Protein 3UMG (pdb70)

Nearest PDB structures (foldseek):
  3umg-assembly3_F  TM=9.998E-01  e=4.329E-47  Rhodococcus jostii RHA1
  3umc-assembly1_C  TM=9.661E-01  e=1.529E-27  Pseudomonas aeruginosa
  8wbr-assembly1_B  TM=9.138E-01  e=2.921E-23  Klebsiella sp. BK-58
  8wbt-assembly1_B  TM=9.353E-01  e=1.079E-22  Klebsiella sp. BK-58
  8wbn-assembly1_B  TM=9.139E-01  e=2.789E-22  Rhodococcus opacus

InterPro domains:
  IPR006328 L-2-Haloacid dehalogenase [TIGR01428] (16-217)
  IPR006328 L-2-Haloacid dehalogenase [cd02588] (16-244)
  IPR006439 HAD hydrolase, subfamily IA [PR00413] (15-26)
  IPR006439 HAD hydrolase, subfamily IA [PR00413] (156-172)
  IPR006439 HAD hydrolase, subfamily IA [PR00413] (174-194)
  IPR006439 HAD hydrolase, subfamily IA [PR00413] (201-214)
  IPR006439 HAD hydrolase, subfamily IA [TIGR01493] (104-203)
  IPR023214 HAD superfamily [G3DSA:3.40.50.1000] (1-92)
  IPR023214 HAD superfamily [G3DSA:3.40.50.1000] (93-254)
  IPR036412 HAD-like superfamily [SSF56784] (14-246)
  IPR051540 S-2-haloalkanoic acid dehalogenase [PTHR43316] (12-247)

Organism: Rhodococcus jostii (strain RHA1) (NCBI:txid101510)

Radius of gyration: 41.51 Å; Cα contacts (8 Å, |Δi|>4): 4002; chains: 8; bounding box: 133×98×87 Å

Foldseek 3Di:
DWFAFPLQRGGAAEEEEAPQLFWFLQQVLQLVLQVVVCVVVVHDDPSSVLSVQLVVQQVVLVVCVQVPVDAFDAPLVSSLVSNCVSCVVVPHHVVVDDSVVSSVSSLSLLQTETDPCRQVLQVLVVVRHQYYHLYQHAQVSRVSNCVNHVRPHPDYDHCVNQSDHPPPLSSQVVVCVVVPHDLQNYEYEYLAQRRQVSSVVNSYQYEHAHRCQSSHVPDDPSNFHPDDGSYYYPGSNRVSVVRVVHD/DQFDQFPLLRHGAFEEAEAPQQQWFLVQVLQLVLQVVVCVVVVHDDNSSVLSVQLVVQQVVLQVCVVVVVDQFDASLVSSLVSNCVSCVVVVHHCVPDDSVVSSVSSLSLLATETDPQRQVLQVLCVVRHQYYHLYAHAQVSPVSNCVNHVRPHPDYDHCVNQSHHPPPLSSQVVVCVVVVHHQCNYEYEYLAQVRQVSSSVSSHAYEHEHRQQSSHVPDDPSNAHPDPHSYYYPGSNRVSVVRVVD/DFFQFPLQRDGAAEEAEAPQLQWFLLQVLLLVLQVVVCVVPPDDDRSNVLVLQLVVQQVVLCVCPQVVVDAFDASLVSSLVSNCVSCVVVPHHCVPPDSVVSSVSSLSLLATETDPQQQVLQVLVVVRHAYEHLYQHAQVSRVSNCVNHVRPHPDYPHCVNQSDHPPPLSSQCVVQVVVVHDQCNYEYEYLAQVRQVSSSVSSHAYEHEQSCQSSHVPDDPSNDHPDDHSYYYPGSNRVSVVRVD/DQAFQFPLQRHGAAEEAEAPQLQWFLQQVQLLVLQVVVCVVVVHDDNSSVLSVQLVVQQVVLCVCPQVPVDAFDASLVSSLVSNCVSCVVVVHHPVPDPSVVSSVSSLSLLQTETDPCRQVLVVLVVVRHQYYHLYQHAQVSRVSNCVNHVRDHPDYDHCVVQSHHPPPLSSQVVVCVVVPHDQCNYEYEYLAQVSQVSSSVSSHAYEHAHRQQSVHPPRDHSRDHPDPHSYYYPHSNRVSVDRVVHD/DWFQFPLQRHRAAEAAEAPQLQWFQQQVLLLVLQVVVCVVVVHDDPSNVLSVQLVVQQVVLQVCVQVPVDAFDAVLVSLLVSNCVSCVVVPHHCVVDDPVSSSVSSLSLLATETDPQRQVLQVLLVVRHQYEHLYQHAQVSPVSNCVNHVRPHPDYDHCVNQSHHPPPLSSLVVVCVVVVHDQCNYEYEYLAQRSQVSSSVSNHAYEHEPRCQSSHDVDDHSNAHPDPGQEYAPGSNRVSVCRVPNHD/DFDAFPLQRHGAAEEAEAPQLQWFLQQVLLLVLVVVVCVVVVHDDNSNVLSVQLVVQQPVLCVCPQVPHDADDAVLVSLLVSLCVSCVVVPHHCVVDDSVSSSVSSLSLLATETDPCRQVLQVLCVVRHAYEHLYQHAQVSSVSHCVNHVRPHPDYDHCVNQSHHPPPLSSQVVVCVVVVHDQQNYEYEYLAQVSQVSSSVNSHAYEHEPRQQSVHDVDDDSNDHDDDGSYYAPGSNRVSVVRVD/DFFQFPQLRHGAAEEAEAPQLQWFLLLVLQLVLQVVVCVVVVNDDPSSVLSVQLVVQQCVLVVCVVVVNDAFDASLVSSLVSNCVSCVVVVHHCVVDDSVVSSVSSLSLLATETDPCRQVLQVLVVVVHQYEHLYQHADVSVVSNCVNHVRPHPDYDYCVNQSHHPLPLSSQVVVCVVVPHDQDNYEYEYLAQVSQVSSSVSSHAYEHEHRCQSSHVVDDPSNDHDDDHSYYAPGSNRVSVVGVVD/DDQFPLLRHAAFEEAEACQLFWFLQQVLLLVLVVVVCVVVVHDDRSRVLSVQLVVQQPVLVVCLVVVVDAQDAVLVSSLVSLQVSCVVRVHHCVVDDPVVSSVSSLSLQATETDVQRQVLQVLQVVRHQYEHLYQHAQVSRVSNCVNHVNPHPDYDHCVVQSDHPPPLSSQVVVQVVVVHDQLNYEYEYLALRSQVSSSVSSHAYEHAPSCQSVHVPDDPSNDNPDDHSYYYPHSNRVSVVSVVD

Sequence (1971 aa):
VPFRSPSTGRNVRAVLFDTFGTVVDWRTGIATAVADYAARHQLEVDAVAFADRWRARYQPSMDAILSGAREFVTLDILHRENLDFVLRESGIDPTNHDSGELDELARAWHVLTPWPDSVPGLTAIKAEYIIGPLSNGNTSLLLDMAKNAGIPWDVIIGSDINRKYKPDPQAYLRTAQVLGLHPGEVMLAAAHNGDLEAAHATGLATAFILRPVEHGPHQTDDLAPTGSWDISATDITDLAAQLRAGSGVPFRSPSTGRNVRAVLFDTFGTVVDWRTGIATAVADYAARHQLEVDAVAFADRWRARYQPSMDAILSGAREFVTLDILHRENLDFVLRESGIDPTNHDSGELDELARAWHVLTPWPDSVPGLTAIKAEYIIGPLSNGNTSLLLDMAKNNAGIPWDVIIGSDINRKYKPDPQAYLRTAQVLGLHPGEVMLAAAHNGDLEAAHATGLATAFILRPVEHGPHQTDDLAPTGSWDISATDITDLAAQLRAGVPFRSPSTGRNVRAVLFDTFGTVVDWRTGIATAVADYAARHQLEVDAVAFADRWRARYQPSMDAILSGAREFVTLDILHRENLDFVLRESGIDPTNHDSGELDELARAWHVLTPWPDSVPGLTAIKAEYIIGPLSNGNTSLLLDMAKNAGIPWDVIIGSDINRKYKPDPQAYLRTAQVLGLHPGEVMLAAAHNGDLEAAHATGLATAFILRPVEHGPHQTDDLAPTGSWDISATDITDLAAQLRAGVPFRSPSTGRNVRAVLFDTFGTVVDWRTGIATAVADYAARHQLEVDAVAFADRWRARYQPSMDAILSGAREFVTLDILHRENLDFVLRESGIDPTNHDSGELDELARAWHVLTPWPDSVPGLTAIKAEYIIGPLSNGNTSLLLDMAKNNAGIPWDVIIGSDINRKYKPDPQAYLRTAQVLGLHPGEVMLAAAHNGDLEAAHATGLATAFILRPVEHGPHQTDDLAPTGSWDISATDITDLAAQLRAGSVPFRSPSTGRNVRAVLFDTFGTVVDWRTGIATAVADYAARHQLEVDAVAFADRWRARYQPSMDAILSGAREFVTLDILHRENLDFVLRESGIDPTNHDSGELDELARAWHVLTPWPDSVPGLTAIKAEYIIGPLSNGNTSLLLDMAKNAGIPWDVIIGSDINRKYKPDPQAYLRTAQVLGLHPGEVMLAAAHNGDLEAAHATGLATAFILRPVEHGPHQTDDLAPTGSWDISATDITDLAAQLRAGSTVPFRSPSTGRNVRAVLFDTFGTVVDWRTGIATAVADYAARHQLEVDAVAFADRWRARYQPSMDAILSGAREFVTLDILHRENLDFVLRESGIDPTNHDSGELDELARAWHVLTPWPDSVPGLTAIKAEYIIGPLSNGNTSLLLDMAKNAGIPWDVIIGSDINRKYKPDPQAYLRTAQVLGLHPGEVMLAAAHNGDLEAAHATGLATAFILRPVEHGPHQTDDLAPTGSWDISATDITDLAAQLRAVPFRSPSTGRNVRAVLFDTFGTVVDWRTGIATAVADYAARHQLEVDAVAFADRWRARYQPSMDAILSGAREFVTLDILHRENLDFVLRESGIDPTNHDSGELDELARAWHVLTPWPDSVPGLTAIKAEYIIGPLSNGNTSLLLDMAKNAGIPWDVIIGSDINRKYKPDPQAYLRTAQVLGLHPGEVMLAAAHNGDLEAAHATGLATAFILRPVEHGPHQTDDLAPTGSWDISATDITDLAAQLRAGPFRSPSTGRNVRAVLFDTFGTVVDWRTGIATAVADYAARHQLEVDAVAFADRWRARYQPSMDAILSGAREFVTLDILHRENLDFVLRESGIDPTNHDSGELDELARAWHVLTPWPDSVPGLTAIKAEYIIGPLSNGNTSLLLDMAKNAGIPWDVIIGSDINRKYKPDPQAYLRTAQVLGLHPGEVMLAAAHNGDLEAAHATGLATAFILRPVEHGPHQTDDLAPTGSWDISATDITDLAAQLRAG

Secondary structure (DSSP, 8-state):
-PPBPTTT-SB--EEEE--BTTTB-HHHHHHHHHHHHHHHTT----HHHHHHHHHTTHHHHHHHHHTTSS----HHHHHHHHHHHHHHHTT--GGGS-HHHHHHHHGGGGSPPBPTTHHHHHHHHHHHSEEEE-SSS-HHHHHHHHHHHT---S----HHHHT--TTSHHHHHHHHHHTT--GGGEEEEES-HHHHHHH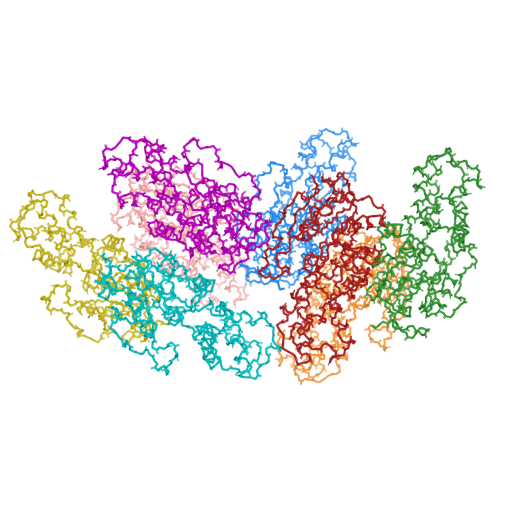HHTT-EEEEE--TTTT-TT--S-SS-SS--SEEESSHHHHHHHHHH--/----B-TTT-SBP-EEEE--BTTTEEHHHHHHHHHHHHHHHTT----HHHHHHHHHHTHHHHHHHHHTSSS----HHHHHHHHHHHHHHHTT--GGGS-HHHHHHHHGGGGS-EEPTTHHHHHHHHHTTSEEEEBSSS-HHHHHHHHHHHT---S--B-HHHHT--TTSHHHHHHHHHHTT--GGGEEEEES-HHHHHHHHHTT-EEEEE--TTTT-TT--TTSS--S--SEEESSHHHHHHHHHH-/---B-TTT-SB--EEEE--BTTTB-HHHHHHHHHHHHHHHHT----HHHHHHHHHHTHHHHHHHHHTSSS----HHHHHHHHHHHHHHTTT--STTS-HHHHHHHHTGGGS-PBPTTHHHHHHHHHTTSEEEE-SSS-HHHHHHHHHHHT---S----HHHHT--TTSHHHHHHHHHHTT--GGGEEEEES-HHHHHHHHHTT-EEEEE--TTTT-TT--S-SS--S--SEEESSHHHHHHHHH-/-PPPBPTTT-SB--EEEE--BTTTB-HHHHHHHHHHHHHHHTT----HHHHHHHHHHTHHHHHHHHHTSSS----HHHHHHHHHHHHHHHTT--GGGS-HHHHHHHHGGGGS-PBPTTHHHHHHHHHTTSEEEE-SSS-HHHHHHHHHHHT---S----HHHHT--TTSHHHHHHHHHHHT--GGGEEEEES-HHHHHHHHHTT-EEEEE--TTTT-TT--TTSS--S--SEEESSHHHHHHHHHH--/---B-TTT-SB--EEEE--BTTTEEHHHHHHHHHHHHHHHTT----HHHHHHHHHTTHHHHHHHHHTTSS----HHHHHHHHHHHHHHHHT--GGGS-HHHHHHHHGGGGS-EEPTTHHHHHHHHHHHSEEEE-SSS-HHHHHHHHHHHT---S----HHHHT--TTSHHHHHHHHHHTT--GGGEEEEES-HHHHHHHHHHT-EEEEE--TTTT-TT--SSSS--S--SEEESSHHHHHHHHHH---/-PPBPTTT-SB--EEEE--BTTTEEHHHHHHHHHHHHHHHTT----HHHHHHHHHHHHHHHHHHHHHTSS----HHHHHHHHHHHHHHTTT--GGGS-HHHHHHHHGGGGSPEEPTTHHHHHHHHHTTSEEEE-SSS-HHHHHHHHHHHT---S----HHHHT--TTSHHHHHHHHHHTT--GGGEEEEES-HHHHHHHHHTT-EEEEE--TTTT-TT--S-SS--S--SEEESSHHHHHHHHH-/-PPBPTTT-SB--EEEE--BTTTEEHHHHHHHHHHHHHHHTT----HHHHHHHHHHTHHHHHHHHHHSSS----HHHHHHHHHHHHHHHTT--GGGS-HHHHHHHHGGGGS-EEPTTHHHHHHHHHHHSEEEE-SSS-HHHHHHHHHHHT---S----HHHHT--TTSHHHHHHHHHHHT--GGGEEEEES-HHHHHHHHHTT-EEEEE--TTTT-TT--S-SS--S--SEEESSHHHHHHHHHH-/--B-TTT-SB--EEEE--BTTTB-HHHHHHHHHHHHHHHT-----HHHHHHHHHHHHHHHHHHHHHTSS----HHHHHHHHHHHHHHHTT--GGGS-HHHHHHHHGGGGSPPBPTTHHHHHHHHHTTSEEEE-SSS-HHHHHHHHHHHT---S----HHHHT--TTSHHH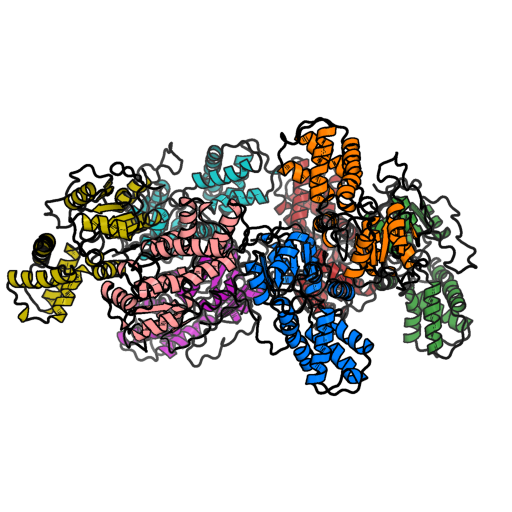HHHHHHHTT--GGGEEEEES-HHHHHHHHHHT-EEEEE--TTBTBTT--SSSS-SS--SEEESSHHHHHHHHHH-

CATH classification: 3.40.50.1000 (+1 more: 1.10.150.240)

B-factor: mean 31.54, std 11.96, range [5.66, 70.31]

Solvent-accessible surface area: 74233 Å² total; per-residue (Å²): 181,55,1,121,1,77,54,36,46,106,53,1,99,0,0,0,0,11,0,3,0,0,0,0,20,0,38,85,20,0,14,77,27,5,46,93,21,11,82,185,50,166,38,180,40,88,18,63,30,6,0,48,85,1,34,68,62,26,67,55,13,0,64,39,20,58,92,62,94,84,144,22,35,39,1,34,78,0,2,45,68,6,0,32,83,0,4,141,126,42,66,33,82,7,122,133,28,84,65,46,78,2,53,107,16,5,104,11,1,10,88,2,95,21,33,46,10,0,16,0,0,0,25,2,3,55,77,82,6,6,0,0,2,4,6,7,0,5,0,14,0,0,1,41,0,7,64,96,25,42,6,25,3,10,2,0,4,0,3,29,34,12,140,66,2,13,56,36,64,60,4,0,57,98,2,0,123,22,2,42,2,90,17,1,32,0,0,0,0,0,2,37,5,20,18,0,13,15,0,40,29,18,31,0,0,0,0,1,0,45,15,64,77,4,75,6,115,167,23,107,98,38,86,37,31,58,26,94,25,14,5,34,3,77,34,0,11,17,0,4,10,27,1,60,69,19,86,98,125,66,13,141,0,104,53,34,37,104,54,3,103,0,0,1,0,6,0,2,0,0,0,0,23,0,47,84,18,0,14,87,24,4,47,71,8,10,73,127,52,162,28,164,49,96,16,62,38,6,0,56,102,1,30,61,66,28,66,53,10,0,66,36,21,58,85,63,89,82,154,23,36,40,0,32,86,0,1,49,74,7,0,34,91,0,2,126,89,26,73,30,66,9,110,140,37,81,69,43,66,0,54,109,12,3,115,11,1,8,97,7,94,22,34,85,6,0,45,14,0,0,60,4,2,52,82,69,10,13,0,0,1,4,6,7,0,3,0,11,0,1,0,28,0,7,63,92,28,46,7,26,4,11,2,0,5,0,4,30,34,11,137,61,3,11,64,35,75,69,5,0,58,96,1,0,138,22,3,51,10,89,29,2,31,0,0,0,0,0,2,41,14,56,16,0,104,21,0,91,92,21,34,0,0,0,0,2,0,54,16,57,77,4,56,8,112,171,15,120,92,40,87,52,60,116,25,120,31,22,4,55,6,90,8,0,3,25,0,1,8,56,0,60,68,61,148,58,38,137,0,108,55,36,38,103,54,1,96,0,0,0,0,12,0,2,0,0,0,0,22,0,37,81,13,0,9,79,22,7,44,72,9,13,99,148,43,168,39,173,60,94,27,58,35,8,0,46,83,2,32,66,70,28,72,50,14,0,64,39,23,60,85,69,85,82,157,30,34,42,0,32,84,0,2,42,71,8,0,28,96,2,6,144,122,47,62,42,64,10,115,127,28,87,63,46,59,0,55,110,13,4,96,10,1,9,90,5,94,19,34,45,10,0,17,0,0,0,27,5,3,57,75,95,10,5,0,0,1,4,6,6,0,5,0,14,0,1,0,40,2,7,64,98,27,46,8,26,6,13,2,0,4,0,3,32,35,12,138,72,2,14,66,34,74,69,3,0,55,93,2,0,139,21,4,50,12,89,28,1,38,0,0,0,0,0,2,42,12,46,18,0,119,18,0,87,86,23,30,0,0,0,0,2,0,52,14,67,74,4,76,6,126,173,20,120,97,35,85,55,57,105,33,110,34,26,6,51,7,87,35,0,7,40,0,5,38,61,6,67,128,92,135,59,4,128,1,91,52,34,40,101,59,2,109,0,0,1,0,12,0,3,0,0,0,0,21,1,42,85,18,0,10,73,26,5,40,73,13,8,51,152,50,157,47,159,39,102,18,64,42,8,0,53,108,2,33,65,69,28,72,55,14,0,65,36,21,60,89,61,92,67,127,22,24,39,0,31,84,0,4,44,73,8,0,33,86,0,4,134,86,38,72,26,73,8,110,125,36,85,66,44,78,0,64,117,12,4,95,10,2,5,100,6,97,20,35,78,6,0,45,12,0,0,62,3,3,60,78,66,8,7,0,0,1,4,6,9,0,4,0,12,0,0,0,14,1,8,60,93,32,47,7,28,6,12,1,0,4,0,3,30,30,11,141,64,2,13,65,35,77,64,4,0,57,85,1,1,143,21,2,54,11,87,29,1,35,0,0,0,0,0,2,42,8,46,18,0,110,22,0,93,91,21,31,0,0,0,0,1,0,9,15,24,51,4,70,6,89,165,9,82,100,38,10,4,39,96,33,113,30,23,6,50,5,33,8,0,3,27,0,2,9,55,1,67,68,35,99,96,62,18,45,0,76,35,8,19,56,41,1,88,0,0,0,0,11,0,3,0,0,0,0,22,1,42,84,17,0,9,74,27,6,43,72,7,9,80,148,52,167,58,179,40,96,18,61,32,4,0,52,85,2,34,67,73,29,71,53,15,0,64,38,20,58,86,62,91,81,155,22,36,33,0,34,79,0,4,58,69,10,0,40,101,0,6,147,103,43,68,27,55,18,110,126,32,84,67,37,68,2,46,112,13,4,106,12,2,9,96,5,94,23,34,49,13,0,15,0,0,0,26,5,2,56,85,93,6,9,0,0,2,5,6,9,0,4,0,16,0,1,1,35,1,8,63,86,25,44,7,26,5,11,2,0,4,0,4,30,36,10,139,62,3,13,69,34,77,65,4,0,22,88,2,0,131,19,1,42,11,7,7,1,25,0,0,0,0,0,1,39,10,45,19,0,107,22,0,58,62,12,3,0,0,1,0,1,0,50,14,60,79,4,74,8,113,166,19,112,95,37,85,57,56,112,30,120,33,7,0,54,4,89,35,0,9,35,0,2,31,5,4,71,47,19,64,132,186,68,39,146,0,106,50,38,37,98,53,2,106,0,0,1,0,15,0,6,0,0,0,0,20,2,46,85,24,0,12,76,22,3,44,87,15,8,83,143,48,153,42,179,36,94,16,60,42,9,0,51,119,2,42,69,62,30,69,54,15,1,61,42,22,58,92,70,88,80,138,21,35,39,1,30,80,0,5,37,69,7,0,36,92,0,4,129,93,50,76,27,67,16,84,127,26,83,68,46,67,1,66,116,14,4,92,12,2,4,86,1,92,24,30,69,4,0,40,12,0,0,60,5,3,61,79,98,7,12,0,0,2,5,6,9,0,3,0,15,0,0,0,22,1,8,65,91,29,47,6,27,6,11,2,0,4,0,4,29,37,12,146,68,6,12,65,41,68,65,4,0,57,96,2,0,140,23,5,46,11,89,30,1,31,0,0,0,0,0,2,38,9,52,17,0,82,24,0,85,89,26,33,1,0,0,0,0,0,54,14,65,78,5,76,7,114,166,22,111,91,34,87,54,59,98,32,104,24,26,4,56,4,84,7,0,0,20,0,1,7,56,5,67,100,173,73,11,137,2,105,51,36,44,96,50,1,110,0,0,1,0,9,0,3,0,0,0,0,22,1,44,86,16,0,12,71,21,5,46,70,7,9,79,159,57,158,51,171,33,94,17,68,29,2,0,49,78,2,30,67,71,30,76,53,16,0,66,35,23,61,85,64,84,73,129,24,27,37,1,36,71,0,3,46,68,8,0,37,90,0,5,130,102,31,77,20,68,9,104,126,35,88,70,41,83,1,51,111,13,5,116,11,1,11,96,7,96,20,35,50,10,0,18,0,0,0,30,1,3,49,76,83,11,8,0,0,1,4,6,8,0,5,0,13,0,0,1,25,1,7,63,90,26,45,7,22,5,10,1,0,4,0,4,30,34,11,142,66,3,11,72,38,75,66,4,0,50,96,1,0,119,23,4,50,7,84,19,1,32,0,0,0,0,0,1,39,9,46,17,0,87,18,0,86,92,22,32,1,0,0,0,3,0,51,13,60,74,3,59,7,121,175,19,110,80,35,90,50,61,100,36,105,26,24,4,50,4,94,32,0,4,32,0,3,33,66,2,56,87,75,134,16,158,0,102,53,31,25,103,78,2,107,0,0,1,0,5,0,1,0,0,0,0,20,2,28,68,19,0,7,72,16,6,48,61,16,19,59,142,60,155,58,155,57,52,14,11,36,3,0,49,84,1,33,64,60,19,66,58,18,0,67,33,23,57,88,64,84,89,130,20,28,40,0,30,74,0,2,47,75,10,0,36,101,0,15,151,85,23,68,30,64,20,114,128,36,78,77,36,76,3,54,107,15,5,103,16,1,15,89,3,91,20,36,74,5,0,45,13,0,0,64,4,3,54,71,104,6,4,0,0,2,5,7,4,0,5,0,17,0,0,0,39,0,8,66,93,25,48,6,26,4,12,2,0,4,0,3,26,37,11,138,64,0,9,69,39,80,64,5,1,56,89,2,1,143,20,2,53,11,97,23,1,38,0,0,0,0,0,1,33,8,48,17,0,92,20,0,93,91,23,32,0,0,1,0,2,0,45,16,52,35,3,66,6,36,124,14,122,104,22,82,53,74,86,25,115,26,20,7,49,8,86,10,0,1,29,0,1,8,56,2,78,66,57

Structure (mmCIF, N/CA/C/O backbone):
data_3UMG
#
_entry.id   3UMG
#
_cell.length_a   102.180
_cell.length_b   148.650
_cell.length_c   152.550
_cell.angle_alpha   90.000
_cell.angle_beta   90.000
_cell.angle_gamma   90.000
#
_symmetry.space_group_name_H-M   'P 21 21 21'
#
loop_
_entity.id
_entity.type
_entity.pdbx_description
1 polymer 'Haloacid dehalogenase'
2 non-polymer 'CHLORIDE ION'
3 water water
#
loop_
_atom_site.group_PDB
_atom_site.id
_atom_site.type_symbol
_atom_site.label_atom_id
_atom_site.label_alt_id
_atom_site.label_comp_id
_atom_site.label_asym_id
_atom_site.label_entity_id
_atom_site.label_seq_id
_atom_site.pdbx_PDB_ins_code
_atom_site.Cartn_x
_atom_site.Cartn_y
_atom_site.Cartn_z
_atom_site.occupancy
_atom_site.B_iso_or_equiv
_atom_site.auth_seq_id
_atom_site.auth_comp_id
_atom_site.auth_asym_id
_atom_site.auth_atom_id
_atom_site.pdbx_PDB_model_num
ATOM 1 N N . VAL A 1 4 ? 86.321 113.049 35.875 1.00 47.80 4 VAL A N 1
ATOM 2 C CA . VAL A 1 4 ? 85.378 112.453 34.870 1.00 47.92 4 VAL A CA 1
ATOM 3 C C . VAL A 1 4 ? 84.470 113.535 34.297 1.00 47.12 4 VAL A C 1
ATOM 4 O O . VAL A 1 4 ? 83.807 114.250 35.053 1.00 47.27 4 VAL A O 1
ATOM 8 N N . PRO A 1 5 ? 84.436 113.687 32.960 1.00 46.08 5 PRO A N 1
ATOM 9 C CA . PRO A 1 5 ? 83.764 114.908 32.507 1.00 44.81 5 PRO A CA 1
ATOM 10 C C . PRO A 1 5 ? 82.254 114.823 32.617 1.00 43.53 5 PRO A C 1
ATOM 11 O O . PRO A 1 5 ? 81.699 113.781 32.906 1.00 43.32 5 PRO A O 1
ATOM 15 N N . PHE A 1 6 ? 81.597 115.937 32.385 1.00 42.09 6 PHE A N 1
ATOM 16 C CA . PHE A 1 6 ? 80.164 115.973 32.406 1.00 41.18 6 PHE A CA 1
ATOM 17 C C . PHE A 1 6 ? 79.627 115.479 31.061 1.00 41.11 6 PHE A C 1
ATOM 18 O O . PHE A 1 6 ? 80.017 115.992 30.006 1.00 41.09 6 PHE A O 1
ATOM 26 N N . ARG A 1 7 ? 78.766 114.463 31.093 1.00 40.95 7 ARG A N 1
ATOM 27 C CA . ARG A 1 7 ? 78.121 113.974 29.862 1.00 41.04 7 ARG A CA 1
ATOM 28 C C . ARG A 1 7 ? 76.797 114.723 29.709 1.00 40.52 7 ARG A C 1
ATOM 29 O O . ARG A 1 7 ? 76.043 114.853 30.663 1.00 39.10 7 ARG A O 1
ATOM 37 N N . SER A 1 8 ? 76.543 115.255 28.521 1.00 41.25 8 SER A N 1
ATOM 38 C CA . SER A 1 8 ? 75.336 116.042 28.273 1.00 42.18 8 SER A CA 1
ATOM 39 C C . SER A 1 8 ? 74.070 115.166 28.160 1.00 42.19 8 SER A C 1
ATOM 40 O O . SER A 1 8 ? 74.049 114.238 27.374 1.00 42.58 8 SER A O 1
ATOM 43 N N . PRO A 1 9 ? 73.018 115.454 28.939 1.00 42.95 9 PRO A N 1
ATOM 44 C CA . PRO A 1 9 ? 71.771 114.697 28.703 1.00 43.71 9 PRO A CA 1
ATOM 45 C C . PRO A 1 9 ? 71.167 114.993 27.327 1.00 44.15 9 PRO A C 1
ATOM 46 O O . PRO A 1 9 ? 70.882 114.057 26.577 1.00 44.89 9 PRO A O 1
ATOM 50 N N . SER A 1 10 ? 70.990 116.278 26.998 1.00 44.14 10 SER A N 1
ATOM 51 C CA . SER A 1 10 ? 70.489 116.674 25.668 1.00 43.58 10 SER A CA 1
ATOM 52 C C . SER A 1 10 ? 71.269 116.056 24.508 1.00 43.39 10 SER A C 1
ATOM 53 O O . SER A 1 10 ? 70.646 115.603 23.550 1.00 45.05 10 SER A O 1
ATOM 56 N N . THR A 1 11 ? 72.602 116.041 24.571 1.00 42.47 11 THR A N 1
ATOM 57 C CA . THR A 1 11 ? 73.421 115.623 23.415 1.00 41.88 11 THR A CA 1
ATOM 58 C C . THR A 1 11 ? 74.137 114.269 23.578 1.00 41.59 11 THR A C 1
ATOM 59 O O . THR A 1 11 ? 74.846 113.845 22.670 1.00 41.27 11 THR A O 1
ATOM 63 N N . GLY A 1 12 ? 73.971 113.584 24.717 1.00 41.25 12 GLY A N 1
ATOM 64 C CA . GLY A 1 12 ? 74.643 112.268 24.925 1.00 41.34 12 GLY A CA 1
ATOM 65 C C . GLY A 1 12 ? 76.184 112.129 24.849 1.00 41.21 12 GLY A C 1
ATOM 66 O O . GLY A 1 12 ? 76.723 111.029 24.985 1.00 41.84 12 GLY A O 1
ATOM 67 N N . ARG A 1 13 ? 76.925 113.213 24.664 1.00 40.99 13 ARG A N 1
ATOM 68 C CA . ARG A 1 13 ? 78.385 113.113 24.660 1.00 40.40 13 ARG A CA 1
ATOM 69 C C . ARG A 1 13 ? 79.040 113.686 25.937 1.00 39.38 13 ARG A C 1
ATOM 70 O O . ARG A 1 13 ? 78.433 114.476 26.694 1.00 38.50 13 ARG A O 1
ATOM 78 N N . ASN A 1 14 ? 80.287 113.276 26.153 1.00 38.17 14 ASN A N 1
ATOM 79 C CA . ASN A 1 14 ? 81.115 113.864 27.191 1.00 37.10 14 ASN A CA 1
ATOM 80 C C . ASN A 1 14 ? 81.621 115.242 26.779 1.00 36.31 14 ASN A C 1
ATOM 81 O O . ASN A 1 14 ? 82.364 115.369 25.794 1.00 36.71 14 ASN A O 1
ATOM 86 N N . VAL A 1 15 ? 81.261 116.259 27.551 1.00 35.46 15 VAL A N 1
ATOM 87 C CA . VAL A 1 15 ? 81.796 117.592 27.295 1.00 34.67 15 VAL A CA 1
ATOM 88 C C . VAL A 1 15 ? 83.329 117.658 27.448 1.00 34.68 15 VAL A C 1
ATOM 89 O O . VAL A 1 15 ? 83.936 117.141 28.395 1.00 35.27 15 VAL A O 1
ATOM 93 N N . ARG A 1 16 ? 83.939 118.254 26.438 1.00 34.02 16 ARG A N 1
ATOM 94 C CA . ARG A 1 16 ? 85.355 118.480 26.404 1.00 33.61 16 ARG A CA 1
ATOM 95 C C . ARG A 1 16 ? 85.752 119.952 26.296 1.00 31.77 16 ARG A C 1
ATOM 96 O O . ARG A 1 16 ? 86.898 120.283 26.554 1.00 32.06 16 ARG A O 1
ATOM 104 N N . ALA A 1 17 ? 84.802 120.821 25.960 1.00 30.75 17 ALA A N 1
ATOM 105 C CA . ALA A 1 17 ? 85.011 122.276 25.892 1.00 29.19 17 ALA A CA 1
ATOM 106 C C . ALA A 1 17 ? 83.788 122.995 26.397 1.00 27.75 17 ALA A C 1
ATOM 107 O O . ALA A 1 17 ? 82.671 122.663 26.035 1.00 27.40 17 ALA A O 1
ATOM 109 N N . VAL A 1 18 ? 83.994 123.961 27.281 1.00 26.68 18 VAL A N 1
ATOM 110 C CA . VAL A 1 18 ? 82.910 124.836 27.744 1.00 25.34 18 VAL A CA 1
ATOM 111 C C . VAL A 1 18 ? 83.319 126.195 27.247 1.00 25.19 18 VAL A C 1
ATOM 112 O O . VAL A 1 18 ? 84.276 126.793 27.718 1.00 25.01 18 VAL A O 1
ATOM 116 N N . LEU A 1 19 ? 82.615 126.675 26.243 1.00 25.00 19 LEU A N 1
ATOM 117 C CA . LEU A 1 19 ? 82.980 127.917 25.652 1.00 24.40 19 LEU A CA 1
ATOM 118 C C . LEU A 1 19 ? 81.905 128.866 26.116 1.00 23.83 19 LEU A C 1
ATOM 119 O O . LEU A 1 19 ? 80.788 128.410 26.398 1.00 23.86 19 LEU A O 1
ATOM 124 N N . PHE A 1 20 ? 82.221 130.158 26.189 1.00 22.63 20 PHE A N 1
ATOM 125 C CA . PHE A 1 20 ? 81.323 131.146 26.804 1.00 22.26 20 PHE A CA 1
ATOM 126 C C . PHE A 1 20 ? 80.930 132.281 25.865 1.00 23.43 20 PHE A C 1
ATOM 127 O O . PHE A 1 20 ? 81.792 132.937 25.268 1.00 23.43 20 PHE A O 1
ATOM 135 N N . ASP A 1 21 ? 79.627 132.556 25.775 1.00 23.42 21 ASP A N 1
ATOM 136 C CA . ASP A 1 21 ? 79.210 133.868 25.386 1.00 23.51 21 ASP A CA 1
ATOM 137 C C . ASP A 1 21 ? 79.974 134.783 26.336 1.00 23.81 21 ASP A C 1
ATOM 138 O O . ASP A 1 21 ? 80.138 134.422 27.505 1.00 22.42 21 ASP A O 1
ATOM 143 N N . THR A 1 22 ? 80.438 135.945 25.852 1.00 22.87 22 THR A N 1
ATOM 144 C CA . THR A 1 22 ? 81.325 136.786 26.642 1.00 22.35 22 THR A CA 1
ATOM 145 C C . THR A 1 22 ? 80.670 138.076 27.189 1.00 22.87 22 THR A C 1
ATOM 146 O O . THR A 1 22 ? 80.655 138.318 28.412 1.00 22.78 22 THR A O 1
ATOM 150 N N . PHE A 1 23 ? 80.059 138.878 26.325 1.00 22.86 23 PHE A N 1
ATOM 151 C CA . PHE A 1 23 ? 79.376 140.070 26.787 1.00 22.87 23 PHE A CA 1
ATOM 152 C C . PHE A 1 23 ? 78.117 139.658 27.504 1.00 24.41 23 PHE A C 1
ATOM 153 O O . PHE A 1 23 ? 77.332 138.864 26.975 1.00 25.58 23 PHE A O 1
ATOM 161 N N . GLY A 1 24 ? 77.945 140.179 28.725 1.00 24.77 24 GLY A N 1
ATOM 162 C CA . GLY A 1 24 ? 76.836 139.833 29.583 1.00 23.83 24 GLY A CA 1
ATOM 163 C C . GLY A 1 24 ? 77.080 138.585 30.409 1.00 23.97 24 GLY A C 1
ATOM 164 O O . GLY A 1 24 ? 76.890 138.575 31.630 1.00 24.05 24 GLY A O 1
ATOM 165 N N . THR A 1 25 ? 77.487 137.516 29.751 1.00 23.10 25 THR A N 1
ATOM 166 C CA . THR A 1 25 ? 77.622 136.234 30.414 1.00 22.25 25 THR A CA 1
ATOM 167 C C . THR A 1 25 ? 78.851 136.189 31.346 1.00 22.24 25 THR A C 1
ATOM 168 O O . THR A 1 25 ? 78.809 135.591 32.449 1.00 22.16 25 THR A O 1
ATOM 172 N N . VAL A 1 26 ? 79.959 136.737 30.856 1.00 21.23 26 VAL A N 1
ATOM 173 C CA . VAL A 1 26 ? 81.222 136.684 31.574 1.00 20.33 26 VAL A CA 1
ATOM 174 C C . VAL A 1 26 ? 81.578 138.038 32.108 1.00 20.32 26 VAL A C 1
ATOM 175 O O . VAL A 1 26 ? 82.060 138.140 33.239 1.00 20.42 26 VAL A O 1
ATOM 179 N N . VAL A 1 27 ? 81.431 139.070 31.279 1.00 20.06 27 VAL A N 1
ATOM 180 C CA . VAL A 1 27 ? 81.734 140.435 31.725 1.00 20.77 27 VAL A CA 1
ATOM 181 C C . VAL A 1 27 ? 80.498 141.349 31.804 1.00 21.65 27 VAL A C 1
ATOM 182 O O . VAL A 1 27 ? 79.557 141.247 30.988 1.00 22.26 27 VAL A O 1
ATOM 186 N N . ASP A 1 28 ? 80.536 142.272 32.769 1.00 21.16 28 ASP A N 1
ATOM 187 C CA . ASP A 1 28 ? 79.494 143.251 32.913 1.00 21.50 28 ASP A CA 1
ATOM 188 C C . ASP A 1 28 ? 79.669 144.414 31.939 1.00 21.54 28 ASP A C 1
ATOM 189 O O . ASP A 1 28 ? 80.293 145.402 32.287 1.00 20.85 28 ASP A O 1
ATOM 194 N N . TRP A 1 29 ? 79.113 144.299 30.719 1.00 21.41 29 TRP A N 1
ATOM 195 C CA . TRP A 1 29 ? 79.410 145.279 29.661 1.00 21.64 29 TRP A CA 1
ATOM 196 C C . TRP A 1 29 ? 78.892 146.645 30.055 1.00 22.86 29 TRP A C 1
ATOM 197 O O . TRP A 1 29 ? 79.579 147.640 29.865 1.00 22.97 29 TRP A O 1
ATOM 208 N N . ARG A 1 30 ? 77.720 146.679 30.689 1.00 23.75 30 ARG A N 1
ATOM 209 C CA . ARG A 1 30 ? 77.014 147.936 30.911 1.00 25.05 30 ARG A CA 1
ATOM 210 C C . ARG A 1 30 ? 77.730 148.910 31.893 1.00 24.49 30 ARG A C 1
ATOM 211 O O . ARG A 1 30 ? 77.930 150.108 31.613 1.00 22.99 30 ARG A O 1
ATOM 219 N N . THR A 1 31 ? 78.139 148.371 33.042 1.00 23.93 31 THR A N 1
ATOM 220 C CA . THR A 1 31 ? 78.868 149.174 34.011 1.00 23.08 31 THR A CA 1
ATOM 221 C C . THR A 1 31 ? 80.078 149.812 33.327 1.00 23.04 31 THR A C 1
ATOM 222 O O . THR A 1 31 ? 80.326 151.036 33.446 1.00 21.89 31 THR A O 1
ATOM 226 N N . GLY A 1 32 ? 80.787 148.983 32.559 1.00 23.00 32 GLY A N 1
ATOM 227 C CA . GLY A 1 32 ? 82.024 149.393 31.894 1.00 23.57 32 GLY A CA 1
ATOM 228 C C . GLY A 1 32 ? 81.810 150.394 30.791 1.00 23.96 32 GLY A C 1
ATOM 229 O O . GLY A 1 32 ? 82.571 151.402 30.641 1.00 24.92 32 GLY A O 1
ATOM 230 N N . ILE A 1 33 ? 80.791 150.137 29.987 1.00 24.13 33 ILE A N 1
ATOM 231 C CA . ILE A 1 33 ? 80.441 151.110 28.975 1.00 24.52 33 ILE A CA 1
ATOM 232 C C . ILE A 1 33 ? 79.945 152.436 29.585 1.00 24.54 33 ILE A C 1
ATOM 233 O O . ILE A 1 33 ? 80.429 153.508 29.193 1.00 25.77 33 ILE A O 1
ATOM 238 N N . ALA A 1 34 ? 79.083 152.378 30.588 1.00 24.43 34 ALA A N 1
ATOM 239 C CA . ALA A 1 34 ? 78.619 153.633 31.228 1.00 24.74 34 ALA A CA 1
ATOM 240 C C . ALA A 1 34 ? 79.769 154.381 31.846 1.00 25.21 34 ALA A C 1
ATOM 241 O O . ALA A 1 34 ? 79.828 155.605 31.777 1.00 25.14 34 ALA A O 1
ATOM 243 N N . THR A 1 35 ? 80.709 153.642 32.443 1.00 26.15 35 THR A N 1
ATOM 244 C CA . THR A 1 35 ? 81.844 154.278 33.123 1.00 25.82 35 THR A CA 1
ATOM 245 C C . THR A 1 35 ? 82.593 155.100 32.122 1.00 25.61 35 THR A C 1
ATOM 246 O O . THR A 1 35 ? 82.810 156.307 32.341 1.00 25.23 35 THR A O 1
ATOM 250 N N . ALA A 1 36 ? 82.950 154.486 31.000 1.00 26.33 36 ALA A N 1
ATOM 251 C CA . ALA A 1 36 ? 83.869 155.148 30.062 1.00 26.39 36 ALA A CA 1
ATOM 252 C C . ALA A 1 36 ? 83.127 156.303 29.420 1.00 27.83 36 ALA A C 1
ATOM 253 O O . ALA A 1 36 ? 83.708 157.360 29.126 1.00 26.78 36 ALA A O 1
ATOM 255 N N . VAL A 1 37 ? 81.822 156.098 29.227 1.00 28.56 37 VAL A N 1
ATOM 256 C CA . VAL A 1 37 ? 80.990 157.152 28.687 1.00 29.63 37 VAL A CA 1
ATOM 257 C C . VAL A 1 37 ? 80.916 158.345 29.666 1.00 30.91 37 VAL A C 1
ATOM 258 O O . VAL A 1 37 ? 81.024 159.497 29.247 1.00 29.95 37 VAL A O 1
ATOM 262 N N . ALA A 1 38 ? 80.803 158.078 30.963 1.00 32.05 38 ALA A N 1
ATOM 263 C CA . ALA A 1 38 ? 80.745 159.163 31.906 1.00 33.10 38 ALA A CA 1
ATOM 264 C C . ALA A 1 38 ? 82.045 159.967 31.896 1.00 34.51 38 ALA A C 1
ATOM 265 O O . ALA A 1 38 ? 82.027 161.201 32.068 1.00 33.94 38 ALA A O 1
ATOM 267 N N . ASP A 1 39 ? 83.167 159.271 31.683 1.00 35.98 39 ASP A N 1
ATOM 268 C CA . ASP A 1 39 ? 84.474 159.898 31.717 1.00 37.07 39 ASP A CA 1
ATOM 269 C C . ASP A 1 39 ? 84.617 160.768 30.490 1.00 38.40 39 ASP A C 1
ATOM 270 O O . ASP A 1 39 ? 85.055 161.920 30.588 1.00 38.69 39 ASP A O 1
ATOM 275 N N . TYR A 1 40 ? 84.236 160.219 29.341 1.00 40.16 40 TYR A N 1
ATOM 276 C CA . TYR A 1 40 ? 84.233 160.981 28.088 1.00 41.30 40 TYR A CA 1
ATOM 277 C C . TYR A 1 40 ? 83.349 162.230 28.245 1.00 42.19 40 TYR A C 1
ATOM 278 O O . TYR A 1 40 ? 83.775 163.345 27.993 1.00 41.15 40 TYR A O 1
ATOM 287 N N . ALA A 1 41 ? 82.135 162.006 28.740 1.00 44.12 41 ALA A N 1
ATOM 288 C CA . ALA A 1 41 ? 81.110 163.051 28.902 1.00 45.85 41 ALA A CA 1
ATOM 289 C C . ALA A 1 41 ? 81.580 164.224 29.755 1.00 47.30 41 ALA A C 1
ATOM 290 O O . ALA A 1 41 ? 81.268 165.374 29.448 1.00 48.30 41 ALA A O 1
ATOM 292 N N . ALA A 1 42 ? 82.314 163.933 30.826 1.00 48.66 42 ALA A N 1
ATOM 293 C CA . ALA A 1 42 ? 82.814 164.972 31.732 1.00 49.56 42 ALA A CA 1
ATOM 294 C C . ALA A 1 42 ? 83.958 165.753 31.095 1.00 50.25 42 ALA A C 1
ATOM 295 O O . ALA A 1 42 ? 83.972 166.995 31.113 1.00 50.35 42 ALA A O 1
ATOM 297 N N . ARG A 1 43 ? 84.899 165.000 30.545 1.00 51.10 43 ARG A N 1
ATOM 298 C CA . ARG A 1 43 ? 86.086 165.529 29.880 1.00 52.14 43 ARG A CA 1
ATOM 299 C C . ARG A 1 43 ? 85.768 166.401 28.667 1.00 52.71 43 ARG A C 1
ATOM 300 O O . ARG A 1 43 ? 86.550 167.296 28.321 1.00 52.38 43 ARG A O 1
ATOM 308 N N . HIS A 1 44 ? 84.643 166.118 28.007 1.00 53.15 44 HIS A N 1
ATOM 309 C CA . HIS A 1 44 ? 84.299 166.807 26.751 1.00 53.85 44 HIS A CA 1
ATOM 310 C C . HIS A 1 44 ? 82.977 167.541 26.855 1.00 54.33 44 HIS A C 1
ATOM 311 O O . HIS A 1 44 ? 82.363 167.876 25.853 1.00 54.35 44 HIS A O 1
ATOM 318 N N . GLN A 1 45 ? 82.542 167.759 28.091 1.00 55.10 45 GLN A N 1
ATOM 319 C CA . GLN A 1 45 ? 81.554 168.772 28.405 1.00 55.74 45 GLN A CA 1
ATOM 320 C C . GLN A 1 45 ? 80.236 168.513 27.660 1.00 55.62 45 GLN A C 1
ATOM 321 O O . GLN A 1 45 ? 79.552 169.455 27.228 1.00 55.71 45 GLN A O 1
ATOM 327 N N . LEU A 1 46 ? 79.909 167.220 27.515 1.00 55.03 46 LEU A N 1
ATOM 328 C CA . LEU A 1 46 ? 78.630 166.771 26.973 1.00 54.91 46 LEU A CA 1
ATOM 329 C C . LEU A 1 46 ? 77.646 166.615 28.116 1.00 54.72 46 LEU A C 1
ATOM 330 O O . LEU A 1 46 ? 78.038 166.607 29.277 1.00 54.05 46 LEU A O 1
ATOM 335 N N . GLU A 1 47 ? 76.364 166.484 27.795 1.00 54.78 47 GLU A N 1
ATOM 336 C CA . GLU A 1 47 ? 75.332 166.357 28.840 1.00 54.76 47 GLU A CA 1
ATOM 337 C C . GLU A 1 47 ? 74.469 165.120 28.560 1.00 53.59 47 GLU A C 1
ATOM 338 O O . GLU A 1 47 ? 73.511 165.181 27.790 1.00 53.15 47 GLU A O 1
ATOM 344 N N . VAL A 1 48 ? 74.824 164.005 29.207 1.00 52.44 48 VAL A N 1
ATOM 345 C CA . VAL A 1 48 ? 74.299 162.686 28.847 1.00 51.55 48 VAL A CA 1
ATOM 346 C C . VAL A 1 48 ? 73.893 161.871 30.057 1.00 50.52 48 VAL A C 1
ATOM 347 O O . VAL A 1 48 ? 74.455 162.041 31.151 1.00 51.17 48 VAL A O 1
ATOM 351 N N . ASP A 1 49 ? 72.900 161.006 29.859 1.00 48.91 49 ASP A N 1
ATOM 352 C CA . ASP A 1 49 ? 72.682 159.866 30.740 1.00 47.96 49 ASP A CA 1
ATOM 353 C C . ASP A 1 49 ? 73.593 158.739 30.214 1.00 46.68 49 ASP A C 1
ATOM 354 O O . ASP A 1 49 ? 73.236 158.000 29.266 1.00 46.33 49 ASP A O 1
ATOM 359 N N . ALA A 1 50 ? 74.793 158.670 30.812 1.00 44.72 50 ALA A N 1
ATOM 360 C CA . ALA A 1 50 ? 75.820 157.650 30.506 1.00 42.55 50 ALA A CA 1
ATOM 361 C C . ALA A 1 50 ? 75.235 156.253 30.445 1.00 40.32 50 ALA A C 1
ATOM 362 O O . ALA A 1 50 ? 75.492 155.519 29.514 1.00 40.32 50 ALA A O 1
ATOM 364 N N . VAL A 1 51 ? 74.434 155.896 31.432 1.00 38.46 51 VAL A N 1
ATOM 365 C CA . VAL A 1 51 ? 73.828 154.567 31.482 1.00 37.87 51 VAL A CA 1
ATOM 366 C C . VAL A 1 51 ? 72.975 154.312 30.255 1.00 37.60 51 VAL A C 1
ATOM 367 O O . VAL A 1 51 ? 73.127 153.299 29.581 1.00 38.20 51 VAL A O 1
ATOM 371 N N . ALA A 1 52 ? 72.076 155.258 29.983 1.00 37.58 52 ALA A N 1
ATOM 372 C CA . ALA A 1 52 ? 71.139 155.211 28.862 1.00 37.21 52 ALA A CA 1
ATOM 373 C C . ALA A 1 52 ? 71.869 155.221 27.532 1.00 36.79 52 ALA A C 1
ATOM 374 O O . ALA A 1 52 ? 71.507 154.486 26.602 1.00 37.03 52 ALA A O 1
ATOM 376 N N . PHE A 1 53 ? 72.902 156.047 27.457 1.00 36.20 53 PHE A N 1
ATOM 377 C CA . PHE A 1 53 ? 73.794 156.075 26.303 1.00 36.04 53 PHE A CA 1
ATOM 378 C C . PHE A 1 53 ? 74.423 154.714 25.972 1.00 36.01 53 PHE A C 1
ATOM 379 O O . PHE A 1 53 ? 74.455 154.300 24.805 1.00 35.39 53 PHE A O 1
ATOM 387 N N . ALA A 1 54 ? 74.929 154.029 27.002 1.00 36.15 54 ALA A N 1
ATOM 388 C CA . ALA A 1 54 ? 75.420 152.658 26.855 1.00 35.59 54 ALA A CA 1
ATOM 389 C C . ALA A 1 54 ? 74.322 151.746 26.325 1.00 35.52 54 ALA A C 1
ATOM 390 O O . ALA A 1 54 ? 74.544 150.969 25.392 1.00 35.50 54 ALA A O 1
ATOM 392 N N . ASP A 1 55 ? 73.147 151.820 26.937 1.00 35.82 55 ASP A N 1
ATOM 393 C CA . ASP A 1 55 ? 71.961 151.085 26.435 1.00 35.85 55 ASP A CA 1
ATOM 394 C C . ASP A 1 55 ? 71.590 151.383 24.981 1.00 35.05 55 ASP A C 1
ATOM 395 O O . ASP A 1 55 ? 71.183 150.472 24.273 1.00 33.53 55 ASP A O 1
ATOM 400 N N . ARG A 1 56 ? 71.739 152.641 24.554 1.00 35.91 56 ARG A N 1
ATOM 401 C CA . ARG A 1 56 ? 71.496 153.056 23.132 1.00 37.04 56 ARG A CA 1
ATOM 402 C C . ARG A 1 56 ? 72.591 152.495 22.211 1.00 36.44 56 ARG A C 1
ATOM 403 O O . ARG A 1 56 ? 72.351 152.165 21.040 1.00 36.33 56 ARG A O 1
ATOM 411 N N . TRP A 1 57 ? 73.811 152.423 22.741 1.00 35.71 57 TRP A N 1
ATOM 412 C CA . TRP A 1 57 ? 74.950 151.876 21.996 1.00 34.78 57 TRP A CA 1
ATOM 413 C C . TRP A 1 57 ? 74.838 150.340 21.856 1.00 34.61 57 TRP A C 1
ATOM 414 O O . TRP A 1 57 ? 75.019 149.802 20.765 1.00 34.11 57 TRP A O 1
ATOM 425 N N . ARG A 1 58 ? 74.436 149.654 22.921 1.00 34.61 58 ARG A N 1
ATOM 426 C CA . ARG A 1 58 ? 74.170 148.206 22.854 1.00 35.19 58 ARG A CA 1
ATOM 427 C C . ARG A 1 58 ? 73.009 147.870 21.926 1.00 35.92 58 ARG A C 1
ATOM 428 O O . ARG A 1 58 ? 73.023 146.822 21.292 1.00 34.16 58 ARG A O 1
ATOM 436 N N . ALA A 1 59 ? 72.004 148.746 21.861 1.00 37.20 59 ALA A N 1
ATOM 437 C CA . ALA A 1 59 ? 70.802 148.466 21.053 1.00 38.22 59 ALA A CA 1
ATOM 438 C C . ALA A 1 59 ? 71.058 148.586 19.554 1.00 38.70 59 ALA A C 1
ATOM 439 O O . ALA A 1 59 ? 70.196 148.275 18.744 1.00 39.91 59 ALA A O 1
ATOM 441 N N . ARG A 1 60 ? 72.240 149.061 19.182 1.00 39.54 60 ARG A N 1
ATOM 442 C CA . ARG A 1 60 ? 72.646 149.144 17.786 1.00 39.63 60 ARG A CA 1
ATOM 443 C C . ARG A 1 60 ? 73.425 147.918 17.375 1.00 40.01 60 ARG A C 1
ATOM 444 O O . ARG A 1 60 ? 73.644 147.707 16.179 1.00 40.08 60 ARG A O 1
ATOM 452 N N . TYR A 1 61 ? 73.837 147.118 18.365 1.00 40.40 61 TYR A N 1
ATOM 453 C CA . TYR A 1 61 ? 74.672 145.907 18.180 1.00 41.12 61 TYR A CA 1
ATOM 454 C C . TYR A 1 61 ? 73.991 144.959 17.212 1.00 41.58 61 TYR A C 1
ATOM 455 O O . TYR A 1 61 ? 74.512 144.765 16.134 1.00 41.71 61 TYR A O 1
ATOM 464 N N . GLN A 1 62 ? 72.820 144.412 17.544 1.00 42.49 62 GLN A N 1
ATOM 465 C CA . GLN A 1 62 ? 72.231 143.374 16.670 1.00 43.18 62 GLN A CA 1
ATOM 466 C C . GLN A 1 62 ? 71.919 143.960 15.296 1.00 42.82 62 GLN A C 1
ATOM 467 O O . GLN A 1 62 ? 72.457 143.487 14.310 1.00 42.75 62 GLN A O 1
ATOM 473 N N . PRO A 1 63 ? 71.121 145.032 15.230 1.00 42.49 63 PRO A N 1
ATOM 474 C CA . PRO A 1 63 ? 70.860 145.607 13.905 1.00 42.39 63 PRO A CA 1
ATOM 475 C C . PRO A 1 63 ? 72.121 145.790 13.050 1.00 42.34 63 PRO A C 1
ATOM 476 O O . PRO A 1 63 ? 72.110 145.394 11.868 1.00 42.75 63 PRO A O 1
ATOM 480 N N . SER A 1 64 ? 73.198 146.339 13.629 1.00 41.70 64 SER A N 1
ATOM 481 C CA . SER A 1 64 ? 74.475 146.486 12.886 1.00 41.47 64 SER A CA 1
ATOM 482 C C . SER A 1 64 ? 75.053 145.134 12.447 1.00 41.49 64 SER A C 1
ATOM 483 O O . SER A 1 64 ? 75.824 145.051 11.481 1.00 41.52 64 SER A O 1
ATOM 486 N N . MET A 1 65 ? 74.662 144.074 13.147 1.00 41.36 65 MET A N 1
ATOM 487 C CA . MET A 1 65 ? 75.072 142.707 12.790 1.00 41.24 65 MET A CA 1
ATOM 488 C C . MET A 1 65 ? 74.073 142.062 11.857 1.00 41.58 65 MET A C 1
ATOM 489 O O . MET A 1 65 ? 74.458 141.299 11.012 1.00 42.02 65 MET A O 1
ATOM 494 N N . ASP A 1 66 ? 72.788 142.330 12.068 1.00 42.75 66 ASP A N 1
ATOM 495 C CA . ASP A 1 66 ? 71.695 141.878 11.196 1.00 43.46 66 ASP A CA 1
ATOM 496 C C . ASP A 1 66 ? 71.953 142.157 9.706 1.00 43.36 66 ASP A C 1
ATOM 497 O O . ASP A 1 66 ? 71.644 141.324 8.856 1.00 43.92 66 ASP A O 1
ATOM 502 N N . ALA A 1 67 ? 72.500 143.336 9.418 1.00 43.29 67 ALA A N 1
ATOM 503 C CA . ALA A 1 67 ? 72.910 143.736 8.069 1.00 43.25 67 ALA A CA 1
ATOM 504 C C . ALA A 1 67 ? 73.837 142.695 7.450 1.00 43.25 67 ALA A C 1
ATOM 505 O O . ALA A 1 67 ? 73.589 142.244 6.325 1.00 44.36 67 ALA A O 1
ATOM 507 N N . ILE A 1 68 ? 74.882 142.291 8.180 1.00 42.87 68 ILE A N 1
ATOM 508 C CA . ILE A 1 68 ? 75.810 141.232 7.708 1.00 42.22 68 ILE A CA 1
ATOM 509 C C . ILE A 1 68 ? 75.263 139.801 7.785 1.00 42.54 68 ILE A C 1
ATOM 510 O O . ILE A 1 68 ? 75.668 138.942 6.974 1.00 42.93 68 ILE A O 1
ATOM 515 N N . LEU A 1 69 ? 74.377 139.508 8.744 1.00 42.60 69 LEU A N 1
ATOM 516 C CA . LEU A 1 69 ? 73.870 138.121 8.882 1.00 42.77 69 LEU A CA 1
ATOM 517 C C . LEU A 1 69 ? 73.112 137.727 7.604 1.00 43.53 69 LEU A C 1
ATOM 518 O O . LEU A 1 69 ? 73.322 136.635 7.038 1.00 42.90 69 LEU A O 1
ATOM 523 N N . SER A 1 70 ? 72.252 138.656 7.170 1.00 44.10 70 SER A N 1
ATOM 524 C CA . SER A 1 70 ? 71.389 138.498 5.995 1.00 44.75 70 SER A CA 1
ATOM 525 C C . SER A 1 70 ? 72.145 138.518 4.648 1.00 45.00 70 SER A C 1
ATOM 526 O O . SER A 1 70 ? 71.563 138.216 3.609 1.00 45.40 70 SER A O 1
ATOM 529 N N . GLY A 1 71 ? 73.418 138.905 4.650 1.00 45.29 71 GLY A N 1
ATOM 530 C CA . GLY A 1 71 ? 74.186 138.989 3.406 1.00 44.91 71 GLY A CA 1
ATOM 531 C C . GLY A 1 71 ? 74.200 140.363 2.740 1.00 44.38 71 GLY A C 1
ATOM 532 O O . GLY A 1 71 ? 74.994 140.569 1.821 1.00 44.81 71 GLY A O 1
ATOM 533 N N . ALA A 1 72 ? 73.368 141.297 3.215 1.00 43.75 72 ALA A N 1
ATOM 534 C CA . ALA A 1 72 ? 73.298 142.703 2.702 1.00 43.49 72 ALA A CA 1
ATOM 535 C C . ALA A 1 72 ? 74.563 143.531 2.854 1.00 43.38 72 ALA A C 1
ATOM 536 O O . ALA A 1 72 ? 74.644 144.656 2.312 1.00 43.96 72 ALA A O 1
ATOM 538 N N . ARG A 1 73 ? 75.524 143.020 3.637 1.00 42.83 73 ARG A N 1
ATOM 539 C CA . ARG A 1 73 ? 76.783 143.722 3.938 1.00 41.93 73 ARG A CA 1
ATOM 540 C C . ARG A 1 73 ? 77.865 142.680 4.123 1.00 42.25 73 ARG A C 1
ATOM 541 O O . ARG A 1 73 ? 77.624 141.592 4.675 1.00 43.34 73 ARG A O 1
ATOM 549 N N . GLU A 1 74 ? 79.063 142.992 3.663 1.00 41.83 74 GLU A N 1
ATOM 550 C CA . GLU A 1 74 ? 80.116 142.005 3.721 1.00 41.57 74 GLU A CA 1
ATOM 551 C C . GLU A 1 74 ? 80.834 142.089 5.097 1.00 40.22 74 GLU A C 1
ATOM 552 O O . GLU A 1 74 ? 81.067 143.176 5.614 1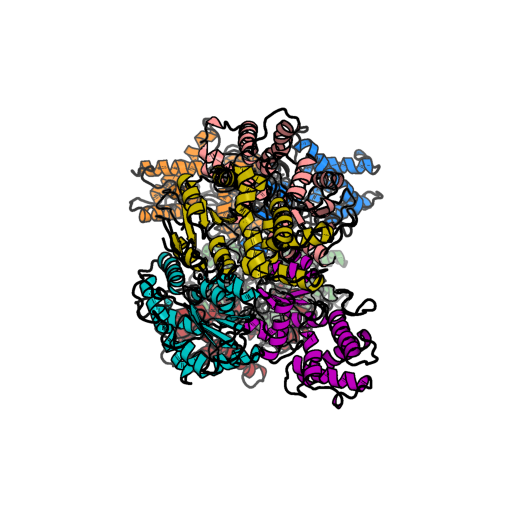.00 39.56 74 GLU A O 1
ATOM 558 N N . PHE A 1 75 ? 81.151 140.927 5.675 1.00 39.00 75 PHE A N 1
ATOM 559 C CA . PHE A 1 75 ? 81.729 140.819 7.033 1.00 37.44 75 PHE A CA 1
ATOM 560 C C . PHE A 1 75 ? 82.814 141.824 7.375 1.00 35.93 75 PHE A C 1
ATOM 561 O O . PHE A 1 75 ? 83.836 141.914 6.692 1.00 35.16 75 PHE A O 1
ATOM 569 N N . VAL A 1 76 ? 82.577 142.550 8.472 1.00 34.69 76 VAL A N 1
ATOM 570 C CA . VAL A 1 76 ? 83.620 143.304 9.154 1.00 33.27 76 VAL A CA 1
ATOM 571 C C . VAL A 1 76 ? 83.629 142.955 10.638 1.00 31.83 76 VAL A C 1
ATOM 572 O O . VAL A 1 76 ? 82.672 142.382 11.156 1.00 30.09 76 VAL A O 1
ATOM 576 N N . THR A 1 77 ? 84.722 143.331 11.306 1.00 31.47 77 THR A N 1
ATOM 577 C CA . THR A 1 77 ? 84.956 143.017 12.705 1.00 31.07 77 THR A CA 1
ATOM 578 C C . THR A 1 77 ? 84.073 143.795 13.662 1.00 30.98 77 THR A C 1
ATOM 579 O O . THR A 1 77 ? 83.819 144.998 13.482 1.00 32.52 77 THR A O 1
ATOM 583 N N . LEU A 1 78 ? 83.665 143.132 14.734 1.00 30.14 78 LEU A N 1
ATOM 584 C CA . LEU A 1 78 ? 82.912 143.797 15.789 1.00 29.69 78 LEU A CA 1
ATOM 585 C C . LEU A 1 78 ? 83.481 145.151 16.203 1.00 29.29 78 LEU A C 1
ATOM 586 O O . LEU A 1 78 ? 82.700 146.054 16.465 1.00 28.95 78 LEU A O 1
ATOM 591 N N . ASP A 1 79 ? 84.805 145.302 16.275 1.00 29.92 79 ASP A N 1
ATOM 592 C CA . ASP A 1 79 ? 85.430 146.638 16.556 1.00 30.85 79 ASP A CA 1
ATOM 593 C C . ASP A 1 79 ? 84.986 147.728 15.563 1.00 31.18 79 ASP A C 1
ATOM 594 O O . ASP A 1 79 ? 84.900 148.910 15.923 1.00 32.79 79 ASP A O 1
ATOM 599 N N . ILE A 1 80 ? 84.770 147.355 14.300 1.00 31.23 80 ILE A N 1
ATOM 600 C CA . ILE A 1 80 ? 84.322 148.336 13.307 1.00 31.10 80 ILE A CA 1
ATOM 601 C C . ILE A 1 80 ? 82.836 148.625 13.563 1.00 29.67 80 ILE A C 1
ATOM 602 O O . ILE A 1 80 ? 82.436 149.782 13.636 1.00 29.28 80 ILE A O 1
ATOM 607 N N . LEU A 1 81 ? 82.040 147.586 13.777 1.00 27.94 81 LEU A N 1
ATOM 608 C CA . LEU A 1 81 ? 80.651 147.805 14.106 1.00 27.35 81 LEU A CA 1
ATOM 609 C C . LEU A 1 81 ? 80.530 148.722 15.332 1.00 28.72 81 LEU A C 1
ATOM 610 O O . LEU A 1 81 ? 79.728 149.655 15.357 1.00 28.50 81 LEU A O 1
ATOM 615 N N . HIS A 1 82 ? 81.336 148.459 16.350 1.00 29.01 82 HIS A N 1
ATOM 616 C CA . HIS A 1 82 ? 81.164 149.164 17.612 1.00 30.06 82 HIS A CA 1
ATOM 617 C C . HIS A 1 82 ? 81.418 150.641 17.420 1.00 30.29 82 HIS A C 1
ATOM 618 O O . HIS A 1 82 ? 80.742 151.467 18.012 1.00 29.86 82 HIS A O 1
ATOM 625 N N . ARG A 1 83 ? 82.405 150.933 16.592 1.00 31.31 83 ARG A N 1
ATOM 626 C CA . ARG A 1 83 ? 82.788 152.294 16.233 1.00 33.47 83 ARG A CA 1
ATOM 627 C C . ARG A 1 83 ? 81.736 153.005 15.373 1.00 33.35 83 ARG A C 1
ATOM 628 O O . ARG A 1 83 ? 81.341 154.127 15.661 1.00 35.35 83 ARG A O 1
ATOM 636 N N . GLU A 1 84 ? 81.261 152.340 14.344 1.00 33.59 84 GLU A N 1
ATOM 637 C CA . GLU A 1 84 ? 80.180 152.874 13.564 1.00 33.63 84 GLU A CA 1
ATOM 638 C C . GLU A 1 84 ? 78.958 153.113 14.478 1.00 33.79 84 GLU A C 1
ATOM 639 O O . GLU A 1 84 ? 78.369 154.191 14.410 1.00 33.46 84 GLU A O 1
ATOM 645 N N . ASN A 1 85 ? 78.580 152.161 15.345 1.00 33.29 85 ASN A N 1
ATOM 646 C CA . ASN A 1 85 ? 77.394 152.388 16.217 1.00 33.12 85 ASN A CA 1
ATOM 647 C C . ASN A 1 85 ? 77.492 153.560 17.220 1.00 33.29 85 ASN A C 1
ATOM 648 O O . ASN A 1 85 ? 76.483 154.183 17.600 1.00 32.48 85 ASN A O 1
ATOM 653 N N . LEU A 1 86 ? 78.704 153.861 17.639 1.00 34.60 86 LEU A N 1
ATOM 654 C CA . LEU A 1 86 ? 78.954 154.983 18.528 1.00 35.40 86 LEU A CA 1
ATOM 655 C C . LEU A 1 86 ? 78.630 156.286 17.799 1.00 37.24 86 LEU A C 1
ATOM 656 O O . LEU A 1 86 ? 77.863 157.117 18.328 1.00 37.89 86 LEU A O 1
ATOM 661 N N . ASP A 1 87 ? 79.213 156.479 16.605 1.00 38.76 87 ASP A N 1
ATOM 662 C CA . ASP A 1 87 ? 78.820 157.624 15.745 1.00 39.91 87 ASP A CA 1
ATOM 663 C C . ASP A 1 87 ? 77.306 157.662 15.755 1.00 40.74 87 ASP A C 1
ATOM 664 O O . ASP A 1 87 ? 76.682 158.612 16.240 1.00 41.22 87 ASP A O 1
ATOM 669 N N . PHE A 1 88 ? 76.723 156.583 15.259 1.00 41.75 88 PHE A N 1
ATOM 670 C CA . PHE A 1 88 ? 75.281 156.461 15.175 1.00 43.17 88 PHE A CA 1
ATOM 671 C C . PHE A 1 88 ? 74.559 156.974 16.417 1.00 43.49 88 PHE A C 1
ATOM 672 O O . PHE A 1 88 ? 73.592 157.714 16.290 1.00 44.53 88 PHE A O 1
ATOM 680 N N . VAL A 1 89 ? 75.005 156.568 17.599 1.00 44.38 89 VAL A N 1
ATOM 681 C CA . VAL A 1 89 ? 74.315 156.930 18.837 1.00 45.00 89 VAL A CA 1
ATOM 682 C C . VAL A 1 89 ? 74.560 158.379 19.219 1.00 46.22 89 VAL A C 1
ATOM 683 O O . VAL A 1 89 ? 73.700 159.003 19.867 1.00 46.63 89 VAL A O 1
ATOM 687 N N . LEU A 1 90 ? 75.720 158.922 18.843 1.00 47.34 90 LEU A N 1
ATOM 688 C CA . LEU A 1 90 ? 75.972 160.337 19.073 1.00 48.58 90 LEU A CA 1
ATOM 689 C C . LEU A 1 90 ? 74.953 161.221 18.334 1.00 49.96 90 LEU A C 1
ATOM 690 O O . LEU A 1 90 ? 74.271 162.048 18.938 1.00 49.80 90 LEU A O 1
ATOM 695 N N . ARG A 1 91 ? 74.845 161.016 17.025 1.00 51.46 91 ARG A N 1
ATOM 696 C CA . ARG A 1 91 ? 73.953 161.811 16.175 1.00 52.29 91 ARG A CA 1
ATOM 697 C C . ARG A 1 91 ? 72.480 161.785 16.658 1.00 53.50 91 ARG A C 1
ATOM 698 O O . ARG A 1 91 ? 71.843 162.849 16.738 1.00 53.65 91 ARG A O 1
ATOM 706 N N . GLU A 1 92 ? 71.968 160.593 17.015 1.00 54.61 92 GLU A N 1
ATOM 707 C CA . GLU A 1 92 ? 70.642 160.435 17.639 1.00 55.16 92 GLU A CA 1
ATOM 708 C C . GLU A 1 92 ? 70.531 161.219 18.951 1.00 56.09 92 GLU A C 1
ATOM 709 O O . GLU A 1 92 ? 69.433 161.657 19.312 1.00 56.15 92 GLU A O 1
ATOM 715 N N . SER A 1 93 ? 71.652 161.377 19.668 1.00 56.95 93 SER A N 1
ATOM 716 C CA . SER A 1 93 ? 71.696 162.202 20.892 1.00 57.63 93 SER A CA 1
ATOM 717 C C . SER A 1 93 ? 71.884 163.692 20.570 1.00 58.15 93 SER A C 1
ATOM 718 O O . SER A 1 93 ? 71.904 164.529 21.482 1.00 58.52 93 SER A O 1
ATOM 721 N N . GLY A 1 94 ? 72.024 164.021 19.284 1.00 58.49 94 GLY A N 1
ATOM 722 C CA . GLY A 1 94 ? 72.220 165.402 18.849 1.00 58.72 94 GLY A CA 1
ATOM 723 C C . GLY A 1 94 ? 73.608 165.896 19.203 1.00 58.97 94 GLY A C 1
ATOM 724 O O . GLY A 1 94 ? 73.761 166.893 19.924 1.00 59.04 94 GLY A O 1
ATOM 725 N N . ILE A 1 95 ? 74.608 165.147 18.731 1.00 59.20 95 ILE A N 1
ATOM 726 C CA . ILE A 1 95 ? 76.035 165.494 18.827 1.00 59.03 95 ILE A CA 1
ATOM 727 C C . ILE A 1 95 ? 76.647 165.076 17.502 1.00 59.32 95 ILE A C 1
ATOM 728 O O . ILE A 1 95 ? 76.478 163.920 17.103 1.00 59.63 95 ILE A O 1
ATOM 733 N N . ASP A 1 96 ? 77.300 166.014 16.808 1.00 59.54 96 ASP A N 1
ATOM 734 C CA . ASP A 1 96 ? 78.072 165.722 15.579 1.00 59.66 96 ASP A CA 1
ATOM 735 C C . ASP A 1 96 ? 79.412 165.098 15.972 1.00 59.06 96 ASP A C 1
ATOM 736 O O . ASP A 1 96 ? 80.172 165.715 16.707 1.00 58.65 96 ASP A O 1
ATOM 741 N N . PRO A 1 97 ? 79.692 163.867 15.503 1.00 58.69 97 PRO A N 1
ATOM 742 C CA . PRO A 1 97 ? 81.028 163.273 15.588 1.00 58.54 97 PRO A CA 1
ATOM 743 C C . PRO A 1 97 ? 82.201 164.161 15.186 1.00 58.53 97 PRO A C 1
ATOM 744 O O . PRO A 1 97 ? 83.001 164.460 16.063 1.00 58.36 97 PRO A O 1
ATOM 748 N N . THR A 1 98 ? 82.339 164.604 13.926 1.00 58.66 98 THR A N 1
ATOM 749 C CA . THR A 1 98 ? 83.598 165.340 13.553 1.00 58.37 98 THR A CA 1
ATOM 750 C C . THR A 1 98 ? 83.788 166.684 14.283 1.00 58.05 98 THR A C 1
ATOM 751 O O . THR A 1 98 ? 84.836 167.316 14.159 1.00 58.10 98 THR A O 1
ATOM 755 N N . ASN A 1 99 ? 82.808 167.088 15.087 1.00 57.92 99 ASN A N 1
ATOM 756 C CA . ASN A 1 99 ? 83.057 168.121 16.106 1.00 58.07 99 ASN A CA 1
ATOM 757 C C . ASN A 1 99 ? 84.092 167.586 17.153 1.00 57.56 99 ASN A C 1
ATOM 758 O O . ASN A 1 99 ? 84.694 168.385 17.890 1.00 57.70 99 ASN A O 1
ATOM 763 N N . HIS A 1 100 ? 84.303 166.252 17.184 1.00 56.47 100 HIS A N 1
ATOM 764 C CA . HIS A 1 100 ? 85.221 165.555 18.133 1.00 55.45 100 HIS A CA 1
ATOM 765 C C . HIS A 1 100 ? 86.359 164.837 17.420 1.00 54.13 100 HIS A C 1
ATOM 766 O O . HIS A 1 100 ? 86.209 164.409 16.267 1.00 54.11 100 HIS A O 1
ATOM 773 N N . ASP A 1 101 ? 87.462 164.648 18.151 1.00 52.62 101 ASP A N 1
ATOM 774 C CA . ASP A 1 101 ? 88.664 163.996 17.624 1.00 51.91 101 ASP A CA 1
ATOM 775 C C . ASP A 1 101 ? 88.465 162.483 17.452 1.00 51.15 101 ASP A C 1
ATOM 776 O O . ASP A 1 101 ? 88.154 161.767 18.407 1.00 50.54 101 ASP A O 1
ATOM 781 N N . SER A 1 102 ? 88.736 162.032 16.229 1.00 49.69 102 SER A N 1
ATOM 782 C CA . SER A 1 102 ? 88.413 160.705 15.752 1.00 48.63 102 SER A CA 1
ATOM 783 C C . SER A 1 102 ? 89.116 159.598 16.521 1.00 47.79 102 SER A C 1
ATOM 784 O O . SER A 1 102 ? 88.478 158.622 16.908 1.00 47.72 102 SER A O 1
ATOM 787 N N . GLY A 1 103 ? 90.420 159.748 16.710 1.00 46.96 103 GLY A N 1
ATOM 788 C CA . GLY A 1 103 ? 91.205 158.858 17.566 1.00 46.64 103 GLY A CA 1
ATOM 789 C C . GLY A 1 103 ? 90.783 158.798 19.034 1.00 46.15 103 GLY A C 1
ATOM 790 O O . GLY A 1 103 ? 90.963 157.759 19.683 1.00 46.23 103 GLY A O 1
ATOM 791 N N . GLU A 1 104 ? 90.244 159.893 19.571 1.00 45.29 104 GLU A N 1
ATOM 792 C CA . GLU A 1 104 ? 89.692 159.887 20.939 1.00 45.36 104 GLU A CA 1
ATOM 793 C C . GLU A 1 104 ? 88.381 159.086 20.986 1.00 44.33 104 GLU A C 1
ATOM 794 O O . GLU A 1 104 ? 88.036 158.524 22.025 1.00 44.30 104 GLU A O 1
ATOM 800 N N . LEU A 1 105 ? 87.661 159.056 19.863 1.00 43.10 105 LEU A N 1
ATOM 801 C CA . LEU A 1 105 ? 86.410 158.288 19.736 1.00 42.25 105 LEU A CA 1
ATOM 802 C C . LEU A 1 105 ? 86.667 156.798 19.440 1.00 41.39 105 LEU A C 1
ATOM 803 O O . LEU A 1 105 ? 85.861 155.941 19.816 1.00 41.78 105 LEU A O 1
ATOM 808 N N . ASP A 1 106 ? 87.762 156.490 18.765 1.00 39.82 106 ASP A N 1
ATOM 809 C CA . ASP A 1 106 ? 88.191 155.100 18.633 1.00 39.90 106 ASP A CA 1
ATOM 810 C C . ASP A 1 106 ? 88.503 154.503 20.004 1.00 39.70 106 ASP A C 1
ATOM 811 O O . ASP A 1 106 ? 88.156 153.346 20.292 1.00 40.36 106 ASP A O 1
ATOM 816 N N . GLU A 1 107 ? 89.175 155.311 20.831 1.00 39.19 107 GLU A N 1
ATOM 817 C CA . GLU A 1 107 ? 89.571 154.946 22.170 1.00 38.73 107 GLU A CA 1
ATOM 818 C C . GLU A 1 107 ? 88.330 154.602 22.952 1.00 37.22 107 GLU A C 1
ATOM 819 O O . GLU A 1 107 ? 88.263 153.518 23.532 1.00 37.12 107 GLU A O 1
ATOM 825 N N . LEU A 1 108 ? 87.353 155.509 22.956 1.00 34.77 108 LEU A N 1
ATOM 826 C CA . LEU A 1 108 ? 86.068 155.228 23.570 1.00 33.74 108 LEU A CA 1
ATOM 827 C C . LEU A 1 108 ? 85.439 153.930 23.059 1.00 32.80 108 LEU A C 1
ATOM 828 O O . LEU A 1 108 ? 84.919 153.145 23.844 1.00 32.05 108 LEU A O 1
ATOM 833 N N . ALA A 1 109 ? 85.520 153.711 21.753 1.00 31.65 109 ALA A N 1
ATOM 834 C CA . ALA A 1 109 ? 84.952 152.552 21.102 1.00 31.70 109 ALA A CA 1
ATOM 835 C C . ALA A 1 109 ? 85.608 151.236 21.563 1.00 31.73 109 ALA A C 1
ATOM 836 O O . ALA A 1 109 ? 84.996 150.174 21.513 1.00 30.68 109 ALA A O 1
ATOM 838 N N . ARG A 1 110 ? 86.872 151.321 21.961 1.00 31.83 110 ARG A N 1
ATOM 839 C CA . ARG A 1 110 ? 87.610 150.168 22.466 1.00 32.06 110 ARG A CA 1
ATOM 840 C C . ARG A 1 110 ? 87.342 149.982 23.960 1.00 30.42 110 ARG A C 1
ATOM 841 O O . ARG A 1 110 ? 87.951 149.129 24.565 1.00 28.91 110 ARG A O 1
ATOM 849 N N . ALA A 1 111 ? 86.410 150.752 24.534 1.00 28.88 111 ALA A N 1
ATOM 850 C CA . ALA A 1 111 ? 85.986 150.506 25.923 1.00 28.14 111 ALA A CA 1
ATOM 851 C C . ALA A 1 111 ? 85.511 149.059 26.082 1.00 27.66 111 ALA A C 1
ATOM 852 O O . ALA A 1 111 ? 85.641 148.480 27.162 1.00 26.82 111 ALA A O 1
ATOM 854 N N . TRP A 1 112 ? 84.971 148.493 24.999 1.00 26.97 112 TRP A N 1
ATOM 855 C CA . TRP A 1 112 ? 84.481 147.093 24.968 1.00 26.94 112 TRP A CA 1
ATOM 856 C C . TRP A 1 112 ? 85.598 146.052 25.077 1.00 25.93 112 TRP A C 1
ATOM 857 O O . TRP A 1 112 ? 85.317 144.877 25.212 1.00 24.13 112 TRP A O 1
ATOM 868 N N . HIS A 1 113 ? 86.844 146.488 24.942 1.00 26.48 113 HIS A N 1
ATOM 869 C CA . HIS A 1 113 ? 88.000 145.604 25.084 1.00 27.27 113 HIS A CA 1
ATOM 870 C C . HIS A 1 113 ? 88.388 145.488 26.554 1.00 27.62 113 HIS A C 1
ATOM 871 O O . HIS A 1 113 ? 89.195 144.645 26.893 1.00 28.74 113 HIS A O 1
ATOM 878 N N . VAL A 1 114 ? 87.841 146.345 27.408 1.00 28.02 114 VAL A N 1
ATOM 879 C CA . VAL A 1 114 ? 88.433 146.675 28.708 1.00 28.33 114 VAL A CA 1
ATOM 880 C C . VAL A 1 114 ? 87.482 146.293 29.848 1.00 28.26 114 VAL A C 1
ATOM 881 O O . VAL A 1 114 ? 87.456 146.957 30.882 1.00 30.94 114 VAL A O 1
ATOM 885 N N . LEU A 1 115 ? 86.676 145.255 29.686 1.00 26.34 115 LEU A N 1
ATOM 886 C CA . LEU A 1 115 ? 85.482 145.117 30.514 1.00 24.73 115 LEU A CA 1
ATOM 887 C C . LEU A 1 115 ? 85.781 144.277 31.755 1.00 23.93 115 LEU A C 1
ATOM 888 O O . LEU A 1 115 ? 86.636 143.390 31.712 1.00 23.94 115 LEU A O 1
ATOM 893 N N . THR A 1 116 ? 85.077 144.561 32.850 1.00 23.63 116 THR A N 1
ATOM 894 C CA . THR A 1 116 ? 85.273 143.829 34.114 1.00 23.49 116 THR A CA 1
ATOM 895 C C . THR A 1 116 ? 84.417 142.573 34.198 1.00 22.41 116 THR A C 1
ATOM 896 O O . THR A 1 116 ? 83.205 142.639 33.995 1.00 21.65 116 THR A O 1
ATOM 900 N N . PRO A 1 117 ? 85.032 141.426 34.548 1.00 21.36 117 PRO A N 1
ATOM 901 C CA . PRO A 1 117 ? 84.233 140.230 34.810 1.00 21.22 117 PRO A CA 1
ATOM 902 C C . PRO A 1 117 ? 83.233 140.365 35.951 1.00 21.49 117 PRO A C 1
ATOM 903 O O . PRO A 1 117 ? 83.391 141.186 36.829 1.00 21.48 117 PRO A O 1
ATOM 907 N N . TRP A 1 118 ? 82.193 139.545 35.929 1.00 21.51 118 TRP A N 1
ATOM 908 C CA . TRP A 1 118 ? 81.389 139.367 37.118 1.00 20.74 118 TRP A CA 1
ATOM 909 C C . TRP A 1 118 ? 82.270 138.736 38.230 1.00 20.33 118 TRP A C 1
ATOM 910 O O . TRP A 1 118 ? 83.228 138.042 37.934 1.00 20.36 118 TRP A O 1
ATOM 921 N N . PRO A 1 119 ? 81.939 138.966 39.515 1.00 19.62 119 PRO A N 1
ATOM 922 C CA . PRO A 1 119 ? 82.878 138.506 40.543 1.00 19.08 119 PRO A CA 1
ATOM 923 C C . PRO A 1 119 ? 83.129 137.001 40.534 1.00 18.92 119 PRO A C 1
ATOM 924 O O . PRO A 1 119 ? 84.217 136.549 40.916 1.00 19.91 119 PRO A O 1
ATOM 928 N N . ASP A 1 120 ? 82.161 136.227 40.096 1.00 17.69 120 ASP A N 1
ATOM 929 C CA . ASP A 1 120 ? 82.344 134.777 39.948 1.00 18.05 120 ASP A CA 1
ATOM 930 C C . ASP A 1 120 ? 83.089 134.339 38.710 1.00 18.28 120 ASP A C 1
ATOM 931 O O . ASP A 1 120 ? 83.402 133.173 38.605 1.00 20.19 120 ASP A O 1
ATOM 936 N N . SER A 1 121 ? 83.370 135.226 37.754 1.00 18.50 121 SER A N 1
ATOM 937 C CA . SER A 1 121 ? 83.847 134.750 36.490 1.00 18.05 121 SER A CA 1
ATOM 938 C C . SER A 1 121 ? 85.231 134.161 36.526 1.00 17.46 121 SER A C 1
ATOM 939 O O . SER A 1 121 ? 85.414 133.040 36.137 1.00 18.46 121 SER A O 1
ATOM 942 N N . VAL A 1 122 ? 86.218 134.912 36.977 1.00 17.77 122 VAL A N 1
ATOM 943 C CA . VAL A 1 122 ? 87.582 134.419 36.977 1.00 16.72 122 VAL A CA 1
ATOM 944 C C . VAL A 1 122 ? 87.750 133.215 37.857 1.00 16.89 122 VAL A C 1
ATOM 945 O O . VAL A 1 122 ? 88.354 132.249 37.384 1.00 19.11 122 VAL A O 1
ATOM 949 N N . PRO A 1 123 ? 87.239 133.240 39.124 1.00 16.87 123 PRO A N 1
ATOM 950 C CA . PRO A 1 123 ? 87.275 132.020 39.930 1.00 16.72 123 PRO A CA 1
ATOM 951 C C . PRO A 1 123 ? 86.538 130.851 39.296 1.00 16.85 123 PRO A C 1
ATOM 952 O O . PRO A 1 123 ? 87.079 129.766 39.249 1.00 15.79 123 PRO A O 1
ATOM 956 N N . GLY A 1 124 ? 85.351 131.053 38.727 1.00 17.46 124 GLY A N 1
ATOM 957 C CA . GLY A 1 124 ? 84.674 129.915 38.069 1.00 16.98 124 GLY A CA 1
ATOM 958 C C . GLY A 1 124 ? 85.427 129.385 36.848 1.00 16.83 124 GLY A C 1
ATOM 959 O O . GLY A 1 124 ? 85.653 128.157 36.670 1.00 17.55 124 GLY A O 1
ATOM 960 N N . LEU A 1 125 ? 85.903 130.291 36.030 1.00 16.63 125 LEU A N 1
ATOM 961 C CA . LEU A 1 125 ? 86.609 129.878 34.820 1.00 16.14 125 LEU A CA 1
ATOM 962 C C . LEU A 1 125 ? 87.915 129.217 35.180 1.00 16.62 125 LEU A C 1
ATOM 963 O O . LEU A 1 125 ? 88.311 128.197 34.548 1.00 17.58 125 LEU A O 1
ATOM 968 N N . THR A 1 126 ? 88.584 129.732 36.226 1.00 16.13 126 THR A N 1
ATOM 969 C CA . THR A 1 126 ? 89.812 129.093 36.697 1.00 15.20 126 THR A CA 1
ATOM 970 C C . THR A 1 126 ? 89.578 127.635 37.037 1.00 16.18 126 THR A C 1
ATOM 971 O O . THR A 1 126 ? 90.407 126.793 36.733 1.00 16.43 126 THR A O 1
ATOM 975 N N . ALA A 1 127 ? 88.460 127.337 37.697 1.00 17.37 127 ALA A N 1
ATOM 976 C CA . ALA A 1 127 ? 88.124 125.981 38.124 1.00 18.41 127 ALA A CA 1
ATOM 977 C C . ALA A 1 127 ? 87.709 125.100 36.924 1.00 19.43 127 ALA A C 1
ATOM 978 O O . ALA A 1 127 ? 88.118 123.947 36.814 1.00 19.72 127 ALA A O 1
ATOM 980 N N . ILE A 1 128 ? 86.929 125.667 35.997 1.00 20.42 128 ILE A N 1
ATOM 981 C CA . ILE A 1 128 ? 86.552 124.931 34.773 1.00 19.70 128 ILE A CA 1
ATOM 982 C C . ILE A 1 128 ? 87.732 124.579 33.875 1.00 20.18 128 ILE A C 1
ATOM 983 O O . ILE A 1 128 ? 87.837 123.442 33.403 1.00 21.83 128 ILE A O 1
ATOM 988 N N . LYS A 1 129 ? 88.667 125.510 33.714 1.00 20.81 129 LYS A N 1
ATOM 989 C CA . LYS A 1 129 ? 89.911 125.267 32.994 1.00 20.44 129 LYS A CA 1
ATOM 990 C C . LYS A 1 129 ? 90.699 124.041 33.474 1.00 22.63 129 LYS A C 1
ATOM 991 O O . LYS A 1 129 ? 91.491 123.456 32.690 1.00 23.30 129 LYS A O 1
ATOM 997 N N . ALA A 1 130 ? 90.563 123.674 34.757 1.00 24.00 130 ALA A N 1
ATOM 998 C CA . ALA A 1 130 ? 91.293 122.492 35.306 1.00 24.86 130 ALA A CA 1
ATOM 999 C C . ALA A 1 130 ? 90.791 121.199 34.718 1.00 25.13 130 ALA A C 1
ATOM 1000 O O . ALA A 1 130 ? 91.523 120.233 34.658 1.00 24.30 130 ALA A O 1
ATOM 1002 N N . GLU A 1 131 ? 89.516 121.189 34.332 1.00 26.80 131 GLU A N 1
ATOM 1003 C CA . GLU A 1 131 ? 88.835 119.965 33.862 1.00 28.29 131 GLU A CA 1
ATOM 1004 C C . GLU A 1 131 ? 88.399 119.960 32.372 1.00 28.18 131 GLU A C 1
ATOM 1005 O O . GLU A 1 131 ? 88.146 118.886 31.837 1.00 28.65 131 GLU A O 1
ATOM 1011 N N . TYR A 1 132 ? 88.328 121.144 31.728 1.00 28.06 132 TYR A N 1
ATOM 1012 C CA . TYR A 1 132 ? 87.785 121.340 30.373 1.00 26.18 132 TYR A CA 1
ATOM 1013 C C . TYR A 1 132 ? 88.624 122.342 29.613 1.00 25.63 132 TYR A C 1
ATOM 1014 O O . TYR A 1 132 ? 89.409 123.050 30.202 1.00 26.12 132 TYR A O 1
ATOM 1023 N N . ILE A 1 133 ? 88.482 122.356 28.285 1.00 24.40 133 ILE A N 1
ATOM 1024 C CA . ILE A 1 133 ? 88.990 123.434 27.462 1.00 23.07 133 ILE A CA 1
ATOM 1025 C C . ILE A 1 133 ? 88.027 124.576 27.710 1.00 21.33 133 ILE A C 1
ATOM 1026 O O . ILE A 1 133 ? 86.845 124.371 27.699 1.00 21.01 133 ILE A O 1
ATOM 1031 N N . ILE A 1 134 ? 88.514 125.777 27.944 1.00 20.04 134 ILE A N 1
ATOM 1032 C CA . ILE A 1 134 ? 87.602 126.905 27.999 1.00 19.21 134 ILE A CA 1
ATOM 1033 C C . ILE A 1 134 ? 88.005 127.955 27.016 1.00 20.50 134 ILE A C 1
ATOM 1034 O O . ILE A 1 134 ? 89.133 127.971 26.541 1.00 21.26 134 ILE A O 1
ATOM 1039 N N . GLY A 1 135 ? 87.066 128.849 26.719 1.00 20.79 135 GLY A N 1
ATOM 1040 C CA . GLY A 1 135 ? 87.300 129.904 25.728 1.00 20.54 135 GLY A CA 1
ATOM 1041 C C . GLY A 1 135 ? 86.007 130.639 25.375 1.00 19.26 135 GLY A C 1
ATOM 1042 O O . GLY A 1 135 ? 84.929 130.257 25.769 1.00 18.86 135 GLY A O 1
ATOM 1043 N N . PRO A 1 136 ? 86.125 131.725 24.644 1.00 19.02 136 PRO A N 1
ATOM 1044 C CA . PRO A 1 136 ? 84.923 132.388 24.305 1.00 19.77 136 PRO A CA 1
ATOM 1045 C C . PRO A 1 136 ? 84.253 131.751 23.116 1.00 20.21 136 PRO A C 1
ATOM 1046 O O . PRO A 1 136 ? 84.937 131.199 22.231 1.00 20.72 136 PRO A O 1
ATOM 1050 N N . LEU A 1 137 ? 82.930 131.876 23.091 1.00 21.37 137 LEU A N 1
ATOM 1051 C CA . LEU A 1 137 ? 82.116 131.639 21.871 1.00 21.90 137 LEU A CA 1
ATOM 1052 C C . LEU A 1 137 ? 81.275 132.881 21.676 1.00 21.49 137 LEU A C 1
ATOM 1053 O O . LEU A 1 137 ? 80.184 132.985 22.208 1.00 21.35 137 LEU A O 1
ATOM 1058 N N . SER A 1 138 ? 81.796 133.837 20.926 1.00 21.64 138 SER A N 1
ATOM 1059 C CA . SER A 1 138 ? 81.360 135.244 21.111 1.00 21.78 138 SER A CA 1
ATOM 1060 C C . SER A 1 138 ? 81.355 135.976 19.790 1.00 21.16 138 SER A C 1
ATOM 1061 O O . SER A 1 138 ? 82.132 135.667 18.920 1.00 20.58 138 SER A O 1
ATOM 1064 N N . ASN A 1 139 ? 80.506 136.971 19.646 1.00 22.61 139 ASN A N 1
ATOM 1065 C CA . ASN A 1 139 ? 80.591 137.860 18.444 1.00 24.15 139 ASN A CA 1
ATOM 1066 C C . ASN A 1 139 ? 81.825 138.742 18.390 1.00 25.42 139 ASN A C 1
ATOM 1067 O O . ASN A 1 139 ? 82.139 139.315 17.348 1.00 26.49 139 ASN A O 1
ATOM 1072 N N . GLY A 1 140 ? 82.548 138.855 19.501 1.00 25.87 140 GLY A N 1
ATOM 1073 C CA . GLY A 1 140 ? 83.738 139.652 19.505 1.00 24.90 140 GLY A CA 1
ATOM 1074 C C . GLY A 1 140 ? 84.738 139.070 18.559 1.00 25.56 140 GLY A C 1
ATOM 1075 O O . GLY A 1 140 ? 84.831 137.831 18.381 1.00 26.02 140 GLY A O 1
ATOM 1076 N N . ASN A 1 141 ? 85.507 139.954 17.934 1.00 25.36 141 ASN A N 1
ATOM 1077 C CA . ASN A 1 141 ? 86.649 139.501 17.158 1.00 24.61 141 ASN A CA 1
ATOM 1078 C C . ASN A 1 141 ? 87.789 139.114 18.094 1.00 24.15 141 ASN A C 1
ATOM 1079 O O . ASN A 1 141 ? 87.830 139.518 19.250 1.00 24.17 141 ASN A O 1
ATOM 1084 N N . THR A 1 142 ? 88.728 138.361 17.548 1.00 23.29 142 THR A N 1
ATOM 1085 C CA . THR A 1 142 ? 89.798 137.767 18.305 1.00 23.45 142 THR A CA 1
ATOM 1086 C C . THR A 1 142 ? 90.614 138.759 19.137 1.00 23.01 142 THR A C 1
ATOM 1087 O O . THR A 1 142 ? 90.948 138.490 20.293 1.00 22.40 142 THR A O 1
ATOM 1091 N N . SER A 1 143 ? 90.947 139.905 18.556 1.00 22.86 143 SER A N 1
ATOM 1092 C CA . SER A 1 143 ? 91.833 140.862 19.214 1.00 22.45 143 SER A CA 1
ATOM 1093 C C . SER A 1 143 ? 91.179 141.648 20.324 1.00 22.30 143 SER A C 1
ATOM 1094 O O . SER A 1 143 ? 91.879 142.191 21.193 1.00 22.60 143 SER A O 1
ATOM 1097 N N . LEU A 1 144 ? 89.858 141.796 20.252 1.00 21.49 144 LEU A N 1
ATOM 1098 C CA . LEU A 1 144 ? 89.090 142.465 21.269 1.00 21.04 144 LEU A CA 1
ATOM 1099 C C . LEU A 1 144 ? 88.986 141.515 22.483 1.00 20.79 144 LEU A C 1
ATOM 1100 O O . LEU A 1 144 ? 89.252 141.882 23.633 1.00 20.60 144 LEU A O 1
ATOM 1105 N N . LEU A 1 145 ? 88.559 140.302 22.202 1.00 19.72 145 LEU A N 1
ATOM 1106 C CA . LEU A 1 145 ? 88.472 139.250 23.190 1.00 19.77 145 LEU A CA 1
ATOM 1107 C C . LEU A 1 145 ? 89.818 139.025 23.926 1.00 20.09 145 LEU A C 1
ATOM 1108 O O . LEU A 1 145 ? 89.831 138.842 25.132 1.00 19.99 145 LEU A O 1
ATOM 1113 N N . LEU A 1 146 ? 90.927 139.055 23.203 1.00 19.55 146 LEU A N 1
ATOM 1114 C CA . LEU A 1 146 ? 92.226 138.809 23.783 1.00 19.90 146 LEU A CA 1
ATOM 1115 C C . LEU A 1 146 ? 92.650 139.984 24.640 1.00 21.65 146 LEU A C 1
ATOM 1116 O O . LEU A 1 146 ? 93.172 139.777 25.758 1.00 22.16 146 LEU A O 1
ATOM 1121 N N . ASP A 1 147 ? 92.442 141.208 24.148 1.00 20.84 147 ASP A N 1
ATOM 1122 C CA . ASP A 1 147 ? 92.749 142.378 24.943 1.00 21.28 147 ASP A CA 1
ATOM 1123 C C . ASP A 1 147 ? 91.987 142.289 26.264 1.00 19.92 147 ASP A C 1
ATOM 1124 O O . ASP A 1 147 ? 92.559 142.488 27.320 1.00 19.18 147 ASP A O 1
ATOM 1129 N N . MET A 1 148 ? 90.695 142.029 26.185 1.00 19.24 148 MET A N 1
ATOM 1130 C CA . MET A 1 148 ? 89.842 141.860 27.373 1.00 18.93 148 MET A CA 1
ATOM 1131 C C . MET A 1 148 ? 90.383 140.764 28.341 1.00 17.98 148 MET A C 1
ATOM 1132 O O . MET A 1 148 ? 90.503 141.002 29.522 1.00 17.50 148 MET A O 1
ATOM 1137 N N . ALA A 1 149 ? 90.745 139.606 27.805 1.00 17.67 149 ALA A N 1
ATOM 1138 C CA . ALA A 1 149 ? 91.262 138.469 28.601 1.00 17.36 149 ALA A CA 1
ATOM 1139 C C . ALA A 1 149 ? 92.552 138.844 29.330 1.00 17.27 149 ALA A C 1
ATOM 1140 O O . ALA A 1 149 ? 92.694 138.603 30.547 1.00 16.83 149 ALA A O 1
ATOM 1142 N N . LYS A 1 150 ? 93.472 139.483 28.608 1.00 17.64 150 LYS A N 1
ATOM 1143 C CA . LYS A 1 150 ? 94.664 140.042 29.222 1.00 18.72 150 LYS A CA 1
ATOM 1144 C C . LYS A 1 150 ? 94.421 141.174 30.254 1.00 19.19 150 LYS A C 1
ATOM 1145 O O . LYS A 1 150 ? 94.975 141.156 31.368 1.00 19.91 150 LYS A O 1
ATOM 1151 N N . ASN A 1 151 ? 93.606 142.149 29.926 1.00 20.42 151 ASN A N 1
ATOM 1152 C CA . ASN A 1 151 ? 93.274 143.217 30.902 1.00 21.61 151 ASN A CA 1
ATOM 1153 C C . ASN A 1 151 ? 92.665 142.739 32.242 1.00 21.15 151 ASN A C 1
ATOM 1154 O O . ASN A 1 151 ? 92.919 143.309 33.309 1.00 20.99 151 ASN A O 1
ATOM 1159 N N . ALA A 1 152 ? 91.835 141.711 32.147 1.00 20.62 152 ALA A N 1
ATOM 1160 C CA . ALA A 1 152 ? 90.955 141.271 33.237 1.00 19.83 152 ALA A CA 1
ATOM 1161 C C . ALA A 1 152 ? 91.457 139.960 33.829 1.00 19.99 152 ALA A C 1
ATOM 1162 O O . ALA A 1 152 ? 90.921 139.499 34.833 1.00 20.13 152 ALA A O 1
ATOM 1164 N N . GLY A 1 153 ? 92.426 139.337 33.168 1.00 19.94 153 GLY A N 1
ATOM 1165 C CA . GLY A 1 153 ? 92.906 138.036 33.571 1.00 20.66 153 GLY A CA 1
ATOM 1166 C C . GLY A 1 153 ? 91.885 136.929 33.392 1.00 20.28 153 GLY A C 1
ATOM 1167 O O . GLY A 1 153 ? 91.806 136.051 34.218 1.00 22.09 153 GLY A O 1
ATOM 1168 N N . ILE A 1 154 ? 91.141 136.943 32.294 1.00 20.58 154 ILE A N 1
ATOM 1169 C CA . ILE A 1 154 ? 90.201 135.879 31.963 1.00 20.87 154 ILE A CA 1
ATOM 1170 C C . ILE A 1 154 ? 91.047 134.740 31.359 1.00 21.26 154 ILE A C 1
ATOM 1171 O O . ILE A 1 154 ? 91.624 134.917 30.297 1.00 22.47 154 ILE A O 1
ATOM 1176 N N . PRO A 1 155 ? 91.116 133.568 32.018 1.00 21.24 155 PRO A N 1
ATOM 1177 C CA . PRO A 1 155 ? 92.142 132.580 31.684 1.00 20.35 155 PRO A CA 1
ATOM 1178 C C . PRO A 1 155 ? 91.744 131.583 30.569 1.00 20.55 155 PRO A C 1
ATOM 1179 O O . PRO A 1 155 ? 91.826 130.351 30.753 1.00 20.94 155 PRO A O 1
ATOM 1183 N N . TRP A 1 156 ? 91.410 132.102 29.388 1.00 19.66 156 TRP A N 1
ATOM 1184 C CA . TRP A 1 156 ? 90.904 131.263 28.329 1.00 18.73 156 TRP A CA 1
ATOM 1185 C C . TRP A 1 156 ? 92.054 130.390 27.856 1.00 18.62 156 TRP A C 1
ATOM 1186 O O . TRP A 1 156 ? 93.209 130.785 27.986 1.00 17.66 156 TRP A O 1
ATOM 1197 N N . ASP A 1 157 ? 91.739 129.203 27.331 1.00 19.11 157 ASP A N 1
ATOM 1198 C CA . ASP A 1 157 ? 92.743 128.361 26.660 1.00 20.81 157 ASP A CA 1
ATOM 1199 C C . ASP A 1 157 ? 92.793 128.646 25.167 1.00 21.13 157 ASP A C 1
ATOM 1200 O O . ASP A 1 157 ? 93.740 128.316 24.502 1.00 21.61 157 ASP A O 1
ATOM 1205 N N . VAL A 1 158 ? 91.709 129.157 24.627 1.00 22.10 158 VAL A N 1
ATOM 1206 C CA . VAL A 1 158 ? 91.642 129.355 23.201 1.00 22.28 158 VAL A CA 1
ATOM 1207 C C . VAL A 1 158 ? 90.640 130.452 22.912 1.00 22.31 158 VAL A C 1
ATOM 1208 O O . VAL A 1 158 ? 89.662 130.599 23.652 1.00 22.00 158 VAL A O 1
ATOM 1212 N N . ILE A 1 159 ? 90.946 131.228 21.861 1.00 22.06 159 ILE A N 1
ATOM 1213 C CA . ILE A 1 159 ? 90.130 132.379 21.422 1.00 22.55 159 ILE A CA 1
ATOM 1214 C C . ILE A 1 159 ? 89.743 132.278 19.914 1.00 22.16 159 ILE A C 1
ATOM 1215 O O . ILE A 1 159 ? 90.439 132.823 19.062 1.00 22.81 159 ILE A O 1
ATOM 1220 N N . ILE A 1 160 ? 88.652 131.570 19.605 1.00 22.36 160 ILE A N 1
ATOM 1221 C CA . ILE A 1 160 ? 88.107 131.564 18.250 1.00 22.14 160 ILE A CA 1
ATOM 1222 C C . ILE A 1 160 ? 87.075 132.709 18.093 1.00 22.74 160 ILE A C 1
ATOM 1223 O O . ILE A 1 160 ? 85.886 132.568 18.340 1.00 23.01 160 ILE A O 1
ATOM 1228 N N . GLY A 1 161 ? 87.589 133.876 17.740 1.00 23.55 161 GLY A N 1
ATOM 1229 C CA . GLY A 1 161 ? 86.791 135.063 17.484 1.00 24.03 161 GLY A CA 1
ATOM 1230 C C . GLY A 1 161 ? 85.948 134.929 16.227 1.00 24.94 161 GLY A C 1
ATOM 1231 O O . GLY A 1 161 ? 86.205 134.077 15.362 1.00 24.53 161 GLY A O 1
ATOM 1232 N N . SER A 1 162 ? 84.912 135.754 16.173 1.00 25.53 162 SER A N 1
ATOM 1233 C CA . SER A 1 162 ? 83.947 135.721 15.110 1.00 26.86 162 SER A CA 1
ATOM 1234 C C . SER A 1 162 ? 84.632 135.964 13.763 1.00 28.33 162 SER A C 1
ATOM 1235 O O . SER A 1 162 ? 84.183 135.402 12.762 1.00 30.14 162 SER A O 1
ATOM 1238 N N . ASP A 1 163 ? 85.694 136.788 13.760 1.00 28.44 163 ASP A N 1
ATOM 1239 C CA . ASP A 1 163 ? 86.475 137.122 12.576 1.00 29.36 163 ASP A CA 1
ATOM 1240 C C . ASP A 1 163 ? 87.356 135.973 12.046 1.00 30.94 163 ASP A C 1
ATOM 1241 O O . ASP A 1 163 ? 88.033 136.086 10.978 1.00 30.42 163 ASP A O 1
ATOM 1246 N N . ILE A 1 164 ? 87.363 134.878 12.798 1.00 31.58 164 ILE A N 1
ATOM 1247 C CA . ILE A 1 164 ? 88.053 133.671 12.387 1.00 31.57 164 ILE A CA 1
ATOM 1248 C C . ILE A 1 164 ? 87.049 132.801 11.650 1.00 31.91 164 ILE A C 1
ATOM 1249 O O . ILE A 1 164 ? 87.396 132.189 10.660 1.00 33.19 164 ILE A O 1
ATOM 1254 N N . ASN A 1 165 ? 85.803 132.770 12.095 1.00 31.75 165 ASN A N 1
ATOM 1255 C CA . ASN A 1 165 ? 84.785 132.034 11.375 1.00 32.43 165 ASN A CA 1
ATOM 1256 C C . ASN A 1 165 ? 84.162 132.864 10.273 1.00 33.78 165 ASN A C 1
ATOM 1257 O O . ASN A 1 165 ? 83.449 132.325 9.446 1.00 33.82 165 ASN A O 1
ATOM 1262 N N . ARG A 1 166 ? 84.396 134.179 10.319 1.00 35.16 166 ARG A N 1
ATOM 1263 C CA . ARG A 1 166 ? 83.740 135.191 9.459 1.00 35.49 166 ARG A CA 1
ATOM 1264 C C . ARG A 1 166 ? 82.219 135.118 9.534 1.00 35.42 166 ARG A C 1
ATOM 1265 O O . ARG A 1 166 ? 81.499 135.317 8.527 1.00 36.17 166 ARG A O 1
ATOM 1273 N N . LYS A 1 167 ? 81.744 134.864 10.757 1.00 34.33 167 LYS A N 1
ATOM 1274 C CA . LYS A 1 167 ? 80.348 134.625 11.011 1.00 33.60 167 LYS A CA 1
ATOM 1275 C C . LYS A 1 167 ? 79.970 135.140 12.397 1.00 33.16 167 LYS A C 1
ATOM 1276 O O . LYS A 1 167 ? 80.754 135.096 13.348 1.00 32.25 167 LYS A O 1
ATOM 1282 N N . TYR A 1 168 ? 78.740 135.606 12.496 1.00 32.58 168 TYR A N 1
ATOM 1283 C CA . TYR A 1 168 ? 78.184 136.054 13.738 1.00 32.75 168 TYR A CA 1
ATOM 1284 C C . TYR A 1 168 ? 77.159 135.057 14.234 1.00 33.73 168 TYR A C 1
ATOM 1285 O O . TYR A 1 168 ? 76.577 134.299 13.448 1.00 33.38 168 TYR A O 1
ATOM 1294 N N . LYS A 1 169 ? 76.993 135.026 15.555 1.00 34.17 169 LYS A N 1
ATOM 1295 C CA . LYS A 1 169 ? 75.894 134.316 16.186 1.00 34.68 169 LYS A CA 1
ATOM 1296 C C . LYS A 1 169 ? 74.662 135.135 15.849 1.00 35.73 169 LYS A C 1
ATOM 1297 O O . LYS A 1 169 ? 74.758 136.379 15.729 1.00 35.75 169 LYS A O 1
ATOM 1303 N N . PRO A 1 170 ? 73.490 134.475 15.719 1.00 36.76 170 PRO A N 1
ATOM 1304 C CA . PRO A 1 170 ? 73.235 133.052 15.864 1.00 37.32 170 PRO A CA 1
ATOM 1305 C C . PRO A 1 170 ? 73.314 132.293 14.548 1.00 38.83 170 PRO A C 1
ATOM 1306 O O . PRO A 1 170 ? 72.547 131.376 14.328 1.00 40.14 170 PRO A O 1
ATOM 1310 N N . ASP A 1 171 ? 74.257 132.636 13.680 1.00 39.81 171 ASP A N 1
ATOM 1311 C CA . ASP A 1 171 ? 74.440 131.859 12.471 1.00 40.19 171 ASP A CA 1
ATOM 1312 C C . ASP A 1 171 ? 75.018 130.486 12.834 1.00 40.39 171 ASP A C 1
ATOM 1313 O O . ASP A 1 171 ? 76.172 130.404 13.288 1.00 41.88 171 ASP A O 1
ATOM 1318 N N . PRO A 1 172 ? 74.246 129.411 12.606 1.00 39.53 172 PRO A N 1
ATOM 1319 C CA . PRO A 1 172 ? 74.723 128.051 12.764 1.00 38.59 172 PRO A CA 1
ATOM 1320 C C . PRO A 1 172 ? 76.208 127.833 12.581 1.00 37.15 172 PRO A C 1
ATOM 1321 O O . PRO A 1 172 ? 76.805 127.113 13.365 1.00 37.20 172 PRO A O 1
ATOM 1325 N N . GLN A 1 173 ? 76.795 128.414 11.543 1.00 36.05 173 GLN A N 1
ATOM 1326 C CA . GLN A 1 173 ? 78.213 128.228 11.295 1.00 34.77 173 GLN A CA 1
ATOM 1327 C C . GLN A 1 173 ? 79.100 128.911 12.350 1.00 34.07 173 GLN A C 1
ATOM 1328 O O . GLN A 1 173 ? 80.322 128.642 12.392 1.00 33.81 173 GLN A O 1
ATOM 1334 N N . ALA A 1 174 ? 78.536 129.831 13.143 1.00 32.88 174 ALA A N 1
ATOM 1335 C CA . ALA A 1 174 ? 79.309 130.391 14.272 1.00 32.92 174 ALA A CA 1
ATOM 1336 C C . ALA A 1 174 ? 79.655 129.225 15.166 1.00 32.48 174 ALA A C 1
ATOM 1337 O O . ALA A 1 174 ? 80.797 128.966 15.404 1.00 32.24 174 ALA A O 1
ATOM 1339 N N . TYR A 1 175 ? 78.649 128.448 15.541 1.00 33.44 175 TYR A N 1
ATOM 1340 C CA . TYR A 1 175 ? 78.823 127.301 16.439 1.00 33.13 175 TYR A CA 1
ATOM 1341 C C . TYR A 1 175 ? 79.609 126.182 15.789 1.00 33.61 175 TYR A C 1
ATOM 1342 O O . TYR A 1 175 ? 80.596 125.696 16.364 1.00 34.37 175 TYR A O 1
ATOM 1351 N N . LEU A 1 176 ? 79.213 125.795 14.579 1.00 33.91 176 LEU A N 1
ATOM 1352 C CA . LEU A 1 176 ? 79.792 124.628 13.899 1.00 33.06 176 LEU A CA 1
ATOM 1353 C C . LEU A 1 176 ? 81.225 124.803 13.579 1.00 32.43 176 LEU A C 1
ATOM 1354 O O . LEU A 1 176 ? 82.014 123.897 13.760 1.00 33.78 176 LEU A O 1
ATOM 1359 N N . ARG A 1 177 ? 81.593 125.982 13.119 1.00 32.54 177 ARG A N 1
ATOM 1360 C CA . ARG A 1 177 ? 82.981 126.230 12.772 1.00 32.58 177 ARG A CA 1
ATOM 1361 C C . ARG A 1 177 ? 83.883 126.278 13.983 1.00 32.43 177 ARG A C 1
ATOM 1362 O O . ARG A 1 177 ? 85.076 126.018 13.885 1.00 32.39 177 ARG A O 1
ATOM 1370 N N . THR A 1 178 ? 83.320 126.611 15.139 1.00 32.53 178 THR A N 1
ATOM 1371 C CA . THR A 1 178 ? 84.147 126.748 16.334 1.00 32.36 178 THR A CA 1
ATOM 1372 C C . THR A 1 178 ? 84.459 125.346 16.755 1.00 32.42 178 THR A C 1
ATOM 1373 O O . THR A 1 178 ? 85.610 124.986 16.952 1.00 31.27 178 THR A O 1
ATOM 1377 N N . ALA A 1 179 ? 83.404 124.542 16.804 1.00 33.60 179 ALA A N 1
ATOM 1378 C CA . ALA A 1 179 ? 83.545 123.154 17.131 1.00 33.74 179 ALA A CA 1
ATOM 1379 C C . ALA A 1 179 ? 84.562 122.519 16.211 1.00 34.30 179 ALA A C 1
ATOM 1380 O O . ALA A 1 179 ? 85.451 121.800 16.691 1.00 35.27 179 ALA A O 1
ATOM 1382 N N . GLN A 1 180 ? 84.526 122.814 14.909 1.00 34.26 180 GLN A N 1
ATOM 1383 C CA . GLN A 1 180 ? 85.461 122.095 14.027 1.00 34.17 180 GLN A CA 1
ATOM 1384 C C . GLN A 1 180 ? 86.930 122.545 14.048 1.00 32.37 180 GLN A C 1
ATOM 1385 O O . GLN A 1 180 ? 87.845 121.728 13.868 1.00 31.75 180 GLN A O 1
ATOM 1391 N N . VAL A 1 181 ? 87.183 123.823 14.264 1.00 30.99 181 VAL A N 1
ATOM 1392 C CA . VAL A 1 181 ? 88.560 124.267 14.395 1.00 30.34 181 VAL A CA 1
ATOM 1393 C C . VAL A 1 181 ? 89.199 123.747 15.726 1.00 31.72 181 VAL A C 1
ATOM 1394 O O . VAL A 1 181 ? 90.438 123.696 15.852 1.00 31.74 181 VAL A O 1
ATOM 1398 N N . LEU A 1 182 ? 88.350 123.352 16.680 1.00 32.45 182 LEU A N 1
ATOM 1399 C CA . LEU A 1 182 ? 88.792 122.830 17.981 1.00 34.02 182 LEU A CA 1
ATOM 1400 C C . LEU A 1 182 ? 88.901 121.320 17.981 1.00 35.01 182 LEU A C 1
ATOM 1401 O O . LEU A 1 182 ? 89.386 120.734 18.950 1.00 34.70 182 LEU A O 1
ATOM 1406 N N . GLY A 1 183 ? 88.423 120.694 16.903 1.00 35.03 183 GLY A N 1
ATOM 1407 C CA . GLY A 1 183 ? 88.598 119.266 16.739 1.00 35.30 183 GLY A CA 1
ATOM 1408 C C . GLY A 1 183 ? 87.537 118.475 17.462 1.00 35.28 183 GLY A C 1
ATOM 1409 O O . GLY A 1 183 ? 87.753 117.321 17.783 1.00 35.82 183 GLY A O 1
ATOM 1410 N N . LEU A 1 184 ? 86.383 119.083 17.663 1.00 35.25 184 LEU A N 1
ATOM 1411 C CA . LEU A 1 184 ? 85.361 118.502 18.482 1.00 36.14 184 LEU A CA 1
ATOM 1412 C C . LEU A 1 184 ? 83.993 118.433 17.742 1.00 36.74 184 LEU A C 1
ATOM 1413 O O . LEU A 1 184 ? 83.479 119.436 17.194 1.00 36.46 184 LEU A O 1
ATOM 1418 N N . HIS A 1 185 ? 83.406 117.244 17.755 1.00 36.88 185 HIS A N 1
ATOM 1419 C CA . HIS A 1 185 ? 82.010 117.119 17.404 1.00 36.79 185 HIS A CA 1
ATOM 1420 C C . HIS A 1 185 ? 81.196 118.181 18.147 1.00 36.75 185 HIS A C 1
ATOM 1421 O O . HIS A 1 185 ? 81.328 118.362 19.348 1.00 36.91 185 HIS A O 1
ATOM 1428 N N . PRO A 1 186 ? 80.307 118.875 17.433 1.00 36.79 186 PRO A N 1
ATOM 1429 C CA . PRO A 1 186 ? 79.385 119.797 18.056 1.00 36.31 186 PRO A CA 1
ATOM 1430 C C . PRO A 1 186 ? 78.882 119.441 19.458 1.00 36.36 186 PRO A C 1
ATOM 1431 O O . PRO A 1 186 ? 78.561 120.339 20.249 1.00 37.02 186 PRO A O 1
ATOM 1435 N N . GLY A 1 187 ? 78.739 118.156 19.743 1.00 35.79 187 GLY A N 1
ATOM 1436 C CA . GLY A 1 187 ? 78.112 117.734 20.992 1.00 35.44 187 GLY A CA 1
ATOM 1437 C C . GLY A 1 187 ? 79.148 117.506 22.070 1.00 34.28 187 GLY A C 1
ATOM 1438 O O . GLY A 1 187 ? 78.786 117.268 23.196 1.00 33.88 187 GLY A O 1
ATOM 1439 N N . GLU A 1 188 ? 80.426 117.519 21.691 1.00 33.60 188 GLU A N 1
ATOM 1440 C CA . GLU A 1 188 ? 81.528 117.601 22.648 1.00 33.81 188 GLU A CA 1
ATOM 1441 C C . GLU A 1 188 ? 81.796 119.038 23.149 1.00 33.80 188 GLU A C 1
ATOM 1442 O O . GLU A 1 188 ? 82.743 119.247 23.934 1.00 33.85 188 GLU A O 1
ATOM 1448 N N . VAL A 1 189 ? 81.009 120.013 22.660 1.00 32.94 189 VAL A N 1
ATOM 1449 C CA . VAL A 1 189 ? 81.221 121.421 22.908 1.00 31.62 189 VAL A CA 1
ATOM 1450 C C . VAL A 1 189 ? 79.980 121.923 23.605 1.00 31.38 189 VAL A C 1
ATOM 1451 O O . VAL A 1 189 ? 78.894 121.822 23.057 1.00 30.76 189 VAL A O 1
ATOM 1455 N N . MET A 1 190 ? 80.131 122.419 24.843 1.00 31.16 190 MET A N 1
ATOM 1456 C CA . MET A 1 190 ? 79.023 123.088 25.568 1.00 30.32 190 MET A CA 1
ATOM 1457 C C . MET A 1 190 ? 79.168 124.597 25.405 1.00 29.55 190 MET A C 1
ATOM 1458 O O . MET A 1 190 ? 80.295 125.101 25.390 1.00 30.40 190 MET A O 1
ATOM 1463 N N . LEU A 1 191 ? 78.044 125.290 25.229 1.00 28.74 191 LEU A N 1
ATOM 1464 C CA . LEU A 1 191 ? 78.000 126.768 25.169 1.00 27.88 191 LEU A CA 1
ATOM 1465 C C . LEU A 1 191 ? 77.406 127.188 26.447 1.00 27.87 191 LEU A C 1
ATOM 1466 O O . LEU A 1 191 ? 76.313 126.740 26.762 1.00 28.02 191 LEU A O 1
ATOM 1471 N N . ALA A 1 192 ? 78.107 128.054 27.185 1.00 27.88 192 ALA A N 1
ATOM 1472 C CA . ALA A 1 192 ? 77.583 128.617 28.419 1.00 27.24 192 ALA A CA 1
ATOM 1473 C C . ALA A 1 192 ? 77.146 130.027 28.069 1.00 26.59 192 ALA A C 1
ATOM 1474 O O . ALA A 1 192 ? 77.906 130.728 27.462 1.00 26.59 192 ALA A O 1
ATOM 1476 N N . ALA A 1 193 ? 75.935 130.451 28.431 1.00 26.65 193 ALA A N 1
ATOM 1477 C CA . ALA A 1 193 ? 75.412 131.733 27.967 1.00 26.41 193 ALA A CA 1
ATOM 1478 C C . ALA A 1 193 ? 74.353 132.222 28.909 1.00 26.46 193 ALA A C 1
ATOM 1479 O O . ALA A 1 193 ? 73.658 131.414 29.456 1.00 26.24 193 ALA A O 1
ATOM 1481 N N . ALA A 1 194 ? 74.228 133.540 29.059 1.00 25.99 194 ALA A N 1
ATOM 1482 C CA . ALA A 1 194 ? 73.178 134.169 29.857 1.00 25.79 194 ALA A CA 1
ATOM 1483 C C . ALA A 1 194 ? 71.867 134.484 29.080 1.00 26.57 194 ALA A C 1
ATOM 1484 O O . ALA A 1 194 ? 70.963 135.133 29.637 1.00 25.71 194 ALA A O 1
ATOM 1486 N N . HIS A 1 195 ? 71.787 133.990 27.833 1.00 27.48 195 HIS A N 1
ATOM 1487 C CA . HIS A 1 195 ? 70.816 134.424 26.816 1.00 28.20 195 HIS A CA 1
ATOM 1488 C C . HIS A 1 195 ? 70.189 133.194 26.200 1.00 29.37 195 HIS A C 1
ATOM 1489 O O . HIS A 1 195 ? 70.833 132.449 25.471 1.00 30.19 195 HIS A O 1
ATOM 1496 N N . ASN A 1 196 ? 68.923 132.972 26.501 1.00 30.40 196 ASN A N 1
ATOM 1497 C CA . ASN A 1 196 ? 68.248 131.772 25.999 1.00 31.43 196 ASN A CA 1
ATOM 1498 C C . ASN A 1 196 ? 68.320 131.675 24.466 1.00 31.69 196 ASN A C 1
ATOM 1499 O O . ASN A 1 196 ? 68.732 130.641 23.902 1.00 31.78 196 ASN A O 1
ATOM 1504 N N . GLY A 1 197 ? 68.018 132.780 23.790 1.00 32.27 197 GLY A N 1
ATOM 1505 C CA . GLY A 1 197 ? 68.183 132.835 22.327 1.00 32.24 197 GLY A CA 1
ATOM 1506 C C . GLY A 1 197 ? 69.475 132.237 21.780 1.00 32.24 197 GLY A C 1
ATOM 1507 O O . GLY A 1 197 ? 69.464 131.405 20.862 1.00 32.08 197 GLY A O 1
ATOM 1508 N N . ASP A 1 198 ? 70.601 132.663 22.345 1.00 32.09 198 ASP A N 1
ATOM 1509 C CA . ASP A 1 198 ? 71.905 132.138 21.957 1.00 32.45 198 ASP A CA 1
ATOM 1510 C C . ASP A 1 198 ? 71.987 130.632 22.249 1.00 32.25 198 ASP A C 1
ATOM 1511 O O . ASP A 1 198 ? 72.623 129.885 21.507 1.00 32.22 198 ASP A O 1
ATOM 1516 N N . LEU A 1 199 ? 71.372 130.214 23.357 1.00 32.55 199 LEU A N 1
ATOM 1517 C CA . LEU A 1 199 ? 71.375 128.813 23.773 1.00 33.82 199 LEU A CA 1
ATOM 1518 C C . LEU A 1 199 ? 70.532 128.008 22.780 1.00 35.17 199 LEU A C 1
ATOM 1519 O O . LEU A 1 199 ? 70.978 126.954 22.301 1.00 35.70 199 LEU A O 1
ATOM 1524 N N . GLU A 1 200 ? 69.365 128.550 22.409 1.00 36.29 200 GLU A N 1
ATOM 1525 C CA . GLU A 1 200 ? 68.516 127.919 21.390 1.00 38.04 200 GLU A CA 1
ATOM 1526 C C . GLU A 1 200 ? 69.228 127.574 20.120 1.00 38.20 200 GLU A C 1
ATOM 1527 O O . GLU A 1 200 ? 69.170 126.423 19.650 1.00 39.25 200 GLU A O 1
ATOM 1533 N N . ALA A 1 201 ? 69.902 128.573 19.581 1.00 38.53 201 ALA A N 1
ATOM 1534 C CA . ALA A 1 201 ? 70.648 128.416 18.373 1.00 39.09 201 ALA A CA 1
ATOM 1535 C C . ALA A 1 201 ? 71.805 127.481 18.595 1.00 39.97 201 ALA A C 1
ATOM 1536 O O . ALA A 1 201 ? 72.206 126.773 17.662 1.00 40.90 201 ALA A O 1
ATOM 1538 N N . ALA A 1 202 ? 72.373 127.463 19.805 1.00 40.26 202 ALA A N 1
ATOM 1539 C CA . ALA A 1 202 ? 73.503 126.537 20.081 1.00 40.40 202 ALA A CA 1
ATOM 1540 C C . ALA A 1 202 ? 73.026 125.077 20.025 1.00 40.22 202 ALA A C 1
ATOM 1541 O O . ALA A 1 202 ? 73.610 124.210 19.381 1.00 38.96 202 ALA A O 1
ATOM 1543 N N . HIS A 1 203 ? 71.966 124.836 20.772 1.00 41.12 203 HIS A N 1
ATOM 1544 C CA . HIS A 1 203 ? 71.246 123.578 20.773 1.00 42.36 203 HIS A CA 1
ATOM 1545 C C . HIS A 1 203 ? 70.874 123.140 19.355 1.00 42.55 203 HIS A C 1
ATOM 1546 O O . HIS A 1 203 ? 71.129 121.998 18.974 1.00 42.58 203 HIS A O 1
ATOM 1553 N N . ALA A 1 204 ? 70.317 124.061 18.558 1.00 42.47 204 ALA A N 1
ATOM 1554 C CA . ALA A 1 204 ? 69.907 123.726 17.164 1.00 42.26 204 ALA A CA 1
ATOM 1555 C C . ALA A 1 204 ? 71.065 123.224 16.285 1.00 41.36 204 ALA A C 1
ATOM 1556 O O . ALA A 1 204 ? 70.859 122.633 15.222 1.00 42.33 204 ALA A O 1
ATOM 1558 N N . THR A 1 205 ? 72.279 123.480 16.732 1.00 40.13 205 THR A N 1
ATOM 1559 C CA . THR A 1 205 ? 73.464 123.051 16.031 1.00 39.41 205 THR A CA 1
ATOM 1560 C C . THR A 1 205 ? 73.974 121.734 16.617 1.00 38.64 205 THR A C 1
ATOM 1561 O O . THR A 1 205 ? 74.910 121.132 16.089 1.00 38.53 205 THR A O 1
ATOM 1565 N N . GLY A 1 206 ? 73.351 121.312 17.721 1.00 38.11 206 GLY A N 1
ATOM 1566 C CA . GLY A 1 206 ? 73.784 120.143 18.503 1.00 38.48 206 GLY A CA 1
ATOM 1567 C C . GLY A 1 206 ? 74.905 120.349 19.523 1.00 37.72 206 GLY A C 1
ATOM 1568 O O . GLY A 1 206 ? 75.777 119.484 19.671 1.00 38.79 206 GLY A O 1
ATOM 1569 N N . LEU A 1 207 ? 74.893 121.486 20.214 1.00 36.59 207 LEU A N 1
ATOM 1570 C CA . LEU A 1 207 ? 75.906 121.776 21.253 1.00 35.71 207 LEU A CA 1
ATOM 1571 C C . LEU A 1 207 ? 75.271 121.509 22.565 1.00 34.96 207 LEU A C 1
ATOM 1572 O O . LEU A 1 207 ? 74.036 121.667 22.683 1.00 35.72 207 LEU A O 1
ATOM 1577 N N . ALA A 1 208 ? 76.079 121.133 23.567 1.00 34.05 208 ALA A N 1
ATOM 1578 C CA . ALA A 1 208 ? 75.584 121.115 24.959 1.00 33.09 208 ALA A CA 1
ATOM 1579 C C . ALA A 1 208 ? 75.264 122.536 25.338 1.00 32.02 208 ALA A C 1
ATOM 1580 O O . ALA A 1 208 ? 75.762 123.453 24.731 1.00 32.33 208 ALA A O 1
ATOM 1582 N N . THR A 1 209 ? 74.374 122.728 26.294 1.00 31.52 209 THR A N 1
ATOM 1583 C CA . THR A 1 209 ? 74.007 124.054 26.700 1.00 31.11 209 THR A CA 1
ATOM 1584 C C . THR A 1 209 ? 74.149 124.198 28.214 1.00 30.39 209 THR A C 1
ATOM 1585 O O . THR A 1 209 ? 73.980 123.218 28.940 1.00 29.48 209 THR A O 1
ATOM 1589 N N . ALA A 1 210 ? 74.455 125.424 28.671 1.00 29.51 210 ALA A N 1
ATOM 1590 C CA . ALA A 1 210 ? 74.337 125.781 30.088 1.00 29.18 210 ALA A CA 1
ATOM 1591 C C . ALA A 1 210 ? 73.862 127.208 30.212 1.00 28.76 210 ALA A C 1
ATOM 1592 O O . ALA A 1 210 ? 74.370 128.071 29.576 1.00 29.01 210 ALA A O 1
ATOM 1594 N N . PHE A 1 211 ? 72.859 127.433 31.031 1.00 29.57 211 PHE A N 1
ATOM 1595 C CA . PHE A 1 211 ? 72.335 128.744 31.255 1.00 29.56 211 PHE A CA 1
ATOM 1596 C C . PHE A 1 211 ? 72.941 129.334 32.545 1.00 29.62 211 PHE A C 1
ATOM 1597 O O . PHE A 1 211 ? 72.948 128.665 33.589 1.00 28.96 211 PHE A O 1
ATOM 1605 N N . ILE A 1 212 ? 73.429 130.576 32.450 1.00 29.15 212 ILE A N 1
ATOM 1606 C CA . ILE A 1 212 ? 74.000 131.298 33.571 1.00 28.80 212 ILE A CA 1
ATOM 1607 C C . ILE A 1 212 ? 73.111 132.469 33.777 1.00 28.89 212 ILE A C 1
ATOM 1608 O O . ILE A 1 212 ? 73.102 133.366 32.951 1.00 28.89 212 ILE A O 1
ATOM 1613 N N . LEU A 1 213 ? 72.383 132.488 34.887 1.00 29.65 213 LEU A N 1
ATOM 1614 C CA . LEU A 1 213 ? 71.486 133.574 35.163 1.00 30.59 213 LEU A CA 1
ATOM 1615 C C . LEU A 1 213 ? 72.302 134.853 35.354 1.00 31.20 213 LEU A C 1
ATOM 1616 O O . LEU A 1 213 ? 73.254 134.838 36.105 1.00 32.85 213 LEU A O 1
ATOM 1621 N N . ARG A 1 214 ? 71.909 135.946 34.711 1.00 31.44 214 ARG A N 1
ATOM 1622 C CA . ARG A 1 214 ? 72.575 137.228 34.838 1.00 31.37 214 ARG A CA 1
ATOM 1623 C C . ARG A 1 214 ? 71.532 138.353 34.941 1.00 32.54 214 ARG A C 1
ATOM 1624 O O . ARG A 1 214 ? 71.330 139.133 33.974 1.00 31.98 214 ARG A O 1
ATOM 1632 N N . PRO A 1 215 ? 70.916 138.485 36.144 1.00 32.97 215 PRO A N 1
ATOM 1633 C CA . PRO A 1 215 ? 69.731 139.289 36.383 1.00 32.70 215 PRO A CA 1
ATOM 1634 C C . PRO A 1 215 ? 69.936 140.774 36.269 1.00 32.75 215 PRO A C 1
ATOM 1635 O O . PRO A 1 215 ? 68.947 141.508 36.249 1.00 34.61 215 PRO A O 1
ATOM 1639 N N . VAL A 1 216 ? 71.173 141.253 36.221 1.00 31.86 216 VAL A N 1
ATOM 1640 C CA . VAL A 1 216 ? 71.393 142.698 36.161 1.00 30.45 216 VAL A CA 1
ATOM 1641 C C . VAL A 1 216 ? 72.383 143.058 35.092 1.00 29.39 216 VAL A C 1
ATOM 1642 O O . VAL A 1 216 ? 73.028 144.105 35.145 1.00 29.77 216 VAL A O 1
ATOM 1646 N N . GLU A 1 217 ? 72.503 142.210 34.099 1.00 28.77 217 GLU A N 1
ATOM 1647 C CA . GLU A 1 217 ? 73.332 142.537 32.971 1.00 29.42 217 GLU A CA 1
ATOM 1648 C C . GLU A 1 217 ? 72.883 143.876 32.437 1.00 29.78 217 GLU A C 1
ATOM 1649 O O . GLU A 1 217 ? 73.710 144.777 32.213 1.00 29.30 217 GLU A O 1
ATOM 1655 N N . HIS A 1 218 ? 71.560 144.003 32.309 1.00 30.72 218 HIS A N 1
ATOM 1656 C CA . HIS A 1 218 ? 70.912 145.185 31.747 1.00 31.61 218 HIS A CA 1
ATOM 1657 C C . HIS A 1 218 ? 70.390 146.158 32.817 1.00 32.79 218 HIS A C 1
ATOM 1658 O O . HIS A 1 218 ? 69.511 146.987 32.553 1.00 33.27 218 HIS A O 1
ATOM 1665 N N . GLY A 1 219 ? 70.926 146.092 34.022 1.00 33.48 219 GLY A N 1
ATOM 1666 C CA . GLY A 1 219 ? 70.474 146.994 35.081 1.00 34.01 219 GLY A CA 1
ATOM 1667 C C . GLY A 1 219 ? 69.356 146.432 35.937 1.00 34.29 219 GLY A C 1
ATOM 1668 O O . GLY A 1 219 ? 68.843 145.357 35.656 1.00 32.30 219 GLY A O 1
ATOM 1669 N N . PRO A 1 220 ? 68.969 147.170 37.003 1.00 36.18 220 PRO A N 1
ATOM 1670 C CA . PRO A 1 220 ? 67.965 146.657 37.984 1.00 38.07 220 PRO A CA 1
ATOM 1671 C C . PRO A 1 220 ? 66.545 146.408 37.424 1.00 39.42 220 PRO A C 1
ATOM 1672 O O . PRO A 1 220 ? 65.749 145.698 38.081 1.00 40.10 220 PRO A O 1
ATOM 1676 N N . HIS A 1 221 ? 66.268 146.953 36.232 1.00 40.84 221 HIS A N 1
ATOM 1677 C CA . HIS A 1 221 ? 64.979 146.803 35.527 1.00 42.12 221 HIS A CA 1
ATOM 1678 C C . HIS A 1 221 ? 65.088 145.943 34.267 1.00 42.95 221 HIS A C 1
ATOM 1679 O O . HIS A 1 221 ? 64.271 146.089 33.336 1.00 44.21 221 HIS A O 1
ATOM 1686 N N . GLN A 1 222 ? 66.078 145.046 34.227 1.00 42.68 222 GLN A N 1
ATOM 1687 C CA . GLN A 1 222 ? 66.176 144.052 33.157 1.00 42.17 222 GLN A CA 1
ATOM 1688 C C . GLN A 1 222 ? 64.824 143.392 32.960 1.00 43.09 222 GLN A C 1
ATOM 1689 O O . GLN A 1 222 ? 64.077 143.260 33.926 1.00 43.63 222 GLN A O 1
ATOM 1695 N N . THR A 1 223 ? 64.517 142.950 31.741 1.00 43.68 223 THR A N 1
ATOM 1696 C CA . THR A 1 223 ? 63.263 142.222 31.513 1.00 44.70 223 THR A CA 1
ATOM 1697 C C . THR A 1 223 ? 63.460 140.752 31.142 1.00 44.75 223 THR A C 1
ATOM 1698 O O . THR A 1 223 ? 62.768 139.875 31.657 1.00 45.57 223 THR A O 1
ATOM 1702 N N . ASP A 1 224 ? 64.409 140.480 30.264 1.00 44.65 224 ASP A N 1
ATOM 1703 C CA . ASP A 1 224 ? 64.479 139.163 29.649 1.00 44.72 224 ASP A CA 1
ATOM 1704 C C . ASP A 1 224 ? 65.521 138.261 30.336 1.00 43.76 224 ASP A C 1
ATOM 1705 O O . ASP A 1 224 ? 66.183 138.651 31.293 1.00 42.59 224 ASP A O 1
ATOM 1710 N N . ASP A 1 225 ? 65.565 137.019 29.873 1.00 43.37 225 ASP A N 1
ATOM 1711 C CA . ASP A 1 225 ? 66.505 136.014 30.316 1.00 42.98 225 ASP A CA 1
ATOM 1712 C C . ASP A 1 225 ? 66.639 135.895 31.839 1.00 42.36 225 ASP A C 1
ATOM 1713 O O . ASP A 1 225 ? 67.719 135.593 32.354 1.00 41.93 225 ASP A O 1
ATOM 1718 N N . LEU A 1 226 ? 65.535 136.117 32.546 1.00 41.78 226 LEU A N 1
ATOM 1719 C CA . LEU A 1 226 ? 65.509 136.031 33.999 1.00 41.01 226 LEU A CA 1
ATOM 1720 C C . LEU A 1 226 ? 65.277 134.605 34.464 1.00 40.79 226 LEU A C 1
ATOM 1721 O O . LEU A 1 226 ? 65.284 134.328 35.657 1.00 41.02 226 LEU A O 1
ATOM 1726 N N . ALA A 1 227 ? 65.044 133.689 33.537 1.00 40.21 227 ALA A N 1
ATOM 1727 C CA . ALA A 1 227 ? 65.116 132.265 33.876 1.00 40.37 227 ALA A CA 1
ATOM 1728 C C . ALA A 1 227 ? 65.327 131.551 32.579 1.00 39.55 227 ALA A C 1
ATOM 1729 O O . ALA A 1 227 ? 65.261 132.192 31.535 1.00 39.90 227 ALA A O 1
ATOM 1731 N N . PRO A 1 228 ? 65.582 130.241 32.635 1.00 39.55 228 PRO A N 1
ATOM 1732 C CA . PRO A 1 228 ? 65.651 129.400 31.429 1.00 39.89 228 PRO A CA 1
ATOM 1733 C C . PRO A 1 228 ? 64.282 128.974 30.813 1.00 40.53 228 PRO A C 1
ATOM 1734 O O . PRO A 1 228 ? 63.424 128.398 31.492 1.00 39.63 228 PRO A O 1
ATOM 1738 N N . THR A 1 229 ? 64.169 129.246 29.513 1.00 41.29 229 THR A N 1
ATOM 1739 C CA . THR A 1 229 ? 63.044 128.958 28.633 1.00 41.39 229 THR A CA 1
ATOM 1740 C C . THR A 1 229 ? 63.456 127.848 27.651 1.00 41.98 229 THR A C 1
ATOM 1741 O O . THR A 1 229 ? 63.403 127.986 26.416 1.00 43.29 229 THR A O 1
ATOM 1745 N N . GLY A 1 230 ? 63.900 126.744 28.212 1.00 41.68 230 GLY A N 1
ATOM 1746 C CA . GLY A 1 230 ? 64.470 125.659 27.440 1.00 41.33 230 GLY A CA 1
ATOM 1747 C C . GLY A 1 230 ? 64.974 124.617 28.435 1.00 40.77 230 GLY A C 1
ATOM 1748 O O . GLY A 1 230 ? 65.016 124.847 29.651 1.00 40.28 230 GLY A O 1
ATOM 1749 N N . SER A 1 231 ? 65.343 123.460 27.914 1.00 40.98 231 SER A N 1
ATOM 1750 C CA . SER A 1 231 ? 65.772 122.346 28.765 1.00 40.58 231 SER A CA 1
ATOM 1751 C C . SER A 1 231 ? 67.230 122.193 28.473 1.00 39.30 231 SER A C 1
ATOM 1752 O O . SER A 1 231 ? 67.670 121.243 27.840 1.00 40.06 231 SER A O 1
ATOM 1755 N N . TRP A 1 232 ? 67.983 123.177 28.925 1.00 38.12 232 TRP A N 1
ATOM 1756 C CA . TRP A 1 232 ? 69.418 123.173 28.707 1.00 36.97 232 TRP A CA 1
ATOM 1757 C C . TRP A 1 232 ? 70.005 122.075 29.614 1.00 36.51 232 TRP A C 1
ATOM 1758 O O . TRP A 1 232 ? 69.428 121.740 30.660 1.00 37.13 232 TRP A O 1
ATOM 1769 N N . ASP A 1 233 ? 71.131 121.504 29.234 1.00 34.87 233 ASP A N 1
ATOM 1770 C CA . ASP A 1 233 ? 71.811 120.613 30.146 1.00 34.66 233 ASP A CA 1
ATOM 1771 C C . ASP A 1 233 ? 71.916 121.141 31.594 1.00 34.44 233 ASP A C 1
ATOM 1772 O O . ASP A 1 233 ? 71.594 120.432 32.563 1.00 35.45 233 ASP A O 1
ATOM 1777 N N . ILE A 1 234 ? 72.325 122.395 31.756 1.00 33.82 234 ILE A N 1
ATOM 1778 C CA . ILE A 1 234 ? 72.573 122.950 33.083 1.00 32.50 234 ILE A CA 1
ATOM 1779 C C . ILE A 1 234 ? 71.954 124.319 33.177 1.00 32.54 234 ILE A C 1
ATOM 1780 O O . ILE A 1 234 ? 72.034 125.115 32.243 1.00 33.34 234 ILE A O 1
ATOM 1785 N N . SER A 1 235 ? 71.340 124.579 34.320 1.00 32.11 235 SER A N 1
ATOM 1786 C CA . SER A 1 235 ? 70.911 125.890 34.676 1.00 32.88 235 SER A CA 1
ATOM 1787 C C . SER A 1 235 ? 71.692 126.283 35.939 1.00 32.47 235 SER A C 1
ATOM 1788 O O . SER A 1 235 ? 71.809 125.450 36.845 1.00 32.30 235 SER A O 1
ATOM 1791 N N . ALA A 1 236 ? 72.232 127.521 35.982 1.00 31.00 236 ALA A N 1
ATOM 1792 C CA . ALA A 1 236 ? 73.213 127.925 37.002 1.00 29.37 236 ALA A CA 1
ATOM 1793 C C . ALA A 1 236 ? 73.089 129.398 37.396 1.00 28.93 236 ALA A C 1
ATOM 1794 O O . ALA A 1 236 ? 72.620 130.259 36.622 1.00 27.74 236 ALA A O 1
ATOM 1796 N N . THR A 1 237 ? 73.473 129.687 38.629 1.00 28.08 237 THR A N 1
ATOM 1797 C CA . THR A 1 237 ? 73.289 131.012 39.148 1.00 28.46 237 THR A CA 1
ATOM 1798 C C . THR A 1 237 ? 74.540 131.858 38.842 1.00 26.71 237 THR A C 1
ATOM 1799 O O . THR A 1 237 ? 74.511 133.077 38.927 1.00 25.58 237 THR A O 1
ATOM 1803 N N . ASP A 1 238 ? 75.633 131.198 38.460 1.00 25.93 238 ASP A N 1
ATOM 1804 C CA . ASP A 1 238 ? 76.888 131.891 38.117 1.00 24.82 238 ASP A CA 1
ATOM 1805 C C . ASP A 1 238 ? 77.865 130.820 37.669 1.00 23.69 238 ASP A C 1
ATOM 1806 O O . ASP A 1 238 ? 77.488 129.640 37.606 1.00 23.65 238 ASP A O 1
ATOM 1811 N N . ILE A 1 239 ? 79.112 131.204 37.367 1.00 22.07 239 ILE A N 1
ATOM 1812 C CA . ILE A 1 239 ? 80.068 130.268 36.798 1.00 21.41 239 ILE A CA 1
ATOM 1813 C C . ILE A 1 239 ? 80.688 129.413 37.876 1.00 21.99 239 ILE A C 1
ATOM 1814 O O . ILE A 1 239 ? 81.221 128.341 37.615 1.00 21.91 239 ILE A O 1
ATOM 1819 N N . THR A 1 240 ? 80.613 129.879 39.115 1.00 22.35 240 THR A N 1
ATOM 1820 C CA . THR A 1 240 ? 81.013 129.037 40.237 1.00 22.91 240 THR A CA 1
ATOM 1821 C C . THR A 1 240 ? 80.071 127.818 40.374 1.00 23.21 240 THR A C 1
ATOM 1822 O O . THR A 1 240 ? 80.523 126.658 40.507 1.00 23.73 240 THR A O 1
ATOM 1826 N N . ASP A 1 241 ? 78.769 128.094 40.294 1.00 23.30 241 ASP A N 1
ATOM 1827 C CA . ASP A 1 241 ? 77.731 127.059 40.243 1.00 23.43 241 ASP A CA 1
ATOM 1828 C C . ASP A 1 241 ? 77.929 126.190 39.014 1.00 23.49 241 ASP A C 1
ATOM 1829 O O . ASP A 1 241 ? 77.836 124.965 39.114 1.00 23.20 241 ASP A O 1
ATOM 1834 N N . LEU A 1 242 ? 78.290 126.791 37.865 1.00 22.52 242 LEU A N 1
ATOM 1835 C CA . LEU A 1 242 ? 78.525 125.977 36.671 1.00 22.34 242 LEU A CA 1
ATOM 1836 C C . LEU A 1 242 ? 79.602 124.945 36.898 1.00 22.89 242 LEU A C 1
ATOM 1837 O O . LEU A 1 242 ? 79.478 123.787 36.487 1.00 24.02 242 LEU A O 1
ATOM 1842 N N . ALA A 1 243 ? 80.700 125.368 37.514 1.00 23.76 243 ALA A N 1
ATOM 1843 C CA . ALA A 1 243 ? 81.830 124.483 37.770 1.00 24.21 243 ALA A CA 1
ATOM 1844 C C . ALA A 1 243 ? 81.430 123.310 38.687 1.00 24.25 243 ALA A C 1
ATOM 1845 O O . ALA A 1 243 ? 81.711 122.177 38.397 1.00 23.86 243 ALA A O 1
ATOM 1847 N N . ALA A 1 244 ? 80.770 123.606 39.787 1.00 25.54 244 ALA A N 1
ATOM 1848 C CA . ALA A 1 244 ? 80.318 122.568 40.714 1.00 26.73 244 ALA A CA 1
ATOM 1849 C C . ALA A 1 244 ? 79.364 121.575 40.021 1.00 28.11 244 ALA A C 1
ATOM 1850 O O . ALA A 1 244 ? 79.589 120.360 40.037 1.00 29.32 244 ALA A O 1
ATOM 1852 N N . GLN A 1 245 ? 78.360 122.089 39.325 1.00 29.42 245 GLN A N 1
ATOM 1853 C CA . GLN A 1 245 ? 77.434 121.210 38.574 1.00 30.64 245 GLN A CA 1
ATOM 1854 C C . GLN A 1 245 ? 78.121 120.386 37.476 1.00 30.93 245 GLN A C 1
ATOM 1855 O O . GLN A 1 245 ? 77.773 119.247 37.249 1.00 32.70 245 GLN A O 1
ATOM 1861 N N . LEU A 1 246 ? 79.076 120.961 36.776 1.00 31.62 246 LEU A N 1
ATOM 1862 C CA . LEU A 1 246 ? 79.886 120.190 35.829 1.00 31.97 246 LEU A CA 1
ATOM 1863 C C . LEU A 1 246 ? 80.623 119.051 36.513 1.00 33.27 246 LEU A C 1
ATOM 1864 O O . LEU A 1 246 ? 80.912 118.017 35.897 1.00 33.37 246 LEU A O 1
ATOM 1869 N N . ARG A 1 247 ? 80.935 119.227 37.787 1.00 34.53 247 ARG A N 1
ATOM 1870 C CA . ARG A 1 247 ? 81.739 118.236 38.491 1.00 35.94 247 ARG A CA 1
ATOM 1871 C C . ARG A 1 247 ? 80.952 117.073 39.038 1.00 36.86 247 ARG A C 1
ATOM 1872 O O . ARG A 1 247 ? 81.501 115.998 39.177 1.00 36.68 247 ARG A O 1
ATOM 1880 N N . ALA A 1 248 ? 79.707 117.306 39.419 1.00 38.86 248 ALA A N 1
ATOM 1881 C CA . ALA A 1 248 ? 78.838 116.220 39.864 1.00 41.34 248 ALA A CA 1
ATOM 1882 C C . ALA A 1 248 ? 78.695 115.142 38.757 1.00 43.17 248 ALA A C 1
ATOM 1883 O O . ALA A 1 248 ? 78.843 113.943 39.047 1.00 44.60 248 ALA A O 1
ATOM 1885 N N . GLY A 1 249 ? 78.482 115.576 37.504 1.00 44.61 249 GLY A N 1
ATOM 1886 C CA . GLY A 1 249 ? 78.341 114.694 36.332 1.00 45.20 249 GLY A CA 1
ATOM 1887 C C . GLY A 1 249 ? 76.878 114.602 35.925 1.00 46.39 249 GLY A C 1
ATOM 1888 O O . GLY A 1 249 ? 76.058 115.391 36.439 1.00 46.75 249 GLY A O 1
ATOM 1889 N N . SER A 1 250 ? 76.523 113.668 35.018 1.00 47.53 250 SER A N 1
ATOM 1890 C CA . SER A 1 250 ? 75.074 113.394 34.702 1.00 48.41 250 SER A CA 1
ATOM 1891 C C . SER A 1 250 ? 74.535 111.963 34.994 1.00 48.56 250 SER A C 1
ATOM 1892 O O . SER A 1 250 ? 75.127 111.167 35.745 1.00 48.85 250 SER A O 1
ATOM 1895 N N . GLY B 1 3 ? 105.650 146.091 33.888 1.00 48.91 3 GLY B N 1
ATOM 1896 C CA . GLY B 1 3 ? 107.080 146.555 33.732 1.00 49.15 3 GLY B CA 1
ATOM 1897 C C . GLY B 1 3 ? 107.302 147.115 32.334 1.00 48.90 3 GLY B C 1
ATOM 1898 O O . GLY B 1 3 ? 106.470 146.878 31.452 1.00 49.26 3 GLY B O 1
ATOM 1899 N N . VAL B 1 4 ? 108.407 147.841 32.104 1.00 48.17 4 VAL B N 1
ATOM 1900 C CA . VAL B 1 4 ? 108.600 148.508 30.801 1.00 47.62 4 VAL B CA 1
ATOM 1901 C C . VAL B 1 4 ? 108.876 147.483 29.685 1.00 46.23 4 VAL B C 1
ATOM 1902 O O . VAL B 1 4 ? 109.699 146.571 29.872 1.00 45.61 4 VAL B O 1
ATOM 1906 N N . PRO B 1 5 ? 108.186 147.625 28.524 1.00 44.79 5 PRO B N 1
ATOM 1907 C CA . PRO B 1 5 ? 108.265 146.555 27.507 1.00 43.73 5 PRO B CA 1
ATOM 1908 C C . PRO B 1 5 ? 109.608 146.504 26.770 1.00 42.64 5 PRO B C 1
ATOM 1909 O O . PRO B 1 5 ? 110.321 147.496 26.735 1.00 42.50 5 PRO B O 1
ATOM 1913 N N . PHE B 1 6 ? 109.923 145.337 26.213 1.00 41.55 6 PHE B N 1
ATOM 1914 C CA . PHE B 1 6 ? 111.119 145.111 25.391 1.00 40.97 6 PHE B CA 1
ATOM 1915 C C . PHE B 1 6 ? 110.880 145.656 23.993 1.00 40.87 6 PHE B C 1
ATOM 1916 O O . PHE B 1 6 ? 110.034 145.133 23.269 1.00 40.23 6 PHE B O 1
ATOM 1924 N N . ARG B 1 7 ? 111.629 146.703 23.623 1.00 41.55 7 ARG B N 1
ATOM 1925 C CA . ARG B 1 7 ? 111.573 147.280 22.257 1.00 41.80 7 ARG B CA 1
ATOM 1926 C C . ARG B 1 7 ? 112.496 146.542 21.326 1.00 41.38 7 ARG B C 1
ATOM 1927 O O . ARG B 1 7 ? 113.693 146.473 21.603 1.00 41.44 7 ARG B O 1
ATOM 1935 N N . SER B 1 8 ? 111.958 145.987 20.237 1.00 41.29 8 SER B N 1
ATOM 1936 C CA . SER B 1 8 ? 112.791 145.249 19.294 1.00 41.58 8 SER B CA 1
ATOM 1937 C C . SER B 1 8 ? 113.711 146.211 18.596 1.00 41.70 8 SER B C 1
ATOM 1938 O O . SER B 1 8 ? 113.257 147.230 18.086 1.00 42.23 8 SER B O 1
ATOM 1941 N N . PRO B 1 9 ? 115.019 145.906 18.573 1.00 41.81 9 PRO B N 1
ATOM 1942 C CA . PRO B 1 9 ? 115.908 146.794 17.805 1.00 41.27 9 PRO B CA 1
ATOM 1943 C C . PRO B 1 9 ? 115.710 146.655 16.288 1.00 40.68 9 PRO B C 1
ATOM 1944 O O . PRO B 1 9 ? 115.930 147.624 15.552 1.00 40.60 9 PRO B O 1
ATOM 1948 N N . SER B 1 10 ? 115.306 145.466 15.829 1.00 39.83 10 SER B N 1
ATOM 1949 C CA . SER B 1 10 ? 115.147 145.222 14.404 1.00 39.61 10 SER B CA 1
ATOM 1950 C C . SER B 1 10 ? 113.864 145.840 13.807 1.00 39.51 10 SER B C 1
ATOM 1951 O O . SER B 1 10 ? 113.849 146.206 12.617 1.00 39.96 10 SER B O 1
ATOM 1954 N N . THR B 1 11 ? 112.798 145.905 14.613 1.00 38.46 11 THR B N 1
ATOM 1955 C CA . THR B 1 11 ? 111.521 146.445 14.201 1.00 37.72 11 THR B CA 1
ATOM 1956 C C . THR B 1 11 ? 111.316 147.826 14.827 1.00 37.96 11 THR B C 1
ATOM 1957 O O . THR B 1 11 ? 110.408 148.578 14.424 1.00 38.35 11 THR B O 1
ATOM 1961 N N . GLY B 1 12 ? 112.127 148.184 15.818 1.00 37.24 12 GLY B N 1
ATOM 1962 C CA . GLY B 1 12 ? 111.924 149.464 16.489 1.00 37.43 12 GLY B CA 1
ATOM 1963 C C . GLY B 1 12 ? 110.719 149.519 17.445 1.00 37.71 12 GLY B C 1
ATOM 1964 O O . GLY B 1 12 ? 110.664 150.429 18.285 1.00 38.14 12 GLY B O 1
ATOM 1965 N N . ARG B 1 13 ? 109.767 148.572 17.344 1.00 37.12 13 ARG B N 1
ATOM 1966 C CA . ARG B 1 13 ? 108.475 148.652 18.094 1.00 37.11 13 ARG B CA 1
ATOM 1967 C C . ARG B 1 13 ? 108.505 147.907 19.421 1.00 35.74 13 ARG B C 1
ATOM 1968 O O . ARG B 1 13 ? 109.133 146.869 19.526 1.00 36.42 13 ARG B O 1
ATOM 1976 N N . ASN B 1 14 ? 107.844 148.458 20.431 1.00 34.54 14 ASN B N 1
ATOM 1977 C CA . ASN B 1 14 ? 107.516 147.716 21.665 1.00 33.50 14 ASN B CA 1
ATOM 1978 C C . ASN B 1 14 ? 106.877 146.334 21.350 1.00 32.59 14 ASN B C 1
ATOM 1979 O O . ASN B 1 14 ? 105.947 146.246 20.543 1.00 32.63 14 ASN B O 1
ATOM 1984 N N . VAL B 1 15 ? 107.392 145.252 21.933 1.00 31.62 15 VAL B N 1
ATOM 1985 C CA . VAL B 1 15 ? 106.752 143.947 21.711 1.00 31.40 15 VAL B CA 1
ATOM 1986 C C . VAL B 1 15 ? 105.565 143.830 22.642 1.00 30.96 15 VAL B C 1
ATOM 1987 O O . VAL B 1 15 ? 105.605 144.337 23.779 1.00 31.04 15 VAL B O 1
ATOM 1991 N N . ARG B 1 16 ? 104.508 143.226 22.107 1.00 30.16 16 ARG B N 1
ATOM 1992 C CA . ARG B 1 16 ? 103.231 143.041 22.777 1.00 30.30 16 ARG B CA 1
ATOM 1993 C C . ARG B 1 16 ? 102.852 141.555 22.819 1.00 28.92 16 ARG B C 1
ATOM 1994 O O . ARG B 1 16 ? 102.174 141.174 23.750 1.00 28.70 16 ARG B O 1
ATOM 2002 N N . ALA B 1 17 ? 103.216 140.790 21.772 1.00 27.22 17 ALA B N 1
ATOM 2003 C CA . ALA B 1 17 ? 103.029 139.345 21.675 1.00 27.00 17 ALA B CA 1
ATOM 2004 C C . ALA B 1 17 ? 104.361 138.635 21.405 1.00 26.79 17 ALA B C 1
ATOM 2005 O O . ALA B 1 17 ? 105.115 139.026 20.511 1.00 27.80 17 ALA B O 1
ATOM 2007 N N . VAL B 1 18 ? 104.648 137.592 22.176 1.00 26.29 18 VAL B N 1
ATOM 2008 C CA . VAL B 1 18 ? 105.821 136.739 21.977 1.00 25.32 18 VAL B CA 1
ATOM 2009 C C . VAL B 1 18 ? 105.224 135.399 21.649 1.00 25.82 18 VAL B C 1
ATOM 2010 O O . VAL B 1 18 ? 104.523 134.787 22.486 1.00 26.96 18 VAL B O 1
ATOM 2014 N N . LEU B 1 19 ? 105.401 134.973 20.409 1.00 25.90 19 LEU B N 1
ATOM 2015 C CA . LEU B 1 19 ? 104.717 133.812 19.909 1.00 25.95 19 LEU B CA 1
ATOM 2016 C C . LEU B 1 19 ? 105.785 132.809 19.514 1.00 26.82 19 LEU B C 1
ATOM 2017 O O . LEU B 1 19 ? 106.894 133.209 19.143 1.00 28.63 19 LEU B O 1
ATOM 2022 N N . PHE B 1 20 ? 105.466 131.521 19.606 1.00 26.63 20 PHE B N 1
ATOM 2023 C CA . PHE B 1 20 ? 106.493 130.477 19.660 1.00 26.56 20 PHE B CA 1
ATOM 2024 C C . PHE B 1 20 ? 106.330 129.478 18.580 1.00 27.52 20 PHE B C 1
ATOM 2025 O O . PHE B 1 20 ? 105.231 128.937 18.403 1.00 27.93 20 PHE B O 1
ATOM 2033 N N . ASP B 1 21 ? 107.423 129.167 17.884 1.00 28.09 21 ASP B N 1
ATOM 2034 C CA . ASP B 1 21 ? 107.473 127.847 17.245 1.00 29.01 21 ASP B CA 1
ATOM 2035 C C . ASP B 1 21 ? 107.308 126.846 18.428 1.00 28.29 21 ASP B C 1
ATOM 2036 O O . ASP B 1 21 ? 107.867 127.038 19.489 1.00 27.78 21 ASP B O 1
ATOM 2041 N N . THR B 1 22 ? 106.488 125.833 18.247 1.00 29.32 22 THR B N 1
ATOM 2042 C CA . THR B 1 22 ? 106.151 124.874 19.313 1.00 29.47 22 THR B CA 1
ATOM 2043 C C . THR B 1 22 ? 106.988 123.560 19.210 1.00 29.53 22 THR B C 1
ATOM 2044 O O . THR B 1 22 ? 107.811 123.287 20.098 1.00 29.52 22 THR B O 1
ATOM 2048 N N . PHE B 1 23 ? 106.835 122.784 18.127 1.00 29.07 23 PHE B N 1
ATOM 2049 C CA . PHE B 1 23 ? 107.569 121.510 18.013 1.00 28.69 23 PHE B CA 1
ATOM 2050 C C . PHE B 1 23 ? 109.016 121.838 18.080 1.00 28.82 23 PHE B C 1
ATOM 2051 O O . PHE B 1 23 ? 109.489 122.567 17.260 1.00 29.84 23 PHE B O 1
ATOM 2059 N N . GLY B 1 24 ? 109.716 121.333 19.080 1.00 29.05 24 GLY B N 1
ATOM 2060 C CA . GLY B 1 24 ? 111.142 121.561 19.216 1.00 28.66 24 GLY B CA 1
ATOM 2061 C C . GLY B 1 24 ? 111.578 122.710 20.080 1.00 28.69 24 GLY B C 1
ATOM 2062 O O . GLY B 1 24 ? 112.424 122.548 20.956 1.00 29.25 24 GLY B O 1
ATOM 2063 N N . THR B 1 25 ? 111.060 123.899 19.794 1.00 29.08 25 THR B N 1
ATOM 2064 C CA . THR B 1 25 ? 111.345 125.095 20.602 1.00 28.57 25 THR B CA 1
ATOM 2065 C C . THR B 1 25 ? 110.733 124.993 22.016 1.00 28.94 25 THR B C 1
ATOM 2066 O O . THR B 1 25 ? 111.307 125.477 22.979 1.00 28.87 25 THR B O 1
ATOM 2070 N N . VAL B 1 26 ? 109.528 124.431 22.118 1.00 29.42 26 VAL B N 1
ATOM 2071 C CA . VAL B 1 26 ? 108.826 124.366 23.384 1.00 28.53 26 VAL B CA 1
ATOM 2072 C C . VAL B 1 26 ? 108.753 122.942 23.900 1.00 29.30 26 VAL B C 1
ATOM 2073 O O . VAL B 1 26 ? 109.053 122.743 25.072 1.00 28.60 26 VAL B O 1
ATOM 2077 N N . VAL B 1 27 ? 108.353 121.982 23.045 1.00 29.87 27 VAL B N 1
ATOM 2078 C CA . VAL B 1 27 ? 108.237 120.566 23.433 1.00 30.69 27 VAL B CA 1
ATOM 2079 C C . VAL B 1 27 ? 109.222 119.626 22.717 1.00 31.74 27 VAL B C 1
ATOM 2080 O O . VAL B 1 27 ? 109.675 119.879 21.590 1.00 31.09 27 VAL B O 1
ATOM 2084 N N . ASP B 1 28 ? 109.546 118.529 23.402 1.00 31.99 28 ASP B N 1
ATOM 2085 C CA . ASP B 1 28 ? 110.558 117.574 22.941 1.00 32.32 28 ASP B CA 1
ATOM 2086 C C . ASP B 1 28 ? 109.769 116.539 22.189 1.00 32.05 28 ASP B C 1
ATOM 2087 O O . ASP B 1 28 ? 109.337 115.531 22.771 1.00 32.79 28 ASP B O 1
ATOM 2092 N N . TRP B 1 29 ? 109.517 116.806 20.905 1.00 31.31 29 TRP B N 1
ATOM 2093 C CA . TRP B 1 29 ? 108.690 115.886 20.095 1.00 30.24 29 TRP B CA 1
ATOM 2094 C C . TRP B 1 29 ? 109.350 114.502 20.014 1.00 29.68 29 TRP B C 1
ATOM 2095 O O . TRP B 1 29 ? 108.674 113.501 20.017 1.00 29.61 29 TRP B O 1
ATOM 2106 N N . ARG B 1 30 ? 110.670 114.438 19.985 1.00 29.99 30 ARG B N 1
ATOM 2107 C CA . ARG B 1 30 ? 111.338 113.201 19.552 1.00 30.96 30 ARG B CA 1
ATOM 2108 C C . ARG B 1 30 ? 111.145 112.071 20.542 1.00 31.76 30 ARG B C 1
ATOM 2109 O O . ARG B 1 30 ? 110.749 110.969 20.163 1.00 31.40 30 ARG B O 1
ATOM 2117 N N . THR B 1 31 ? 111.449 112.349 21.813 1.00 32.90 31 THR B N 1
ATOM 2118 C CA . THR B 1 31 ? 111.249 111.379 22.895 1.00 32.18 31 THR B CA 1
ATOM 2119 C C . THR B 1 31 ? 109.770 111.023 22.945 1.00 32.06 31 THR B C 1
ATOM 2120 O O . THR B 1 31 ? 109.382 109.875 23.192 1.00 31.50 31 THR B O 1
ATOM 2124 N N . GLY B 1 32 ? 108.930 112.017 22.697 1.00 31.97 32 GLY B N 1
ATOM 2125 C CA . GLY B 1 32 ? 107.482 111.811 22.796 1.00 32.75 32 GLY B CA 1
ATOM 2126 C C . GLY B 1 32 ? 106.923 110.831 21.780 1.00 32.73 32 GLY B C 1
ATOM 2127 O O . GLY B 1 32 ? 106.118 109.955 22.100 1.00 32.70 32 GLY B O 1
ATOM 2128 N N . ILE B 1 33 ? 107.358 111.008 20.539 1.00 33.12 33 ILE B N 1
ATOM 2129 C CA . ILE B 1 33 ? 106.985 110.133 19.430 1.00 32.92 33 ILE B CA 1
ATOM 2130 C C . ILE B 1 33 ? 107.758 108.783 19.557 1.00 33.36 33 ILE B C 1
ATOM 2131 O O . ILE B 1 33 ? 107.164 107.689 19.443 1.00 33.63 33 ILE B O 1
ATOM 2136 N N . ALA B 1 34 ? 109.065 108.834 19.819 1.00 32.91 34 ALA B N 1
ATOM 2137 C CA . ALA B 1 34 ? 109.804 107.570 20.045 1.00 34.17 34 ALA B CA 1
ATOM 2138 C C . ALA B 1 34 ? 108.968 106.655 20.980 1.00 34.93 34 ALA B C 1
ATOM 2139 O O . ALA B 1 34 ? 108.645 105.509 20.622 1.00 36.28 34 ALA B O 1
ATOM 2141 N N . THR B 1 35 ? 108.556 107.203 22.121 1.00 34.43 35 THR B N 1
ATOM 2142 C CA . THR B 1 35 ? 107.891 106.444 23.165 1.00 34.43 35 THR B CA 1
ATOM 2143 C C . THR B 1 35 ? 106.570 105.864 22.689 1.00 34.55 35 THR B C 1
ATOM 2144 O O . THR B 1 35 ? 106.245 104.706 22.984 1.00 34.52 35 THR B O 1
ATOM 2148 N N . ALA B 1 36 ? 105.796 106.691 21.994 1.00 34.02 36 ALA B N 1
ATOM 2149 C CA . ALA B 1 36 ? 104.457 106.293 21.558 1.00 33.58 36 ALA B CA 1
ATOM 2150 C C . ALA B 1 36 ? 104.522 105.176 20.510 1.00 33.45 36 ALA B C 1
ATOM 2151 O O . ALA B 1 36 ? 103.668 104.249 20.494 1.00 32.47 36 ALA B O 1
ATOM 2153 N N . VAL B 1 37 ? 105.516 105.284 19.635 1.00 32.79 37 VAL B N 1
ATOM 2154 C CA . VAL B 1 37 ? 105.730 104.294 18.605 1.00 33.96 37 VAL B CA 1
ATOM 2155 C C . VAL B 1 37 ? 106.089 102.918 19.215 1.00 34.95 37 VAL B C 1
ATOM 2156 O O . VAL B 1 37 ? 105.506 101.859 18.867 1.00 34.33 37 VAL B O 1
ATOM 2160 N N . ALA B 1 38 ? 107.054 102.973 20.133 1.00 35.87 38 ALA B N 1
ATOM 2161 C CA . ALA B 1 38 ? 107.584 101.812 20.829 1.00 36.12 38 ALA B CA 1
ATOM 2162 C C . ALA B 1 38 ? 106.446 101.091 21.496 1.00 37.02 38 ALA B C 1
ATOM 2163 O O . ALA B 1 38 ? 106.438 99.863 21.544 1.00 36.77 38 ALA B O 1
ATOM 2165 N N . ASP B 1 39 ? 105.473 101.873 21.959 1.00 38.17 39 ASP B N 1
ATOM 2166 C CA . ASP B 1 39 ? 104.283 101.382 22.667 1.00 40.05 39 ASP B CA 1
ATOM 2167 C C . ASP B 1 39 ? 103.243 100.744 21.736 1.00 40.84 39 ASP B C 1
ATOM 2168 O O . ASP B 1 39 ? 102.668 99.697 22.053 1.00 40.02 39 ASP B O 1
ATOM 2173 N N . TYR B 1 40 ? 102.980 101.404 20.607 1.00 42.10 40 TYR B N 1
ATOM 2174 C CA . TYR B 1 40 ? 102.181 100.815 19.531 1.00 42.88 40 TYR B CA 1
ATOM 2175 C C . TYR B 1 40 ? 102.829 99.540 18.976 1.00 43.31 40 TYR B C 1
ATOM 2176 O O . TYR B 1 40 ? 102.140 98.516 18.818 1.00 42.80 40 TYR B O 1
ATOM 2185 N N . ALA B 1 41 ? 104.125 99.645 18.650 1.00 43.98 41 ALA B N 1
ATOM 2186 C CA . ALA B 1 41 ? 104.972 98.510 18.243 1.00 45.43 41 ALA B CA 1
ATOM 2187 C C . ALA B 1 41 ? 104.761 97.292 19.148 1.00 46.79 41 ALA B C 1
ATOM 2188 O O . ALA B 1 41 ? 104.358 96.225 18.692 1.00 46.52 41 ALA B O 1
ATOM 2190 N N . ALA B 1 42 ? 105.011 97.481 20.442 1.00 48.22 42 ALA B N 1
ATOM 2191 C CA . ALA B 1 42 ? 104.887 96.409 21.407 1.00 49.65 42 ALA B CA 1
ATOM 2192 C C . ALA B 1 42 ? 103.461 95.872 21.511 1.00 50.97 42 ALA B C 1
ATOM 2193 O O . ALA B 1 42 ? 103.281 94.654 21.572 1.00 51.57 42 ALA B O 1
ATOM 2195 N N . ARG B 1 43 ? 102.445 96.742 21.505 1.00 52.62 43 ARG B N 1
ATOM 2196 C CA . ARG B 1 43 ? 101.041 96.268 21.585 1.00 53.95 43 ARG B CA 1
ATOM 2197 C C . ARG B 1 43 ? 100.532 95.514 20.336 1.00 54.65 43 ARG B C 1
ATOM 2198 O O . ARG B 1 43 ? 99.503 94.855 20.408 1.00 54.86 43 ARG B O 1
ATOM 2206 N N . HIS B 1 44 ? 101.210 95.637 19.196 1.00 55.35 44 HIS B N 1
ATOM 2207 C CA . HIS B 1 44 ? 100.761 94.994 17.944 1.00 56.12 44 HIS B CA 1
ATOM 2208 C C . HIS B 1 44 ? 101.838 94.073 17.363 1.00 56.83 44 HIS B C 1
ATOM 2209 O O . HIS B 1 44 ? 101.788 93.693 16.197 1.00 56.98 44 HIS B O 1
ATOM 2216 N N . GLN B 1 45 ? 102.807 93.728 18.213 1.00 57.63 45 GLN B N 1
ATOM 2217 C CA . GLN B 1 45 ? 103.743 92.633 17.995 1.00 58.08 45 GLN B CA 1
ATOM 2218 C C . GLN B 1 45 ? 104.599 92.823 16.716 1.00 58.37 45 GLN B C 1
ATOM 2219 O O . GLN B 1 45 ? 104.806 91.883 15.943 1.00 58.58 45 GLN B O 1
ATOM 2225 N N . LEU B 1 46 ? 105.115 94.038 16.529 1.00 58.27 46 LEU B N 1
ATOM 2226 C CA . LEU B 1 46 ? 106.072 94.338 15.454 1.00 58.11 46 LEU B CA 1
ATOM 2227 C C . LEU B 1 46 ? 107.368 94.878 16.056 1.00 57.69 46 LEU B C 1
ATOM 2228 O O . LEU B 1 46 ? 107.414 95.155 17.254 1.00 57.50 46 LEU B O 1
ATOM 2233 N N . GLU B 1 47 ? 108.403 95.016 15.219 1.00 57.38 47 GLU B N 1
ATOM 2234 C CA . GLU B 1 47 ? 109.766 95.356 15.651 1.00 57.26 47 GLU B CA 1
ATOM 2235 C C . GLU B 1 47 ? 110.416 96.464 14.793 1.00 56.29 47 GLU B C 1
ATOM 2236 O O . GLU B 1 47 ? 110.458 96.399 13.561 1.00 56.17 47 GLU B O 1
ATOM 2242 N N . VAL B 1 48 ? 110.952 97.479 15.459 1.00 55.36 48 VAL B N 1
ATOM 2243 C CA . VAL B 1 48 ? 111.481 98.656 14.760 1.00 54.44 48 VAL B CA 1
ATOM 2244 C C . VAL B 1 48 ? 112.366 99.507 15.664 1.00 52.40 48 VAL B C 1
ATOM 2245 O O . VAL B 1 48 ? 112.147 99.531 16.880 1.00 52.58 48 VAL B O 1
ATOM 2249 N N . ASP B 1 49 ? 113.354 100.193 15.081 1.00 50.16 49 ASP B N 1
ATOM 2250 C CA . ASP B 1 49 ? 114.094 101.257 15.809 1.00 48.99 49 ASP B CA 1
ATOM 2251 C C . ASP B 1 49 ? 113.146 102.483 15.965 1.00 48.10 49 ASP B C 1
ATOM 2252 O O . ASP B 1 49 ? 113.110 103.366 15.086 1.00 47.85 49 ASP B O 1
ATOM 2257 N N . ALA B 1 50 ? 112.388 102.491 17.081 1.00 46.61 50 ALA B N 1
ATOM 2258 C CA . ALA B 1 50 ? 111.308 103.479 17.378 1.00 45.36 50 ALA B CA 1
ATOM 2259 C C . ALA B 1 50 ? 111.742 104.943 17.310 1.00 44.18 50 ALA B C 1
ATOM 2260 O O . ALA B 1 50 ? 110.916 105.826 17.023 1.00 43.62 50 ALA B O 1
ATOM 2262 N N . VAL B 1 51 ? 113.030 105.173 17.596 1.00 43.10 51 VAL B N 1
ATOM 2263 C CA . VAL B 1 51 ? 113.691 106.469 17.470 1.00 42.42 51 VAL B CA 1
ATOM 2264 C C . VAL B 1 51 ? 113.845 106.823 15.994 1.00 42.73 51 VAL B C 1
ATOM 2265 O O . VAL B 1 51 ? 113.454 107.893 15.559 1.00 42.03 51 VAL B O 1
ATOM 2269 N N . ALA B 1 52 ? 114.432 105.892 15.243 1.00 43.28 52 ALA B N 1
ATOM 2270 C CA . ALA B 1 52 ? 114.583 105.989 13.788 1.00 43.48 52 ALA B CA 1
ATOM 2271 C C . ALA B 1 52 ? 113.234 106.252 13.086 1.00 43.02 52 ALA B C 1
ATOM 2272 O O . ALA B 1 52 ? 113.110 107.173 12.272 1.00 42.97 52 ALA B O 1
ATOM 2274 N N . PHE B 1 53 ? 112.242 105.442 13.434 1.00 41.86 53 PHE B N 1
ATOM 2275 C CA . PHE B 1 53 ? 110.884 105.567 12.907 1.00 41.51 53 PHE B CA 1
ATOM 2276 C C . PHE B 1 53 ? 110.356 106.959 13.245 1.00 41.85 53 PHE B C 1
ATOM 2277 O O . PHE B 1 53 ? 109.756 107.608 12.402 1.00 41.32 53 PHE B O 1
ATOM 2285 N N . ALA B 1 54 ? 110.586 107.408 14.483 1.00 42.59 54 ALA B N 1
ATOM 2286 C CA . ALA B 1 54 ? 110.282 108.799 14.889 1.00 42.95 54 ALA B CA 1
ATOM 2287 C C . ALA B 1 54 ? 110.943 109.849 14.014 1.00 42.80 54 ALA B C 1
ATOM 2288 O O . ALA B 1 54 ? 110.279 110.832 13.618 1.00 42.90 54 ALA B O 1
ATOM 2290 N N . ASP B 1 55 ? 112.224 109.632 13.710 1.00 42.50 55 ASP B N 1
ATOM 2291 C CA . ASP B 1 55 ? 113.044 110.595 12.968 1.00 42.63 55 ASP B CA 1
ATOM 2292 C C . ASP B 1 55 ? 112.685 110.597 11.442 1.00 42.49 55 ASP B C 1
ATOM 2293 O O . ASP B 1 55 ? 112.852 111.612 10.731 1.00 41.86 55 ASP B O 1
ATOM 2298 N N . ARG B 1 56 ? 112.166 109.462 10.965 1.00 42.47 56 ARG B N 1
ATOM 2299 C CA . ARG B 1 56 ? 111.594 109.324 9.603 1.00 42.65 56 ARG B CA 1
ATOM 2300 C C . ARG B 1 56 ? 110.186 109.946 9.508 1.00 41.26 56 ARG B C 1
ATOM 2301 O O . ARG B 1 56 ? 109.853 110.596 8.508 1.00 41.44 56 ARG B O 1
ATOM 2309 N N . TRP B 1 57 ? 109.364 109.719 10.529 1.00 39.52 57 TRP B N 1
ATOM 2310 C CA . TRP B 1 57 ? 108.080 110.380 10.650 1.00 38.29 57 TRP B CA 1
ATOM 2311 C C . TRP B 1 57 ? 108.288 111.884 10.640 1.00 38.16 57 TRP B C 1
ATOM 2312 O O . TRP B 1 57 ? 107.492 112.586 10.061 1.00 39.03 57 TRP B O 1
ATOM 2323 N N . ARG B 1 58 ? 109.355 112.375 11.259 1.00 37.74 58 ARG B N 1
ATOM 2324 C CA . ARG B 1 58 ? 109.665 113.825 11.272 1.00 37.32 58 ARG B CA 1
ATOM 2325 C C . ARG B 1 58 ? 110.217 114.302 9.947 1.00 37.70 58 ARG B C 1
ATOM 2326 O O . ARG B 1 58 ? 110.087 115.476 9.541 1.00 36.86 58 ARG B O 1
ATOM 2334 N N . ALA B 1 59 ? 110.895 113.379 9.293 1.00 39.03 59 ALA B N 1
ATOM 2335 C CA . ALA B 1 59 ? 111.424 113.607 7.950 1.00 39.37 59 ALA B CA 1
ATOM 2336 C C . ALA B 1 59 ? 110.278 113.971 6.938 1.00 39.25 59 ALA B C 1
ATOM 2337 O O . ALA B 1 59 ? 110.463 114.789 6.058 1.00 39.57 59 ALA B O 1
ATOM 2339 N N . ARG B 1 60 ? 109.093 113.422 7.160 1.00 39.46 60 ARG B N 1
ATOM 2340 C CA . ARG B 1 60 ? 107.913 113.599 6.299 1.00 40.13 60 ARG B CA 1
ATOM 2341 C C . ARG B 1 60 ? 107.033 114.821 6.612 1.00 40.35 60 ARG B C 1
ATOM 2342 O O . ARG B 1 60 ? 105.912 114.940 6.115 1.00 40.67 60 ARG B O 1
ATOM 2350 N N . TYR B 1 61 ? 107.555 115.717 7.435 1.00 40.40 61 TYR B N 1
ATOM 2351 C CA . TYR B 1 61 ? 106.832 116.860 7.940 1.00 39.32 61 TYR B CA 1
ATOM 2352 C C . TYR B 1 61 ? 106.866 117.962 6.869 1.00 39.43 61 TYR B C 1
ATOM 2353 O O . TYR B 1 61 ? 105.810 118.296 6.286 1.00 38.48 61 TYR B O 1
ATOM 2362 N N . GLN B 1 62 ? 108.056 118.505 6.605 1.00 38.78 62 GLN B N 1
ATOM 2363 C CA . GLN B 1 62 ? 108.183 119.573 5.633 1.00 39.37 62 GLN B CA 1
ATOM 2364 C C . GLN B 1 62 ? 107.741 119.129 4.203 1.00 39.50 62 GLN B C 1
ATOM 2365 O O . GLN B 1 62 ? 107.046 119.888 3.547 1.00 38.82 62 GLN B O 1
ATOM 2371 N N . PRO B 1 63 ? 108.075 117.884 3.754 1.00 39.92 63 PRO B N 1
ATOM 2372 C CA . PRO B 1 63 ? 107.644 117.384 2.443 1.00 39.98 63 PRO B CA 1
ATOM 2373 C C . PRO B 1 63 ? 106.149 117.278 2.268 1.00 40.39 63 PRO B C 1
ATOM 2374 O O . PRO B 1 63 ? 105.656 117.520 1.179 1.00 41.50 63 PRO B O 1
ATOM 2378 N N . SER B 1 64 ? 105.443 116.871 3.316 1.00 40.94 64 SER B N 1
ATOM 2379 C CA . SER B 1 64 ? 103.992 116.817 3.317 1.00 41.20 64 SER B CA 1
ATOM 2380 C C . SER B 1 64 ? 103.390 118.233 3.230 1.00 41.65 64 SER B C 1
ATOM 2381 O O . SER B 1 64 ? 102.298 118.418 2.645 1.00 42.05 64 SER B O 1
ATOM 2384 N N . MET B 1 65 ? 104.104 119.221 3.777 1.00 41.41 65 MET B N 1
ATOM 2385 C CA . MET B 1 65 ? 103.669 120.622 3.718 1.00 41.67 65 MET B CA 1
ATOM 2386 C C . MET B 1 65 ? 104.002 121.300 2.374 1.00 42.45 65 MET B C 1
ATOM 2387 O O . MET B 1 65 ? 103.221 122.141 1.902 1.00 43.35 65 MET B O 1
ATOM 2392 N N . ASP B 1 66 ? 105.143 120.954 1.780 1.00 42.65 66 ASP B N 1
ATOM 2393 C CA . ASP B 1 66 ? 105.633 121.625 0.560 1.00 43.26 66 ASP B CA 1
ATOM 2394 C C . ASP B 1 66 ? 104.681 121.443 -0.610 1.00 43.08 66 ASP B C 1
ATOM 2395 O O . ASP B 1 66 ? 104.619 122.294 -1.488 1.00 42.60 66 ASP B O 1
ATOM 2400 N N . ALA B 1 67 ? 103.959 120.319 -0.584 1.00 43.03 67 ALA B N 1
ATOM 2401 C CA . ALA B 1 67 ? 102.850 120.012 -1.496 1.00 42.98 67 ALA B CA 1
ATOM 2402 C C . ALA B 1 67 ? 101.688 121.007 -1.443 1.00 43.03 67 ALA B C 1
ATOM 2403 O O . ALA B 1 67 ? 100.961 121.192 -2.442 1.00 43.46 67 ALA B O 1
ATOM 2405 N N . ILE B 1 68 ? 101.495 121.610 -0.271 1.00 42.72 68 ILE B N 1
ATOM 2406 C CA . ILE B 1 68 ? 100.450 122.611 -0.058 1.00 42.13 68 ILE B CA 1
ATOM 2407 C C . ILE B 1 68 ? 100.999 124.016 -0.299 1.00 41.91 68 ILE B C 1
ATOM 2408 O O . ILE B 1 68 ? 100.275 124.863 -0.861 1.00 41.15 68 ILE B O 1
ATOM 2413 N N . LEU B 1 69 ? 102.264 124.236 0.095 1.00 41.72 69 LEU B N 1
ATOM 2414 C CA . LEU B 1 69 ? 102.962 125.517 -0.086 1.00 42.09 69 LEU B CA 1
ATOM 2415 C C . LEU B 1 69 ? 103.152 125.886 -1.566 1.00 43.19 69 LEU B C 1
ATOM 2416 O O . LEU B 1 69 ? 103.161 127.057 -1.902 1.00 43.42 69 LEU B O 1
ATOM 2421 N N . SER B 1 70 ? 103.347 124.887 -2.432 1.00 44.03 70 SER B N 1
ATOM 2422 C CA . SER B 1 70 ? 103.606 125.114 -3.863 1.00 44.55 70 SER B CA 1
ATOM 2423 C C . SER B 1 70 ? 102.335 125.353 -4.659 1.00 44.77 70 SER B C 1
ATOM 2424 O O . SER B 1 70 ? 102.397 125.737 -5.810 1.00 45.24 70 SER B O 1
ATOM 2427 N N . GLY B 1 71 ? 101.189 125.092 -4.054 1.00 44.98 71 GLY B N 1
ATOM 2428 C CA . GLY B 1 71 ? 99.916 125.250 -4.728 1.00 45.03 71 GLY B CA 1
ATOM 2429 C C . GLY B 1 71 ? 99.459 123.909 -5.254 1.00 45.17 71 GLY B C 1
ATOM 2430 O O . GLY B 1 71 ? 98.266 123.740 -5.576 1.00 44.81 71 GLY B O 1
ATOM 2431 N N . ALA B 1 72 ? 100.396 122.949 -5.318 1.00 44.68 72 ALA B N 1
ATOM 2432 C CA . ALA B 1 72 ? 100.115 121.606 -5.863 1.00 44.37 72 ALA B CA 1
ATOM 2433 C C . ALA B 1 72 ? 99.016 120.836 -5.136 1.00 44.44 72 ALA B C 1
ATOM 2434 O O . ALA B 1 72 ? 98.480 119.833 -5.675 1.00 44.30 72 ALA B O 1
ATOM 2436 N N . ARG B 1 73 ? 98.665 121.294 -3.924 1.00 44.37 73 ARG B N 1
ATOM 2437 C CA . ARG B 1 73 ? 97.602 120.642 -3.138 1.00 43.64 73 ARG B CA 1
ATOM 2438 C C . ARG B 1 73 ? 96.756 121.632 -2.307 1.00 43.18 73 ARG B C 1
ATOM 2439 O O . ARG B 1 73 ? 97.274 122.646 -1.833 1.00 42.76 73 ARG B O 1
ATOM 2447 N N . GLU B 1 74 ? 95.463 121.303 -2.155 1.00 43.25 74 GLU B N 1
ATOM 2448 C CA . GLU B 1 74 ? 94.526 122.046 -1.304 1.00 43.89 74 GLU B CA 1
ATOM 2449 C C . GLU B 1 74 ? 94.893 121.840 0.162 1.00 42.89 74 GLU B C 1
ATOM 2450 O O . GLU B 1 74 ? 95.121 120.704 0.597 1.00 42.77 74 GLU B O 1
ATOM 2456 N N . PHE B 1 75 ? 94.958 122.950 0.899 1.00 41.49 75 PHE B N 1
ATOM 2457 C CA . PHE B 1 75 ? 95.365 122.946 2.294 1.00 39.87 75 PHE B CA 1
ATOM 2458 C C . PHE B 1 75 ? 94.620 121.876 3.061 1.00 38.43 75 PHE B C 1
ATOM 2459 O O . PHE B 1 75 ? 93.430 121.661 2.822 1.00 39.09 75 PHE B O 1
ATOM 2467 N N . VAL B 1 76 ? 95.339 121.193 3.950 1.00 36.59 76 VAL B N 1
ATOM 2468 C CA . VAL B 1 76 ? 94.726 120.373 5.014 1.00 35.05 76 VAL B CA 1
ATOM 2469 C C . VAL B 1 76 ? 95.450 120.545 6.354 1.00 32.86 76 VAL B C 1
ATOM 2470 O O . VAL B 1 76 ? 96.561 121.108 6.415 1.00 31.33 76 VAL B O 1
ATOM 2474 N N . THR B 1 77 ? 94.788 120.053 7.406 1.00 31.94 77 THR B N 1
ATOM 2475 C CA . THR B 1 77 ? 95.283 120.089 8.807 1.00 31.27 77 THR B CA 1
ATOM 2476 C C . THR B 1 77 ? 96.516 119.206 8.977 1.00 31.51 77 THR B C 1
ATOM 2477 O O . THR B 1 77 ? 96.525 118.049 8.532 1.00 32.94 77 THR B O 1
ATOM 2481 N N . LEU B 1 78 ? 97.550 119.741 9.608 1.00 31.40 78 LEU B N 1
ATOM 2482 C CA . LEU B 1 78 ? 98.716 118.930 10.042 1.00 31.73 78 LEU B CA 1
ATOM 2483 C C . LEU B 1 78 ? 98.307 117.550 10.612 1.00 30.98 78 LEU B C 1
ATOM 2484 O O . LEU B 1 78 ? 98.920 116.546 10.289 1.00 30.83 78 LEU B O 1
ATOM 2489 N N . ASP B 1 79 ? 97.224 117.470 11.359 1.00 30.78 79 ASP B N 1
ATOM 2490 C CA . ASP B 1 79 ? 96.722 116.146 11.770 1.00 31.69 79 ASP B CA 1
ATOM 2491 C C . ASP B 1 79 ? 96.612 115.182 10.586 1.00 32.01 79 ASP B C 1
ATOM 2492 O O . ASP B 1 79 ? 97.156 114.072 10.634 1.00 31.39 79 ASP B O 1
ATOM 2497 N N . ILE B 1 80 ? 95.886 115.609 9.538 1.00 32.49 80 ILE B N 1
ATOM 2498 C CA . ILE B 1 80 ? 95.681 114.793 8.327 1.00 31.87 80 ILE B CA 1
ATOM 2499 C C . ILE B 1 80 ? 97.049 114.475 7.720 1.00 31.04 80 ILE B C 1
ATOM 2500 O O . ILE B 1 80 ? 97.349 113.301 7.508 1.00 31.83 80 ILE B O 1
ATOM 2505 N N . LEU B 1 81 ? 97.901 115.481 7.541 1.00 29.23 81 LEU B N 1
ATOM 2506 C CA . LEU B 1 81 ? 99.252 115.251 7.085 1.00 28.56 81 LEU B CA 1
ATOM 2507 C C . LEU B 1 81 ? 100.043 114.222 7.890 1.00 28.85 81 LEU B C 1
ATOM 2508 O O . LEU B 1 81 ? 100.792 113.429 7.319 1.00 29.09 81 LEU B O 1
ATOM 2513 N N . HIS B 1 82 ? 99.919 114.267 9.218 1.00 29.48 82 HIS B N 1
ATOM 2514 C CA . HIS B 1 82 ? 100.683 113.402 10.114 1.00 28.57 82 HIS B CA 1
ATOM 2515 C C . HIS B 1 82 ? 100.176 111.977 9.999 1.00 29.20 82 HIS B C 1
ATOM 2516 O O . HIS B 1 82 ? 100.966 111.053 9.963 1.00 28.41 82 HIS B O 1
ATOM 2523 N N . ARG B 1 83 ? 98.863 111.789 9.914 1.00 30.67 83 ARG B N 1
ATOM 2524 C CA . ARG B 1 83 ? 98.300 110.433 9.748 1.00 32.86 83 ARG B CA 1
ATOM 2525 C C . ARG B 1 83 ? 98.698 109.787 8.391 1.00 34.45 83 ARG B C 1
ATOM 2526 O O . ARG B 1 83 ? 99.003 108.582 8.306 1.00 35.20 83 ARG B O 1
ATOM 2534 N N . GLU B 1 84 ? 98.728 110.605 7.346 1.00 35.39 84 GLU B N 1
ATOM 2535 C CA . GLU B 1 84 ? 99.264 110.203 6.039 1.00 35.45 84 GLU B CA 1
ATOM 2536 C C . GLU B 1 84 ? 100.738 109.826 6.119 1.00 35.56 84 GLU B C 1
ATOM 2537 O O . GLU B 1 84 ? 101.135 108.764 5.614 1.00 34.44 84 GLU B O 1
ATOM 2543 N N . ASN B 1 85 ? 101.557 110.669 6.755 1.00 35.21 85 ASN B N 1
ATOM 2544 C CA . ASN B 1 85 ? 102.978 110.308 6.879 1.00 35.20 85 ASN B CA 1
ATOM 2545 C C . ASN B 1 85 ? 103.187 109.068 7.726 1.00 35.24 85 ASN B C 1
ATOM 2546 O O . ASN B 1 85 ? 104.160 108.361 7.525 1.00 35.27 85 ASN B O 1
ATOM 2551 N N . LEU B 1 86 ? 102.287 108.795 8.676 1.00 35.72 86 LEU B N 1
ATOM 2552 C CA . LEU B 1 86 ? 102.432 107.593 9.498 1.00 36.06 86 LEU B CA 1
ATOM 2553 C C . LEU B 1 86 ? 102.396 106.411 8.556 1.00 36.97 86 LEU B C 1
ATOM 2554 O O . LEU B 1 86 ? 103.339 105.621 8.524 1.00 37.25 86 LEU B O 1
ATOM 2559 N N . ASP B 1 87 ? 101.329 106.331 7.759 1.00 37.86 87 ASP B N 1
ATOM 2560 C CA . ASP B 1 87 ? 101.217 105.341 6.699 1.00 38.78 87 ASP B CA 1
ATOM 2561 C C . ASP B 1 87 ? 102.521 105.263 5.901 1.00 39.11 87 ASP B C 1
ATOM 2562 O O . ASP B 1 87 ? 103.090 104.171 5.727 1.00 39.44 87 ASP B O 1
ATOM 2567 N N . PHE B 1 88 ? 103.018 106.413 5.467 1.00 38.99 88 PHE B N 1
ATOM 2568 C CA . PHE B 1 88 ? 104.261 106.446 4.731 1.00 40.01 88 PHE B CA 1
ATOM 2569 C C . PHE B 1 88 ? 105.383 105.706 5.450 1.00 40.50 88 PHE B C 1
ATOM 2570 O O . PHE B 1 88 ? 105.976 104.790 4.881 1.00 40.21 88 PHE B O 1
ATOM 2578 N N . VAL B 1 89 ? 105.655 106.094 6.698 1.00 41.35 89 VAL B N 1
ATOM 2579 C CA . VAL B 1 89 ? 106.808 105.560 7.430 1.00 42.15 89 VAL B CA 1
ATOM 2580 C C . VAL B 1 89 ? 106.651 104.094 7.763 1.00 42.40 89 VAL B C 1
ATOM 2581 O O . VAL B 1 89 ? 107.604 103.368 7.685 1.00 42.92 89 VAL B O 1
ATOM 2585 N N . LEU B 1 90 ? 105.445 103.673 8.116 1.00 43.41 90 LEU B N 1
ATOM 2586 C CA . LEU B 1 90 ? 105.137 102.258 8.260 1.00 44.45 90 LEU B CA 1
ATOM 2587 C C . LEU B 1 90 ? 105.578 101.444 7.031 1.00 45.76 90 LEU B C 1
ATOM 2588 O O . LEU B 1 90 ? 106.370 100.482 7.151 1.00 46.15 90 LEU B O 1
ATOM 2593 N N . ARG B 1 91 ? 105.064 101.832 5.861 1.00 46.46 91 ARG B N 1
ATOM 2594 C CA . ARG B 1 91 ? 105.498 101.244 4.582 1.00 47.33 91 ARG B CA 1
ATOM 2595 C C . ARG B 1 91 ? 107.032 101.178 4.448 1.00 47.93 91 ARG B C 1
ATOM 2596 O O . ARG B 1 91 ? 107.553 100.095 4.217 1.00 48.93 91 ARG B O 1
ATOM 2604 N N . GLU B 1 92 ? 107.741 102.307 4.606 1.00 48.51 92 GLU B N 1
ATOM 2605 C CA . GLU B 1 92 ? 109.229 102.323 4.665 1.00 48.52 92 GLU B CA 1
ATOM 2606 C C . GLU B 1 92 ? 109.831 101.273 5.622 1.00 48.76 92 GLU B C 1
ATOM 2607 O O . GLU B 1 92 ? 110.903 100.731 5.349 1.00 47.64 92 GLU B O 1
ATOM 2613 N N . SER B 1 93 ? 109.140 101.043 6.748 1.00 49.63 93 SER B N 1
ATOM 2614 C CA . SER B 1 93 ? 109.525 100.049 7.784 1.00 50.35 93 SER B CA 1
ATOM 2615 C C . SER B 1 93 ? 108.923 98.648 7.525 1.00 50.79 93 SER B C 1
ATOM 2616 O O . SER B 1 93 ? 108.940 97.784 8.411 1.00 50.65 93 SER B O 1
ATOM 2619 N N . GLY B 1 94 ? 108.380 98.443 6.323 1.00 51.26 94 GLY B N 1
ATOM 2620 C CA . GLY B 1 94 ? 107.930 97.125 5.869 1.00 51.73 94 GLY B CA 1
ATOM 2621 C C . GLY B 1 94 ? 106.552 96.694 6.340 1.00 52.04 94 GLY B C 1
ATOM 2622 O O . GLY B 1 94 ? 106.121 95.573 6.053 1.00 52.49 94 GLY B O 1
ATOM 2623 N N . ILE B 1 95 ? 105.854 97.579 7.053 1.00 52.30 95 ILE B N 1
ATOM 2624 C CA . ILE B 1 95 ? 104.524 97.276 7.586 1.00 52.11 95 ILE B CA 1
ATOM 2625 C C . ILE B 1 95 ? 103.492 97.766 6.582 1.00 52.12 95 ILE B C 1
ATOM 2626 O O . ILE B 1 95 ? 103.700 98.782 5.915 1.00 51.85 95 ILE B O 1
ATOM 2631 N N . ASP B 1 96 ? 102.398 97.019 6.456 1.00 52.58 96 ASP B N 1
ATOM 2632 C CA . ASP B 1 96 ? 101.279 97.467 5.649 1.00 52.99 96 ASP B CA 1
ATOM 2633 C C . ASP B 1 96 ? 100.113 97.969 6.483 1.00 52.71 96 ASP B C 1
ATOM 2634 O O . ASP B 1 96 ? 99.413 97.168 7.122 1.00 51.94 96 ASP B O 1
ATOM 2639 N N . PRO B 1 97 ? 99.870 99.294 6.426 1.00 52.99 97 PRO B N 1
ATOM 2640 C CA . PRO B 1 97 ? 98.794 99.945 7.178 1.00 53.40 97 PRO B CA 1
ATOM 2641 C C . PRO B 1 97 ? 97.389 99.334 7.021 1.00 53.75 97 PRO B C 1
ATOM 2642 O O . PRO B 1 97 ? 96.580 99.482 7.956 1.00 53.79 97 PRO B O 1
ATOM 2646 N N . THR B 1 98 ? 97.095 98.649 5.901 1.00 53.88 98 THR B N 1
ATOM 2647 C CA . THR B 1 98 ? 95.727 98.104 5.695 1.00 54.55 98 THR B CA 1
ATOM 2648 C C . THR B 1 98 ? 95.389 96.976 6.673 1.00 54.89 98 THR B C 1
ATOM 2649 O O . THR B 1 98 ? 94.223 96.795 7.020 1.00 54.72 98 THR B O 1
ATOM 2653 N N . ASN B 1 99 ? 96.418 96.250 7.132 1.00 55.58 99 ASN B N 1
ATOM 2654 C CA . ASN B 1 99 ? 96.253 95.163 8.122 1.00 55.79 99 ASN B CA 1
ATOM 2655 C C . ASN B 1 99 ? 96.408 95.622 9.580 1.00 55.38 99 ASN B C 1
ATOM 2656 O O . ASN B 1 99 ? 96.610 94.808 10.499 1.00 55.16 99 ASN B O 1
ATOM 2661 N N . HIS B 1 100 ? 96.279 96.938 9.771 1.00 55.03 100 HIS B N 1
ATOM 2662 C CA . HIS B 1 100 ? 96.065 97.547 11.091 1.00 54.38 100 HIS B CA 1
ATOM 2663 C C . HIS B 1 100 ? 94.706 98.273 11.164 1.00 53.29 100 HIS B C 1
ATOM 2664 O O . HIS B 1 100 ? 94.168 98.717 10.148 1.00 53.31 100 HIS B O 1
ATOM 2671 N N . ASP B 1 101 ? 94.168 98.367 12.377 1.00 52.55 101 ASP B N 1
ATOM 2672 C CA . ASP B 1 101 ? 92.937 99.110 12.668 1.00 52.06 101 ASP B CA 1
ATOM 2673 C C . ASP B 1 101 ? 93.200 100.576 12.391 1.00 51.30 101 ASP B C 1
ATOM 2674 O O . ASP B 1 101 ? 94.109 101.187 12.968 1.00 50.66 101 ASP B O 1
ATOM 2679 N N . SER B 1 102 ? 92.421 101.101 11.450 1.00 50.58 102 SER B N 1
ATOM 2680 C CA . SER B 1 102 ? 92.441 102.507 11.078 1.00 50.10 102 SER B CA 1
ATOM 2681 C C . SER B 1 102 ? 92.400 103.426 12.299 1.00 49.82 102 SER B C 1
ATOM 2682 O O . SER B 1 102 ? 93.282 104.261 12.463 1.00 49.28 102 SER B O 1
ATOM 2685 N N . GLY B 1 103 ? 91.380 103.237 13.146 1.00 49.89 103 GLY B N 1
ATOM 2686 C CA . GLY B 1 103 ? 91.173 104.002 14.395 1.00 49.87 103 GLY B CA 1
ATOM 2687 C C . GLY B 1 103 ? 92.349 104.007 15.373 1.00 49.75 103 GLY B C 1
ATOM 2688 O O . GLY B 1 103 ? 92.650 105.038 15.985 1.00 49.11 103 GLY B O 1
ATOM 2689 N N . GLU B 1 104 ? 93.008 102.853 15.507 1.00 49.75 104 GLU B N 1
ATOM 2690 C CA . GLU B 1 104 ? 94.248 102.731 16.295 1.00 49.83 104 GLU B CA 1
ATOM 2691 C C . GLU B 1 104 ? 95.421 103.517 15.686 1.00 48.84 104 GLU B C 1
ATOM 2692 O O . GLU B 1 104 ? 96.270 104.020 16.408 1.00 48.99 104 GLU B O 1
ATOM 2698 N N . LEU B 1 105 ? 95.458 103.636 14.364 1.00 47.95 105 LEU B N 1
ATOM 2699 C CA . LEU B 1 105 ? 96.511 104.408 13.691 1.00 47.23 105 LEU B CA 1
ATOM 2700 C C . LEU B 1 105 ? 96.204 105.906 13.755 1.00 46.32 105 LEU B C 1
ATOM 2701 O O . LEU B 1 105 ? 97.114 106.758 13.760 1.00 45.24 105 LEU B O 1
ATOM 2706 N N . ASP B 1 106 ? 94.906 106.210 13.781 1.00 46.14 106 ASP B N 1
ATOM 2707 C CA . ASP B 1 106 ? 94.419 107.589 13.960 1.00 45.95 106 ASP B CA 1
ATOM 2708 C C . ASP B 1 106 ? 94.826 108.048 15.363 1.00 45.66 106 ASP B C 1
ATOM 2709 O O . ASP B 1 106 ? 95.197 109.198 15.549 1.00 46.02 106 ASP B O 1
ATOM 2714 N N . GLU B 1 107 ? 94.760 107.137 16.339 1.00 44.74 107 GLU B N 1
ATOM 2715 C CA . GLU B 1 107 ? 95.277 107.387 17.690 1.00 44.29 107 GLU B CA 1
ATOM 2716 C C . GLU B 1 107 ? 96.810 107.545 17.671 1.00 42.04 107 GLU B C 1
ATOM 2717 O O . GLU B 1 107 ? 97.376 108.393 18.341 1.00 41.77 107 GLU B O 1
ATOM 2723 N N . LEU B 1 108 ? 97.504 106.748 16.888 1.00 40.34 108 LEU B N 1
ATOM 2724 C CA . LEU B 1 108 ? 98.952 106.835 16.939 1.00 38.73 108 LEU B CA 1
ATOM 2725 C C . LEU B 1 108 ? 99.386 108.157 16.332 1.00 38.04 108 LEU B C 1
ATOM 2726 O O . LEU B 1 108 ? 100.399 108.720 16.744 1.00 37.28 108 LEU B O 1
ATOM 2731 N N . ALA B 1 109 ? 98.607 108.652 15.349 1.00 37.62 109 ALA B N 1
ATOM 2732 C CA . ALA B 1 109 ? 98.953 109.876 14.603 1.00 36.55 109 ALA B CA 1
ATOM 2733 C C . ALA B 1 109 ? 98.750 111.119 15.460 1.00 35.84 109 ALA B C 1
ATOM 2734 O O . ALA B 1 109 ? 99.466 112.121 15.309 1.00 35.10 109 ALA B O 1
ATOM 2736 N N . ARG B 1 110 ? 97.788 111.039 16.376 1.00 35.50 110 ARG B N 1
ATOM 2737 C CA . ARG B 1 110 ? 97.553 112.107 17.350 1.00 35.23 110 ARG B CA 1
ATOM 2738 C C . ARG B 1 110 ? 98.521 112.105 18.559 1.00 34.35 110 ARG B C 1
ATOM 2739 O O . ARG B 1 110 ? 98.283 112.841 19.520 1.00 34.01 110 ARG B O 1
ATOM 2747 N N . ALA B 1 111 ? 99.623 111.330 18.484 1.00 33.41 111 ALA B N 1
ATOM 2748 C CA . ALA B 1 111 ? 100.692 111.359 19.517 1.00 32.06 111 ALA B CA 1
ATOM 2749 C C . ALA B 1 111 ? 101.388 112.708 19.547 1.00 30.53 111 ALA B C 1
ATOM 2750 O O . ALA B 1 111 ? 102.027 113.022 20.521 1.00 29.47 111 ALA B O 1
ATOM 2752 N N . TRP B 1 112 ? 101.249 113.505 18.489 1.00 29.99 112 TRP B N 1
ATOM 2753 C CA . TRP B 1 112 ? 101.891 114.832 18.429 1.00 28.99 112 TRP B CA 1
ATOM 2754 C C . TRP B 1 112 ? 101.145 115.829 19.299 1.00 28.68 112 TRP B C 1
ATOM 2755 O O . TRP B 1 112 ? 101.638 116.928 19.546 1.00 27.66 112 TRP B O 1
ATOM 2766 N N . HIS B 1 113 ? 99.973 115.410 19.784 1.00 28.99 113 HIS B N 1
ATOM 2767 C CA . HIS B 1 113 ? 99.133 116.208 20.672 1.00 29.33 113 HIS B CA 1
ATOM 2768 C C . HIS B 1 113 ? 99.520 115.991 22.157 1.00 30.44 113 HIS B C 1
ATOM 2769 O O . HIS B 1 113 ? 99.044 116.727 23.027 1.00 29.90 113 HIS B O 1
ATOM 2776 N N . VAL B 1 114 ? 100.346 114.963 22.436 1.00 30.78 114 VAL B N 1
ATOM 2777 C CA . VAL B 1 114 ? 100.733 114.549 23.796 1.00 30.18 114 VAL B CA 1
ATOM 2778 C C . VAL B 1 114 ? 102.274 114.595 23.939 1.00 30.31 114 VAL B C 1
ATOM 2779 O O . VAL B 1 114 ? 102.927 113.578 24.041 1.00 31.77 114 VAL B O 1
ATOM 2783 N N . LEU B 1 115 ? 102.877 115.777 23.897 1.00 30.28 115 LEU B N 1
ATOM 2784 C CA . LEU B 1 115 ? 104.332 115.881 24.011 1.00 29.30 115 LEU B CA 1
ATOM 2785 C C . LEU B 1 115 ? 104.698 116.681 25.256 1.00 29.30 115 LEU B C 1
ATOM 2786 O O . LEU B 1 115 ? 103.892 117.476 25.744 1.00 29.49 115 LEU B O 1
ATOM 2791 N N . THR B 1 116 ? 105.930 116.503 25.725 1.00 28.79 116 THR B N 1
ATOM 2792 C CA . THR B 1 116 ? 106.388 117.033 27.004 1.00 28.58 116 THR B CA 1
ATOM 2793 C C . THR B 1 116 ? 107.142 118.294 26.728 1.00 27.93 116 THR B C 1
ATOM 2794 O O . THR B 1 116 ? 108.044 118.265 25.908 1.00 28.01 116 THR B O 1
ATOM 2798 N N . PRO B 1 117 ? 106.828 119.393 27.442 1.00 27.07 117 PRO B N 1
ATOM 2799 C CA . PRO B 1 117 ? 107.671 120.585 27.313 1.00 27.63 117 PRO B CA 1
ATOM 2800 C C . PRO B 1 117 ? 109.039 120.343 27.840 1.00 28.11 117 PRO B C 1
ATOM 2801 O O . PRO B 1 117 ? 109.197 119.521 28.733 1.00 28.88 117 PRO B O 1
ATOM 2805 N N . TRP B 1 118 ? 110.030 121.034 27.298 1.00 28.26 118 TRP B N 1
ATOM 2806 C CA . TRP B 1 118 ? 111.316 121.063 27.928 1.00 28.54 118 TRP B CA 1
ATOM 2807 C C . TRP B 1 118 ? 111.107 121.642 29.337 1.00 28.88 118 TRP B C 1
ATOM 2808 O O . TRP B 1 118 ? 110.205 122.482 29.545 1.00 29.60 118 TRP B O 1
ATOM 2819 N N . PRO B 1 119 ? 111.970 121.278 30.292 1.00 28.95 119 PRO B N 1
ATOM 2820 C CA . PRO B 1 119 ? 111.668 121.692 31.681 1.00 29.16 119 PRO B CA 1
ATOM 2821 C C . PRO B 1 119 ? 111.635 123.197 31.873 1.00 28.83 119 PRO B C 1
ATOM 2822 O O . PRO B 1 119 ? 111.033 123.707 32.826 1.00 29.64 119 PRO B O 1
ATOM 2826 N N . ASP B 1 120 ? 112.236 123.927 30.957 1.00 27.10 120 ASP B N 1
ATOM 2827 C CA . ASP B 1 120 ? 112.362 125.363 31.163 1.00 26.20 120 ASP B CA 1
ATOM 2828 C C . ASP B 1 120 ? 111.164 126.108 30.594 1.00 25.61 120 ASP B C 1
ATOM 2829 O O . ASP B 1 120 ? 111.064 127.295 30.744 1.00 25.22 120 ASP B O 1
ATOM 2834 N N . SER B 1 121 ? 110.249 125.399 29.953 1.00 25.79 121 SER B N 1
ATOM 2835 C CA . SER B 1 121 ? 109.283 126.052 29.065 1.00 25.45 121 SER B CA 1
ATOM 2836 C C . SER B 1 121 ? 108.117 126.631 29.838 1.00 24.96 121 SER B C 1
ATOM 2837 O O . SER B 1 121 ? 107.842 127.849 29.729 1.00 26.28 121 SER B O 1
ATOM 2840 N N . VAL B 1 122 ? 107.410 125.776 30.591 1.00 23.46 122 VAL B N 1
ATOM 2841 C CA . VAL B 1 122 ? 106.217 126.233 31.255 1.00 22.00 122 VAL B CA 1
ATOM 2842 C C . VAL B 1 122 ? 106.568 127.412 32.205 1.00 22.46 122 VAL B C 1
ATOM 2843 O O . VAL B 1 122 ? 105.940 128.445 32.118 1.00 22.45 122 VAL B O 1
ATOM 2847 N N . PRO B 1 123 ? 107.602 127.288 33.067 1.00 22.66 123 PRO B N 1
ATOM 2848 C CA . PRO B 1 123 ? 107.873 128.465 33.946 1.00 22.45 123 PRO B CA 1
ATOM 2849 C C . PRO B 1 123 ? 108.305 129.725 33.184 1.00 22.57 123 PRO B C 1
ATOM 2850 O O . PRO B 1 123 ? 108.108 130.833 33.656 1.00 21.96 123 PRO B O 1
ATOM 2854 N N . GLY B 1 124 ? 108.981 129.537 32.053 1.00 23.36 124 GLY B N 1
ATOM 2855 C CA . GLY B 1 124 ? 109.493 130.681 31.321 1.00 23.17 124 GLY B CA 1
ATOM 2856 C C . GLY B 1 124 ? 108.304 131.361 30.684 1.00 22.11 124 GLY B C 1
ATOM 2857 O O . GLY B 1 124 ? 108.120 132.543 30.818 1.00 22.09 124 GLY B O 1
ATOM 2858 N N . LEU B 1 125 ? 107.454 130.582 30.048 1.00 22.24 125 LEU B N 1
ATOM 2859 C CA . LEU B 1 125 ? 106.246 131.120 29.485 1.00 22.25 125 LEU B CA 1
ATOM 2860 C C . LEU B 1 125 ? 105.373 131.780 30.552 1.00 23.19 125 LEU B C 1
ATOM 2861 O O . LEU B 1 125 ? 104.718 132.789 30.273 1.00 23.52 125 LEU B O 1
ATOM 2866 N N . THR B 1 126 ? 105.349 131.232 31.784 1.00 23.64 126 THR B N 1
ATOM 2867 C CA . THR B 1 126 ? 104.435 131.765 32.819 1.00 22.84 126 THR B CA 1
ATOM 2868 C C . THR B 1 126 ? 104.825 133.184 33.118 1.00 22.81 126 THR B C 1
ATOM 2869 O O . THR B 1 126 ? 103.966 134.063 33.321 1.00 23.64 126 THR B O 1
ATOM 2873 N N . ALA B 1 127 ? 106.120 133.425 33.108 1.00 22.56 127 ALA B N 1
ATOM 2874 C CA . ALA B 1 127 ? 106.670 134.718 33.474 1.00 22.52 127 ALA B CA 1
ATOM 2875 C C . ALA B 1 127 ? 106.433 135.714 32.359 1.00 22.35 127 ALA B C 1
ATOM 2876 O O . ALA B 1 127 ? 106.208 136.885 32.613 1.00 21.97 127 ALA B O 1
ATOM 2878 N N . ILE B 1 128 ? 106.520 135.248 31.118 1.00 22.70 128 ILE B N 1
ATOM 2879 C CA . ILE B 1 128 ? 106.295 136.109 29.968 1.00 23.33 128 ILE B CA 1
ATOM 2880 C C . ILE B 1 128 ? 104.800 136.436 29.891 1.00 23.36 128 ILE B C 1
ATOM 2881 O O . ILE B 1 128 ? 104.425 137.556 29.594 1.00 22.80 128 ILE B O 1
ATOM 2886 N N . LYS B 1 129 ? 103.950 135.439 30.120 1.00 23.17 129 LYS B N 1
ATOM 2887 C CA . LYS B 1 129 ? 102.503 135.664 30.172 1.00 23.56 129 LYS B CA 1
ATOM 2888 C C . LYS B 1 129 ? 102.120 136.832 31.100 1.00 23.42 129 LYS B C 1
ATOM 2889 O O . LYS B 1 129 ? 101.255 137.617 30.763 1.00 24.75 129 LYS B O 1
ATOM 2895 N N . ALA B 1 130 ? 102.795 136.996 32.227 1.00 22.55 130 ALA B N 1
ATOM 2896 C CA . ALA B 1 130 ? 102.453 138.058 33.170 1.00 22.86 130 ALA B CA 1
ATOM 2897 C C . ALA B 1 130 ? 102.568 139.500 32.589 1.00 24.04 130 ALA B C 1
ATOM 2898 O O . ALA B 1 130 ? 101.921 140.417 33.111 1.00 23.48 130 ALA B O 1
ATOM 2900 N N . GLU B 1 131 ? 103.366 139.682 31.526 1.00 24.30 131 GLU B N 1
ATOM 2901 C CA . GLU B 1 131 ? 103.544 140.995 30.870 1.00 25.19 131 GLU B CA 1
ATOM 2902 C C . GLU B 1 131 ? 103.241 141.073 29.348 1.00 25.13 131 GLU B C 1
ATOM 2903 O O . GLU B 1 131 ? 103.142 142.183 28.825 1.00 25.65 131 GLU B O 1
ATOM 2909 N N . TYR B 1 132 ? 103.126 139.930 28.659 1.00 24.57 132 TYR B N 1
ATOM 2910 C CA . TYR B 1 132 ? 102.935 139.852 27.213 1.00 24.63 132 TYR B CA 1
ATOM 2911 C C . TYR B 1 132 ? 101.859 138.880 26.831 1.00 24.03 132 TYR B C 1
ATOM 2912 O O . TYR B 1 132 ? 101.527 138.017 27.622 1.00 24.47 132 TYR B O 1
ATOM 2921 N N . ILE B 1 133 ? 101.324 139.007 25.612 1.00 23.70 133 ILE B N 1
ATOM 2922 C CA . ILE B 1 133 ? 100.487 137.965 25.012 1.00 23.58 133 ILE B CA 1
ATOM 2923 C C . ILE B 1 133 ? 101.409 136.819 24.635 1.00 23.34 133 ILE B C 1
ATOM 2924 O O . ILE B 1 133 ? 102.500 137.058 24.142 1.00 24.45 133 ILE B O 1
ATOM 2929 N N . ILE B 1 134 ? 101.015 135.573 24.884 1.00 22.28 134 ILE B N 1
ATOM 2930 C CA . ILE B 1 134 ? 101.825 134.468 24.430 1.00 21.12 134 ILE B CA 1
ATOM 2931 C C . ILE B 1 134 ? 100.964 133.463 23.710 1.00 20.99 134 ILE B C 1
ATOM 2932 O O . ILE B 1 134 ? 99.758 133.305 23.985 1.00 21.46 134 ILE B O 1
ATOM 2937 N N . GLY B 1 135 ? 101.559 132.799 22.727 1.00 21.27 135 GLY B N 1
ATOM 2938 C CA . GLY B 1 135 ? 100.846 131.745 22.031 1.00 21.31 135 GLY B CA 1
ATOM 2939 C C . GLY B 1 135 ? 101.832 131.188 21.071 1.00 22.24 135 GLY B C 1
ATOM 2940 O O . GLY B 1 135 ? 102.889 131.762 20.923 1.00 23.99 135 GLY B O 1
ATOM 2941 N N . PRO B 1 136 ? 101.484 130.080 20.392 1.00 22.60 136 PRO B N 1
ATOM 2942 C CA . PRO B 1 136 ? 102.275 129.556 19.312 1.00 23.08 136 PRO B CA 1
ATOM 2943 C C . PRO B 1 136 ? 102.149 130.285 17.980 1.00 23.89 136 PRO B C 1
ATOM 2944 O O . PRO B 1 136 ? 101.113 130.904 17.659 1.00 23.42 136 PRO B O 1
ATOM 2948 N N . LEU B 1 137 ? 103.215 130.149 17.200 1.00 25.16 137 LEU B N 1
ATOM 2949 C CA . LEU B 1 137 ? 103.254 130.538 15.794 1.00 25.54 137 LEU B CA 1
ATOM 2950 C C . LEU B 1 137 ? 103.878 129.332 15.105 1.00 25.68 137 LEU B C 1
ATOM 2951 O O . LEU B 1 137 ? 105.072 129.159 15.027 1.00 26.18 137 LEU B O 1
ATOM 2956 N N . SER B 1 138 ? 103.039 128.438 14.669 1.00 26.09 138 SER B N 1
ATOM 2957 C CA . SER B 1 138 ? 103.476 127.108 14.496 1.00 27.60 138 SER B CA 1
ATOM 2958 C C . SER B 1 138 ? 102.733 126.497 13.373 1.00 27.36 138 SER B C 1
ATOM 2959 O O . SER B 1 138 ? 101.652 126.947 13.056 1.00 27.03 138 SER B O 1
ATOM 2962 N N . ASN B 1 139 ? 103.245 125.381 12.857 1.00 27.80 139 ASN B N 1
ATOM 2963 C CA . ASN B 1 139 ? 102.546 124.689 11.790 1.00 27.27 139 ASN B CA 1
ATOM 2964 C C . ASN B 1 139 ? 101.484 123.776 12.267 1.00 27.75 139 ASN B C 1
ATOM 2965 O O . ASN B 1 139 ? 100.755 123.197 11.452 1.00 28.88 139 ASN B O 1
ATOM 2970 N N . GLY B 1 140 ? 101.371 123.591 13.583 1.00 27.65 140 GLY B N 1
ATOM 2971 C CA . GLY B 1 140 ? 100.295 122.779 14.105 1.00 26.29 140 GLY B CA 1
ATOM 2972 C C . GLY B 1 140 ? 98.953 123.435 13.856 1.00 26.80 140 GLY B C 1
ATOM 2973 O O . GLY B 1 140 ? 98.862 124.665 13.863 1.00 24.73 140 GLY B O 1
ATOM 2974 N N . ASN B 1 141 ? 97.912 122.611 13.648 1.00 27.49 141 ASN B N 1
ATOM 2975 C CA . ASN B 1 141 ? 96.562 123.120 13.606 1.00 28.72 141 ASN B CA 1
ATOM 2976 C C . ASN B 1 141 ? 96.076 123.372 15.034 1.00 29.81 141 ASN B C 1
ATOM 2977 O O . ASN B 1 141 ? 96.586 122.795 16.005 1.00 30.13 141 ASN B O 1
ATOM 2982 N N . THR B 1 142 ? 95.067 124.223 15.138 1.00 29.56 142 THR B N 1
ATOM 2983 C CA . THR B 1 142 ? 94.612 124.724 16.413 1.00 29.91 142 THR B CA 1
ATOM 2984 C C . THR B 1 142 ? 94.357 123.600 17.432 1.00 30.17 142 THR B C 1
ATOM 2985 O O . THR B 1 142 ? 94.978 123.585 18.501 1.00 31.02 142 THR B O 1
ATOM 2989 N N . SER B 1 143 ? 93.522 122.642 17.034 1.00 29.75 143 SER B N 1
ATOM 2990 C CA . SER B 1 143 ? 93.040 121.560 17.862 1.00 30.02 143 SER B CA 1
ATOM 2991 C C . SER B 1 143 ? 94.168 120.714 18.349 1.00 30.20 143 SER B C 1
ATOM 2992 O O . SER B 1 143 ? 94.133 120.210 19.484 1.00 29.91 143 SER B O 1
ATOM 2995 N N . LEU B 1 144 ? 95.157 120.518 17.479 1.00 29.62 144 LEU B N 1
ATOM 2996 C CA . LEU B 1 144 ? 96.345 119.796 17.890 1.00 28.88 144 LEU B CA 1
ATOM 2997 C C . LEU B 1 144 ? 97.041 120.575 18.968 1.00 28.17 144 LEU B C 1
ATOM 2998 O O . LEU B 1 144 ? 97.444 120.004 19.980 1.00 30.03 144 LEU B O 1
ATOM 3003 N N . LEU B 1 145 ? 97.263 121.864 18.736 1.00 26.92 145 LEU B N 1
ATOM 3004 C CA . LEU B 1 145 ? 98.117 122.627 19.644 1.00 26.21 145 LEU B CA 1
ATOM 3005 C C . LEU B 1 145 ? 97.426 122.876 20.999 1.00 26.58 145 LEU B C 1
ATOM 3006 O O . LEU B 1 145 ? 98.085 123.057 22.022 1.00 25.58 145 LEU B O 1
ATOM 3011 N N . LEU B 1 146 ? 96.101 122.905 20.957 1.00 26.64 146 LEU B N 1
ATOM 3012 C CA . LEU B 1 146 ? 95.300 123.082 22.118 1.00 27.63 146 LEU B CA 1
ATOM 3013 C C . LEU B 1 146 ? 95.328 121.800 22.963 1.00 29.12 146 LEU B C 1
ATOM 3014 O O . LEU B 1 146 ? 95.581 121.854 24.194 1.00 29.46 146 LEU B O 1
ATOM 3019 N N . ASP B 1 147 ? 95.014 120.668 22.320 1.00 29.26 147 ASP B N 1
ATOM 3020 C CA . ASP B 1 147 ? 95.238 119.376 22.917 1.00 29.53 147 ASP B CA 1
ATOM 3021 C C . ASP B 1 147 ? 96.609 119.365 23.648 1.00 29.28 147 ASP B C 1
ATOM 3022 O O . ASP B 1 147 ? 96.697 118.942 24.798 1.00 29.21 147 ASP B O 1
ATOM 3027 N N . MET B 1 148 ? 97.647 119.884 23.009 1.00 28.17 148 MET B N 1
ATOM 3028 C CA . MET B 1 148 ? 98.977 119.837 23.590 1.00 27.64 148 MET B CA 1
ATOM 3029 C C . MET B 1 148 ? 99.063 120.717 24.833 1.00 27.91 148 MET B C 1
ATOM 3030 O O . MET B 1 148 ? 99.726 120.359 25.807 1.00 28.74 148 MET B O 1
ATOM 3035 N N . ALA B 1 149 ? 98.465 121.899 24.757 1.00 27.24 149 ALA B N 1
ATOM 3036 C CA . ALA B 1 149 ? 98.549 122.849 25.811 1.00 26.74 149 ALA B CA 1
ATOM 3037 C C . ALA B 1 149 ? 97.879 122.243 27.040 1.00 26.28 149 ALA B C 1
ATOM 3038 O O . ALA B 1 149 ? 98.440 122.278 28.136 1.00 25.77 149 ALA B O 1
ATOM 3040 N N . LYS B 1 150 ? 96.690 121.687 26.831 1.00 25.44 150 LYS B N 1
ATOM 3041 C CA . LYS B 1 150 ? 95.944 121.046 27.890 1.00 25.79 150 LYS B CA 1
ATOM 3042 C C . LYS B 1 150 ? 96.582 119.831 28.591 1.00 25.87 150 LYS B C 1
ATOM 3043 O O . LYS B 1 150 ? 96.380 119.692 29.802 1.00 25.94 150 LYS B O 1
ATOM 3049 N N . ASN B 1 151 ? 97.288 118.945 27.859 1.00 25.43 151 ASN B N 1
ATOM 3050 C CA A ASN B 1 151 ? 97.902 117.743 28.463 0.50 24.44 151 ASN B CA 1
ATOM 3051 C CA B ASN B 1 151 ? 97.927 117.741 28.468 0.50 24.98 151 ASN B CA 1
ATOM 3052 C C . ASN B 1 151 ? 99.181 118.075 29.267 1.00 24.56 151 ASN B C 1
ATOM 3053 O O . ASN B 1 151 ? 99.561 117.319 30.179 1.00 25.11 151 ASN B O 1
ATOM 3062 N N . ALA B 1 152 ? 99.834 119.192 28.912 1.00 23.31 152 ALA B N 1
ATOM 3063 C CA . ALA B 1 152 ? 101.108 119.643 29.460 1.00 21.57 152 ALA B CA 1
ATOM 3064 C C . ALA B 1 152 ? 101.083 120.988 30.233 1.00 22.06 152 ALA B C 1
ATOM 3065 O O . ALA B 1 152 ? 102.135 121.460 30.684 1.00 21.64 152 ALA B O 1
ATOM 3067 N N . GLY B 1 153 ? 99.914 121.628 30.344 1.00 21.18 153 GLY B N 1
ATOM 3068 C CA . GLY B 1 153 ? 99.783 122.914 31.027 1.00 21.95 153 GLY B CA 1
ATOM 3069 C C . GLY B 1 153 ? 100.591 124.063 30.446 1.00 21.72 153 GLY B C 1
ATOM 3070 O O . GLY B 1 153 ? 101.199 124.833 31.186 1.00 20.91 153 GLY B O 1
ATOM 3071 N N . ILE B 1 154 ? 100.608 124.174 29.115 1.00 22.50 154 ILE B N 1
ATOM 3072 C CA . ILE B 1 154 ? 101.365 125.243 28.456 1.00 22.39 154 ILE B CA 1
ATOM 3073 C C . ILE B 1 154 ? 100.379 126.378 28.451 1.00 21.68 154 ILE B C 1
ATOM 3074 O O . ILE B 1 154 ? 99.280 126.222 27.909 1.00 22.90 154 ILE B O 1
ATOM 3079 N N . PRO B 1 155 ? 100.719 127.502 29.089 1.00 20.92 155 PRO B N 1
ATOM 3080 C CA . PRO B 1 155 ? 99.688 128.477 29.408 1.00 20.63 155 PRO B CA 1
ATOM 3081 C C . PRO B 1 155 ? 99.465 129.529 28.311 1.00 21.92 155 PRO B C 1
ATOM 3082 O O . PRO B 1 155 ? 99.591 130.721 28.558 1.00 22.37 155 PRO B O 1
ATOM 3086 N N . TRP B 1 156 ? 99.136 129.103 27.079 1.00 22.79 156 TRP B N 1
ATOM 3087 C CA . TRP B 1 156 ? 98.913 130.083 26.018 1.00 22.10 156 TRP B CA 1
ATOM 3088 C C . TRP B 1 156 ? 97.701 130.938 26.336 1.00 21.45 156 TRP B C 1
ATOM 3089 O O . TRP B 1 156 ? 96.786 130.458 26.955 1.00 20.83 156 TRP B O 1
ATOM 3100 N N . ASP B 1 157 ? 97.753 132.214 25.926 1.00 21.66 157 ASP B N 1
ATOM 3101 C CA . ASP B 1 157 ? 96.626 133.116 25.880 1.00 20.94 157 ASP B CA 1
ATOM 3102 C C . ASP B 1 157 ? 95.778 132.927 24.639 1.00 21.75 157 ASP B C 1
ATOM 3103 O O . ASP B 1 157 ? 94.532 133.102 24.680 1.00 21.24 157 ASP B O 1
ATOM 3108 N N . VAL B 1 158 ? 96.427 132.578 23.526 1.00 22.38 158 VAL B N 1
ATOM 3109 C CA . VAL B 1 158 ? 95.732 132.498 22.217 1.00 22.81 158 VAL B CA 1
ATOM 3110 C C . VAL B 1 158 ? 96.415 131.498 21.276 1.00 23.05 158 VAL B C 1
ATOM 3111 O O . VAL B 1 158 ? 97.642 131.401 21.266 1.00 23.08 158 VAL B O 1
ATOM 3115 N N . ILE B 1 159 ? 95.617 130.742 20.515 1.00 22.60 159 ILE B N 1
ATOM 3116 C CA . ILE B 1 159 ? 96.175 129.716 19.640 1.00 22.52 159 ILE B CA 1
ATOM 3117 C C . ILE B 1 159 ? 95.700 129.955 18.225 1.00 22.05 159 ILE B C 1
ATOM 3118 O O . ILE B 1 159 ? 94.599 129.563 17.866 1.00 21.23 159 ILE B O 1
ATOM 3123 N N . ILE B 1 160 ? 96.517 130.643 17.441 1.00 23.12 160 ILE B N 1
ATOM 3124 C CA . ILE B 1 160 ? 96.255 130.787 15.969 1.00 22.49 160 ILE B CA 1
ATOM 3125 C C . ILE B 1 160 ? 96.991 129.677 15.284 1.00 24.38 160 ILE B C 1
ATOM 3126 O O . ILE B 1 160 ? 98.216 129.768 14.999 1.00 23.10 160 ILE B O 1
ATOM 3131 N N . GLY B 1 161 ? 96.235 128.613 15.045 1.00 26.97 161 GLY B N 1
ATOM 3132 C CA . GLY B 1 161 ? 96.754 127.494 14.293 1.00 28.71 161 GLY B CA 1
ATOM 3133 C C . GLY B 1 161 ? 96.909 127.760 12.805 1.00 30.13 161 GLY B C 1
ATOM 3134 O O . GLY B 1 161 ? 96.327 128.708 12.212 1.00 30.57 161 GLY B O 1
ATOM 3135 N N . SER B 1 162 ? 97.703 126.886 12.202 1.00 30.81 162 SER B N 1
ATOM 3136 C CA . SER B 1 162 ? 98.021 126.965 10.806 1.00 31.22 162 SER B CA 1
ATOM 3137 C C . SER B 1 162 ? 96.723 126.895 10.006 1.00 31.45 162 SER B C 1
ATOM 3138 O O . SER B 1 162 ? 96.587 127.611 9.042 1.00 31.28 162 SER B O 1
ATOM 3141 N N . ASP B 1 163 ? 95.766 126.064 10.434 1.00 32.11 163 ASP B N 1
ATOM 3142 C CA . ASP B 1 163 ? 94.468 125.960 9.761 1.00 32.50 163 ASP B CA 1
ATOM 3143 C C . ASP B 1 163 ? 93.524 127.183 9.857 1.00 33.92 163 ASP B C 1
ATOM 3144 O O . ASP B 1 163 ? 92.424 127.163 9.267 1.00 34.61 163 ASP B O 1
ATOM 3149 N N . ILE B 1 164 ? 93.927 128.216 10.610 1.00 34.77 164 ILE B N 1
ATOM 3150 C CA . ILE B 1 164 ? 93.158 129.470 10.737 1.00 34.82 164 ILE B CA 1
ATOM 3151 C C . ILE B 1 164 ? 93.630 130.430 9.667 1.00 35.07 164 ILE B C 1
ATOM 3152 O O . ILE B 1 164 ? 92.844 131.088 8.991 1.00 35.02 164 ILE B O 1
ATOM 3157 N N . ASN B 1 165 ? 94.936 130.512 9.542 1.00 35.37 165 ASN B N 1
ATOM 3158 C CA . ASN B 1 165 ? 95.547 131.270 8.467 1.00 35.80 165 ASN B CA 1
ATOM 3159 C C . ASN B 1 165 ? 95.451 130.584 7.080 1.00 36.25 165 ASN B C 1
ATOM 3160 O O . ASN B 1 165 ? 95.712 131.227 6.071 1.00 37.59 165 ASN B O 1
ATOM 3165 N N . ARG B 1 166 ? 95.037 129.312 7.036 1.00 36.22 166 ARG B N 1
ATOM 3166 C CA . ARG B 1 166 ? 95.249 128.425 5.882 1.00 36.35 166 ARG B CA 1
ATOM 3167 C C . ARG B 1 166 ? 96.598 128.685 5.204 1.00 35.77 166 ARG B C 1
ATOM 3168 O O . ARG B 1 166 ? 96.657 128.822 3.995 1.00 36.52 166 ARG B O 1
ATOM 3176 N N . LYS B 1 167 ? 97.666 128.766 6.006 1.00 35.07 167 LYS B N 1
ATOM 3177 C CA . LYS B 1 167 ? 99.043 128.910 5.526 1.00 34.96 167 LYS B CA 1
ATOM 3178 C C . LYS B 1 167 ? 100.021 128.115 6.411 1.00 35.10 167 LYS B C 1
ATOM 3179 O O . LYS B 1 167 ? 99.785 127.947 7.619 1.00 35.24 167 LYS B O 1
ATOM 3185 N N . TYR B 1 168 ? 101.110 127.624 5.818 1.00 34.70 168 TYR B N 1
ATOM 3186 C CA . TYR B 1 168 ? 102.164 126.907 6.558 1.00 34.07 168 TYR B CA 1
ATOM 3187 C C . TYR B 1 168 ? 103.434 127.754 6.523 1.00 34.76 168 TYR B C 1
ATOM 3188 O O . TYR B 1 168 ? 103.626 128.513 5.587 1.00 35.13 168 TYR B O 1
ATOM 3197 N N . LYS B 1 169 ? 104.267 127.689 7.559 1.00 35.46 169 LYS B N 1
ATOM 3198 C CA . LYS B 1 169 ? 105.499 128.486 7.589 1.00 36.13 169 LYS B CA 1
ATOM 3199 C C . LYS B 1 169 ? 106.486 127.816 6.620 1.00 36.55 169 LYS B C 1
ATOM 3200 O O . LYS B 1 169 ? 106.317 126.635 6.297 1.00 37.20 169 LYS B O 1
ATOM 3206 N N . PRO B 1 170 ? 107.484 128.559 6.116 1.00 36.29 170 PRO B N 1
ATOM 3207 C CA . PRO B 1 170 ? 107.718 129.998 6.218 1.00 36.61 170 PRO B CA 1
ATOM 3208 C C . PRO B 1 170 ? 106.947 130.854 5.175 1.00 36.83 170 PRO B C 1
ATOM 3209 O O . PRO B 1 170 ? 107.429 131.921 4.770 1.00 36.82 170 PRO B O 1
ATOM 3213 N N . ASP B 1 171 ? 105.756 130.430 4.767 1.00 37.50 171 ASP B N 1
ATOM 3214 C CA . ASP B 1 171 ? 104.960 131.271 3.862 1.00 38.06 171 ASP B CA 1
ATOM 3215 C C . ASP B 1 171 ? 104.719 132.601 4.564 1.00 38.53 171 ASP B C 1
ATOM 3216 O O . ASP B 1 171 ? 104.015 132.627 5.571 1.00 39.44 171 ASP B O 1
ATOM 3221 N N . PRO B 1 172 ? 105.231 133.715 4.023 1.00 38.09 172 PRO B N 1
ATOM 3222 C CA . PRO B 1 172 ? 105.225 134.978 4.792 1.00 38.19 172 PRO B CA 1
ATOM 3223 C C . PRO B 1 172 ? 103.831 135.411 5.314 1.00 37.87 172 PRO B C 1
ATOM 3224 O O . PRO B 1 172 ? 103.717 136.209 6.262 1.00 36.98 172 PRO B O 1
ATOM 3228 N N . GLN B 1 173 ? 102.797 134.917 4.640 1.00 37.14 173 GLN B N 1
ATOM 3229 C CA . GLN B 1 173 ? 101.445 135.130 5.060 1.00 37.14 173 GLN B CA 1
ATOM 3230 C C . GLN B 1 173 ? 101.161 134.477 6.432 1.00 36.97 173 GLN B C 1
ATOM 3231 O O . GLN B 1 173 ? 100.408 135.029 7.235 1.00 37.88 173 GLN B O 1
ATOM 3237 N N . ALA B 1 174 ? 101.726 133.296 6.684 1.00 36.12 174 ALA B N 1
ATOM 3238 C CA . ALA B 1 174 ? 101.565 132.634 7.988 1.00 35.45 174 ALA B CA 1
ATOM 3239 C C . ALA B 1 174 ? 101.831 133.627 9.151 1.00 34.86 174 ALA B C 1
ATOM 3240 O O . ALA B 1 174 ? 101.024 133.752 10.076 1.00 34.59 174 ALA B O 1
ATOM 3242 N N . TYR B 1 175 ? 102.931 134.369 9.059 1.00 34.11 175 TYR B N 1
ATOM 3243 C CA . TYR B 1 175 ? 103.305 135.338 10.089 1.00 33.38 175 TYR B CA 1
ATOM 3244 C C . TYR B 1 175 ? 102.334 136.517 10.105 1.00 33.57 175 TYR B C 1
ATOM 3245 O O . TYR B 1 175 ? 101.864 136.963 11.168 1.00 32.75 175 TYR B O 1
ATOM 3254 N N . LEU B 1 176 ? 101.982 136.975 8.897 1.00 33.49 176 LEU B N 1
ATOM 3255 C CA . LEU B 1 176 ? 101.302 138.258 8.709 1.00 32.37 176 LEU B CA 1
ATOM 3256 C C . LEU B 1 176 ? 99.871 138.133 9.092 1.00 31.06 176 LEU B C 1
ATOM 3257 O O . LEU B 1 176 ? 99.331 139.038 9.640 1.00 31.17 176 LEU B O 1
ATOM 3262 N N . ARG B 1 177 ? 99.269 136.992 8.821 1.00 30.78 177 ARG B N 1
ATOM 3263 C CA . ARG B 1 177 ? 97.904 136.746 9.236 1.00 30.80 177 ARG B CA 1
ATOM 3264 C C . ARG B 1 177 ? 97.781 136.536 10.757 1.00 30.95 177 ARG B C 1
ATOM 3265 O O . ARG B 1 177 ? 96.727 136.855 11.339 1.00 31.46 177 ARG B O 1
ATOM 3273 N N . THR B 1 178 ? 98.858 136.066 11.407 1.00 30.27 178 THR B N 1
ATOM 3274 C CA . THR B 1 178 ? 98.859 135.856 12.843 1.00 29.40 178 THR B CA 1
ATOM 3275 C C . THR B 1 178 ? 98.794 137.215 13.519 1.00 29.30 178 THR B C 1
ATOM 3276 O O . THR B 1 178 ? 97.825 137.494 14.231 1.00 29.36 178 THR B O 1
ATOM 3280 N N . ALA B 1 179 ? 99.778 138.069 13.244 1.00 28.92 179 ALA B N 1
ATOM 3281 C CA . ALA B 1 179 ? 99.785 139.450 13.717 1.00 28.91 179 ALA B CA 1
ATOM 3282 C C . ALA B 1 179 ? 98.480 140.181 13.443 1.00 29.24 179 ALA B C 1
ATOM 3283 O O . ALA B 1 179 ? 97.959 140.875 14.322 1.00 30.09 179 ALA B O 1
ATOM 3285 N N . GLN B 1 180 ? 97.943 140.033 12.234 1.00 28.72 180 GLN B N 1
ATOM 3286 C CA . GLN B 1 180 ? 96.732 140.741 11.895 1.00 29.08 180 GLN B CA 1
ATOM 3287 C C . GLN B 1 180 ? 95.585 140.321 12.787 1.00 27.81 180 GLN B C 1
ATOM 3288 O O . GLN B 1 180 ? 94.887 141.181 13.349 1.00 27.38 180 GLN B O 1
ATOM 3294 N N . VAL B 1 181 ? 95.364 139.012 12.883 1.00 26.69 181 VAL B N 1
ATOM 3295 C CA . VAL B 1 181 ? 94.211 138.491 13.594 1.00 26.19 181 VAL B CA 1
ATOM 3296 C C . VAL B 1 181 ? 94.265 138.892 15.090 1.00 25.59 181 VAL B C 1
ATOM 3297 O O . VAL B 1 181 ? 93.252 138.985 15.734 1.00 25.28 181 VAL B O 1
ATOM 3301 N N . LEU B 1 182 ? 95.461 139.161 15.592 1.00 25.32 182 LEU B N 1
ATOM 3302 C CA . LEU B 1 182 ? 95.719 139.647 16.953 1.00 25.29 182 LEU B CA 1
ATOM 3303 C C . LEU B 1 182 ? 95.678 141.178 17.110 1.00 25.82 182 LEU B C 1
ATOM 3304 O O . LEU B 1 182 ? 95.829 141.685 18.241 1.00 26.08 182 LEU B O 1
ATOM 3309 N N . GLY B 1 183 ? 95.521 141.925 16.014 1.00 26.15 183 GLY B N 1
ATOM 3310 C CA . GLY B 1 183 ? 95.334 143.373 16.113 1.00 26.30 183 GLY B CA 1
ATOM 3311 C C . GLY B 1 183 ? 96.632 144.103 16.361 1.00 26.95 183 GLY B C 1
ATOM 3312 O O . GLY B 1 183 ? 96.638 145.193 16.880 1.00 26.90 183 GLY B O 1
ATOM 3313 N N . LEU B 1 184 ? 97.731 143.499 15.930 1.00 28.29 184 LEU B N 1
ATOM 3314 C CA . LEU B 1 184 ? 99.065 143.974 16.228 1.00 29.44 184 LEU B CA 1
ATOM 3315 C C . LEU B 1 184 ? 99.808 144.265 14.933 1.00 31.09 184 LEU B C 1
ATOM 3316 O O . LEU B 1 184 ? 99.541 143.662 13.916 1.00 30.15 184 LEU B O 1
ATOM 3321 N N . HIS B 1 185 ? 100.747 145.200 14.967 1.00 33.84 185 HIS B N 1
ATOM 3322 C CA . HIS B 1 185 ? 101.565 145.463 13.772 1.00 35.10 185 HIS B CA 1
ATOM 3323 C C . HIS B 1 185 ? 102.553 144.356 13.766 1.00 35.37 185 HIS B C 1
ATOM 3324 O O . HIS B 1 185 ? 102.980 143.956 14.836 1.00 36.72 185 HIS B O 1
ATOM 3331 N N . PRO B 1 186 ? 102.962 143.871 12.576 1.00 35.72 186 PRO B N 1
ATOM 3332 C CA . PRO B 1 186 ? 103.998 142.829 12.549 1.00 35.09 186 PRO B CA 1
ATOM 3333 C C . PRO B 1 186 ? 105.208 143.096 13.448 1.00 34.34 186 PRO B C 1
ATOM 3334 O O . PRO B 1 186 ? 105.711 142.179 14.052 1.00 34.83 186 PRO B O 1
ATOM 3338 N N . GLY B 1 187 ? 105.635 144.341 13.575 1.00 34.08 187 GLY B N 1
ATOM 3339 C CA . GLY B 1 187 ? 106.794 144.674 14.379 1.00 33.29 187 GLY B CA 1
ATOM 3340 C C . GLY B 1 187 ? 106.576 144.523 15.858 1.00 33.39 187 GLY B C 1
ATOM 3341 O O . GLY B 1 187 ? 107.532 144.663 16.637 1.00 33.84 187 GLY B O 1
ATOM 3342 N N . GLU B 1 188 ? 105.323 144.284 16.256 1.00 32.59 188 GLU B N 1
ATOM 3343 C CA . GLU B 1 188 ? 104.960 144.130 17.670 1.00 31.93 188 GLU B CA 1
ATOM 3344 C C . GLU B 1 188 ? 104.925 142.649 18.074 1.00 30.75 188 GLU B C 1
ATOM 3345 O O . GLU B 1 188 ? 104.749 142.321 19.233 1.00 30.64 188 GLU B O 1
ATOM 3351 N N . VAL B 1 189 ? 105.044 141.763 17.106 1.00 30.16 189 VAL B N 1
ATOM 3352 C CA . VAL B 1 189 ? 105.068 140.341 17.365 1.00 30.13 189 VAL B CA 1
ATOM 3353 C C . VAL B 1 189 ? 106.512 139.841 17.321 1.00 30.34 189 VAL B C 1
ATOM 3354 O O . VAL B 1 189 ? 107.251 140.198 16.411 1.00 30.62 189 VAL B O 1
ATOM 3358 N N . MET B 1 190 ? 106.923 139.073 18.332 1.00 30.44 190 MET B N 1
ATOM 3359 C CA . MET B 1 190 ? 108.238 138.429 18.342 1.00 30.17 190 MET B CA 1
ATOM 3360 C C . MET B 1 190 ? 108.075 136.943 18.033 1.00 30.60 190 MET B C 1
ATOM 3361 O O . MET B 1 190 ? 107.127 136.306 18.507 1.00 31.31 190 MET B O 1
ATOM 3366 N N . LEU B 1 191 ? 108.955 136.373 17.214 1.00 30.33 191 LEU B N 1
ATOM 3367 C CA . LEU B 1 191 ? 108.887 134.924 16.930 1.00 30.68 191 LEU B CA 1
ATOM 3368 C C . LEU B 1 191 ? 109.989 134.369 17.750 1.00 30.72 191 LEU B C 1
ATOM 3369 O O . LEU B 1 191 ? 111.149 134.810 17.577 1.00 31.59 191 LEU B O 1
ATOM 3374 N N . ALA B 1 192 ? 109.652 133.463 18.676 1.00 29.44 192 ALA B N 1
ATOM 3375 C CA . ALA B 1 192 ? 110.689 132.744 19.392 1.00 28.57 192 ALA B CA 1
ATOM 3376 C C . ALA B 1 192 ? 110.753 131.338 18.772 1.00 28.30 192 ALA B C 1
ATOM 3377 O O . ALA B 1 192 ? 109.771 130.590 18.715 1.00 27.27 192 ALA B O 1
ATOM 3379 N N . ALA B 1 193 ? 111.929 130.994 18.270 1.00 29.07 193 ALA B N 1
ATOM 3380 C CA . ALA B 1 193 ? 112.123 129.709 17.593 1.00 28.96 193 ALA B CA 1
ATOM 3381 C C . ALA B 1 193 ? 113.537 129.198 17.843 1.00 28.66 193 ALA B C 1
ATOM 3382 O O . ALA B 1 193 ? 114.440 129.972 18.067 1.00 28.24 193 ALA B O 1
ATOM 3384 N N . ALA B 1 194 ? 113.677 127.874 17.862 1.00 30.26 194 ALA B N 1
ATOM 3385 C CA . ALA B 1 194 ? 114.989 127.190 17.914 1.00 30.90 194 ALA B CA 1
ATOM 3386 C C . ALA B 1 194 ? 115.537 126.860 16.511 1.00 31.63 194 ALA B C 1
ATOM 3387 O O . ALA B 1 194 ? 116.501 126.084 16.380 1.00 30.96 194 ALA B O 1
ATOM 3389 N N . HIS B 1 195 ? 114.887 127.407 15.483 1.00 31.47 195 HIS B N 1
ATOM 3390 C CA . HIS B 1 195 ? 115.249 127.150 14.096 1.00 32.80 195 HIS B CA 1
ATOM 3391 C C . HIS B 1 195 ? 115.476 128.500 13.384 1.00 33.11 195 HIS B C 1
ATOM 3392 O O . HIS B 1 195 ? 114.561 129.297 13.183 1.00 33.53 195 HIS B O 1
ATOM 3399 N N . ASN B 1 196 ? 116.736 128.739 13.068 1.00 33.78 196 ASN B N 1
ATOM 3400 C CA . ASN B 1 196 ? 117.196 129.912 12.311 1.00 34.99 196 ASN B CA 1
ATOM 3401 C C . ASN B 1 196 ? 116.447 130.251 10.997 1.00 35.08 196 ASN B C 1
ATOM 3402 O O . ASN B 1 196 ? 116.255 131.435 10.690 1.00 36.32 196 ASN B O 1
ATOM 3407 N N . GLY B 1 197 ? 116.022 129.226 10.254 1.00 35.97 197 GLY B N 1
ATOM 3408 C CA . GLY B 1 197 ? 115.282 129.398 8.968 1.00 36.65 197 GLY B CA 1
ATOM 3409 C C . GLY B 1 197 ? 113.821 129.848 9.127 1.00 37.13 197 GLY B C 1
ATOM 3410 O O . GLY B 1 197 ? 113.197 130.342 8.174 1.00 37.76 197 GLY B O 1
ATOM 3411 N N . ASP B 1 198 ? 113.284 129.665 10.331 1.00 37.06 198 ASP B N 1
ATOM 3412 C CA . ASP B 1 198 ? 111.974 130.167 10.705 1.00 37.18 198 ASP B CA 1
ATOM 3413 C C . ASP B 1 198 ? 112.108 131.636 11.137 1.00 36.82 198 ASP B C 1
ATOM 3414 O O . ASP B 1 198 ? 111.314 132.483 10.714 1.00 35.76 198 ASP B O 1
ATOM 3419 N N . LEU B 1 199 ? 113.128 131.921 11.956 1.00 36.28 199 LEU B N 1
ATOM 3420 C CA . LEU B 1 199 ? 113.442 133.283 12.364 1.00 36.66 199 LEU B CA 1
ATOM 3421 C C . LEU B 1 199 ? 113.786 134.160 11.189 1.00 37.97 199 LEU B C 1
ATOM 3422 O O . LEU B 1 199 ? 113.466 135.341 11.193 1.00 37.86 199 LEU B O 1
ATOM 3427 N N . GLU B 1 200 ? 114.525 133.625 10.215 1.00 39.64 200 GLU B N 1
ATOM 3428 C CA . GLU B 1 200 ? 114.852 134.423 9.013 1.00 40.50 200 GLU B CA 1
ATOM 3429 C C . GLU B 1 200 ? 113.555 134.726 8.215 1.00 39.32 200 GLU B C 1
ATOM 3430 O O . GLU B 1 200 ? 113.317 135.858 7.810 1.00 38.85 200 GLU B O 1
ATOM 3436 N N . ALA B 1 201 ? 112.696 133.726 8.040 1.00 38.91 201 ALA B N 1
ATOM 3437 C CA . ALA B 1 201 ? 111.428 133.945 7.325 1.00 38.76 201 ALA B CA 1
ATOM 3438 C C . ALA B 1 201 ? 110.589 135.041 7.998 1.00 38.97 201 ALA B C 1
ATOM 3439 O O . ALA B 1 201 ? 109.937 135.850 7.310 1.00 40.10 201 ALA B O 1
ATOM 3441 N N . ALA B 1 202 ? 110.605 135.068 9.334 1.00 39.05 202 ALA B N 1
ATOM 3442 C CA . ALA B 1 202 ? 109.839 136.038 10.136 1.00 38.86 202 ALA B CA 1
ATOM 3443 C C . ALA B 1 202 ? 110.508 137.429 10.215 1.00 38.75 202 ALA B C 1
ATOM 3444 O O . ALA B 1 202 ? 109.793 138.433 10.197 1.00 39.40 202 ALA B O 1
ATOM 3446 N N . HIS B 1 203 ? 111.839 137.507 10.313 1.00 38.34 203 HIS B N 1
ATOM 3447 C CA . HIS B 1 203 ? 112.534 138.800 10.186 1.00 39.02 203 HIS B CA 1
ATOM 3448 C C . HIS B 1 203 ? 112.204 139.469 8.832 1.00 39.14 203 HIS B C 1
ATOM 3449 O O . HIS B 1 203 ? 111.948 140.673 8.772 1.00 38.33 203 HIS B O 1
ATOM 3456 N N . ALA B 1 204 ? 112.200 138.676 7.762 1.00 39.26 204 ALA B N 1
ATOM 3457 C CA . ALA B 1 204 ? 112.043 139.234 6.412 1.00 39.80 204 ALA B CA 1
ATOM 3458 C C . ALA B 1 204 ? 110.598 139.714 6.215 1.00 40.08 204 ALA B C 1
ATOM 3459 O O . ALA B 1 204 ? 110.349 140.592 5.384 1.00 39.79 204 ALA B O 1
ATOM 3461 N N . THR B 1 205 ? 109.667 139.159 7.009 1.00 39.85 205 THR B N 1
ATOM 3462 C CA . THR B 1 205 ? 108.283 139.630 7.052 1.00 39.13 205 THR B CA 1
ATOM 3463 C C . THR B 1 205 ? 108.064 140.778 8.043 1.00 38.71 205 THR B C 1
ATOM 3464 O O . THR B 1 205 ? 106.951 141.272 8.158 1.00 39.23 205 THR B O 1
ATOM 3468 N N . GLY B 1 206 ? 109.094 141.222 8.759 1.00 38.39 206 GLY B N 1
ATOM 3469 C CA . GLY B 1 206 ? 108.950 142.395 9.666 1.00 37.85 206 GLY B CA 1
ATOM 3470 C C . GLY B 1 206 ? 108.670 142.106 11.153 1.00 37.40 206 GLY B C 1
ATOM 3471 O O . GLY B 1 206 ? 108.607 143.037 11.956 1.00 38.05 206 GLY B O 1
ATOM 3472 N N . LEU B 1 207 ? 108.496 140.834 11.530 1.00 36.42 207 LEU B N 1
ATOM 3473 C CA . LEU B 1 207 ? 108.329 140.437 12.979 1.00 35.22 207 LEU B CA 1
ATOM 3474 C C . LEU B 1 207 ? 109.615 140.532 13.754 1.00 33.86 207 LEU B C 1
ATOM 3475 O O . LEU B 1 207 ? 110.654 140.290 13.185 1.00 35.17 207 LEU B O 1
ATOM 3480 N N . ALA B 1 208 ? 109.544 140.861 15.050 1.00 33.30 208 ALA B N 1
ATOM 3481 C CA . ALA B 1 208 ? 110.703 140.769 15.996 1.00 31.60 208 ALA B CA 1
ATOM 3482 C C . ALA B 1 208 ? 111.110 139.290 16.191 1.00 30.38 208 ALA B C 1
ATOM 3483 O O . ALA B 1 208 ? 110.350 138.393 15.805 1.00 30.03 208 ALA B O 1
ATOM 3485 N N . THR B 1 209 ? 112.307 139.044 16.726 1.00 28.88 209 THR B N 1
ATOM 3486 C CA . THR B 1 209 ? 112.925 137.701 16.732 1.00 28.52 209 THR B CA 1
ATOM 3487 C C . THR B 1 209 ? 113.645 137.271 18.046 1.00 28.00 209 THR B C 1
ATOM 3488 O O . THR B 1 209 ? 114.347 138.073 18.684 1.00 26.10 209 THR B O 1
ATOM 3492 N N . ALA B 1 210 ? 113.455 135.990 18.408 1.00 27.94 210 ALA B N 1
ATOM 3493 C CA . ALA B 1 210 ? 114.170 135.362 19.506 1.00 28.45 210 ALA B CA 1
ATOM 3494 C C . ALA B 1 210 ? 114.599 133.937 19.176 1.00 28.85 210 ALA B C 1
ATOM 3495 O O . ALA B 1 210 ? 113.774 133.080 18.811 1.00 29.54 210 ALA B O 1
ATOM 3497 N N . PHE B 1 211 ? 115.907 133.692 19.295 1.00 29.68 211 PHE B N 1
ATOM 3498 C CA . PHE B 1 211 ? 116.481 132.351 19.172 1.00 30.14 211 PHE B CA 1
ATOM 3499 C C . PHE B 1 211 ? 116.554 131.686 20.562 1.00 30.38 211 PHE B C 1
ATOM 3500 O O . PHE B 1 211 ? 117.044 132.278 21.543 1.00 28.92 211 PHE B O 1
ATOM 3508 N N . ILE B 1 212 ? 116.082 130.444 20.596 1.00 31.45 212 ILE B N 1
ATOM 3509 C CA . ILE B 1 212 ? 116.163 129.546 21.765 1.00 31.56 212 ILE B CA 1
ATOM 3510 C C . ILE B 1 212 ? 116.931 128.298 21.353 1.00 31.65 212 ILE B C 1
ATOM 3511 O O . ILE B 1 212 ? 116.519 127.601 20.418 1.00 32.14 212 ILE B O 1
ATOM 3516 N N . LEU B 1 213 ? 118.046 128.032 22.034 1.00 32.60 213 LEU B N 1
ATOM 3517 C CA . LEU B 1 213 ? 118.937 126.904 21.705 1.00 32.61 213 LEU B CA 1
ATOM 3518 C C . LEU B 1 213 ? 118.432 125.595 22.237 1.00 33.16 213 LEU B C 1
ATOM 3519 O O . LEU B 1 213 ? 118.363 125.402 23.439 1.00 34.42 213 LEU B O 1
ATOM 3524 N N . ARG B 1 214 ? 118.125 124.674 21.338 1.00 33.54 214 ARG B N 1
ATOM 3525 C CA . ARG B 1 214 ? 117.709 123.351 21.700 1.00 34.24 214 ARG B CA 1
ATOM 3526 C C . ARG B 1 214 ? 118.601 122.316 21.019 1.00 34.53 214 ARG B C 1
ATOM 3527 O O . ARG B 1 214 ? 118.225 121.750 19.989 1.00 34.79 214 ARG B O 1
ATOM 3535 N N . PRO B 1 215 ? 119.765 122.029 21.628 1.00 34.84 215 PRO B N 1
ATOM 3536 C CA . PRO B 1 215 ? 120.837 121.265 20.992 1.00 34.65 215 PRO B CA 1
ATOM 3537 C C . PRO B 1 215 ? 120.581 119.779 20.948 1.00 34.77 215 PRO B C 1
ATOM 3538 O O . PRO B 1 215 ? 121.366 119.019 20.335 1.00 34.58 215 PRO B O 1
ATOM 3542 N N . VAL B 1 216 ? 119.501 119.339 21.588 1.00 34.08 216 VAL B N 1
ATOM 3543 C CA . VAL B 1 216 ? 119.236 117.918 21.609 1.00 33.72 216 VAL B CA 1
ATOM 3544 C C . VAL B 1 216 ? 117.837 117.603 21.100 1.00 34.46 216 VAL B C 1
ATOM 3545 O O . VAL B 1 216 ? 117.314 116.505 21.357 1.00 34.05 216 VAL B O 1
ATOM 3549 N N . GLU B 1 217 ? 117.248 118.539 20.335 1.00 34.07 217 GLU B N 1
ATOM 3550 C CA . GLU B 1 217 ? 115.936 118.306 19.773 1.00 35.03 217 GLU B CA 1
ATOM 3551 C C . GLU B 1 217 ? 115.921 117.028 18.901 1.00 36.11 217 GLU B C 1
ATOM 3552 O O . GLU B 1 217 ? 114.999 116.200 18.995 1.00 36.08 217 GLU B O 1
ATOM 3558 N N . HIS B 1 218 ? 116.943 116.869 18.065 1.00 37.49 218 HIS B N 1
ATOM 3559 C CA . HIS B 1 218 ? 117.124 115.628 17.281 1.00 39.16 218 HIS B CA 1
ATOM 3560 C C . HIS B 1 218 ? 118.111 114.653 17.956 1.00 40.43 218 HIS B C 1
ATOM 3561 O O . HIS B 1 218 ? 118.705 113.815 17.294 1.00 41.29 218 HIS B O 1
ATOM 3568 N N . GLY B 1 219 ? 118.246 114.753 19.284 1.00 42.22 219 GLY B N 1
ATOM 3569 C CA . GLY B 1 219 ? 119.171 113.914 20.074 1.00 43.23 219 GLY B CA 1
ATOM 3570 C C . GLY B 1 219 ? 120.613 114.422 20.155 1.00 44.51 219 GLY B C 1
ATOM 3571 O O . GLY B 1 219 ? 120.921 115.543 19.720 1.00 44.48 219 GLY B O 1
ATOM 3572 N N . PRO B 1 220 ? 121.526 113.580 20.680 1.00 46.18 220 PRO B N 1
ATOM 3573 C CA . PRO B 1 220 ? 122.925 113.975 20.868 1.00 47.44 220 PRO B CA 1
ATOM 3574 C C . PRO B 1 220 ? 123.645 114.210 19.537 1.00 48.46 220 PRO B C 1
ATOM 3575 O O . PRO B 1 220 ? 124.562 115.039 19.466 1.00 48.62 220 PRO B O 1
ATOM 3579 N N . HIS B 1 221 ? 123.212 113.487 18.503 1.00 49.46 221 HIS B N 1
ATOM 3580 C CA . HIS B 1 221 ? 123.790 113.600 17.167 1.00 50.71 221 HIS B CA 1
ATOM 3581 C C . HIS B 1 221 ? 123.082 114.662 16.327 1.00 50.32 221 HIS B C 1
ATOM 3582 O O . HIS B 1 221 ? 122.932 114.510 15.126 1.00 50.81 221 HIS B O 1
ATOM 3589 N N . GLN B 1 222 ? 122.675 115.746 16.973 1.00 49.68 222 GLN B N 1
ATOM 3590 C CA . GLN B 1 222 ? 122.095 116.868 16.278 1.00 49.07 222 GLN B CA 1
ATOM 3591 C C . GLN B 1 222 ? 123.209 117.709 15.663 1.00 49.36 222 GLN B C 1
ATOM 3592 O O . GLN B 1 222 ? 124.175 118.089 16.357 1.00 48.59 222 GLN B O 1
ATOM 3598 N N . THR B 1 223 ? 123.046 117.998 14.367 1.00 49.82 223 THR B N 1
ATOM 3599 C CA . THR B 1 223 ? 123.954 118.900 13.631 1.00 50.65 223 THR B CA 1
ATOM 3600 C C . THR B 1 223 ? 123.425 120.328 13.549 1.00 50.23 223 THR B C 1
ATOM 3601 O O . THR B 1 223 ? 124.195 121.281 13.711 1.00 51.12 223 THR B O 1
ATOM 3605 N N . ASP B 1 224 ? 122.115 120.458 13.297 1.00 49.51 224 ASP B N 1
ATOM 3606 C CA . ASP B 1 224 ? 121.496 121.745 12.919 1.00 48.79 224 ASP B CA 1
ATOM 3607 C C . ASP B 1 224 ? 121.262 122.695 14.085 1.00 47.41 224 ASP B C 1
ATOM 3608 O O . ASP B 1 224 ? 121.072 122.277 15.228 1.00 46.97 224 ASP B O 1
ATOM 3613 N N . ASP B 1 225 ? 121.281 123.982 13.768 1.00 45.82 225 ASP B N 1
ATOM 3614 C CA . ASP B 1 225 ? 120.802 125.002 14.680 1.00 45.19 225 ASP B CA 1
ATOM 3615 C C . ASP B 1 225 ? 121.473 124.948 16.052 1.00 44.83 225 ASP B C 1
ATOM 3616 O O . ASP B 1 225 ? 120.818 125.231 17.062 1.00 44.56 225 ASP B O 1
ATOM 3621 N N . LEU B 1 226 ? 122.769 124.602 16.077 1.00 43.80 226 LEU B N 1
ATOM 3622 C CA . LEU B 1 226 ? 123.524 124.505 17.325 1.00 43.26 226 LEU B CA 1
ATOM 3623 C C . LEU B 1 226 ? 124.120 125.881 17.720 1.00 42.87 226 LEU B C 1
ATOM 3624 O O . LEU B 1 226 ? 125.005 125.942 18.577 1.00 42.71 226 LEU B O 1
ATOM 3629 N N . ALA B 1 227 ? 123.623 126.965 17.103 1.00 42.21 227 ALA B N 1
ATOM 3630 C CA . ALA B 1 227 ? 123.877 128.357 17.550 1.00 41.95 227 ALA B CA 1
ATOM 3631 C C . ALA B 1 227 ? 123.097 129.379 16.655 1.00 42.01 227 ALA B C 1
ATOM 3632 O O . ALA B 1 227 ? 122.546 128.981 15.616 1.00 41.99 227 ALA B O 1
ATOM 3634 N N . PRO B 1 228 ? 123.037 130.684 17.048 1.00 41.89 228 PRO B N 1
ATOM 3635 C CA . PRO B 1 228 ? 122.212 131.649 16.276 1.00 42.41 228 PRO B CA 1
ATOM 3636 C C . PRO B 1 228 ? 122.925 132.133 15.003 1.00 43.55 228 PRO B C 1
ATOM 3637 O O . PRO B 1 228 ? 124.039 132.685 15.093 1.00 44.28 228 PRO B O 1
ATOM 3641 N N . THR B 1 229 ? 122.321 131.960 13.826 1.00 44.27 229 THR B N 1
ATOM 3642 C CA . THR B 1 229 ? 123.013 132.407 12.602 1.00 44.45 229 THR B CA 1
ATOM 3643 C C . THR B 1 229 ? 122.613 133.816 12.129 1.00 44.64 229 THR B C 1
ATOM 3644 O O . THR B 1 229 ? 123.306 134.383 11.289 1.00 44.56 229 THR B O 1
ATOM 3648 N N . GLY B 1 230 ? 121.546 134.395 12.691 1.00 44.87 230 GLY B N 1
ATOM 3649 C CA . GLY B 1 230 ? 121.123 135.795 12.346 1.00 44.79 230 GLY B CA 1
ATOM 3650 C C . GLY B 1 230 ? 121.451 136.826 13.421 1.00 44.82 230 GLY B C 1
ATOM 3651 O O . GLY B 1 230 ? 121.984 136.481 14.482 1.00 45.73 230 GLY B O 1
ATOM 3652 N N . SER B 1 231 ? 121.140 138.099 13.169 1.00 44.76 231 SER B N 1
ATOM 3653 C CA . SER B 1 231 ? 121.343 139.153 14.185 1.00 44.53 231 SER B CA 1
ATOM 3654 C C . SER B 1 231 ? 120.007 139.444 14.946 1.00 43.92 231 SER B C 1
ATOM 3655 O O . SER B 1 231 ? 119.536 140.609 15.093 1.00 44.01 231 SER B O 1
ATOM 3658 N N . TRP B 1 232 ? 119.436 138.340 15.445 1.00 41.80 232 TRP B N 1
ATOM 3659 C CA . TRP B 1 232 ? 118.196 138.310 16.184 1.00 40.06 232 TRP B CA 1
ATOM 3660 C C . TRP B 1 232 ? 118.135 139.288 17.367 1.00 38.85 232 TRP B C 1
ATOM 3661 O O . TRP B 1 232 ? 119.152 139.690 17.890 1.00 38.13 232 TRP B O 1
ATOM 3672 N N . ASP B 1 233 ? 116.929 139.678 17.778 1.00 37.91 233 ASP B N 1
ATOM 3673 C CA . ASP B 1 233 ? 116.759 140.605 18.925 1.00 37.12 233 ASP B CA 1
ATOM 3674 C C . ASP B 1 233 ? 117.272 139.995 20.211 1.00 35.40 233 ASP B C 1
ATOM 3675 O O . ASP B 1 233 ? 117.796 140.695 21.109 1.00 34.73 233 ASP B O 1
ATOM 3680 N N . ILE B 1 234 ? 117.073 138.687 20.301 1.00 33.91 234 ILE B N 1
ATOM 3681 C CA . ILE B 1 234 ? 117.405 137.909 21.503 1.00 32.80 234 ILE B CA 1
ATOM 3682 C C . ILE B 1 234 ? 117.889 136.550 21.122 1.00 32.82 234 ILE B C 1
ATOM 3683 O O . ILE B 1 234 ? 117.267 135.854 20.306 1.00 32.35 234 ILE B O 1
ATOM 3688 N N . SER B 1 235 ? 119.008 136.171 21.722 1.00 33.97 235 SER B N 1
ATOM 3689 C CA . SER B 1 235 ? 119.509 134.796 21.625 1.00 34.28 235 SER B CA 1
ATOM 3690 C C . SER B 1 235 ? 119.446 134.259 23.074 1.00 33.49 235 SER B C 1
ATOM 3691 O O . SER B 1 235 ? 119.929 134.940 23.995 1.00 33.43 235 SER B O 1
ATOM 3694 N N . ALA B 1 236 ? 118.794 133.100 23.276 1.00 32.44 236 ALA B N 1
ATOM 3695 C CA . ALA B 1 236 ? 118.604 132.529 24.621 1.00 31.07 236 ALA B CA 1
ATOM 3696 C C . ALA B 1 236 ? 118.956 131.055 24.737 1.00 30.57 236 ALA B C 1
ATOM 3697 O O . ALA B 1 236 ? 118.881 130.305 23.746 1.00 30.59 236 ALA B O 1
ATOM 3699 N N . THR B 1 237 ? 119.332 130.657 25.966 1.00 29.44 237 THR B N 1
ATOM 3700 C CA . THR B 1 237 ? 119.651 129.262 26.310 1.00 28.93 237 THR B CA 1
ATOM 3701 C C . THR B 1 237 ? 118.402 128.412 26.566 1.00 28.10 237 THR B C 1
ATOM 3702 O O . THR B 1 237 ? 118.446 127.174 26.512 1.00 27.61 237 THR B O 1
ATOM 3706 N N . ASP B 1 238 ? 117.283 129.084 26.835 1.00 27.04 238 ASP B N 1
ATOM 3707 C CA . ASP B 1 238 ? 116.045 128.428 27.236 1.00 25.85 238 ASP B CA 1
ATOM 3708 C C . ASP B 1 238 ? 114.959 129.499 27.359 1.00 24.88 238 ASP B C 1
ATOM 3709 O O . ASP B 1 238 ? 115.275 130.665 27.308 1.00 24.64 238 ASP B O 1
ATOM 3714 N N . ILE B 1 239 ? 113.699 129.093 27.562 1.00 24.80 239 ILE B N 1
ATOM 3715 C CA . ILE B 1 239 ? 112.550 130.014 27.525 1.00 24.88 239 ILE B CA 1
ATOM 3716 C C . ILE B 1 239 ? 112.540 130.868 28.775 1.00 25.30 239 ILE B C 1
ATOM 3717 O O . ILE B 1 239 ? 112.035 131.989 28.766 1.00 25.61 239 ILE B O 1
ATOM 3722 N N . THR B 1 240 ? 113.166 130.366 29.833 1.00 25.47 240 THR B N 1
ATOM 3723 C CA . THR B 1 240 ? 113.270 131.105 31.096 1.00 25.86 240 THR B CA 1
ATOM 3724 C C . THR B 1 240 ? 114.273 132.223 30.965 1.00 26.28 240 THR B C 1
ATOM 3725 O O . THR B 1 240 ? 114.031 133.324 31.493 1.00 25.91 240 THR B O 1
ATOM 3729 N N . ASP B 1 241 ? 115.372 131.951 30.233 1.00 25.85 241 ASP B N 1
ATOM 3730 C CA . ASP B 1 241 ? 116.355 132.971 29.830 1.00 25.91 241 ASP B CA 1
ATOM 3731 C C . ASP B 1 241 ? 115.736 134.053 28.943 1.00 25.03 241 ASP B C 1
ATOM 3732 O O . ASP B 1 241 ? 115.903 135.218 29.180 1.00 24.20 241 ASP B O 1
ATOM 3737 N N . LEU B 1 242 ? 114.983 133.640 27.939 1.00 25.07 242 LEU B N 1
ATOM 3738 C CA . LEU B 1 242 ? 114.193 134.573 27.136 1.00 25.03 242 LEU B CA 1
ATOM 3739 C C . LEU B 1 242 ? 113.338 135.501 28.001 1.00 25.19 242 LEU B C 1
ATOM 3740 O O . LEU B 1 242 ? 113.299 136.719 27.765 1.00 25.44 242 LEU B O 1
ATOM 3745 N N . ALA B 1 243 ? 112.652 134.927 28.999 1.00 25.14 243 ALA B N 1
ATOM 3746 C CA . ALA B 1 243 ? 111.789 135.698 29.874 1.00 24.68 243 ALA B CA 1
ATOM 3747 C C . ALA B 1 243 ? 112.561 136.737 30.608 1.00 24.76 243 ALA B C 1
ATOM 3748 O O . ALA B 1 243 ? 112.075 137.842 30.786 1.00 24.43 243 ALA B O 1
ATOM 3750 N N . ALA B 1 244 ? 113.780 136.394 31.024 1.00 25.27 244 ALA B N 1
ATOM 3751 C CA . ALA B 1 244 ? 114.599 137.302 31.812 1.00 25.25 244 ALA B CA 1
ATOM 3752 C C . ALA B 1 244 ? 115.098 138.462 30.925 1.00 25.94 244 ALA B C 1
ATOM 3753 O O . ALA B 1 244 ? 115.117 139.633 31.321 1.00 23.55 244 ALA B O 1
ATOM 3755 N N . GLN B 1 245 ? 115.531 138.108 29.727 1.00 26.87 245 GLN B N 1
ATOM 3756 C CA . GLN B 1 245 ? 116.056 139.118 28.775 1.00 28.35 245 GLN B CA 1
ATOM 3757 C C . GLN B 1 245 ? 114.956 140.106 28.353 1.00 29.19 245 GLN B C 1
ATOM 3758 O O . GLN B 1 245 ? 115.192 141.308 28.259 1.00 29.97 245 GLN B O 1
ATOM 3764 N N . LEU B 1 246 ? 113.757 139.581 28.112 1.00 29.49 246 LEU B N 1
ATOM 3765 C CA . LEU B 1 246 ? 112.569 140.428 27.875 1.00 30.37 246 LEU B CA 1
ATOM 3766 C C . LEU B 1 246 ? 112.357 141.448 28.979 1.00 31.60 246 LEU B C 1
ATOM 3767 O O . LEU B 1 246 ? 112.149 142.617 28.686 1.00 32.20 246 LEU B O 1
ATOM 3772 N N . ARG B 1 247 ? 112.429 141.026 30.241 1.00 32.76 247 ARG B N 1
ATOM 3773 C CA . ARG B 1 247 ? 112.275 141.975 31.358 1.00 33.80 247 ARG B CA 1
ATOM 3774 C C . ARG B 1 247 ? 113.453 142.954 31.463 1.00 34.95 247 ARG B C 1
ATOM 3775 O O . ARG B 1 247 ? 113.277 144.096 31.870 1.00 34.85 247 ARG B O 1
ATOM 3783 N N . ALA B 1 248 ? 114.646 142.507 31.070 1.00 36.41 248 ALA B N 1
ATOM 3784 C CA . ALA B 1 248 ? 115.849 143.337 31.122 1.00 37.89 248 ALA B CA 1
ATOM 3785 C C . ALA B 1 248 ? 115.691 144.613 30.260 1.00 39.59 248 ALA B C 1
ATOM 3786 O O . ALA B 1 248 ? 115.940 145.745 30.743 1.00 40.63 248 ALA B O 1
ATOM 3788 N N . GLY B 1 249 ? 115.233 144.439 29.019 1.00 40.61 249 GLY B N 1
ATOM 3789 C CA . GLY B 1 249 ? 114.974 145.572 28.116 1.00 41.22 249 GLY B CA 1
ATOM 3790 C C . GLY B 1 249 ? 116.082 145.756 27.091 1.00 41.92 249 GLY B C 1
ATOM 3791 O O . GLY B 1 249 ? 116.715 144.778 26.677 1.00 42.78 249 GLY B O 1
ATOM 3792 N N . VAL C 1 4 ? 115.164 114.647 38.754 1.00 39.28 4 VAL C N 1
ATOM 3793 C CA . VAL C 1 4 ? 116.245 114.226 39.718 1.00 38.78 4 VAL C CA 1
ATOM 3794 C C . VAL C 1 4 ? 116.820 115.446 40.407 1.00 38.04 4 VAL C C 1
ATOM 3795 O O . VAL C 1 4 ? 117.316 116.366 39.729 1.00 38.82 4 VAL C O 1
ATOM 3799 N N . PRO C 1 5 ? 116.790 115.465 41.754 1.00 36.30 5 PRO C N 1
ATOM 3800 C CA . PRO C 1 5 ? 117.331 116.648 42.388 1.00 35.46 5 PRO C CA 1
ATOM 3801 C C . PRO C 1 5 ? 118.855 116.684 42.336 1.00 34.56 5 PRO C C 1
ATOM 3802 O O . PRO C 1 5 ? 119.487 115.662 42.170 1.00 34.25 5 PRO C O 1
ATOM 3806 N N . PHE C 1 6 ? 119.408 117.882 42.476 1.00 33.63 6 PHE C N 1
ATOM 3807 C CA . PHE C 1 6 ? 120.835 118.117 42.511 1.00 33.15 6 PHE C CA 1
ATOM 3808 C C . PHE C 1 6 ? 121.407 117.571 43.805 1.00 32.83 6 PHE C C 1
ATOM 3809 O O . PHE C 1 6 ? 120.888 117.855 44.875 1.00 32.29 6 PHE C O 1
ATOM 3817 N N . ARG C 1 7 ? 122.455 116.766 43.714 1.00 32.89 7 ARG C N 1
ATOM 3818 C CA . ARG C 1 7 ? 123.210 116.344 44.914 1.00 33.11 7 ARG C CA 1
ATOM 3819 C C . ARG C 1 7 ? 124.369 117.272 45.177 1.00 32.02 7 ARG C C 1
ATOM 3820 O O . ARG C 1 7 ? 125.281 117.326 44.374 1.00 33.43 7 ARG C O 1
ATOM 3828 N N . SER C 1 8 ? 124.339 117.997 46.281 1.00 31.46 8 SER C N 1
ATOM 3829 C CA . SER C 1 8 ? 125.489 118.737 46.748 1.00 31.18 8 SER C CA 1
ATOM 3830 C C . SER C 1 8 ? 126.774 117.844 46.937 1.00 32.70 8 SER C C 1
ATOM 3831 O O . SER C 1 8 ? 126.792 116.885 47.724 1.00 31.16 8 SER C O 1
ATOM 3834 N N . PRO C 1 9 ? 127.838 118.152 46.171 1.00 33.23 9 PRO C N 1
ATOM 3835 C CA . PRO C 1 9 ? 129.152 117.562 46.399 1.00 33.43 9 PRO C CA 1
ATOM 3836 C C . PRO C 1 9 ? 129.716 117.889 47.771 1.00 32.77 9 PRO C C 1
ATOM 3837 O O . PRO C 1 9 ? 130.422 117.073 48.338 1.00 33.45 9 PRO C O 1
ATOM 3841 N N . SER C 1 10 ? 129.435 119.077 48.297 1.00 31.63 10 SER C N 1
ATOM 3842 C CA . SER C 1 10 ? 129.937 119.417 49.608 1.00 30.21 10 SER C CA 1
ATOM 3843 C C . SER C 1 10 ? 129.168 118.708 50.737 1.00 29.43 10 SER C C 1
ATOM 3844 O O . SER C 1 10 ? 129.786 118.257 51.697 1.00 30.03 10 SER C O 1
ATOM 3847 N N . THR C 1 11 ? 127.837 118.618 50.661 1.00 27.11 11 THR C N 1
ATOM 3848 C CA . THR C 1 11 ? 127.117 118.022 51.771 1.00 26.33 11 THR C CA 1
ATOM 3849 C C . THR C 1 11 ? 126.829 116.569 51.516 1.00 25.35 11 THR C C 1
ATOM 3850 O O . THR C 1 11 ? 126.538 115.847 52.427 1.00 25.10 11 THR C O 1
ATOM 3854 N N . GLY C 1 12 ? 126.846 116.162 50.266 1.00 25.60 12 GLY C N 1
ATOM 3855 C CA . GLY C 1 12 ? 126.641 114.771 49.923 1.00 25.64 12 GLY C CA 1
ATOM 3856 C C . GLY C 1 12 ? 125.186 114.372 49.829 1.00 26.02 12 GLY C C 1
ATOM 3857 O O . GLY C 1 12 ? 124.875 113.235 49.476 1.00 26.57 12 GLY C O 1
ATOM 3858 N N . ARG C 1 13 ? 124.293 115.305 50.134 1.00 25.81 13 ARG C N 1
ATOM 3859 C CA . ARG C 1 13 ? 122.879 115.062 50.057 1.00 25.94 13 ARG C CA 1
ATOM 3860 C C . ARG C 1 13 ? 122.179 115.753 48.883 1.00 25.33 13 ARG C C 1
ATOM 3861 O O . ARG C 1 13 ? 122.614 116.794 48.347 1.00 24.24 13 ARG C O 1
ATOM 3869 N N . ASN C 1 14 ? 121.065 115.149 48.517 1.00 24.55 14 ASN C N 1
ATOM 3870 C CA . ASN C 1 14 ? 120.104 115.738 47.632 1.00 24.40 14 ASN C CA 1
ATOM 3871 C C . ASN C 1 14 ? 119.488 116.971 48.204 1.00 24.16 14 ASN C C 1
ATOM 3872 O O . ASN C 1 14 ? 118.953 116.976 49.328 1.00 24.48 14 ASN C O 1
ATOM 3877 N N . VAL C 1 15 ? 119.575 118.022 47.407 1.00 23.66 15 VAL C N 1
ATOM 3878 C CA . VAL C 1 15 ? 119.038 119.323 47.753 1.00 23.99 15 VAL C CA 1
ATOM 3879 C C . VAL C 1 15 ? 117.539 119.289 47.639 1.00 23.68 15 VAL C C 1
ATOM 3880 O O . VAL C 1 15 ? 117.002 118.891 46.611 1.00 24.23 15 VAL C O 1
ATOM 3884 N N . ARG C 1 16 ? 116.868 119.729 48.694 1.00 23.84 16 ARG C N 1
ATOM 3885 C CA . ARG C 1 16 ? 115.413 119.744 48.739 1.00 23.85 16 ARG C CA 1
ATOM 3886 C C . ARG C 1 16 ? 114.834 121.150 48.781 1.00 22.48 16 ARG C C 1
ATOM 3887 O O . ARG C 1 16 ? 113.715 121.359 48.316 1.00 22.64 16 ARG C O 1
ATOM 3895 N N . ALA C 1 17 ? 115.550 122.090 49.375 1.00 20.67 17 ALA C N 1
ATOM 3896 C CA . ALA C 1 17 ? 115.145 123.496 49.374 1.00 20.27 17 ALA C CA 1
ATOM 3897 C C . ALA C 1 17 ? 116.286 124.350 48.835 1.00 20.03 17 ALA C C 1
ATOM 3898 O O . ALA C 1 17 ? 117.455 124.104 49.172 1.00 20.30 17 ALA C O 1
ATOM 3900 N N . VAL C 1 18 ? 115.941 125.365 48.033 1.00 18.64 18 VAL C N 1
ATOM 3901 C CA . VAL C 1 18 ? 116.914 126.364 47.646 1.00 18.38 18 VAL C CA 1
ATOM 3902 C C . VAL C 1 18 ? 116.429 127.680 48.141 1.00 18.00 18 VAL C C 1
ATOM 3903 O O . VAL C 1 18 ? 115.479 128.201 47.622 1.00 17.78 18 VAL C O 1
ATOM 3907 N N . LEU C 1 19 ? 117.127 128.206 49.130 1.00 17.70 19 LEU C N 1
ATOM 3908 C CA . LEU C 1 19 ? 116.710 129.338 49.859 1.00 18.94 19 LEU C CA 1
ATOM 3909 C C . LEU C 1 19 ? 117.677 130.481 49.552 1.00 20.87 19 LEU C C 1
ATOM 3910 O O . LEU C 1 19 ? 118.883 130.282 49.329 1.00 22.88 19 LEU C O 1
ATOM 3915 N N . PHE C 1 20 ? 117.145 131.695 49.571 1.00 21.57 20 PHE C N 1
ATOM 3916 C CA . PHE C 1 20 ? 117.802 132.802 48.949 1.00 20.95 20 PHE C CA 1
ATOM 3917 C C . PHE C 1 20 ? 118.050 133.928 49.901 1.00 21.16 20 PHE C C 1
ATOM 3918 O O . PHE C 1 20 ? 117.140 134.401 50.550 1.00 20.13 20 PHE C O 1
ATOM 3926 N N . ASP C 1 21 ? 119.292 134.391 49.959 1.00 22.56 21 ASP C N 1
ATOM 3927 C CA . ASP C 1 21 ? 119.547 135.780 50.385 1.00 23.27 21 ASP C CA 1
ATOM 3928 C C . ASP C 1 21 ? 118.687 136.660 49.454 1.00 23.48 21 ASP C C 1
ATOM 3929 O O . ASP C 1 21 ? 118.477 136.339 48.264 1.00 24.70 21 ASP C O 1
ATOM 3934 N N . THR C 1 22 ? 118.149 137.733 49.992 1.00 23.31 22 THR C N 1
ATOM 3935 C CA . THR C 1 22 ? 117.083 138.415 49.311 1.00 23.63 22 THR C CA 1
ATOM 3936 C C . THR C 1 22 ? 117.546 139.804 48.866 1.00 23.48 22 THR C C 1
ATOM 3937 O O . THR C 1 22 ? 117.592 140.112 47.684 1.00 22.94 22 THR C O 1
ATOM 3941 N N . PHE C 1 23 ? 117.930 140.617 49.818 1.00 24.02 23 PHE C N 1
ATOM 3942 C CA . PHE C 1 23 ? 118.534 141.895 49.485 1.00 25.16 23 PHE C CA 1
ATOM 3943 C C . PHE C 1 23 ? 119.790 141.736 48.651 1.00 24.82 23 PHE C C 1
ATOM 3944 O O . PHE C 1 23 ? 120.765 141.075 49.066 1.00 24.58 23 PHE C O 1
ATOM 3952 N N . GLY C 1 24 ? 119.733 142.299 47.453 1.00 24.25 24 GLY C N 1
ATOM 3953 C CA . GLY C 1 24 ? 120.887 142.279 46.571 1.00 24.27 24 GLY C CA 1
ATOM 3954 C C . GLY C 1 24 ? 120.915 141.037 45.728 1.00 23.71 24 GLY C C 1
ATOM 3955 O O . GLY C 1 24 ? 121.109 141.136 44.515 1.00 23.26 24 GLY C O 1
ATOM 3956 N N . THR C 1 25 ? 120.696 139.860 46.337 1.00 22.76 25 THR C N 1
ATOM 3957 C CA . THR C 1 25 ? 120.717 138.590 45.560 1.00 21.43 25 THR C CA 1
ATOM 3958 C C . THR C 1 25 ? 119.503 138.453 44.618 1.00 21.58 25 THR C C 1
ATOM 3959 O O . THR C 1 25 ? 119.648 138.101 43.439 1.00 22.13 25 THR C O 1
ATOM 3963 N N . VAL C 1 26 ? 118.304 138.700 45.164 1.00 21.59 26 VAL C N 1
ATOM 3964 C CA . VAL C 1 26 ? 117.042 138.617 44.437 1.00 21.33 26 VAL C CA 1
ATOM 3965 C C . VAL C 1 26 ? 116.551 140.011 43.987 1.00 21.60 26 VAL C C 1
ATOM 3966 O O . VAL C 1 26 ? 116.103 140.171 42.844 1.00 21.89 26 VAL C O 1
ATOM 3970 N N . VAL C 1 27 ? 116.657 141.012 44.856 1.00 21.38 27 VAL C N 1
ATOM 3971 C CA . VAL C 1 27 ? 116.165 142.341 44.510 1.00 23.05 27 VAL C CA 1
ATOM 3972 C C . VAL C 1 27 ? 117.277 143.426 44.494 1.00 23.85 27 VAL C C 1
ATOM 3973 O O . VAL C 1 27 ? 118.287 143.329 45.197 1.00 23.85 27 VAL C O 1
ATOM 3977 N N . ASP C 1 28 ? 117.072 144.431 43.651 1.00 24.94 28 ASP C N 1
ATOM 3978 C CA . ASP C 1 28 ? 117.993 145.540 43.474 1.00 26.29 28 ASP C CA 1
ATOM 3979 C C . ASP C 1 28 ? 117.552 146.629 44.431 1.00 26.79 28 ASP C C 1
ATOM 3980 O O . ASP C 1 28 ? 116.821 147.525 44.082 1.00 27.78 28 ASP C O 1
ATOM 3985 N N . TRP C 1 29 ? 118.025 146.551 45.659 1.00 27.92 29 TRP C N 1
ATOM 3986 C CA . TRP C 1 29 ? 117.605 147.476 46.688 1.00 28.74 29 TRP C CA 1
ATOM 3987 C C . TRP C 1 29 ? 118.032 148.925 46.352 1.00 30.35 29 TRP C C 1
ATOM 3988 O O . TRP C 1 29 ? 117.355 149.911 46.748 1.00 29.36 29 TRP C O 1
ATOM 3999 N N . ARG C 1 30 ? 119.177 149.036 45.662 1.00 31.54 30 ARG C N 1
ATOM 4000 C CA . ARG C 1 30 ? 119.824 150.324 45.380 1.00 31.52 30 ARG C CA 1
ATOM 4001 C C . ARG C 1 30 ? 118.976 151.159 44.476 1.00 31.06 30 ARG C C 1
ATOM 4002 O O . ARG C 1 30 ? 118.668 152.279 44.781 1.00 31.49 30 ARG C O 1
ATOM 4010 N N . THR C 1 31 ? 118.604 150.613 43.343 1.00 31.88 31 THR C N 1
ATOM 4011 C CA . THR C 1 31 ? 117.710 151.323 42.418 1.00 32.55 31 THR C CA 1
ATOM 4012 C C . THR C 1 31 ? 116.369 151.643 43.095 1.00 33.14 31 THR C C 1
ATOM 4013 O O . THR C 1 31 ? 115.842 152.746 42.949 1.00 34.69 31 THR C O 1
ATOM 4017 N N . GLY C 1 32 ? 115.847 150.710 43.882 1.00 33.22 32 GLY C N 1
ATOM 4018 C CA . GLY C 1 32 ? 114.572 150.920 44.619 1.00 33.14 32 GLY C CA 1
ATOM 4019 C C . GLY C 1 32 ? 114.609 151.918 45.757 1.00 32.61 32 GLY C C 1
ATOM 4020 O O . GLY C 1 32 ? 113.704 152.735 45.901 1.00 32.71 32 GLY C O 1
ATOM 4021 N N . ILE C 1 33 ? 115.657 151.870 46.572 1.00 32.91 33 ILE C N 1
ATOM 4022 C CA . ILE C 1 33 ? 115.810 152.834 47.693 1.00 32.77 33 ILE C CA 1
ATOM 4023 C C . ILE C 1 33 ? 116.155 154.231 47.152 1.00 33.57 33 ILE C C 1
ATOM 4024 O O . ILE C 1 33 ? 115.832 155.264 47.768 1.00 33.76 33 ILE C O 1
ATOM 4029 N N . ALA C 1 34 ? 116.811 154.261 45.992 1.00 33.83 34 ALA C N 1
ATOM 4030 C CA . ALA C 1 34 ? 117.152 155.511 45.368 1.00 33.88 34 ALA C CA 1
ATOM 4031 C C . ALA C 1 34 ? 115.869 156.177 44.914 1.00 34.35 34 ALA C C 1
ATOM 4032 O O . ALA C 1 34 ? 115.636 157.316 45.249 1.00 34.58 34 ALA C O 1
ATOM 4034 N N . THR C 1 35 ? 115.074 155.454 44.122 1.00 35.65 35 THR C N 1
ATOM 4035 C CA . THR C 1 35 ? 113.747 155.884 43.669 1.00 36.07 35 THR C CA 1
ATOM 4036 C C . THR C 1 35 ? 112.917 156.413 44.849 1.00 37.00 35 THR C C 1
ATOM 4037 O O . THR C 1 35 ? 112.444 157.558 44.802 1.00 38.02 35 THR C O 1
ATOM 4041 N N . ALA C 1 36 ? 112.768 155.605 45.911 1.00 37.05 36 ALA C N 1
ATOM 4042 C CA . ALA C 1 36 ? 112.023 156.037 47.110 1.00 36.82 36 ALA C CA 1
ATOM 4043 C C . ALA C 1 36 ? 112.623 157.271 47.762 1.00 36.92 36 ALA C C 1
ATOM 4044 O O . ALA C 1 36 ? 111.897 158.145 48.209 1.00 36.55 36 ALA C O 1
ATOM 4046 N N . VAL C 1 37 ? 113.942 157.350 47.852 1.00 37.88 37 VAL C N 1
ATOM 4047 C CA . VAL C 1 37 ? 114.575 158.545 48.429 1.00 38.11 37 VAL C CA 1
ATOM 4048 C C . VAL C 1 37 ? 114.362 159.775 47.552 1.00 38.37 37 VAL C C 1
ATOM 4049 O O . VAL C 1 37 ? 114.062 160.855 48.055 1.00 37.73 37 VAL C O 1
ATOM 4053 N N . ALA C 1 38 ? 114.495 159.610 46.240 1.00 39.77 38 ALA C N 1
ATOM 4054 C CA . ALA C 1 38 ? 114.209 160.700 45.296 1.00 41.06 38 ALA C CA 1
ATOM 4055 C C . ALA C 1 38 ? 112.825 161.302 45.658 1.00 41.97 38 ALA C C 1
ATOM 4056 O O . ALA C 1 38 ? 112.737 162.425 46.162 1.00 42.38 38 ALA C O 1
ATOM 4058 N N . ASP C 1 39 ? 111.768 160.517 45.446 1.00 43.12 39 ASP C N 1
ATOM 4059 C CA . ASP C 1 39 ? 110.375 160.884 45.804 1.00 44.27 39 ASP C CA 1
ATOM 4060 C C . ASP C 1 39 ? 110.200 161.592 47.142 1.00 44.31 39 ASP C C 1
ATOM 4061 O O . ASP C 1 39 ? 109.540 162.613 47.223 1.00 45.32 39 ASP C O 1
ATOM 4066 N N . TYR C 1 40 ? 110.793 161.084 48.202 1.00 44.53 40 TYR C N 1
ATOM 4067 C CA . TYR C 1 40 ? 110.634 161.759 49.467 1.00 44.89 40 TYR C CA 1
ATOM 4068 C C . TYR C 1 40 ? 111.289 163.120 49.388 1.00 46.37 40 TYR C C 1
ATOM 4069 O O . TYR C 1 40 ? 111.006 163.963 50.210 1.00 46.61 40 TYR C O 1
ATOM 4078 N N . ALA C 1 41 ? 112.179 163.327 48.410 1.00 48.00 41 ALA C N 1
ATOM 4079 C CA . ALA C 1 41 ? 112.878 164.618 48.248 1.00 49.10 41 ALA C CA 1
ATOM 4080 C C . ALA C 1 41 ? 112.055 165.629 47.465 1.00 50.09 41 ALA C C 1
ATOM 4081 O O . ALA C 1 41 ? 111.829 166.741 47.931 1.00 50.23 41 ALA C O 1
ATOM 4083 N N . ALA C 1 42 ? 111.612 165.218 46.277 1.00 51.67 42 ALA C N 1
ATOM 4084 C CA . ALA C 1 42 ? 110.733 166.017 45.425 1.00 52.76 42 ALA C CA 1
ATOM 4085 C C . ALA C 1 42 ? 109.501 166.504 46.184 1.00 54.31 42 ALA C C 1
ATOM 4086 O O . ALA C 1 42 ? 108.864 167.482 45.780 1.00 54.70 42 ALA C O 1
ATOM 4088 N N . ARG C 1 43 ? 109.167 165.811 47.273 1.00 55.65 43 ARG C N 1
ATOM 4089 C CA . ARG C 1 43 ? 107.939 166.059 48.015 1.00 56.57 43 ARG C CA 1
ATOM 4090 C C . ARG C 1 43 ? 108.188 166.865 49.275 1.00 56.59 43 ARG C C 1
ATOM 4091 O O . ARG C 1 43 ? 107.267 167.473 49.771 1.00 56.33 43 ARG C O 1
ATOM 4099 N N . HIS C 1 44 ? 109.411 166.894 49.794 1.00 57.08 44 HIS C N 1
ATOM 4100 C CA . HIS C 1 44 ? 109.640 167.541 51.093 1.00 57.80 44 HIS C CA 1
ATOM 4101 C C . HIS C 1 44 ? 110.658 168.693 51.098 1.00 58.41 44 HIS C C 1
ATOM 4102 O O . HIS C 1 44 ? 111.197 169.027 52.161 1.00 58.90 44 HIS C O 1
ATOM 4109 N N . GLN C 1 45 ? 110.897 169.321 49.942 1.00 58.63 45 GLN C N 1
ATOM 4110 C CA . GLN C 1 45 ? 111.751 170.546 49.863 1.00 59.14 45 GLN C CA 1
ATOM 4111 C C . GLN C 1 45 ? 113.280 170.326 49.894 1.00 58.38 45 GLN C C 1
ATOM 4112 O O . GLN C 1 45 ? 114.022 171.316 49.971 1.00 58.21 45 GLN C O 1
ATOM 4118 N N . LEU C 1 46 ? 113.763 169.077 49.841 1.00 57.56 46 LEU C N 1
ATOM 4119 C CA . LEU C 1 46 ? 115.210 168.841 50.065 1.00 56.91 46 LEU C CA 1
ATOM 4120 C C . LEU C 1 46 ? 116.018 168.415 48.830 1.00 55.92 46 LEU C C 1
ATOM 4121 O O . LEU C 1 46 ? 115.463 168.047 47.788 1.00 55.34 46 LEU C O 1
ATOM 4126 N N . GLU C 1 47 ? 117.341 168.535 48.956 1.00 55.06 47 GLU C N 1
ATOM 4127 C CA . GLU C 1 47 ? 118.246 168.364 47.813 1.00 54.44 47 GLU C CA 1
ATOM 4128 C C . GLU C 1 47 ? 119.326 167.353 48.178 1.00 53.67 47 GLU C C 1
ATOM 4129 O O . GLU C 1 47 ? 120.280 167.688 48.918 1.00 53.86 47 GLU C O 1
ATOM 4135 N N . VAL C 1 48 ? 119.180 166.115 47.680 1.00 52.06 48 VAL C N 1
ATOM 4136 C CA . VAL C 1 48 ? 120.136 165.060 48.013 1.00 50.73 48 VAL C CA 1
ATOM 4137 C C . VAL C 1 48 ? 120.430 164.106 46.857 1.00 49.93 48 VAL C C 1
ATOM 4138 O O . VAL C 1 48 ? 119.637 163.969 45.917 1.00 48.50 48 VAL C O 1
ATOM 4142 N N . ASP C 1 49 ? 121.604 163.462 46.940 1.00 49.39 49 ASP C N 1
ATOM 4143 C CA . ASP C 1 49 ? 122.026 162.465 45.941 1.00 48.85 49 ASP C CA 1
ATOM 4144 C C . ASP C 1 49 ? 121.270 161.184 46.282 1.00 48.35 49 ASP C C 1
ATOM 4145 O O . ASP C 1 49 ? 121.554 160.539 47.316 1.00 47.92 49 ASP C O 1
ATOM 4150 N N . ALA C 1 50 ? 120.303 160.845 45.417 1.00 47.86 50 ALA C N 1
ATOM 4151 C CA . ALA C 1 50 ? 119.386 159.728 45.661 1.00 47.60 50 ALA C CA 1
ATOM 4152 C C . ALA C 1 50 ? 120.202 158.488 46.049 1.00 47.27 50 ALA C C 1
ATOM 4153 O O . ALA C 1 50 ? 120.123 157.982 47.187 1.00 47.83 50 ALA C O 1
ATOM 4155 N N . VAL C 1 51 ? 121.037 158.075 45.100 1.00 46.35 51 VAL C N 1
ATOM 4156 C CA . VAL C 1 51 ? 121.889 156.915 45.208 1.00 45.23 51 VAL C CA 1
ATOM 4157 C C . VAL C 1 51 ? 122.903 156.970 46.381 1.00 44.48 51 VAL C C 1
ATOM 4158 O O . VAL C 1 51 ? 123.217 155.934 46.971 1.00 44.53 51 VAL C O 1
ATOM 4162 N N . ALA C 1 52 ? 123.390 158.147 46.749 1.00 43.80 52 ALA C N 1
ATOM 4163 C CA . ALA C 1 52 ? 124.414 158.239 47.817 1.00 43.23 52 ALA C CA 1
ATOM 4164 C C . ALA C 1 52 ? 123.805 158.151 49.192 1.00 42.36 52 ALA C C 1
ATOM 4165 O O . ALA C 1 52 ? 124.425 157.619 50.107 1.00 42.79 52 ALA C O 1
ATOM 4167 N N . PHE C 1 53 ? 122.602 158.699 49.345 1.00 41.76 53 PHE C N 1
ATOM 4168 C CA . PHE C 1 53 ? 121.841 158.569 50.589 1.00 40.68 53 PHE C CA 1
ATOM 4169 C C . PHE C 1 53 ? 121.508 157.094 50.836 1.00 40.17 53 PHE C C 1
ATOM 4170 O O . PHE C 1 53 ? 121.523 156.633 51.974 1.00 40.28 53 PHE C O 1
ATOM 4178 N N . ALA C 1 54 ? 121.191 156.375 49.762 1.00 39.61 54 ALA C N 1
ATOM 4179 C CA . ALA C 1 54 ? 120.882 154.949 49.839 1.00 39.64 54 ALA C CA 1
ATOM 4180 C C . ALA C 1 54 ? 122.123 154.147 50.267 1.00 39.61 54 ALA C C 1
ATOM 4181 O O . ALA C 1 54 ? 122.022 153.253 51.126 1.00 40.23 54 ALA C O 1
ATOM 4183 N N . ASP C 1 55 ? 123.283 154.470 49.679 1.00 39.13 55 ASP C N 1
ATOM 4184 C CA . ASP C 1 55 ? 124.525 153.721 49.944 1.00 38.47 55 ASP C CA 1
ATOM 4185 C C . ASP C 1 55 ? 124.904 153.887 51.383 1.00 37.91 55 ASP C C 1
ATOM 4186 O O . ASP C 1 55 ? 125.398 152.963 52.021 1.00 38.20 55 ASP C O 1
ATOM 4191 N N . ARG C 1 56 ? 124.596 155.046 51.913 1.00 38.10 56 ARG C N 1
ATOM 4192 C CA . ARG C 1 56 ? 124.853 155.303 53.305 1.00 38.98 56 ARG C CA 1
ATOM 4193 C C . ARG C 1 56 ? 123.855 154.585 54.188 1.00 38.19 56 ARG C C 1
ATOM 4194 O O . ARG C 1 56 ? 124.265 153.926 55.163 1.00 38.35 56 ARG C O 1
ATOM 4202 N N . TRP C 1 57 ? 122.570 154.655 53.821 1.00 37.70 57 TRP C N 1
ATOM 4203 C CA . TRP C 1 57 ? 121.492 153.880 54.502 1.00 37.12 57 TRP C CA 1
ATOM 4204 C C . TRP C 1 57 ? 121.862 152.415 54.685 1.00 36.61 57 TRP C C 1
ATOM 4205 O O . TRP C 1 57 ? 121.709 151.864 55.758 1.00 35.62 57 TRP C O 1
ATOM 4216 N N . ARG C 1 58 ? 122.322 151.820 53.591 1.00 36.76 58 ARG C N 1
ATOM 4217 C CA . ARG C 1 58 ? 122.815 150.455 53.564 1.00 38.30 58 ARG C CA 1
ATOM 4218 C C . ARG C 1 58 ? 124.045 150.222 54.449 1.00 38.50 58 ARG C C 1
ATOM 4219 O O . ARG C 1 58 ? 124.108 149.214 55.132 1.00 39.02 58 ARG C O 1
ATOM 4227 N N . ALA C 1 59 ? 125.017 151.135 54.420 1.00 39.62 59 ALA C N 1
ATOM 4228 C CA . ALA C 1 59 ? 126.167 151.129 55.380 1.00 40.53 59 ALA C CA 1
ATOM 4229 C C . ALA C 1 59 ? 125.777 150.949 56.881 1.00 41.14 59 ALA C C 1
ATOM 4230 O O . ALA C 1 59 ? 126.554 150.435 57.680 1.00 40.78 59 ALA C O 1
ATOM 4232 N N . ARG C 1 60 ? 124.575 151.358 57.269 1.00 42.03 60 ARG C N 1
ATOM 4233 C CA . ARG C 1 60 ? 124.160 151.201 58.669 1.00 43.10 60 ARG C CA 1
ATOM 4234 C C . ARG C 1 60 ? 123.538 149.824 58.992 1.00 43.10 60 ARG C C 1
ATOM 4235 O O . ARG C 1 60 ? 123.284 149.505 60.163 1.00 42.76 60 ARG C O 1
ATOM 4243 N N . TYR C 1 61 ? 123.294 149.030 57.957 1.00 43.23 61 TYR C N 1
ATOM 4244 C CA . TYR C 1 61 ? 122.623 147.724 58.084 1.00 44.24 61 TYR C CA 1
ATOM 4245 C C . TYR C 1 61 ? 123.356 146.795 59.049 1.00 44.54 61 TYR C C 1
ATOM 4246 O O . TYR C 1 61 ? 122.752 146.285 59.991 1.00 44.25 61 TYR C O 1
ATOM 4255 N N . GLN C 1 62 ? 124.657 146.598 58.794 1.00 45.07 62 GLN C N 1
ATOM 4256 C CA . GLN C 1 62 ? 125.494 145.627 59.520 1.00 44.65 62 GLN C CA 1
ATOM 4257 C C . GLN C 1 62 ? 125.846 146.101 60.909 1.00 44.32 62 GLN C C 1
ATOM 4258 O O . GLN C 1 62 ? 125.646 145.390 61.878 1.00 45.09 62 GLN C O 1
ATOM 4264 N N . PRO C 1 63 ? 126.356 147.317 61.037 1.00 44.35 63 PRO C N 1
ATOM 4265 C CA . PRO C 1 63 ? 126.555 147.768 62.406 1.00 44.11 63 PRO C CA 1
ATOM 4266 C C . PRO C 1 63 ? 125.292 147.716 63.287 1.00 43.74 63 PRO C C 1
ATOM 4267 O O . PRO C 1 63 ? 125.399 147.505 64.504 1.00 44.51 63 PRO C O 1
ATOM 4271 N N . SER C 1 64 ? 124.108 147.919 62.701 1.00 43.01 64 SER C N 1
ATOM 4272 C CA . SER C 1 64 ? 122.844 147.858 63.488 1.00 42.02 64 SER C CA 1
ATOM 4273 C C . SER C 1 64 ? 122.517 146.429 63.978 1.00 40.80 64 SER C C 1
ATOM 4274 O O . SER C 1 64 ? 122.073 146.252 65.121 1.00 39.65 64 SER C O 1
ATOM 4277 N N . MET C 1 65 ? 122.745 145.433 63.100 1.00 40.15 65 MET C N 1
ATOM 4278 C CA . MET C 1 65 ? 122.674 143.984 63.466 1.00 39.46 65 MET C CA 1
ATOM 4279 C C . MET C 1 65 ? 123.873 143.506 64.290 1.00 39.09 65 MET C C 1
ATOM 4280 O O . MET C 1 65 ? 123.712 142.597 65.081 1.00 38.53 65 MET C O 1
ATOM 4285 N N . ASP C 1 66 ? 125.068 144.084 64.115 1.00 40.14 66 ASP C N 1
ATOM 4286 C CA . ASP C 1 66 ? 126.255 143.658 64.919 1.00 40.30 66 ASP C CA 1
ATOM 4287 C C . ASP C 1 66 ? 125.934 143.761 66.395 1.00 40.10 66 ASP C C 1
ATOM 4288 O O . ASP C 1 66 ? 126.263 142.878 67.187 1.00 40.17 66 ASP C O 1
ATOM 4293 N N . ALA C 1 67 ? 125.252 144.823 66.767 1.00 39.90 67 ALA C N 1
ATOM 4294 C CA . ALA C 1 67 ? 124.998 145.058 68.167 1.00 40.22 67 ALA C CA 1
ATOM 4295 C C . ALA C 1 67 ? 123.952 144.130 68.729 1.00 41.07 67 ALA C C 1
ATOM 4296 O O . ALA C 1 67 ? 123.691 144.198 69.931 1.00 41.89 67 ALA C O 1
ATOM 4298 N N . ILE C 1 68 ? 123.334 143.300 67.870 1.00 41.43 68 ILE C N 1
ATOM 4299 C CA . ILE C 1 68 ? 122.386 142.236 68.271 1.00 41.53 68 ILE C CA 1
ATOM 4300 C C . ILE C 1 68 ? 123.099 140.881 68.289 1.00 42.05 68 ILE C C 1
ATOM 4301 O O . ILE C 1 68 ? 122.932 140.078 69.202 1.00 42.06 68 ILE C O 1
ATOM 4306 N N . LEU C 1 69 ? 123.867 140.640 67.232 1.00 42.77 69 LEU C N 1
ATOM 4307 C CA . LEU C 1 69 ? 124.692 139.440 67.065 1.00 43.66 69 LEU C CA 1
ATOM 4308 C C . LEU C 1 69 ? 125.668 139.206 68.224 1.00 44.72 69 LEU C C 1
ATOM 4309 O O . LEU C 1 69 ? 125.984 138.061 68.547 1.00 45.01 69 LEU C O 1
ATOM 4314 N N . SER C 1 70 ? 126.178 140.296 68.791 1.00 45.33 70 SER C N 1
ATOM 4315 C CA . SER C 1 70 ? 127.136 140.244 69.881 1.00 46.00 70 SER C CA 1
ATOM 4316 C C . SER C 1 70 ? 126.483 140.682 71.210 1.00 46.41 70 SER C C 1
ATOM 4317 O O . SER C 1 70 ? 127.075 141.456 71.968 1.00 47.01 70 SER C O 1
ATOM 4320 N N . GLY C 1 71 ? 125.254 140.202 71.459 1.00 45.84 71 GLY C N 1
ATOM 4321 C CA . GLY C 1 71 ? 124.579 140.284 72.756 1.00 45.50 71 GLY C CA 1
ATOM 4322 C C . GLY C 1 71 ? 124.317 141.670 73.285 1.00 45.70 71 GLY C C 1
ATOM 4323 O O . GLY C 1 71 ? 123.555 141.836 74.239 1.00 45.98 71 GLY C O 1
ATOM 4324 N N . ALA C 1 72 ? 124.953 142.673 72.684 1.00 45.49 72 ALA C N 1
ATOM 4325 C CA . ALA C 1 72 ? 124.875 144.025 73.203 1.00 45.71 72 ALA C CA 1
ATOM 4326 C C . ALA C 1 72 ? 123.396 144.421 73.318 1.00 45.37 72 ALA C C 1
ATOM 4327 O O . ALA C 1 72 ? 122.983 145.050 74.312 1.00 45.25 72 ALA C O 1
ATOM 4329 N N . ARG C 1 73 ? 122.604 143.984 72.323 1.00 44.24 73 ARG C N 1
ATOM 4330 C CA . ARG C 1 73 ? 121.220 144.430 72.166 1.00 43.46 73 ARG C CA 1
ATOM 4331 C C . ARG C 1 73 ? 120.245 143.288 71.915 1.00 42.61 73 ARG C C 1
ATOM 4332 O O . ARG C 1 73 ? 120.448 142.495 71.007 1.00 41.92 73 ARG C O 1
ATOM 4340 N N . GLU C 1 74 ? 119.153 143.267 72.677 1.00 42.14 74 GLU C N 1
ATOM 4341 C CA . GLU C 1 74 ? 118.056 142.336 72.418 1.00 41.90 74 GLU C CA 1
ATOM 4342 C C . GLU C 1 74 ? 117.454 142.426 70.996 1.00 40.36 74 GLU C C 1
ATOM 4343 O O . GLU C 1 74 ? 117.422 143.487 70.370 1.00 40.03 74 GLU C O 1
ATOM 4349 N N . PHE C 1 75 ? 117.044 141.266 70.484 1.00 37.89 75 PHE C N 1
ATOM 4350 C CA . PHE C 1 75 ? 116.506 141.160 69.145 1.00 35.53 75 PHE C CA 1
ATOM 4351 C C . PHE C 1 75 ? 115.394 142.181 68.913 1.00 34.26 75 PHE C C 1
ATOM 4352 O O . PHE C 1 75 ? 114.506 142.330 69.741 1.00 34.00 75 PHE C O 1
ATOM 4360 N N . VAL C 1 76 ? 115.503 142.893 67.786 1.00 33.06 76 VAL C N 1
ATOM 4361 C CA . VAL C 1 76 ? 114.407 143.641 67.207 1.00 32.12 76 VAL C CA 1
ATOM 4362 C C . VAL C 1 76 ? 114.382 143.405 65.690 1.00 31.90 76 VAL C C 1
ATOM 4363 O O . VAL C 1 76 ? 115.384 142.959 65.069 1.00 30.16 76 VAL C O 1
ATOM 4367 N N . THR C 1 77 ? 113.213 143.689 65.103 1.00 31.57 77 THR C N 1
ATOM 4368 C CA . THR C 1 77 ? 112.941 143.347 63.716 1.00 31.31 77 THR C CA 1
ATOM 4369 C C . THR C 1 77 ? 113.753 144.218 62.775 1.00 30.05 77 THR C C 1
ATOM 4370 O O . THR C 1 77 ? 114.117 145.309 63.142 1.00 30.26 77 THR C O 1
ATOM 4374 N N . LEU C 1 78 ? 114.033 143.728 61.564 1.00 29.43 78 LEU C N 1
ATOM 4375 C CA . LEU C 1 78 ? 114.718 144.547 60.549 1.00 29.07 78 LEU C CA 1
ATOM 4376 C C . LEU C 1 78 ? 114.005 145.847 60.236 1.00 30.23 78 LEU C C 1
ATOM 4377 O O . LEU C 1 78 ? 114.659 146.886 60.065 1.00 30.88 78 LEU C O 1
ATOM 4382 N N . ASP C 1 79 ? 112.670 145.818 60.197 1.00 30.81 79 ASP C N 1
ATOM 4383 C CA . ASP C 1 79 ? 111.901 147.053 60.048 1.00 31.08 79 ASP C CA 1
ATOM 4384 C C . ASP C 1 79 ? 112.300 148.114 61.052 1.00 32.30 79 ASP C C 1
ATOM 4385 O O . ASP C 1 79 ? 112.491 149.265 60.661 1.00 32.90 79 ASP C O 1
ATOM 4390 N N . ILE C 1 80 ? 112.425 147.728 62.324 1.00 32.83 80 ILE C N 1
ATOM 4391 C CA . ILE C 1 80 ? 112.775 148.653 63.383 1.00 34.00 80 ILE C CA 1
ATOM 4392 C C . ILE C 1 80 ? 114.205 149.135 63.159 1.00 34.47 80 ILE C C 1
ATOM 4393 O O . ILE C 1 80 ? 114.494 150.317 63.193 1.00 35.39 80 ILE C O 1
ATOM 4398 N N . LEU C 1 81 ? 115.108 148.223 62.881 1.00 35.21 81 LEU C N 1
ATOM 4399 C CA . LEU C 1 81 ? 116.453 148.649 62.588 1.00 35.02 81 LEU C CA 1
ATOM 4400 C C . LEU C 1 81 ? 116.497 149.627 61.412 1.00 35.75 81 LEU C C 1
ATOM 4401 O O . LEU C 1 81 ? 117.169 150.632 61.509 1.00 37.09 81 LEU C O 1
ATOM 4406 N N . HIS C 1 82 ? 115.797 149.338 60.318 1.00 35.99 82 HIS C N 1
ATOM 4407 C CA . HIS C 1 82 ? 115.812 150.203 59.120 1.00 35.78 82 HIS C CA 1
ATOM 4408 C C . HIS C 1 82 ? 115.368 151.633 59.364 1.00 36.81 82 HIS C C 1
ATOM 4409 O O . HIS C 1 82 ? 115.907 152.576 58.787 1.00 36.97 82 HIS C O 1
ATOM 4416 N N . ARG C 1 83 ? 114.346 151.771 60.187 1.00 38.07 83 ARG C N 1
ATOM 4417 C CA . ARG C 1 83 ? 113.795 153.070 60.557 1.00 38.85 83 ARG C CA 1
ATOM 4418 C C . ARG C 1 83 ? 114.778 153.845 61.432 1.00 38.77 83 ARG C C 1
ATOM 4419 O O . ARG C 1 83 ? 114.946 155.040 61.272 1.00 39.29 83 ARG C O 1
ATOM 4427 N N . GLU C 1 84 ? 115.415 153.157 62.366 1.00 38.83 84 GLU C N 1
ATOM 4428 C CA . GLU C 1 84 ? 116.527 153.736 63.123 1.00 38.48 84 GLU C CA 1
ATOM 4429 C C . GLU C 1 84 ? 117.710 154.145 62.225 1.00 38.51 84 GLU C C 1
ATOM 4430 O O . GLU C 1 84 ? 118.348 155.168 62.439 1.00 38.87 84 GLU C O 1
ATOM 4436 N N . ASN C 1 85 ? 118.009 153.342 61.217 1.00 39.08 85 ASN C N 1
ATOM 4437 C CA . ASN C 1 85 ? 119.161 153.613 60.349 1.00 38.71 85 ASN C CA 1
ATOM 4438 C C . ASN C 1 85 ? 118.893 154.767 59.371 1.00 39.10 85 ASN C C 1
ATOM 4439 O O . ASN C 1 85 ? 119.827 155.441 58.904 1.00 38.93 85 ASN C O 1
ATOM 4444 N N . LEU C 1 86 ? 117.622 154.958 59.039 1.00 38.87 86 LEU C N 1
ATOM 4445 C CA . LEU C 1 86 ? 117.205 156.104 58.252 1.00 39.22 86 LEU C CA 1
ATOM 4446 C C . LEU C 1 86 ? 117.405 157.368 59.075 1.00 39.82 86 LEU C C 1
ATOM 4447 O O . LEU C 1 86 ? 117.847 158.376 58.567 1.00 40.06 86 LEU C O 1
ATOM 4452 N N . ASP C 1 87 ? 117.061 157.322 60.351 1.00 41.15 87 ASP C N 1
ATOM 4453 C CA . ASP C 1 87 ? 117.294 158.474 61.217 1.00 42.24 87 ASP C CA 1
ATOM 4454 C C . ASP C 1 87 ? 118.765 158.832 61.245 1.00 43.50 87 ASP C C 1
ATOM 4455 O O . ASP C 1 87 ? 119.121 160.005 61.104 1.00 43.89 87 ASP C O 1
ATOM 4460 N N . PHE C 1 88 ? 119.603 157.811 61.409 1.00 44.93 88 PHE C N 1
ATOM 4461 C CA . PHE C 1 88 ? 121.050 157.972 61.408 1.00 46.09 88 PHE C CA 1
ATOM 4462 C C . PHE C 1 88 ? 121.612 158.555 60.103 1.00 46.43 88 PHE C C 1
ATOM 4463 O O . PHE C 1 88 ? 122.607 159.263 60.152 1.00 46.72 88 PHE C O 1
ATOM 4471 N N . VAL C 1 89 ? 121.014 158.251 58.949 1.00 46.77 89 VAL C N 1
ATOM 4472 C CA . VAL C 1 89 ? 121.466 158.845 57.691 1.00 47.37 89 VAL C CA 1
ATOM 4473 C C . VAL C 1 89 ? 120.785 160.194 57.379 1.00 48.52 89 VAL C C 1
ATOM 4474 O O . VAL C 1 89 ? 121.201 160.886 56.462 1.00 48.41 89 VAL C O 1
ATOM 4478 N N . LEU C 1 90 ? 119.758 160.576 58.139 1.00 49.64 90 LEU C N 1
ATOM 4479 C CA . LEU C 1 90 ? 119.167 161.914 58.001 1.00 50.46 90 LEU C CA 1
ATOM 4480 C C . LEU C 1 90 ? 119.962 162.918 58.815 1.00 51.39 90 LEU C C 1
ATOM 4481 O O . LEU C 1 90 ? 120.116 164.047 58.371 1.00 52.17 90 LEU C O 1
ATOM 4486 N N . ARG C 1 91 ? 120.469 162.509 59.983 1.00 52.34 91 ARG C N 1
ATOM 4487 C CA . ARG C 1 91 ? 121.381 163.362 60.803 1.00 53.10 91 ARG C CA 1
ATOM 4488 C C . ARG C 1 91 ? 122.787 163.510 60.202 1.00 54.03 91 ARG C C 1
ATOM 4489 O O . ARG C 1 91 ? 123.351 164.598 60.175 1.00 53.91 91 ARG C O 1
ATOM 4497 N N . GLU C 1 92 ? 123.335 162.398 59.723 1.00 55.51 92 GLU C N 1
ATOM 4498 C CA . GLU C 1 92 ? 124.610 162.359 58.960 1.00 56.32 92 GLU C CA 1
ATOM 4499 C C . GLU C 1 92 ? 124.566 163.261 57.711 1.00 56.31 92 GLU C C 1
ATOM 4500 O O . GLU C 1 92 ? 125.611 163.791 57.279 1.00 56.72 92 GLU C O 1
ATOM 4506 N N . SER C 1 93 ? 123.359 163.404 57.137 1.00 56.04 93 SER C N 1
ATOM 4507 C CA . SER C 1 93 ? 123.106 164.266 55.974 1.00 55.41 93 SER C CA 1
ATOM 4508 C C . SER C 1 93 ? 122.722 165.670 56.402 1.00 55.84 93 SER C C 1
ATOM 4509 O O . SER C 1 93 ? 122.819 166.588 55.593 1.00 55.38 93 SER C O 1
ATOM 4512 N N . GLY C 1 94 ? 122.251 165.809 57.650 1.00 56.42 94 GLY C N 1
ATOM 4513 C CA . GLY C 1 94 ? 122.055 167.109 58.321 1.00 56.93 94 GLY C CA 1
ATOM 4514 C C . GLY C 1 94 ? 120.707 167.325 59.019 1.00 57.59 94 GLY C C 1
ATOM 4515 O O . GLY C 1 94 ? 120.619 168.094 60.001 1.00 57.28 94 GLY C O 1
ATOM 4516 N N . ILE C 1 95 ? 119.673 166.615 58.531 1.00 57.94 95 ILE C N 1
ATOM 4517 C CA . ILE C 1 95 ? 118.250 166.886 58.848 1.00 58.01 95 ILE C CA 1
ATOM 4518 C C . ILE C 1 95 ? 117.840 166.396 60.243 1.00 58.48 95 ILE C C 1
ATOM 4519 O O . ILE C 1 95 ? 118.287 165.334 60.678 1.00 58.71 95 ILE C O 1
ATOM 4524 N N . ASP C 1 96 ? 117.016 167.157 60.967 1.00 58.74 96 ASP C N 1
ATOM 4525 C CA . ASP C 1 96 ? 116.453 166.600 62.190 1.00 59.21 96 ASP C CA 1
ATOM 4526 C C . ASP C 1 96 ? 115.327 165.687 61.719 1.00 59.86 96 ASP C C 1
ATOM 4527 O O . ASP C 1 96 ? 114.638 166.019 60.739 1.00 59.76 96 ASP C O 1
ATOM 4532 N N . PRO C 1 97 ? 115.172 164.511 62.363 1.00 60.35 97 PRO C N 1
ATOM 4533 C CA . PRO C 1 97 ? 113.995 163.692 62.083 1.00 60.68 97 PRO C CA 1
ATOM 4534 C C . PRO C 1 97 ? 112.818 164.034 62.997 1.00 60.81 97 PRO C C 1
ATOM 4535 O O . PRO C 1 97 ? 111.695 163.694 62.665 1.00 60.88 97 PRO C O 1
ATOM 4539 N N . THR C 1 98 ? 113.065 164.696 64.131 1.00 60.80 98 THR C N 1
ATOM 4540 C CA . THR C 1 98 ? 111.967 165.150 64.988 1.00 61.10 98 THR C CA 1
ATOM 4541 C C . THR C 1 98 ? 111.005 166.065 64.187 1.00 61.03 98 THR C C 1
ATOM 4542 O O . THR C 1 98 ? 109.766 165.993 64.341 1.00 61.20 98 THR C O 1
ATOM 4546 N N . ASN C 1 99 ? 111.599 166.890 63.312 1.00 60.25 99 ASN C N 1
ATOM 4547 C CA . ASN C 1 99 ? 110.875 167.901 62.526 1.00 59.42 99 ASN C CA 1
ATOM 4548 C C . ASN C 1 99 ? 110.368 167.384 61.170 1.00 58.66 99 ASN C C 1
ATOM 4549 O O . ASN C 1 99 ? 109.972 168.171 60.300 1.00 58.56 99 ASN C O 1
ATOM 4554 N N . HIS C 1 100 ? 110.411 166.064 60.986 1.00 57.75 100 HIS C N 1
ATOM 4555 C CA . HIS C 1 100 ? 109.631 165.383 59.948 1.00 57.04 100 HIS C CA 1
ATOM 4556 C C . HIS C 1 100 ? 108.501 164.590 60.624 1.00 56.21 100 HIS C C 1
ATOM 4557 O O . HIS C 1 100 ? 108.445 164.469 61.864 1.00 56.26 100 HIS C O 1
ATOM 4564 N N . ASP C 1 101 ? 107.582 164.075 59.816 1.00 54.95 101 ASP C N 1
ATOM 4565 C CA . ASP C 1 101 ? 106.451 163.344 60.356 1.00 54.22 101 ASP C CA 1
ATOM 4566 C C . ASP C 1 101 ? 106.828 161.870 60.448 1.00 53.39 101 ASP C C 1
ATOM 4567 O O . ASP C 1 101 ? 107.254 161.286 59.452 1.00 53.41 101 ASP C O 1
ATOM 4572 N N . SER C 1 102 ? 106.653 161.282 61.633 1.00 52.36 102 SER C N 1
ATOM 4573 C CA . SER C 1 102 ? 107.179 159.932 61.935 1.00 51.87 102 SER C CA 1
ATOM 4574 C C . SER C 1 102 ? 106.433 158.796 61.246 1.00 50.64 102 SER C C 1
ATOM 4575 O O . SER C 1 102 ? 106.990 157.702 61.080 1.00 50.05 102 SER C O 1
ATOM 4578 N N . GLY C 1 103 ? 105.168 159.056 60.897 1.00 49.36 103 GLY C N 1
ATOM 4579 C CA . GLY C 1 103 ? 104.381 158.189 60.012 1.00 47.82 103 GLY C CA 1
ATOM 4580 C C . GLY C 1 103 ? 104.917 158.180 58.587 1.00 46.25 103 GLY C C 1
ATOM 4581 O O . GLY C 1 103 ? 104.892 157.139 57.902 1.00 45.95 103 GLY C O 1
ATOM 4582 N N . GLU C 1 104 ? 105.410 159.331 58.138 1.00 44.26 104 GLU C N 1
ATOM 4583 C CA . GLU C 1 104 ? 106.065 159.411 56.831 1.00 43.22 104 GLU C CA 1
ATOM 4584 C C . GLU C 1 104 ? 107.493 158.834 56.766 1.00 41.16 104 GLU C C 1
ATOM 4585 O O . GLU C 1 104 ? 107.921 158.412 55.706 1.00 40.54 104 GLU C O 1
ATOM 4591 N N . LEU C 1 105 ? 108.240 158.828 57.867 1.00 39.93 105 LEU C N 1
ATOM 4592 C CA . LEU C 1 105 ? 109.567 158.179 57.849 1.00 39.44 105 LEU C CA 1
ATOM 4593 C C . LEU C 1 105 ? 109.409 156.674 58.063 1.00 38.63 105 LEU C C 1
ATOM 4594 O O . LEU C 1 105 ? 110.135 155.880 57.471 1.00 38.57 105 LEU C O 1
ATOM 4599 N N . ASP C 1 106 ? 108.409 156.280 58.834 1.00 38.01 106 ASP C N 1
ATOM 4600 C CA . ASP C 1 106 ? 107.993 154.878 58.839 1.00 38.11 106 ASP C CA 1
ATOM 4601 C C . ASP C 1 106 ? 107.763 154.402 57.410 1.00 37.28 106 ASP C C 1
ATOM 4602 O O . ASP C 1 106 ? 108.273 153.359 57.022 1.00 37.63 106 ASP C O 1
ATOM 4607 N N . GLU C 1 107 ? 107.023 155.166 56.617 1.00 36.90 107 GLU C N 1
ATOM 4608 C CA . GLU C 1 107 ? 106.670 154.723 55.249 1.00 36.14 107 GLU C CA 1
ATOM 4609 C C . GLU C 1 107 ? 107.890 154.710 54.294 1.00 34.45 107 GLU C C 1
ATOM 4610 O O . GLU C 1 107 ? 108.004 153.857 53.416 1.00 33.39 107 GLU C O 1
ATOM 4616 N N . LEU C 1 108 ? 108.805 155.652 54.476 1.00 33.30 108 LEU C N 1
ATOM 4617 C CA . LEU C 1 108 ? 110.065 155.648 53.709 1.00 32.17 108 LEU C CA 1
ATOM 4618 C C . LEU C 1 108 ? 110.941 154.457 54.141 1.00 30.93 108 LEU C C 1
ATOM 4619 O O . LEU C 1 108 ? 111.548 153.804 53.315 1.00 29.25 108 LEU C O 1
ATOM 4624 N N . ALA C 1 109 ? 110.973 154.198 55.448 1.00 31.06 109 ALA C N 1
ATOM 4625 C CA . ALA C 1 109 ? 111.650 153.023 56.025 1.00 31.29 109 ALA C CA 1
ATOM 4626 C C . ALA C 1 109 ? 111.107 151.675 55.505 1.00 31.55 109 ALA C C 1
ATOM 4627 O O . ALA C 1 109 ? 111.795 150.645 55.634 1.00 31.08 109 ALA C O 1
ATOM 4629 N N . ARG C 1 110 ? 109.886 151.687 54.950 1.00 30.64 110 ARG C N 1
ATOM 4630 C CA . ARG C 1 110 ? 109.259 150.492 54.395 1.00 30.50 110 ARG C CA 1
ATOM 4631 C C . ARG C 1 110 ? 109.405 150.422 52.882 1.00 29.37 110 ARG C C 1
ATOM 4632 O O . ARG C 1 110 ? 108.796 149.548 52.244 1.00 27.34 110 ARG C O 1
ATOM 4640 N N . ALA C 1 111 ? 110.217 151.341 52.327 1.00 27.54 111 ALA C N 1
ATOM 4641 C CA . ALA C 1 111 ? 110.659 151.275 50.935 1.00 26.91 111 ALA C CA 1
ATOM 4642 C C . ALA C 1 111 ? 111.429 149.982 50.674 1.00 26.72 111 ALA C C 1
ATOM 4643 O O . ALA C 1 111 ? 111.428 149.424 49.573 1.00 27.49 111 ALA C O 1
ATOM 4645 N N . TRP C 1 112 ? 112.082 149.485 51.698 1.00 26.42 112 TRP C N 1
ATOM 4646 C CA . TRP C 1 112 ? 112.733 148.192 51.604 1.00 26.82 112 TRP C CA 1
ATOM 4647 C C . TRP C 1 112 ? 111.764 147.017 51.370 1.00 26.76 112 TRP C C 1
ATOM 4648 O O . TRP C 1 112 ? 112.198 145.956 50.992 1.00 25.54 112 TRP C O 1
ATOM 4659 N N . HIS C 1 113 ? 110.461 147.223 51.610 1.00 27.80 113 HIS C N 1
ATOM 4660 C CA . HIS C 1 113 ? 109.404 146.220 51.342 1.00 27.84 113 HIS C CA 1
ATOM 4661 C C . HIS C 1 113 ? 108.987 146.191 49.858 1.00 28.96 113 HIS C C 1
ATOM 4662 O O . HIS C 1 113 ? 108.370 145.255 49.412 1.00 29.83 113 HIS C O 1
ATOM 4669 N N . VAL C 1 114 ? 109.270 147.247 49.111 1.00 29.82 114 VAL C N 1
ATOM 4670 C CA . VAL C 1 114 ? 108.814 147.403 47.713 1.00 30.21 114 VAL C CA 1
ATOM 4671 C C . VAL C 1 114 ? 110.058 147.565 46.841 1.00 29.85 114 VAL C C 1
ATOM 4672 O O . VAL C 1 114 ? 110.558 148.669 46.665 1.00 31.36 114 VAL C O 1
ATOM 4676 N N . LEU C 1 115 ? 110.599 146.475 46.344 1.00 29.24 115 LEU C N 1
ATOM 4677 C CA . LEU C 1 115 ? 111.844 146.515 45.604 1.00 28.09 115 LEU C CA 1
ATOM 4678 C C . LEU C 1 115 ? 111.738 145.667 44.396 1.00 27.65 115 LEU C C 1
ATOM 4679 O O . LEU C 1 115 ? 111.127 144.624 44.442 1.00 29.34 115 LEU C O 1
ATOM 4684 N N . THR C 1 116 ? 112.384 146.055 43.320 1.00 27.29 116 THR C N 1
ATOM 4685 C CA . THR C 1 116 ? 112.254 145.311 42.108 1.00 27.32 116 THR C CA 1
ATOM 4686 C C . THR C 1 116 ? 113.259 144.141 42.121 1.00 28.04 116 THR C C 1
ATOM 4687 O O . THR C 1 116 ? 114.401 144.299 42.513 1.00 28.71 116 THR C O 1
ATOM 4691 N N . PRO C 1 117 ? 112.819 142.961 41.690 1.00 27.43 117 PRO C N 1
ATOM 4692 C CA . PRO C 1 117 ? 113.713 141.869 41.443 1.00 27.75 117 PRO C CA 1
ATOM 4693 C C . PRO C 1 117 ? 114.584 142.061 40.167 1.00 27.79 117 PRO C C 1
ATOM 4694 O O . PRO C 1 117 ? 114.120 142.603 39.164 1.00 28.34 117 PRO C O 1
ATOM 4698 N N . TRP C 1 118 ? 115.821 141.588 40.204 1.00 26.74 118 TRP C N 1
ATOM 4699 C CA . TRP C 1 118 ? 116.567 141.459 38.991 1.00 26.53 118 TRP C CA 1
ATOM 4700 C C . TRP C 1 118 ? 115.675 140.772 37.983 1.00 25.89 118 TRP C C 1
ATOM 4701 O O . TRP C 1 118 ? 114.832 139.928 38.368 1.00 27.72 118 TRP C O 1
ATOM 4712 N N . PRO C 1 119 ? 115.847 141.096 36.694 1.00 24.98 119 PRO C N 1
ATOM 4713 C CA . PRO C 1 119 ? 114.967 140.599 35.654 1.00 23.56 119 PRO C CA 1
ATOM 4714 C C . PRO C 1 119 ? 114.958 139.124 35.551 1.00 23.43 119 PRO C C 1
ATOM 4715 O O . PRO C 1 119 ? 113.975 138.559 35.068 1.00 23.54 119 PRO C O 1
ATOM 4719 N N . ASP C 1 120 ? 116.047 138.477 35.969 1.00 22.86 120 ASP C N 1
ATOM 4720 C CA . ASP C 1 120 ? 116.121 137.003 36.004 1.00 21.95 120 ASP C CA 1
ATOM 4721 C C . ASP C 1 120 ? 115.500 136.367 37.273 1.00 21.86 120 ASP C C 1
ATOM 4722 O O . ASP C 1 120 ? 115.209 135.192 37.297 1.00 22.97 120 ASP C O 1
ATOM 4727 N N . SER C 1 121 ? 115.313 137.115 38.333 1.00 22.07 121 SER C N 1
ATOM 4728 C CA . SER C 1 121 ? 114.795 136.513 39.552 1.00 22.31 121 SER C CA 1
ATOM 4729 C C . SER C 1 121 ? 113.454 135.792 39.377 1.00 21.71 121 SER C C 1
ATOM 4730 O O . SER C 1 121 ? 113.354 134.566 39.598 1.00 22.18 121 SER C O 1
ATOM 4733 N N . VAL C 1 122 ? 112.424 136.505 38.943 1.00 21.26 122 VAL C N 1
ATOM 4734 C CA . VAL C 1 122 ? 111.108 135.855 38.880 1.00 20.11 122 VAL C CA 1
ATOM 4735 C C . VAL C 1 122 ? 111.084 134.665 37.945 1.00 21.27 122 VAL C C 1
ATOM 4736 O O . VAL C 1 122 ? 110.658 133.565 38.354 1.00 21.16 122 VAL C O 1
ATOM 4740 N N . PRO C 1 123 ? 111.557 134.844 36.695 1.00 22.22 123 PRO C N 1
ATOM 4741 C CA . PRO C 1 123 ? 111.641 133.687 35.805 1.00 22.47 123 PRO C CA 1
ATOM 4742 C C . PRO C 1 123 ? 112.486 132.600 36.428 1.00 22.38 123 PRO C C 1
ATOM 4743 O O . PRO C 1 123 ? 112.205 131.431 36.262 1.00 22.67 123 PRO C O 1
ATOM 4747 N N . GLY C 1 124 ? 113.546 132.994 37.114 1.00 22.03 124 GLY C N 1
ATOM 4748 C CA . GLY C 1 124 ? 114.464 132.004 37.664 1.00 22.46 124 GLY C CA 1
ATOM 4749 C C . GLY C 1 124 ? 113.802 131.271 38.825 1.00 20.99 124 GLY C C 1
ATOM 4750 O O . GLY C 1 124 ? 113.787 130.074 38.870 1.00 20.69 124 GLY C O 1
ATOM 4751 N N . LEU C 1 125 ? 113.268 132.028 39.771 1.00 20.85 125 LEU C N 1
ATOM 4752 C CA . LEU C 1 125 ? 112.620 131.430 40.931 1.00 19.77 125 LEU C CA 1
ATOM 4753 C C . LEU C 1 125 ? 111.476 130.535 40.524 1.00 19.66 125 LEU C C 1
ATOM 4754 O O . LEU C 1 125 ? 111.279 129.472 41.072 1.00 20.51 125 LEU C O 1
ATOM 4759 N N . THR C 1 126 ? 110.762 130.910 39.483 1.00 20.08 126 THR C N 1
ATOM 4760 C CA . THR C 1 126 ? 109.590 130.172 39.072 1.00 19.88 126 THR C CA 1
ATOM 4761 C C . THR C 1 126 ? 109.956 128.799 38.588 1.00 20.37 126 THR C C 1
ATOM 4762 O O . THR C 1 126 ? 109.220 127.831 38.850 1.00 21.70 126 THR C O 1
ATOM 4766 N N . ALA C 1 127 ? 111.061 128.680 37.856 1.00 20.43 127 ALA C N 1
ATOM 4767 C CA . ALA C 1 127 ? 111.492 127.339 37.396 1.00 20.40 127 ALA C CA 1
ATOM 4768 C C . ALA C 1 127 ? 112.092 126.490 38.542 1.00 19.79 127 ALA C C 1
ATOM 4769 O O . ALA C 1 127 ? 111.953 125.281 38.537 1.00 19.47 127 ALA C O 1
ATOM 4771 N N . ILE C 1 128 ? 112.746 127.117 39.520 1.00 19.21 128 ILE C N 1
ATOM 4772 C CA . ILE C 1 128 ? 113.374 126.348 40.590 1.00 18.88 128 ILE C CA 1
ATOM 4773 C C . ILE C 1 128 ? 112.282 125.751 41.463 1.00 19.31 128 ILE C C 1
ATOM 4774 O O . ILE C 1 128 ? 112.337 124.555 41.803 1.00 19.89 128 ILE C O 1
ATOM 4779 N N . LYS C 1 129 ? 111.245 126.559 41.721 1.00 19.25 129 LYS C N 1
ATOM 4780 C CA . LYS C 1 129 ? 110.035 126.167 42.476 1.00 18.54 129 LYS C CA 1
ATOM 4781 C C . LYS C 1 129 ? 109.419 124.876 41.988 1.00 19.07 129 LYS C C 1
ATOM 4782 O O . LYS C 1 129 ? 108.879 124.072 42.764 1.00 19.00 129 LYS C O 1
ATOM 4788 N N . ALA C 1 130 ? 109.472 124.677 40.672 1.00 20.30 130 ALA C N 1
ATOM 4789 C CA . ALA C 1 130 ? 108.918 123.494 40.039 1.00 20.67 130 ALA C CA 1
ATOM 4790 C C . ALA C 1 130 ? 109.547 122.189 40.551 1.00 20.94 130 ALA C C 1
ATOM 4791 O O . ALA C 1 130 ? 108.983 121.136 40.399 1.00 22.13 130 ALA C O 1
ATOM 4793 N N . GLU C 1 131 ? 110.723 122.273 41.128 1.00 21.53 131 GLU C N 1
ATOM 4794 C CA . GLU C 1 131 ? 111.510 121.112 41.493 1.00 22.66 131 GLU C CA 1
ATOM 4795 C C . GLU C 1 131 ? 111.991 121.163 42.955 1.00 21.41 131 GLU C C 1
ATOM 4796 O O . GLU C 1 131 ? 112.406 120.154 43.471 1.00 22.37 131 GLU C O 1
ATOM 4802 N N . TYR C 1 132 ? 111.994 122.322 43.587 1.00 19.75 132 TYR C N 1
ATOM 4803 C CA . TYR C 1 132 ? 112.508 122.491 44.922 1.00 18.15 132 TYR C CA 1
ATOM 4804 C C . TYR C 1 132 ? 111.538 123.399 45.693 1.00 17.85 132 TYR C C 1
ATOM 4805 O O . TYR C 1 132 ? 110.684 124.072 45.094 1.00 17.52 132 TYR C O 1
ATOM 4814 N N . ILE C 1 133 ? 111.675 123.371 47.023 1.00 16.26 133 ILE C N 1
ATOM 4815 C CA . ILE C 1 133 ? 111.190 124.362 47.931 1.00 15.80 133 ILE C CA 1
ATOM 4816 C C . ILE C 1 133 ? 111.971 125.642 47.757 1.00 15.58 133 ILE C C 1
ATOM 4817 O O . ILE C 1 133 ? 113.146 125.592 47.795 1.00 16.67 133 ILE C O 1
ATOM 4822 N N . ILE C 1 134 ? 111.332 126.801 47.650 1.00 15.85 134 ILE C N 1
ATOM 4823 C CA . ILE C 1 134 ? 112.096 128.063 47.599 1.00 15.85 134 ILE C CA 1
ATOM 4824 C C . ILE C 1 134 ? 111.557 129.042 48.607 1.00 15.45 134 ILE C C 1
ATOM 4825 O O . ILE C 1 134 ? 110.372 129.027 48.946 1.00 14.91 134 ILE C O 1
ATOM 4830 N N . GLY C 1 135 ? 112.433 129.882 49.131 1.00 15.72 135 GLY C N 1
ATOM 4831 C CA . GLY C 1 135 ? 111.980 130.921 50.064 1.00 15.74 135 GLY C CA 1
ATOM 4832 C C . GLY C 1 135 ? 113.175 131.718 50.425 1.00 16.73 135 GLY C C 1
ATOM 4833 O O . GLY C 1 135 ? 114.312 131.323 50.076 1.00 18.20 135 GLY C O 1
ATOM 4834 N N . PRO C 1 136 ? 112.974 132.793 51.168 1.00 16.55 136 PRO C N 1
ATOM 4835 C CA . PRO C 1 136 ? 114.145 133.524 51.495 1.00 17.90 136 PRO C CA 1
ATOM 4836 C C . PRO C 1 136 ? 114.934 132.925 52.672 1.00 18.95 136 PRO C C 1
ATOM 4837 O O . PRO C 1 136 ? 114.365 132.329 53.575 1.00 21.06 136 PRO C O 1
ATOM 4841 N N . LEU C 1 137 ? 116.235 133.116 52.695 1.00 19.32 137 LEU C N 1
ATOM 4842 C CA . LEU C 1 137 ? 116.999 132.904 53.917 1.00 19.92 137 LEU C CA 1
ATOM 4843 C C . LEU C 1 137 ? 117.692 134.188 54.116 1.00 19.71 137 LEU C C 1
ATOM 4844 O O . LEU C 1 137 ? 118.854 134.319 53.738 1.00 21.13 137 LEU C O 1
ATOM 4849 N N . SER C 1 138 ? 116.956 135.137 54.679 1.00 19.15 138 SER C N 1
ATOM 4850 C CA . SER C 1 138 ? 117.311 136.549 54.683 1.00 18.59 138 SER C CA 1
ATOM 4851 C C . SER C 1 138 ? 117.187 137.046 56.069 1.00 18.53 138 SER C C 1
ATOM 4852 O O . SER C 1 138 ? 116.545 136.409 56.927 1.00 20.93 138 SER C O 1
ATOM 4855 N N . ASN C 1 139 ? 117.762 138.202 56.306 1.00 18.40 139 ASN C N 1
ATOM 4856 C CA . ASN C 1 139 ? 117.648 138.883 57.584 1.00 17.49 139 ASN C CA 1
ATOM 4857 C C . ASN C 1 139 ? 116.442 139.728 57.707 1.00 16.54 139 ASN C C 1
ATOM 4858 O O . ASN C 1 139 ? 116.123 140.154 58.781 1.00 16.33 139 ASN C O 1
ATOM 4863 N N . GLY C 1 140 ? 115.734 139.968 56.617 1.00 16.68 140 GLY C N 1
ATOM 4864 C CA . GLY C 1 140 ? 114.420 140.601 56.741 1.00 15.72 140 GLY C CA 1
ATOM 4865 C C . GLY C 1 140 ? 113.452 139.788 57.645 1.00 15.40 140 GLY C C 1
ATOM 4866 O O . GLY C 1 140 ? 113.565 138.577 57.795 1.00 13.05 140 GLY C O 1
ATOM 4867 N N . ASN C 1 141 ? 112.546 140.500 58.267 1.00 15.92 141 ASN C N 1
ATOM 4868 C CA . ASN C 1 141 ? 111.520 139.907 59.049 1.00 17.95 141 ASN C CA 1
ATOM 4869 C C . ASN C 1 141 ? 110.485 139.371 58.045 1.00 18.19 141 ASN C C 1
ATOM 4870 O O . ASN C 1 141 ? 110.463 139.771 56.864 1.00 18.16 141 ASN C O 1
ATOM 4875 N N . THR C 1 142 ? 109.695 138.427 58.521 1.00 16.86 142 THR C N 1
ATOM 4876 C CA . THR C 1 142 ? 108.668 137.797 57.718 1.00 16.47 142 THR C CA 1
ATOM 4877 C C . THR C 1 142 ? 107.702 138.787 57.035 1.00 16.39 142 THR C C 1
ATOM 4878 O O . THR C 1 142 ? 107.422 138.623 55.871 1.00 16.61 142 THR C O 1
ATOM 4882 N N . SER C 1 143 ? 107.206 139.793 57.741 1.00 17.95 143 SER C N 1
ATOM 4883 C CA . SER C 1 143 ? 106.197 140.715 57.128 1.00 18.44 143 SER C CA 1
ATOM 4884 C C . SER C 1 143 ? 106.815 141.545 56.008 1.00 20.02 143 SER C C 1
ATOM 4885 O O . SER C 1 143 ? 106.214 141.691 54.945 1.00 20.37 143 SER C O 1
ATOM 4888 N N . LEU C 1 144 ? 108.025 142.066 56.253 1.00 20.35 144 LEU C N 1
ATOM 4889 C CA . LEU C 1 144 ? 108.834 142.684 55.212 1.00 19.88 144 LEU C CA 1
ATOM 4890 C C . LEU C 1 144 ? 108.978 141.772 54.017 1.00 19.72 144 LEU C C 1
ATOM 4891 O O . LEU C 1 144 ? 108.699 142.115 52.866 1.00 18.65 144 LEU C O 1
ATOM 4896 N N . LEU C 1 145 ? 109.436 140.576 54.265 1.00 20.30 145 LEU C N 1
ATOM 4897 C CA . LEU C 1 145 ? 109.691 139.681 53.151 1.00 20.11 145 LEU C CA 1
ATOM 4898 C C . LEU C 1 145 ? 108.423 139.358 52.364 1.00 20.10 145 LEU C C 1
ATOM 4899 O O . LEU C 1 145 ? 108.464 139.198 51.146 1.00 19.25 145 LEU C O 1
ATOM 4904 N N . LEU C 1 146 ? 107.300 139.238 53.069 1.00 19.26 146 LEU C N 1
ATOM 4905 C CA . LEU C 1 146 ? 106.041 138.870 52.442 1.00 18.64 146 LEU C CA 1
ATOM 4906 C C . LEU C 1 146 ? 105.444 140.007 51.613 1.00 18.24 146 LEU C C 1
ATOM 4907 O O . LEU C 1 146 ? 105.008 139.769 50.485 1.00 16.98 146 LEU C O 1
ATOM 4912 N N . ASP C 1 147 ? 105.419 141.224 52.155 1.00 19.49 147 ASP C N 1
ATOM 4913 C CA . ASP C 1 147 ? 104.910 142.385 51.395 1.00 21.28 147 ASP C CA 1
ATOM 4914 C C . ASP C 1 147 ? 105.719 142.501 50.123 1.00 20.01 147 ASP C C 1
ATOM 4915 O O . ASP C 1 147 ? 105.187 142.765 49.038 1.00 18.71 147 ASP C O 1
ATOM 4920 N N . MET C 1 148 ? 107.010 142.279 50.264 1.00 19.37 148 MET C N 1
ATOM 4921 C CA . MET C 1 148 ? 107.918 142.331 49.105 1.00 19.67 148 MET C CA 1
ATOM 4922 C C . MET C 1 148 ? 107.603 141.301 48.041 1.00 18.95 148 MET C C 1
ATOM 4923 O O . MET C 1 148 ? 107.622 141.598 46.850 1.00 18.41 148 MET C O 1
ATOM 4928 N N . ALA C 1 149 ? 107.330 140.074 48.466 1.00 18.56 149 ALA C N 1
ATOM 4929 C CA . ALA C 1 149 ? 107.036 139.037 47.497 1.00 18.70 149 ALA C CA 1
ATOM 4930 C C . ALA C 1 149 ? 105.679 139.276 46.797 1.00 18.71 149 ALA C C 1
ATOM 4931 O O . ALA C 1 149 ? 105.560 139.060 45.602 1.00 19.82 149 ALA C O 1
ATOM 4933 N N . LYS C 1 150 ? 104.666 139.640 47.560 1.00 19.57 150 LYS C N 1
ATOM 4934 C CA . LYS C 1 150 ? 103.349 139.979 47.020 1.00 20.16 150 LYS C CA 1
ATOM 4935 C C . LYS C 1 150 ? 103.463 141.206 46.079 1.00 21.33 150 LYS C C 1
ATOM 4936 O O . LYS C 1 150 ? 102.939 141.226 44.987 1.00 21.17 150 LYS C O 1
ATOM 4942 N N . ASN C 1 151 ? 104.159 142.251 46.503 1.00 22.95 151 ASN C N 1
ATOM 4943 C CA . ASN C 1 151 ? 104.313 143.391 45.635 1.00 24.79 151 ASN C CA 1
ATOM 4944 C C . ASN C 1 151 ? 105.039 143.120 44.311 1.00 24.84 151 ASN C C 1
ATOM 4945 O O . ASN C 1 151 ? 104.704 143.686 43.275 1.00 25.12 151 ASN C O 1
ATOM 4950 N N . ALA C 1 152 ? 106.019 142.230 44.328 1.00 24.16 152 ALA C N 1
ATOM 4951 C CA . ALA C 1 152 ? 106.853 142.046 43.176 1.00 22.44 152 ALA C CA 1
ATOM 4952 C C . ALA C 1 152 ? 106.589 140.717 42.524 1.00 21.06 152 ALA C C 1
ATOM 4953 O O . ALA C 1 152 ? 107.223 140.412 41.528 1.00 22.02 152 ALA C O 1
ATOM 4955 N N . GLY C 1 153 ? 105.657 139.910 43.057 1.00 19.18 153 GLY C N 1
ATOM 4956 C CA . GLY C 1 153 ? 105.341 138.601 42.457 1.00 17.33 153 GLY C CA 1
ATOM 4957 C C . GLY C 1 153 ? 106.487 137.625 42.644 1.00 16.73 153 GLY C C 1
ATOM 4958 O O . GLY C 1 153 ? 106.822 136.853 41.752 1.00 16.37 153 GLY C O 1
ATOM 4959 N N . ILE C 1 154 ? 107.123 137.653 43.811 1.00 16.37 154 ILE C N 1
ATOM 4960 C CA . ILE C 1 154 ? 108.258 136.722 44.042 1.00 17.03 154 ILE C CA 1
ATOM 4961 C C . ILE C 1 154 ? 107.624 135.417 44.544 1.00 16.24 154 ILE C C 1
ATOM 4962 O O . ILE C 1 154 ? 106.952 135.400 45.588 1.00 16.39 154 ILE C O 1
ATOM 4967 N N . PRO C 1 155 ? 107.790 134.326 43.808 1.00 16.34 155 PRO C N 1
ATOM 4968 C CA . PRO C 1 155 ? 106.931 133.184 44.060 1.00 15.42 155 PRO C CA 1
ATOM 4969 C C . PRO C 1 155 ? 107.372 132.235 45.190 1.00 15.23 155 PRO C C 1
ATOM 4970 O O . PRO C 1 155 ? 107.466 131.040 44.992 1.00 15.54 155 PRO C O 1
ATOM 4974 N N . TRP C 1 156 ? 107.553 132.735 46.400 1.00 15.71 156 TRP C N 1
ATOM 4975 C CA . TRP C 1 156 ? 108.053 131.867 47.467 1.00 15.70 156 TRP C CA 1
ATOM 4976 C C . TRP C 1 156 ? 107.004 130.825 47.892 1.00 16.46 156 TRP C C 1
ATOM 4977 O O . TRP C 1 156 ? 105.796 131.066 47.807 1.00 16.71 156 TRP C O 1
ATOM 4988 N N . ASP C 1 157 ? 107.518 129.646 48.261 1.00 16.02 157 ASP C N 1
ATOM 4989 C CA . ASP C 1 157 ? 106.806 128.600 48.935 1.00 15.07 157 ASP C CA 1
ATOM 4990 C C . ASP C 1 157 ? 106.718 128.847 50.439 1.00 14.19 157 ASP C C 1
ATOM 4991 O O . ASP C 1 157 ? 105.738 128.432 51.070 1.00 12.77 157 ASP C O 1
ATOM 4996 N N . VAL C 1 158 ? 107.713 129.515 51.024 1.00 14.02 158 VAL C N 1
ATOM 4997 C CA . VAL C 1 158 ? 107.816 129.570 52.496 1.00 13.72 158 VAL C CA 1
ATOM 4998 C C . VAL C 1 158 ? 108.629 130.769 52.860 1.00 14.05 158 VAL C C 1
ATOM 4999 O O . VAL C 1 158 ? 109.585 131.072 52.170 1.00 13.91 158 VAL C O 1
ATOM 5003 N N . ILE C 1 159 ? 108.200 131.500 53.902 1.00 14.98 159 ILE C N 1
ATOM 5004 C CA . ILE C 1 159 ? 108.928 132.675 54.415 1.00 15.46 159 ILE C CA 1
ATOM 5005 C C . ILE C 1 159 ? 109.240 132.485 55.924 1.00 15.59 159 ILE C C 1
ATOM 5006 O O . ILE C 1 159 ? 108.363 132.628 56.773 1.00 15.35 159 ILE C O 1
ATOM 5011 N N . ILE C 1 160 ? 110.487 132.078 56.219 1.00 16.99 160 ILE C N 1
ATOM 5012 C CA . ILE C 1 160 ? 111.015 132.002 57.599 1.00 17.04 160 ILE C CA 1
ATOM 5013 C C . ILE C 1 160 ? 111.923 133.252 57.705 1.00 18.68 160 ILE C C 1
ATOM 5014 O O . ILE C 1 160 ? 113.139 133.260 57.325 1.00 18.94 160 ILE C O 1
ATOM 5019 N N . GLY C 1 161 ? 111.297 134.342 58.129 1.00 19.14 161 GLY C N 1
ATOM 5020 C CA . GLY C 1 161 ? 112.028 135.569 58.350 1.00 19.79 161 GLY C CA 1
ATOM 5021 C C . GLY C 1 161 ? 112.863 135.512 59.599 1.00 19.79 161 GLY C C 1
ATOM 5022 O O . GLY C 1 161 ? 112.604 134.739 60.502 1.00 18.27 161 GLY C O 1
ATOM 5023 N N . SER C 1 162 ? 113.857 136.375 59.666 1.00 20.17 162 SER C N 1
ATOM 5024 C CA . SER C 1 162 ? 114.712 136.459 60.846 1.00 20.47 162 SER C CA 1
ATOM 5025 C C . SER C 1 162 ? 113.953 136.452 62.131 1.00 20.03 162 SER C C 1
ATOM 5026 O O . SER C 1 162 ? 114.409 135.818 63.067 1.00 19.53 162 SER C O 1
ATOM 5029 N N . ASP C 1 163 ? 112.814 137.156 62.185 1.00 19.97 163 ASP C N 1
ATOM 5030 C CA . ASP C 1 163 ? 112.049 137.291 63.413 1.00 19.59 163 ASP C CA 1
ATOM 5031 C C . ASP C 1 163 ? 111.399 136.021 63.914 1.00 19.80 163 ASP C C 1
ATOM 5032 O O . ASP C 1 163 ? 110.980 135.947 65.086 1.00 20.55 163 ASP C O 1
ATOM 5037 N N . ILE C 1 164 ? 111.316 135.015 63.065 1.00 20.32 164 ILE C N 1
ATOM 5038 C CA . ILE C 1 164 ? 110.838 133.702 63.494 1.00 20.50 164 ILE C CA 1
ATOM 5039 C C . ILE C 1 164 ? 111.926 132.971 64.272 1.00 21.56 164 ILE C C 1
ATOM 5040 O O . ILE C 1 164 ? 111.635 132.290 65.272 1.00 21.02 164 ILE C O 1
ATOM 5045 N N . ASN C 1 165 ? 113.162 133.115 63.805 1.00 21.94 165 ASN C N 1
ATOM 5046 C CA . ASN C 1 165 ? 114.331 132.503 64.423 1.00 22.46 165 ASN C CA 1
ATOM 5047 C C . ASN C 1 165 ? 114.888 133.340 65.552 1.00 23.72 165 ASN C C 1
ATOM 5048 O O . ASN C 1 165 ? 115.495 132.795 66.481 1.00 23.49 165 ASN C O 1
ATOM 5053 N N . ARG C 1 166 ? 114.658 134.656 65.504 1.00 24.42 166 ARG C N 1
ATOM 5054 C CA . ARG C 1 166 ? 115.269 135.555 66.451 1.00 25.32 166 ARG C CA 1
ATOM 5055 C C . ARG C 1 166 ? 116.796 135.371 66.387 1.00 25.08 166 ARG C C 1
ATOM 5056 O O . ARG C 1 166 ? 117.458 135.332 67.392 1.00 23.80 166 ARG C O 1
ATOM 5064 N N . LYS C 1 167 ? 117.323 135.261 65.167 1.00 25.65 167 LYS C N 1
ATOM 5065 C CA . LYS C 1 167 ? 118.752 135.272 64.914 1.00 26.22 167 LYS C CA 1
ATOM 5066 C C . LYS C 1 167 ? 118.978 135.906 63.557 1.00 27.12 167 LYS C C 1
ATOM 5067 O O . LYS C 1 167 ? 118.235 135.610 62.592 1.00 29.12 167 LYS C O 1
ATOM 5073 N N . TYR C 1 168 ? 120.003 136.756 63.469 1.00 27.23 168 TYR C N 1
ATOM 5074 C CA . TYR C 1 168 ? 120.502 137.292 62.195 1.00 26.52 168 TYR C CA 1
ATOM 5075 C C . TYR C 1 168 ? 121.677 136.538 61.566 1.00 26.72 168 TYR C C 1
ATOM 5076 O O . TYR C 1 168 ? 122.531 136.012 62.268 1.00 27.24 168 TYR C O 1
ATOM 5085 N N . LYS C 1 169 ? 121.688 136.465 60.242 1.00 26.57 169 LYS C N 1
ATOM 5086 C CA . LYS C 1 169 ? 122.866 136.059 59.486 1.00 27.69 169 LYS C CA 1
ATOM 5087 C C . LYS C 1 169 ? 124.055 137.038 59.706 1.00 28.32 169 LYS C C 1
ATOM 5088 O O . LYS C 1 169 ? 123.854 138.277 59.691 1.00 29.24 169 LYS C O 1
ATOM 5094 N N . PRO C 1 170 ? 125.296 136.498 59.883 1.00 28.06 170 PRO C N 1
ATOM 5095 C CA . PRO C 1 170 ? 125.767 135.113 59.763 1.00 27.59 170 PRO C CA 1
ATOM 5096 C C . PRO C 1 170 ? 125.747 134.184 60.998 1.00 27.28 170 PRO C C 1
ATOM 5097 O O . PRO C 1 170 ? 126.396 133.152 60.930 1.00 26.96 170 PRO C O 1
ATOM 5101 N N . ASP C 1 171 ? 125.026 134.500 62.077 1.00 26.41 171 ASP C N 1
ATOM 5102 C CA . ASP C 1 171 ? 124.946 133.582 63.185 1.00 26.37 171 ASP C CA 1
ATOM 5103 C C . ASP C 1 171 ? 124.510 132.194 62.672 1.00 26.71 171 ASP C C 1
ATOM 5104 O O . ASP C 1 171 ? 123.512 132.086 61.963 1.00 27.19 171 ASP C O 1
ATOM 5109 N N . PRO C 1 172 ? 125.286 131.137 62.986 1.00 26.85 172 PRO C N 1
ATOM 5110 C CA . PRO C 1 172 ? 124.974 129.796 62.439 1.00 26.62 172 PRO C CA 1
ATOM 5111 C C . PRO C 1 172 ? 123.538 129.335 62.766 1.00 26.17 172 PRO C C 1
ATOM 5112 O O . PRO C 1 172 ? 122.989 128.542 62.027 1.00 25.87 172 PRO C O 1
ATOM 5116 N N . GLN C 1 173 ? 122.975 129.824 63.873 1.00 25.53 173 GLN C N 1
ATOM 5117 C CA . GLN C 1 173 ? 121.595 129.523 64.239 1.00 25.97 173 GLN C CA 1
ATOM 5118 C C . GLN C 1 173 ? 120.545 130.061 63.228 1.00 24.59 173 GLN C C 1
ATOM 5119 O O . GLN C 1 173 ? 119.480 129.463 63.086 1.00 23.71 173 GLN C O 1
ATOM 5125 N N . ALA C 1 174 ? 120.862 131.136 62.509 1.00 23.43 174 ALA C N 1
ATOM 5126 C CA . ALA C 1 174 ? 119.981 131.645 61.434 1.00 22.40 174 ALA C CA 1
ATOM 5127 C C . ALA C 1 174 ? 119.685 130.514 60.481 1.00 22.43 174 ALA C C 1
ATOM 5128 O O . ALA C 1 174 ? 118.546 130.242 60.143 1.00 22.57 174 ALA C O 1
ATOM 5130 N N . TYR C 1 175 ? 120.742 129.872 60.025 1.00 21.84 175 TYR C N 1
ATOM 5131 C CA . TYR C 1 175 ? 120.632 128.929 58.954 1.00 22.47 175 TYR C CA 1
ATOM 5132 C C . TYR C 1 175 ? 120.021 127.652 59.490 1.00 22.80 175 TYR C C 1
ATOM 5133 O O . TYR C 1 175 ? 119.256 127.017 58.772 1.00 23.16 175 TYR C O 1
ATOM 5142 N N . LEU C 1 176 ? 120.383 127.266 60.732 1.00 22.73 176 LEU C N 1
ATOM 5143 C CA . LEU C 1 176 ? 120.072 125.927 61.281 1.00 22.08 176 LEU C CA 1
ATOM 5144 C C . LEU C 1 176 ? 118.621 125.831 61.739 1.00 21.91 176 LEU C C 1
ATOM 5145 O O . LEU C 1 176 ? 118.003 124.774 61.645 1.00 22.49 176 LEU C O 1
ATOM 5150 N N . ARG C 1 177 ? 118.114 126.913 62.312 1.00 21.59 177 ARG C N 1
ATOM 5151 C CA . ARG C 1 177 ? 116.727 126.979 62.676 1.00 21.41 177 ARG C CA 1
ATOM 5152 C C . ARG C 1 177 ? 115.829 126.990 61.410 1.00 20.99 177 ARG C C 1
ATOM 5153 O O . ARG C 1 177 ? 114.739 126.432 61.420 1.00 20.15 177 ARG C O 1
ATOM 5161 N N . THR C 1 178 ? 116.284 127.591 60.320 1.00 20.14 178 THR C N 1
ATOM 5162 C CA . THR C 1 178 ? 115.470 127.607 59.128 1.00 19.02 178 THR C CA 1
ATOM 5163 C C . THR C 1 178 ? 115.376 126.170 58.649 1.00 19.66 178 THR C C 1
ATOM 5164 O O . THR C 1 178 ? 114.277 125.667 58.408 1.00 19.38 178 THR C O 1
ATOM 5168 N N . ALA C 1 179 ? 116.511 125.482 58.577 1.00 19.64 179 ALA C N 1
ATOM 5169 C CA . ALA C 1 179 ? 116.491 124.095 58.151 1.00 20.51 179 ALA C CA 1
ATOM 5170 C C . ALA C 1 179 ? 115.543 123.249 59.022 1.00 21.50 179 ALA C C 1
ATOM 5171 O O . ALA C 1 179 ? 114.782 122.400 58.544 1.00 22.55 179 ALA C O 1
ATOM 5173 N N . GLN C 1 180 ? 115.581 123.498 60.314 1.00 21.74 180 GLN C N 1
ATOM 5174 C CA . GLN C 1 180 ? 114.871 122.663 61.250 1.00 22.33 180 GLN C CA 1
ATOM 5175 C C . GLN C 1 180 ? 113.344 122.815 61.122 1.00 20.84 180 GLN C C 1
ATOM 5176 O O . GLN C 1 180 ? 112.591 121.819 61.098 1.00 20.94 180 GLN C O 1
ATOM 5182 N N . VAL C 1 181 ? 112.906 124.066 61.098 1.00 19.38 181 VAL C N 1
ATOM 5183 C CA . VAL C 1 181 ? 111.518 124.404 60.977 1.00 19.04 181 VAL C CA 1
ATOM 5184 C C . VAL C 1 181 ? 111.003 123.992 59.592 1.00 18.42 181 VAL C C 1
ATOM 5185 O O . VAL C 1 181 ? 109.807 123.790 59.439 1.00 20.10 181 VAL C O 1
ATOM 5189 N N . LEU C 1 182 ? 111.878 123.787 58.614 1.00 17.47 182 LEU C N 1
ATOM 5190 C CA . LEU C 1 182 ? 111.451 123.252 57.339 1.00 17.14 182 LEU C CA 1
ATOM 5191 C C . LEU C 1 182 ? 111.443 121.718 57.331 1.00 17.07 182 LEU C C 1
ATOM 5192 O O . LEU C 1 182 ? 111.083 121.109 56.361 1.00 17.74 182 LEU C O 1
ATOM 5197 N N . GLY C 1 183 ? 111.792 121.085 58.424 1.00 16.45 183 GLY C N 1
ATOM 5198 C CA . GLY C 1 183 ? 111.827 119.662 58.443 1.00 17.28 183 GLY C CA 1
ATOM 5199 C C . GLY C 1 183 ? 112.997 119.068 57.674 1.00 17.82 183 GLY C C 1
ATOM 5200 O O . GLY C 1 183 ? 112.908 117.893 57.252 1.00 17.26 183 GLY C O 1
ATOM 5201 N N . LEU C 1 184 ? 114.080 119.840 57.515 1.00 17.46 184 LEU C N 1
ATOM 5202 C CA . LEU C 1 184 ? 115.194 119.406 56.673 1.00 18.91 184 LEU C CA 1
ATOM 5203 C C . LEU C 1 184 ? 116.531 119.282 57.426 1.00 19.87 184 LEU C C 1
ATOM 5204 O O . LEU C 1 184 ? 116.794 120.003 58.359 1.00 21.05 184 LEU C O 1
ATOM 5209 N N . HIS C 1 185 ? 117.372 118.336 57.031 1.00 20.79 185 HIS C N 1
ATOM 5210 C CA . HIS C 1 185 ? 118.780 118.372 57.452 1.00 21.79 185 HIS C CA 1
ATOM 5211 C C . HIS C 1 185 ? 119.491 119.600 56.798 1.00 20.78 185 HIS C C 1
ATOM 5212 O O . HIS C 1 185 ? 119.208 119.928 55.674 1.00 20.53 185 HIS C O 1
ATOM 5219 N N . PRO C 1 186 ? 120.407 120.271 57.508 1.00 20.69 186 PRO C N 1
ATOM 5220 C CA . PRO C 1 186 ? 121.230 121.313 56.877 1.00 21.07 186 PRO C CA 1
ATOM 5221 C C . PRO C 1 186 ? 121.836 121.004 55.486 1.00 21.18 186 PRO C C 1
ATOM 5222 O O . PRO C 1 186 ? 121.893 121.877 54.654 1.00 22.43 186 PRO C O 1
ATOM 5226 N N . GLY C 1 187 ? 122.242 119.775 55.213 1.00 21.92 187 GLY C N 1
ATOM 5227 C CA . GLY C 1 187 ? 122.853 119.388 53.908 1.00 20.94 187 GLY C CA 1
ATOM 5228 C C . GLY C 1 187 ? 121.862 119.299 52.759 1.00 21.16 187 GLY C C 1
ATOM 5229 O O . GLY C 1 187 ? 122.259 119.299 51.577 1.00 20.28 187 GLY C O 1
ATOM 5230 N N . GLU C 1 188 ? 120.570 119.273 53.104 1.00 20.83 188 GLU C N 1
ATOM 5231 C CA . GLU C 1 188 ? 119.467 119.372 52.134 1.00 20.69 188 GLU C CA 1
ATOM 5232 C C . GLU C 1 188 ? 119.058 120.806 51.760 1.00 21.20 188 GLU C C 1
ATOM 5233 O O . GLU C 1 188 ? 118.246 121.007 50.864 1.00 21.28 188 GLU C O 1
ATOM 5239 N N . VAL C 1 189 ? 119.600 121.794 52.446 1.00 21.96 189 VAL C N 1
ATOM 5240 C CA . VAL C 1 189 ? 119.272 123.181 52.185 1.00 22.39 189 VAL C CA 1
ATOM 5241 C C . VAL C 1 189 ? 120.451 123.826 51.476 1.00 23.29 189 VAL C C 1
ATOM 5242 O O . VAL C 1 189 ? 121.575 123.851 51.995 1.00 23.34 189 VAL C O 1
ATOM 5246 N N . MET C 1 190 ? 120.224 124.312 50.257 1.00 23.99 190 MET C N 1
ATOM 5247 C CA . MET C 1 190 ? 121.247 125.119 49.555 1.00 23.29 190 MET C CA 1
ATOM 5248 C C . MET C 1 190 ? 120.915 126.567 49.793 1.00 23.42 190 MET C C 1
ATOM 5249 O O . MET C 1 190 ? 119.830 126.987 49.476 1.00 24.08 190 MET C O 1
ATOM 5254 N N . LEU C 1 191 ? 121.835 127.333 50.366 1.00 23.40 191 LEU C N 1
ATOM 5255 C CA . LEU C 1 191 ? 121.744 128.772 50.322 1.00 23.66 191 LEU C CA 1
ATOM 5256 C C . LEU C 1 191 ? 122.250 129.307 48.990 1.00 24.14 191 LEU C C 1
ATOM 5257 O O . LEU C 1 191 ? 123.405 129.118 48.672 1.00 25.05 191 LEU C O 1
ATOM 5262 N N . ALA C 1 192 ? 121.398 130.012 48.234 1.00 24.77 192 ALA C N 1
ATOM 5263 C CA . ALA C 1 192 ? 121.845 130.791 47.054 1.00 23.94 192 ALA C CA 1
ATOM 5264 C C . ALA C 1 192 ? 122.043 132.225 47.444 1.00 24.19 192 ALA C C 1
ATOM 5265 O O . ALA C 1 192 ? 121.146 132.844 48.009 1.00 24.71 192 ALA C O 1
ATOM 5267 N N . ALA C 1 193 ? 123.219 132.772 47.115 1.00 23.97 193 ALA C N 1
ATOM 5268 C CA . ALA C 1 193 ? 123.593 134.120 47.532 1.00 23.87 193 ALA C CA 1
ATOM 5269 C C . ALA C 1 193 ? 124.628 134.754 46.585 1.00 23.62 193 ALA C C 1
ATOM 5270 O O . ALA C 1 193 ? 125.332 134.042 45.860 1.00 23.71 193 ALA C O 1
ATOM 5272 N N . ALA C 1 194 ? 124.686 136.080 46.584 1.00 23.71 194 ALA C N 1
ATOM 5273 C CA . ALA C 1 194 ? 125.672 136.813 45.761 1.00 24.72 194 ALA C CA 1
ATOM 5274 C C . ALA C 1 194 ? 126.880 137.210 46.572 1.00 24.73 194 ALA C C 1
ATOM 5275 O O . ALA C 1 194 ? 127.823 137.737 46.020 1.00 24.45 194 ALA C O 1
ATOM 5277 N N . HIS C 1 195 ? 126.826 136.945 47.879 1.00 25.15 195 HIS C N 1
ATOM 5278 C CA . HIS C 1 195 ? 127.854 137.331 48.822 1.00 26.37 195 HIS C CA 1
ATOM 5279 C C . HIS C 1 195 ? 128.630 136.156 49.385 1.00 26.61 195 HIS C C 1
ATOM 5280 O O . HIS C 1 195 ? 128.055 135.298 50.095 1.00 25.93 195 HIS C O 1
ATOM 5287 N N . ASN C 1 196 ? 129.939 136.119 49.077 1.00 26.32 196 ASN C N 1
ATOM 5288 C CA . ASN C 1 196 ? 130.816 135.015 49.561 1.00 26.20 196 ASN C CA 1
ATOM 5289 C C . ASN C 1 196 ? 130.826 134.788 51.064 1.00 25.71 196 ASN C C 1
ATOM 5290 O O . ASN C 1 196 ? 130.949 133.674 51.511 1.00 26.85 196 ASN C O 1
ATOM 5295 N N . GLY C 1 197 ? 130.694 135.827 51.863 1.00 26.86 197 GLY C N 1
ATOM 5296 C CA . GLY C 1 197 ? 130.767 135.653 53.323 1.00 26.50 197 GLY C CA 1
ATOM 5297 C C . GLY C 1 197 ? 129.582 134.809 53.784 1.00 27.52 197 GLY C C 1
ATOM 5298 O O . GLY C 1 197 ? 129.729 133.854 54.570 1.00 28.61 197 GLY C O 1
ATOM 5299 N N . ASP C 1 198 ? 128.393 135.173 53.279 1.00 27.71 198 ASP C N 1
ATOM 5300 C CA . ASP C 1 198 ? 127.142 134.487 53.565 1.00 27.16 198 ASP C CA 1
ATOM 5301 C C . ASP C 1 198 ? 127.322 133.037 53.228 1.00 25.91 198 ASP C C 1
ATOM 5302 O O . ASP C 1 198 ? 127.055 132.240 54.042 1.00 26.36 198 ASP C O 1
ATOM 5307 N N . LEU C 1 199 ? 127.824 132.708 52.048 1.00 25.81 199 LEU C N 1
ATOM 5308 C CA . LEU C 1 199 ? 128.041 131.308 51.654 1.00 26.17 199 LEU C CA 1
ATOM 5309 C C . LEU C 1 199 ? 129.091 130.557 52.475 1.00 28.07 199 LEU C C 1
ATOM 5310 O O . LEU C 1 199 ? 129.111 129.317 52.474 1.00 27.67 199 LEU C O 1
ATOM 5315 N N . GLU C 1 200 ? 129.954 131.297 53.177 1.00 29.84 200 GLU C N 1
ATOM 5316 C CA . GLU C 1 200 ? 131.043 130.693 53.961 1.00 31.21 200 GLU C CA 1
ATOM 5317 C C . GLU C 1 200 ? 130.492 130.313 55.321 1.00 30.64 200 GLU C C 1
ATOM 5318 O O . GLU C 1 200 ? 130.864 129.287 55.857 1.00 29.51 200 GLU C O 1
ATOM 5324 N N . ALA C 1 201 ? 129.617 131.168 55.865 1.00 30.37 201 ALA C N 1
ATOM 5325 C CA . ALA C 1 201 ? 128.898 130.878 57.103 1.00 29.92 201 ALA C CA 1
ATOM 5326 C C . ALA C 1 201 ? 127.919 129.728 56.889 1.00 30.44 201 ALA C C 1
ATOM 5327 O O . ALA C 1 201 ? 127.907 128.779 57.665 1.00 30.68 201 ALA C O 1
ATOM 5329 N N . ALA C 1 202 ? 127.125 129.786 55.817 1.00 30.66 202 ALA C N 1
ATOM 5330 C CA . ALA C 1 202 ? 126.253 128.662 55.458 1.00 29.85 202 ALA C CA 1
ATOM 5331 C C . ALA C 1 202 ? 127.046 127.376 55.382 1.00 29.42 202 ALA C C 1
ATOM 5332 O O . ALA C 1 202 ? 126.644 126.324 55.936 1.00 29.17 202 ALA C O 1
ATOM 5334 N N . HIS C 1 203 ? 128.121 127.436 54.614 1.00 29.04 203 HIS C N 1
ATOM 5335 C CA . HIS C 1 203 ? 128.938 126.249 54.355 1.00 29.51 203 HIS C CA 1
ATOM 5336 C C . HIS C 1 203 ? 129.509 125.660 55.642 1.00 28.28 203 HIS C C 1
ATOM 5337 O O . HIS C 1 203 ? 129.452 124.461 55.824 1.00 27.74 203 HIS C O 1
ATOM 5344 N N . ALA C 1 204 ? 130.058 126.520 56.488 1.00 27.35 204 ALA C N 1
ATOM 5345 C CA . ALA C 1 204 ? 130.599 126.110 57.782 1.00 28.52 204 ALA C CA 1
ATOM 5346 C C . ALA C 1 204 ? 129.547 125.400 58.614 1.00 28.58 204 ALA C C 1
ATOM 5347 O O . ALA C 1 204 ? 129.861 124.526 59.394 1.00 28.58 204 ALA C O 1
ATOM 5349 N N . THR C 1 205 ? 128.285 125.808 58.448 1.00 28.37 205 THR C N 1
ATOM 5350 C CA . THR C 1 205 ? 127.176 125.318 59.262 1.00 27.77 205 THR C CA 1
ATOM 5351 C C . THR C 1 205 ? 126.528 124.060 58.673 1.00 26.86 205 THR C C 1
ATOM 5352 O O . THR C 1 205 ? 125.516 123.566 59.199 1.00 27.66 205 THR C O 1
ATOM 5356 N N . GLY C 1 206 ? 127.079 123.561 57.563 1.00 25.70 206 GLY C N 1
ATOM 5357 C CA . GLY C 1 206 ? 126.556 122.359 56.884 1.00 25.17 206 GLY C CA 1
ATOM 5358 C C . GLY C 1 206 ? 125.593 122.516 55.693 1.00 23.59 206 GLY C C 1
ATOM 5359 O O . GLY C 1 206 ? 125.022 121.534 55.236 1.00 21.76 206 GLY C O 1
ATOM 5360 N N . LEU C 1 207 ? 125.409 123.721 55.177 1.00 24.09 207 LEU C N 1
ATOM 5361 C CA . LEU C 1 207 ? 124.439 123.927 54.049 1.00 23.94 207 LEU C CA 1
ATOM 5362 C C . LEU C 1 207 ? 125.127 123.788 52.712 1.00 24.18 207 LEU C C 1
ATOM 5363 O O . LEU C 1 207 ? 126.322 124.026 52.629 1.00 25.88 207 LEU C O 1
ATOM 5368 N N . ALA C 1 208 ? 124.400 123.354 51.683 1.00 23.59 208 ALA C N 1
ATOM 5369 C CA . ALA C 1 208 ? 124.869 123.408 50.285 1.00 23.37 208 ALA C CA 1
ATOM 5370 C C . ALA C 1 208 ? 124.895 124.890 49.866 1.00 24.55 208 ALA C C 1
ATOM 5371 O O . ALA C 1 208 ? 124.414 125.747 50.635 1.00 24.94 208 ALA C O 1
ATOM 5373 N N . THR C 1 209 ? 125.496 125.227 48.712 1.00 24.56 209 THR C N 1
ATOM 5374 C CA . THR C 1 209 ? 125.834 126.630 48.438 1.00 24.73 209 THR C CA 1
ATOM 5375 C C . THR C 1 209 ? 125.834 126.968 46.951 1.00 24.90 209 THR C C 1
ATOM 5376 O O . THR C 1 209 ? 126.263 126.157 46.127 1.00 24.41 209 THR C O 1
ATOM 5380 N N . ALA C 1 210 ? 125.328 128.169 46.627 1.00 25.32 210 ALA C N 1
ATOM 5381 C CA . ALA C 1 210 ? 125.326 128.716 45.251 1.00 24.57 210 ALA C CA 1
ATOM 5382 C C . ALA C 1 210 ? 125.651 130.169 45.290 1.00 24.98 210 ALA C C 1
ATOM 5383 O O . ALA C 1 210 ? 124.998 130.959 45.985 1.00 25.76 210 ALA C O 1
ATOM 5385 N N . PHE C 1 211 ? 126.704 130.537 44.578 1.00 25.86 211 PHE C N 1
ATOM 5386 C CA . PHE C 1 211 ? 127.033 131.951 44.348 1.00 25.08 211 PHE C CA 1
ATOM 5387 C C . PHE C 1 211 ? 126.226 132.442 43.156 1.00 25.06 211 PHE C C 1
ATOM 5388 O O . PHE C 1 211 ? 126.189 131.777 42.106 1.00 23.48 211 PHE C O 1
ATOM 5396 N N . ILE C 1 212 ? 125.598 133.610 43.314 1.00 25.05 212 ILE C N 1
ATOM 5397 C CA . ILE C 1 212 ? 124.957 134.266 42.202 1.00 25.48 212 ILE C CA 1
ATOM 5398 C C . ILE C 1 212 ? 125.651 135.623 41.986 1.00 26.17 212 ILE C C 1
ATOM 5399 O O . ILE C 1 212 ? 125.655 136.466 42.872 1.00 26.77 212 ILE C O 1
ATOM 5404 N N . LEU C 1 213 ? 126.240 135.793 40.809 1.00 26.59 213 LEU C N 1
ATOM 5405 C CA . LEU C 1 213 ? 127.005 136.984 40.435 1.00 27.03 213 LEU C CA 1
ATOM 5406 C C . LEU C 1 213 ? 126.074 138.179 40.227 1.00 27.46 213 LEU C C 1
ATOM 5407 O O . LEU C 1 213 ? 125.282 138.201 39.253 1.00 28.51 213 LEU C O 1
ATOM 5412 N N . ARG C 1 214 ? 126.134 139.129 41.172 1.00 27.61 214 ARG C N 1
ATOM 5413 C CA . ARG C 1 214 ? 125.392 140.369 41.111 1.00 27.87 214 ARG C CA 1
ATOM 5414 C C . ARG C 1 214 ? 126.417 141.493 41.075 1.00 28.15 214 ARG C C 1
ATOM 5415 O O . ARG C 1 214 ? 126.625 142.174 42.079 1.00 28.27 214 ARG C O 1
ATOM 5423 N N . PRO C 1 215 ? 127.039 141.713 39.898 1.00 28.53 215 PRO C N 1
ATOM 5424 C CA . PRO C 1 215 ? 128.173 142.637 39.792 1.00 29.60 215 PRO C CA 1
ATOM 5425 C C . PRO C 1 215 ? 127.852 144.124 39.960 1.00 30.58 215 PRO C C 1
ATOM 5426 O O . PRO C 1 215 ? 128.780 144.887 40.301 1.00 31.70 215 PRO C O 1
ATOM 5430 N N . VAL C 1 216 ? 126.583 144.540 39.782 1.00 31.41 216 VAL C N 1
ATOM 5431 C CA . VAL C 1 216 ? 126.181 145.953 40.029 1.00 32.43 216 VAL C CA 1
ATOM 5432 C C . VAL C 1 216 ? 125.147 146.176 41.140 1.00 32.78 216 VAL C C 1
ATOM 5433 O O . VAL C 1 216 ? 124.510 147.242 41.206 1.00 33.10 216 VAL C O 1
ATOM 5437 N N . GLU C 1 217 ? 125.006 145.214 42.044 1.00 31.97 217 GLU C N 1
ATOM 5438 C CA . GLU C 1 217 ? 124.200 145.456 43.233 1.00 31.66 217 GLU C CA 1
ATOM 5439 C C . GLU C 1 217 ? 124.493 146.797 43.875 1.00 31.39 217 GLU C C 1
ATOM 5440 O O . GLU C 1 217 ? 123.584 147.430 44.415 1.00 29.44 217 GLU C O 1
ATOM 5446 N N . HIS C 1 218 ? 125.775 147.178 43.873 1.00 32.86 218 HIS C N 1
ATOM 5447 C CA . HIS C 1 218 ? 126.241 148.426 44.496 1.00 33.38 218 HIS C CA 1
ATOM 5448 C C . HIS C 1 218 ? 126.623 149.499 43.460 1.00 34.31 218 HIS C C 1
ATOM 5449 O O . HIS C 1 218 ? 127.143 150.571 43.804 1.00 34.11 218 HIS C O 1
ATOM 5456 N N . GLY C 1 219 ? 126.301 149.218 42.204 1.00 35.33 219 GLY C N 1
ATOM 5457 C CA . GLY C 1 219 ? 126.609 150.093 41.090 1.00 36.28 219 GLY C CA 1
ATOM 5458 C C . GLY C 1 219 ? 127.889 149.662 40.393 1.00 36.81 219 GLY C C 1
ATOM 5459 O O . GLY C 1 219 ? 128.428 148.607 40.710 1.00 37.43 219 GLY C O 1
ATOM 5460 N N . PRO C 1 220 ? 128.372 150.458 39.415 1.00 37.14 220 PRO C N 1
ATOM 5461 C CA . PRO C 1 220 ? 129.626 150.068 38.718 1.00 37.52 220 PRO C CA 1
ATOM 5462 C C . PRO C 1 220 ? 130.914 150.168 39.563 1.00 37.12 220 PRO C C 1
ATOM 5463 O O . PRO C 1 220 ? 131.952 149.607 39.164 1.00 36.77 220 PRO C O 1
ATOM 5467 N N . HIS C 1 221 ? 130.817 150.834 40.715 1.00 36.94 221 HIS C N 1
ATOM 5468 C CA . HIS C 1 221 ? 131.920 150.912 41.666 1.00 38.30 221 HIS C CA 1
ATOM 5469 C C . HIS C 1 221 ? 131.985 149.808 42.705 1.00 38.70 221 HIS C C 1
ATOM 5470 O O . HIS C 1 221 ? 132.859 149.846 43.574 1.00 38.68 221 HIS C O 1
ATOM 5477 N N . GLN C 1 222 ? 131.067 148.842 42.623 1.00 39.41 222 GLN C N 1
ATOM 5478 C CA . GLN C 1 222 ? 131.163 147.597 43.407 1.00 39.70 222 GLN C CA 1
ATOM 5479 C C . GLN C 1 222 ? 132.537 146.965 43.254 1.00 40.06 222 GLN C C 1
ATOM 5480 O O . GLN C 1 222 ? 132.984 146.688 42.144 1.00 40.25 222 GLN C O 1
ATOM 5486 N N . THR C 1 223 ? 133.172 146.718 44.387 1.00 41.26 223 THR C N 1
ATOM 5487 C CA . THR C 1 223 ? 134.459 146.029 44.451 1.00 41.98 223 THR C CA 1
ATOM 5488 C C . THR C 1 223 ? 134.333 144.552 44.936 1.00 42.29 223 THR C C 1
ATOM 5489 O O . THR C 1 223 ? 135.069 143.677 44.478 1.00 42.74 223 THR C O 1
ATOM 5493 N N . ASP C 1 224 ? 133.389 144.253 45.826 1.00 42.28 224 ASP C N 1
ATOM 5494 C CA . ASP C 1 224 ? 133.326 142.915 46.420 1.00 41.79 224 ASP C CA 1
ATOM 5495 C C . ASP C 1 224 ? 132.440 141.958 45.643 1.00 41.14 224 ASP C C 1
ATOM 5496 O O . ASP C 1 224 ? 131.635 142.363 44.799 1.00 41.81 224 ASP C O 1
ATOM 5501 N N . ASP C 1 225 ? 132.614 140.670 45.882 1.00 39.48 225 ASP C N 1
ATOM 5502 C CA . ASP C 1 225 ? 131.724 139.693 45.263 1.00 38.88 225 ASP C CA 1
ATOM 5503 C C . ASP C 1 225 ? 131.547 139.776 43.719 1.00 37.86 225 ASP C C 1
ATOM 5504 O O . ASP C 1 225 ? 130.457 139.515 43.181 1.00 37.60 225 ASP C O 1
ATOM 5509 N N . LEU C 1 226 ? 132.633 140.081 43.006 1.00 36.71 226 LEU C N 1
ATOM 5510 C CA . LEU C 1 226 ? 132.643 139.980 41.529 1.00 35.69 226 LEU C CA 1
ATOM 5511 C C . LEU C 1 226 ? 133.055 138.603 41.046 1.00 35.07 226 LEU C C 1
ATOM 5512 O O . LEU C 1 226 ? 132.974 138.297 39.854 1.00 34.27 226 LEU C O 1
ATOM 5517 N N . ALA C 1 227 ? 133.500 137.760 41.964 1.00 34.50 227 ALA C N 1
ATOM 5518 C CA . ALA C 1 227 ? 133.634 136.346 41.631 1.00 34.11 227 ALA C CA 1
ATOM 5519 C C . ALA C 1 227 ? 133.438 135.503 42.876 1.00 33.52 227 ALA C C 1
ATOM 5520 O O . ALA C 1 227 ? 133.500 136.012 43.966 1.00 32.94 227 ALA C O 1
ATOM 5522 N N . PRO C 1 228 ? 133.185 134.208 42.697 1.00 34.21 228 PRO C N 1
ATOM 5523 C CA . PRO C 1 228 ? 133.204 133.290 43.827 1.00 34.61 228 PRO C CA 1
ATOM 5524 C C . PRO C 1 228 ? 134.581 133.200 44.432 1.00 35.20 228 PRO C C 1
ATOM 5525 O O . PRO C 1 228 ? 135.523 132.921 43.701 1.00 35.11 228 PRO C O 1
ATOM 5529 N N . THR C 1 229 ? 134.689 133.392 45.748 1.00 35.59 229 THR C N 1
ATOM 5530 C CA . THR C 1 229 ? 135.951 133.307 46.430 1.00 36.72 229 THR C CA 1
ATOM 5531 C C . THR C 1 229 ? 136.005 132.101 47.358 1.00 37.25 229 THR C C 1
ATOM 5532 O O . THR C 1 229 ? 136.597 132.157 48.457 1.00 36.73 229 THR C O 1
ATOM 5536 N N . GLY C 1 230 ? 135.408 131.008 46.886 1.00 37.23 230 GLY C N 1
ATOM 5537 C CA . GLY C 1 230 ? 135.132 129.827 47.707 1.00 36.65 230 GLY C CA 1
ATOM 5538 C C . GLY C 1 230 ? 134.649 128.720 46.805 1.00 36.11 230 GLY C C 1
ATOM 5539 O O . GLY C 1 230 ? 134.229 128.967 45.661 1.00 36.69 230 GLY C O 1
ATOM 5540 N N . SER C 1 231 ? 134.718 127.493 47.291 1.00 35.97 231 SER C N 1
ATOM 5541 C CA . SER C 1 231 ? 134.436 126.346 46.441 1.00 36.08 231 SER C CA 1
ATOM 5542 C C . SER C 1 231 ? 132.954 125.917 46.552 1.00 35.34 231 SER C C 1
ATOM 5543 O O . SER C 1 231 ? 132.603 124.942 47.241 1.00 35.11 231 SER C O 1
ATOM 5546 N N . TRP C 1 232 ? 132.087 126.643 45.850 1.00 33.52 232 TRP C N 1
ATOM 5547 C CA . TRP C 1 232 ? 130.653 126.536 46.107 1.00 31.54 232 TRP C CA 1
ATOM 5548 C C . TRP C 1 232 ? 130.148 125.450 45.234 1.00 30.65 232 TRP C C 1
ATOM 5549 O O . TRP C 1 232 ? 130.799 125.126 44.254 1.00 30.21 232 TRP C O 1
ATOM 5560 N N . ASP C 1 233 ? 129.021 124.851 45.607 1.00 29.71 233 ASP C N 1
ATOM 5561 C CA . ASP C 1 233 ? 128.482 123.738 44.838 1.00 29.43 233 ASP C CA 1
ATOM 5562 C C . ASP C 1 233 ? 128.140 124.202 43.426 1.00 29.01 233 ASP C C 1
ATOM 5563 O O . ASP C 1 233 ? 128.313 123.482 42.444 1.00 28.12 233 ASP C O 1
ATOM 5568 N N . ILE C 1 234 ? 127.595 125.408 43.336 1.00 29.17 234 ILE C N 1
ATOM 5569 C CA . ILE C 1 234 ? 127.242 125.989 42.037 1.00 28.70 234 ILE C CA 1
ATOM 5570 C C . ILE C 1 234 ? 127.718 127.396 42.109 1.00 28.94 234 ILE C C 1
ATOM 5571 O O . ILE C 1 234 ? 127.653 127.990 43.171 1.00 28.13 234 ILE C O 1
ATOM 5576 N N . SER C 1 235 ? 128.299 127.892 41.014 1.00 30.00 235 SER C N 1
ATOM 5577 C CA . SER C 1 235 ? 128.436 129.338 40.829 1.00 30.47 235 SER C CA 1
ATOM 5578 C C . SER C 1 235 ? 127.790 129.705 39.508 1.00 29.99 235 SER C C 1
ATOM 5579 O O . SER C 1 235 ? 127.824 128.932 38.505 1.00 28.63 235 SER C O 1
ATOM 5582 N N . ALA C 1 236 ? 127.153 130.880 39.532 1.00 29.39 236 ALA C N 1
ATOM 5583 C CA . ALA C 1 236 ? 126.161 131.197 38.506 1.00 29.42 236 ALA C CA 1
ATOM 5584 C C . ALA C 1 236 ? 126.073 132.682 38.204 1.00 28.52 236 ALA C C 1
ATOM 5585 O O . ALA C 1 236 ? 126.357 133.536 39.061 1.00 28.02 236 ALA C O 1
ATOM 5587 N N . THR C 1 237 ? 125.701 132.981 36.958 1.00 28.21 237 THR C N 1
ATOM 5588 C CA . THR C 1 237 ? 125.672 134.364 36.464 1.00 28.05 237 THR C CA 1
ATOM 5589 C C . THR C 1 237 ? 124.371 135.098 36.895 1.00 27.75 237 THR C C 1
ATOM 5590 O O . THR C 1 237 ? 124.353 136.334 37.108 1.00 28.01 237 THR C O 1
ATOM 5594 N N . ASP C 1 238 ? 123.344 134.284 37.113 1.00 27.47 238 ASP C N 1
ATOM 5595 C CA . ASP C 1 238 ? 122.012 134.713 37.491 1.00 27.10 238 ASP C CA 1
ATOM 5596 C C . ASP C 1 238 ? 121.126 133.484 37.874 1.00 26.40 238 ASP C C 1
ATOM 5597 O O . ASP C 1 238 ? 121.567 132.307 37.782 1.00 24.17 238 ASP C O 1
ATOM 5602 N N . ILE C 1 239 ? 119.864 133.757 38.256 1.00 25.88 239 ILE C N 1
ATOM 5603 C CA . ILE C 1 239 ? 119.028 132.722 38.843 1.00 24.22 239 ILE C CA 1
ATOM 5604 C C . ILE C 1 239 ? 118.512 131.813 37.792 1.00 24.60 239 ILE C C 1
ATOM 5605 O O . ILE C 1 239 ? 118.262 130.624 38.074 1.00 25.40 239 ILE C O 1
ATOM 5610 N N . THR C 1 240 ? 118.443 132.300 36.554 1.00 24.70 240 THR C N 1
ATOM 5611 C CA . THR C 1 240 ? 118.103 131.440 35.432 1.00 24.46 240 THR C CA 1
ATOM 5612 C C . THR C 1 240 ? 119.157 130.374 35.177 1.00 24.77 240 THR C C 1
ATOM 5613 O O . THR C 1 240 ? 118.823 129.200 34.887 1.00 23.98 240 THR C O 1
ATOM 5617 N N . ASP C 1 241 ? 120.421 130.805 35.262 1.00 25.01 241 ASP C N 1
ATOM 5618 C CA . ASP C 1 241 ? 121.606 129.937 35.101 1.00 25.10 241 ASP C CA 1
ATOM 5619 C C . ASP C 1 241 ? 121.703 128.923 36.251 1.00 24.47 241 ASP C C 1
ATOM 5620 O O . ASP C 1 241 ? 122.025 127.738 36.015 1.00 23.63 241 ASP C O 1
ATOM 5625 N N . LEU C 1 242 ? 121.422 129.404 37.472 1.00 24.21 242 LEU C N 1
ATOM 5626 C CA . LEU C 1 242 ? 121.299 128.558 38.677 1.00 23.98 242 LEU C CA 1
ATOM 5627 C C . LEU C 1 242 ? 120.297 127.444 38.409 1.00 24.12 242 LEU C C 1
ATOM 5628 O O . LEU C 1 242 ? 120.627 126.260 38.505 1.00 24.84 242 LEU C O 1
ATOM 5633 N N . ALA C 1 243 ? 119.090 127.812 37.986 1.00 24.05 243 ALA C N 1
ATOM 5634 C CA . ALA C 1 243 ? 118.091 126.825 37.563 1.00 23.19 243 ALA C CA 1
ATOM 5635 C C . ALA C 1 243 ? 118.624 125.902 36.540 1.00 23.75 243 ALA C C 1
ATOM 5636 O O . ALA C 1 243 ? 118.320 124.690 36.573 1.00 24.84 243 ALA C O 1
ATOM 5638 N N . ALA C 1 244 ? 119.357 126.434 35.566 1.00 22.81 244 ALA C N 1
ATOM 5639 C CA . ALA C 1 244 ? 119.856 125.543 34.519 1.00 23.00 244 ALA C CA 1
ATOM 5640 C C . ALA C 1 244 ? 120.843 124.548 35.090 1.00 22.70 244 ALA C C 1
ATOM 5641 O O . ALA C 1 244 ? 120.791 123.399 34.703 1.00 24.66 244 ALA C O 1
ATOM 5643 N N . GLN C 1 245 ? 121.727 124.971 35.990 1.00 23.24 245 GLN C N 1
ATOM 5644 C CA . GLN C 1 245 ? 122.735 124.063 36.562 1.00 24.88 245 GLN C CA 1
ATOM 5645 C C . GLN C 1 245 ? 122.155 123.034 37.576 1.00 26.70 245 GLN C C 1
ATOM 5646 O O . GLN C 1 245 ? 122.694 121.903 37.712 1.00 26.84 245 GLN C O 1
ATOM 5652 N N . LEU C 1 246 ? 121.081 123.406 38.289 1.00 28.19 246 LEU C N 1
ATOM 5653 C CA . LEU C 1 246 ? 120.449 122.476 39.252 1.00 29.40 246 LEU C CA 1
ATOM 5654 C C . LEU C 1 246 ? 119.899 121.247 38.528 1.00 31.36 246 LEU C C 1
ATOM 5655 O O . LEU C 1 246 ? 119.961 120.116 39.027 1.00 31.48 246 LEU C O 1
ATOM 5660 N N . ARG C 1 247 ? 119.414 121.469 37.319 1.00 34.03 247 ARG C N 1
ATOM 5661 C CA . ARG C 1 247 ? 118.800 120.419 36.478 1.00 36.35 247 ARG C CA 1
ATOM 5662 C C . ARG C 1 247 ? 119.789 119.513 35.716 1.00 37.74 247 ARG C C 1
ATOM 5663 O O . ARG C 1 247 ? 119.423 118.385 35.352 1.00 38.83 247 ARG C O 1
ATOM 5671 N N . ALA C 1 248 ? 121.004 120.013 35.448 1.00 39.19 248 ALA C N 1
ATOM 5672 C CA . ALA C 1 248 ? 122.048 119.281 34.664 1.00 40.82 248 ALA C CA 1
ATOM 5673 C C . ALA C 1 248 ? 122.335 117.842 35.152 1.00 41.60 248 ALA C C 1
ATOM 5674 O O . ALA C 1 248 ? 122.225 116.879 34.368 1.00 42.68 248 ALA C O 1
ATOM 5676 N N . GLY D 1 3 ? 91.838 144.493 42.512 1.00 39.80 3 GLY D N 1
ATOM 5677 C CA . GLY D 1 3 ? 90.495 145.197 42.651 1.00 39.58 3 GLY D CA 1
ATOM 5678 C C . GLY D 1 3 ? 90.098 145.422 44.101 1.00 38.65 3 GLY D C 1
ATOM 5679 O O . GLY D 1 3 ? 90.874 145.115 45.008 1.00 39.32 3 GLY D O 1
ATOM 5680 N N . VAL D 1 4 ? 88.883 145.923 44.325 1.00 37.33 4 VAL D N 1
ATOM 5681 C CA . VAL D 1 4 ? 88.450 146.382 45.669 1.00 36.34 4 VAL D CA 1
ATOM 5682 C C . VAL D 1 4 ? 88.360 145.267 46.781 1.00 34.27 4 VAL D C 1
ATOM 5683 O O . VAL D 1 4 ? 87.578 144.330 46.641 1.00 33.21 4 VAL D O 1
ATOM 5687 N N . PRO D 1 5 ? 89.130 145.409 47.899 1.00 32.46 5 PRO D N 1
ATOM 5688 C CA . PRO D 1 5 ? 89.168 144.400 48.985 1.00 30.81 5 PRO D CA 1
ATOM 5689 C C . PRO D 1 5 ? 87.831 144.253 49.686 1.00 28.30 5 PRO D C 1
ATOM 5690 O O . PRO D 1 5 ? 87.155 145.221 49.882 1.00 27.95 5 PRO D O 1
ATOM 5694 N N . PHE D 1 6 ? 87.490 143.047 50.071 1.00 26.39 6 PHE D N 1
ATOM 5695 C CA . PHE D 1 6 ? 86.309 142.775 50.849 1.00 26.30 6 PHE D CA 1
ATOM 5696 C C . PHE D 1 6 ? 86.454 143.445 52.223 1.00 26.77 6 PHE D C 1
ATOM 5697 O O . PHE D 1 6 ? 87.465 143.266 52.920 1.00 26.82 6 PHE D O 1
ATOM 5705 N N . ARG D 1 7 ? 85.499 144.290 52.573 1.00 26.25 7 ARG D N 1
ATOM 5706 C CA . ARG D 1 7 ? 85.482 144.859 53.904 1.00 27.49 7 ARG D CA 1
ATOM 5707 C C . ARG D 1 7 ? 84.769 143.930 54.854 1.00 26.37 7 ARG D C 1
ATOM 5708 O O . ARG D 1 7 ? 83.617 143.618 54.612 1.00 27.08 7 ARG D O 1
ATOM 5716 N N . SER D 1 8 ? 85.440 143.476 55.917 1.00 24.34 8 SER D N 1
ATOM 5717 C CA . SER D 1 8 ? 84.759 142.649 56.897 1.00 24.66 8 SER D CA 1
ATOM 5718 C C . SER D 1 8 ? 83.614 143.406 57.605 1.00 24.75 8 SER D C 1
ATOM 5719 O O . SER D 1 8 ? 83.826 144.484 58.120 1.00 23.13 8 SER D O 1
ATOM 5722 N N . PRO D 1 9 ? 82.385 142.866 57.571 1.00 25.84 9 PRO D N 1
ATOM 5723 C CA . PRO D 1 9 ? 81.338 143.534 58.365 1.00 26.75 9 PRO D CA 1
ATOM 5724 C C . PRO D 1 9 ? 81.513 143.361 59.857 1.00 26.74 9 PRO D C 1
ATOM 5725 O O . PRO D 1 9 ? 81.170 144.251 60.569 1.00 27.71 9 PRO D O 1
ATOM 5729 N N . SER D 1 10 ? 82.068 142.237 60.320 1.00 26.39 10 SER D N 1
ATOM 5730 C CA . SER D 1 10 ? 82.275 142.018 61.748 1.00 25.69 10 SER D CA 1
ATOM 5731 C C . SER D 1 10 ? 83.468 142.787 62.297 1.00 25.25 10 SER D C 1
ATOM 5732 O O . SER D 1 10 ? 83.410 143.256 63.428 1.00 25.40 10 SER D O 1
ATOM 5735 N N . THR D 1 11 ? 84.555 142.892 61.540 1.00 23.84 11 THR D N 1
ATOM 5736 C CA . THR D 1 11 ? 85.738 143.584 62.060 1.00 23.19 11 THR D CA 1
ATOM 5737 C C . THR D 1 11 ? 85.829 145.019 61.607 1.00 23.11 11 THR D C 1
ATOM 5738 O O . THR D 1 11 ? 86.515 145.811 62.226 1.00 23.44 11 THR D O 1
ATOM 5742 N N . GLY D 1 12 ? 85.191 145.346 60.503 1.00 23.64 12 GLY D N 1
ATOM 5743 C CA . GLY D 1 12 ? 85.208 146.710 59.971 1.00 24.58 12 GLY D CA 1
ATOM 5744 C C . GLY D 1 12 ? 86.396 147.068 59.078 1.00 25.48 12 GLY D C 1
ATOM 5745 O O . GLY D 1 12 ? 86.484 148.188 58.558 1.00 24.04 12 GLY D O 1
ATOM 5746 N N . ARG D 1 13 ? 87.296 146.119 58.871 1.00 25.17 13 ARG D N 1
ATOM 5747 C CA . ARG D 1 13 ? 88.548 146.407 58.169 1.00 25.47 13 ARG D CA 1
ATOM 5748 C C . ARG D 1 13 ? 88.626 145.747 56.794 1.00 24.23 13 ARG D C 1
ATOM 5749 O O . ARG D 1 13 ? 87.966 144.748 56.516 1.00 22.61 13 ARG D O 1
ATOM 5757 N N . ASN D 1 14 ? 89.449 146.315 55.927 1.00 23.02 14 ASN D N 1
ATOM 5758 C CA . ASN D 1 14 ? 89.712 145.667 54.668 1.00 22.05 14 ASN D CA 1
ATOM 5759 C C . ASN D 1 14 ? 90.510 144.417 54.946 1.00 21.28 14 ASN D C 1
ATOM 5760 O O . ASN D 1 14 ? 91.536 144.476 55.608 1.00 20.72 14 ASN D O 1
ATOM 5765 N N . VAL D 1 15 ? 90.017 143.288 54.434 1.00 20.64 15 VAL D N 1
ATOM 5766 C CA . VAL D 1 15 ? 90.666 142.022 54.608 1.00 20.20 15 VAL D CA 1
ATOM 5767 C C . VAL D 1 15 ? 91.953 141.978 53.802 1.00 19.74 15 VAL D C 1
ATOM 5768 O O . VAL D 1 15 ? 91.980 142.322 52.629 1.00 19.58 15 VAL D O 1
ATOM 5772 N N . ARG D 1 16 ? 93.032 141.590 54.463 1.00 19.18 16 ARG D N 1
ATOM 5773 C CA . ARG D 1 16 ? 94.321 141.580 53.807 1.00 19.43 16 ARG D CA 1
ATOM 5774 C C . ARG D 1 16 ? 94.895 140.218 53.613 1.00 16.32 16 ARG D C 1
ATOM 5775 O O . ARG D 1 16 ? 95.682 140.025 52.705 1.00 16.22 16 ARG D O 1
ATOM 5783 N N . ALA D 1 17 ? 94.505 139.281 54.459 1.00 13.74 17 ALA D N 1
ATOM 5784 C CA . ALA D 1 17 ? 94.891 137.922 54.286 1.00 12.73 17 ALA D CA 1
ATOM 5785 C C . ALA D 1 17 ? 93.718 137.018 54.574 1.00 11.96 17 ALA D C 1
ATOM 5786 O O . ALA D 1 17 ? 92.932 137.241 55.487 1.00 12.10 17 ALA D O 1
ATOM 5788 N N . VAL D 1 18 ? 93.644 135.957 53.802 1.00 11.06 18 VAL D N 1
ATOM 5789 C CA . VAL D 1 18 ? 92.655 134.973 53.990 1.00 11.34 18 VAL D CA 1
ATOM 5790 C C . VAL D 1 18 ? 93.436 133.720 54.266 1.00 11.73 18 VAL D C 1
ATOM 5791 O O . VAL D 1 18 ? 94.154 133.214 53.389 1.00 12.78 18 VAL D O 1
ATOM 5795 N N . LEU D 1 19 ? 93.342 133.231 55.490 1.00 12.69 19 LEU D N 1
ATOM 5796 C CA . LEU D 1 19 ? 94.188 132.122 55.952 1.00 12.33 19 LEU D CA 1
ATOM 5797 C C . LEU D 1 19 ? 93.226 131.003 56.223 1.00 13.31 19 LEU D C 1
ATOM 5798 O O . LEU D 1 19 ? 92.084 131.245 56.537 1.00 15.02 19 LEU D O 1
ATOM 5803 N N . PHE D 1 20 ? 93.709 129.784 56.150 1.00 13.87 20 PHE D N 1
ATOM 5804 C CA . PHE D 1 20 ? 92.862 128.669 56.007 1.00 15.00 20 PHE D CA 1
ATOM 5805 C C . PHE D 1 20 ? 93.191 127.632 57.007 1.00 15.54 20 PHE D C 1
ATOM 5806 O O . PHE D 1 20 ? 94.349 127.147 57.069 1.00 16.47 20 PHE D O 1
ATOM 5814 N N . ASP D 1 21 ? 92.181 127.242 57.765 1.00 15.36 21 ASP D N 1
ATOM 5815 C CA . ASP D 1 21 ? 92.192 125.882 58.315 1.00 16.98 21 ASP D CA 1
ATOM 5816 C C . ASP D 1 21 ? 92.476 124.960 57.118 1.00 16.93 21 ASP D C 1
ATOM 5817 O O . ASP D 1 21 ? 91.977 125.205 56.020 1.00 18.04 21 ASP D O 1
ATOM 5822 N N . THR D 1 22 ? 93.288 123.931 57.313 1.00 17.18 22 THR D N 1
ATOM 5823 C CA . THR D 1 22 ? 93.769 123.077 56.222 1.00 15.80 22 THR D CA 1
ATOM 5824 C C . THR D 1 22 ? 93.226 121.639 56.182 1.00 15.71 22 THR D C 1
ATOM 5825 O O . THR D 1 22 ? 92.648 121.225 55.175 1.00 14.57 22 THR D O 1
ATOM 5829 N N . PHE D 1 23 ? 93.394 120.876 57.256 1.00 15.25 23 PHE D N 1
ATOM 5830 C CA . PHE D 1 23 ? 92.836 119.568 57.312 1.00 15.46 23 PHE D CA 1
ATOM 5831 C C . PHE D 1 23 ? 91.336 119.747 57.178 1.00 16.55 23 PHE D C 1
ATOM 5832 O O . PHE D 1 23 ? 90.733 120.511 57.955 1.00 18.02 23 PHE D O 1
ATOM 5840 N N . GLY D 1 24 ? 90.730 119.142 56.153 1.00 15.43 24 GLY D N 1
ATOM 5841 C CA . GLY D 1 24 ? 89.274 119.193 56.043 1.00 14.59 24 GLY D CA 1
ATOM 5842 C C . GLY D 1 24 ? 88.737 120.304 55.199 1.00 14.52 24 GLY D C 1
ATOM 5843 O O . GLY D 1 24 ? 88.022 120.067 54.245 1.00 14.50 24 GLY D O 1
ATOM 5844 N N . THR D 1 25 ? 89.114 121.535 55.551 1.00 14.16 25 THR D N 1
ATOM 5845 C CA . THR D 1 25 ? 88.687 122.737 54.863 1.00 12.88 25 THR D CA 1
ATOM 5846 C C . THR D 1 25 ? 89.286 122.812 53.451 1.00 14.28 25 THR D C 1
ATOM 5847 O O . THR D 1 25 ? 88.612 123.111 52.476 1.00 14.88 25 THR D O 1
ATOM 5851 N N . VAL D 1 26 ? 90.573 122.553 53.364 1.00 13.97 26 VAL D N 1
ATOM 5852 C CA . VAL D 1 26 ? 91.255 122.567 52.112 1.00 12.67 26 VAL D CA 1
ATOM 5853 C C . VAL D 1 26 ? 91.528 121.199 51.506 1.00 12.94 26 VAL D C 1
ATOM 5854 O O . VAL D 1 26 ? 91.460 121.083 50.277 1.00 13.09 26 VAL D O 1
ATOM 5858 N N . VAL D 1 27 ? 91.941 120.219 52.312 1.00 12.00 27 VAL D N 1
ATOM 5859 C CA . VAL D 1 27 ? 92.285 118.871 51.780 1.00 12.64 27 VAL D CA 1
ATOM 5860 C C . VAL D 1 27 ? 91.353 117.842 52.404 1.00 13.33 27 VAL D C 1
ATOM 5861 O O . VAL D 1 27 ? 90.854 118.041 53.504 1.00 14.06 27 VAL D O 1
ATOM 5865 N N . ASP D 1 28 ? 91.102 116.790 51.653 1.00 14.44 28 ASP D N 1
ATOM 5866 C CA . ASP D 1 28 ? 90.323 115.648 52.072 1.00 14.49 28 ASP D CA 1
ATOM 5867 C C . ASP D 1 28 ? 91.215 114.680 52.778 1.00 13.61 28 ASP D C 1
ATOM 5868 O O . ASP D 1 28 ? 91.788 113.821 52.122 1.00 13.67 28 ASP D O 1
ATOM 5873 N N . TRP D 1 29 ? 91.347 114.803 54.101 1.00 12.96 29 TRP D N 1
ATOM 5874 C CA . TRP D 1 29 ? 92.365 114.027 54.810 1.00 13.22 29 TRP D CA 1
ATOM 5875 C C . TRP D 1 29 ? 91.978 112.571 54.901 1.00 13.82 29 TRP D C 1
ATOM 5876 O O . TRP D 1 29 ? 92.834 111.670 54.912 1.00 13.13 29 TRP D O 1
ATOM 5887 N N . ARG D 1 30 ? 90.674 112.328 54.980 1.00 15.26 30 ARG D N 1
ATOM 5888 C CA . ARG D 1 30 ? 90.141 110.977 55.260 1.00 16.39 30 ARG D CA 1
ATOM 5889 C C . ARG D 1 30 ? 90.390 109.990 54.169 1.00 17.12 30 ARG D C 1
ATOM 5890 O O . ARG D 1 30 ? 90.751 108.828 54.429 1.00 17.31 30 ARG D O 1
ATOM 5898 N N . THR D 1 31 ? 90.164 110.422 52.935 1.00 18.21 31 THR D N 1
ATOM 5899 C CA . THR D 1 31 ? 90.446 109.554 51.779 1.00 18.15 31 THR D CA 1
ATOM 5900 C C . THR D 1 31 ? 91.933 109.245 51.723 1.00 18.15 31 THR D C 1
ATOM 5901 O O . THR D 1 31 ? 92.325 108.105 51.548 1.00 20.21 31 THR D O 1
ATOM 5905 N N . GLY D 1 32 ? 92.779 110.238 51.902 1.00 18.34 32 GLY D N 1
ATOM 5906 C CA . GLY D 1 32 ? 94.241 109.997 51.829 1.00 18.65 32 GLY D CA 1
ATOM 5907 C C . GLY D 1 32 ? 94.850 109.169 52.941 1.00 17.52 32 GLY D C 1
ATOM 5908 O O . GLY D 1 32 ? 95.716 108.315 52.702 1.00 18.50 32 GLY D O 1
ATOM 5909 N N . ILE D 1 33 ? 94.383 109.389 54.167 1.00 17.06 33 ILE D N 1
ATOM 5910 C CA . ILE D 1 33 ? 94.882 108.625 55.323 1.00 15.59 33 ILE D CA 1
ATOM 5911 C C . ILE D 1 33 ? 94.436 107.190 55.145 1.00 16.31 33 ILE D C 1
ATOM 5912 O O . ILE D 1 33 ? 95.227 106.270 55.247 1.00 15.53 33 ILE D O 1
ATOM 5917 N N . ALA D 1 34 ? 93.170 107.015 54.817 1.00 17.46 34 ALA D N 1
ATOM 5918 C CA . ALA D 1 34 ? 92.595 105.679 54.544 1.00 19.46 34 ALA D CA 1
ATOM 5919 C C . ALA D 1 34 ? 93.391 104.924 53.500 1.00 20.52 34 ALA D C 1
ATOM 5920 O O . ALA D 1 34 ? 93.739 103.804 53.709 1.00 21.83 34 ALA D O 1
ATOM 5922 N N . THR D 1 35 ? 93.667 105.547 52.352 1.00 23.06 35 THR D N 1
ATOM 5923 C CA . THR D 1 35 ? 94.530 104.970 51.315 1.00 23.60 35 THR D CA 1
ATOM 5924 C C . THR D 1 35 ? 95.897 104.595 51.881 1.00 23.95 35 THR D C 1
ATOM 5925 O O . THR D 1 35 ? 96.379 103.487 51.663 1.00 24.84 35 THR D O 1
ATOM 5929 N N . ALA D 1 36 ? 96.527 105.516 52.610 1.00 24.22 36 ALA D N 1
ATOM 5930 C CA . ALA D 1 36 ? 97.902 105.314 53.108 1.00 23.67 36 ALA D CA 1
ATOM 5931 C C . ALA D 1 36 ? 97.950 104.138 54.042 1.00 24.39 36 ALA D C 1
ATOM 5932 O O . ALA D 1 36 ? 98.902 103.345 54.028 1.00 23.89 36 ALA D O 1
ATOM 5934 N N . VAL D 1 37 ? 96.898 104.023 54.852 1.00 25.08 37 VAL D N 1
ATOM 5935 C CA . VAL D 1 37 ? 96.786 102.967 55.820 1.00 25.95 37 VAL D CA 1
ATOM 5936 C C . VAL D 1 37 ? 96.544 101.636 55.090 1.00 27.77 37 VAL D C 1
ATOM 5937 O O . VAL D 1 37 ? 97.228 100.639 55.365 1.00 27.21 37 VAL D O 1
ATOM 5941 N N . ALA D 1 38 ? 95.553 101.626 54.202 1.00 29.28 38 ALA D N 1
ATOM 5942 C CA . ALA D 1 38 ? 95.298 100.471 53.302 1.00 30.65 38 ALA D CA 1
ATOM 5943 C C . ALA D 1 38 ? 96.553 99.938 52.640 1.00 31.48 38 ALA D C 1
ATOM 5944 O O . ALA D 1 38 ? 96.766 98.763 52.648 1.00 31.86 38 ALA D O 1
ATOM 5946 N N . ASP D 1 39 ? 97.406 100.812 52.108 1.00 33.79 39 ASP D N 1
ATOM 5947 C CA . ASP D 1 39 ? 98.656 100.390 51.447 1.00 34.61 39 ASP D CA 1
ATOM 5948 C C . ASP D 1 39 ? 99.695 99.830 52.420 1.00 35.49 39 ASP D C 1
ATOM 5949 O O . ASP D 1 39 ? 100.450 98.937 52.061 1.00 35.49 39 ASP D O 1
ATOM 5954 N N . TYR D 1 40 ? 99.810 100.417 53.607 1.00 36.24 40 TYR D N 1
ATOM 5955 C CA . TYR D 1 40 ? 100.602 99.813 54.689 1.00 36.55 40 TYR D CA 1
ATOM 5956 C C . TYR D 1 40 ? 100.034 98.436 55.069 1.00 37.63 40 TYR D C 1
ATOM 5957 O O . TYR D 1 40 ? 100.748 97.443 55.034 1.00 38.16 40 TYR D O 1
ATOM 5966 N N . ALA D 1 41 ? 98.751 98.356 55.375 1.00 38.70 41 ALA D N 1
ATOM 5967 C CA . ALA D 1 41 ? 98.121 97.067 55.654 1.00 40.32 41 ALA D CA 1
ATOM 5968 C C . ALA D 1 41 ? 98.345 96.033 54.533 1.00 42.16 41 ALA D C 1
ATOM 5969 O O . ALA D 1 41 ? 98.868 94.949 54.783 1.00 42.43 41 ALA D O 1
ATOM 5971 N N . ALA D 1 42 ? 97.946 96.351 53.305 1.00 43.90 42 ALA D N 1
ATOM 5972 C CA . ALA D 1 42 ? 98.224 95.445 52.170 1.00 45.49 42 ALA D CA 1
ATOM 5973 C C . ALA D 1 42 ? 99.705 94.998 52.102 1.00 46.46 42 ALA D C 1
ATOM 5974 O O . ALA D 1 42 ? 99.980 93.813 51.981 1.00 46.62 42 ALA D O 1
ATOM 5976 N N . ARG D 1 43 ? 100.649 95.925 52.241 1.00 48.13 43 ARG D N 1
ATOM 5977 C CA . ARG D 1 43 ? 102.072 95.569 52.189 1.00 49.30 43 ARG D CA 1
ATOM 5978 C C . ARG D 1 43 ? 102.549 94.691 53.328 1.00 49.92 43 ARG D C 1
ATOM 5979 O O . ARG D 1 43 ? 103.465 93.919 53.127 1.00 50.00 43 ARG D O 1
ATOM 5987 N N . HIS D 1 44 ? 101.953 94.794 54.516 1.00 50.64 44 HIS D N 1
ATOM 5988 C CA . HIS D 1 44 ? 102.512 94.135 55.710 1.00 51.13 44 HIS D CA 1
ATOM 5989 C C . HIS D 1 44 ? 101.621 93.010 56.207 1.00 52.30 44 HIS D C 1
ATOM 5990 O O . HIS D 1 44 ? 101.715 92.575 57.354 1.00 52.35 44 HIS D O 1
ATOM 5997 N N . GLN D 1 45 ? 100.784 92.516 55.308 1.00 53.66 45 GLN D N 1
ATOM 5998 C CA . GLN D 1 45 ? 99.826 91.461 55.614 1.00 54.69 45 GLN D CA 1
ATOM 5999 C C . GLN D 1 45 ? 99.189 91.640 57.011 1.00 54.31 45 GLN D C 1
ATOM 6000 O O . GLN D 1 45 ? 99.512 90.911 57.969 1.00 54.63 45 GLN D O 1
ATOM 6006 N N . LEU D 1 46 ? 98.307 92.646 57.092 1.00 53.34 46 LEU D N 1
ATOM 6007 C CA . LEU D 1 46 ? 97.539 92.984 58.289 1.00 52.43 46 LEU D CA 1
ATOM 6008 C C . LEU D 1 46 ? 96.055 93.105 57.921 1.00 52.20 46 LEU D C 1
ATOM 6009 O O . LEU D 1 46 ? 95.723 93.321 56.759 1.00 51.78 46 LEU D O 1
ATOM 6014 N N . GLU D 1 47 ? 95.167 92.975 58.906 1.00 51.68 47 GLU D N 1
ATOM 6015 C CA . GLU D 1 47 ? 93.724 93.084 58.655 1.00 51.48 47 GLU D CA 1
ATOM 6016 C C . GLU D 1 47 ? 93.152 94.251 59.469 1.00 49.63 47 GLU D C 1
ATOM 6017 O O . GLU D 1 47 ? 93.114 94.212 60.703 1.00 49.45 47 GLU D O 1
ATOM 6023 N N . VAL D 1 48 ? 92.758 95.305 58.746 1.00 47.13 48 VAL D N 1
ATOM 6024 C CA . VAL D 1 48 ? 92.279 96.544 59.329 1.00 45.01 48 VAL D CA 1
ATOM 6025 C C . VAL D 1 48 ? 91.242 97.114 58.385 1.00 42.55 48 VAL D C 1
ATOM 6026 O O . VAL D 1 48 ? 91.413 97.058 57.191 1.00 42.77 48 VAL D O 1
ATOM 6030 N N . ASP D 1 49 ? 90.139 97.611 58.918 1.00 39.87 49 ASP D N 1
ATOM 6031 C CA . ASP D 1 49 ? 89.225 98.447 58.162 1.00 37.28 49 ASP D CA 1
ATOM 6032 C C . ASP D 1 49 ? 89.961 99.799 58.059 1.00 35.20 49 ASP D C 1
ATOM 6033 O O . ASP D 1 49 ? 90.134 100.474 59.046 1.00 33.90 49 ASP D O 1
ATOM 6038 N N . ALA D 1 50 ? 90.448 100.138 56.874 1.00 32.87 50 ALA D N 1
ATOM 6039 C CA . ALA D 1 50 ? 91.348 101.265 56.707 1.00 32.26 50 ALA D CA 1
ATOM 6040 C C . ALA D 1 50 ? 90.657 102.591 57.001 1.00 31.60 50 ALA D C 1
ATOM 6041 O O . ALA D 1 50 ? 91.243 103.479 57.597 1.00 30.89 50 ALA D O 1
ATOM 6043 N N . VAL D 1 51 ? 89.413 102.724 56.569 1.00 30.81 51 VAL D N 1
ATOM 6044 C CA . VAL D 1 51 ? 88.648 103.927 56.859 1.00 30.22 51 VAL D CA 1
ATOM 6045 C C . VAL D 1 51 ? 88.424 104.125 58.385 1.00 29.26 51 VAL D C 1
ATOM 6046 O O . VAL D 1 51 ? 88.658 105.197 58.895 1.00 28.80 51 VAL D O 1
ATOM 6050 N N . ALA D 1 52 ? 87.994 103.082 59.091 1.00 27.86 52 ALA D N 1
ATOM 6051 C CA . ALA D 1 52 ? 87.753 103.182 60.514 1.00 27.03 52 ALA D CA 1
ATOM 6052 C C . ALA D 1 52 ? 89.036 103.380 61.265 1.00 25.77 52 ALA D C 1
ATOM 6053 O O . ALA D 1 52 ? 89.026 104.053 62.282 1.00 26.51 52 ALA D O 1
ATOM 6055 N N . PHE D 1 53 ? 90.125 102.771 60.787 1.00 24.06 53 PHE D N 1
ATOM 6056 C CA . PHE D 1 53 ? 91.448 103.095 61.253 1.00 22.47 53 PHE D CA 1
ATOM 6057 C C . PHE D 1 53 ? 91.750 104.582 61.067 1.00 22.37 53 PHE D C 1
ATOM 6058 O O . PHE D 1 53 ? 92.230 105.224 61.989 1.00 21.32 53 PHE D O 1
ATOM 6066 N N . ALA D 1 54 ? 91.457 105.157 59.898 1.00 22.73 54 ALA D N 1
ATOM 6067 C CA . ALA D 1 54 ? 91.633 106.619 59.721 1.00 23.03 54 ALA D CA 1
ATOM 6068 C C . ALA D 1 54 ? 90.828 107.428 60.747 1.00 22.75 54 ALA D C 1
ATOM 6069 O O . ALA D 1 54 ? 91.331 108.402 61.291 1.00 22.43 54 ALA D O 1
ATOM 6071 N N . ASP D 1 55 ? 89.585 107.043 60.975 1.00 22.14 55 ASP D N 1
ATOM 6072 C CA . ASP D 1 55 ? 88.687 107.793 61.868 1.00 22.67 55 ASP D CA 1
ATOM 6073 C C . ASP D 1 55 ? 89.181 107.775 63.336 1.00 22.05 55 ASP D C 1
ATOM 6074 O O . ASP D 1 55 ? 89.162 108.793 64.042 1.00 19.99 55 ASP D O 1
ATOM 6079 N N . ARG D 1 56 ? 89.575 106.583 63.760 1.00 21.44 56 ARG D N 1
ATOM 6080 C CA . ARG D 1 56 ? 90.163 106.361 65.028 1.00 22.78 56 ARG D CA 1
ATOM 6081 C C . ARG D 1 56 ? 91.460 107.163 65.120 1.00 21.74 56 ARG D C 1
ATOM 6082 O O . ARG D 1 56 ? 91.657 107.871 66.073 1.00 21.80 56 ARG D O 1
ATOM 6090 N N . TRP D 1 57 ? 92.338 107.063 64.123 1.00 19.98 57 TRP D N 1
ATOM 6091 C CA . TRP D 1 57 ? 93.545 107.891 64.107 1.00 18.83 57 TRP D CA 1
ATOM 6092 C C . TRP D 1 57 ? 93.214 109.369 64.322 1.00 18.24 57 TRP D C 1
ATOM 6093 O O . TRP D 1 57 ? 93.819 110.024 65.178 1.00 16.77 57 TRP D O 1
ATOM 6104 N N . ARG D 1 58 ? 92.260 109.883 63.560 1.00 17.47 58 ARG D N 1
ATOM 6105 C CA . ARG D 1 58 ? 91.815 111.274 63.715 1.00 18.71 58 ARG D CA 1
ATOM 6106 C C . ARG D 1 58 ? 91.162 111.572 65.085 1.00 18.67 58 ARG D C 1
ATOM 6107 O O . ARG D 1 58 ? 91.234 112.693 65.557 1.00 17.03 58 ARG D O 1
ATOM 6115 N N . ALA D 1 59 ? 90.523 110.567 65.691 1.00 19.85 59 ALA D N 1
ATOM 6116 C CA . ALA D 1 59 ? 89.832 110.729 66.960 1.00 20.74 59 ALA D CA 1
ATOM 6117 C C . ALA D 1 59 ? 90.873 111.055 68.050 1.00 21.42 59 ALA D C 1
ATOM 6118 O O . ALA D 1 59 ? 90.554 111.700 69.030 1.00 22.04 59 ALA D O 1
ATOM 6120 N N . ARG D 1 60 ? 92.124 110.664 67.836 1.00 21.39 60 ARG D N 1
ATOM 6121 C CA . ARG D 1 60 ? 93.209 110.980 68.773 1.00 21.45 60 ARG D CA 1
ATOM 6122 C C . ARG D 1 60 ? 93.789 112.382 68.596 1.00 22.21 60 ARG D C 1
ATOM 6123 O O . ARG D 1 60 ? 94.579 112.839 69.426 1.00 22.65 60 ARG D O 1
ATOM 6131 N N . TYR D 1 61 ? 93.409 113.072 67.530 1.00 22.90 61 TYR D N 1
ATOM 6132 C CA . TYR D 1 61 ? 93.975 114.400 67.220 1.00 22.66 61 TYR D CA 1
ATOM 6133 C C . TYR D 1 61 ? 93.769 115.376 68.365 1.00 22.40 61 TYR D C 1
ATOM 6134 O O . TYR D 1 61 ? 94.734 115.753 69.035 1.00 21.90 61 TYR D O 1
ATOM 6143 N N . GLN D 1 62 ? 92.522 115.773 68.600 1.00 22.60 62 GLN D N 1
ATOM 6144 C CA . GLN D 1 62 ? 92.196 116.791 69.626 1.00 22.43 62 GLN D CA 1
ATOM 6145 C C . GLN D 1 62 ? 92.641 116.322 71.006 1.00 22.24 62 GLN D C 1
ATOM 6146 O O . GLN D 1 62 ? 93.249 117.080 71.731 1.00 22.63 62 GLN D O 1
ATOM 6152 N N . PRO D 1 63 ? 92.416 115.048 71.351 1.00 21.95 63 PRO D N 1
ATOM 6153 C CA . PRO D 1 63 ? 92.876 114.731 72.713 1.00 21.85 63 PRO D CA 1
ATOM 6154 C C . PRO D 1 63 ? 94.378 114.868 72.813 1.00 21.30 63 PRO D C 1
ATOM 6155 O O . PRO D 1 63 ? 94.878 115.197 73.882 1.00 21.00 63 PRO D O 1
ATOM 6159 N N . SER D 1 64 ? 95.089 114.698 71.702 1.00 19.24 64 SER D N 1
ATOM 6160 C CA . SER D 1 64 ? 96.514 114.674 71.798 1.00 18.35 64 SER D CA 1
ATOM 6161 C C . SER D 1 64 ? 96.971 116.104 72.017 1.00 18.62 64 SER D C 1
ATOM 6162 O O . SER D 1 64 ? 97.896 116.337 72.766 1.00 17.65 64 SER D O 1
ATOM 6165 N N . MET D 1 65 ? 96.260 117.065 71.436 1.00 19.17 65 MET D N 1
ATOM 6166 C CA . MET D 1 65 ? 96.592 118.495 71.581 1.00 19.23 65 MET D CA 1
ATOM 6167 C C . MET D 1 65 ? 96.112 119.086 72.893 1.00 20.01 65 MET D C 1
ATOM 6168 O O . MET D 1 65 ? 96.751 119.997 73.419 1.00 19.95 65 MET D O 1
ATOM 6173 N N . ASP D 1 66 ? 94.980 118.600 73.381 1.00 21.14 66 ASP D N 1
ATOM 6174 C CA . ASP D 1 66 ? 94.377 119.049 74.660 1.00 22.23 66 ASP D CA 1
ATOM 6175 C C . ASP D 1 66 ? 95.364 119.084 75.805 1.00 21.80 66 ASP D C 1
ATOM 6176 O O . ASP D 1 66 ? 95.366 120.010 76.606 1.00 21.85 66 ASP D O 1
ATOM 6181 N N . ALA D 1 67 ? 96.190 118.062 75.872 1.00 21.93 67 ALA D N 1
ATOM 6182 C CA . ALA D 1 67 ? 97.281 118.013 76.813 1.00 22.32 67 ALA D CA 1
ATOM 6183 C C . ALA D 1 67 ? 98.219 119.249 76.739 1.00 22.52 67 ALA D C 1
ATOM 6184 O O . ALA D 1 67 ? 98.786 119.686 77.771 1.00 22.05 67 ALA D O 1
ATOM 6186 N N . ILE D 1 68 ? 98.407 119.787 75.531 1.00 21.27 68 ILE D N 1
ATOM 6187 C CA . ILE D 1 68 ? 99.244 120.973 75.332 1.00 21.12 68 ILE D CA 1
ATOM 6188 C C . ILE D 1 68 ? 98.448 122.267 75.538 1.00 21.65 68 ILE D C 1
ATOM 6189 O O . ILE D 1 68 ? 99.000 123.295 76.018 1.00 23.14 68 ILE D O 1
ATOM 6194 N N . LEU D 1 69 ? 97.182 122.264 75.147 1.00 22.56 69 LEU D N 1
ATOM 6195 C CA . LEU D 1 69 ? 96.340 123.450 75.303 1.00 23.66 69 LEU D CA 1
ATOM 6196 C C . LEU D 1 69 ? 96.236 123.793 76.790 1.00 25.07 69 LEU D C 1
ATOM 6197 O O . LEU D 1 69 ? 96.271 124.975 77.137 1.00 25.03 69 LEU D O 1
ATOM 6202 N N . SER D 1 70 ? 96.127 122.754 77.641 1.00 25.36 70 SER D N 1
ATOM 6203 C CA . SER D 1 70 ? 95.958 122.900 79.094 1.00 25.92 70 SER D CA 1
ATOM 6204 C C . SER D 1 70 ? 97.230 123.207 79.853 1.00 26.92 70 SER D C 1
ATOM 6205 O O . SER D 1 70 ? 97.168 123.552 81.043 1.00 27.14 70 SER D O 1
ATOM 6208 N N . GLY D 1 71 ? 98.379 123.094 79.191 1.00 27.35 71 GLY D N 1
ATOM 6209 C CA . GLY D 1 71 ? 99.663 123.263 79.881 1.00 27.47 71 GLY D CA 1
ATOM 6210 C C . GLY D 1 71 ? 100.249 122.011 80.550 1.00 27.31 71 GLY D C 1
ATOM 6211 O O . GLY D 1 71 ? 101.390 122.040 81.003 1.00 28.50 71 GLY D O 1
ATOM 6212 N N . ALA D 1 72 ? 99.506 120.902 80.591 1.00 26.49 72 ALA D N 1
ATOM 6213 C CA . ALA D 1 72 ? 100.020 119.626 81.141 1.00 25.39 72 ALA D CA 1
ATOM 6214 C C . ALA D 1 72 ? 101.226 119.083 80.380 1.00 24.90 72 ALA D C 1
ATOM 6215 O O . ALA D 1 72 ? 101.949 118.221 80.876 1.00 24.64 72 ALA D O 1
ATOM 6217 N N . ARG D 1 73 ? 101.422 119.548 79.156 1.00 24.42 73 ARG D N 1
ATOM 6218 C CA . ARG D 1 73 ? 102.500 119.043 78.348 1.00 23.70 73 ARG D CA 1
ATOM 6219 C C . ARG D 1 73 ? 103.089 120.179 77.574 1.00 23.41 73 ARG D C 1
ATOM 6220 O O . ARG D 1 73 ? 102.384 121.071 77.083 1.00 22.49 73 ARG D O 1
ATOM 6228 N N . GLU D 1 74 ? 104.395 120.132 77.440 1.00 23.34 74 GLU D N 1
ATOM 6229 C CA . GLU D 1 74 ? 105.064 121.119 76.667 1.00 24.40 74 GLU D CA 1
ATOM 6230 C C . GLU D 1 74 ? 104.702 120.946 75.157 1.00 22.85 74 GLU D C 1
ATOM 6231 O O . GLU D 1 74 ? 104.376 119.869 74.724 1.00 23.29 74 GLU D O 1
ATOM 6237 N N . PHE D 1 75 ? 104.742 122.014 74.389 1.00 22.03 75 PHE D N 1
ATOM 6238 C CA . PHE D 1 75 ? 104.491 121.965 72.955 1.00 21.40 75 PHE D CA 1
ATOM 6239 C C . PHE D 1 75 ? 105.423 120.980 72.243 1.00 20.73 75 PHE D C 1
ATOM 6240 O O . PHE D 1 75 ? 106.621 120.958 72.486 1.00 20.88 75 PHE D O 1
ATOM 6248 N N . VAL D 1 76 ? 104.837 120.113 71.418 1.00 19.78 76 VAL D N 1
ATOM 6249 C CA . VAL D 1 76 ? 105.533 119.389 70.405 1.00 18.75 76 VAL D CA 1
ATOM 6250 C C . VAL D 1 76 ? 104.763 119.488 69.084 1.00 18.48 76 VAL D C 1
ATOM 6251 O O . VAL D 1 76 ? 103.565 119.833 69.058 1.00 19.16 76 VAL D O 1
ATOM 6255 N N . THR D 1 77 ? 105.459 119.182 67.994 1.00 16.62 77 THR D N 1
ATOM 6256 C CA . THR D 1 77 ? 104.942 119.319 66.654 1.00 16.29 77 THR D CA 1
ATOM 6257 C C . THR D 1 77 ? 103.833 118.307 66.362 1.00 16.40 77 THR D C 1
ATOM 6258 O O . THR D 1 77 ? 103.824 117.188 66.901 1.00 17.27 77 THR D O 1
ATOM 6262 N N . LEU D 1 78 ? 102.956 118.652 65.430 1.00 15.48 78 LEU D N 1
ATOM 6263 C CA . LEU D 1 78 ? 101.831 117.771 65.133 1.00 15.26 78 LEU D CA 1
ATOM 6264 C C . LEU D 1 78 ? 102.392 116.463 64.603 1.00 15.06 78 LEU D C 1
ATOM 6265 O O . LEU D 1 78 ? 101.932 115.365 64.941 1.00 16.12 78 LEU D O 1
ATOM 6270 N N . ASP D 1 79 ? 103.441 116.566 63.823 1.00 14.90 79 ASP D N 1
ATOM 6271 C CA . ASP D 1 79 ? 104.173 115.353 63.402 1.00 15.91 79 ASP D CA 1
ATOM 6272 C C . ASP D 1 79 ? 104.461 114.431 64.574 1.00 14.82 79 ASP D C 1
ATOM 6273 O O . ASP D 1 79 ? 104.247 113.244 64.475 1.00 16.66 79 ASP D O 1
ATOM 6278 N N . ILE D 1 80 ? 104.910 114.941 65.702 1.00 15.10 80 ILE D N 1
ATOM 6279 C CA . ILE D 1 80 ? 105.217 114.034 66.799 1.00 15.01 80 ILE D CA 1
ATOM 6280 C C . ILE D 1 80 ? 103.939 113.445 67.321 1.00 15.11 80 ILE D C 1
ATOM 6281 O O . ILE D 1 80 ? 103.854 112.235 67.517 1.00 14.98 80 ILE D O 1
ATOM 6286 N N . LEU D 1 81 ? 102.916 114.284 67.487 1.00 15.45 81 LEU D N 1
ATOM 6287 C CA . LEU D 1 81 ? 101.650 113.804 68.002 1.00 14.79 81 LEU D CA 1
ATOM 6288 C C . LEU D 1 81 ? 101.004 112.775 67.069 1.00 15.73 81 LEU D C 1
ATOM 6289 O O . LEU D 1 81 ? 100.363 111.826 67.555 1.00 14.64 81 LEU D O 1
ATOM 6294 N N . HIS D 1 82 ? 101.129 112.977 65.737 1.00 14.53 82 HIS D N 1
ATOM 6295 C CA . HIS D 1 82 ? 100.526 112.038 64.782 1.00 14.46 82 HIS D CA 1
ATOM 6296 C C . HIS D 1 82 ? 101.169 110.684 64.858 1.00 14.42 82 HIS D C 1
ATOM 6297 O O . HIS D 1 82 ? 100.533 109.650 64.666 1.00 14.30 82 HIS D O 1
ATOM 6304 N N . ARG D 1 83 ? 102.460 110.675 65.100 1.00 15.58 83 ARG D N 1
ATOM 6305 C CA . ARG D 1 83 ? 103.196 109.415 65.223 1.00 16.94 83 ARG D CA 1
ATOM 6306 C C . ARG D 1 83 ? 102.789 108.706 66.546 1.00 16.87 83 ARG D C 1
ATOM 6307 O O . ARG D 1 83 ? 102.471 107.531 66.573 1.00 16.57 83 ARG D O 1
ATOM 6315 N N . GLU D 1 84 ? 102.679 109.459 67.626 1.00 17.62 84 GLU D N 1
ATOM 6316 C CA . GLU D 1 84 ? 102.231 108.853 68.903 1.00 17.44 84 GLU D CA 1
ATOM 6317 C C . GLU D 1 84 ? 100.830 108.313 68.711 1.00 17.05 84 GLU D C 1
ATOM 6318 O O . GLU D 1 84 ? 100.543 107.180 69.116 1.00 15.66 84 GLU D O 1
ATOM 6324 N N . ASN D 1 85 ? 99.968 109.137 68.096 1.00 16.22 85 ASN D N 1
ATOM 6325 C CA . ASN D 1 85 ? 98.600 108.741 67.836 1.00 16.73 85 ASN D CA 1
ATOM 6326 C C . ASN D 1 85 ? 98.463 107.459 66.993 1.00 17.24 85 ASN D C 1
ATOM 6327 O O . ASN D 1 85 ? 97.549 106.696 67.190 1.00 18.82 85 ASN D O 1
ATOM 6332 N N . LEU D 1 86 ? 99.346 107.271 66.034 1.00 17.90 86 LEU D N 1
ATOM 6333 C CA . LEU D 1 86 ? 99.391 106.074 65.222 1.00 18.25 86 LEU D CA 1
ATOM 6334 C C . LEU D 1 86 ? 99.667 104.849 66.091 1.00 18.16 86 LEU D C 1
ATOM 6335 O O . LEU D 1 86 ? 99.032 103.816 65.896 1.00 17.87 86 LEU D O 1
ATOM 6340 N N . ASP D 1 87 ? 100.592 104.948 67.034 1.00 19.38 87 ASP D N 1
ATOM 6341 C CA . ASP D 1 87 ? 100.890 103.798 67.915 1.00 21.51 87 ASP D CA 1
ATOM 6342 C C . ASP D 1 87 ? 99.708 103.458 68.790 1.00 21.48 87 ASP D C 1
ATOM 6343 O O . ASP D 1 87 ? 99.414 102.292 69.002 1.00 22.65 87 ASP D O 1
ATOM 6348 N N . PHE D 1 88 ? 99.000 104.463 69.257 1.00 20.68 88 PHE D N 1
ATOM 6349 C CA . PHE D 1 88 ? 97.811 104.232 70.052 1.00 21.78 88 PHE D CA 1
ATOM 6350 C C . PHE D 1 88 ? 96.803 103.449 69.196 1.00 22.08 88 PHE D C 1
ATOM 6351 O O . PHE D 1 88 ? 96.361 102.349 69.564 1.00 20.62 88 PHE D O 1
ATOM 6359 N N . VAL D 1 89 ? 96.483 103.992 68.015 1.00 22.26 89 VAL D N 1
ATOM 6360 C CA . VAL D 1 89 ? 95.478 103.374 67.159 1.00 21.69 89 VAL D CA 1
ATOM 6361 C C . VAL D 1 89 ? 95.916 101.967 66.728 1.00 21.60 89 VAL D C 1
ATOM 6362 O O . VAL D 1 89 ? 95.080 101.085 66.727 1.00 21.42 89 VAL D O 1
ATOM 6366 N N . LEU D 1 90 ? 97.197 101.734 66.406 1.00 21.22 90 LEU D N 1
ATOM 6367 C CA . LEU D 1 90 ? 97.659 100.377 66.156 1.00 22.44 90 LEU D CA 1
ATOM 6368 C C . LEU D 1 90 ? 97.359 99.437 67.373 1.00 24.01 90 LEU D C 1
ATOM 6369 O O . LEU D 1 90 ? 96.841 98.337 67.210 1.00 23.62 90 LEU D O 1
ATOM 6374 N N . ARG D 1 91 ? 97.650 99.890 68.584 1.00 26.19 91 ARG D N 1
ATOM 6375 C CA . ARG D 1 91 ? 97.381 99.092 69.762 1.00 28.26 91 ARG D CA 1
ATOM 6376 C C . ARG D 1 91 ? 95.913 98.848 69.952 1.00 29.98 91 ARG D C 1
ATOM 6377 O O . ARG D 1 91 ? 95.526 97.708 70.167 1.00 30.07 91 ARG D O 1
ATOM 6385 N N . GLU D 1 92 ? 95.073 99.864 69.773 1.00 32.36 92 GLU D N 1
ATOM 6386 C CA . GLU D 1 92 ? 93.616 99.623 69.735 1.00 33.74 92 GLU D CA 1
ATOM 6387 C C . GLU D 1 92 ? 93.180 98.490 68.798 1.00 34.86 92 GLU D C 1
ATOM 6388 O O . GLU D 1 92 ? 92.211 97.792 69.095 1.00 34.68 92 GLU D O 1
ATOM 6394 N N . SER D 1 93 ? 93.863 98.336 67.668 1.00 36.32 93 SER D N 1
ATOM 6395 C CA . SER D 1 93 ? 93.481 97.380 66.614 1.00 37.67 93 SER D CA 1
ATOM 6396 C C . SER D 1 93 ? 94.120 96.004 66.834 1.00 38.77 93 SER D C 1
ATOM 6397 O O . SER D 1 93 ? 94.022 95.120 65.976 1.00 39.26 93 SER D O 1
ATOM 6400 N N . GLY D 1 94 ? 94.789 95.829 67.969 1.00 39.24 94 GLY D N 1
ATOM 6401 C CA . GLY D 1 94 ? 95.383 94.552 68.313 1.00 39.78 94 GLY D CA 1
ATOM 6402 C C . GLY D 1 94 ? 96.736 94.314 67.683 1.00 40.06 94 GLY D C 1
ATOM 6403 O O . GLY D 1 94 ? 97.145 93.162 67.566 1.00 40.27 94 GLY D O 1
ATOM 6404 N N . ILE D 1 95 ? 97.421 95.398 67.283 1.00 40.25 95 ILE D N 1
ATOM 6405 C CA . ILE D 1 95 ? 98.766 95.357 66.678 1.00 39.46 95 ILE D CA 1
ATOM 6406 C C . ILE D 1 95 ? 99.817 95.982 67.610 1.00 39.68 95 ILE D C 1
ATOM 6407 O O . ILE D 1 95 ? 99.599 97.070 68.146 1.00 39.21 95 ILE D O 1
ATOM 6412 N N . ASP D 1 96 ? 100.959 95.316 67.778 1.00 39.86 96 ASP D N 1
ATOM 6413 C CA . ASP D 1 96 ? 102.027 95.814 68.643 1.00 40.15 96 ASP D CA 1
ATOM 6414 C C . ASP D 1 96 ? 103.031 96.579 67.785 1.00 40.14 96 ASP D C 1
ATOM 6415 O O . ASP D 1 96 ? 103.776 95.985 67.007 1.00 39.17 96 ASP D O 1
ATOM 6420 N N . PRO D 1 97 ? 103.081 97.906 67.954 1.00 40.77 97 PRO D N 1
ATOM 6421 C CA . PRO D 1 97 ? 103.911 98.749 67.114 1.00 40.91 97 PRO D CA 1
ATOM 6422 C C . PRO D 1 97 ? 105.410 98.472 67.195 1.00 41.14 97 PRO D C 1
ATOM 6423 O O . PRO D 1 97 ? 106.136 98.835 66.276 1.00 39.83 97 PRO D O 1
ATOM 6427 N N . THR D 1 98 ? 105.873 97.872 68.295 1.00 41.92 98 THR D N 1
ATOM 6428 C CA . THR D 1 98 ? 107.304 97.554 68.445 1.00 42.55 98 THR D CA 1
ATOM 6429 C C . THR D 1 98 ? 107.767 96.446 67.495 1.00 43.04 98 THR D C 1
ATOM 6430 O O . THR D 1 98 ? 108.958 96.378 67.228 1.00 43.86 98 THR D O 1
ATOM 6434 N N . ASN D 1 99 ? 106.843 95.616 66.986 1.00 43.79 99 ASN D N 1
ATOM 6435 C CA . ASN D 1 99 ? 107.137 94.586 65.917 1.00 44.45 99 ASN D CA 1
ATOM 6436 C C . ASN D 1 99 ? 107.222 95.073 64.449 1.00 44.14 99 ASN D C 1
ATOM 6437 O O . ASN D 1 99 ? 107.195 94.248 63.520 1.00 44.48 99 ASN D O 1
ATOM 6442 N N . HIS D 1 100 ? 107.233 96.382 64.226 1.00 43.49 100 HIS D N 1
ATOM 6443 C CA . HIS D 1 100 ? 107.283 96.942 62.876 1.00 42.56 100 HIS D CA 1
ATOM 6444 C C . HIS D 1 100 ? 108.520 97.823 62.835 1.00 41.78 100 HIS D C 1
ATOM 6445 O O . HIS D 1 100 ? 109.065 98.161 63.891 1.00 41.37 100 HIS D O 1
ATOM 6452 N N . ASP D 1 101 ? 108.991 98.174 61.640 1.00 40.81 101 ASP D N 1
ATOM 6453 C CA . ASP D 1 101 ? 110.101 99.102 61.545 1.00 40.36 101 ASP D CA 1
ATOM 6454 C C . ASP D 1 101 ? 109.588 100.489 61.928 1.00 39.24 101 ASP D C 1
ATOM 6455 O O . ASP D 1 101 ? 108.671 101.024 61.314 1.00 38.50 101 ASP D O 1
ATOM 6460 N N . SER D 1 102 ? 110.178 101.046 62.971 1.00 37.85 102 SER D N 1
ATOM 6461 C CA . SER D 1 102 ? 109.881 102.402 63.400 1.00 36.91 102 SER D CA 1
ATOM 6462 C C . SER D 1 102 ? 110.053 103.455 62.273 1.00 35.71 102 SER D C 1
ATOM 6463 O O . SER D 1 102 ? 109.323 104.437 62.231 1.00 33.96 102 SER D O 1
ATOM 6466 N N . GLY D 1 103 ? 111.037 103.260 61.399 1.00 34.63 103 GLY D N 1
ATOM 6467 C CA . GLY D 1 103 ? 111.233 104.158 60.244 1.00 33.64 103 GLY D CA 1
ATOM 6468 C C . GLY D 1 103 ? 110.038 104.155 59.310 1.00 32.83 103 GLY D C 1
ATOM 6469 O O . GLY D 1 103 ? 109.611 105.187 58.814 1.00 32.73 103 GLY D O 1
ATOM 6470 N N . GLU D 1 104 ? 109.476 102.991 59.078 1.00 32.58 104 GLU D N 1
ATOM 6471 C CA . GLU D 1 104 ? 108.304 102.878 58.215 1.00 32.66 104 GLU D CA 1
ATOM 6472 C C . GLU D 1 104 ? 107.043 103.406 58.909 1.00 31.30 104 GLU D C 1
ATOM 6473 O O . GLU D 1 104 ? 106.119 103.876 58.243 1.00 30.48 104 GLU D O 1
ATOM 6479 N N . LEU D 1 105 ? 106.993 103.280 60.245 1.00 29.22 105 LEU D N 1
ATOM 6480 C CA . LEU D 1 105 ? 105.865 103.801 60.997 1.00 28.33 105 LEU D CA 1
ATOM 6481 C C . LEU D 1 105 ? 105.886 105.319 60.958 1.00 26.23 105 LEU D C 1
ATOM 6482 O O . LEU D 1 105 ? 104.865 105.911 60.699 1.00 25.65 105 LEU D O 1
ATOM 6487 N N . ASP D 1 106 ? 107.071 105.904 61.139 1.00 24.92 106 ASP D N 1
ATOM 6488 C CA . ASP D 1 106 ? 107.387 107.299 60.839 1.00 24.71 106 ASP D CA 1
ATOM 6489 C C . ASP D 1 106 ? 106.912 107.817 59.459 1.00 24.42 106 ASP D C 1
ATOM 6490 O O . ASP D 1 106 ? 106.398 108.926 59.349 1.00 23.77 106 ASP D O 1
ATOM 6495 N N . GLU D 1 107 ? 107.119 107.019 58.422 1.00 23.54 107 GLU D N 1
ATOM 6496 C CA . GLU D 1 107 ? 106.687 107.347 57.083 1.00 24.58 107 GLU D CA 1
ATOM 6497 C C . GLU D 1 107 ? 105.187 107.330 57.012 1.00 22.45 107 GLU D C 1
ATOM 6498 O O . GLU D 1 107 ? 104.616 108.268 56.496 1.00 21.96 107 GLU D O 1
ATOM 6504 N N . LEU D 1 108 ? 104.545 106.274 57.510 1.00 22.05 108 LEU D N 1
ATOM 6505 C CA . LEU D 1 108 ? 103.078 106.247 57.618 1.00 21.30 108 LEU D CA 1
ATOM 6506 C C . LEU D 1 108 ? 102.537 107.465 58.377 1.00 20.61 108 LEU D C 1
ATOM 6507 O O . LEU D 1 108 ? 101.589 108.072 57.909 1.00 20.36 108 LEU D O 1
ATOM 6512 N N . ALA D 1 109 ? 103.134 107.835 59.521 1.00 19.35 109 ALA D N 1
ATOM 6513 C CA . ALA D 1 109 ? 102.711 109.055 60.250 1.00 18.51 109 ALA D CA 1
ATOM 6514 C C . ALA D 1 109 ? 102.820 110.324 59.410 1.00 17.69 109 ALA D C 1
ATOM 6515 O O . ALA D 1 109 ? 102.083 111.248 59.603 1.00 16.79 109 ALA D O 1
ATOM 6517 N N . ARG D 1 110 ? 103.709 110.364 58.435 1.00 18.40 110 ARG D N 1
ATOM 6518 C CA . ARG D 1 110 ? 103.785 111.528 57.548 1.00 18.85 110 ARG D CA 1
ATOM 6519 C C . ARG D 1 110 ? 102.791 111.452 56.371 1.00 17.54 110 ARG D C 1
ATOM 6520 O O . ARG D 1 110 ? 102.775 112.312 55.500 1.00 17.18 110 ARG D O 1
ATOM 6528 N N . ALA D 1 111 ? 101.892 110.480 56.410 1.00 15.34 111 ALA D N 1
ATOM 6529 C CA . ALA D 1 111 ? 100.847 110.410 55.408 1.00 15.38 111 ALA D CA 1
ATOM 6530 C C . ALA D 1 111 ? 100.044 111.745 55.438 1.00 15.32 111 ALA D C 1
ATOM 6531 O O . ALA D 1 111 ? 99.479 112.138 54.451 1.00 13.92 111 ALA D O 1
ATOM 6533 N N . TRP D 1 112 ? 100.034 112.445 56.574 1.00 15.70 112 TRP D N 1
ATOM 6534 C CA . TRP D 1 112 ? 99.266 113.712 56.693 1.00 15.89 112 TRP D CA 1
ATOM 6535 C C . TRP D 1 112 ? 99.891 114.817 55.898 1.00 15.64 112 TRP D C 1
ATOM 6536 O O . TRP D 1 112 ? 99.237 115.817 55.727 1.00 15.93 112 TRP D O 1
ATOM 6547 N N . HIS D 1 113 ? 101.109 114.594 55.373 1.00 16.91 113 HIS D N 1
ATOM 6548 C CA . HIS D 1 113 ? 101.838 115.534 54.461 1.00 16.93 113 HIS D CA 1
ATOM 6549 C C . HIS D 1 113 ? 101.514 115.302 52.964 1.00 17.39 113 HIS D C 1
ATOM 6550 O O . HIS D 1 113 ? 101.991 116.064 52.121 1.00 18.00 113 HIS D O 1
ATOM 6557 N N . VAL D 1 114 ? 100.789 114.231 52.640 1.00 16.91 114 VAL D N 1
ATOM 6558 C CA . VAL D 1 114 ? 100.540 113.805 51.252 1.00 16.70 114 VAL D CA 1
ATOM 6559 C C . VAL D 1 114 ? 99.029 113.714 51.051 1.00 15.84 114 VAL D C 1
ATOM 6560 O O . VAL D 1 114 ? 98.446 112.638 51.027 1.00 14.91 114 VAL D O 1
ATOM 6564 N N . LEU D 1 115 ? 98.359 114.861 50.999 1.00 16.40 115 LEU D N 1
ATOM 6565 C CA . LEU D 1 115 ? 96.885 114.826 50.952 1.00 15.58 115 LEU D CA 1
ATOM 6566 C C . LEU D 1 115 ? 96.362 115.641 49.800 1.00 15.57 115 LEU D C 1
ATOM 6567 O O . LEU D 1 115 ? 96.924 116.676 49.436 1.00 15.54 115 LEU D O 1
ATOM 6572 N N . THR D 1 116 ? 95.221 115.177 49.303 1.00 16.71 116 THR D N 1
ATOM 6573 C CA . THR D 1 116 ? 94.603 115.673 48.098 1.00 16.42 116 THR D CA 1
ATOM 6574 C C . THR D 1 116 ? 93.596 116.762 48.417 1.00 16.78 116 THR D C 1
ATOM 6575 O O . THR D 1 116 ? 92.572 116.520 49.066 1.00 16.65 116 THR D O 1
ATOM 6579 N N . PRO D 1 117 ? 93.829 117.950 47.887 1.00 17.05 117 PRO D N 1
ATOM 6580 C CA . PRO D 1 117 ? 92.789 118.930 47.962 1.00 16.50 117 PRO D CA 1
ATOM 6581 C C . PRO D 1 117 ? 91.477 118.516 47.356 1.00 16.73 117 PRO D C 1
ATOM 6582 O O . PRO D 1 117 ? 91.435 117.801 46.331 1.00 17.37 117 PRO D O 1
ATOM 6586 N N . TRP D 1 118 ? 90.411 119.040 47.949 1.00 15.28 118 TRP D N 1
ATOM 6587 C CA . TRP D 1 118 ? 89.131 119.057 47.327 1.00 15.34 118 TRP D CA 1
ATOM 6588 C C . TRP D 1 118 ? 89.260 119.732 45.969 1.00 16.06 118 TRP D C 1
ATOM 6589 O O . TRP D 1 118 ? 90.085 120.633 45.786 1.00 18.18 118 TRP D O 1
ATOM 6600 N N . PRO D 1 119 ? 88.430 119.325 44.999 1.00 16.34 119 PRO D N 1
ATOM 6601 C CA . PRO D 1 119 ? 88.751 119.762 43.614 1.00 16.84 119 PRO D CA 1
ATOM 6602 C C . PRO D 1 119 ? 88.721 121.276 43.365 1.00 16.55 119 PRO D C 1
ATOM 6603 O O . PRO D 1 119 ? 89.437 121.754 42.473 1.00 18.73 119 PRO D O 1
ATOM 6607 N N . ASP D 1 120 ? 87.891 121.994 44.121 1.00 15.52 120 ASP D N 1
ATOM 6608 C CA . ASP D 1 120 ? 87.769 123.467 44.105 1.00 14.19 120 ASP D CA 1
ATOM 6609 C C . ASP D 1 120 ? 88.864 124.263 44.797 1.00 14.56 120 ASP D C 1
ATOM 6610 O O . ASP D 1 120 ? 88.937 125.465 44.600 1.00 14.36 120 ASP D O 1
ATOM 6615 N N . SER D 1 121 ? 89.740 123.612 45.588 1.00 14.94 121 SER D N 1
ATOM 6616 C CA . SER D 1 121 ? 90.626 124.343 46.476 1.00 14.32 121 SER D CA 1
ATOM 6617 C C . SER D 1 121 ? 91.694 125.057 45.693 1.00 14.31 121 SER D C 1
ATOM 6618 O O . SER D 1 121 ? 91.826 126.291 45.822 1.00 15.46 121 SER D O 1
ATOM 6621 N N . VAL D 1 122 ? 92.461 124.325 44.879 1.00 13.81 122 VAL D N 1
ATOM 6622 C CA . VAL D 1 122 ? 93.598 124.940 44.166 1.00 13.91 122 VAL D CA 1
ATOM 6623 C C . VAL D 1 122 ? 93.127 126.080 43.241 1.00 14.72 122 VAL D C 1
ATOM 6624 O O . VAL D 1 122 ? 93.699 127.165 43.259 1.00 16.23 122 VAL D O 1
ATOM 6628 N N . PRO D 1 123 ? 92.063 125.868 42.452 1.00 14.96 123 PRO D N 1
ATOM 6629 C CA . PRO D 1 123 ? 91.489 126.957 41.701 1.00 15.14 123 PRO D CA 1
ATOM 6630 C C . PRO D 1 123 ? 90.993 128.106 42.512 1.00 14.08 123 PRO D C 1
ATOM 6631 O O . PRO D 1 123 ? 91.234 129.244 42.139 1.00 15.00 123 PRO D O 1
ATOM 6635 N N . GLY D 1 124 ? 90.303 127.823 43.629 1.00 13.71 124 GLY D N 1
ATOM 6636 C CA . GLY D 1 124 ? 89.841 128.878 44.513 1.00 12.37 124 GLY D CA 1
ATOM 6637 C C . GLY D 1 124 ? 90.957 129.731 45.081 1.00 12.61 124 GLY D C 1
ATOM 6638 O O . GLY D 1 124 ? 90.900 130.963 45.151 1.00 12.67 124 GLY D O 1
ATOM 6639 N N . LEU D 1 125 ? 91.988 129.074 45.530 1.00 13.93 125 LEU D N 1
ATOM 6640 C CA . LEU D 1 125 ? 93.085 129.771 46.237 1.00 13.66 125 LEU D CA 1
ATOM 6641 C C . LEU D 1 125 ? 93.889 130.601 45.242 1.00 14.12 125 LEU D C 1
ATOM 6642 O O . LEU D 1 125 ? 94.310 131.705 45.559 1.00 14.89 125 LEU D O 1
ATOM 6647 N N . THR D 1 126 ? 94.103 130.081 44.036 1.00 15.05 126 THR D N 1
ATOM 6648 C CA . THR D 1 126 ? 94.751 130.842 42.946 1.00 14.33 126 THR D CA 1
ATOM 6649 C C . THR D 1 126 ? 94.023 132.182 42.717 1.00 14.74 126 THR D C 1
ATOM 6650 O O . THR D 1 126 ? 94.642 133.250 42.676 1.00 13.98 126 THR D O 1
ATOM 6654 N N . ALA D 1 127 ? 92.693 132.120 42.626 1.00 14.51 127 ALA D N 1
ATOM 6655 C CA . ALA D 1 127 ? 91.876 133.290 42.452 1.00 14.23 127 ALA D CA 1
ATOM 6656 C C . ALA D 1 127 ? 92.038 134.234 43.622 1.00 14.96 127 ALA D C 1
ATOM 6657 O O . ALA D 1 127 ? 92.255 135.429 43.431 1.00 14.45 127 ALA D O 1
ATOM 6659 N N . ILE D 1 128 ? 92.032 133.709 44.851 1.00 14.40 128 ILE D N 1
ATOM 6660 C CA . ILE D 1 128 ? 92.216 134.593 46.027 1.00 14.51 128 ILE D CA 1
ATOM 6661 C C . ILE D 1 128 ? 93.638 135.142 46.160 1.00 14.22 128 ILE D C 1
ATOM 6662 O O . ILE D 1 128 ? 93.831 136.322 46.535 1.00 14.06 128 ILE D O 1
ATOM 6667 N N . LYS D 1 129 ? 94.623 134.314 45.850 1.00 14.89 129 LYS D N 1
ATOM 6668 C CA . LYS D 1 129 ? 96.075 134.725 45.903 1.00 15.01 129 LYS D CA 1
ATOM 6669 C C . LYS D 1 129 ? 96.350 135.957 45.052 1.00 16.17 129 LYS D C 1
ATOM 6670 O O . LYS D 1 129 ? 97.105 136.804 45.440 1.00 17.60 129 LYS D O 1
ATOM 6676 N N . ALA D 1 130 ? 95.679 136.094 43.911 1.00 17.85 130 ALA D N 1
ATOM 6677 C CA . ALA D 1 130 ? 95.731 137.329 43.091 1.00 18.11 130 ALA D CA 1
ATOM 6678 C C . ALA D 1 130 ? 95.457 138.645 43.804 1.00 18.82 130 ALA D C 1
ATOM 6679 O O . ALA D 1 130 ? 95.950 139.702 43.385 1.00 19.50 130 ALA D O 1
ATOM 6681 N N . GLU D 1 131 ? 94.704 138.631 44.903 1.00 18.97 131 GLU D N 1
ATOM 6682 C CA . GLU D 1 131 ? 94.339 139.885 45.528 1.00 18.43 131 GLU D CA 1
ATOM 6683 C C . GLU D 1 131 ? 94.679 139.940 47.032 1.00 18.27 131 GLU D C 1
ATOM 6684 O O . GLU D 1 131 ? 94.738 141.015 47.622 1.00 18.17 131 GLU D O 1
ATOM 6690 N N . TYR D 1 132 ? 94.881 138.775 47.642 1.00 17.16 132 TYR D N 1
ATOM 6691 C CA . TYR D 1 132 ? 95.118 138.668 49.070 1.00 15.51 132 TYR D CA 1
ATOM 6692 C C . TYR D 1 132 ? 96.332 137.772 49.345 1.00 14.36 132 TYR D C 1
ATOM 6693 O O . TYR D 1 132 ? 96.773 137.003 48.484 1.00 12.97 132 TYR D O 1
ATOM 6702 N N . ILE D 1 133 ? 96.845 137.907 50.565 1.00 12.92 133 ILE D N 1
ATOM 6703 C CA . ILE D 1 133 ? 97.805 137.040 51.108 1.00 13.56 133 ILE D CA 1
ATOM 6704 C C . ILE D 1 133 ? 97.033 135.806 51.481 1.00 14.57 133 ILE D C 1
ATOM 6705 O O . ILE D 1 133 ? 96.027 135.881 52.236 1.00 16.66 133 ILE D O 1
ATOM 6710 N N . ILE D 1 134 ? 97.493 134.670 51.021 1.00 14.02 134 ILE D N 1
ATOM 6711 C CA . ILE D 1 134 ? 96.898 133.418 51.461 1.00 13.90 134 ILE D CA 1
ATOM 6712 C C . ILE D 1 134 ? 97.943 132.545 52.130 1.00 13.92 134 ILE D C 1
ATOM 6713 O O . ILE D 1 134 ? 99.137 132.644 51.844 1.00 13.57 134 ILE D O 1
ATOM 6718 N N . GLY D 1 135 ? 97.452 131.669 52.996 1.00 14.30 135 GLY D N 1
ATOM 6719 C CA . GLY D 1 135 ? 98.268 130.730 53.743 1.00 14.03 135 GLY D CA 1
ATOM 6720 C C . GLY D 1 135 ? 97.438 129.961 54.775 1.00 14.83 135 GLY D C 1
ATOM 6721 O O . GLY D 1 135 ? 96.228 130.239 54.999 1.00 14.03 135 GLY D O 1
ATOM 6722 N N . PRO D 1 136 ? 98.055 128.956 55.399 1.00 14.53 136 PRO D N 1
ATOM 6723 C CA . PRO D 1 136 ? 97.281 128.204 56.342 1.00 14.81 136 PRO D CA 1
ATOM 6724 C C . PRO D 1 136 ? 97.257 128.868 57.682 1.00 14.99 136 PRO D C 1
ATOM 6725 O O . PRO D 1 136 ? 98.145 129.647 58.029 1.00 14.50 136 PRO D O 1
ATOM 6729 N N . LEU D 1 137 ? 96.201 128.601 58.412 1.00 15.87 137 LEU D N 1
ATOM 6730 C CA . LEU D 1 137 ? 96.114 128.920 59.859 1.00 15.87 137 LEU D CA 1
ATOM 6731 C C . LEU D 1 137 ? 95.591 127.627 60.465 1.00 14.87 137 LEU D C 1
ATOM 6732 O O . LEU D 1 137 ? 94.370 127.372 60.595 1.00 14.84 137 LEU D O 1
ATOM 6737 N N . SER D 1 138 ? 96.555 126.782 60.727 1.00 14.33 138 SER D N 1
ATOM 6738 C CA . SER D 1 138 ? 96.332 125.368 60.902 1.00 13.77 138 SER D CA 1
ATOM 6739 C C . SER D 1 138 ? 97.103 124.895 62.142 1.00 14.33 138 SER D C 1
ATOM 6740 O O . SER D 1 138 ? 98.061 125.543 62.598 1.00 13.66 138 SER D O 1
ATOM 6743 N N . ASN D 1 139 ? 96.662 123.784 62.691 1.00 13.97 139 ASN D N 1
ATOM 6744 C CA . ASN D 1 139 ? 97.417 123.084 63.733 1.00 15.30 139 ASN D CA 1
ATOM 6745 C C . ASN D 1 139 ? 98.647 122.305 63.185 1.00 14.73 139 ASN D C 1
ATOM 6746 O O . ASN D 1 139 ? 99.483 121.895 63.942 1.00 14.46 139 ASN D O 1
ATOM 6751 N N . GLY D 1 140 ? 98.747 122.110 61.878 1.00 15.09 140 GLY D N 1
ATOM 6752 C CA . GLY D 1 140 ? 99.926 121.491 61.293 1.00 14.18 140 GLY D CA 1
ATOM 6753 C C . GLY D 1 140 ? 101.178 122.287 61.551 1.00 14.81 140 GLY D C 1
ATOM 6754 O O . GLY D 1 140 ? 101.151 123.524 61.554 1.00 17.08 140 GLY D O 1
ATOM 6755 N N . ASN D 1 141 ? 102.276 121.617 61.840 1.00 14.31 141 ASN D N 1
ATOM 6756 C CA . ASN D 1 141 ? 103.580 122.288 61.788 1.00 14.93 141 ASN D CA 1
ATOM 6757 C C . ASN D 1 141 ? 103.982 122.739 60.368 1.00 14.70 141 ASN D C 1
ATOM 6758 O O . ASN D 1 141 ? 103.416 122.313 59.389 1.00 14.90 141 ASN D O 1
ATOM 6763 N N . THR D 1 142 ? 104.981 123.584 60.277 1.00 14.44 142 THR D N 1
ATOM 6764 C CA . THR D 1 142 ? 105.367 124.240 59.004 1.00 14.63 142 THR D CA 1
ATOM 6765 C C . THR D 1 142 ? 105.761 123.216 57.967 1.00 15.00 142 THR D C 1
ATOM 6766 O O . THR D 1 142 ? 105.247 123.234 56.844 1.00 15.50 142 THR D O 1
ATOM 6770 N N . SER D 1 143 ? 106.606 122.268 58.356 1.00 14.36 143 SER D N 1
ATOM 6771 C CA . SER D 1 143 ? 107.153 121.312 57.405 1.00 14.37 143 SER D CA 1
ATOM 6772 C C . SER D 1 143 ? 106.081 120.398 56.875 1.00 14.52 143 SER D C 1
ATOM 6773 O O . SER D 1 143 ? 106.160 119.920 55.713 1.00 13.29 143 SER D O 1
ATOM 6776 N N . LEU D 1 144 ? 105.099 120.104 57.729 1.00 13.55 144 LEU D N 1
ATOM 6777 C CA . LEU D 1 144 ? 104.002 119.287 57.290 1.00 13.81 144 LEU D CA 1
ATOM 6778 C C . LEU D 1 144 ? 103.218 120.041 56.197 1.00 13.49 144 LEU D C 1
ATOM 6779 O O . LEU D 1 144 ? 102.924 119.508 55.124 1.00 13.10 144 LEU D O 1
ATOM 6784 N N . LEU D 1 145 ? 102.925 121.291 56.487 1.00 13.10 145 LEU D N 1
ATOM 6785 C CA . LEU D 1 145 ? 102.096 122.117 55.648 1.00 13.19 145 LEU D CA 1
ATOM 6786 C C . LEU D 1 145 ? 102.749 122.419 54.335 1.00 13.59 145 LEU D C 1
ATOM 6787 O O . LEU D 1 145 ? 102.101 122.386 53.282 1.00 14.54 145 LEU D O 1
ATOM 6792 N N . LEU D 1 146 ? 104.042 122.685 54.404 1.00 14.35 146 LEU D N 1
ATOM 6793 C CA . LEU D 1 146 ? 104.895 122.826 53.234 1.00 14.65 146 LEU D CA 1
ATOM 6794 C C . LEU D 1 146 ? 104.940 121.605 52.332 1.00 15.17 146 LEU D C 1
ATOM 6795 O O . LEU D 1 146 ? 104.773 121.712 51.091 1.00 15.20 146 LEU D O 1
ATOM 6800 N N . ASP D 1 147 ? 105.186 120.428 52.905 1.00 15.72 147 ASP D N 1
ATOM 6801 C CA . ASP D 1 147 ? 105.299 119.239 52.065 1.00 16.58 147 ASP D CA 1
ATOM 6802 C C . ASP D 1 147 ? 103.980 119.060 51.378 1.00 16.72 147 ASP D C 1
ATOM 6803 O O . ASP D 1 147 ? 103.934 118.751 50.190 1.00 17.66 147 ASP D O 1
ATOM 6808 N N . MET D 1 148 ? 102.901 119.219 52.134 1.00 15.73 148 MET D N 1
ATOM 6809 C CA . MET D 1 148 ? 101.565 119.041 51.594 1.00 15.29 148 MET D CA 1
ATOM 6810 C C . MET D 1 148 ? 101.304 119.959 50.392 1.00 14.30 148 MET D C 1
ATOM 6811 O O . MET D 1 148 ? 100.760 119.491 49.409 1.00 15.03 148 MET D O 1
ATOM 6816 N N . ALA D 1 149 ? 101.677 121.227 50.508 1.00 12.75 149 ALA D N 1
ATOM 6817 C CA . ALA D 1 149 ? 101.563 122.229 49.468 1.00 12.90 149 ALA D CA 1
ATOM 6818 C C . ALA D 1 149 ? 102.412 121.967 48.241 1.00 13.43 149 ALA D C 1
ATOM 6819 O O . ALA D 1 149 ? 101.905 122.037 47.097 1.00 12.94 149 ALA D O 1
ATOM 6821 N N . LYS D 1 150 ? 103.661 121.582 48.441 1.00 14.63 150 LYS D N 1
ATOM 6822 C CA . LYS D 1 150 ? 104.480 121.170 47.290 1.00 15.92 150 LYS D CA 1
ATOM 6823 C C . LYS D 1 150 ? 103.915 119.955 46.602 1.00 15.91 150 LYS D C 1
ATOM 6824 O O . LYS D 1 150 ? 103.973 119.869 45.393 1.00 16.43 150 LYS D O 1
ATOM 6830 N N . ASN D 1 151 ? 103.523 118.961 47.371 1.00 17.60 151 ASN D N 1
ATOM 6831 C CA A ASN D 1 151 ? 103.035 117.688 46.811 0.50 17.83 151 ASN D CA 1
ATOM 6832 C CA B ASN D 1 151 ? 103.017 117.687 46.808 0.50 17.85 151 ASN D CA 1
ATOM 6833 C C . ASN D 1 151 ? 101.764 117.904 45.985 1.00 17.85 151 ASN D C 1
ATOM 6834 O O . ASN D 1 151 ? 101.582 117.285 44.968 1.00 18.45 151 ASN D O 1
ATOM 6843 N N . ALA D 1 152 ? 100.907 118.808 46.449 1.00 17.63 152 ALA D N 1
ATOM 6844 C CA . ALA D 1 152 ? 99.602 119.046 45.842 1.00 16.73 152 ALA D CA 1
ATOM 6845 C C . ALA D 1 152 ? 99.488 120.311 44.994 1.00 16.22 152 ALA D C 1
ATOM 6846 O O . ALA D 1 152 ? 98.455 120.525 44.417 1.00 16.13 152 ALA D O 1
ATOM 6848 N N . GLY D 1 153 ? 100.498 121.159 44.938 1.00 15.84 153 GLY D N 1
ATOM 6849 C CA . GLY D 1 153 ? 100.363 122.450 44.265 1.00 15.54 153 GLY D CA 1
ATOM 6850 C C . GLY D 1 153 ? 99.486 123.486 44.986 1.00 16.52 153 GLY D C 1
ATOM 6851 O O . GLY D 1 153 ? 98.835 124.294 44.302 1.00 17.08 153 GLY D O 1
ATOM 6852 N N . ILE D 1 154 ? 99.442 123.491 46.331 1.00 16.96 154 ILE D N 1
ATOM 6853 C CA . ILE D 1 154 ? 98.690 124.486 47.083 1.00 17.31 154 ILE D CA 1
ATOM 6854 C C . ILE D 1 154 ? 99.474 125.819 47.115 1.00 19.05 154 ILE D C 1
ATOM 6855 O O . ILE D 1 154 ? 100.509 125.933 47.780 1.00 20.90 154 ILE D O 1
ATOM 6860 N N . PRO D 1 155 ? 98.982 126.853 46.425 1.00 18.95 155 PRO D N 1
ATOM 6861 C CA . PRO D 1 155 ? 99.770 128.085 46.211 1.00 18.36 155 PRO D CA 1
ATOM 6862 C C . PRO D 1 155 ? 99.960 129.061 47.355 1.00 18.18 155 PRO D C 1
ATOM 6863 O O . PRO D 1 155 ? 99.800 130.293 47.150 1.00 18.45 155 PRO D O 1
ATOM 6867 N N . TRP D 1 156 ? 100.358 128.585 48.541 1.00 17.14 156 TRP D N 1
ATOM 6868 C CA . TRP D 1 156 ? 100.320 129.493 49.723 1.00 16.04 156 TRP D CA 1
ATOM 6869 C C . TRP D 1 156 ? 101.361 130.556 49.502 1.00 16.01 156 TRP D C 1
ATOM 6870 O O . TRP D 1 156 ? 102.240 130.311 48.723 1.00 17.65 156 TRP D O 1
ATOM 6881 N N . ASP D 1 157 ? 101.212 131.746 50.099 1.00 16.31 157 ASP D N 1
ATOM 6882 C CA . ASP D 1 157 ? 102.195 132.812 50.032 1.00 15.93 157 ASP D CA 1
ATOM 6883 C C . ASP D 1 157 ? 103.141 132.669 51.246 1.00 16.40 157 ASP D C 1
ATOM 6884 O O . ASP D 1 157 ? 104.328 133.075 51.222 1.00 14.26 157 ASP D O 1
ATOM 6889 N N . VAL D 1 158 ? 102.604 132.104 52.313 1.00 16.26 158 VAL D N 1
ATOM 6890 C CA . VAL D 1 158 ? 103.320 132.100 53.578 1.00 16.28 158 VAL D CA 1
ATOM 6891 C C . VAL D 1 158 ? 102.710 131.040 54.454 1.00 16.82 158 VAL D C 1
ATOM 6892 O O . VAL D 1 158 ? 101.475 130.847 54.393 1.00 16.63 158 VAL D O 1
ATOM 6896 N N . ILE D 1 159 ? 103.576 130.364 55.236 1.00 15.93 159 ILE D N 1
ATOM 6897 C CA . ILE D 1 159 ? 103.211 129.211 56.035 1.00 15.29 159 ILE D CA 1
ATOM 6898 C C . ILE D 1 159 ? 103.664 129.430 57.476 1.00 15.74 159 ILE D C 1
ATOM 6899 O O . ILE D 1 159 ? 104.791 129.135 57.845 1.00 17.07 159 ILE D O 1
ATOM 6904 N N . ILE D 1 160 ? 102.790 129.998 58.278 1.00 15.52 160 ILE D N 1
ATOM 6905 C CA . ILE D 1 160 ? 102.971 130.044 59.712 1.00 15.16 160 ILE D CA 1
ATOM 6906 C C . ILE D 1 160 ? 102.362 128.793 60.396 1.00 14.61 160 ILE D C 1
ATOM 6907 O O . ILE D 1 160 ? 101.169 128.766 60.805 1.00 16.68 160 ILE D O 1
ATOM 6912 N N . GLY D 1 161 ? 103.182 127.774 60.511 1.00 13.18 161 GLY D N 1
ATOM 6913 C CA . GLY D 1 161 ? 102.835 126.550 61.194 1.00 14.09 161 GLY D CA 1
ATOM 6914 C C . GLY D 1 161 ? 102.668 126.753 62.684 1.00 14.60 161 GLY D C 1
ATOM 6915 O O . GLY D 1 161 ? 103.254 127.650 63.250 1.00 13.96 161 GLY D O 1
ATOM 6916 N N . SER D 1 162 ? 101.824 125.931 63.309 1.00 14.34 162 SER D N 1
ATOM 6917 C CA . SER D 1 162 ? 101.590 125.981 64.737 1.00 13.77 162 SER D CA 1
ATOM 6918 C C . SER D 1 162 ? 102.882 125.978 65.569 1.00 14.64 162 SER D C 1
ATOM 6919 O O . SER D 1 162 ? 102.886 126.508 66.658 1.00 15.50 162 SER D O 1
ATOM 6922 N N . ASP D 1 163 ? 103.954 125.371 65.058 1.00 15.83 163 ASP D N 1
ATOM 6923 C CA . ASP D 1 163 ? 105.219 125.297 65.715 1.00 16.41 163 ASP D CA 1
ATOM 6924 C C . ASP D 1 163 ? 106.006 126.618 65.617 1.00 17.58 163 ASP D C 1
ATOM 6925 O O . ASP D 1 163 ? 107.006 126.790 66.268 1.00 18.48 163 ASP D O 1
ATOM 6930 N N . ILE D 1 164 ? 105.585 127.556 64.810 1.00 19.00 164 ILE D N 1
ATOM 6931 C CA . ILE D 1 164 ? 106.252 128.863 64.819 1.00 19.31 164 ILE D CA 1
ATOM 6932 C C . ILE D 1 164 ? 105.692 129.612 66.010 1.00 19.34 164 ILE D C 1
ATOM 6933 O O . ILE D 1 164 ? 106.432 130.271 66.728 1.00 19.70 164 ILE D O 1
ATOM 6938 N N . ASN D 1 165 ? 104.391 129.458 66.278 1.00 19.46 165 ASN D N 1
ATOM 6939 C CA . ASN D 1 165 ? 103.748 130.191 67.378 1.00 18.57 165 ASN D CA 1
ATOM 6940 C C . ASN D 1 165 ? 103.808 129.413 68.667 1.00 18.55 165 ASN D C 1
ATOM 6941 O O . ASN D 1 165 ? 103.494 129.941 69.718 1.00 16.99 165 ASN D O 1
ATOM 6946 N N . ARG D 1 166 ? 104.114 128.126 68.565 1.00 19.56 166 ARG D N 1
ATOM 6947 C CA . ARG D 1 166 ? 104.081 127.239 69.710 1.00 20.76 166 ARG D CA 1
ATOM 6948 C C . ARG D 1 166 ? 102.756 127.308 70.443 1.00 19.45 166 ARG D C 1
ATOM 6949 O O . ARG D 1 166 ? 102.727 127.400 71.640 1.00 19.37 166 ARG D O 1
ATOM 6957 N N . LYS D 1 167 ? 101.665 127.284 69.682 1.00 19.51 167 LYS D N 1
ATOM 6958 C CA . LYS D 1 167 ? 100.293 127.413 70.189 1.00 19.20 167 LYS D CA 1
ATOM 6959 C C . LYS D 1 167 ? 99.388 126.662 69.222 1.00 19.13 167 LYS D C 1
ATOM 6960 O O . LYS D 1 167 ? 99.612 126.727 68.003 1.00 19.66 167 LYS D O 1
ATOM 6966 N N . TYR D 1 168 ? 98.424 125.909 69.758 1.00 17.88 168 TYR D N 1
ATOM 6967 C CA . TYR D 1 168 ? 97.469 125.135 68.941 1.00 17.55 168 TYR D CA 1
ATOM 6968 C C . TYR D 1 168 ? 96.122 125.821 68.999 1.00 17.76 168 TYR D C 1
ATOM 6969 O O . TYR D 1 168 ? 95.760 126.346 70.037 1.00 18.21 168 TYR D O 1
ATOM 6978 N N . LYS D 1 169 ? 95.381 125.816 67.897 1.00 18.17 169 LYS D N 1
ATOM 6979 C CA . LYS D 1 169 ? 94.046 126.371 67.916 1.00 18.28 169 LYS D CA 1
ATOM 6980 C C . LYS D 1 169 ? 93.242 125.448 68.827 1.00 18.97 169 LYS D C 1
ATOM 6981 O O . LYS D 1 169 ? 93.503 124.229 68.850 1.00 20.11 169 LYS D O 1
ATOM 6987 N N . PRO D 1 170 ? 92.236 125.988 69.546 1.00 18.56 170 PRO D N 1
ATOM 6988 C CA . PRO D 1 170 ? 91.666 127.319 69.503 1.00 19.07 170 PRO D CA 1
ATOM 6989 C C . PRO D 1 170 ? 92.260 128.387 70.473 1.00 19.40 170 PRO D C 1
ATOM 6990 O O . PRO D 1 170 ? 91.639 129.416 70.742 1.00 18.86 170 PRO D O 1
ATOM 6994 N N . ASP D 1 171 ? 93.450 128.174 70.991 1.00 19.60 171 ASP D N 1
ATOM 6995 C CA . ASP D 1 171 ? 94.034 129.205 71.890 1.00 19.66 171 ASP D CA 1
ATOM 6996 C C . ASP D 1 171 ? 94.020 130.547 71.199 1.00 19.70 171 ASP D C 1
ATOM 6997 O O . ASP D 1 171 ? 94.401 130.655 70.039 1.00 18.94 171 ASP D O 1
ATOM 7002 N N . PRO D 1 172 ? 93.548 131.595 71.884 1.00 20.84 172 PRO D N 1
ATOM 7003 C CA . PRO D 1 172 ? 93.529 132.842 71.136 1.00 21.52 172 PRO D CA 1
ATOM 7004 C C . PRO D 1 172 ? 94.846 133.243 70.471 1.00 21.23 172 PRO D C 1
ATOM 7005 O O . PRO D 1 172 ? 94.838 133.897 69.443 1.00 20.05 172 PRO D O 1
ATOM 7009 N N . GLN D 1 173 ? 95.947 132.862 71.098 1.00 21.30 173 GLN D N 1
ATOM 7010 C CA . GLN D 1 173 ? 97.268 133.238 70.660 1.00 21.25 173 GLN D CA 1
ATOM 7011 C C . GLN D 1 173 ? 97.716 132.605 69.349 1.00 20.48 173 GLN D C 1
ATOM 7012 O O . GLN D 1 173 ? 98.694 133.075 68.755 1.00 20.88 173 GLN D O 1
ATOM 7018 N N . ALA D 1 174 ? 97.081 131.506 68.948 1.00 19.82 174 ALA D N 1
ATOM 7019 C CA . ALA D 1 174 ? 97.322 130.908 67.616 1.00 19.21 174 ALA D CA 1
ATOM 7020 C C . ALA D 1 174 ? 96.951 131.924 66.519 1.00 18.97 174 ALA D C 1
ATOM 7021 O O . ALA D 1 174 ? 97.691 132.144 65.597 1.00 17.89 174 ALA D O 1
ATOM 7023 N N . TYR D 1 175 ? 95.807 132.562 66.675 1.00 19.58 175 TYR D N 1
ATOM 7024 C CA . TYR D 1 175 ? 95.292 133.521 65.696 1.00 19.51 175 TYR D CA 1
ATOM 7025 C C . TYR D 1 175 ? 96.038 134.857 65.759 1.00 19.57 175 TYR D C 1
ATOM 7026 O O . TYR D 1 175 ? 96.406 135.451 64.729 1.00 18.63 175 TYR D O 1
ATOM 7035 N N . LEU D 1 176 ? 96.259 135.339 66.985 1.00 19.41 176 LEU D N 1
ATOM 7036 C CA . LEU D 1 176 ? 96.932 136.636 67.199 1.00 18.93 176 LEU D CA 1
ATOM 7037 C C . LEU D 1 176 ? 98.412 136.642 66.815 1.00 18.35 176 LEU D C 1
ATOM 7038 O O . LEU D 1 176 ? 98.917 137.624 66.298 1.00 18.14 176 LEU D O 1
ATOM 7043 N N . ARG D 1 177 ? 99.115 135.558 67.108 1.00 18.10 177 ARG D N 1
ATOM 7044 C CA . ARG D 1 177 ? 100.488 135.481 66.768 1.00 18.17 177 ARG D CA 1
ATOM 7045 C C . ARG D 1 177 ? 100.693 135.355 65.270 1.00 18.28 177 ARG D C 1
ATOM 7046 O O . ARG D 1 177 ? 101.687 135.845 64.731 1.00 19.30 177 ARG D O 1
ATOM 7054 N N . THR D 1 178 ? 99.761 134.705 64.580 1.00 17.69 178 THR D N 1
ATOM 7055 C CA . THR D 1 178 ? 99.841 134.571 63.157 1.00 15.75 178 THR D CA 1
ATOM 7056 C C . THR D 1 178 ? 99.712 135.986 62.570 1.00 15.87 178 THR D C 1
ATOM 7057 O O . THR D 1 178 ? 100.536 136.413 61.677 1.00 15.15 178 THR D O 1
ATOM 7061 N N . ALA D 1 179 ? 98.705 136.721 63.058 1.00 15.40 179 ALA D N 1
ATOM 7062 C CA . ALA D 1 179 ? 98.479 138.098 62.602 1.00 17.34 179 ALA D CA 1
ATOM 7063 C C . ALA D 1 179 ? 99.693 138.959 62.856 1.00 18.17 179 ALA D C 1
ATOM 7064 O O . ALA D 1 179 ? 100.128 139.608 61.964 1.00 18.79 179 ALA D O 1
ATOM 7066 N N . GLN D 1 180 ? 100.237 138.925 64.076 1.00 20.05 180 GLN D N 1
ATOM 7067 C CA . GLN D 1 180 ? 101.436 139.712 64.442 1.00 21.02 180 GLN D CA 1
ATOM 7068 C C . GLN D 1 180 ? 102.582 139.457 63.498 1.00 20.09 180 GLN D C 1
ATOM 7069 O O . GLN D 1 180 ? 103.141 140.394 62.957 1.00 20.71 180 GLN D O 1
ATOM 7075 N N . VAL D 1 181 ? 102.920 138.193 63.267 1.00 19.19 181 VAL D N 1
ATOM 7076 C CA . VAL D 1 181 ? 104.110 137.863 62.479 1.00 18.53 181 VAL D CA 1
ATOM 7077 C C . VAL D 1 181 ? 103.973 138.271 60.982 1.00 18.61 181 VAL D C 1
ATOM 7078 O O . VAL D 1 181 ? 104.979 138.504 60.253 1.00 18.35 181 VAL D O 1
ATOM 7082 N N . LEU D 1 182 ? 102.735 138.373 60.525 1.00 18.23 182 LEU D N 1
ATOM 7083 C CA . LEU D 1 182 ? 102.444 138.833 59.145 1.00 18.44 182 LEU D CA 1
ATOM 7084 C C . LEU D 1 182 ? 102.274 140.353 59.033 1.00 18.61 182 LEU D C 1
ATOM 7085 O O . LEU D 1 182 ? 102.137 140.901 57.940 1.00 17.66 182 LEU D O 1
ATOM 7090 N N . GLY D 1 183 ? 102.279 141.021 60.180 1.00 20.30 183 GLY D N 1
ATOM 7091 C CA . GLY D 1 183 ? 102.333 142.504 60.235 1.00 20.64 183 GLY D CA 1
ATOM 7092 C C . GLY D 1 183 ? 100.976 143.172 60.048 1.00 20.11 183 GLY D C 1
ATOM 7093 O O . GLY D 1 183 ? 100.898 144.357 59.705 1.00 19.61 183 GLY D O 1
ATOM 7094 N N . LEU D 1 184 ? 99.936 142.394 60.330 1.00 19.95 184 LEU D N 1
ATOM 7095 C CA . LEU D 1 184 ? 98.551 142.737 60.078 1.00 20.00 184 LEU D CA 1
ATOM 7096 C C . LEU D 1 184 ? 97.899 142.843 61.406 1.00 20.21 184 LEU D C 1
ATOM 7097 O O . LEU D 1 184 ? 98.283 142.118 62.316 1.00 20.05 184 LEU D O 1
ATOM 7102 N N . HIS D 1 185 ? 96.967 143.787 61.522 1.00 20.98 185 HIS D N 1
ATOM 7103 C CA . HIS D 1 185 ? 95.971 143.795 62.607 1.00 22.73 185 HIS D CA 1
ATOM 7104 C C . HIS D 1 185 ? 95.100 142.521 62.507 1.00 22.40 185 HIS D C 1
ATOM 7105 O O . HIS D 1 185 ? 94.889 142.034 61.397 1.00 24.21 185 HIS D O 1
ATOM 7112 N N . PRO D 1 186 ? 94.616 141.981 63.638 1.00 21.77 186 PRO D N 1
ATOM 7113 C CA . PRO D 1 186 ? 93.787 140.753 63.532 1.00 21.58 186 PRO D CA 1
ATOM 7114 C C . PRO D 1 186 ? 92.516 140.964 62.703 1.00 21.40 186 PRO D C 1
ATOM 7115 O O . PRO D 1 186 ? 92.117 140.078 61.998 1.00 21.21 186 PRO D O 1
ATOM 7119 N N . GLY D 1 187 ? 91.929 142.153 62.771 1.00 21.06 187 GLY D N 1
ATOM 7120 C CA . GLY D 1 187 ? 90.762 142.524 61.961 1.00 20.43 187 GLY D CA 1
ATOM 7121 C C . GLY D 1 187 ? 90.964 142.519 60.449 1.00 20.57 187 GLY D C 1
ATOM 7122 O O . GLY D 1 187 ? 89.973 142.520 59.716 1.00 20.41 187 GLY D O 1
ATOM 7123 N N . GLU D 1 188 ? 92.225 142.487 59.998 1.00 19.19 188 GLU D N 1
ATOM 7124 C CA . GLU D 1 188 ? 92.594 142.362 58.607 1.00 18.92 188 GLU D CA 1
ATOM 7125 C C . GLU D 1 188 ? 92.848 140.953 58.171 1.00 18.44 188 GLU D C 1
ATOM 7126 O O . GLU D 1 188 ? 93.232 140.729 57.026 1.00 19.36 188 GLU D O 1
ATOM 7132 N N . VAL D 1 189 ? 92.643 139.981 59.059 1.00 17.59 189 VAL D N 1
ATOM 7133 C CA . VAL D 1 189 ? 92.880 138.603 58.732 1.00 16.10 189 VAL D CA 1
ATOM 7134 C C . VAL D 1 189 ? 91.569 137.853 58.793 1.00 16.47 189 VAL D C 1
ATOM 7135 O O . VAL D 1 189 ? 90.844 137.894 59.799 1.00 16.36 189 VAL D O 1
ATOM 7139 N N . MET D 1 190 ? 91.283 137.149 57.715 1.00 15.85 190 MET D N 1
ATOM 7140 C CA . MET D 1 190 ? 90.074 136.351 57.628 1.00 16.19 190 MET D CA 1
ATOM 7141 C C . MET D 1 190 ? 90.451 134.887 57.736 1.00 15.42 190 MET D C 1
ATOM 7142 O O . MET D 1 190 ? 91.358 134.419 57.029 1.00 13.97 190 MET D O 1
ATOM 7147 N N . LEU D 1 191 ? 89.812 134.185 58.678 1.00 15.72 191 LEU D N 1
ATOM 7148 C CA . LEU D 1 191 ? 89.975 132.737 58.784 1.00 15.29 191 LEU D CA 1
ATOM 7149 C C . LEU D 1 191 ? 88.861 132.102 57.976 1.00 16.07 191 LEU D C 1
ATOM 7150 O O . LEU D 1 191 ? 87.685 132.421 58.203 1.00 15.66 191 LEU D O 1
ATOM 7155 N N . ALA D 1 192 ? 89.240 131.212 57.059 1.00 15.33 192 ALA D N 1
ATOM 7156 C CA . ALA D 1 192 ? 88.298 130.385 56.333 1.00 15.09 192 ALA D CA 1
ATOM 7157 C C . ALA D 1 192 ? 88.434 128.994 56.915 1.00 14.72 192 ALA D C 1
ATOM 7158 O O . ALA D 1 192 ? 89.523 128.479 56.962 1.00 14.72 192 ALA D O 1
ATOM 7160 N N . ALA D 1 193 ? 87.314 128.393 57.326 1.00 13.00 193 ALA D N 1
ATOM 7161 C CA . ALA D 1 193 ? 87.326 127.102 57.960 1.00 13.07 193 ALA D CA 1
ATOM 7162 C C . ALA D 1 193 ? 85.998 126.437 57.720 1.00 11.85 193 ALA D C 1
ATOM 7163 O O . ALA D 1 193 ? 84.957 127.092 57.539 1.00 10.94 193 ALA D O 1
ATOM 7165 N N . ALA D 1 194 ? 86.063 125.124 57.662 1.00 11.94 194 ALA D N 1
ATOM 7166 C CA . ALA D 1 194 ? 84.865 124.290 57.516 1.00 12.54 194 ALA D CA 1
ATOM 7167 C C . ALA D 1 194 ? 84.212 124.059 58.873 1.00 13.91 194 ALA D C 1
ATOM 7168 O O . ALA D 1 194 ? 83.196 123.397 58.937 1.00 17.49 194 ALA D O 1
ATOM 7170 N N . HIS D 1 195 ? 84.753 124.624 59.959 1.00 14.39 195 HIS D N 1
ATOM 7171 C CA . HIS D 1 195 ? 84.393 124.269 61.324 1.00 14.87 195 HIS D CA 1
ATOM 7172 C C . HIS D 1 195 ? 83.956 125.463 62.132 1.00 14.56 195 HIS D C 1
ATOM 7173 O O . HIS D 1 195 ? 84.716 126.422 62.291 1.00 12.86 195 HIS D O 1
ATOM 7180 N N . ASN D 1 196 ? 82.665 125.459 62.524 1.00 13.37 196 ASN D N 1
ATOM 7181 C CA . ASN D 1 196 ? 82.144 126.547 63.305 1.00 13.91 196 ASN D CA 1
ATOM 7182 C C . ASN D 1 196 ? 82.926 126.853 64.602 1.00 13.71 196 ASN D C 1
ATOM 7183 O O . ASN D 1 196 ? 83.005 127.991 64.970 1.00 12.79 196 ASN D O 1
ATOM 7188 N N . GLY D 1 197 ? 83.513 125.852 65.263 1.00 14.78 197 GLY D N 1
ATOM 7189 C CA . GLY D 1 197 ? 84.163 126.094 66.577 1.00 15.29 197 GLY D CA 1
ATOM 7190 C C . GLY D 1 197 ? 85.348 126.995 66.309 1.00 16.66 197 GLY D C 1
ATOM 7191 O O . GLY D 1 197 ? 85.575 127.963 66.999 1.00 16.90 197 GLY D O 1
ATOM 7192 N N . ASP D 1 198 ? 86.055 126.691 65.227 1.00 17.47 198 ASP D N 1
ATOM 7193 C CA . ASP D 1 198 ? 87.286 127.340 64.880 1.00 17.96 198 ASP D CA 1
ATOM 7194 C C . ASP D 1 198 ? 86.963 128.796 64.558 1.00 18.27 198 ASP D C 1
ATOM 7195 O O . ASP D 1 198 ? 87.587 129.703 65.080 1.00 16.75 198 ASP D O 1
ATOM 7200 N N . LEU D 1 199 ? 85.938 129.012 63.737 1.00 18.53 199 LEU D N 1
ATOM 7201 C CA . LEU D 1 199 ? 85.477 130.362 63.419 1.00 19.39 199 LEU D CA 1
ATOM 7202 C C . LEU D 1 199 ? 85.030 131.167 64.633 1.00 20.92 199 LEU D C 1
ATOM 7203 O O . LEU D 1 199 ? 85.172 132.406 64.644 1.00 21.14 199 LEU D O 1
ATOM 7208 N N . GLU D 1 200 ? 84.446 130.483 65.623 1.00 22.50 200 GLU D N 1
ATOM 7209 C CA . GLU D 1 200 ? 83.989 131.110 66.876 1.00 23.33 200 GLU D CA 1
ATOM 7210 C C . GLU D 1 200 ? 85.150 131.692 67.633 1.00 22.05 200 GLU D C 1
ATOM 7211 O O . GLU D 1 200 ? 85.096 132.802 68.171 1.00 21.60 200 GLU D O 1
ATOM 7217 N N . ALA D 1 201 ? 86.185 130.889 67.736 1.00 21.26 201 ALA D N 1
ATOM 7218 C CA . ALA D 1 201 ? 87.391 131.304 68.428 1.00 20.62 201 ALA D CA 1
ATOM 7219 C C . ALA D 1 201 ? 88.053 132.461 67.664 1.00 20.28 201 ALA D C 1
ATOM 7220 O O . ALA D 1 201 ? 88.493 133.403 68.280 1.00 21.43 201 ALA D O 1
ATOM 7222 N N . ALA D 1 202 ? 88.119 132.395 66.329 1.00 19.61 202 ALA D N 1
ATOM 7223 C CA . ALA D 1 202 ? 88.721 133.468 65.561 1.00 18.91 202 ALA D CA 1
ATOM 7224 C C . ALA D 1 202 ? 87.947 134.754 65.728 1.00 18.89 202 ALA D C 1
ATOM 7225 O O . ALA D 1 202 ? 88.537 135.807 65.867 1.00 18.19 202 ALA D O 1
ATOM 7227 N N . HIS D 1 203 ? 86.621 134.664 65.624 1.00 19.13 203 HIS D N 1
ATOM 7228 C CA . HIS D 1 203 ? 85.719 135.813 65.829 1.00 20.27 203 HIS D CA 1
ATOM 7229 C C . HIS D 1 203 ? 85.958 136.493 67.160 1.00 20.37 203 HIS D C 1
ATOM 7230 O O . HIS D 1 203 ? 86.158 137.707 67.196 1.00 18.32 203 HIS D O 1
ATOM 7237 N N . ALA D 1 204 ? 86.003 135.677 68.220 1.00 20.56 204 ALA D N 1
ATOM 7238 C CA . ALA D 1 204 ? 86.255 136.156 69.594 1.00 21.57 204 ALA D CA 1
ATOM 7239 C C . ALA D 1 204 ? 87.588 136.876 69.662 1.00 22.39 204 ALA D C 1
ATOM 7240 O O . ALA D 1 204 ? 87.740 137.817 70.433 1.00 22.33 204 ALA D O 1
ATOM 7242 N N . THR D 1 205 ? 88.558 136.429 68.839 1.00 22.61 205 THR D N 1
ATOM 7243 C CA . THR D 1 205 ? 89.904 136.969 68.850 1.00 22.24 205 THR D CA 1
ATOM 7244 C C . THR D 1 205 ? 90.022 138.214 67.991 1.00 21.50 205 THR D C 1
ATOM 7245 O O . THR D 1 205 ? 91.069 138.846 67.971 1.00 21.54 205 THR D O 1
ATOM 7249 N N . GLY D 1 206 ? 88.960 138.574 67.283 1.00 20.85 206 GLY D N 1
ATOM 7250 C CA . GLY D 1 206 ? 88.977 139.734 66.424 1.00 20.24 206 GLY D CA 1
ATOM 7251 C C . GLY D 1 206 ? 89.240 139.543 64.929 1.00 19.44 206 GLY D C 1
ATOM 7252 O O . GLY D 1 206 ? 89.504 140.505 64.212 1.00 18.94 206 GLY D O 1
ATOM 7253 N N . LEU D 1 207 ? 89.142 138.328 64.435 1.00 18.80 207 LEU D N 1
ATOM 7254 C CA . LEU D 1 207 ? 89.465 138.063 63.027 1.00 18.12 207 LEU D CA 1
ATOM 7255 C C . LEU D 1 207 ? 88.182 138.079 62.221 1.00 16.97 207 LEU D C 1
ATOM 7256 O O . LEU D 1 207 ? 87.110 137.935 62.786 1.00 17.43 207 LEU D O 1
ATOM 7261 N N . ALA D 1 208 ? 88.277 138.269 60.901 1.00 16.86 208 ALA D N 1
ATOM 7262 C CA . ALA D 1 208 ? 87.119 138.103 60.015 1.00 15.35 208 ALA D CA 1
ATOM 7263 C C . ALA D 1 208 ? 86.958 136.610 59.839 1.00 15.20 208 ALA D C 1
ATOM 7264 O O . ALA D 1 208 ? 87.826 135.856 60.250 1.00 14.33 208 ALA D O 1
ATOM 7266 N N . THR D 1 209 ? 85.856 136.192 59.207 1.00 15.22 209 THR D N 1
ATOM 7267 C CA . THR D 1 209 ? 85.452 134.795 59.190 1.00 14.36 209 THR D CA 1
ATOM 7268 C C . THR D 1 209 ? 84.850 134.355 57.877 1.00 13.18 209 THR D C 1
ATOM 7269 O O . THR D 1 209 ? 84.064 135.049 57.270 1.00 13.32 209 THR D O 1
ATOM 7273 N N . ALA D 1 210 ? 85.216 133.181 57.416 1.00 13.85 210 ALA D N 1
ATOM 7274 C CA . ALA D 1 210 ? 84.494 132.574 56.321 1.00 13.79 210 ALA D CA 1
ATOM 7275 C C . ALA D 1 210 ? 84.281 131.119 56.597 1.00 13.84 210 ALA D C 1
ATOM 7276 O O . ALA D 1 210 ? 85.213 130.429 56.959 1.00 15.05 210 ALA D O 1
ATOM 7278 N N . PHE D 1 211 ? 83.041 130.650 56.428 1.00 13.30 211 PHE D N 1
ATOM 7279 C CA . PHE D 1 211 ? 82.743 129.245 56.570 1.00 13.07 211 PHE D CA 1
ATOM 7280 C C . PHE D 1 211 ? 82.679 128.575 55.198 1.00 13.27 211 PHE D C 1
ATOM 7281 O O . PHE D 1 211 ? 82.019 129.074 54.300 1.00 12.28 211 PHE D O 1
ATOM 7289 N N . ILE D 1 212 ? 83.342 127.432 55.063 1.00 13.46 212 ILE D N 1
ATOM 7290 C CA . ILE D 1 212 ? 83.345 126.681 53.825 1.00 14.28 212 ILE D CA 1
ATOM 7291 C C . ILE D 1 212 ? 82.794 125.340 54.194 1.00 15.03 212 ILE D C 1
ATOM 7292 O O . ILE D 1 212 ? 83.408 124.625 54.975 1.00 15.08 212 ILE D O 1
ATOM 7297 N N . LEU D 1 213 ? 81.660 124.983 53.608 1.00 15.69 213 LEU D N 1
ATOM 7298 C CA . LEU D 1 213 ? 80.994 123.792 54.012 1.00 15.83 213 LEU D CA 1
ATOM 7299 C C . LEU D 1 213 ? 81.733 122.623 53.411 1.00 15.89 213 LEU D C 1
ATOM 7300 O O . LEU D 1 213 ? 81.915 122.565 52.202 1.00 15.04 213 LEU D O 1
ATOM 7305 N N . ARG D 1 214 ? 82.155 121.683 54.255 1.00 17.26 214 ARG D N 1
ATOM 7306 C CA . ARG D 1 214 ? 82.777 120.438 53.795 1.00 17.74 214 ARG D CA 1
ATOM 7307 C C . ARG D 1 214 ? 81.972 119.251 54.361 1.00 18.36 214 ARG D C 1
ATOM 7308 O O . ARG D 1 214 ? 82.319 118.675 55.430 1.00 17.44 214 ARG D O 1
ATOM 7316 N N . PRO D 1 215 ? 80.872 118.882 53.642 1.00 17.98 215 PRO D N 1
ATOM 7317 C CA . PRO D 1 215 ? 79.886 118.094 54.347 1.00 17.86 215 PRO D CA 1
ATOM 7318 C C . PRO D 1 215 ? 80.244 116.648 54.394 1.00 17.42 215 PRO D C 1
ATOM 7319 O O . PRO D 1 215 ? 79.605 115.922 55.123 1.00 17.96 215 PRO D O 1
ATOM 7323 N N . VAL D 1 216 ? 81.237 116.209 53.608 1.00 17.12 216 VAL D N 1
ATOM 7324 C CA . VAL D 1 216 ? 81.650 114.812 53.650 1.00 16.72 216 VAL D CA 1
ATOM 7325 C C . VAL D 1 216 ? 83.153 114.624 53.973 1.00 17.27 216 VAL D C 1
ATOM 7326 O O . VAL D 1 216 ? 83.747 113.588 53.649 1.00 17.49 216 VAL D O 1
ATOM 7330 N N . GLU D 1 217 ? 83.748 115.612 54.639 1.00 18.01 217 GLU D N 1
ATOM 7331 C CA . GLU D 1 217 ? 85.054 115.470 55.302 1.00 18.13 217 GLU D CA 1
ATOM 7332 C C . GLU D 1 217 ? 85.166 114.159 56.037 1.00 17.67 217 GLU D C 1
ATOM 7333 O O . GLU D 1 217 ? 86.171 113.436 55.926 1.00 16.26 217 GLU D O 1
ATOM 7339 N N . HIS D 1 218 ? 84.102 113.899 56.799 1.00 18.10 218 HIS D N 1
ATOM 7340 C CA . HIS D 1 218 ? 83.993 112.736 57.633 1.00 19.72 218 HIS D CA 1
ATOM 7341 C C . HIS D 1 218 ? 83.264 111.575 56.995 1.00 19.62 218 HIS D C 1
ATOM 7342 O O . HIS D 1 218 ? 82.881 110.646 57.699 1.00 19.60 218 HIS D O 1
ATOM 7349 N N . GLY D 1 219 ? 83.117 111.618 55.663 1.00 20.36 219 GLY D N 1
ATOM 7350 C CA . GLY D 1 219 ? 82.363 110.607 54.921 1.00 21.51 219 GLY D CA 1
ATOM 7351 C C . GLY D 1 219 ? 80.853 110.879 54.905 1.00 22.58 219 GLY D C 1
ATOM 7352 O O . GLY D 1 219 ? 80.416 111.877 55.438 1.00 20.77 219 GLY D O 1
ATOM 7353 N N . PRO D 1 220 ? 80.057 109.976 54.286 1.00 24.18 220 PRO D N 1
ATOM 7354 C CA . PRO D 1 220 ? 78.596 110.144 54.187 1.00 24.62 220 PRO D CA 1
ATOM 7355 C C . PRO D 1 220 ? 77.852 110.312 55.542 1.00 25.02 220 PRO D C 1
ATOM 7356 O O . PRO D 1 220 ? 76.811 110.960 55.592 1.00 24.26 220 PRO D O 1
ATOM 7360 N N . HIS D 1 221 ? 78.386 109.742 56.614 1.00 25.32 221 HIS D N 1
ATOM 7361 C CA . HIS D 1 221 ? 77.731 109.806 57.902 1.00 26.71 221 HIS D CA 1
ATOM 7362 C C . HIS D 1 221 ? 78.058 111.048 58.735 1.00 26.26 221 HIS D C 1
ATOM 7363 O O . HIS D 1 221 ? 77.723 111.116 59.884 1.00 26.13 221 HIS D O 1
ATOM 7370 N N . GLN D 1 222 ? 78.681 112.055 58.140 1.00 26.57 222 GLN D N 1
ATOM 7371 C CA . GLN D 1 222 ? 78.985 113.295 58.846 1.00 26.31 222 GLN D CA 1
ATOM 7372 C C . GLN D 1 222 ? 77.715 114.032 59.324 1.00 26.94 222 GLN D C 1
ATOM 7373 O O . GLN D 1 222 ? 76.773 114.192 58.570 1.00 26.69 222 GLN D O 1
ATOM 7379 N N . THR D 1 223 ? 77.706 114.482 60.570 1.00 29.01 223 THR D N 1
ATOM 7380 C CA . THR D 1 223 ? 76.588 115.308 61.107 1.00 30.36 223 THR D CA 1
ATOM 7381 C C . THR D 1 223 ? 77.054 116.688 61.594 1.00 30.82 223 THR D C 1
ATOM 7382 O O . THR D 1 223 ? 76.279 117.662 61.543 1.00 30.80 223 THR D O 1
ATOM 7386 N N . ASP D 1 224 ? 78.318 116.783 62.006 1.00 30.84 224 ASP D N 1
ATOM 7387 C CA . ASP D 1 224 ? 78.918 118.076 62.393 1.00 30.52 224 ASP D CA 1
ATOM 7388 C C . ASP D 1 224 ? 79.113 119.058 61.214 1.00 28.79 224 ASP D C 1
ATOM 7389 O O . ASP D 1 224 ? 79.414 118.650 60.087 1.00 28.19 224 ASP D O 1
ATOM 7394 N N . ASP D 1 225 ? 78.946 120.353 61.510 1.00 27.09 225 ASP D N 1
ATOM 7395 C CA . ASP D 1 225 ? 79.335 121.445 60.640 1.00 24.96 225 ASP D CA 1
ATOM 7396 C C . ASP D 1 225 ? 78.709 121.337 59.259 1.00 24.03 225 ASP D C 1
ATOM 7397 O O . ASP D 1 225 ? 79.356 121.553 58.243 1.00 22.12 225 ASP D O 1
ATOM 7402 N N . LEU D 1 226 ? 77.411 121.073 59.243 1.00 22.74 226 LEU D N 1
ATOM 7403 C CA . LEU D 1 226 ? 76.695 120.927 58.000 1.00 22.20 226 LEU D CA 1
ATOM 7404 C C . LEU D 1 226 ? 76.027 122.205 57.623 1.00 22.32 226 LEU D C 1
ATOM 7405 O O . LEU D 1 226 ? 75.324 122.285 56.568 1.00 23.67 226 LEU D O 1
ATOM 7410 N N . ALA D 1 227 ? 76.262 123.226 58.443 1.00 21.11 227 ALA D N 1
ATOM 7411 C CA . ALA D 1 227 ? 75.706 124.524 58.195 1.00 21.92 227 ALA D CA 1
ATOM 7412 C C . ALA D 1 227 ? 76.420 125.567 59.019 1.00 22.15 227 ALA D C 1
ATOM 7413 O O . ALA D 1 227 ? 76.918 125.274 60.089 1.00 23.45 227 ALA D O 1
ATOM 7415 N N . PRO D 1 228 ? 76.470 126.807 58.542 1.00 23.08 228 PRO D N 1
ATOM 7416 C CA . PRO D 1 228 ? 76.983 127.857 59.421 1.00 23.65 228 PRO D CA 1
ATOM 7417 C C . PRO D 1 228 ? 76.074 128.086 60.643 1.00 24.30 228 PRO D C 1
ATOM 7418 O O . PRO D 1 228 ? 74.855 128.115 60.484 1.00 24.60 228 PRO D O 1
ATOM 7422 N N . THR D 1 229 ? 76.681 128.228 61.832 1.00 24.82 229 THR D N 1
ATOM 7423 C CA . THR D 1 229 ? 75.997 128.423 63.114 1.00 25.22 229 THR D CA 1
ATOM 7424 C C . THR D 1 229 ? 76.396 129.735 63.777 1.00 24.96 229 THR D C 1
ATOM 7425 O O . THR D 1 229 ? 76.273 129.862 64.972 1.00 25.67 229 THR D O 1
ATOM 7429 N N . GLY D 1 230 ? 76.959 130.665 63.027 1.00 24.66 230 GLY D N 1
ATOM 7430 C CA . GLY D 1 230 ? 77.381 131.948 63.555 1.00 24.29 230 GLY D CA 1
ATOM 7431 C C . GLY D 1 230 ? 77.134 132.986 62.492 1.00 24.72 230 GLY D C 1
ATOM 7432 O O . GLY D 1 230 ? 76.880 132.645 61.347 1.00 25.07 230 GLY D O 1
ATOM 7433 N N . SER D 1 231 ? 77.231 134.259 62.838 1.00 25.29 231 SER D N 1
ATOM 7434 C CA . SER D 1 231 ? 77.085 135.326 61.837 1.00 25.69 231 SER D CA 1
ATOM 7435 C C . SER D 1 231 ? 78.409 135.640 61.112 1.00 24.52 231 SER D C 1
ATOM 7436 O O . SER D 1 231 ? 78.918 136.788 61.128 1.00 23.59 231 SER D O 1
ATOM 7439 N N . TRP D 1 232 ? 78.909 134.631 60.418 1.00 23.26 232 TRP D N 1
ATOM 7440 C CA . TRP D 1 232 ? 80.184 134.738 59.694 1.00 22.36 232 TRP D CA 1
ATOM 7441 C C . TRP D 1 232 ? 80.106 135.795 58.579 1.00 21.75 232 TRP D C 1
ATOM 7442 O O . TRP D 1 232 ? 79.047 136.078 58.059 1.00 21.62 232 TRP D O 1
ATOM 7453 N N . ASP D 1 233 ? 81.244 136.419 58.277 1.00 20.90 233 ASP D N 1
ATOM 7454 C CA . ASP D 1 233 ? 81.309 137.411 57.230 1.00 19.42 233 ASP D CA 1
ATOM 7455 C C . ASP D 1 233 ? 80.870 136.799 55.899 1.00 18.90 233 ASP D C 1
ATOM 7456 O O . ASP D 1 233 ? 80.228 137.449 55.088 1.00 17.14 233 ASP D O 1
ATOM 7461 N N . ILE D 1 234 ? 81.251 135.546 55.684 1.00 18.32 234 ILE D N 1
ATOM 7462 C CA . ILE D 1 234 ? 80.931 134.844 54.468 1.00 17.66 234 ILE D CA 1
ATOM 7463 C C . ILE D 1 234 ? 80.617 133.433 54.854 1.00 17.12 234 ILE D C 1
ATOM 7464 O O . ILE D 1 234 ? 81.261 132.875 55.752 1.00 15.89 234 ILE D O 1
ATOM 7469 N N . SER D 1 235 ? 79.629 132.870 54.166 1.00 17.49 235 SER D N 1
ATOM 7470 C CA . SER D 1 235 ? 79.338 131.437 54.164 1.00 18.10 235 SER D CA 1
ATOM 7471 C C . SER D 1 235 ? 79.376 130.953 52.735 1.00 17.52 235 SER D C 1
ATOM 7472 O O . SER D 1 235 ? 78.727 131.528 51.868 1.00 16.52 235 SER D O 1
ATOM 7475 N N . ALA D 1 236 ? 80.093 129.868 52.495 1.00 17.09 236 ALA D N 1
ATOM 7476 C CA . ALA D 1 236 ? 80.322 129.419 51.151 1.00 17.00 236 ALA D CA 1
ATOM 7477 C C . ALA D 1 236 ? 80.226 127.912 51.105 1.00 16.99 236 ALA D C 1
ATOM 7478 O O . ALA D 1 236 ? 80.356 127.234 52.137 1.00 17.60 236 ALA D O 1
ATOM 7480 N N . THR D 1 237 ? 80.052 127.396 49.894 1.00 17.57 237 THR D N 1
ATOM 7481 C CA . THR D 1 237 ? 79.963 125.951 49.625 1.00 18.28 237 THR D CA 1
ATOM 7482 C C . THR D 1 237 ? 81.226 125.359 48.997 1.00 18.25 237 THR D C 1
ATOM 7483 O O . THR D 1 237 ? 81.349 124.113 48.843 1.00 18.95 237 THR D O 1
ATOM 7487 N N . ASP D 1 238 ? 82.142 126.220 48.578 1.00 17.40 238 ASP D N 1
ATOM 7488 C CA . ASP D 1 238 ? 83.506 125.776 48.277 1.00 17.01 238 ASP D CA 1
ATOM 7489 C C . ASP D 1 238 ? 84.411 126.990 48.203 1.00 16.16 238 ASP D C 1
ATOM 7490 O O . ASP D 1 238 ? 83.954 128.117 48.394 1.00 13.59 238 ASP D O 1
ATOM 7495 N N . ILE D 1 239 ? 85.701 126.750 47.984 1.00 15.57 239 ILE D N 1
ATOM 7496 C CA . ILE D 1 239 ? 86.683 127.846 48.030 1.00 16.11 239 ILE D CA 1
ATOM 7497 C C . ILE D 1 239 ? 86.597 128.734 46.764 1.00 15.20 239 ILE D C 1
ATOM 7498 O O . ILE D 1 239 ? 86.962 129.893 46.801 1.00 15.81 239 ILE D O 1
ATOM 7503 N N . THR D 1 240 ? 86.103 128.213 45.648 1.00 15.82 240 THR D N 1
ATOM 7504 C CA . THR D 1 240 ? 85.817 129.068 44.452 1.00 15.24 240 THR D CA 1
ATOM 7505 C C . THR D 1 240 ? 84.703 130.065 44.755 1.00 15.79 240 THR D C 1
ATOM 7506 O O . THR D 1 240 ? 84.775 131.236 44.362 1.00 14.48 240 THR D O 1
ATOM 7510 N N . ASP D 1 241 ? 83.686 129.582 45.481 1.00 15.98 241 ASP D N 1
ATOM 7511 C CA . ASP D 1 241 ? 82.580 130.398 45.942 1.00 15.75 241 ASP D CA 1
ATOM 7512 C C . ASP D 1 241 ? 83.062 131.442 46.883 1.00 15.87 241 ASP D C 1
ATOM 7513 O O . ASP D 1 241 ? 82.699 132.609 46.762 1.00 18.12 241 ASP D O 1
ATOM 7518 N N . LEU D 1 242 ? 83.886 131.073 47.851 1.00 16.63 242 LEU D N 1
ATOM 7519 C CA . LEU D 1 242 ? 84.591 132.091 48.656 1.00 16.13 242 LEU D CA 1
ATOM 7520 C C . LEU D 1 242 ? 85.283 133.151 47.744 1.00 16.08 242 LEU D C 1
ATOM 7521 O O . LEU D 1 242 ? 85.166 134.359 47.939 1.00 15.09 242 LEU D O 1
ATOM 7526 N N . ALA D 1 243 ? 86.053 132.673 46.763 1.00 15.57 243 ALA D N 1
ATOM 7527 C CA . ALA D 1 243 ? 86.816 133.620 45.932 1.00 16.18 243 ALA D CA 1
ATOM 7528 C C . ALA D 1 243 ? 85.873 134.611 45.258 1.00 16.58 243 ALA D C 1
ATOM 7529 O O . ALA D 1 243 ? 86.145 135.817 45.168 1.00 18.26 243 ALA D O 1
ATOM 7531 N N . ALA D 1 244 ? 84.743 134.112 44.802 1.00 17.50 244 ALA D N 1
ATOM 7532 C CA . ALA D 1 244 ? 83.759 134.966 44.140 1.00 18.14 244 ALA D CA 1
ATOM 7533 C C . ALA D 1 244 ? 83.178 135.938 45.139 1.00 18.17 244 ALA D C 1
ATOM 7534 O O . ALA D 1 244 ? 82.978 137.084 44.809 1.00 17.88 244 ALA D O 1
ATOM 7536 N N . GLN D 1 245 ? 82.908 135.491 46.374 1.00 19.43 245 GLN D N 1
ATOM 7537 C CA . GLN D 1 245 ? 82.276 136.385 47.331 1.00 20.21 245 GLN D CA 1
ATOM 7538 C C . GLN D 1 245 ? 83.284 137.446 47.773 1.00 20.56 245 GLN D C 1
ATOM 7539 O O . GLN D 1 245 ? 82.917 138.585 48.097 1.00 22.08 245 GLN D O 1
ATOM 7545 N N . LEU D 1 246 ? 84.563 137.123 47.795 1.00 20.26 246 LEU D N 1
ATOM 7546 C CA . LEU D 1 246 ? 85.524 138.167 48.191 1.00 20.03 246 LEU D CA 1
ATOM 7547 C C . LEU D 1 246 ? 85.570 139.249 47.107 1.00 20.59 246 LEU D C 1
ATOM 7548 O O . LEU D 1 246 ? 85.622 140.450 47.397 1.00 21.80 246 LEU D O 1
ATOM 7553 N N . ARG D 1 247 ? 85.537 138.816 45.857 1.00 21.41 247 ARG D N 1
ATOM 7554 C CA . ARG D 1 247 ? 85.482 139.720 44.715 1.00 22.43 247 ARG D CA 1
ATOM 7555 C C . ARG D 1 247 ? 84.159 140.517 44.689 1.00 23.29 247 ARG D C 1
ATOM 7556 O O . ARG D 1 247 ? 84.185 141.714 44.399 1.00 22.95 247 ARG D O 1
ATOM 7564 N N . ALA D 1 248 ? 83.025 139.891 45.018 1.00 23.52 248 ALA D N 1
ATOM 7565 C CA . ALA D 1 248 ? 81.730 140.627 44.986 1.00 24.47 248 ALA D CA 1
ATOM 7566 C C . ALA D 1 248 ? 81.713 141.759 46.013 1.00 25.83 248 ALA D C 1
ATOM 7567 O O . ALA D 1 248 ? 81.180 142.843 45.743 1.00 26.26 248 ALA D O 1
ATOM 7569 N N . GLY D 1 249 ? 82.299 141.521 47.190 1.00 27.27 249 GLY D N 1
ATOM 7570 C CA . GLY D 1 249 ? 82.293 142.516 48.265 1.00 27.90 249 GLY D CA 1
ATOM 7571 C C . GLY D 1 249 ? 81.198 142.259 49.293 1.00 29.25 249 GLY D C 1
ATOM 7572 O O . GLY D 1 249 ? 80.412 141.304 49.178 1.00 28.54 249 GLY D O 1
ATOM 7573 N N . SER D 1 250 ? 81.168 143.110 50.316 1.00 30.68 250 SER D N 1
ATOM 7574 C CA . SER D 1 250 ? 80.119 143.100 51.335 1.00 31.81 250 SER D CA 1
ATOM 7575 C C . SER D 1 250 ? 79.177 144.308 51.168 1.00 32.57 250 SER D C 1
ATOM 7576 O O . SER D 1 250 ? 78.146 144.384 51.860 1.00 34.34 250 SER D O 1
ATOM 7579 N N . VAL E 1 4 ? 68.624 115.625 35.548 1.00 32.83 4 VAL E N 1
ATOM 7580 C CA . VAL E 1 4 ? 69.687 115.870 36.587 1.00 33.22 4 VAL E CA 1
ATOM 7581 C C . VAL E 1 4 ? 69.129 116.614 37.824 1.00 31.38 4 VAL E C 1
ATOM 7582 O O . VAL E 1 4 ? 68.707 117.764 37.713 1.00 31.30 4 VAL E O 1
ATOM 7586 N N . PRO E 1 5 ? 69.164 115.977 38.997 1.00 30.29 5 PRO E N 1
ATOM 7587 C CA . PRO E 1 5 ? 68.573 116.525 40.240 1.00 29.85 5 PRO E CA 1
ATOM 7588 C C . PRO E 1 5 ? 69.020 117.937 40.601 1.00 29.05 5 PRO E C 1
ATOM 7589 O O . PRO E 1 5 ? 70.179 118.291 40.415 1.00 27.88 5 PRO E O 1
ATOM 7593 N N . PHE E 1 6 ? 68.072 118.698 41.145 1.00 28.27 6 PHE E N 1
ATOM 7594 C CA . PHE E 1 6 ? 68.296 120.051 41.700 1.00 26.96 6 PHE E CA 1
ATOM 7595 C C . PHE E 1 6 ? 69.501 120.074 42.633 1.00 25.75 6 PHE E C 1
ATOM 7596 O O . PHE E 1 6 ? 69.716 119.173 43.430 1.00 24.76 6 PHE E O 1
ATOM 7604 N N . ARG E 1 7 ? 70.288 121.121 42.519 1.00 24.92 7 ARG E N 1
ATOM 7605 C CA . ARG E 1 7 ? 71.459 121.250 43.354 1.00 24.11 7 ARG E CA 1
ATOM 7606 C C . ARG E 1 7 ? 71.118 122.357 44.301 1.00 22.37 7 ARG E C 1
ATOM 7607 O O . ARG E 1 7 ? 70.819 123.450 43.883 1.00 22.72 7 ARG E O 1
ATOM 7615 N N . SER E 1 8 ? 71.091 122.063 45.581 1.00 21.44 8 SER E N 1
ATOM 7616 C CA . SER E 1 8 ? 70.786 123.069 46.568 1.00 20.81 8 SER E CA 1
ATOM 7617 C C . SER E 1 8 ? 71.897 124.121 46.600 1.00 20.09 8 SER E C 1
ATOM 7618 O O . SER E 1 8 ? 73.022 123.757 46.810 1.00 20.73 8 SER E O 1
ATOM 7621 N N . PRO E 1 9 ? 71.582 125.414 46.427 1.00 19.91 9 PRO E N 1
ATOM 7622 C CA . PRO E 1 9 ? 72.563 126.447 46.687 1.00 21.50 9 PRO E CA 1
ATOM 7623 C C . PRO E 1 9 ? 73.091 126.573 48.132 1.00 22.14 9 PRO E C 1
ATOM 7624 O O . PRO E 1 9 ? 74.215 127.037 48.327 1.00 22.59 9 PRO E O 1
ATOM 7628 N N . SER E 1 10 ? 72.301 126.166 49.132 1.00 21.82 10 SER E N 1
ATOM 7629 C CA . SER E 1 10 ? 72.718 126.298 50.525 1.00 20.53 10 SER E CA 1
ATOM 7630 C C . SER E 1 10 ? 73.583 125.117 50.886 1.00 19.91 10 SER E C 1
ATOM 7631 O O . SER E 1 10 ? 74.621 125.314 51.446 1.00 18.30 10 SER E O 1
ATOM 7634 N N . THR E 1 11 ? 73.172 123.891 50.538 1.00 20.19 11 THR E N 1
ATOM 7635 C CA . THR E 1 11 ? 73.911 122.673 50.941 1.00 20.04 11 THR E CA 1
ATOM 7636 C C . THR E 1 11 ? 74.935 122.164 49.898 1.00 21.28 11 THR E C 1
ATOM 7637 O O . THR E 1 11 ? 75.817 121.346 50.219 1.00 20.54 11 THR E O 1
ATOM 7641 N N . GLY E 1 12 ? 74.791 122.623 48.655 1.00 22.30 12 GLY E N 1
ATOM 7642 C CA . GLY E 1 12 ? 75.704 122.254 47.559 1.00 22.69 12 GLY E CA 1
ATOM 7643 C C . GLY E 1 12 ? 75.509 120.860 47.017 1.00 23.40 12 GLY E C 1
ATOM 7644 O O . GLY E 1 12 ? 76.243 120.421 46.131 1.00 24.69 12 GLY E O 1
ATOM 7645 N N . ARG E 1 13 ? 74.517 120.148 47.534 1.00 23.37 13 ARG E N 1
ATOM 7646 C CA . ARG E 1 13 ? 74.280 118.776 47.149 1.00 22.58 13 ARG E CA 1
ATOM 7647 C C . ARG E 1 13 ? 73.128 118.675 46.180 1.00 22.67 13 ARG E C 1
ATOM 7648 O O . ARG E 1 13 ? 72.248 119.571 46.063 1.00 20.94 13 ARG E O 1
ATOM 7656 N N . ASN E 1 14 ? 73.186 117.588 45.420 1.00 23.56 14 ASN E N 1
ATOM 7657 C CA . ASN E 1 14 ? 72.115 117.220 44.532 1.00 22.91 14 ASN E CA 1
ATOM 7658 C C . ASN E 1 14 ? 71.040 116.563 45.442 1.00 22.91 14 ASN E C 1
ATOM 7659 O O . ASN E 1 14 ? 71.266 115.509 46.067 1.00 21.22 14 ASN E O 1
ATOM 7664 N N . VAL E 1 15 ? 69.889 117.218 45.502 1.00 22.02 15 VAL E N 1
ATOM 7665 C CA . VAL E 1 15 ? 68.792 116.759 46.344 1.00 22.90 15 VAL E CA 1
ATOM 7666 C C . VAL E 1 15 ? 68.285 115.342 45.931 1.00 22.08 15 VAL E C 1
ATOM 7667 O O . VAL E 1 15 ? 67.988 115.136 44.786 1.00 23.00 15 VAL E O 1
ATOM 7671 N N . ARG E 1 16 ? 68.281 114.377 46.844 1.00 21.63 16 ARG E N 1
ATOM 7672 C CA . ARG E 1 16 ? 67.745 113.043 46.594 1.00 22.55 16 ARG E CA 1
ATOM 7673 C C . ARG E 1 16 ? 66.296 112.847 47.142 1.00 21.85 16 ARG E C 1
ATOM 7674 O O . ARG E 1 16 ? 65.559 111.995 46.634 1.00 21.24 16 ARG E O 1
ATOM 7682 N N . ALA E 1 17 ? 65.924 113.607 48.186 1.00 21.40 17 ALA E N 1
ATOM 7683 C CA . ALA E 1 17 ? 64.614 113.470 48.861 1.00 19.77 17 ALA E CA 1
ATOM 7684 C C . ALA E 1 17 ? 64.015 114.826 49.092 1.00 18.82 17 ALA E C 1
ATOM 7685 O O . ALA E 1 17 ? 64.708 115.781 49.478 1.00 18.95 17 ALA E O 1
ATOM 7687 N N . VAL E 1 18 ? 62.738 114.953 48.753 1.00 17.89 18 VAL E N 1
ATOM 7688 C CA . VAL E 1 18 ? 61.993 116.173 49.043 1.00 15.84 18 VAL E CA 1
ATOM 7689 C C . VAL E 1 18 ? 60.932 115.691 50.020 1.00 16.05 18 VAL E C 1
ATOM 7690 O O . VAL E 1 18 ? 59.987 114.974 49.672 1.00 16.59 18 VAL E O 1
ATOM 7694 N N . LEU E 1 19 ? 61.143 116.027 51.283 1.00 15.00 19 LEU E N 1
ATOM 7695 C CA . LEU E 1 19 ? 60.263 115.591 52.336 1.00 14.43 19 LEU E CA 1
ATOM 7696 C C . LEU E 1 19 ? 59.469 116.781 52.788 1.00 14.07 19 LEU E C 1
ATOM 7697 O O . LEU E 1 19 ? 60.012 117.880 52.867 1.00 14.71 19 LEU E O 1
ATOM 7702 N N . PHE E 1 20 ? 58.216 116.552 53.146 1.00 13.63 20 PHE E N 1
ATOM 7703 C CA . PHE E 1 20 ? 57.234 117.619 53.341 1.00 13.19 20 PHE E CA 1
ATOM 7704 C C . PHE E 1 20 ? 56.671 117.739 54.753 1.00 14.50 20 PHE E C 1
ATOM 7705 O O . PHE E 1 20 ? 56.182 116.780 55.323 1.00 13.43 20 PHE E O 1
ATOM 7713 N N . ASP E 1 21 ? 56.675 118.956 55.288 1.00 14.99 21 ASP E N 1
ATOM 7714 C CA . ASP E 1 21 ? 55.765 119.244 56.338 1.00 17.60 21 ASP E CA 1
ATOM 7715 C C . ASP E 1 21 ? 54.358 118.897 55.785 1.00 17.97 21 ASP E C 1
ATOM 7716 O O . ASP E 1 21 ? 54.095 119.099 54.619 1.00 19.15 21 ASP E O 1
ATOM 7721 N N . THR E 1 22 ? 53.479 118.323 56.590 1.00 18.03 22 THR E N 1
ATOM 7722 C CA . THR E 1 22 ? 52.216 117.777 56.076 1.00 17.45 22 THR E CA 1
ATOM 7723 C C . THR E 1 22 ? 51.046 118.665 56.456 1.00 17.72 22 THR E C 1
ATOM 7724 O O . THR E 1 22 ? 50.384 119.215 55.556 1.00 20.12 22 THR E O 1
ATOM 7728 N N . PHE E 1 23 ? 50.801 118.864 57.748 1.00 16.77 23 PHE E N 1
ATOM 7729 C CA . PHE E 1 23 ? 49.757 119.790 58.188 1.00 16.55 23 PHE E CA 1
ATOM 7730 C C . PHE E 1 23 ? 50.004 121.208 57.715 1.00 17.99 23 PHE E C 1
ATOM 7731 O O . PHE E 1 23 ? 51.067 121.815 58.020 1.00 19.74 23 PHE E O 1
ATOM 7739 N N . GLY E 1 24 ? 49.037 121.732 56.949 1.00 17.53 24 GLY E N 1
ATOM 7740 C CA . GLY E 1 24 ? 49.117 123.059 56.350 1.00 17.41 24 GLY E CA 1
ATOM 7741 C C . GLY E 1 24 ? 49.799 123.150 54.986 1.00 17.27 24 GLY E C 1
ATOM 7742 O O . GLY E 1 24 ? 49.303 123.803 54.054 1.00 15.57 24 GLY E O 1
ATOM 7743 N N . THR E 1 25 ? 50.957 122.491 54.899 1.00 17.28 25 THR E N 1
ATOM 7744 C CA . THR E 1 25 ? 51.789 122.502 53.725 1.00 15.24 25 THR E CA 1
ATOM 7745 C C . THR E 1 25 ? 51.145 121.659 52.657 1.00 15.25 25 THR E C 1
ATOM 7746 O O . THR E 1 25 ? 51.024 122.098 51.499 1.00 16.11 25 THR E O 1
ATOM 7750 N N . VAL E 1 26 ? 50.774 120.421 53.009 1.00 14.26 26 VAL E N 1
ATOM 7751 C CA . VAL E 1 26 ? 50.187 119.521 52.049 1.00 12.42 26 VAL E CA 1
ATOM 7752 C C . VAL E 1 26 ? 48.651 119.503 52.141 1.00 13.30 26 VAL E C 1
ATOM 7753 O O . VAL E 1 26 ? 47.961 119.507 51.080 1.00 13.57 26 VAL E O 1
ATOM 7757 N N . VAL E 1 27 ? 48.095 119.501 53.363 1.00 12.60 27 VAL E N 1
ATOM 7758 C CA . VAL E 1 27 ? 46.630 119.391 53.527 1.00 12.40 27 VAL E CA 1
ATOM 7759 C C . VAL E 1 27 ? 46.021 120.583 54.266 1.00 13.86 27 VAL E C 1
ATOM 7760 O O . VAL E 1 27 ? 46.691 121.272 55.064 1.00 11.91 27 VAL E O 1
ATOM 7764 N N . ASP E 1 28 ? 44.727 120.800 53.992 1.00 14.52 28 ASP E N 1
ATOM 7765 C CA . ASP E 1 28 ? 43.991 121.866 54.589 1.00 16.32 28 ASP E CA 1
ATOM 7766 C C . ASP E 1 28 ? 43.301 121.283 55.835 1.00 17.37 28 ASP E C 1
ATOM 7767 O O . ASP E 1 28 ? 42.211 120.656 55.757 1.00 15.27 28 ASP E O 1
ATOM 7772 N N . TRP E 1 29 ? 43.972 121.486 56.977 1.00 17.12 29 TRP E N 1
ATOM 7773 C CA . TRP E 1 29 ? 43.552 120.858 58.241 1.00 17.02 29 TRP E CA 1
ATOM 7774 C C . TRP E 1 29 ? 42.381 121.613 58.782 1.00 16.55 29 TRP E C 1
ATOM 7775 O O . TRP E 1 29 ? 41.423 121.032 59.233 1.00 15.82 29 TRP E O 1
ATOM 7786 N N . ARG E 1 30 ? 42.466 122.932 58.702 1.00 18.39 30 ARG E N 1
ATOM 7787 C CA . ARG E 1 30 ? 41.436 123.830 59.240 1.00 19.57 30 ARG E CA 1
ATOM 7788 C C . ARG E 1 30 ? 40.029 123.560 58.720 1.00 19.94 30 ARG E C 1
ATOM 7789 O O . ARG E 1 30 ? 39.130 123.424 59.512 1.00 20.73 30 ARG E O 1
ATOM 7797 N N . THR E 1 31 ? 39.844 123.421 57.406 1.00 20.05 31 THR E N 1
ATOM 7798 C CA . THR E 1 31 ? 38.516 123.131 56.829 1.00 20.18 31 THR E CA 1
ATOM 7799 C C . THR E 1 31 ? 38.035 121.755 57.205 1.00 20.59 31 THR E C 1
ATOM 7800 O O . THR E 1 31 ? 36.887 121.586 57.610 1.00 21.52 31 THR E O 1
ATOM 7804 N N . GLY E 1 32 ? 38.877 120.749 57.025 1.00 20.34 32 GLY E N 1
ATOM 7805 C CA . GLY E 1 32 ? 38.490 119.367 57.415 1.00 20.06 32 GLY E CA 1
ATOM 7806 C C . GLY E 1 32 ? 38.253 119.110 58.907 1.00 19.67 32 GLY E C 1
ATOM 7807 O O . GLY E 1 32 ? 37.384 118.312 59.281 1.00 20.15 32 GLY E O 1
ATOM 7808 N N . ILE E 1 33 ? 39.041 119.714 59.779 1.00 19.84 33 ILE E N 1
ATOM 7809 C CA . ILE E 1 33 ? 38.743 119.619 61.230 1.00 19.63 33 ILE E CA 1
ATOM 7810 C C . ILE E 1 33 ? 37.425 120.408 61.576 1.00 21.24 33 ILE E C 1
ATOM 7811 O O . ILE E 1 33 ? 36.659 119.980 62.427 1.00 20.33 33 ILE E O 1
ATOM 7816 N N . ALA E 1 34 ? 37.177 121.552 60.950 1.00 22.39 34 ALA E N 1
ATOM 7817 C CA . ALA E 1 34 ? 35.925 122.276 61.209 1.00 23.77 34 ALA E CA 1
ATOM 7818 C C . ALA E 1 34 ? 34.731 121.424 60.797 1.00 24.69 34 ALA E C 1
ATOM 7819 O O . ALA E 1 34 ? 33.753 121.377 61.497 1.00 25.53 34 ALA E O 1
ATOM 7821 N N . THR E 1 35 ? 34.828 120.713 59.680 1.00 25.98 35 THR E N 1
ATOM 7822 C CA . THR E 1 35 ? 33.755 119.837 59.203 1.00 26.31 35 THR E CA 1
ATOM 7823 C C . THR E 1 35 ? 33.518 118.606 60.099 1.00 27.69 35 THR E C 1
ATOM 7824 O O . THR E 1 35 ? 32.363 118.259 60.408 1.00 28.51 35 THR E O 1
ATOM 7828 N N . ALA E 1 36 ? 34.586 117.954 60.527 1.00 28.02 36 ALA E N 1
ATOM 7829 C CA . ALA E 1 36 ? 34.481 116.851 61.495 1.00 28.23 36 ALA E CA 1
ATOM 7830 C C . ALA E 1 36 ? 33.854 117.297 62.813 1.00 28.49 36 ALA E C 1
ATOM 7831 O O . ALA E 1 36 ? 33.094 116.539 63.435 1.00 27.28 36 ALA E O 1
ATOM 7833 N N . VAL E 1 37 ? 34.182 118.514 63.236 1.00 29.28 37 VAL E N 1
ATOM 7834 C CA . VAL E 1 37 ? 33.620 119.060 64.462 1.00 30.53 37 VAL E CA 1
ATOM 7835 C C . VAL E 1 37 ? 32.143 119.516 64.337 1.00 32.37 37 VAL E C 1
ATOM 7836 O O . VAL E 1 37 ? 31.383 119.443 65.293 1.00 32.87 37 VAL E O 1
ATOM 7840 N N . ALA E 1 38 ? 31.770 120.040 63.178 1.00 33.79 38 ALA E N 1
ATOM 7841 C CA . ALA E 1 38 ? 30.421 120.535 62.951 1.00 34.69 38 ALA E CA 1
ATOM 7842 C C . ALA E 1 38 ? 29.537 119.316 62.781 1.00 35.95 38 ALA E C 1
ATOM 7843 O O . ALA E 1 38 ? 28.427 119.276 63.294 1.00 36.55 38 ALA E O 1
ATOM 7845 N N . ASP E 1 39 ? 30.066 118.318 62.081 1.00 37.10 39 ASP E N 1
ATOM 7846 C CA . ASP E 1 39 ? 29.425 117.034 61.952 1.00 38.48 39 ASP E CA 1
ATOM 7847 C C . ASP E 1 39 ? 29.161 116.451 63.319 1.00 39.40 39 ASP E C 1
ATOM 7848 O O . ASP E 1 39 ? 28.068 115.930 63.560 1.00 39.93 39 ASP E O 1
ATOM 7853 N N . TYR E 1 40 ? 30.145 116.534 64.213 1.00 40.53 40 TYR E N 1
ATOM 7854 C CA . TYR E 1 40 ? 29.990 115.940 65.525 1.00 40.99 40 TYR E CA 1
ATOM 7855 C C . TYR E 1 40 ? 28.955 116.694 66.366 1.00 42.35 40 TYR E C 1
ATOM 7856 O O . TYR E 1 40 ? 28.128 116.062 67.016 1.00 42.18 40 TYR E O 1
ATOM 7865 N N . ALA E 1 41 ? 29.038 118.029 66.359 1.00 43.49 41 ALA E N 1
ATOM 7866 C CA . ALA E 1 41 ? 28.067 118.915 67.009 1.00 44.61 41 ALA E CA 1
ATOM 7867 C C . ALA E 1 41 ? 26.618 118.737 66.521 1.00 45.91 41 ALA E C 1
ATOM 7868 O O . ALA E 1 41 ? 25.664 118.842 67.317 1.00 46.03 41 ALA E O 1
ATOM 7870 N N . ALA E 1 42 ? 26.454 118.521 65.217 1.00 47.44 42 ALA E N 1
ATOM 7871 C CA . ALA E 1 42 ? 25.135 118.295 64.626 1.00 48.98 42 ALA E CA 1
ATOM 7872 C C . ALA E 1 42 ? 24.566 116.932 65.066 1.00 50.35 42 ALA E C 1
ATOM 7873 O O . ALA E 1 42 ? 23.389 116.839 65.393 1.00 50.74 42 ALA E O 1
ATOM 7875 N N . ARG E 1 43 ? 25.404 115.897 65.121 1.00 52.15 43 ARG E N 1
ATOM 7876 C CA . ARG E 1 43 ? 24.950 114.554 65.548 1.00 53.88 43 ARG E CA 1
ATOM 7877 C C . ARG E 1 43 ? 24.690 114.424 67.054 1.00 54.51 43 ARG E C 1
ATOM 7878 O O . ARG E 1 43 ? 23.967 113.516 67.480 1.00 55.00 43 ARG E O 1
ATOM 7886 N N . HIS E 1 44 ? 25.286 115.305 67.851 1.00 55.05 44 HIS E N 1
ATOM 7887 C CA . HIS E 1 44 ? 25.110 115.279 69.307 1.00 55.66 44 HIS E CA 1
ATOM 7888 C C . HIS E 1 44 ? 24.404 116.538 69.790 1.00 56.15 44 HIS E C 1
ATOM 7889 O O . HIS E 1 44 ? 24.455 116.899 70.965 1.00 56.66 44 HIS E O 1
ATOM 7896 N N . GLN E 1 45 ? 23.711 117.176 68.849 1.00 56.93 45 GLN E N 1
ATOM 7897 C CA . GLN E 1 45 ? 22.815 118.294 69.105 1.00 57.33 45 GLN E CA 1
ATOM 7898 C C . GLN E 1 45 ? 23.459 119.362 70.016 1.00 56.91 45 GLN E C 1
ATOM 7899 O O . GLN E 1 45 ? 22.808 119.890 70.936 1.00 57.33 45 GLN E O 1
ATOM 7905 N N . LEU E 1 46 ? 24.731 119.684 69.724 1.00 56.16 46 LEU E N 1
ATOM 7906 C CA . LEU E 1 46 ? 25.549 120.607 70.547 1.00 55.26 46 LEU E CA 1
ATOM 7907 C C . LEU E 1 46 ? 25.710 121.945 69.868 1.00 54.39 46 LEU E C 1
ATOM 7908 O O . LEU E 1 46 ? 25.535 122.053 68.657 1.00 54.56 46 LEU E O 1
ATOM 7913 N N . GLU E 1 47 ? 26.069 122.963 70.643 1.00 53.35 47 GLU E N 1
ATOM 7914 C CA . GLU E 1 47 ? 26.113 124.331 70.117 1.00 52.81 47 GLU E CA 1
ATOM 7915 C C . GLU E 1 47 ? 27.543 124.861 70.150 1.00 50.83 47 GLU E C 1
ATOM 7916 O O . GLU E 1 47 ? 28.044 125.240 71.212 1.00 50.43 47 GLU E O 1
ATOM 7922 N N . VAL E 1 48 ? 28.212 124.862 68.989 1.00 49.02 48 VAL E N 1
ATOM 7923 C CA . VAL E 1 48 ? 29.640 125.278 68.916 1.00 47.22 48 VAL E CA 1
ATOM 7924 C C . VAL E 1 48 ? 30.036 125.943 67.603 1.00 45.03 48 VAL E C 1
ATOM 7925 O O . VAL E 1 48 ? 29.636 125.493 66.522 1.00 45.28 48 VAL E O 1
ATOM 7929 N N . ASP E 1 49 ? 30.817 127.018 67.695 1.00 42.04 49 ASP E N 1
ATOM 7930 C CA . ASP E 1 49 ? 31.453 127.614 66.516 1.00 39.57 49 ASP E CA 1
ATOM 7931 C C . ASP E 1 49 ? 32.561 126.631 66.024 1.00 38.23 49 ASP E C 1
ATOM 7932 O O . ASP E 1 49 ? 33.677 126.580 66.569 1.00 37.48 49 ASP E O 1
ATOM 7937 N N . ALA E 1 50 ? 32.228 125.861 64.994 1.00 36.22 50 ALA E N 1
ATOM 7938 C CA . ALA E 1 50 ? 33.036 124.733 64.568 1.00 35.55 50 ALA E CA 1
ATOM 7939 C C . ALA E 1 50 ? 34.437 125.149 64.187 1.00 34.40 50 ALA E C 1
ATOM 7940 O O . ALA E 1 50 ? 35.367 124.468 64.563 1.00 34.37 50 ALA E O 1
ATOM 7942 N N . VAL E 1 51 ? 34.570 126.269 63.483 1.00 32.83 51 VAL E N 1
ATOM 7943 C CA . VAL E 1 51 ? 35.852 126.789 63.037 1.00 32.02 51 VAL E CA 1
ATOM 7944 C C . VAL E 1 51 ? 36.667 127.399 64.170 1.00 31.69 51 VAL E C 1
ATOM 7945 O O . VAL E 1 51 ? 37.904 127.249 64.196 1.00 31.81 51 VAL E O 1
ATOM 7949 N N . ALA E 1 52 ? 36.008 128.071 65.106 1.00 30.94 52 ALA E N 1
ATOM 7950 C CA . ALA E 1 52 ? 36.734 128.682 66.235 1.00 30.87 52 ALA E CA 1
ATOM 7951 C C . ALA E 1 52 ? 37.240 127.605 67.204 1.00 29.76 52 ALA E C 1
ATOM 7952 O O . ALA E 1 52 ? 38.206 127.813 67.908 1.00 30.57 52 ALA E O 1
ATOM 7954 N N . PHE E 1 53 ? 36.555 126.475 67.216 1.00 28.53 53 PHE E N 1
ATOM 7955 C CA . PHE E 1 53 ? 36.900 125.314 67.991 1.00 28.04 53 PHE E CA 1
ATOM 7956 C C . PHE E 1 53 ? 38.118 124.615 67.358 1.00 27.54 53 PHE E C 1
ATOM 7957 O O . PHE E 1 53 ? 39.029 124.201 68.033 1.00 25.94 53 PHE E O 1
ATOM 7965 N N . ALA E 1 54 ? 38.075 124.450 66.038 1.00 27.33 54 ALA E N 1
ATOM 7966 C CA . ALA E 1 54 ? 39.195 123.943 65.268 1.00 26.32 54 ALA E CA 1
ATOM 7967 C C . ALA E 1 54 ? 40.419 124.786 65.549 1.00 25.96 54 ALA E C 1
ATOM 7968 O O . ALA E 1 54 ? 41.475 124.261 65.825 1.00 25.71 54 ALA E O 1
ATOM 7970 N N . ASP E 1 55 ? 40.273 126.100 65.555 1.00 26.92 55 ASP E N 1
ATOM 7971 C CA . ASP E 1 55 ? 41.392 126.972 65.862 1.00 27.17 55 ASP E CA 1
ATOM 7972 C C . ASP E 1 55 ? 41.904 126.728 67.279 1.00 26.98 55 ASP E C 1
ATOM 7973 O O . ASP E 1 55 ? 43.115 126.682 67.507 1.00 27.39 55 ASP E O 1
ATOM 7978 N N . ARG E 1 56 ? 40.990 126.576 68.233 1.00 26.32 56 ARG E N 1
ATOM 7979 C CA . ARG E 1 56 ? 41.365 126.362 69.625 1.00 26.68 56 ARG E CA 1
ATOM 7980 C C . ARG E 1 56 ? 42.072 125.018 69.814 1.00 24.97 56 ARG E C 1
ATOM 7981 O O . ARG E 1 56 ? 43.016 124.869 70.613 1.00 23.90 56 ARG E O 1
ATOM 7989 N N . TRP E 1 57 ? 41.573 124.034 69.102 1.00 22.91 57 TRP E N 1
ATOM 7990 C CA . TRP E 1 57 ? 42.136 122.707 69.144 1.00 22.59 57 TRP E CA 1
ATOM 7991 C C . TRP E 1 57 ? 43.576 122.738 68.616 1.00 22.55 57 TRP E C 1
ATOM 7992 O O . TRP E 1 57 ? 44.484 122.241 69.270 1.00 21.54 57 TRP E O 1
ATOM 8003 N N . ARG E 1 58 ? 43.773 123.358 67.449 1.00 22.86 58 ARG E N 1
ATOM 8004 C CA . ARG E 1 58 ? 45.096 123.553 66.893 1.00 23.72 58 ARG E CA 1
ATOM 8005 C C . ARG E 1 58 ? 45.986 124.410 67.800 1.00 23.33 58 ARG E C 1
ATOM 8006 O O . ARG E 1 58 ? 47.203 124.254 67.767 1.00 22.10 58 ARG E O 1
ATOM 8014 N N . ALA E 1 59 ? 45.406 125.325 68.572 1.00 23.59 59 ALA E N 1
ATOM 8015 C CA . ALA E 1 59 ? 46.217 126.201 69.452 1.00 24.30 59 ALA E CA 1
ATOM 8016 C C . ALA E 1 59 ? 46.878 125.436 70.603 1.00 24.94 59 ALA E C 1
ATOM 8017 O O . ALA E 1 59 ? 47.753 125.993 71.259 1.00 23.10 59 ALA E O 1
ATOM 8019 N N . ARG E 1 60 ? 46.381 124.221 70.872 1.00 25.08 60 ARG E N 1
ATOM 8020 C CA . ARG E 1 60 ? 46.970 123.284 71.829 1.00 26.23 60 ARG E CA 1
ATOM 8021 C C . ARG E 1 60 ? 48.066 122.377 71.215 1.00 27.17 60 ARG E C 1
ATOM 8022 O O . ARG E 1 60 ? 48.707 121.616 71.941 1.00 27.05 60 ARG E O 1
ATOM 8030 N N . TYR E 1 61 ? 48.278 122.443 69.895 1.00 27.85 61 TYR E N 1
ATOM 8031 C CA . TYR E 1 61 ? 49.262 121.584 69.211 1.00 28.93 61 TYR E CA 1
ATOM 8032 C C . TYR E 1 61 ? 50.674 121.781 69.741 1.00 28.32 61 TYR E C 1
ATOM 8033 O O . TYR E 1 61 ? 51.267 120.859 70.271 1.00 28.25 61 TYR E O 1
ATOM 8042 N N . GLN E 1 62 ? 51.192 122.985 69.595 1.00 28.73 62 GLN E N 1
ATOM 8043 C CA . GLN E 1 62 ? 52.554 123.288 70.013 1.00 28.70 62 GLN E CA 1
ATOM 8044 C C . GLN E 1 62 ? 52.742 123.154 71.522 1.00 27.99 62 GLN E C 1
ATOM 8045 O O . GLN E 1 62 ? 53.669 122.500 71.948 1.00 28.40 62 GLN E O 1
ATOM 8051 N N . PRO E 1 63 ? 51.873 123.764 72.330 1.00 27.79 63 PRO E N 1
ATOM 8052 C CA . PRO E 1 63 ? 51.934 123.624 73.777 1.00 27.51 63 PRO E CA 1
ATOM 8053 C C . PRO E 1 63 ? 52.047 122.169 74.255 1.00 26.94 63 PRO E C 1
ATOM 8054 O O . PRO E 1 63 ? 52.830 121.868 75.161 1.00 26.82 63 PRO E O 1
ATOM 8058 N N . SER E 1 64 ? 51.261 121.286 73.644 1.00 25.76 64 SER E N 1
ATOM 8059 C CA . SER E 1 64 ? 51.245 119.890 74.048 1.00 24.67 64 SER E CA 1
ATOM 8060 C C . SER E 1 64 ? 52.590 119.268 73.629 1.00 23.90 64 SER E C 1
ATOM 8061 O O . SER E 1 64 ? 53.172 118.559 74.389 1.00 23.33 64 SER E O 1
ATOM 8064 N N . MET E 1 65 ? 53.094 119.590 72.442 1.00 22.96 65 MET E N 1
ATOM 8065 C CA . MET E 1 65 ? 54.432 119.140 72.046 1.00 22.74 65 MET E CA 1
ATOM 8066 C C . MET E 1 65 ? 55.557 119.749 72.863 1.00 21.63 65 MET E C 1
ATOM 8067 O O . MET E 1 65 ? 56.592 119.094 73.020 1.00 20.07 65 MET E O 1
ATOM 8072 N N . ASP E 1 66 ? 55.378 120.987 73.345 1.00 21.52 66 ASP E N 1
ATOM 8073 C CA . ASP E 1 66 ? 56.472 121.723 74.034 1.00 22.54 66 ASP E CA 1
ATOM 8074 C C . ASP E 1 66 ? 56.871 121.017 75.318 1.00 21.85 66 ASP E C 1
ATOM 8075 O O . ASP E 1 66 ? 58.023 120.993 75.702 1.00 21.88 66 ASP E O 1
ATOM 8080 N N . ALA E 1 67 ? 55.892 120.434 75.977 1.00 21.83 67 ALA E N 1
ATOM 8081 C CA . ALA E 1 67 ? 56.137 119.645 77.182 1.00 21.60 67 ALA E CA 1
ATOM 8082 C C . ALA E 1 67 ? 57.070 118.511 76.815 1.00 20.74 67 ALA E C 1
ATOM 8083 O O . ALA E 1 67 ? 57.911 118.121 77.605 1.00 18.94 67 ALA E O 1
ATOM 8085 N N . ILE E 1 68 ? 56.966 117.994 75.601 1.00 20.62 68 ILE E N 1
ATOM 8086 C CA . ILE E 1 68 ? 57.826 116.862 75.251 1.00 21.09 68 ILE E CA 1
ATOM 8087 C C . ILE E 1 68 ? 59.200 117.386 74.836 1.00 23.23 68 ILE E C 1
ATOM 8088 O O . ILE E 1 68 ? 60.228 116.883 75.278 1.00 24.45 68 ILE E O 1
ATOM 8093 N N . LEU E 1 69 ? 59.225 118.404 73.995 1.00 24.98 69 LEU E N 1
ATOM 8094 C CA . LEU E 1 69 ? 60.494 118.971 73.530 1.00 26.12 69 LEU E CA 1
ATOM 8095 C C . LEU E 1 69 ? 61.362 119.418 74.687 1.00 27.07 69 LEU E C 1
ATOM 8096 O O . LEU E 1 69 ? 62.579 119.309 74.625 1.00 27.11 69 LEU E O 1
ATOM 8101 N N . SER E 1 70 ? 60.715 119.945 75.718 1.00 27.54 70 SER E N 1
ATOM 8102 C CA . SER E 1 70 ? 61.399 120.447 76.910 1.00 28.46 70 SER E CA 1
ATOM 8103 C C . SER E 1 70 ? 61.889 119.319 77.812 1.00 28.23 70 SER E C 1
ATOM 8104 O O . SER E 1 70 ? 62.631 119.571 78.741 1.00 29.26 70 SER E O 1
ATOM 8107 N N . GLY E 1 71 ? 61.425 118.099 77.589 1.00 28.80 71 GLY E N 1
ATOM 8108 C CA . GLY E 1 71 ? 61.820 116.932 78.416 1.00 28.51 71 GLY E CA 1
ATOM 8109 C C . GLY E 1 71 ? 60.970 116.673 79.672 1.00 28.18 71 GLY E C 1
ATOM 8110 O O . GLY E 1 71 ? 61.132 115.640 80.352 1.00 29.04 71 GLY E O 1
ATOM 8111 N N . ALA E 1 72 ? 60.049 117.571 79.952 1.00 27.17 72 ALA E N 1
ATOM 8112 C CA . ALA E 1 72 ? 59.194 117.472 81.115 1.00 26.94 72 ALA E CA 1
ATOM 8113 C C . ALA E 1 72 ? 58.240 116.299 81.003 1.00 26.50 72 ALA E C 1
ATOM 8114 O O . ALA E 1 72 ? 57.758 115.811 82.006 1.00 26.55 72 ALA E O 1
ATOM 8116 N N . ARG E 1 73 ? 57.964 115.844 79.784 1.00 25.49 73 ARG E N 1
ATOM 8117 C CA . ARG E 1 73 ? 57.068 114.720 79.589 1.00 24.45 73 ARG E CA 1
ATOM 8118 C C . ARG E 1 73 ? 57.638 113.694 78.597 1.00 23.16 73 ARG E C 1
ATOM 8119 O O . ARG E 1 73 ? 58.301 114.072 77.621 1.00 22.74 73 ARG E O 1
ATOM 8127 N N . GLU E 1 74 ? 57.389 112.411 78.845 1.00 22.47 74 GLU E N 1
ATOM 8128 C CA . GLU E 1 74 ? 57.867 111.336 77.975 1.00 23.48 74 GLU E CA 1
ATOM 8129 C C . GLU E 1 74 ? 57.137 111.442 76.605 1.00 22.38 74 GLU E C 1
ATOM 8130 O O . GLU E 1 74 ? 55.997 111.852 76.514 1.00 21.81 74 GLU E O 1
ATOM 8136 N N . PHE E 1 75 ? 57.809 111.057 75.551 1.00 20.79 75 PHE E N 1
ATOM 8137 C CA . PHE E 1 75 ? 57.234 111.083 74.237 1.00 19.64 75 PHE E CA 1
ATOM 8138 C C . PHE E 1 75 ? 55.994 110.216 74.151 1.00 18.38 75 PHE E C 1
ATOM 8139 O O . PHE E 1 75 ? 56.047 109.061 74.535 1.00 18.08 75 PHE E O 1
ATOM 8147 N N . VAL E 1 76 ? 54.921 110.796 73.607 1.00 17.21 76 VAL E N 1
ATOM 8148 C CA . VAL E 1 76 ? 53.690 110.082 73.209 1.00 17.19 76 VAL E CA 1
ATOM 8149 C C . VAL E 1 76 ? 53.294 110.535 71.811 1.00 16.32 76 VAL E C 1
ATOM 8150 O O . VAL E 1 76 ? 53.645 111.659 71.388 1.00 16.33 76 VAL E O 1
ATOM 8154 N N . THR E 1 77 ? 52.589 109.671 71.081 1.00 14.75 77 THR E N 1
ATOM 8155 C CA . THR E 1 77 ? 52.213 109.977 69.713 1.00 14.67 77 THR E CA 1
ATOM 8156 C C . THR E 1 77 ? 51.317 111.199 69.593 1.00 15.47 77 THR E C 1
ATOM 8157 O O . THR E 1 77 ? 50.686 111.630 70.553 1.00 14.88 77 THR E O 1
ATOM 8161 N N . LEU E 1 78 ? 51.297 111.789 68.396 1.00 16.27 78 LEU E N 1
ATOM 8162 C CA . LEU E 1 78 ? 50.459 112.955 68.135 1.00 15.53 78 LEU E CA 1
ATOM 8163 C C . LEU E 1 78 ? 48.993 112.553 68.212 1.00 15.44 78 LEU E C 1
ATOM 8164 O O . LEU E 1 78 ? 48.168 113.324 68.642 1.00 16.80 78 LEU E O 1
ATOM 8169 N N . ASP E 1 79 ? 48.644 111.364 67.780 1.00 14.85 79 ASP E N 1
ATOM 8170 C CA . ASP E 1 79 ? 47.291 110.859 68.036 1.00 15.39 79 ASP E CA 1
ATOM 8171 C C . ASP E 1 79 ? 46.909 111.031 69.508 1.00 15.87 79 ASP E C 1
ATOM 8172 O O . ASP E 1 79 ? 45.799 111.480 69.839 1.00 16.45 79 ASP E O 1
ATOM 8177 N N . ILE E 1 80 ? 47.830 110.695 70.399 1.00 16.35 80 ILE E N 1
ATOM 8178 C CA . ILE E 1 80 ? 47.544 110.802 71.875 1.00 16.76 80 ILE E CA 1
ATOM 8179 C C . ILE E 1 80 ? 47.393 112.263 72.257 1.00 16.34 80 ILE E C 1
ATOM 8180 O O . ILE E 1 80 ? 46.384 112.658 72.852 1.00 17.48 80 ILE E O 1
ATOM 8185 N N . LEU E 1 81 ? 48.325 113.095 71.858 1.00 15.71 81 LEU E N 1
ATOM 8186 C CA . LEU E 1 81 ? 48.189 114.534 72.135 1.00 15.29 81 LEU E CA 1
ATOM 8187 C C . LEU E 1 81 ? 46.883 115.172 71.539 1.00 16.51 81 LEU E C 1
ATOM 8188 O O . LEU E 1 81 ? 46.239 116.059 72.165 1.00 18.08 81 LEU E O 1
ATOM 8193 N N . HIS E 1 82 ? 46.481 114.732 70.346 1.00 16.94 82 HIS E N 1
ATOM 8194 C CA . HIS E 1 82 ? 45.291 115.253 69.729 1.00 18.50 82 HIS E CA 1
ATOM 8195 C C . HIS E 1 82 ? 44.057 114.925 70.556 1.00 18.79 82 HIS E C 1
ATOM 8196 O O . HIS E 1 82 ? 43.223 115.793 70.767 1.00 17.57 82 HIS E O 1
ATOM 8203 N N . ARG E 1 83 ? 43.967 113.688 71.012 1.00 19.79 83 ARG E N 1
ATOM 8204 C CA . ARG E 1 83 ? 42.843 113.261 71.841 1.00 21.53 83 ARG E CA 1
ATOM 8205 C C . ARG E 1 83 ? 42.824 113.962 73.176 1.00 21.32 83 ARG E C 1
ATOM 8206 O O . ARG E 1 83 ? 41.771 114.299 73.649 1.00 22.32 83 ARG E O 1
ATOM 8214 N N . GLU E 1 84 ? 43.978 114.191 73.779 1.00 21.58 84 GLU E N 1
ATOM 8215 C CA . GLU E 1 84 ? 44.030 114.929 75.052 1.00 21.38 84 GLU E CA 1
ATOM 8216 C C . GLU E 1 84 ? 43.638 116.360 74.850 1.00 21.95 84 GLU E C 1
ATOM 8217 O O . GLU E 1 84 ? 42.899 116.932 75.646 1.00 22.61 84 GLU E O 1
ATOM 8223 N N . ASN E 1 85 ? 44.162 116.972 73.796 1.00 22.22 85 ASN E N 1
ATOM 8224 C CA . ASN E 1 85 ? 43.802 118.352 73.473 1.00 21.74 85 ASN E CA 1
ATOM 8225 C C . ASN E 1 85 ? 42.345 118.540 73.100 1.00 20.58 85 ASN E C 1
ATOM 8226 O O . ASN E 1 85 ? 41.813 119.610 73.249 1.00 19.99 85 ASN E O 1
ATOM 8231 N N . LEU E 1 86 ? 41.737 117.527 72.539 1.00 20.86 86 LEU E N 1
ATOM 8232 C CA . LEU E 1 86 ? 40.308 117.540 72.280 1.00 21.48 86 LEU E CA 1
ATOM 8233 C C . LEU E 1 86 ? 39.581 117.705 73.626 1.00 22.28 86 LEU E C 1
ATOM 8234 O O . LEU E 1 86 ? 38.774 118.644 73.833 1.00 22.21 86 LEU E O 1
ATOM 8239 N N . ASP E 1 87 ? 39.885 116.799 74.548 1.00 23.00 87 ASP E N 1
ATOM 8240 C CA . ASP E 1 87 ? 39.247 116.814 75.882 1.00 23.53 87 ASP E CA 1
ATOM 8241 C C . ASP E 1 87 ? 39.419 118.166 76.536 1.00 24.22 87 ASP E C 1
ATOM 8242 O O . ASP E 1 87 ? 38.503 118.676 77.151 1.00 23.19 87 ASP E O 1
ATOM 8247 N N . PHE E 1 88 ? 40.600 118.744 76.363 1.00 25.98 88 PHE E N 1
ATOM 8248 C CA . PHE E 1 88 ? 40.926 120.054 76.945 1.00 27.60 88 PHE E CA 1
ATOM 8249 C C . PHE E 1 88 ? 40.037 121.066 76.307 1.00 27.80 88 PHE E C 1
ATOM 8250 O O . PHE E 1 88 ? 39.386 121.846 76.996 1.00 27.59 88 PHE E O 1
ATOM 8258 N N . VAL E 1 89 ? 39.926 121.012 74.983 1.00 27.96 89 VAL E N 1
ATOM 8259 C CA . VAL E 1 89 ? 39.127 122.017 74.301 1.00 27.51 89 VAL E CA 1
ATOM 8260 C C . VAL E 1 89 ? 37.604 121.788 74.519 1.00 28.64 89 VAL E C 1
ATOM 8261 O O . VAL E 1 89 ? 36.830 122.729 74.463 1.00 28.30 89 VAL E O 1
ATOM 8265 N N . LEU E 1 90 ? 37.168 120.554 74.724 1.00 30.33 90 LEU E N 1
ATOM 8266 C CA . LEU E 1 90 ? 35.761 120.328 75.035 1.00 32.26 90 LEU E CA 1
ATOM 8267 C C . LEU E 1 90 ? 35.391 121.090 76.300 1.00 34.56 90 LEU E C 1
ATOM 8268 O O . LEU E 1 90 ? 34.524 121.951 76.260 1.00 33.96 90 LEU E O 1
ATOM 8273 N N . ARG E 1 91 ? 36.082 120.793 77.398 1.00 37.89 91 ARG E N 1
ATOM 8274 C CA . ARG E 1 91 ? 35.902 121.519 78.657 1.00 40.53 91 ARG E CA 1
ATOM 8275 C C . ARG E 1 91 ? 36.023 123.017 78.511 1.00 41.91 91 ARG E C 1
ATOM 8276 O O . ARG E 1 91 ? 35.168 123.747 79.004 1.00 42.78 91 ARG E O 1
ATOM 8284 N N . GLU E 1 92 ? 37.094 123.474 77.874 1.00 43.03 92 GLU E N 1
ATOM 8285 C CA . GLU E 1 92 ? 37.341 124.907 77.694 1.00 44.63 92 GLU E CA 1
ATOM 8286 C C . GLU E 1 92 ? 36.103 125.559 77.045 1.00 45.32 92 GLU E C 1
ATOM 8287 O O . GLU E 1 92 ? 35.800 126.729 77.272 1.00 44.37 92 GLU E O 1
ATOM 8293 N N . SER E 1 93 ? 35.389 124.784 76.236 1.00 46.09 93 SER E N 1
ATOM 8294 C CA . SER E 1 93 ? 34.201 125.293 75.588 1.00 46.95 93 SER E CA 1
ATOM 8295 C C . SER E 1 93 ? 32.955 125.223 76.473 1.00 47.43 93 SER E C 1
ATOM 8296 O O . SER E 1 93 ? 32.022 125.989 76.259 1.00 47.82 93 SER E O 1
ATOM 8299 N N . GLY E 1 94 ? 32.953 124.332 77.466 1.00 47.85 94 GLY E N 1
ATOM 8300 C CA . GLY E 1 94 ? 31.779 124.101 78.322 1.00 48.33 94 GLY E CA 1
ATOM 8301 C C . GLY E 1 94 ? 31.169 122.710 78.186 1.00 48.86 94 GLY E C 1
ATOM 8302 O O . GLY E 1 94 ? 30.166 122.422 78.819 1.00 49.05 94 GLY E O 1
ATOM 8303 N N . ILE E 1 95 ? 31.770 121.846 77.366 1.00 48.92 95 ILE E N 1
ATOM 8304 C CA . ILE E 1 95 ? 31.313 120.477 77.211 1.00 48.92 95 ILE E CA 1
ATOM 8305 C C . ILE E 1 95 ? 32.093 119.581 78.177 1.00 49.66 95 ILE E C 1
ATOM 8306 O O . ILE E 1 95 ? 33.314 119.711 78.305 1.00 49.21 95 ILE E O 1
ATOM 8311 N N . ASP E 1 96 ? 31.406 118.671 78.866 1.00 50.34 96 ASP E N 1
ATOM 8312 C CA . ASP E 1 96 ? 32.105 117.794 79.799 1.00 51.18 96 ASP E CA 1
ATOM 8313 C C . ASP E 1 96 ? 32.374 116.446 79.135 1.00 51.43 96 ASP E C 1
ATOM 8314 O O . ASP E 1 96 ? 31.472 115.595 79.034 1.00 51.32 96 ASP E O 1
ATOM 8319 N N . PRO E 1 97 ? 33.637 116.225 78.738 1.00 51.65 97 PRO E N 1
ATOM 8320 C CA . PRO E 1 97 ? 33.987 115.061 77.942 1.00 52.18 97 PRO E CA 1
ATOM 8321 C C . PRO E 1 97 ? 33.515 113.734 78.547 1.00 52.95 97 PRO E C 1
ATOM 8322 O O . PRO E 1 97 ? 33.194 112.789 77.799 1.00 53.09 97 PRO E O 1
ATOM 8326 N N . THR E 1 98 ? 33.441 113.674 79.881 1.00 53.83 98 THR E N 1
ATOM 8327 C CA . THR E 1 98 ? 32.964 112.473 80.577 1.00 54.28 98 THR E CA 1
ATOM 8328 C C . THR E 1 98 ? 31.528 112.103 80.153 1.00 54.26 98 THR E C 1
ATOM 8329 O O . THR E 1 98 ? 31.194 110.916 80.101 1.00 54.30 98 THR E O 1
ATOM 8333 N N . ASN E 1 99 ? 30.702 113.095 79.808 1.00 54.45 99 ASN E N 1
ATOM 8334 C CA . ASN E 1 99 ? 29.340 112.813 79.309 1.00 54.96 99 ASN E CA 1
ATOM 8335 C C . ASN E 1 99 ? 29.319 111.967 78.019 1.00 55.25 99 ASN E C 1
ATOM 8336 O O . ASN E 1 99 ? 28.425 111.116 77.858 1.00 55.69 99 ASN E O 1
ATOM 8341 N N . HIS E 1 100 ? 30.284 112.194 77.111 1.00 55.24 100 HIS E N 1
ATOM 8342 C CA . HIS E 1 100 ? 30.285 111.551 75.747 1.00 55.02 100 HIS E CA 1
ATOM 8343 C C . HIS E 1 100 ? 30.982 110.190 75.710 1.00 53.88 100 HIS E C 1
ATOM 8344 O O . HIS E 1 100 ? 31.739 109.846 76.619 1.00 54.20 100 HIS E O 1
ATOM 8351 N N . ASP E 1 101 ? 30.760 109.440 74.633 1.00 52.99 101 ASP E N 1
ATOM 8352 C CA . ASP E 1 101 ? 31.383 108.115 74.480 1.00 52.45 101 ASP E CA 1
ATOM 8353 C C . ASP E 1 101 ? 32.901 108.297 74.287 1.00 51.66 101 ASP E C 1
ATOM 8354 O O . ASP E 1 101 ? 33.345 109.369 73.887 1.00 51.59 101 ASP E O 1
ATOM 8359 N N . SER E 1 102 ? 33.678 107.259 74.615 1.00 50.04 102 SER E N 1
ATOM 8360 C CA . SER E 1 102 ? 35.131 107.311 74.534 1.00 48.64 102 SER E CA 1
ATOM 8361 C C . SER E 1 102 ? 35.567 107.101 73.081 1.00 47.17 102 SER E C 1
ATOM 8362 O O . SER E 1 102 ? 36.346 107.889 72.547 1.00 46.69 102 SER E O 1
ATOM 8365 N N . GLY E 1 103 ? 35.040 106.051 72.451 1.00 45.27 103 GLY E N 1
ATOM 8366 C CA . GLY E 1 103 ? 35.360 105.735 71.058 1.00 44.07 103 GLY E CA 1
ATOM 8367 C C . GLY E 1 103 ? 34.899 106.778 70.055 1.00 42.38 103 GLY E C 1
ATOM 8368 O O . GLY E 1 103 ? 35.498 106.957 68.997 1.00 41.73 103 GLY E O 1
ATOM 8369 N N . GLU E 1 104 ? 33.821 107.460 70.401 1.00 40.87 104 GLU E N 1
ATOM 8370 C CA . GLU E 1 104 ? 33.254 108.464 69.554 1.00 39.76 104 GLU E CA 1
ATOM 8371 C C . GLU E 1 104 ? 34.184 109.660 69.562 1.00 38.17 104 GLU E C 1
ATOM 8372 O O . GLU E 1 104 ? 34.277 110.399 68.569 1.00 38.05 104 GLU E O 1
ATOM 8378 N N . LEU E 1 105 ? 34.847 109.857 70.700 1.00 35.29 105 LEU E N 1
ATOM 8379 C CA . LEU E 1 105 ? 35.742 110.950 70.860 1.00 33.33 105 LEU E CA 1
ATOM 8380 C C . LEU E 1 105 ? 37.076 110.569 70.283 1.00 31.59 105 LEU E C 1
ATOM 8381 O O . LEU E 1 105 ? 37.754 111.428 69.764 1.00 29.49 105 LEU E O 1
ATOM 8386 N N . ASP E 1 106 ? 37.445 109.291 70.371 1.00 30.96 106 ASP E N 1
ATOM 8387 C CA . ASP E 1 106 ? 38.632 108.785 69.701 1.00 31.53 106 ASP E CA 1
ATOM 8388 C C . ASP E 1 106 ? 38.483 108.911 68.178 1.00 30.98 106 ASP E C 1
ATOM 8389 O O . ASP E 1 106 ? 39.443 109.180 67.505 1.00 30.56 106 ASP E O 1
ATOM 8394 N N . GLU E 1 107 ? 37.282 108.705 67.653 1.00 30.63 107 GLU E N 1
ATOM 8395 C CA . GLU E 1 107 ? 37.025 108.860 66.216 1.00 30.60 107 GLU E CA 1
ATOM 8396 C C . GLU E 1 107 ? 37.099 110.341 65.832 1.00 29.03 107 GLU E C 1
ATOM 8397 O O . GLU E 1 107 ? 37.711 110.709 64.818 1.00 28.59 107 GLU E O 1
ATOM 8403 N N . LEU E 1 108 ? 36.534 111.209 66.667 1.00 26.71 108 LEU E N 1
ATOM 8404 C CA . LEU E 1 108 ? 36.655 112.622 66.410 1.00 25.76 108 LEU E CA 1
ATOM 8405 C C . LEU E 1 108 ? 38.143 113.073 66.402 1.00 24.79 108 LEU E C 1
ATOM 8406 O O . LEU E 1 108 ? 38.559 113.852 65.546 1.00 24.00 108 LEU E O 1
ATOM 8411 N N . ALA E 1 109 ? 38.924 112.579 67.373 1.00 23.32 109 ALA E N 1
ATOM 8412 C CA . ALA E 1 109 ? 40.344 112.938 67.511 1.00 22.73 109 ALA E CA 1
ATOM 8413 C C . ALA E 1 109 ? 41.178 112.363 66.328 1.00 22.08 109 ALA E C 1
ATOM 8414 O O . ALA E 1 109 ? 42.253 112.869 66.015 1.00 21.08 109 ALA E O 1
ATOM 8416 N N . ARG E 1 110 ? 40.656 111.329 65.673 1.00 21.41 110 ARG E N 1
ATOM 8417 C CA . ARG E 1 110 ? 41.241 110.799 64.456 1.00 21.36 110 ARG E CA 1
ATOM 8418 C C . ARG E 1 110 ? 40.812 111.532 63.180 1.00 19.57 110 ARG E C 1
ATOM 8419 O O . ARG E 1 110 ? 41.082 111.064 62.092 1.00 20.85 110 ARG E O 1
ATOM 8427 N N . ALA E 1 111 ? 40.148 112.658 63.292 1.00 17.96 111 ALA E N 1
ATOM 8428 C CA . ALA E 1 111 ? 39.748 113.427 62.144 1.00 17.15 111 ALA E CA 1
ATOM 8429 C C . ALA E 1 111 ? 41.009 113.987 61.460 1.00 17.03 111 ALA E C 1
ATOM 8430 O O . ALA E 1 111 ? 40.998 114.320 60.293 1.00 15.43 111 ALA E O 1
ATOM 8432 N N . TRP E 1 112 ? 42.110 114.056 62.198 1.00 17.72 112 TRP E N 1
ATOM 8433 C CA . TRP E 1 112 ? 43.364 114.543 61.643 1.00 17.19 112 TRP E CA 1
ATOM 8434 C C . TRP E 1 112 ? 43.921 113.504 60.631 1.00 16.48 112 TRP E C 1
ATOM 8435 O O . TRP E 1 112 ? 44.821 113.785 59.883 1.00 16.22 112 TRP E O 1
ATOM 8446 N N . HIS E 1 113 ? 43.368 112.312 60.619 1.00 17.40 113 HIS E N 1
ATOM 8447 C CA . HIS E 1 113 ? 43.760 111.268 59.663 1.00 18.68 113 HIS E CA 1
ATOM 8448 C C . HIS E 1 113 ? 43.050 111.423 58.283 1.00 19.01 113 HIS E C 1
ATOM 8449 O O . HIS E 1 113 ? 43.390 110.718 57.340 1.00 19.36 113 HIS E O 1
ATOM 8456 N N . VAL E 1 114 ? 42.061 112.311 58.182 1.00 18.21 114 VAL E N 1
ATOM 8457 C CA . VAL E 1 114 ? 41.172 112.348 57.028 1.00 19.35 114 VAL E CA 1
ATOM 8458 C C . VAL E 1 114 ? 41.053 113.782 56.587 1.00 18.99 114 VAL E C 1
ATOM 8459 O O . VAL E 1 114 ? 40.084 114.461 56.919 1.00 20.93 114 VAL E O 1
ATOM 8463 N N . LEU E 1 115 ? 42.077 114.283 55.916 1.00 18.60 115 LEU E N 1
ATOM 8464 C CA . LEU E 1 115 ? 42.188 115.715 55.642 1.00 18.71 115 LEU E CA 1
ATOM 8465 C C . LEU E 1 115 ? 42.348 115.862 54.145 1.00 19.01 115 LEU E C 1
ATOM 8466 O O . LEU E 1 115 ? 42.783 114.958 53.488 1.00 18.87 115 LEU E O 1
ATOM 8471 N N . THR E 1 116 ? 41.941 116.996 53.601 1.00 20.28 116 THR E N 1
ATOM 8472 C CA . THR E 1 116 ? 41.849 117.112 52.150 1.00 20.90 116 THR E CA 1
ATOM 8473 C C . THR E 1 116 ? 43.123 117.828 51.696 1.00 18.89 116 THR E C 1
ATOM 8474 O O . THR E 1 116 ? 43.383 118.916 52.158 1.00 18.67 116 THR E O 1
ATOM 8478 N N . PRO E 1 117 ? 43.868 117.256 50.747 1.00 17.88 117 PRO E N 1
ATOM 8479 C CA . PRO E 1 117 ? 44.950 118.023 50.174 1.00 18.06 117 PRO E CA 1
ATOM 8480 C C . PRO E 1 117 ? 44.495 119.309 49.462 1.00 17.74 117 PRO E C 1
ATOM 8481 O O . PRO E 1 117 ? 43.399 119.392 48.926 1.00 17.32 117 PRO E O 1
ATOM 8485 N N . TRP E 1 118 ? 45.351 120.316 49.482 1.00 19.15 118 TRP E N 1
ATOM 8486 C CA . TRP E 1 118 ? 45.208 121.449 48.597 1.00 18.53 118 TRP E CA 1
ATOM 8487 C C . TRP E 1 118 ? 45.243 120.930 47.155 1.00 19.23 118 TRP E C 1
ATOM 8488 O O . TRP E 1 118 ? 45.845 119.876 46.868 1.00 18.54 118 TRP E O 1
ATOM 8499 N N . PRO E 1 119 ? 44.543 121.614 46.240 1.00 20.35 119 PRO E N 1
ATOM 8500 C CA . PRO E 1 119 ? 44.318 121.088 44.857 1.00 20.66 119 PRO E CA 1
ATOM 8501 C C . PRO E 1 119 ? 45.606 120.756 44.087 1.00 20.38 119 PRO E C 1
ATOM 8502 O O . PRO E 1 119 ? 45.625 119.791 43.321 1.00 20.95 119 PRO E O 1
ATOM 8506 N N . ASP E 1 120 ? 46.649 121.555 44.307 1.00 19.03 120 ASP E N 1
ATOM 8507 C CA . ASP E 1 120 ? 47.970 121.343 43.749 1.00 19.01 120 ASP E CA 1
ATOM 8508 C C . ASP E 1 120 ? 48.772 120.210 44.366 1.00 18.00 120 ASP E C 1
ATOM 8509 O O . ASP E 1 120 ? 49.757 119.795 43.781 1.00 17.10 120 ASP E O 1
ATOM 8514 N N . SER E 1 121 ? 48.363 119.695 45.528 1.00 17.25 121 SER E N 1
ATOM 8515 C CA . SER E 1 121 ? 49.231 118.784 46.283 1.00 16.47 121 SER E CA 1
ATOM 8516 C C . SER E 1 121 ? 49.402 117.404 45.646 1.00 16.82 121 SER E C 1
ATOM 8517 O O . SER E 1 121 ? 50.529 116.920 45.497 1.00 16.46 121 SER E O 1
ATOM 8520 N N . VAL E 1 122 ? 48.318 116.730 45.305 1.00 17.38 122 VAL E N 1
ATOM 8521 C CA . VAL E 1 122 ? 48.504 115.386 44.688 1.00 18.56 122 VAL E CA 1
ATOM 8522 C C . VAL E 1 122 ? 49.171 115.436 43.278 1.00 18.70 122 VAL E C 1
ATOM 8523 O O . VAL E 1 122 ? 50.053 114.619 43.003 1.00 17.98 122 VAL E O 1
ATOM 8527 N N . PRO E 1 123 ? 48.766 116.403 42.389 1.00 18.74 123 PRO E N 1
ATOM 8528 C CA . PRO E 1 123 ? 49.495 116.585 41.116 1.00 18.98 123 PRO E CA 1
ATOM 8529 C C . PRO E 1 123 ? 50.970 116.889 41.331 1.00 18.38 123 PRO E C 1
ATOM 8530 O O . PRO E 1 123 ? 51.809 116.216 40.772 1.00 20.67 123 PRO E O 1
ATOM 8534 N N . GLY E 1 124 ? 51.279 117.856 42.180 1.00 18.06 124 GLY E N 1
ATOM 8535 C CA . GLY E 1 124 ? 52.642 118.323 42.393 1.00 16.89 124 GLY E CA 1
ATOM 8536 C C . GLY E 1 124 ? 53.514 117.206 42.858 1.00 16.76 124 GLY E C 1
ATOM 8537 O O . GLY E 1 124 ? 54.616 116.998 42.323 1.00 15.57 124 GLY E O 1
ATOM 8538 N N . LEU E 1 125 ? 52.984 116.432 43.801 1.00 17.01 125 LEU E N 1
ATOM 8539 C CA . LEU E 1 125 ? 53.740 115.383 44.463 1.00 17.02 125 LEU E CA 1
ATOM 8540 C C . LEU E 1 125 ? 54.002 114.187 43.565 1.00 17.20 125 LEU E C 1
ATOM 8541 O O . LEU E 1 125 ? 55.080 113.590 43.604 1.00 16.13 125 LEU E O 1
ATOM 8546 N N . THR E 1 126 ? 52.991 113.837 42.747 1.00 18.48 126 THR E N 1
ATOM 8547 C CA . THR E 1 126 ? 53.103 112.785 41.740 1.00 17.22 126 THR E CA 1
ATOM 8548 C C . THR E 1 126 ? 54.230 113.191 40.774 1.00 16.29 126 THR E C 1
ATOM 8549 O O . THR E 1 126 ? 55.091 112.408 40.490 1.00 14.10 126 THR E O 1
ATOM 8553 N N . ALA E 1 127 ? 54.264 114.453 40.380 1.00 16.94 127 ALA E N 1
ATOM 8554 C CA . ALA E 1 127 ? 55.385 114.983 39.578 1.00 17.75 127 ALA E CA 1
ATOM 8555 C C . ALA E 1 127 ? 56.735 114.864 40.307 1.00 18.68 127 ALA E C 1
ATOM 8556 O O . ALA E 1 127 ? 57.697 114.256 39.788 1.00 21.86 127 ALA E O 1
ATOM 8558 N N . ILE E 1 128 ? 56.827 115.348 41.535 1.00 19.05 128 ILE E N 1
ATOM 8559 C CA . ILE E 1 128 ? 58.149 115.352 42.214 1.00 18.93 128 ILE E CA 1
ATOM 8560 C C . ILE E 1 128 ? 58.634 113.948 42.439 1.00 18.19 128 ILE E C 1
ATOM 8561 O O . ILE E 1 128 ? 59.826 113.702 42.390 1.00 18.28 128 ILE E O 1
ATOM 8566 N N . LYS E 1 129 ? 57.695 113.046 42.680 1.00 18.32 129 LYS E N 1
ATOM 8567 C CA . LYS E 1 129 ? 57.977 111.614 42.997 1.00 19.38 129 LYS E CA 1
ATOM 8568 C C . LYS E 1 129 ? 58.730 110.830 41.868 1.00 19.63 129 LYS E C 1
ATOM 8569 O O . LYS E 1 129 ? 59.394 109.837 42.135 1.00 18.41 129 LYS E O 1
ATOM 8575 N N . ALA E 1 130 ? 58.567 111.240 40.618 1.00 20.73 130 ALA E N 1
ATOM 8576 C CA . ALA E 1 130 ? 59.241 110.541 39.515 1.00 22.21 130 ALA E CA 1
ATOM 8577 C C . ALA E 1 130 ? 60.710 110.946 39.387 1.00 22.62 130 ALA E C 1
ATOM 8578 O O . ALA E 1 130 ? 61.473 110.255 38.737 1.00 25.15 130 ALA E O 1
ATOM 8580 N N . GLU E 1 131 ? 61.100 112.049 39.995 1.00 22.65 131 GLU E N 1
ATOM 8581 C CA . GLU E 1 131 ? 62.525 112.453 40.069 1.00 23.42 131 GLU E CA 1
ATOM 8582 C C . GLU E 1 131 ? 63.173 112.315 41.491 1.00 21.88 131 GLU E C 1
ATOM 8583 O O . GLU E 1 131 ? 64.394 112.133 41.598 1.00 20.95 131 GLU E O 1
ATOM 8589 N N . TYR E 1 132 ? 62.357 112.352 42.567 1.00 20.09 132 TYR E N 1
ATOM 8590 C CA . TYR E 1 132 ? 62.908 112.360 43.932 1.00 18.29 132 TYR E CA 1
ATOM 8591 C C . TYR E 1 132 ? 62.228 111.368 44.839 1.00 17.87 132 TYR E C 1
ATOM 8592 O O . TYR E 1 132 ? 61.094 110.969 44.593 1.00 16.43 132 TYR E O 1
ATOM 8601 N N . ILE E 1 133 ? 62.901 110.988 45.920 1.00 16.68 133 ILE E N 1
ATOM 8602 C CA . ILE E 1 133 ? 62.213 110.321 47.036 1.00 16.48 133 ILE E CA 1
ATOM 8603 C C . ILE E 1 133 ? 61.229 111.356 47.616 1.00 16.22 133 ILE E C 1
ATOM 8604 O O . ILE E 1 133 ? 61.580 112.551 47.797 1.00 14.72 133 ILE E O 1
ATOM 8609 N N . ILE E 1 134 ? 59.977 110.950 47.846 1.00 15.55 134 ILE E N 1
ATOM 8610 C CA . ILE E 1 134 ? 59.076 111.829 48.605 1.00 13.36 134 ILE E CA 1
ATOM 8611 C C . ILE E 1 134 ? 58.441 111.215 49.795 1.00 13.12 134 ILE E C 1
ATOM 8612 O O . ILE E 1 134 ? 58.148 110.020 49.857 1.00 12.01 134 ILE E O 1
ATOM 8617 N N . GLY E 1 135 ? 58.184 112.079 50.767 1.00 14.55 135 GLY E N 1
ATOM 8618 C CA . GLY E 1 135 ? 57.616 111.640 52.033 1.00 14.06 135 GLY E CA 1
ATOM 8619 C C . GLY E 1 135 ? 57.304 112.763 52.960 1.00 13.83 135 GLY E C 1
ATOM 8620 O O . GLY E 1 135 ? 57.773 113.895 52.778 1.00 14.42 135 GLY E O 1
ATOM 8621 N N . PRO E 1 136 ? 56.522 112.470 53.993 1.00 13.70 136 PRO E N 1
ATOM 8622 C CA . PRO E 1 136 ? 56.389 113.445 55.051 1.00 13.53 136 PRO E CA 1
ATOM 8623 C C . PRO E 1 136 ? 57.621 113.593 55.946 1.00 13.02 136 PRO E C 1
ATOM 8624 O O . PRO E 1 136 ? 58.333 112.617 56.200 1.00 12.81 136 PRO E O 1
ATOM 8628 N N . LEU E 1 137 ? 57.882 114.824 56.387 1.00 13.51 137 LEU E N 1
ATOM 8629 C CA . LEU E 1 137 ? 58.819 115.122 57.492 1.00 13.27 137 LEU E CA 1
ATOM 8630 C C . LEU E 1 137 ? 57.947 115.965 58.409 1.00 12.97 137 LEU E C 1
ATOM 8631 O O . LEU E 1 137 ? 57.931 117.229 58.355 1.00 13.98 137 LEU E O 1
ATOM 8636 N N . SER E 1 138 ? 57.209 115.248 59.247 1.00 13.35 138 SER E N 1
ATOM 8637 C CA . SER E 1 138 ? 56.060 115.779 59.911 1.00 13.24 138 SER E CA 1
ATOM 8638 C C . SER E 1 138 ? 56.025 115.416 61.393 1.00 13.53 138 SER E C 1
ATOM 8639 O O . SER E 1 138 ? 56.565 114.412 61.760 1.00 13.23 138 SER E O 1
ATOM 8642 N N . ASN E 1 139 ? 55.283 116.176 62.212 1.00 12.83 139 ASN E N 1
ATOM 8643 C CA . ASN E 1 139 ? 55.102 115.764 63.584 1.00 12.83 139 ASN E CA 1
ATOM 8644 C C . ASN E 1 139 ? 54.106 114.652 63.747 1.00 12.19 139 ASN E C 1
ATOM 8645 O O . ASN E 1 139 ? 53.912 114.143 64.854 1.00 12.65 139 ASN E O 1
ATOM 8650 N N . GLY E 1 140 ? 53.420 114.309 62.684 1.00 11.57 140 GLY E N 1
ATOM 8651 C CA . GLY E 1 140 ? 52.433 113.288 62.777 1.00 11.17 140 GLY E CA 1
ATOM 8652 C C . GLY E 1 140 ? 53.100 111.943 62.940 1.00 11.42 140 GLY E C 1
ATOM 8653 O O . GLY E 1 140 ? 54.141 111.689 62.368 1.00 10.11 140 GLY E O 1
ATOM 8654 N N . ASN E 1 141 ? 52.486 111.079 63.739 1.00 12.53 141 ASN E N 1
ATOM 8655 C CA . ASN E 1 141 ? 52.939 109.718 63.911 1.00 11.83 141 ASN E CA 1
ATOM 8656 C C . ASN E 1 141 ? 52.610 108.896 62.662 1.00 12.79 141 ASN E C 1
ATOM 8657 O O . ASN E 1 141 ? 51.796 109.302 61.852 1.00 14.16 141 ASN E O 1
ATOM 8662 N N . THR E 1 142 ? 53.221 107.720 62.529 1.00 13.13 142 THR E N 1
ATOM 8663 C CA . THR E 1 142 ? 53.210 106.969 61.301 1.00 12.71 142 THR E CA 1
ATOM 8664 C C . THR E 1 142 ? 51.843 106.529 60.842 1.00 14.18 142 THR E C 1
ATOM 8665 O O . THR E 1 142 ? 51.510 106.685 59.639 1.00 13.68 142 THR E O 1
ATOM 8669 N N . SER E 1 143 ? 51.061 105.970 61.771 1.00 14.25 143 SER E N 1
ATOM 8670 C CA . SER E 1 143 ? 49.718 105.488 61.414 1.00 15.27 143 SER E CA 1
ATOM 8671 C C . SER E 1 143 ? 48.802 106.647 60.984 1.00 15.77 143 SER E C 1
ATOM 8672 O O . SER E 1 143 ? 48.053 106.520 60.007 1.00 15.68 143 SER E O 1
ATOM 8675 N N . LEU E 1 144 ? 48.934 107.812 61.635 1.00 15.80 144 LEU E N 1
ATOM 8676 C CA . LEU E 1 144 ? 48.171 108.973 61.246 1.00 15.03 144 LEU E CA 1
ATOM 8677 C C . LEU E 1 144 ? 48.476 109.369 59.802 1.00 16.06 144 LEU E C 1
ATOM 8678 O O . LEU E 1 144 ? 47.577 109.454 58.937 1.00 17.09 144 LEU E O 1
ATOM 8683 N N . LEU E 1 145 ? 49.747 109.563 59.516 1.00 15.12 145 LEU E N 1
ATOM 8684 C CA . LEU E 1 145 ? 50.175 109.979 58.184 1.00 13.44 145 LEU E CA 1
ATOM 8685 C C . LEU E 1 145 ? 49.829 108.998 57.065 1.00 13.13 145 LEU E C 1
ATOM 8686 O O . LEU E 1 145 ? 49.501 109.418 55.973 1.00 11.81 145 LEU E O 1
ATOM 8691 N N . LEU E 1 146 ? 49.936 107.714 57.359 1.00 12.80 146 LEU E N 1
ATOM 8692 C CA . LEU E 1 146 ? 49.552 106.648 56.464 1.00 13.62 146 LEU E CA 1
ATOM 8693 C C . LEU E 1 146 ? 48.067 106.583 56.203 1.00 14.60 146 LEU E C 1
ATOM 8694 O O . LEU E 1 146 ? 47.664 106.488 55.050 1.00 16.18 146 LEU E O 1
ATOM 8699 N N . ASP E 1 147 ? 47.230 106.594 57.245 1.00 15.84 147 ASP E N 1
ATOM 8700 C CA . ASP E 1 147 ? 45.796 106.743 56.979 1.00 16.29 147 ASP E CA 1
ATOM 8701 C C . ASP E 1 147 ? 45.518 107.950 56.116 1.00 15.32 147 ASP E C 1
ATOM 8702 O O . ASP E 1 147 ? 44.735 107.857 55.172 1.00 14.59 147 ASP E O 1
ATOM 8707 N N . MET E 1 148 ? 46.157 109.077 56.425 1.00 13.23 148 MET E N 1
ATOM 8708 C CA . MET E 1 148 ? 45.929 110.288 55.656 1.00 13.79 148 MET E CA 1
ATOM 8709 C C . MET E 1 148 ? 46.273 110.085 54.187 1.00 14.67 148 MET E C 1
ATOM 8710 O O . MET E 1 148 ? 45.556 110.538 53.329 1.00 15.83 148 MET E O 1
ATOM 8715 N N . ALA E 1 149 ? 47.387 109.416 53.924 1.00 13.98 149 ALA E N 1
ATOM 8716 C CA . ALA E 1 149 ? 47.884 109.226 52.572 1.00 14.81 149 ALA E CA 1
ATOM 8717 C C . ALA E 1 149 ? 46.954 108.304 51.790 1.00 15.33 149 ALA E C 1
ATOM 8718 O O . ALA E 1 149 ? 46.671 108.568 50.612 1.00 15.77 149 ALA E O 1
ATOM 8720 N N . LYS E 1 150 ? 46.482 107.231 52.458 1.00 16.02 150 LYS E N 1
ATOM 8721 C CA . LYS E 1 150 ? 45.563 106.281 51.856 1.00 15.25 150 LYS E CA 1
ATOM 8722 C C . LYS E 1 150 ? 44.180 106.886 51.572 1.00 16.38 150 LYS E C 1
ATOM 8723 O O . LYS E 1 150 ? 43.555 106.534 50.567 1.00 16.96 150 LYS E O 1
ATOM 8729 N N . ASN E 1 151 ? 43.662 107.702 52.473 1.00 16.99 151 ASN E N 1
ATOM 8730 C CA . ASN E 1 151 ? 42.351 108.352 52.265 1.00 17.46 151 ASN E CA 1
ATOM 8731 C C . ASN E 1 151 ? 42.347 109.392 51.141 1.00 16.72 151 ASN E C 1
ATOM 8732 O O . ASN E 1 151 ? 41.403 109.472 50.405 1.00 13.79 151 ASN E O 1
ATOM 8737 N N . ALA E 1 152 ? 43.377 110.260 51.118 1.00 16.29 152 ALA E N 1
ATOM 8738 C CA . ALA E 1 152 ? 43.523 111.314 50.089 1.00 15.34 152 ALA E CA 1
ATOM 8739 C C . ALA E 1 152 ? 44.382 110.966 48.822 1.00 14.85 152 ALA E C 1
ATOM 8740 O O . ALA E 1 152 ? 44.568 111.794 47.909 1.00 14.35 152 ALA E O 1
ATOM 8742 N N . GLY E 1 153 ? 44.905 109.762 48.759 1.00 14.71 153 GLY E N 1
ATOM 8743 C CA . GLY E 1 153 ? 45.820 109.408 47.670 1.00 14.72 153 GLY E CA 1
ATOM 8744 C C . GLY E 1 153 ? 47.097 110.243 47.619 1.00 13.89 153 GLY E C 1
ATOM 8745 O O . GLY E 1 153 ? 47.527 110.612 46.537 1.00 11.90 153 GLY E O 1
ATOM 8746 N N . ILE E 1 154 ? 47.652 110.604 48.788 1.00 13.25 154 ILE E N 1
ATOM 8747 C CA . ILE E 1 154 ? 48.944 111.287 48.856 1.00 12.74 154 ILE E CA 1
ATOM 8748 C C . ILE E 1 154 ? 49.991 110.224 48.508 1.00 14.40 154 ILE E C 1
ATOM 8749 O O . ILE E 1 154 ? 50.075 109.193 49.183 1.00 14.90 154 ILE E O 1
ATOM 8754 N N . PRO E 1 155 ? 50.753 110.415 47.403 1.00 14.65 155 PRO E N 1
ATOM 8755 C CA . PRO E 1 155 ? 51.570 109.284 46.868 1.00 14.16 155 PRO E CA 1
ATOM 8756 C C . PRO E 1 155 ? 52.989 109.201 47.447 1.00 15.08 155 PRO E C 1
ATOM 8757 O O . PRO E 1 155 ? 53.965 109.211 46.713 1.00 14.13 155 PRO E O 1
ATOM 8761 N N . TRP E 1 156 ? 53.114 109.139 48.765 1.00 15.59 156 TRP E N 1
ATOM 8762 C CA . TRP E 1 156 ? 54.429 109.075 49.372 1.00 15.59 156 TRP E CA 1
ATOM 8763 C C . TRP E 1 156 ? 55.209 107.777 49.044 1.00 15.70 156 TRP E C 1
ATOM 8764 O O . TRP E 1 156 ? 54.600 106.733 48.954 1.00 17.23 156 TRP E O 1
ATOM 8775 N N . ASP E 1 157 ? 56.545 107.842 48.971 1.00 15.38 157 ASP E N 1
ATOM 8776 C CA . ASP E 1 157 ? 57.405 106.624 48.858 1.00 16.21 157 ASP E CA 1
ATOM 8777 C C . ASP E 1 157 ? 57.753 105.990 50.173 1.00 16.06 157 ASP E C 1
ATOM 8778 O O . ASP E 1 157 ? 58.013 104.783 50.277 1.00 17.89 157 ASP E O 1
ATOM 8783 N N . VAL E 1 158 ? 57.807 106.818 51.195 1.00 15.53 158 VAL E N 1
ATOM 8784 C CA . VAL E 1 158 ? 58.211 106.366 52.518 1.00 13.92 158 VAL E CA 1
ATOM 8785 C C . VAL E 1 158 ? 57.559 107.277 53.572 1.00 12.97 158 VAL E C 1
ATOM 8786 O O . VAL E 1 158 ? 57.456 108.460 53.368 1.00 13.82 158 VAL E O 1
ATOM 8790 N N . ILE E 1 159 ? 57.202 106.721 54.710 1.00 12.42 159 ILE E N 1
ATOM 8791 C CA . ILE E 1 159 ? 56.616 107.488 55.810 1.00 12.52 159 ILE E CA 1
ATOM 8792 C C . ILE E 1 159 ? 57.392 107.216 57.117 1.00 12.47 159 ILE E C 1
ATOM 8793 O O . ILE E 1 159 ? 57.305 106.132 57.708 1.00 11.95 159 ILE E O 1
ATOM 8798 N N . ILE E 1 160 ? 58.184 108.196 57.531 1.00 12.77 160 ILE E N 1
ATOM 8799 C CA . ILE E 1 160 ? 58.897 108.128 58.800 1.00 12.51 160 ILE E CA 1
ATOM 8800 C C . ILE E 1 160 ? 58.176 109.067 59.781 1.00 13.02 160 ILE E C 1
ATOM 8801 O O . ILE E 1 160 ? 58.431 110.270 59.858 1.00 12.34 160 ILE E O 1
ATOM 8806 N N . GLY E 1 161 ? 57.250 108.503 60.526 1.00 13.51 161 GLY E N 1
ATOM 8807 C CA . GLY E 1 161 ? 56.544 109.261 61.524 1.00 14.71 161 GLY E CA 1
ATOM 8808 C C . GLY E 1 161 ? 57.441 109.744 62.644 1.00 15.03 161 GLY E C 1
ATOM 8809 O O . GLY E 1 161 ? 58.439 109.101 63.005 1.00 16.52 161 GLY E O 1
ATOM 8810 N N . SER E 1 162 ? 57.039 110.838 63.253 1.00 14.97 162 SER E N 1
ATOM 8811 C CA . SER E 1 162 ? 57.689 111.317 64.461 1.00 15.82 162 SER E CA 1
ATOM 8812 C C . SER E 1 162 ? 57.849 110.181 65.538 1.00 16.10 162 SER E C 1
ATOM 8813 O O . SER E 1 162 ? 58.810 110.206 66.287 1.00 16.98 162 SER E O 1
ATOM 8816 N N . ASP E 1 163 ? 56.945 109.202 65.580 1.00 16.25 163 ASP E N 1
ATOM 8817 C CA . ASP E 1 163 ? 57.017 108.107 66.556 1.00 16.73 163 ASP E CA 1
ATOM 8818 C C . ASP E 1 163 ? 58.154 107.083 66.343 1.00 17.33 163 ASP E C 1
ATOM 8819 O O . ASP E 1 163 ? 58.576 106.413 67.288 1.00 17.47 163 ASP E O 1
ATOM 8824 N N . ILE E 1 164 ? 58.646 106.992 65.101 1.00 17.31 164 ILE E N 1
ATOM 8825 C CA . ILE E 1 164 ? 59.803 106.187 64.742 1.00 16.93 164 ILE E CA 1
ATOM 8826 C C . ILE E 1 164 ? 61.088 106.838 65.326 1.00 17.65 164 ILE E C 1
ATOM 8827 O O . ILE E 1 164 ? 61.957 106.154 65.861 1.00 17.66 164 ILE E O 1
ATOM 8832 N N . ASN E 1 165 ? 61.192 108.159 65.228 1.00 18.32 165 ASN E N 1
ATOM 8833 C CA . ASN E 1 165 ? 62.371 108.900 65.720 1.00 18.31 165 ASN E CA 1
ATOM 8834 C C . ASN E 1 165 ? 62.233 109.213 67.213 1.00 18.02 165 ASN E C 1
ATOM 8835 O O . ASN E 1 165 ? 63.211 109.333 67.919 1.00 17.70 165 ASN E O 1
ATOM 8840 N N . ARG E 1 166 ? 60.996 109.296 67.687 1.00 18.96 166 ARG E N 1
ATOM 8841 C CA . ARG E 1 166 ? 60.679 109.661 69.067 1.00 19.54 166 ARG E CA 1
ATOM 8842 C C . ARG E 1 166 ? 61.207 111.092 69.326 1.00 19.09 166 ARG E C 1
ATOM 8843 O O . ARG E 1 166 ? 61.687 111.424 70.408 1.00 19.23 166 ARG E O 1
ATOM 8851 N N . LYS E 1 167 ? 61.067 111.933 68.310 1.00 18.54 167 LYS E N 1
ATOM 8852 C CA . LYS E 1 167 ? 61.398 113.349 68.389 1.00 18.65 167 LYS E CA 1
ATOM 8853 C C . LYS E 1 167 ? 60.355 114.123 67.651 1.00 18.15 167 LYS E C 1
ATOM 8854 O O . LYS E 1 167 ? 59.785 113.630 66.673 1.00 20.23 167 LYS E O 1
ATOM 8860 N N . TYR E 1 168 ? 60.105 115.345 68.086 1.00 17.30 168 TYR E N 1
ATOM 8861 C CA . TYR E 1 168 ? 59.237 116.243 67.352 1.00 16.68 168 TYR E CA 1
ATOM 8862 C C . TYR E 1 168 ? 60.123 117.351 66.806 1.00 17.61 168 TYR E C 1
ATOM 8863 O O . TYR E 1 168 ? 61.190 117.667 67.395 1.00 15.65 168 TYR E O 1
ATOM 8872 N N . LYS E 1 169 ? 59.634 117.972 65.718 1.00 17.47 169 LYS E N 1
ATOM 8873 C CA . LYS E 1 169 ? 60.175 119.204 65.177 1.00 17.44 169 LYS E CA 1
ATOM 8874 C C . LYS E 1 169 ? 59.815 120.317 66.143 1.00 18.91 169 LYS E C 1
ATOM 8875 O O . LYS E 1 169 ? 58.732 120.275 66.712 1.00 18.38 169 LYS E O 1
ATOM 8881 N N . PRO E 1 170 ? 60.683 121.359 66.292 1.00 19.34 170 PRO E N 1
ATOM 8882 C CA . PRO E 1 170 ? 61.903 121.608 65.531 1.00 19.84 170 PRO E CA 1
ATOM 8883 C C . PRO E 1 170 ? 63.200 120.969 66.059 1.00 19.87 170 PRO E C 1
ATOM 8884 O O . PRO E 1 170 ? 64.272 121.464 65.735 1.00 19.99 170 PRO E O 1
ATOM 8888 N N . ASP E 1 171 ? 63.120 119.892 66.822 1.00 20.09 171 ASP E N 1
ATOM 8889 C CA . ASP E 1 171 ? 64.327 119.321 67.422 1.00 21.01 171 ASP E CA 1
ATOM 8890 C C . ASP E 1 171 ? 65.246 118.831 66.287 1.00 21.22 171 ASP E C 1
ATOM 8891 O O . ASP E 1 171 ? 64.820 118.037 65.444 1.00 21.51 171 ASP E O 1
ATOM 8896 N N . PRO E 1 172 ? 66.510 119.287 66.287 1.00 21.07 172 PRO E N 1
ATOM 8897 C CA . PRO E 1 172 ? 67.427 118.938 65.219 1.00 20.31 172 PRO E CA 1
ATOM 8898 C C . PRO E 1 172 ? 67.353 117.456 64.942 1.00 19.21 172 PRO E C 1
ATOM 8899 O O . PRO E 1 172 ? 67.465 117.046 63.802 1.00 18.37 172 PRO E O 1
ATOM 8903 N N . GLN E 1 173 ? 67.136 116.645 65.964 1.00 17.83 173 GLN E N 1
ATOM 8904 C CA . GLN E 1 173 ? 67.117 115.207 65.716 1.00 17.40 173 GLN E CA 1
ATOM 8905 C C . GLN E 1 173 ? 65.947 114.691 64.920 1.00 16.18 173 GLN E C 1
ATOM 8906 O O . GLN E 1 173 ? 66.053 113.596 64.392 1.00 17.25 173 GLN E O 1
ATOM 8912 N N . ALA E 1 174 ? 64.815 115.393 64.853 1.00 15.06 174 ALA E N 1
ATOM 8913 C CA . ALA E 1 174 ? 63.721 114.914 63.978 1.00 14.69 174 ALA E CA 1
ATOM 8914 C C . ALA E 1 174 ? 64.180 114.869 62.504 1.00 14.63 174 ALA E C 1
ATOM 8915 O O . ALA E 1 174 ? 63.874 113.936 61.746 1.00 14.57 174 ALA E O 1
ATOM 8917 N N . TYR E 1 175 ? 64.828 115.944 62.079 1.00 14.48 175 TYR E N 1
ATOM 8918 C CA . TYR E 1 175 ? 65.313 116.076 60.705 1.00 14.16 175 TYR E CA 1
ATOM 8919 C C . TYR E 1 175 ? 66.437 115.052 60.496 1.00 15.13 175 TYR E C 1
ATOM 8920 O O . TYR E 1 175 ? 66.431 114.292 59.514 1.00 13.16 175 TYR E O 1
ATOM 8929 N N . LEU E 1 176 ? 67.353 114.965 61.470 1.00 15.74 176 LEU E N 1
ATOM 8930 C CA . LEU E 1 176 ? 68.532 114.085 61.338 1.00 17.50 176 LEU E CA 1
ATOM 8931 C C . LEU E 1 176 ? 68.269 112.625 61.419 1.00 17.66 176 LEU E C 1
ATOM 8932 O O . LEU E 1 176 ? 68.843 111.896 60.640 1.00 19.51 176 LEU E O 1
ATOM 8937 N N . ARG E 1 177 ? 67.423 112.160 62.331 1.00 17.47 177 ARG E N 1
ATOM 8938 C CA . ARG E 1 177 ? 67.065 110.746 62.302 1.00 17.16 177 ARG E CA 1
ATOM 8939 C C . ARG E 1 177 ? 66.303 110.338 61.068 1.00 16.54 177 ARG E C 1
ATOM 8940 O O . ARG E 1 177 ? 66.377 109.182 60.649 1.00 15.94 177 ARG E O 1
ATOM 8948 N N . THR E 1 178 ? 65.562 111.268 60.480 1.00 15.24 178 THR E N 1
ATOM 8949 C CA . THR E 1 178 ? 64.857 110.928 59.255 1.00 14.96 178 THR E CA 1
ATOM 8950 C C . THR E 1 178 ? 65.870 110.733 58.133 1.00 15.17 178 THR E C 1
ATOM 8951 O O . THR E 1 178 ? 65.822 109.715 57.489 1.00 14.59 178 THR E O 1
ATOM 8955 N N . ALA E 1 179 ? 66.771 111.713 57.901 1.00 16.06 179 ALA E N 1
ATOM 8956 C CA . ALA E 1 179 ? 67.809 111.585 56.810 1.00 16.09 179 ALA E CA 1
ATOM 8957 C C . ALA E 1 179 ? 68.583 110.265 56.977 1.00 17.26 179 ALA E C 1
ATOM 8958 O O . ALA E 1 179 ? 68.832 109.542 56.031 1.00 17.33 179 ALA E O 1
ATOM 8960 N N . GLN E 1 180 ? 68.948 109.959 58.211 1.00 18.20 180 GLN E N 1
ATOM 8961 C CA . GLN E 1 180 ? 69.725 108.762 58.486 1.00 19.77 180 GLN E CA 1
ATOM 8962 C C . GLN E 1 180 ? 68.988 107.440 58.185 1.00 18.62 180 GLN E C 1
ATOM 8963 O O . GLN E 1 180 ? 69.525 106.594 57.480 1.00 17.88 180 GLN E O 1
ATOM 8969 N N . VAL E 1 181 ? 67.773 107.240 58.693 1.00 17.36 181 VAL E N 1
ATOM 8970 C CA . VAL E 1 181 ? 67.077 106.004 58.394 1.00 17.27 181 VAL E CA 1
ATOM 8971 C C . VAL E 1 181 ? 66.781 105.844 56.859 1.00 16.75 181 VAL E C 1
ATOM 8972 O O . VAL E 1 181 ? 66.681 104.746 56.380 1.00 16.20 181 VAL E O 1
ATOM 8976 N N . LEU E 1 182 ? 66.684 106.945 56.123 1.00 15.87 182 LEU E N 1
ATOM 8977 C CA . LEU E 1 182 ? 66.543 106.935 54.661 1.00 16.03 182 LEU E CA 1
ATOM 8978 C C . LEU E 1 182 ? 67.863 106.691 53.906 1.00 16.06 182 LEU E C 1
ATOM 8979 O O . LEU E 1 182 ? 67.849 106.482 52.683 1.00 15.84 182 LEU E O 1
ATOM 8984 N N . GLY E 1 183 ? 68.982 106.736 54.637 1.00 15.82 183 GLY E N 1
ATOM 8985 C CA . GLY E 1 183 ? 70.308 106.458 54.096 1.00 15.96 183 GLY E CA 1
ATOM 8986 C C . GLY E 1 183 ? 70.844 107.616 53.308 1.00 16.14 183 GLY E C 1
ATOM 8987 O O . GLY E 1 183 ? 71.560 107.448 52.344 1.00 14.34 183 GLY E O 1
ATOM 8988 N N . LEU E 1 184 ? 70.476 108.805 53.758 1.00 18.03 184 LEU E N 1
ATOM 8989 C CA . LEU E 1 184 ? 70.754 110.026 53.088 1.00 18.48 184 LEU E CA 1
ATOM 8990 C C . LEU E 1 184 ? 71.499 110.974 54.034 1.00 19.20 184 LEU E C 1
ATOM 8991 O O . LEU E 1 184 ? 71.311 110.961 55.252 1.00 19.46 184 LEU E O 1
ATOM 8996 N N . HIS E 1 185 ? 72.334 111.798 53.431 1.00 18.96 185 HIS E N 1
ATOM 8997 C CA . HIS E 1 185 ? 73.070 112.843 54.110 1.00 19.56 185 HIS E CA 1
ATOM 8998 C C . HIS E 1 185 ? 72.065 113.966 54.154 1.00 19.59 185 HIS E C 1
ATOM 8999 O O . HIS E 1 185 ? 71.374 114.189 53.183 1.00 21.15 185 HIS E O 1
ATOM 9006 N N . PRO E 1 186 ? 72.000 114.704 55.253 1.00 19.32 186 PRO E N 1
ATOM 9007 C CA . PRO E 1 186 ? 71.049 115.771 55.392 1.00 19.03 186 PRO E CA 1
ATOM 9008 C C . PRO E 1 186 ? 71.104 116.822 54.274 1.00 19.52 186 PRO E C 1
ATOM 9009 O O . PRO E 1 186 ? 70.083 117.399 53.901 1.00 20.22 186 PRO E O 1
ATOM 9013 N N . GLY E 1 187 ? 72.273 117.071 53.694 1.00 19.40 187 GLY E N 1
ATOM 9014 C CA . GLY E 1 187 ? 72.352 118.036 52.621 1.00 18.37 187 GLY E CA 1
ATOM 9015 C C . GLY E 1 187 ? 71.632 117.555 51.383 1.00 18.58 187 GLY E C 1
ATOM 9016 O O . GLY E 1 187 ? 71.347 118.344 50.483 1.00 18.21 187 GLY E O 1
ATOM 9017 N N . GLU E 1 188 ? 71.389 116.252 51.285 1.00 18.44 188 GLU E N 1
ATOM 9018 C CA . GLU E 1 188 ? 70.686 115.710 50.115 1.00 18.60 188 GLU E CA 1
ATOM 9019 C C . GLU E 1 188 ? 69.139 115.666 50.344 1.00 18.09 188 GLU E C 1
ATOM 9020 O O . GLU E 1 188 ? 68.420 115.132 49.508 1.00 17.95 188 GLU E O 1
ATOM 9026 N N . VAL E 1 189 ? 68.673 116.149 51.510 1.00 17.82 189 VAL E N 1
ATOM 9027 C CA . VAL E 1 189 ? 67.247 116.154 51.909 1.00 16.57 189 VAL E CA 1
ATOM 9028 C C . VAL E 1 189 ? 66.763 117.576 51.925 1.00 16.48 189 VAL E C 1
ATOM 9029 O O . VAL E 1 189 ? 67.390 118.464 52.497 1.00 18.64 189 VAL E O 1
ATOM 9033 N N . MET E 1 190 ? 65.690 117.824 51.220 1.00 15.89 190 MET E N 1
ATOM 9034 C CA . MET E 1 190 ? 65.089 119.109 51.168 1.00 15.52 190 MET E CA 1
ATOM 9035 C C . MET E 1 190 ? 63.784 119.010 51.967 1.00 15.70 190 MET E C 1
ATOM 9036 O O . MET E 1 190 ? 62.955 118.145 51.694 1.00 15.38 190 MET E O 1
ATOM 9041 N N . LEU E 1 191 ? 63.606 119.896 52.943 1.00 15.24 191 LEU E N 1
ATOM 9042 C CA . LEU E 1 191 ? 62.371 120.001 53.663 1.00 15.40 191 LEU E CA 1
ATOM 9043 C C . LEU E 1 191 ? 61.574 121.019 52.900 1.00 15.12 191 LEU E C 1
ATOM 9044 O O . LEU E 1 191 ? 62.024 122.183 52.720 1.00 16.41 191 LEU E O 1
ATOM 9049 N N . ALA E 1 192 ? 60.416 120.592 52.405 1.00 14.29 192 ALA E N 1
ATOM 9050 C CA . ALA E 1 192 ? 59.433 121.521 51.825 1.00 14.30 192 ALA E CA 1
ATOM 9051 C C . ALA E 1 192 ? 58.402 121.853 52.885 1.00 13.54 192 ALA E C 1
ATOM 9052 O O . ALA E 1 192 ? 57.830 120.935 53.449 1.00 13.95 192 ALA E O 1
ATOM 9054 N N . ALA E 1 193 ? 58.143 123.132 53.146 1.00 12.88 193 ALA E N 1
ATOM 9055 C CA . ALA E 1 193 ? 57.234 123.494 54.249 1.00 13.78 193 ALA E CA 1
ATOM 9056 C C . ALA E 1 193 ? 56.607 124.868 54.031 1.00 13.99 193 ALA E C 1
ATOM 9057 O O . ALA E 1 193 ? 57.179 125.696 53.398 1.00 13.87 193 ALA E O 1
ATOM 9059 N N . ALA E 1 194 ? 55.419 125.099 54.573 1.00 15.02 194 ALA E N 1
ATOM 9060 C CA . ALA E 1 194 ? 54.742 126.428 54.457 1.00 14.52 194 ALA E CA 1
ATOM 9061 C C . ALA E 1 194 ? 55.086 127.424 55.545 1.00 14.63 194 ALA E C 1
ATOM 9062 O O . ALA E 1 194 ? 54.519 128.515 55.604 1.00 14.08 194 ALA E O 1
ATOM 9064 N N . HIS E 1 195 ? 55.977 127.021 56.439 1.00 15.63 195 HIS E N 1
ATOM 9065 C CA . HIS E 1 195 ? 56.246 127.701 57.698 1.00 15.68 195 HIS E CA 1
ATOM 9066 C C . HIS E 1 195 ? 57.734 127.967 57.738 1.00 16.27 195 HIS E C 1
ATOM 9067 O O . HIS E 1 195 ? 58.539 127.028 57.561 1.00 15.71 195 HIS E O 1
ATOM 9074 N N . ASN E 1 196 ? 58.083 129.238 57.912 1.00 15.63 196 ASN E N 1
ATOM 9075 C CA . ASN E 1 196 ? 59.460 129.705 57.970 1.00 16.57 196 ASN E CA 1
ATOM 9076 C C . ASN E 1 196 ? 60.327 129.111 59.137 1.00 17.33 196 ASN E C 1
ATOM 9077 O O . ASN E 1 196 ? 61.502 128.707 58.901 1.00 16.21 196 ASN E O 1
ATOM 9082 N N . GLY E 1 197 ? 59.733 129.059 60.334 1.00 17.24 197 GLY E N 1
ATOM 9083 C CA . GLY E 1 197 ? 60.304 128.421 61.545 1.00 17.82 197 GLY E CA 1
ATOM 9084 C C . GLY E 1 197 ? 60.850 126.998 61.344 1.00 17.82 197 GLY E C 1
ATOM 9085 O O . GLY E 1 197 ? 61.941 126.705 61.759 1.00 18.48 197 GLY E O 1
ATOM 9086 N N . ASP E 1 198 ? 60.046 126.110 60.765 1.00 17.18 198 ASP E N 1
ATOM 9087 C CA . ASP E 1 198 ? 60.449 124.731 60.430 1.00 16.92 198 ASP E CA 1
ATOM 9088 C C . ASP E 1 198 ? 61.654 124.736 59.445 1.00 15.97 198 ASP E C 1
ATOM 9089 O O . ASP E 1 198 ? 62.580 123.934 59.602 1.00 15.25 198 ASP E O 1
ATOM 9094 N N . LEU E 1 199 ? 61.662 125.678 58.501 1.00 15.33 199 LEU E N 1
ATOM 9095 C CA . LEU E 1 199 ? 62.751 125.789 57.476 1.00 16.05 199 LEU E CA 1
ATOM 9096 C C . LEU E 1 199 ? 64.025 126.363 58.069 1.00 17.68 199 LEU E C 1
ATOM 9097 O O . LEU E 1 199 ? 65.133 125.931 57.740 1.00 17.02 199 LEU E O 1
ATOM 9102 N N . GLU E 1 200 ? 63.874 127.299 59.000 1.00 19.63 200 GLU E N 1
ATOM 9103 C CA . GLU E 1 200 ? 64.989 127.735 59.771 1.00 21.45 200 GLU E CA 1
ATOM 9104 C C . GLU E 1 200 ? 65.670 126.568 60.437 1.00 21.17 200 GLU E C 1
ATOM 9105 O O . GLU E 1 200 ? 66.875 126.453 60.366 1.00 20.75 200 GLU E O 1
ATOM 9111 N N . ALA E 1 201 ? 64.884 125.724 61.136 1.00 20.77 201 ALA E N 1
ATOM 9112 C CA . ALA E 1 201 ? 65.457 124.661 61.933 1.00 19.62 201 ALA E CA 1
ATOM 9113 C C . ALA E 1 201 ? 66.081 123.594 61.039 1.00 19.25 201 ALA E C 1
ATOM 9114 O O . ALA E 1 201 ? 67.080 122.943 61.419 1.00 20.46 201 ALA E O 1
ATOM 9116 N N . ALA E 1 202 ? 65.501 123.391 59.854 1.00 18.75 202 ALA E N 1
ATOM 9117 C CA . ALA E 1 202 ? 65.974 122.348 58.947 1.00 18.15 202 ALA E CA 1
ATOM 9118 C C . ALA E 1 202 ? 67.303 122.853 58.402 1.00 17.94 202 ALA E C 1
ATOM 9119 O O . ALA E 1 202 ? 68.265 122.124 58.425 1.00 18.32 202 ALA E O 1
ATOM 9121 N N . HIS E 1 203 ? 67.341 124.121 57.977 1.00 18.06 203 HIS E N 1
ATOM 9122 C CA . HIS E 1 203 ? 68.560 124.741 57.503 1.00 19.01 203 HIS E CA 1
ATOM 9123 C C . HIS E 1 203 ? 69.729 124.606 58.493 1.00 19.21 203 HIS E C 1
ATOM 9124 O O . HIS E 1 203 ? 70.863 124.292 58.070 1.00 19.14 203 HIS E O 1
ATOM 9131 N N . ALA E 1 204 ? 69.488 124.877 59.785 1.00 19.04 204 ALA E N 1
ATOM 9132 C CA . ALA E 1 204 ? 70.606 124.898 60.775 1.00 18.25 204 ALA E CA 1
ATOM 9133 C C . ALA E 1 204 ? 71.130 123.493 60.919 1.00 18.03 204 ALA E C 1
ATOM 9134 O O . ALA E 1 204 ? 72.254 123.253 61.350 1.00 17.25 204 ALA E O 1
ATOM 9136 N N . THR E 1 205 ? 70.271 122.534 60.617 1.00 18.21 205 THR E N 1
ATOM 9137 C CA . THR E 1 205 ? 70.633 121.124 60.798 1.00 17.94 205 THR E CA 1
ATOM 9138 C C . THR E 1 205 ? 71.364 120.596 59.581 1.00 17.57 205 THR E C 1
ATOM 9139 O O . THR E 1 205 ? 71.965 119.542 59.643 1.00 18.21 205 THR E O 1
ATOM 9143 N N . GLY E 1 206 ? 71.354 121.337 58.479 1.00 17.73 206 GLY E N 1
ATOM 9144 C CA . GLY E 1 206 ? 72.077 120.899 57.269 1.00 18.90 206 GLY E CA 1
ATOM 9145 C C . GLY E 1 206 ? 71.292 120.493 56.037 1.00 19.36 206 GLY E C 1
ATOM 9146 O O . GLY E 1 206 ? 71.864 120.068 55.021 1.00 19.81 206 GLY E O 1
ATOM 9147 N N . LEU E 1 207 ? 69.983 120.674 56.091 1.00 19.51 207 LEU E N 1
ATOM 9148 C CA . LEU E 1 207 ? 69.078 120.287 54.997 1.00 18.21 207 LEU E CA 1
ATOM 9149 C C . LEU E 1 207 ? 68.856 121.415 54.001 1.00 17.57 207 LEU E C 1
ATOM 9150 O O . LEU E 1 207 ? 69.018 122.582 54.295 1.00 16.73 207 LEU E O 1
ATOM 9155 N N . ALA E 1 208 ? 68.410 121.026 52.815 1.00 17.27 208 ALA E N 1
ATOM 9156 C CA . ALA E 1 208 ? 67.966 121.951 51.823 1.00 16.39 208 ALA E CA 1
ATOM 9157 C C . ALA E 1 208 ? 66.564 122.363 52.216 1.00 16.92 208 ALA E C 1
ATOM 9158 O O . ALA E 1 208 ? 65.901 121.660 52.971 1.00 16.11 208 ALA E O 1
ATOM 9160 N N . THR E 1 209 ? 66.096 123.494 51.681 1.00 17.28 209 THR E N 1
ATOM 9161 C CA . THR E 1 209 ? 64.818 124.058 52.089 1.00 16.73 209 THR E CA 1
ATOM 9162 C C . THR E 1 209 ? 63.941 124.538 50.891 1.00 16.32 209 THR E C 1
ATOM 9163 O O . THR E 1 209 ? 64.423 125.164 49.925 1.00 15.68 209 THR E O 1
ATOM 9167 N N . ALA E 1 210 ? 62.630 124.340 51.000 1.00 16.56 210 ALA E N 1
ATOM 9168 C CA . ALA E 1 210 ? 61.673 125.027 50.090 1.00 15.61 210 ALA E CA 1
ATOM 9169 C C . ALA E 1 210 ? 60.526 125.548 50.889 1.00 15.98 210 ALA E C 1
ATOM 9170 O O . ALA E 1 210 ? 59.923 124.803 51.629 1.00 18.28 210 ALA E O 1
ATOM 9172 N N . PHE E 1 211 ? 60.181 126.809 50.713 1.00 17.13 211 PHE E N 1
ATOM 9173 C CA . PHE E 1 211 ? 58.956 127.380 51.243 1.00 17.76 211 PHE E CA 1
ATOM 9174 C C . PHE E 1 211 ? 57.822 127.194 50.230 1.00 17.94 211 PHE E C 1
ATOM 9175 O O . PHE E 1 211 ? 58.048 127.314 49.023 1.00 18.03 211 PHE E O 1
ATOM 9183 N N . ILE E 1 212 ? 56.613 126.911 50.735 1.00 17.12 212 ILE E N 1
ATOM 9184 C CA . ILE E 1 212 ? 55.411 126.840 49.936 1.00 16.11 212 ILE E CA 1
ATOM 9185 C C . ILE E 1 212 ? 54.398 127.768 50.576 1.00 16.20 212 ILE E C 1
ATOM 9186 O O . ILE E 1 212 ? 53.927 127.519 51.716 1.00 14.17 212 ILE E O 1
ATOM 9191 N N . LEU E 1 213 ? 54.085 128.857 49.869 1.00 15.43 213 LEU E N 1
ATOM 9192 C CA . LEU E 1 213 ? 53.115 129.797 50.333 1.00 17.72 213 LEU E CA 1
ATOM 9193 C C . LEU E 1 213 ? 51.781 129.133 50.443 1.00 18.95 213 LEU E C 1
ATOM 9194 O O . LEU E 1 213 ? 51.246 128.699 49.431 1.00 19.79 213 LEU E O 1
ATOM 9199 N N . ARG E 1 214 ? 51.264 129.072 51.672 1.00 19.94 214 ARG E N 1
ATOM 9200 C CA . ARG E 1 214 ? 49.916 128.611 51.987 1.00 20.82 214 ARG E CA 1
ATOM 9201 C C . ARG E 1 214 ? 49.173 129.715 52.740 1.00 21.80 214 ARG E C 1
ATOM 9202 O O . ARG E 1 214 ? 49.076 129.674 53.970 1.00 21.40 214 ARG E O 1
ATOM 9210 N N . PRO E 1 215 ? 48.656 130.718 52.005 1.00 23.15 215 PRO E N 1
ATOM 9211 C CA . PRO E 1 215 ? 48.125 131.923 52.634 1.00 23.01 215 PRO E CA 1
ATOM 9212 C C . PRO E 1 215 ? 46.755 131.815 53.365 1.00 23.81 215 PRO E C 1
ATOM 9213 O O . PRO E 1 215 ? 46.401 132.697 54.154 1.00 23.69 215 PRO E O 1
ATOM 9217 N N . VAL E 1 216 ? 45.987 130.761 53.113 1.00 24.76 216 VAL E N 1
ATOM 9218 C CA . VAL E 1 216 ? 44.674 130.602 53.752 1.00 24.38 216 VAL E CA 1
ATOM 9219 C C . VAL E 1 216 ? 44.642 129.314 54.598 1.00 24.62 216 VAL E C 1
ATOM 9220 O O . VAL E 1 216 ? 43.573 128.760 54.888 1.00 24.22 216 VAL E O 1
ATOM 9224 N N . GLU E 1 217 ? 45.815 128.857 55.050 1.00 24.50 217 GLU E N 1
ATOM 9225 C CA . GLU E 1 217 ? 45.873 127.761 56.015 1.00 24.51 217 GLU E CA 1
ATOM 9226 C C . GLU E 1 217 ? 45.010 128.046 57.242 1.00 24.75 217 GLU E C 1
ATOM 9227 O O . GLU E 1 217 ? 44.306 127.188 57.740 1.00 22.12 217 GLU E O 1
ATOM 9233 N N . HIS E 1 218 ? 45.082 129.279 57.701 1.00 25.54 218 HIS E N 1
ATOM 9234 C CA . HIS E 1 218 ? 44.355 129.682 58.882 1.00 27.35 218 HIS E CA 1
ATOM 9235 C C . HIS E 1 218 ? 43.141 130.509 58.493 1.00 27.74 218 HIS E C 1
ATOM 9236 O O . HIS E 1 218 ? 42.613 131.241 59.294 1.00 27.91 218 HIS E O 1
ATOM 9243 N N . GLY E 1 219 ? 42.690 130.353 57.251 1.00 28.51 219 GLY E N 1
ATOM 9244 C CA . GLY E 1 219 ? 41.635 131.168 56.731 1.00 28.62 219 GLY E CA 1
ATOM 9245 C C . GLY E 1 219 ? 42.082 132.565 56.369 1.00 29.94 219 GLY E C 1
ATOM 9246 O O . GLY E 1 219 ? 43.288 132.909 56.459 1.00 28.45 219 GLY E O 1
ATOM 9247 N N . PRO E 1 220 ? 41.103 133.402 55.979 1.00 31.42 220 PRO E N 1
ATOM 9248 C CA . PRO E 1 220 ? 41.416 134.690 55.371 1.00 32.06 220 PRO E CA 1
ATOM 9249 C C . PRO E 1 220 ? 42.085 135.726 56.283 1.00 32.69 220 PRO E C 1
ATOM 9250 O O . PRO E 1 220 ? 42.654 136.694 55.751 1.00 31.81 220 PRO E O 1
ATOM 9254 N N . HIS E 1 221 ? 42.047 135.553 57.614 1.00 33.02 221 HIS E N 1
ATOM 9255 C CA . HIS E 1 221 ? 42.701 136.536 58.482 1.00 34.01 221 HIS E CA 1
ATOM 9256 C C . HIS E 1 221 ? 44.032 135.999 59.026 1.00 33.97 221 HIS E C 1
ATOM 9257 O O . HIS E 1 221 ? 44.498 136.421 60.091 1.00 33.79 221 HIS E O 1
ATOM 9264 N N . GLN E 1 222 ? 44.658 135.101 58.265 1.00 33.28 222 GLN E N 1
ATOM 9265 C CA . GLN E 1 222 ? 46.003 134.606 58.586 1.00 33.12 222 GLN E CA 1
ATOM 9266 C C . GLN E 1 222 ? 47.069 135.690 58.548 1.00 33.75 222 GLN E C 1
ATOM 9267 O O . GLN E 1 222 ? 47.175 136.417 57.555 1.00 34.12 222 GLN E O 1
ATOM 9273 N N . THR E 1 223 ? 47.881 135.763 59.610 1.00 34.06 223 THR E N 1
ATOM 9274 C CA . THR E 1 223 ? 48.934 136.761 59.735 1.00 33.77 223 THR E CA 1
ATOM 9275 C C . THR E 1 223 ? 50.355 136.246 59.527 1.00 33.77 223 THR E C 1
ATOM 9276 O O . THR E 1 223 ? 51.228 137.025 59.152 1.00 33.78 223 THR E O 1
ATOM 9280 N N . ASP E 1 224 ? 50.589 134.953 59.753 1.00 33.34 224 ASP E N 1
ATOM 9281 C CA . ASP E 1 224 ? 51.952 134.397 59.701 1.00 32.58 224 ASP E CA 1
ATOM 9282 C C . ASP E 1 224 ? 52.250 133.673 58.375 1.00 29.60 224 ASP E C 1
ATOM 9283 O O . ASP E 1 224 ? 51.352 133.280 57.669 1.00 27.61 224 ASP E O 1
ATOM 9288 N N . ASP E 1 225 ? 53.526 133.553 58.029 1.00 27.85 225 ASP E N 1
ATOM 9289 C CA . ASP E 1 225 ? 53.965 132.777 56.873 1.00 26.41 225 ASP E CA 1
ATOM 9290 C C . ASP E 1 225 ? 53.285 133.116 55.534 1.00 26.52 225 ASP E C 1
ATOM 9291 O O . ASP E 1 225 ? 52.934 132.212 54.747 1.00 26.69 225 ASP E O 1
ATOM 9296 N N . LEU E 1 226 ? 53.074 134.410 55.322 1.00 26.22 226 LEU E N 1
ATOM 9297 C CA . LEU E 1 226 ? 52.555 134.977 54.089 1.00 26.30 226 LEU E CA 1
ATOM 9298 C C . LEU E 1 226 ? 53.680 135.344 53.107 1.00 26.15 226 LEU E C 1
ATOM 9299 O O . LEU E 1 226 ? 53.423 135.661 51.972 1.00 27.14 226 LEU E O 1
ATOM 9304 N N . ALA E 1 227 ? 54.925 135.367 53.559 1.00 25.98 227 ALA E N 1
ATOM 9305 C CA . ALA E 1 227 ? 56.070 135.414 52.657 1.00 26.18 227 ALA E CA 1
ATOM 9306 C C . ALA E 1 227 ? 57.239 134.648 53.312 1.00 26.05 227 ALA E C 1
ATOM 9307 O O . ALA E 1 227 ? 57.252 134.489 54.555 1.00 26.17 227 ALA E O 1
ATOM 9309 N N . PRO E 1 228 ? 58.187 134.155 52.489 1.00 25.41 228 PRO E N 1
ATOM 9310 C CA . PRO E 1 228 ? 59.441 133.587 52.996 1.00 25.32 228 PRO E CA 1
ATOM 9311 C C . PRO E 1 228 ? 60.270 134.688 53.687 1.00 26.38 228 PRO E C 1
ATOM 9312 O O . PRO E 1 228 ? 60.361 135.811 53.162 1.00 26.69 228 PRO E O 1
ATOM 9316 N N . THR E 1 229 ? 60.867 134.375 54.834 1.00 26.83 229 THR E N 1
ATOM 9317 C CA . THR E 1 229 ? 61.664 135.337 55.593 1.00 27.75 229 THR E CA 1
ATOM 9318 C C . THR E 1 229 ? 63.094 134.853 55.792 1.00 27.99 229 THR E C 1
ATOM 9319 O O . THR E 1 229 ? 63.840 135.421 56.591 1.00 29.51 229 THR E O 1
ATOM 9323 N N . GLY E 1 230 ? 63.446 133.762 55.130 1.00 28.07 230 GLY E N 1
ATOM 9324 C CA . GLY E 1 230 ? 64.817 133.272 55.074 1.00 28.05 230 GLY E CA 1
ATOM 9325 C C . GLY E 1 230 ? 65.201 133.049 53.617 1.00 28.69 230 GLY E C 1
ATOM 9326 O O . GLY E 1 230 ? 64.315 133.027 52.734 1.00 27.42 230 GLY E O 1
ATOM 9327 N N . SER E 1 231 ? 66.514 132.884 53.380 1.00 28.45 231 SER E N 1
ATOM 9328 C CA . SER E 1 231 ? 67.080 132.638 52.053 1.00 28.89 231 SER E CA 1
ATOM 9329 C C . SER E 1 231 ? 67.005 131.157 51.696 1.00 27.23 231 SER E C 1
ATOM 9330 O O . SER E 1 231 ? 68.028 130.503 51.533 1.00 28.26 231 SER E O 1
ATOM 9333 N N . TRP E 1 232 ? 65.801 130.641 51.532 1.00 26.01 232 TRP E N 1
ATOM 9334 C CA . TRP E 1 232 ? 65.596 129.211 51.281 1.00 24.54 232 TRP E CA 1
ATOM 9335 C C . TRP E 1 232 ? 65.954 128.862 49.839 1.00 23.41 232 TRP E C 1
ATOM 9336 O O . TRP E 1 232 ? 65.876 129.694 48.961 1.00 23.95 232 TRP E O 1
ATOM 9347 N N . ASP E 1 233 ? 66.260 127.609 49.576 1.00 21.76 233 ASP E N 1
ATOM 9348 C CA . ASP E 1 233 ? 66.659 127.227 48.232 1.00 20.63 233 ASP E CA 1
ATOM 9349 C C . ASP E 1 233 ? 65.566 127.500 47.179 1.00 19.31 233 ASP E C 1
ATOM 9350 O O . ASP E 1 233 ? 65.857 127.970 46.101 1.00 17.49 233 ASP E O 1
ATOM 9355 N N . ILE E 1 234 ? 64.319 127.151 47.494 1.00 20.73 234 ILE E N 1
ATOM 9356 C CA . ILE E 1 234 ? 63.164 127.470 46.640 1.00 20.24 234 ILE E CA 1
ATOM 9357 C C . ILE E 1 234 ? 62.103 128.230 47.392 1.00 21.57 234 ILE E C 1
ATOM 9358 O O . ILE E 1 234 ? 61.814 127.918 48.545 1.00 22.61 234 ILE E O 1
ATOM 9363 N N . SER E 1 235 ? 61.539 129.254 46.747 1.00 21.81 235 SER E N 1
ATOM 9364 C CA . SER E 1 235 ? 60.304 129.863 47.188 1.00 22.10 235 SER E CA 1
ATOM 9365 C C . SER E 1 235 ? 59.167 129.673 46.129 1.00 22.08 235 SER E C 1
ATOM 9366 O O . SER E 1 235 ? 59.275 130.154 44.983 1.00 22.13 235 SER E O 1
ATOM 9369 N N . ALA E 1 236 ? 58.101 128.951 46.517 1.00 21.10 236 ALA E N 1
ATOM 9370 C CA . ALA E 1 236 ? 57.106 128.427 45.574 1.00 20.47 236 ALA E CA 1
ATOM 9371 C C . ALA E 1 236 ? 55.747 128.895 45.960 1.00 20.53 236 ALA E C 1
ATOM 9372 O O . ALA E 1 236 ? 55.496 129.183 47.133 1.00 21.09 236 ALA E O 1
ATOM 9374 N N . THR E 1 237 ? 54.826 128.897 45.000 1.00 20.39 237 THR E N 1
ATOM 9375 C CA . THR E 1 237 ? 53.464 129.355 45.285 1.00 19.85 237 THR E CA 1
ATOM 9376 C C . THR E 1 237 ? 52.587 128.204 45.679 1.00 18.31 237 THR E C 1
ATOM 9377 O O . THR E 1 237 ? 51.498 128.399 46.191 1.00 18.02 237 THR E O 1
ATOM 9381 N N . ASP E 1 238 ? 53.056 127.005 45.383 1.00 17.90 238 ASP E N 1
ATOM 9382 C CA . ASP E 1 238 ? 52.284 125.780 45.564 1.00 17.60 238 ASP E CA 1
ATOM 9383 C C . ASP E 1 238 ? 53.211 124.662 45.132 1.00 17.39 238 ASP E C 1
ATOM 9384 O O . ASP E 1 238 ? 54.343 124.937 44.756 1.00 17.34 238 ASP E O 1
ATOM 9389 N N . ILE E 1 239 ? 52.757 123.422 45.170 1.00 16.46 239 ILE E N 1
ATOM 9390 C CA . ILE E 1 239 ? 53.669 122.322 45.053 1.00 17.13 239 ILE E CA 1
ATOM 9391 C C . ILE E 1 239 ? 53.968 121.984 43.581 1.00 19.11 239 ILE E C 1
ATOM 9392 O O . ILE E 1 239 ? 54.983 121.316 43.299 1.00 19.02 239 ILE E O 1
ATOM 9397 N N . THR E 1 240 ? 53.079 122.420 42.669 1.00 20.16 240 THR E N 1
ATOM 9398 C CA . THR E 1 240 ? 53.286 122.273 41.205 1.00 22.18 240 THR E CA 1
ATOM 9399 C C . THR E 1 240 ? 54.372 123.216 40.813 1.00 22.23 240 THR E C 1
ATOM 9400 O O . THR E 1 240 ? 55.267 122.823 40.101 1.00 22.18 240 THR E O 1
ATOM 9404 N N . ASP E 1 241 ? 54.308 124.456 41.320 1.00 23.03 241 ASP E N 1
ATOM 9405 C CA . ASP E 1 241 ? 55.407 125.424 41.175 1.00 23.53 241 ASP E CA 1
ATOM 9406 C C . ASP E 1 241 ? 56.748 124.834 41.718 1.00 23.10 241 ASP E C 1
ATOM 9407 O O . ASP E 1 241 ? 57.819 124.981 41.094 1.00 21.95 241 ASP E O 1
ATOM 9412 N N . LEU E 1 242 ? 56.683 124.106 42.831 1.00 22.44 242 LEU E N 1
ATOM 9413 C CA . LEU E 1 242 ? 57.894 123.526 43.421 1.00 21.39 242 LEU E CA 1
ATOM 9414 C C . LEU E 1 242 ? 58.487 122.492 42.478 1.00 20.14 242 LEU E C 1
ATOM 9415 O O . LEU E 1 242 ? 59.676 122.457 42.262 1.00 20.12 242 LEU E O 1
ATOM 9420 N N . ALA E 1 243 ? 57.645 121.621 41.935 1.00 20.22 243 ALA E N 1
ATOM 9421 C CA . ALA E 1 243 ? 58.096 120.579 41.007 1.00 20.03 243 ALA E CA 1
ATOM 9422 C C . ALA E 1 243 ? 58.813 121.157 39.769 1.00 20.87 243 ALA E C 1
ATOM 9423 O O . ALA E 1 243 ? 59.752 120.552 39.239 1.00 20.38 243 ALA E O 1
ATOM 9425 N N . ALA E 1 244 ? 58.333 122.307 39.310 1.00 21.24 244 ALA E N 1
ATOM 9426 C CA . ALA E 1 244 ? 58.851 122.981 38.125 1.00 22.17 244 ALA E CA 1
ATOM 9427 C C . ALA E 1 244 ? 60.151 123.669 38.407 1.00 23.36 244 ALA E C 1
ATOM 9428 O O . ALA E 1 244 ? 61.044 123.713 37.544 1.00 23.40 244 ALA E O 1
ATOM 9430 N N . GLN E 1 245 ? 60.299 124.216 39.621 1.00 24.28 245 GLN E N 1
ATOM 9431 C CA . GLN E 1 245 ? 61.541 124.921 39.955 1.00 23.18 245 GLN E CA 1
ATOM 9432 C C . GLN E 1 245 ? 62.587 123.902 40.285 1.00 22.60 245 GLN E C 1
ATOM 9433 O O . GLN E 1 245 ? 63.738 124.169 40.130 1.00 21.13 245 GLN E O 1
ATOM 9439 N N . LEU E 1 246 ? 62.187 122.724 40.749 1.00 23.81 246 LEU E N 1
ATOM 9440 C CA . LEU E 1 246 ? 63.140 121.646 41.019 1.00 24.70 246 LEU E CA 1
ATOM 9441 C C . LEU E 1 246 ? 63.778 121.134 39.725 1.00 27.79 246 LEU E C 1
ATOM 9442 O O . LEU E 1 246 ? 64.968 120.796 39.699 1.00 28.27 246 LEU E O 1
ATOM 9447 N N . ARG E 1 247 ? 62.973 121.089 38.666 1.00 30.24 247 ARG E N 1
ATOM 9448 C CA . ARG E 1 247 ? 63.408 120.707 37.322 1.00 32.83 247 ARG E CA 1
ATOM 9449 C C . ARG E 1 247 ? 64.302 121.720 36.628 1.00 34.87 247 ARG E C 1
ATOM 9450 O O . ARG E 1 247 ? 65.289 121.346 36.029 1.00 33.30 247 ARG E O 1
ATOM 9458 N N . ALA E 1 248 ? 63.889 122.988 36.692 1.00 38.58 248 ALA E N 1
ATOM 9459 C CA . ALA E 1 248 ? 64.443 124.082 35.900 1.00 41.36 248 ALA E CA 1
ATOM 9460 C C . ALA E 1 248 ? 65.506 124.823 36.669 1.00 43.72 248 ALA E C 1
ATOM 9461 O O . ALA E 1 248 ? 66.591 125.052 36.155 1.00 45.71 248 ALA E O 1
ATOM 9463 N N . GLY E 1 249 ? 65.180 125.191 37.907 1.00 46.34 249 GLY E N 1
ATOM 9464 C CA . GLY E 1 249 ? 65.971 126.122 38.738 1.00 47.44 249 GLY E CA 1
ATOM 9465 C C . GLY E 1 249 ? 65.039 127.039 39.543 1.00 49.24 249 GLY E C 1
ATOM 9466 O O . GLY E 1 249 ? 63.833 127.143 39.249 1.00 48.99 249 GLY E O 1
ATOM 9467 N N . SER E 1 250 ? 65.595 127.709 40.554 1.00 51.27 250 SER E N 1
ATOM 9468 C CA . SER E 1 250 ? 64.834 128.645 41.395 1.00 52.77 250 SER E CA 1
ATOM 9469 C C . SER E 1 250 ? 64.334 129.898 40.620 1.00 54.46 250 SER E C 1
ATOM 9470 O O . SER E 1 250 ? 65.119 130.663 40.016 1.00 54.60 250 SER E O 1
ATOM 9473 N N . THR E 1 251 ? 63.017 130.097 40.688 1.00 56.02 251 THR E N 1
ATOM 9474 C CA . THR E 1 251 ? 62.312 131.185 39.993 1.00 56.93 251 THR E CA 1
ATOM 9475 C C . THR E 1 251 ? 62.062 132.390 40.909 1.00 57.40 251 THR E C 1
ATOM 9476 O O . THR E 1 251 ? 62.402 133.529 40.570 1.00 57.94 251 THR E O 1
ATOM 9480 N N . VAL F 1 4 ? 34.762 95.266 49.777 1.00 42.45 4 VAL F N 1
ATOM 9481 C CA . VAL F 1 4 ? 34.540 94.288 50.877 1.00 42.10 4 VAL F CA 1
ATOM 9482 C C . VAL F 1 4 ? 35.896 93.674 51.200 1.00 40.79 4 VAL F C 1
ATOM 9483 O O . VAL F 1 4 ? 36.406 92.862 50.409 1.00 41.69 4 VAL F O 1
ATOM 9487 N N . PRO F 1 5 ? 36.488 94.018 52.349 1.00 38.64 5 PRO F N 1
ATOM 9488 C CA . PRO F 1 5 ? 37.891 93.573 52.541 1.00 37.06 5 PRO F CA 1
ATOM 9489 C C . PRO F 1 5 ? 37.972 92.114 52.892 1.00 34.92 5 PRO F C 1
ATOM 9490 O O . PRO F 1 5 ? 37.083 91.598 53.537 1.00 35.20 5 PRO F O 1
ATOM 9494 N N . PHE F 1 6 ? 39.026 91.457 52.455 1.00 32.81 6 PHE F N 1
ATOM 9495 C CA . PHE F 1 6 ? 39.229 90.045 52.728 1.00 31.14 6 PHE F CA 1
ATOM 9496 C C . PHE F 1 6 ? 39.283 89.805 54.217 1.00 30.80 6 PHE F C 1
ATOM 9497 O O . PHE F 1 6 ? 39.992 90.530 54.942 1.00 29.13 6 PHE F O 1
ATOM 9505 N N . ARG F 1 7 ? 38.527 88.792 54.662 1.00 30.56 7 ARG F N 1
ATOM 9506 C CA . ARG F 1 7 ? 38.519 88.377 56.058 1.00 30.81 7 ARG F CA 1
ATOM 9507 C C . ARG F 1 7 ? 39.422 87.178 56.231 1.00 29.86 7 ARG F C 1
ATOM 9508 O O . ARG F 1 7 ? 39.172 86.124 55.624 1.00 30.25 7 ARG F O 1
ATOM 9516 N N . SER F 1 8 ? 40.442 87.307 57.074 1.00 28.08 8 SER F N 1
ATOM 9517 C CA . SER F 1 8 ? 41.330 86.184 57.352 1.00 28.13 8 SER F CA 1
ATOM 9518 C C . SER F 1 8 ? 40.573 85.092 58.110 1.00 28.65 8 SER F C 1
ATOM 9519 O O . SER F 1 8 ? 40.057 85.355 59.202 1.00 29.04 8 SER F O 1
ATOM 9522 N N . PRO F 1 9 ? 40.502 83.867 57.562 1.00 28.84 9 PRO F N 1
ATOM 9523 C CA . PRO F 1 9 ? 39.852 82.832 58.384 1.00 29.21 9 PRO F CA 1
ATOM 9524 C C . PRO F 1 9 ? 40.730 82.361 59.531 1.00 29.31 9 PRO F C 1
ATOM 9525 O O . PRO F 1 9 ? 40.197 81.947 60.566 1.00 29.61 9 PRO F O 1
ATOM 9529 N N . SER F 1 10 ? 42.048 82.503 59.398 1.00 29.32 10 SER F N 1
ATOM 9530 C CA . SER F 1 10 ? 42.921 82.237 60.530 1.00 29.80 10 SER F CA 1
ATOM 9531 C C . SER F 1 10 ? 42.943 83.270 61.639 1.00 29.82 10 SER F C 1
ATOM 9532 O O . SER F 1 10 ? 43.291 82.889 62.764 1.00 30.92 10 SER F O 1
ATOM 9535 N N . THR F 1 11 ? 42.666 84.560 61.369 1.00 28.53 11 THR F N 1
ATOM 9536 C CA . THR F 1 11 ? 42.768 85.558 62.448 1.00 27.83 11 THR F CA 1
ATOM 9537 C C . THR F 1 11 ? 41.412 86.014 62.824 1.00 28.45 11 THR F C 1
ATOM 9538 O O . THR F 1 11 ? 41.222 86.536 63.918 1.00 28.08 11 THR F O 1
ATOM 9542 N N . GLY F 1 12 ? 40.475 85.835 61.898 1.00 28.88 12 GLY F N 1
ATOM 9543 C CA . GLY F 1 12 ? 39.113 86.239 62.093 1.00 29.46 12 GLY F CA 1
ATOM 9544 C C . GLY F 1 12 ? 38.929 87.708 61.791 1.00 30.28 12 GLY F C 1
ATOM 9545 O O . GLY F 1 12 ? 37.857 88.243 62.018 1.00 30.81 12 GLY F O 1
ATOM 9546 N N . ARG F 1 13 ? 39.948 88.387 61.268 1.00 30.07 13 ARG F N 1
ATOM 9547 C CA . ARG F 1 13 ? 39.816 89.814 61.078 1.00 29.77 13 ARG F CA 1
ATOM 9548 C C . ARG F 1 13 ? 39.864 90.228 59.622 1.00 28.63 13 ARG F C 1
ATOM 9549 O O . ARG F 1 13 ? 40.402 89.523 58.792 1.00 27.45 13 ARG F O 1
ATOM 9557 N N . ASN F 1 14 ? 39.302 91.394 59.319 1.00 27.29 14 ASN F N 1
ATOM 9558 C CA . ASN F 1 14 ? 39.455 91.944 57.991 1.00 27.00 14 ASN F CA 1
ATOM 9559 C C . ASN F 1 14 ? 40.909 92.458 57.808 1.00 25.66 14 ASN F C 1
ATOM 9560 O O . ASN F 1 14 ? 41.400 93.273 58.578 1.00 25.82 14 ASN F O 1
ATOM 9565 N N . VAL F 1 15 ? 41.590 91.969 56.790 1.00 24.29 15 VAL F N 1
ATOM 9566 C CA . VAL F 1 15 ? 42.948 92.440 56.467 1.00 22.89 15 VAL F CA 1
ATOM 9567 C C . VAL F 1 15 ? 42.939 93.922 56.113 1.00 21.32 15 VAL F C 1
ATOM 9568 O O . VAL F 1 15 ? 42.125 94.363 55.293 1.00 20.44 15 VAL F O 1
ATOM 9572 N N . ARG F 1 16 ? 43.777 94.693 56.808 1.00 20.06 16 ARG F N 1
ATOM 9573 C CA . ARG F 1 16 ? 43.998 96.105 56.474 1.00 20.18 16 ARG F CA 1
ATOM 9574 C C . ARG F 1 16 ? 45.303 96.378 55.768 1.00 17.94 16 ARG F C 1
ATOM 9575 O O . ARG F 1 16 ? 45.387 97.347 55.007 1.00 17.28 16 ARG F O 1
ATOM 9583 N N . ALA F 1 17 ? 46.309 95.520 55.984 1.00 16.27 17 ALA F N 1
ATOM 9584 C CA . ALA F 1 17 ? 47.625 95.704 55.358 1.00 15.72 17 ALA F CA 1
ATOM 9585 C C . ALA F 1 17 ? 48.070 94.396 54.821 1.00 15.10 17 ALA F C 1
ATOM 9586 O O . ALA F 1 17 ? 47.964 93.413 55.515 1.00 16.55 17 ALA F O 1
ATOM 9588 N N . VAL F 1 18 ? 48.603 94.382 53.616 1.00 15.61 18 VAL F N 1
ATOM 9589 C CA . VAL F 1 18 ? 49.244 93.171 53.055 1.00 15.43 18 VAL F CA 1
ATOM 9590 C C . VAL F 1 18 ? 50.713 93.555 52.892 1.00 16.77 18 VAL F C 1
ATOM 9591 O O . VAL F 1 18 ? 51.077 94.370 52.063 1.00 16.88 18 VAL F O 1
ATOM 9595 N N . LEU F 1 19 ? 51.559 93.022 53.745 1.00 17.70 19 LEU F N 1
ATOM 9596 C CA . LEU F 1 19 ? 52.952 93.452 53.759 1.00 18.27 19 LEU F CA 1
ATOM 9597 C C . LEU F 1 19 ? 53.737 92.270 53.239 1.00 18.36 19 LEU F C 1
ATOM 9598 O O . LEU F 1 19 ? 53.394 91.147 53.523 1.00 19.43 19 LEU F O 1
ATOM 9603 N N . PHE F 1 20 ? 54.784 92.526 52.481 1.00 19.10 20 PHE F N 1
ATOM 9604 C CA . PHE F 1 20 ? 55.476 91.483 51.712 1.00 20.00 20 PHE F CA 1
ATOM 9605 C C . PHE F 1 20 ? 56.894 91.173 52.152 1.00 20.61 20 PHE F C 1
ATOM 9606 O O . PHE F 1 20 ? 57.688 92.072 52.369 1.00 19.99 20 PHE F O 1
ATOM 9614 N N . ASP F 1 21 ? 57.224 89.887 52.230 1.00 22.33 21 ASP F N 1
ATOM 9615 C CA . ASP F 1 21 ? 58.616 89.485 52.137 1.00 23.15 21 ASP F CA 1
ATOM 9616 C C . ASP F 1 21 ? 59.073 89.974 50.786 1.00 23.58 21 ASP F C 1
ATOM 9617 O O . ASP F 1 21 ? 58.289 90.005 49.827 1.00 24.21 21 ASP F O 1
ATOM 9622 N N . THR F 1 22 ? 60.311 90.413 50.692 1.00 23.17 22 THR F N 1
ATOM 9623 C CA . THR F 1 22 ? 60.741 91.094 49.516 1.00 23.91 22 THR F CA 1
ATOM 9624 C C . THR F 1 22 ? 61.725 90.321 48.648 1.00 24.76 22 THR F C 1
ATOM 9625 O O . THR F 1 22 ? 61.433 90.114 47.455 1.00 24.72 22 THR F O 1
ATOM 9629 N N . PHE F 1 23 ? 62.878 89.911 49.213 1.00 25.80 23 PHE F N 1
ATOM 9630 C CA . PHE F 1 23 ? 63.918 89.219 48.415 1.00 25.67 23 PHE F CA 1
ATOM 9631 C C . PHE F 1 23 ? 63.304 87.895 48.078 1.00 25.55 23 PHE F C 1
ATOM 9632 O O . PHE F 1 23 ? 62.952 87.126 49.007 1.00 26.50 23 PHE F O 1
ATOM 9640 N N . GLY F 1 24 ? 63.110 87.657 46.784 1.00 24.43 24 GLY F N 1
ATOM 9641 C CA . GLY F 1 24 ? 62.582 86.377 46.331 1.00 25.46 24 GLY F CA 1
ATOM 9642 C C . GLY F 1 24 ? 61.088 86.364 46.130 1.00 25.57 24 GLY F C 1
ATOM 9643 O O . GLY F 1 24 ? 60.599 85.891 45.085 1.00 26.87 24 GLY F O 1
ATOM 9644 N N . THR F 1 25 ? 60.358 86.913 47.101 1.00 24.95 25 THR F N 1
ATOM 9645 C CA . THR F 1 25 ? 58.912 86.978 47.028 1.00 23.82 25 THR F CA 1
ATOM 9646 C C . THR F 1 25 ? 58.525 87.996 46.007 1.00 24.24 25 THR F C 1
ATOM 9647 O O . THR F 1 25 ? 57.660 87.749 45.167 1.00 25.06 25 THR F O 1
ATOM 9651 N N . VAL F 1 26 ? 59.166 89.154 46.033 1.00 25.20 26 VAL F N 1
ATOM 9652 C CA . VAL F 1 26 ? 58.761 90.230 45.161 1.00 24.27 26 VAL F CA 1
ATOM 9653 C C . VAL F 1 26 ? 59.789 90.418 44.057 1.00 24.71 26 VAL F C 1
ATOM 9654 O O . VAL F 1 26 ? 59.411 90.650 42.905 1.00 25.48 26 VAL F O 1
ATOM 9658 N N . VAL F 1 27 ? 61.070 90.285 44.406 1.00 24.35 27 VAL F N 1
ATOM 9659 C CA . VAL F 1 27 ? 62.168 90.515 43.478 1.00 25.18 27 VAL F CA 1
ATOM 9660 C C . VAL F 1 27 ? 62.972 89.253 43.195 1.00 25.72 27 VAL F C 1
ATOM 9661 O O . VAL F 1 27 ? 63.166 88.416 44.070 1.00 24.99 27 VAL F O 1
ATOM 9665 N N . ASP F 1 28 ? 63.431 89.139 41.957 1.00 26.63 28 ASP F N 1
ATOM 9666 C CA . ASP F 1 28 ? 64.324 88.048 41.562 1.00 28.20 28 ASP F CA 1
ATOM 9667 C C . ASP F 1 28 ? 65.743 88.452 41.945 1.00 28.57 28 ASP F C 1
ATOM 9668 O O . ASP F 1 28 ? 66.446 89.080 41.156 1.00 29.85 28 ASP F O 1
ATOM 9673 N N . TRP F 1 29 ? 66.174 88.140 43.143 1.00 29.32 29 TRP F N 1
ATOM 9674 C CA . TRP F 1 29 ? 67.496 88.579 43.549 1.00 30.45 29 TRP F CA 1
ATOM 9675 C C . TRP F 1 29 ? 68.595 87.934 42.654 1.00 31.38 29 TRP F C 1
ATOM 9676 O O . TRP F 1 29 ? 69.435 88.628 42.098 1.00 30.26 29 TRP F O 1
ATOM 9687 N N . ARG F 1 30 ? 68.511 86.623 42.437 1.00 32.57 30 ARG F N 1
ATOM 9688 C CA . ARG F 1 30 ? 69.576 85.881 41.755 1.00 33.33 30 ARG F CA 1
ATOM 9689 C C . ARG F 1 30 ? 69.982 86.425 40.365 1.00 33.57 30 ARG F C 1
ATOM 9690 O O . ARG F 1 30 ? 71.146 86.608 40.067 1.00 32.99 30 ARG F O 1
ATOM 9698 N N . THR F 1 31 ? 69.009 86.703 39.524 1.00 33.92 31 THR F N 1
ATOM 9699 C CA . THR F 1 31 ? 69.283 87.190 38.173 1.00 34.06 31 THR F CA 1
ATOM 9700 C C . THR F 1 31 ? 69.927 88.596 38.153 1.00 34.99 31 THR F C 1
ATOM 9701 O O . THR F 1 31 ? 70.802 88.865 37.292 1.00 34.96 31 THR F O 1
ATOM 9705 N N . GLY F 1 32 ? 69.518 89.473 39.091 1.00 35.00 32 GLY F N 1
ATOM 9706 C CA . GLY F 1 32 ? 70.061 90.859 39.206 1.00 34.20 32 GLY F CA 1
ATOM 9707 C C . GLY F 1 32 ? 71.466 90.949 39.789 1.00 34.22 32 GLY F C 1
ATOM 9708 O O . GLY F 1 32 ? 72.297 91.796 39.366 1.00 34.42 32 GLY F O 1
ATOM 9709 N N . ILE F 1 33 ? 71.734 90.091 40.760 1.00 33.89 33 ILE F N 1
ATOM 9710 C CA . ILE F 1 33 ? 73.045 89.974 41.354 1.00 34.30 33 ILE F CA 1
ATOM 9711 C C . ILE F 1 33 ? 74.079 89.435 40.329 1.00 35.30 33 ILE F C 1
ATOM 9712 O O . ILE F 1 33 ? 75.145 90.018 40.101 1.00 34.83 33 ILE F O 1
ATOM 9717 N N . ALA F 1 34 ? 73.728 88.320 39.697 1.00 36.18 34 ALA F N 1
ATOM 9718 C CA . ALA F 1 34 ? 74.498 87.751 38.613 1.00 36.54 34 ALA F CA 1
ATOM 9719 C C . ALA F 1 34 ? 74.831 88.794 37.548 1.00 37.22 34 ALA F C 1
ATOM 9720 O O . ALA F 1 34 ? 75.971 88.860 37.085 1.00 37.79 34 ALA F O 1
ATOM 9722 N N . THR F 1 35 ? 73.848 89.593 37.128 1.00 37.51 35 THR F N 1
ATOM 9723 C CA . THR F 1 35 ? 74.127 90.624 36.117 1.00 38.29 35 THR F CA 1
ATOM 9724 C C . THR F 1 35 ? 75.145 91.662 36.662 1.00 39.23 35 THR F C 1
ATOM 9725 O O . THR F 1 35 ? 76.058 92.128 35.942 1.00 39.57 35 THR F O 1
ATOM 9729 N N . ALA F 1 36 ? 74.970 92.001 37.941 1.00 39.77 36 ALA F N 1
ATOM 9730 C CA . ALA F 1 36 ? 75.858 92.884 38.689 1.00 39.59 36 ALA F CA 1
ATOM 9731 C C . ALA F 1 36 ? 77.258 92.303 38.771 1.00 39.51 36 ALA F C 1
ATOM 9732 O O . ALA F 1 36 ? 78.216 93.007 38.509 1.00 40.38 36 ALA F O 1
ATOM 9734 N N . VAL F 1 37 ? 77.390 91.037 39.143 1.00 39.12 37 VAL F N 1
ATOM 9735 C CA . VAL F 1 37 ? 78.729 90.401 39.193 1.00 38.46 37 VAL F CA 1
ATOM 9736 C C . VAL F 1 37 ? 79.355 90.349 37.767 1.00 39.13 37 VAL F C 1
ATOM 9737 O O . VAL F 1 37 ? 80.513 90.690 37.549 1.00 37.60 37 VAL F O 1
ATOM 9741 N N . ALA F 1 38 ? 78.527 89.983 36.799 1.00 40.80 38 ALA F N 1
ATOM 9742 C CA . ALA F 1 38 ? 78.925 89.915 35.406 1.00 41.83 38 ALA F CA 1
ATOM 9743 C C . ALA F 1 38 ? 79.456 91.254 34.882 1.00 43.49 38 ALA F C 1
ATOM 9744 O O . ALA F 1 38 ? 80.527 91.302 34.273 1.00 43.66 38 ALA F O 1
ATOM 9746 N N . ASP F 1 39 ? 78.718 92.346 35.075 1.00 45.15 39 ASP F N 1
ATOM 9747 C CA . ASP F 1 39 ? 79.217 93.635 34.602 1.00 46.43 39 ASP F CA 1
ATOM 9748 C C . ASP F 1 39 ? 80.562 93.914 35.304 1.00 47.29 39 ASP F C 1
ATOM 9749 O O . ASP F 1 39 ? 81.508 94.332 34.657 1.00 47.36 39 ASP F O 1
ATOM 9754 N N . TYR F 1 40 ? 80.646 93.620 36.609 1.00 47.97 40 TYR F N 1
ATOM 9755 C CA . TYR F 1 40 ? 81.898 93.772 37.383 1.00 49.10 40 TYR F CA 1
ATOM 9756 C C . TYR F 1 40 ? 83.106 92.908 36.919 1.00 49.36 40 TYR F C 1
ATOM 9757 O O . TYR F 1 40 ? 84.193 93.454 36.635 1.00 49.54 40 TYR F O 1
ATOM 9766 N N . ALA F 1 41 ? 82.930 91.583 36.874 1.00 49.65 41 ALA F N 1
ATOM 9767 C CA . ALA F 1 41 ? 84.014 90.662 36.475 1.00 49.99 41 ALA F CA 1
ATOM 9768 C C . ALA F 1 41 ? 84.515 90.924 35.046 1.00 50.32 41 ALA F C 1
ATOM 9769 O O . ALA F 1 41 ? 85.698 90.773 34.780 1.00 49.98 41 ALA F O 1
ATOM 9771 N N . ALA F 1 42 ? 83.615 91.329 34.145 1.00 51.43 42 ALA F N 1
ATOM 9772 C CA . ALA F 1 42 ? 83.971 91.711 32.763 1.00 52.18 42 ALA F CA 1
ATOM 9773 C C . ALA F 1 42 ? 84.906 92.906 32.724 1.00 53.61 42 ALA F C 1
ATOM 9774 O O . ALA F 1 42 ? 85.756 93.005 31.833 1.00 53.08 42 ALA F O 1
ATOM 9776 N N . ARG F 1 43 ? 84.720 93.817 33.683 1.00 55.26 43 ARG F N 1
ATOM 9777 C CA . ARG F 1 43 ? 85.518 95.040 33.784 1.00 56.76 43 ARG F CA 1
ATOM 9778 C C . ARG F 1 43 ? 86.852 94.831 34.562 1.00 56.97 43 ARG F C 1
ATOM 9779 O O . ARG F 1 43 ? 87.880 95.387 34.172 1.00 57.18 43 ARG F O 1
ATOM 9787 N N . HIS F 1 44 ? 86.845 94.033 35.635 1.00 57.13 44 HIS F N 1
ATOM 9788 C CA . HIS F 1 44 ? 88.082 93.733 36.381 1.00 57.12 44 HIS F CA 1
ATOM 9789 C C . HIS F 1 44 ? 88.701 92.376 35.994 1.00 57.57 44 HIS F C 1
ATOM 9790 O O . HIS F 1 44 ? 89.323 91.676 36.829 1.00 56.84 44 HIS F O 1
ATOM 9797 N N . GLN F 1 45 ? 88.520 92.052 34.698 1.00 57.76 45 GLN F N 1
ATOM 9798 C CA . GLN F 1 45 ? 89.034 90.839 34.025 1.00 58.27 45 GLN F CA 1
ATOM 9799 C C . GLN F 1 45 ? 89.070 89.607 34.950 1.00 58.07 45 GLN F C 1
ATOM 9800 O O . GLN F 1 45 ? 90.049 88.849 35.003 1.00 57.81 45 GLN F O 1
ATOM 9806 N N . LEU F 1 46 ? 87.970 89.429 35.678 1.00 57.72 46 LEU F N 1
ATOM 9807 C CA . LEU F 1 46 ? 87.836 88.323 36.608 1.00 57.52 46 LEU F CA 1
ATOM 9808 C C . LEU F 1 46 ? 87.401 87.066 35.867 1.00 56.75 46 LEU F C 1
ATOM 9809 O O . LEU F 1 46 ? 87.041 87.121 34.671 1.00 56.21 46 LEU F O 1
ATOM 9814 N N . GLU F 1 47 ? 87.476 85.937 36.585 1.00 55.93 47 GLU F N 1
ATOM 9815 C CA . GLU F 1 47 ? 87.192 84.601 36.004 1.00 55.43 47 GLU F CA 1
ATOM 9816 C C . GLU F 1 47 ? 85.782 84.114 36.334 1.00 54.01 47 GLU F C 1
ATOM 9817 O O . GLU F 1 47 ? 85.176 83.350 35.560 1.00 54.19 47 GLU F O 1
ATOM 9823 N N . VAL F 1 48 ? 85.296 84.595 37.483 1.00 51.94 48 VAL F N 1
ATOM 9824 C CA . VAL F 1 48 ? 84.083 84.123 38.158 1.00 50.23 48 VAL F CA 1
ATOM 9825 C C . VAL F 1 48 ? 82.873 83.857 37.277 1.00 48.86 48 VAL F C 1
ATOM 9826 O O . VAL F 1 48 ? 82.563 84.613 36.357 1.00 48.20 48 VAL F O 1
ATOM 9830 N N . ASP F 1 49 ? 82.201 82.756 37.583 1.00 47.89 49 ASP F N 1
ATOM 9831 C CA . ASP F 1 49 ? 80.875 82.471 37.032 1.00 46.90 49 ASP F CA 1
ATOM 9832 C C . ASP F 1 49 ? 79.922 83.292 37.880 1.00 45.50 49 ASP F C 1
ATOM 9833 O O . ASP F 1 49 ? 79.746 83.031 39.085 1.00 45.14 49 ASP F O 1
ATOM 9838 N N . ALA F 1 50 ? 79.316 84.296 37.259 1.00 44.69 50 ALA F N 1
ATOM 9839 C CA . ALA F 1 50 ? 78.482 85.256 37.993 1.00 44.03 50 ALA F CA 1
ATOM 9840 C C . ALA F 1 50 ? 77.387 84.556 38.864 1.00 43.47 50 ALA F C 1
ATOM 9841 O O . ALA F 1 50 ? 77.189 84.902 40.030 1.00 43.70 50 ALA F O 1
ATOM 9843 N N . VAL F 1 51 ? 76.736 83.535 38.305 1.00 42.96 51 VAL F N 1
ATOM 9844 C CA . VAL F 1 51 ? 75.676 82.767 38.989 1.00 42.04 51 VAL F CA 1
ATOM 9845 C C . VAL F 1 51 ? 76.184 81.886 40.138 1.00 41.64 51 VAL F C 1
ATOM 9846 O O . VAL F 1 51 ? 75.552 81.818 41.187 1.00 41.80 51 VAL F O 1
ATOM 9850 N N . ALA F 1 52 ? 77.303 81.191 39.934 1.00 41.60 52 ALA F N 1
ATOM 9851 C CA . ALA F 1 52 ? 77.942 80.412 41.008 1.00 41.31 52 ALA F CA 1
ATOM 9852 C C . ALA F 1 52 ? 78.264 81.385 42.142 1.00 41.51 52 ALA F C 1
ATOM 9853 O O . ALA F 1 52 ? 78.102 81.081 43.341 1.00 40.95 52 ALA F O 1
ATOM 9855 N N . PHE F 1 53 ? 78.744 82.563 41.739 1.00 41.53 53 PHE F N 1
ATOM 9856 C CA . PHE F 1 53 ? 79.077 83.604 42.683 1.00 41.57 53 PHE F CA 1
ATOM 9857 C C . PHE F 1 53 ? 77.826 83.987 43.440 1.00 41.30 53 PHE F C 1
ATOM 9858 O O . PHE F 1 53 ? 77.783 83.867 44.704 1.00 41.71 53 PHE F O 1
ATOM 9866 N N . ALA F 1 54 ? 76.816 84.432 42.679 1.00 39.88 54 ALA F N 1
ATOM 9867 C CA . ALA F 1 54 ? 75.606 85.008 43.288 1.00 39.72 54 ALA F CA 1
ATOM 9868 C C . ALA F 1 54 ? 75.067 84.018 44.313 1.00 39.19 54 ALA F C 1
ATOM 9869 O O . ALA F 1 54 ? 74.685 84.391 45.385 1.00 38.18 54 ALA F O 1
ATOM 9871 N N . ASP F 1 55 ? 75.123 82.736 43.977 1.00 40.27 55 ASP F N 1
ATOM 9872 C CA . ASP F 1 55 ? 74.651 81.666 44.839 1.00 40.90 55 ASP F CA 1
ATOM 9873 C C . ASP F 1 55 ? 75.434 81.584 46.128 1.00 41.01 55 ASP F C 1
ATOM 9874 O O . ASP F 1 55 ? 74.872 81.402 47.204 1.00 41.08 55 ASP F O 1
ATOM 9879 N N . ARG F 1 56 ? 76.750 81.686 45.992 1.00 41.60 56 ARG F N 1
ATOM 9880 C CA . ARG F 1 56 ? 77.653 81.644 47.129 1.00 42.04 56 ARG F CA 1
ATOM 9881 C C . ARG F 1 56 ? 77.436 82.857 48.002 1.00 41.23 56 ARG F C 1
ATOM 9882 O O . ARG F 1 56 ? 77.441 82.755 49.240 1.00 41.80 56 ARG F O 1
ATOM 9890 N N . TRP F 1 57 ? 77.230 84.012 47.365 1.00 40.58 57 TRP F N 1
ATOM 9891 C CA . TRP F 1 57 ? 76.917 85.247 48.103 1.00 39.51 57 TRP F CA 1
ATOM 9892 C C . TRP F 1 57 ? 75.636 85.112 48.955 1.00 40.02 57 TRP F C 1
ATOM 9893 O O . TRP F 1 57 ? 75.630 85.499 50.108 1.00 40.21 57 TRP F O 1
ATOM 9904 N N . ARG F 1 58 ? 74.572 84.529 48.400 1.00 40.71 58 ARG F N 1
ATOM 9905 C CA . ARG F 1 58 ? 73.297 84.322 49.150 1.00 40.95 58 ARG F CA 1
ATOM 9906 C C . ARG F 1 58 ? 73.438 83.296 50.261 1.00 40.32 58 ARG F C 1
ATOM 9907 O O . ARG F 1 58 ? 72.739 83.341 51.249 1.00 39.65 58 ARG F O 1
ATOM 9915 N N . ALA F 1 59 ? 74.316 82.326 50.064 1.00 41.56 59 ALA F N 1
ATOM 9916 C CA . ALA F 1 59 ? 74.517 81.260 51.051 1.00 42.24 59 ALA F CA 1
ATOM 9917 C C . ALA F 1 59 ? 75.026 81.892 52.368 1.00 43.16 59 ALA F C 1
ATOM 9918 O O . ALA F 1 59 ? 74.764 81.404 53.488 1.00 43.28 59 ALA F O 1
ATOM 9920 N N . ARG F 1 60 ? 75.701 83.027 52.214 1.00 44.05 60 ARG F N 1
ATOM 9921 C CA . ARG F 1 60 ? 76.216 83.779 53.344 1.00 45.15 60 ARG F CA 1
ATOM 9922 C C . ARG F 1 60 ? 75.182 84.580 54.085 1.00 45.83 60 ARG F C 1
ATOM 9923 O O . ARG F 1 60 ? 75.358 84.822 55.269 1.00 46.40 60 ARG F O 1
ATOM 9931 N N . TYR F 1 61 ? 74.131 85.019 53.397 1.00 46.66 61 TYR F N 1
ATOM 9932 C CA . TYR F 1 61 ? 73.007 85.753 54.029 1.00 47.52 61 TYR F CA 1
ATOM 9933 C C . TYR F 1 61 ? 72.644 85.257 55.437 1.00 47.54 61 TYR F C 1
ATOM 9934 O O . TYR F 1 61 ? 72.848 85.980 56.398 1.00 48.63 61 TYR F O 1
ATOM 9943 N N . GLN F 1 62 ? 72.123 84.046 55.580 1.00 47.65 62 GLN F N 1
ATOM 9944 C CA . GLN F 1 62 ? 71.548 83.633 56.883 1.00 47.82 62 GLN F CA 1
ATOM 9945 C C . GLN F 1 62 ? 72.523 83.487 58.062 1.00 48.04 62 GLN F C 1
ATOM 9946 O O . GLN F 1 62 ? 72.198 83.928 59.182 1.00 48.05 62 GLN F O 1
ATOM 9952 N N . PRO F 1 63 ? 73.689 82.833 57.847 1.00 47.90 63 PRO F N 1
ATOM 9953 C CA . PRO F 1 63 ? 74.666 82.794 58.950 1.00 47.83 63 PRO F CA 1
ATOM 9954 C C . PRO F 1 63 ? 74.904 84.187 59.535 1.00 47.41 63 PRO F C 1
ATOM 9955 O O . PRO F 1 63 ? 74.702 84.429 60.734 1.00 47.69 63 PRO F O 1
ATOM 9959 N N . SER F 1 64 ? 75.267 85.103 58.644 1.00 46.82 64 SER F N 1
ATOM 9960 C CA . SER F 1 64 ? 75.579 86.466 59.000 1.00 45.97 64 SER F CA 1
ATOM 9961 C C . SER F 1 64 ? 74.466 87.046 59.871 1.00 45.38 64 SER F C 1
ATOM 9962 O O . SER F 1 64 ? 74.737 87.776 60.819 1.00 45.50 64 SER F O 1
ATOM 9965 N N . MET F 1 65 ? 73.220 86.689 59.580 1.00 44.92 65 MET F N 1
ATOM 9966 C CA . MET F 1 65 ? 72.079 87.140 60.404 1.00 44.20 65 MET F CA 1
ATOM 9967 C C . MET F 1 65 ? 71.891 86.362 61.670 1.00 43.93 65 MET F C 1
ATOM 9968 O O . MET F 1 65 ? 71.329 86.887 62.631 1.00 43.56 65 MET F O 1
ATOM 9973 N N . ASP F 1 66 ? 72.304 85.093 61.664 1.00 44.51 66 ASP F N 1
ATOM 9974 C CA . ASP F 1 66 ? 72.098 84.226 62.836 1.00 45.06 66 ASP F CA 1
ATOM 9975 C C . ASP F 1 66 ? 72.865 84.711 64.052 1.00 44.33 66 ASP F C 1
ATOM 9976 O O . ASP F 1 66 ? 72.348 84.691 65.169 1.00 44.04 66 ASP F O 1
ATOM 9981 N N . ALA F 1 67 ? 74.087 85.168 63.793 1.00 44.33 67 ALA F N 1
ATOM 9982 C CA . ALA F 1 67 ? 74.932 85.854 64.775 1.00 44.50 67 ALA F CA 1
ATOM 9983 C C . ALA F 1 67 ? 74.080 86.860 65.519 1.00 44.83 67 ALA F C 1
ATOM 9984 O O . ALA F 1 67 ? 73.971 86.778 66.738 1.00 46.12 67 ALA F O 1
ATOM 9986 N N . ILE F 1 68 ? 73.402 87.745 64.771 1.00 44.37 68 ILE F N 1
ATOM 9987 C CA . ILE F 1 68 ? 72.498 88.744 65.347 1.00 43.63 68 ILE F CA 1
ATOM 9988 C C . ILE F 1 68 ? 71.228 88.187 66.014 1.00 44.18 68 ILE F C 1
ATOM 9989 O O . ILE F 1 68 ? 70.798 88.696 67.057 1.00 43.66 68 ILE F O 1
ATOM 9994 N N . LEU F 1 69 ? 70.605 87.177 65.391 1.00 45.11 69 LEU F N 1
ATOM 9995 C CA . LEU F 1 69 ? 69.368 86.569 65.938 1.00 45.60 69 LEU F CA 1
ATOM 9996 C C . LEU F 1 69 ? 69.604 85.886 67.303 1.00 46.40 69 LEU F C 1
ATOM 9997 O O . LEU F 1 69 ? 68.755 85.958 68.199 1.00 46.48 69 LEU F O 1
ATOM 10002 N N . SER F 1 70 ? 70.743 85.194 67.421 1.00 46.91 70 SER F N 1
ATOM 10003 C CA . SER F 1 70 ? 71.103 84.478 68.650 1.00 47.47 70 SER F CA 1
ATOM 10004 C C . SER F 1 70 ? 71.354 85.394 69.858 1.00 47.94 70 SER F C 1
ATOM 10005 O O . SER F 1 70 ? 71.154 84.970 70.998 1.00 48.61 70 SER F O 1
ATOM 10008 N N . GLY F 1 71 ? 71.793 86.632 69.600 1.00 48.07 71 GLY F N 1
ATOM 10009 C CA . GLY F 1 71 ? 71.997 87.652 70.645 1.00 48.06 71 GLY F CA 1
ATOM 10010 C C . GLY F 1 71 ? 73.466 87.772 71.011 1.00 48.20 71 GLY F C 1
ATOM 10011 O O . GLY F 1 71 ? 73.824 87.678 72.193 1.00 48.86 71 GLY F O 1
ATOM 10012 N N . ALA F 1 72 ? 74.298 88.000 69.988 1.00 47.83 72 ALA F N 1
ATOM 10013 C CA . ALA F 1 72 ? 75.739 87.692 70.023 1.00 47.63 72 ALA F CA 1
ATOM 10014 C C . ALA F 1 72 ? 76.606 88.727 69.265 1.00 47.23 72 ALA F C 1
ATOM 10015 O O . ALA F 1 72 ? 77.746 89.046 69.677 1.00 47.08 72 ALA F O 1
ATOM 10017 N N . ARG F 1 73 ? 76.091 89.173 68.116 1.00 45.90 73 ARG F N 1
ATOM 10018 C CA . ARG F 1 73 ? 76.537 90.392 67.461 1.00 44.39 73 ARG F CA 1
ATOM 10019 C C . ARG F 1 73 ? 75.363 91.338 67.625 1.00 44.41 73 ARG F C 1
ATOM 10020 O O . ARG F 1 73 ? 74.217 90.932 67.491 1.00 45.46 73 ARG F O 1
ATOM 10028 N N . GLU F 1 74 ? 75.633 92.587 67.967 1.00 44.14 74 GLU F N 1
ATOM 10029 C CA . GLU F 1 74 ? 74.572 93.593 68.065 1.00 43.74 74 GLU F CA 1
ATOM 10030 C C . GLU F 1 74 ? 73.986 93.863 66.670 1.00 42.30 74 GLU F C 1
ATOM 10031 O O . GLU F 1 74 ? 74.506 93.412 65.650 1.00 42.41 74 GLU F O 1
ATOM 10037 N N . PHE F 1 75 ? 72.926 94.639 66.613 1.00 41.27 75 PHE F N 1
ATOM 10038 C CA . PHE F 1 75 ? 72.310 94.934 65.338 1.00 39.67 75 PHE F CA 1
ATOM 10039 C C . PHE F 1 75 ? 73.167 95.787 64.408 1.00 38.86 75 PHE F C 1
ATOM 10040 O O . PHE F 1 75 ? 73.763 96.791 64.815 1.00 39.14 75 PHE F O 1
ATOM 10048 N N . VAL F 1 76 ? 73.233 95.370 63.152 1.00 37.34 76 VAL F N 1
ATOM 10049 C CA . VAL F 1 76 ? 73.660 96.235 62.078 1.00 36.51 76 VAL F CA 1
ATOM 10050 C C . VAL F 1 76 ? 72.732 95.977 60.912 1.00 36.09 76 VAL F C 1
ATOM 10051 O O . VAL F 1 76 ? 72.083 94.942 60.833 1.00 35.96 76 VAL F O 1
ATOM 10055 N N . THR F 1 77 ? 72.735 96.905 59.973 1.00 36.28 77 THR F N 1
ATOM 10056 C CA . THR F 1 77 ? 71.853 96.868 58.826 1.00 36.32 77 THR F CA 1
ATOM 10057 C C . THR F 1 77 ? 72.315 95.817 57.842 1.00 36.41 77 THR F C 1
ATOM 10058 O O . THR F 1 77 ? 73.468 95.367 57.860 1.00 37.28 77 THR F O 1
ATOM 10062 N N . LEU F 1 78 ? 71.410 95.430 56.968 1.00 35.33 78 LEU F N 1
ATOM 10063 C CA . LEU F 1 78 ? 71.674 94.396 56.024 1.00 34.80 78 LEU F CA 1
ATOM 10064 C C . LEU F 1 78 ? 72.653 94.853 54.960 1.00 35.84 78 LEU F C 1
ATOM 10065 O O . LEU F 1 78 ? 73.422 94.042 54.421 1.00 35.85 78 LEU F O 1
ATOM 10070 N N . ASP F 1 79 ? 72.609 96.139 54.617 1.00 36.84 79 ASP F N 1
ATOM 10071 C CA . ASP F 1 79 ? 73.678 96.761 53.816 1.00 38.07 79 ASP F CA 1
ATOM 10072 C C . ASP F 1 79 ? 75.070 96.436 54.403 1.00 37.98 79 ASP F C 1
ATOM 10073 O O . ASP F 1 79 ? 76.000 96.171 53.657 1.00 38.30 79 ASP F O 1
ATOM 10078 N N . ILE F 1 80 ? 75.219 96.453 55.726 1.00 38.04 80 ILE F N 1
ATOM 10079 C CA . ILE F 1 80 ? 76.507 96.104 56.326 1.00 38.24 80 ILE F CA 1
ATOM 10080 C C . ILE F 1 80 ? 76.776 94.601 56.079 1.00 38.38 80 ILE F C 1
ATOM 10081 O O . ILE F 1 80 ? 77.789 94.227 55.468 1.00 39.54 80 ILE F O 1
ATOM 10086 N N . LEU F 1 81 ? 75.867 93.751 56.520 1.00 37.53 81 LEU F N 1
ATOM 10087 C CA . LEU F 1 81 ? 76.022 92.329 56.303 1.00 37.18 81 LEU F CA 1
ATOM 10088 C C . LEU F 1 81 ? 76.407 92.048 54.849 1.00 37.48 81 LEU F C 1
ATOM 10089 O O . LEU F 1 81 ? 77.433 91.438 54.594 1.00 37.69 81 LEU F O 1
ATOM 10094 N N . HIS F 1 82 ? 75.645 92.528 53.880 1.00 37.84 82 HIS F N 1
ATOM 10095 C CA . HIS F 1 82 ? 76.025 92.238 52.483 1.00 38.73 82 HIS F CA 1
ATOM 10096 C C . HIS F 1 82 ? 77.449 92.622 52.041 1.00 39.32 82 HIS F C 1
ATOM 10097 O O . HIS F 1 82 ? 78.002 91.984 51.139 1.00 38.54 82 HIS F O 1
ATOM 10104 N N . ARG F 1 83 ? 78.013 93.681 52.634 1.00 40.52 83 ARG F N 1
ATOM 10105 C CA . ARG F 1 83 ? 79.372 94.171 52.264 1.00 41.54 83 ARG F CA 1
ATOM 10106 C C . ARG F 1 83 ? 80.385 93.187 52.750 1.00 41.14 83 ARG F C 1
ATOM 10107 O O . ARG F 1 83 ? 81.344 92.904 52.069 1.00 41.82 83 ARG F O 1
ATOM 10115 N N . GLU F 1 84 ? 80.129 92.663 53.933 1.00 41.49 84 GLU F N 1
ATOM 10116 C CA . GLU F 1 84 ? 80.971 91.664 54.554 1.00 41.87 84 GLU F CA 1
ATOM 10117 C C . GLU F 1 84 ? 81.029 90.408 53.716 1.00 42.41 84 GLU F C 1
ATOM 10118 O O . GLU F 1 84 ? 82.108 89.934 53.343 1.00 42.58 84 GLU F O 1
ATOM 10124 N N . ASN F 1 85 ? 79.846 89.872 53.423 1.00 42.92 85 ASN F N 1
ATOM 10125 C CA . ASN F 1 85 ? 79.714 88.657 52.660 1.00 42.56 85 ASN F CA 1
ATOM 10126 C C . ASN F 1 85 ? 80.314 88.833 51.248 1.00 43.65 85 ASN F C 1
ATOM 10127 O O . ASN F 1 85 ? 80.780 87.849 50.650 1.00 45.07 85 ASN F O 1
ATOM 10132 N N . LEU F 1 86 ? 80.340 90.058 50.722 1.00 43.88 86 LEU F N 1
ATOM 10133 C CA . LEU F 1 86 ? 80.977 90.298 49.426 1.00 44.65 86 LEU F CA 1
ATOM 10134 C C . LEU F 1 86 ? 82.471 89.970 49.491 1.00 46.43 86 LEU F C 1
ATOM 10135 O O . LEU F 1 86 ? 83.062 89.535 48.492 1.00 45.81 86 LEU F O 1
ATOM 10140 N N . ASP F 1 87 ? 83.077 90.222 50.662 1.00 48.58 87 ASP F N 1
ATOM 10141 C CA . ASP F 1 87 ? 84.517 89.961 50.905 1.00 50.24 87 ASP F CA 1
ATOM 10142 C C . ASP F 1 87 ? 84.709 88.443 51.058 1.00 51.20 87 ASP F C 1
ATOM 10143 O O . ASP F 1 87 ? 85.625 87.840 50.475 1.00 51.76 87 ASP F O 1
ATOM 10148 N N . PHE F 1 88 ? 83.825 87.841 51.856 1.00 51.93 88 PHE F N 1
ATOM 10149 C CA . PHE F 1 88 ? 83.863 86.412 52.138 1.00 52.14 88 PHE F CA 1
ATOM 10150 C C . PHE F 1 88 ? 83.857 85.612 50.820 1.00 52.15 88 PHE F C 1
ATOM 10151 O O . PHE F 1 88 ? 84.728 84.783 50.594 1.00 52.16 88 PHE F O 1
ATOM 10159 N N . VAL F 1 89 ? 82.913 85.907 49.927 1.00 52.53 89 VAL F N 1
ATOM 10160 C CA . VAL F 1 89 ? 82.843 85.196 48.635 1.00 52.41 89 VAL F CA 1
ATOM 10161 C C . VAL F 1 89 ? 84.037 85.532 47.748 1.00 52.58 89 VAL F C 1
ATOM 10162 O O . VAL F 1 89 ? 84.476 84.685 46.981 1.00 51.72 89 VAL F O 1
ATOM 10166 N N . LEU F 1 90 ? 84.565 86.754 47.861 1.00 52.75 90 LEU F N 1
ATOM 10167 C CA . LEU F 1 90 ? 85.761 87.132 47.086 1.00 53.12 90 LEU F CA 1
ATOM 10168 C C . LEU F 1 90 ? 86.997 86.311 47.482 1.00 53.84 90 LEU F C 1
ATOM 10169 O O . LEU F 1 90 ? 87.794 85.914 46.628 1.00 54.00 90 LEU F O 1
ATOM 10174 N N . ARG F 1 91 ? 87.134 86.067 48.777 1.00 54.73 91 ARG F N 1
ATOM 10175 C CA . ARG F 1 91 ? 88.292 85.388 49.319 1.00 56.03 91 ARG F CA 1
ATOM 10176 C C . ARG F 1 91 ? 88.101 83.858 49.183 1.00 56.72 91 ARG F C 1
ATOM 10177 O O . ARG F 1 91 ? 89.040 83.132 48.833 1.00 57.02 91 ARG F O 1
ATOM 10185 N N . GLU F 1 92 ? 86.887 83.379 49.466 1.00 57.24 92 GLU F N 1
ATOM 10186 C CA . GLU F 1 92 ? 86.526 81.963 49.260 1.00 57.90 92 GLU F CA 1
ATOM 10187 C C . GLU F 1 92 ? 86.240 81.759 47.776 1.00 57.59 92 GLU F C 1
ATOM 10188 O O . GLU F 1 92 ? 85.101 81.495 47.380 1.00 57.71 92 GLU F O 1
ATOM 10194 N N . SER F 1 93 ? 87.297 81.854 46.975 1.00 57.32 93 SER F N 1
ATOM 10195 C CA . SER F 1 93 ? 87.209 82.165 45.533 1.00 57.22 93 SER F CA 1
ATOM 10196 C C . SER F 1 93 ? 88.550 82.700 44.965 1.00 57.07 93 SER F C 1
ATOM 10197 O O . SER F 1 93 ? 88.719 82.798 43.741 1.00 56.29 93 SER F O 1
ATOM 10200 N N . GLY F 1 94 ? 89.472 83.079 45.857 1.00 57.05 94 GLY F N 1
ATOM 10201 C CA . GLY F 1 94 ? 90.856 83.347 45.485 1.00 57.17 94 GLY F CA 1
ATOM 10202 C C . GLY F 1 94 ? 91.082 84.741 44.944 1.00 57.35 94 GLY F C 1
ATOM 10203 O O . GLY F 1 94 ? 92.039 84.962 44.198 1.00 57.13 94 GLY F O 1
ATOM 10204 N N . ILE F 1 95 ? 90.179 85.670 45.283 1.00 57.76 95 ILE F N 1
ATOM 10205 C CA . ILE F 1 95 ? 90.356 87.091 44.956 1.00 57.85 95 ILE F CA 1
ATOM 10206 C C . ILE F 1 95 ? 90.640 87.856 46.256 1.00 58.29 95 ILE F C 1
ATOM 10207 O O . ILE F 1 95 ? 90.072 87.553 47.332 1.00 57.35 95 ILE F O 1
ATOM 10212 N N . ASP F 1 96 ? 91.577 88.802 46.141 1.00 58.89 96 ASP F N 1
ATOM 10213 C CA . ASP F 1 96 ? 92.028 89.602 47.273 1.00 59.24 96 ASP F CA 1
ATOM 10214 C C . ASP F 1 96 ? 91.278 90.927 47.252 1.00 59.44 96 ASP F C 1
ATOM 10215 O O . ASP F 1 96 ? 91.529 91.778 46.378 1.00 59.19 96 ASP F O 1
ATOM 10220 N N . PRO F 1 97 ? 90.363 91.118 48.218 1.00 59.59 97 PRO F N 1
ATOM 10221 C CA . PRO F 1 97 ? 89.678 92.415 48.327 1.00 59.78 97 PRO F CA 1
ATOM 10222 C C . PRO F 1 97 ? 90.628 93.638 48.201 1.00 60.08 97 PRO F C 1
ATOM 10223 O O . PRO F 1 97 ? 90.241 94.664 47.603 1.00 59.37 97 PRO F O 1
ATOM 10227 N N . THR F 1 98 ? 91.860 93.492 48.723 1.00 60.34 98 THR F N 1
ATOM 10228 C CA . THR F 1 98 ? 92.881 94.554 48.727 1.00 60.59 98 THR F CA 1
ATOM 10229 C C . THR F 1 98 ? 93.396 94.920 47.328 1.00 60.59 98 THR F C 1
ATOM 10230 O O . THR F 1 98 ? 93.737 96.069 47.073 1.00 60.68 98 THR F O 1
ATOM 10234 N N . ASN F 1 99 ? 93.456 93.949 46.423 1.00 60.46 99 ASN F N 1
ATOM 10235 C CA . ASN F 1 99 ? 93.724 94.262 45.023 1.00 60.51 99 ASN F CA 1
ATOM 10236 C C . ASN F 1 99 ? 92.593 95.098 44.375 1.00 60.37 99 ASN F C 1
ATOM 10237 O O . ASN F 1 99 ? 92.743 95.551 43.239 1.00 60.39 99 ASN F O 1
ATOM 10242 N N . HIS F 1 100 ? 91.482 95.301 45.102 1.00 60.08 100 HIS F N 1
ATOM 10243 C CA . HIS F 1 100 ? 90.289 96.015 44.593 1.00 59.66 100 HIS F CA 1
ATOM 10244 C C . HIS F 1 100 ? 89.845 97.296 45.347 1.00 58.82 100 HIS F C 1
ATOM 10245 O O . HIS F 1 100 ? 89.907 97.407 46.586 1.00 57.87 100 HIS F O 1
ATOM 10252 N N . ASP F 1 101 ? 89.360 98.238 44.540 1.00 58.15 101 ASP F N 1
ATOM 10253 C CA . ASP F 1 101 ? 88.816 99.514 44.987 1.00 57.79 101 ASP F CA 1
ATOM 10254 C C . ASP F 1 101 ? 87.607 99.307 45.919 1.00 57.11 101 ASP F C 1
ATOM 10255 O O . ASP F 1 101 ? 86.526 98.850 45.476 1.00 56.79 101 ASP F O 1
ATOM 10260 N N . SER F 1 102 ? 87.776 99.640 47.199 1.00 55.90 102 SER F N 1
ATOM 10261 C CA . SER F 1 102 ? 86.720 99.378 48.189 1.00 54.99 102 SER F CA 1
ATOM 10262 C C . SER F 1 102 ? 85.424 100.177 47.931 1.00 54.32 102 SER F C 1
ATOM 10263 O O . SER F 1 102 ? 84.374 99.803 48.415 1.00 53.42 102 SER F O 1
ATOM 10266 N N . GLY F 1 103 ? 85.515 101.256 47.153 1.00 53.91 103 GLY F N 1
ATOM 10267 C CA . GLY F 1 103 ? 84.341 102.014 46.689 1.00 53.49 103 GLY F CA 1
ATOM 10268 C C . GLY F 1 103 ? 83.605 101.362 45.517 1.00 52.88 103 GLY F C 1
ATOM 10269 O O . GLY F 1 103 ? 82.388 101.513 45.367 1.00 52.55 103 GLY F O 1
ATOM 10270 N N . GLU F 1 104 ? 84.345 100.650 44.667 1.00 52.38 104 GLU F N 1
ATOM 10271 C CA . GLU F 1 104 ? 83.719 99.865 43.600 1.00 51.63 104 GLU F CA 1
ATOM 10272 C C . GLU F 1 104 ? 83.109 98.582 44.170 1.00 50.57 104 GLU F C 1
ATOM 10273 O O . GLU F 1 104 ? 82.187 98.021 43.570 1.00 50.45 104 GLU F O 1
ATOM 10279 N N . LEU F 1 105 ? 83.598 98.143 45.333 1.00 49.01 105 LEU F N 1
ATOM 10280 C CA . LEU F 1 105 ? 83.022 96.982 46.024 1.00 48.04 105 LEU F CA 1
ATOM 10281 C C . LEU F 1 105 ? 81.801 97.358 46.865 1.00 47.87 105 LEU F C 1
ATOM 10282 O O . LEU F 1 105 ? 80.816 96.610 46.889 1.00 47.87 105 LEU F O 1
ATOM 10287 N N . ASP F 1 106 ? 81.864 98.505 47.554 1.00 47.45 106 ASP F N 1
ATOM 10288 C CA . ASP F 1 106 ? 80.721 98.992 48.336 1.00 47.21 106 ASP F CA 1
ATOM 10289 C C . ASP F 1 106 ? 79.543 99.044 47.400 1.00 47.00 106 ASP F C 1
ATOM 10290 O O . ASP F 1 106 ? 78.442 98.653 47.769 1.00 47.00 106 ASP F O 1
ATOM 10295 N N . GLU F 1 107 ? 79.798 99.541 46.193 1.00 46.89 107 GLU F N 1
ATOM 10296 C CA . GLU F 1 107 ? 78.770 99.783 45.211 1.00 47.02 107 GLU F CA 1
ATOM 10297 C C . GLU F 1 107 ? 78.248 98.448 44.693 1.00 46.13 107 GLU F C 1
ATOM 10298 O O . GLU F 1 107 ? 77.057 98.302 44.411 1.00 45.68 107 GLU F O 1
ATOM 10304 N N . LEU F 1 108 ? 79.139 97.465 44.588 1.00 45.02 108 LEU F N 1
ATOM 10305 C CA . LEU F 1 108 ? 78.702 96.130 44.211 1.00 43.79 108 LEU F CA 1
ATOM 10306 C C . LEU F 1 108 ? 77.881 95.491 45.350 1.00 42.06 108 LEU F C 1
ATOM 10307 O O . LEU F 1 108 ? 76.892 94.819 45.055 1.00 42.63 108 LEU F O 1
ATOM 10312 N N . ALA F 1 109 ? 78.242 95.674 46.623 1.00 39.66 109 ALA F N 1
ATOM 10313 C CA . ALA F 1 109 ? 77.358 95.168 47.703 1.00 38.60 109 ALA F CA 1
ATOM 10314 C C . ALA F 1 109 ? 75.938 95.797 47.632 1.00 37.71 109 ALA F C 1
ATOM 10315 O O . ALA F 1 109 ? 74.937 95.172 47.945 1.00 36.26 109 ALA F O 1
ATOM 10317 N N . ARG F 1 110 ? 75.866 97.034 47.158 1.00 37.22 110 ARG F N 1
ATOM 10318 C CA . ARG F 1 110 ? 74.584 97.698 46.956 1.00 37.13 110 ARG F CA 1
ATOM 10319 C C . ARG F 1 110 ? 73.787 97.258 45.687 1.00 35.81 110 ARG F C 1
ATOM 10320 O O . ARG F 1 110 ? 72.755 97.833 45.370 1.00 35.44 110 ARG F O 1
ATOM 10328 N N . ALA F 1 111 ? 74.257 96.219 44.996 1.00 34.49 111 ALA F N 1
ATOM 10329 C CA . ALA F 1 111 ? 73.524 95.595 43.913 1.00 33.50 111 ALA F CA 1
ATOM 10330 C C . ALA F 1 111 ? 72.142 95.081 44.404 1.00 32.86 111 ALA F C 1
ATOM 10331 O O . ALA F 1 111 ? 71.156 95.052 43.640 1.00 32.50 111 ALA F O 1
ATOM 10333 N N . TRP F 1 112 ? 72.090 94.695 45.668 1.00 31.03 112 TRP F N 1
ATOM 10334 C CA . TRP F 1 112 ? 70.845 94.276 46.300 1.00 31.90 112 TRP F CA 1
ATOM 10335 C C . TRP F 1 112 ? 69.788 95.371 46.483 1.00 30.64 112 TRP F C 1
ATOM 10336 O O . TRP F 1 112 ? 68.681 95.07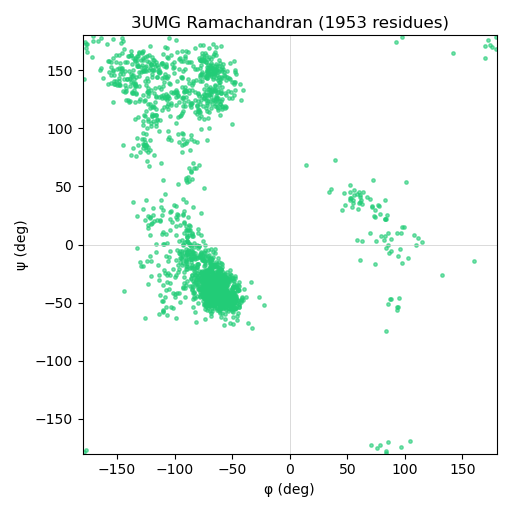6 46.930 1.00 30.35 112 TRP F O 1
ATOM 10347 N N . HIS F 1 113 ? 70.149 96.619 46.169 1.00 30.17 113 HIS F N 1
ATOM 10348 C CA . HIS F 1 113 ? 69.218 97.745 46.148 1.00 29.55 113 HIS F CA 1
ATOM 10349 C C . HIS F 1 113 ? 68.593 97.900 44.809 1.00 29.68 113 HIS F C 1
ATOM 10350 O O . HIS F 1 113 ? 67.682 98.699 44.668 1.00 29.86 113 HIS F O 1
ATOM 10357 N N . VAL F 1 114 ? 69.124 97.210 43.806 1.00 28.94 114 VAL F N 1
ATOM 10358 C CA . VAL F 1 114 ? 68.697 97.438 42.458 1.00 29.77 114 VAL F CA 1
ATOM 10359 C C . VAL F 1 114 ? 67.932 96.217 41.853 1.00 29.93 114 VAL F C 1
ATOM 10360 O O . VAL F 1 114 ? 67.748 96.157 40.677 1.00 30.99 114 VAL F O 1
ATOM 10364 N N . LEU F 1 115 ? 67.382 95.308 42.661 1.00 29.97 115 LEU F N 1
ATOM 10365 C CA . LEU F 1 115 ? 66.788 94.082 42.104 1.00 29.72 115 LEU F CA 1
ATOM 10366 C C . LEU F 1 115 ? 65.532 94.312 41.220 1.00 30.78 115 LEU F C 1
ATOM 10367 O O . LEU F 1 115 ? 64.756 95.318 41.400 1.00 32.34 115 LEU F O 1
ATOM 10372 N N . THR F 1 116 ? 65.374 93.424 40.227 1.00 29.99 116 THR F N 1
ATOM 10373 C CA . THR F 1 116 ? 64.302 93.520 39.271 1.00 29.12 116 THR F CA 1
ATOM 10374 C C . THR F 1 116 ? 63.145 92.696 39.853 1.00 28.30 116 THR F C 1
ATOM 10375 O O . THR F 1 116 ? 63.356 91.633 40.445 1.00 30.35 116 THR F O 1
ATOM 10379 N N . PRO F 1 117 ? 61.932 93.235 39.804 1.00 27.24 117 PRO F N 1
ATOM 10380 C CA . PRO F 1 117 ? 60.750 92.505 40.248 1.00 26.75 117 PRO F CA 1
ATOM 10381 C C . PRO F 1 117 ? 60.314 91.418 39.266 1.00 25.65 117 PRO F C 1
ATOM 10382 O O . PRO F 1 117 ? 60.352 91.649 38.068 1.00 25.79 117 PRO F O 1
ATOM 10386 N N . TRP F 1 118 ? 59.819 90.305 39.786 1.00 25.19 118 TRP F N 1
ATOM 10387 C CA . TRP F 1 118 ? 59.056 89.338 38.991 1.00 24.41 118 TRP F CA 1
ATOM 10388 C C . TRP F 1 118 ? 57.997 90.046 38.147 1.00 24.56 118 TRP F C 1
ATOM 10389 O O . TRP F 1 118 ? 57.467 91.084 38.545 1.00 23.41 118 TRP F O 1
ATOM 10400 N N . PRO F 1 119 ? 57.703 89.518 36.941 1.00 24.79 119 PRO F N 1
ATOM 10401 C CA . PRO F 1 119 ? 56.786 90.251 36.039 1.00 25.17 119 PRO F CA 1
ATOM 10402 C C . PRO F 1 119 ? 55.396 90.640 36.629 1.00 24.67 119 PRO F C 1
ATOM 10403 O O . PRO F 1 119 ? 54.811 91.655 36.262 1.00 24.58 119 PRO F O 1
ATOM 10407 N N . ASP F 1 120 ? 54.888 89.799 37.512 1.00 24.23 120 ASP F N 1
ATOM 10408 C CA . ASP F 1 120 ? 53.566 89.971 38.136 1.00 24.11 120 ASP F CA 1
ATOM 10409 C C . ASP F 1 120 ? 53.573 90.907 39.364 1.00 23.74 120 ASP F C 1
ATOM 10410 O O . ASP F 1 120 ? 52.516 91.177 39.949 1.00 23.48 120 ASP F O 1
ATOM 10415 N N . SER F 1 121 ? 54.765 91.312 39.800 1.00 22.54 121 SER F N 1
ATOM 10416 C CA . SER F 1 121 ? 54.910 91.853 41.135 1.00 22.03 121 SER F CA 1
ATOM 10417 C C . SER F 1 121 ? 54.256 93.207 41.151 1.00 21.49 121 SER F C 1
ATOM 10418 O O . SER F 1 121 ? 53.356 93.445 41.927 1.00 22.32 121 SER F O 1
ATOM 10421 N N . VAL F 1 122 ? 54.667 94.063 40.246 1.00 20.05 122 VAL F N 1
ATOM 10422 C CA . VAL F 1 122 ? 54.234 95.424 40.263 1.00 19.99 122 VAL F CA 1
ATOM 10423 C C . VAL F 1 122 ? 52.772 95.562 39.863 1.00 20.07 122 VAL F C 1
ATOM 10424 O O . VAL F 1 122 ? 52.001 96.327 40.486 1.00 19.90 122 VAL F O 1
ATOM 10428 N N . PRO F 1 123 ? 52.379 94.840 38.809 1.00 20.91 123 PRO F N 1
ATOM 10429 C CA . PRO F 1 123 ? 50.965 94.802 38.485 1.00 19.70 123 PRO F CA 1
ATOM 10430 C C . PRO F 1 123 ? 50.080 94.406 39.682 1.00 18.49 123 PRO F C 1
ATOM 10431 O O . PRO F 1 123 ? 49.088 95.096 39.957 1.00 17.75 123 PRO F O 1
ATOM 10435 N N . GLY F 1 124 ? 50.446 93.335 40.383 1.00 17.30 124 GLY F N 1
ATOM 10436 C CA . GLY F 1 124 ? 49.660 92.818 41.504 1.00 17.39 124 GLY F CA 1
ATOM 10437 C C . GLY F 1 124 ? 49.637 93.804 42.645 1.00 18.31 124 GLY F C 1
ATOM 10438 O O . GLY F 1 124 ? 48.555 94.165 43.173 1.00 20.13 124 GLY F O 1
ATOM 10439 N N . LEU F 1 125 ? 50.812 94.292 43.015 1.00 17.27 125 LEU F N 1
ATOM 10440 C CA . LEU F 1 125 ? 50.911 95.266 44.095 1.00 17.21 125 LEU F CA 1
ATOM 10441 C C . LEU F 1 125 ? 50.054 96.485 43.813 1.00 16.50 125 LEU F C 1
ATOM 10442 O O . LEU F 1 125 ? 49.386 96.999 44.689 1.00 15.91 125 LEU F O 1
ATOM 10447 N N . THR F 1 126 ? 50.066 96.934 42.567 1.00 17.60 126 THR F N 1
ATOM 10448 C CA . THR F 1 126 ? 49.323 98.118 42.169 1.00 17.14 126 THR F CA 1
ATOM 10449 C C . THR F 1 126 ? 47.853 97.916 42.416 1.00 18.59 126 THR F C 1
ATOM 10450 O O . THR F 1 126 ? 47.182 98.883 42.834 1.00 19.72 126 THR F O 1
ATOM 10454 N N . ALA F 1 127 ? 47.341 96.697 42.137 1.00 17.46 127 ALA F N 1
ATOM 10455 C CA . ALA F 1 127 ? 45.941 96.360 42.346 1.00 17.89 127 ALA F CA 1
ATOM 10456 C C . ALA F 1 127 ? 45.543 96.274 43.843 1.00 17.74 127 ALA F C 1
ATOM 10457 O O . ALA F 1 127 ? 44.479 96.710 44.235 1.00 18.66 127 ALA F O 1
ATOM 10459 N N . ILE F 1 128 ? 46.417 95.704 44.653 1.00 18.07 128 ILE F N 1
ATOM 10460 C CA . ILE F 1 128 ? 46.235 95.516 46.083 1.00 17.43 128 ILE F CA 1
ATOM 10461 C C . ILE F 1 128 ? 46.299 96.866 46.752 1.00 17.64 128 ILE F C 1
ATOM 10462 O O . ILE F 1 128 ? 45.489 97.176 47.646 1.00 18.90 128 ILE F O 1
ATOM 10467 N N . LYS F 1 129 ? 47.224 97.705 46.306 1.00 17.98 129 LYS F N 1
ATOM 10468 C CA . LYS F 1 129 ? 47.390 99.041 46.885 1.00 16.96 129 LYS F CA 1
ATOM 10469 C C . LYS F 1 129 ? 46.053 99.783 46.813 1.00 17.99 129 LYS F C 1
ATOM 10470 O O . LYS F 1 129 ? 45.730 100.567 47.701 1.00 17.38 129 LYS F O 1
ATOM 10476 N N . ALA F 1 130 ? 45.270 99.542 45.760 1.00 18.35 130 ALA F N 1
ATOM 10477 C CA . ALA F 1 130 ? 43.990 100.255 45.603 1.00 19.26 130 ALA F CA 1
ATOM 10478 C C . ALA F 1 130 ? 43.035 100.010 46.761 1.00 19.44 130 ALA F C 1
ATOM 10479 O O . ALA F 1 130 ? 42.159 100.806 46.981 1.00 22.31 130 ALA F O 1
ATOM 10481 N N . GLU F 1 131 ? 43.197 98.926 47.507 1.00 20.01 131 GLU F N 1
ATOM 10482 C CA . GLU F 1 131 ? 42.246 98.554 48.570 1.00 20.68 131 GLU F CA 1
ATOM 10483 C C . GLU F 1 131 ? 42.888 98.246 49.908 1.00 20.40 131 GLU F C 1
ATOM 10484 O O . GLU F 1 131 ? 42.201 98.159 50.939 1.00 21.12 131 GLU F O 1
ATOM 10490 N N . TYR F 1 132 ? 44.195 98.036 49.902 1.00 19.66 132 TYR F N 1
ATOM 10491 C CA . TYR F 1 132 ? 44.902 97.714 51.132 1.00 18.63 132 TYR F CA 1
ATOM 10492 C C . TYR F 1 132 ? 46.089 98.663 51.305 1.00 18.00 132 TYR F C 1
ATOM 10493 O O . TYR F 1 132 ? 46.494 99.347 50.366 1.00 17.11 132 TYR F O 1
ATOM 10502 N N . ILE F 1 133 ? 46.576 98.757 52.533 1.00 16.92 133 ILE F N 1
ATOM 10503 C CA . ILE F 1 133 ? 47.936 99.186 52.780 1.00 15.99 133 ILE F CA 1
ATOM 10504 C C . ILE F 1 133 ? 48.956 98.147 52.286 1.00 15.84 133 ILE F C 1
ATOM 10505 O O . ILE F 1 133 ? 48.816 96.964 52.572 1.00 16.88 133 ILE F O 1
ATOM 10510 N N . ILE F 1 134 ? 49.973 98.589 51.541 1.00 15.50 134 ILE F N 1
ATOM 10511 C CA . ILE F 1 134 ? 51.043 97.725 51.114 1.00 15.67 134 ILE F CA 1
ATOM 10512 C C . ILE F 1 134 ? 52.437 98.296 51.458 1.00 16.90 134 ILE F C 1
ATOM 10513 O O . ILE F 1 134 ? 52.631 99.519 51.609 1.00 16.05 134 ILE F O 1
ATOM 10518 N N . GLY F 1 135 ? 53.398 97.374 51.597 1.00 17.45 135 GLY F N 1
ATOM 10519 C CA . GLY F 1 135 ? 54.702 97.677 52.121 1.00 18.30 135 GLY F CA 1
ATOM 10520 C C . GLY F 1 135 ? 55.447 96.382 52.387 1.00 19.49 135 GLY F C 1
ATOM 10521 O O . GLY F 1 135 ? 54.839 95.322 52.462 1.00 20.29 135 GLY F O 1
ATOM 10522 N N . PRO F 1 136 ? 56.782 96.438 52.490 1.00 19.25 136 PRO F N 1
ATOM 10523 C CA . PRO F 1 136 ? 57.542 95.259 52.884 1.00 19.46 136 PRO F CA 1
ATOM 10524 C C . PRO F 1 136 ? 57.404 94.867 54.371 1.00 19.96 136 PRO F C 1
ATOM 10525 O O . PRO F 1 136 ? 57.132 95.688 55.224 1.00 19.46 136 PRO F O 1
ATOM 10529 N N . LEU F 1 137 ? 57.530 93.587 54.630 1.00 20.51 137 LEU F N 1
ATOM 10530 C CA . LEU F 1 137 ? 57.875 93.067 55.929 1.00 21.25 137 LEU F CA 1
ATOM 10531 C C . LEU F 1 137 ? 59.112 92.208 55.615 1.00 21.76 137 LEU F C 1
ATOM 10532 O O . LEU F 1 137 ? 59.037 91.010 55.380 1.00 23.03 137 LEU F O 1
ATOM 10537 N N . SER F 1 138 ? 60.251 92.855 55.609 1.00 22.92 138 SER F N 1
ATOM 10538 C CA . SER F 1 138 ? 61.489 92.333 55.081 1.00 24.12 138 SER F CA 1
ATOM 10539 C C . SER F 1 138 ? 62.650 92.558 56.044 1.00 25.89 138 SER F C 1
ATOM 10540 O O . SER F 1 138 ? 62.584 93.472 56.915 1.00 25.81 138 SER F O 1
ATOM 10543 N N . ASN F 1 139 ? 63.688 91.698 55.920 1.00 26.54 139 ASN F N 1
ATOM 10544 C CA . ASN F 1 139 ? 64.946 91.892 56.639 1.00 26.65 139 ASN F CA 1
ATOM 10545 C C . ASN F 1 139 ? 65.754 93.026 56.035 1.00 26.09 139 ASN F C 1
ATOM 10546 O O . ASN F 1 139 ? 66.734 93.415 56.607 1.00 27.33 139 ASN F O 1
ATOM 10551 N N . GLY F 1 140 ? 65.357 93.529 54.876 1.00 25.49 140 GLY F N 1
ATOM 10552 C CA . GLY F 1 140 ? 65.948 94.714 54.295 1.00 24.78 140 GLY F CA 1
ATOM 10553 C C . GLY F 1 140 ? 65.799 95.905 55.212 1.00 25.17 140 GLY F C 1
ATOM 10554 O O . GLY F 1 140 ? 64.865 95.969 56.062 1.00 25.66 140 GLY F O 1
ATOM 10555 N N . ASN F 1 141 ? 66.761 96.829 55.095 1.00 24.42 141 ASN F N 1
ATOM 10556 C CA . ASN F 1 141 ? 66.769 98.018 55.928 1.00 23.44 141 ASN F CA 1
ATOM 10557 C C . ASN F 1 141 ? 66.086 99.069 55.112 1.00 23.03 141 ASN F C 1
ATOM 10558 O O . ASN F 1 141 ? 66.034 98.965 53.861 1.00 22.46 141 ASN F O 1
ATOM 10563 N N . THR F 1 142 ? 65.578 100.085 55.818 1.00 22.44 142 THR F N 1
ATOM 10564 C CA . THR F 1 142 ? 64.690 101.073 55.205 1.00 21.61 142 THR F CA 1
ATOM 10565 C C . THR F 1 142 ? 65.260 101.642 53.935 1.00 21.44 142 THR F C 1
ATOM 10566 O O . THR F 1 142 ? 64.588 101.610 52.900 1.00 20.86 142 THR F O 1
ATOM 10570 N N . SER F 1 143 ? 66.526 102.072 53.961 1.00 21.42 143 SER F N 1
ATOM 10571 C CA . SER F 1 143 ? 67.112 102.751 52.788 1.00 21.16 143 SER F CA 1
ATOM 10572 C C . SER F 1 143 ? 67.271 101.862 51.599 1.00 20.86 143 SER F C 1
ATOM 10573 O O . SER F 1 143 ? 67.165 102.304 50.460 1.00 22.81 143 SER F O 1
ATOM 10576 N N . LEU F 1 144 ? 67.570 100.615 51.856 1.00 20.80 144 LEU F N 1
ATOM 10577 C CA . LEU F 1 144 ? 67.765 99.623 50.798 1.00 20.85 144 LEU F CA 1
ATOM 10578 C C . LEU F 1 144 ? 66.430 99.289 50.107 1.00 20.86 144 LEU F C 1
ATOM 10579 O O . LEU F 1 144 ? 66.294 99.377 48.909 1.00 22.79 144 LEU F O 1
ATOM 10584 N N . LEU F 1 145 ? 65.423 98.955 50.895 1.00 20.70 145 LEU F N 1
ATOM 10585 C CA . LEU F 1 145 ? 64.064 98.671 50.398 1.00 19.91 145 LEU F CA 1
ATOM 10586 C C . LEU F 1 145 ? 63.533 99.851 49.658 1.00 19.47 145 LEU F C 1
ATOM 10587 O O . LEU F 1 145 ? 62.930 99.707 48.578 1.00 20.69 145 LEU F O 1
ATOM 10592 N N . LEU F 1 146 ? 63.798 101.037 50.197 1.00 19.34 146 LEU F N 1
ATOM 10593 C CA . LEU F 1 146 ? 63.415 102.268 49.514 1.00 18.47 146 LEU F CA 1
ATOM 10594 C C . LEU F 1 146 ? 64.170 102.462 48.196 1.00 19.20 146 LEU F C 1
ATOM 10595 O O . LEU F 1 146 ? 63.548 102.693 47.152 1.00 18.20 146 LEU F O 1
ATOM 10600 N N . ASP F 1 147 ? 65.498 102.318 48.200 1.00 20.54 147 ASP F N 1
ATOM 10601 C CA . ASP F 1 147 ? 66.254 102.430 46.916 1.00 21.40 147 ASP F CA 1
ATOM 10602 C C . ASP F 1 147 ? 65.702 101.466 45.836 1.00 20.18 147 ASP F C 1
ATOM 10603 O O . ASP F 1 147 ? 65.553 101.795 44.673 1.00 19.92 147 ASP F O 1
ATOM 10608 N N . MET F 1 148 ? 65.411 100.251 46.265 1.00 20.51 148 MET F N 1
ATOM 10609 C CA . MET F 1 148 ? 64.789 99.248 45.427 1.00 19.74 148 MET F CA 1
ATOM 10610 C C . MET F 1 148 ? 63.493 99.752 44.823 1.00 19.43 148 MET F C 1
ATOM 10611 O O . MET F 1 148 ? 63.362 99.681 43.628 1.00 20.32 148 MET F O 1
ATOM 10616 N N . ALA F 1 149 ? 62.585 100.349 45.621 1.00 19.46 149 ALA F N 1
ATOM 10617 C CA . ALA F 1 149 ? 61.245 100.712 45.139 1.00 19.26 149 ALA F CA 1
ATOM 10618 C C . ALA F 1 149 ? 61.331 101.826 44.149 1.00 19.94 149 ALA F C 1
ATOM 10619 O O . ALA F 1 149 ? 60.607 101.828 43.130 1.00 20.85 149 ALA F O 1
ATOM 10621 N N . LYS F 1 150 ? 62.222 102.772 44.397 1.00 20.01 150 LYS F N 1
ATOM 10622 C CA . LYS F 1 150 ? 62.411 103.860 43.422 1.00 20.77 150 LYS F CA 1
ATOM 10623 C C . LYS F 1 150 ? 62.994 103.352 42.104 1.00 21.51 150 LYS F C 1
ATOM 10624 O O . LYS F 1 150 ? 62.571 103.800 41.055 1.00 22.97 150 LYS F O 1
ATOM 10630 N N . ASN F 1 151 ? 63.955 102.428 42.155 1.00 22.74 151 ASN F N 1
ATOM 10631 C CA . ASN F 1 151 ? 64.578 101.916 40.924 1.00 23.56 151 ASN F CA 1
ATOM 10632 C C . ASN F 1 151 ? 63.608 101.084 40.116 1.00 23.23 151 ASN F C 1
ATOM 10633 O O . ASN F 1 151 ? 63.566 101.230 38.886 1.00 23.32 151 ASN F O 1
ATOM 10638 N N . ALA F 1 152 ? 62.831 100.218 40.792 1.00 23.01 152 ALA F N 1
ATOM 10639 C CA . ALA F 1 152 ? 61.926 99.289 40.087 1.00 22.25 152 ALA F CA 1
ATOM 10640 C C . ALA F 1 152 ? 60.503 99.782 39.918 1.00 22.05 152 ALA F C 1
ATOM 10641 O O . ALA F 1 152 ? 59.763 99.209 39.148 1.00 24.55 152 ALA F O 1
ATOM 10643 N N . GLY F 1 153 ? 60.109 100.854 40.592 1.00 21.61 153 GLY F N 1
ATOM 10644 C CA . GLY F 1 153 ? 58.725 101.352 40.519 1.00 19.82 153 GLY F CA 1
ATOM 10645 C C . GLY F 1 153 ? 57.787 100.508 41.343 1.00 18.90 153 GLY F C 1
ATOM 10646 O O . GLY F 1 153 ? 56.638 100.324 40.971 1.00 18.77 153 GLY F O 1
ATOM 10647 N N . ILE F 1 154 ? 58.284 99.987 42.466 1.00 18.59 154 ILE F N 1
ATOM 10648 C CA . ILE F 1 154 ? 57.505 99.165 43.360 1.00 18.05 154 ILE F CA 1
ATOM 10649 C C . ILE F 1 154 ? 56.659 100.071 44.227 1.00 18.51 154 ILE F C 1
ATOM 10650 O O . ILE F 1 154 ? 57.184 100.914 44.970 1.00 19.43 154 ILE F O 1
ATOM 10655 N N . PRO F 1 155 ? 55.330 99.939 44.144 1.00 17.61 155 PRO F N 1
ATOM 10656 C CA . PRO F 1 155 ? 54.535 101.082 44.625 1.00 16.82 155 PRO F CA 1
ATOM 10657 C C . PRO F 1 155 ? 54.163 101.078 46.108 1.00 15.93 155 PRO F C 1
ATOM 10658 O O . PRO F 1 155 ? 52.997 101.238 46.398 1.00 15.68 155 PRO F O 1
ATOM 10662 N N . TRP F 1 156 ? 55.126 100.945 47.040 1.00 15.27 156 TRP F N 1
ATOM 10663 C CA . TRP F 1 156 ? 54.783 100.779 48.487 1.00 14.71 156 TRP F CA 1
ATOM 10664 C C . TRP F 1 156 ? 54.078 102.003 49.074 1.00 13.85 156 TRP F C 1
ATOM 10665 O O . TRP F 1 156 ? 54.315 103.110 48.650 1.00 14.58 156 TRP F O 1
ATOM 10676 N N . ASP F 1 157 ? 53.234 101.786 50.081 1.00 13.51 157 ASP F N 1
ATOM 10677 C CA . ASP F 1 157 ? 52.622 102.882 50.841 1.00 13.31 157 ASP F CA 1
ATOM 10678 C C . ASP F 1 157 ? 53.486 103.286 52.042 1.00 13.10 157 ASP F C 1
ATOM 10679 O O . ASP F 1 157 ? 53.545 104.459 52.428 1.00 14.49 157 ASP F O 1
ATOM 10684 N N . VAL F 1 158 ? 54.133 102.320 52.631 1.00 12.52 158 VAL F N 1
ATOM 10685 C CA . VAL F 1 158 ? 54.908 102.504 53.856 1.00 13.12 158 VAL F CA 1
ATOM 10686 C C . VAL F 1 158 ? 56.039 101.493 53.828 1.00 13.52 158 VAL F C 1
ATOM 10687 O O . VAL F 1 158 ? 55.848 100.313 53.372 1.00 13.60 158 VAL F O 1
ATOM 10691 N N . ILE F 1 159 ? 57.228 101.951 54.219 1.00 13.34 159 ILE F N 1
ATOM 10692 C CA . ILE F 1 159 ? 58.395 101.039 54.357 1.00 13.79 159 ILE F CA 1
ATOM 10693 C C . ILE F 1 159 ? 58.962 101.008 55.771 1.00 14.36 159 ILE F C 1
ATOM 10694 O O . ILE F 1 159 ? 59.647 101.959 56.180 1.00 15.57 159 ILE F O 1
ATOM 10699 N N . ILE F 1 160 ? 58.684 99.921 56.500 1.00 14.93 160 ILE F N 1
ATOM 10700 C CA . ILE F 1 160 ? 59.196 99.687 57.862 1.00 15.84 160 ILE F CA 1
ATOM 10701 C C . ILE F 1 160 ? 60.311 98.593 57.786 1.00 17.25 160 ILE F C 1
ATOM 10702 O O . ILE F 1 160 ? 60.028 97.390 57.846 1.00 15.07 160 ILE F O 1
ATOM 10707 N N . GLY F 1 161 ? 61.560 99.067 57.612 1.00 17.11 161 GLY F N 1
ATOM 10708 C CA . GLY F 1 161 ? 62.735 98.236 57.477 1.00 17.54 161 GLY F CA 1
ATOM 10709 C C . GLY F 1 161 ? 63.078 97.593 58.793 1.00 18.29 161 GLY F C 1
ATOM 10710 O O . GLY F 1 161 ? 62.601 98.022 59.836 1.00 15.85 161 GLY F O 1
ATOM 10711 N N . SER F 1 162 ? 63.854 96.505 58.724 1.00 19.77 162 SER F N 1
ATOM 10712 C CA . SER F 1 162 ? 64.235 95.773 59.908 1.00 20.09 162 SER F CA 1
ATOM 10713 C C . SER F 1 162 ? 65.051 96.688 60.817 1.00 21.96 162 SER F C 1
ATOM 10714 O O . SER F 1 162 ? 65.032 96.506 62.030 1.00 22.68 162 SER F O 1
ATOM 10717 N N . ASP F 1 163 ? 65.700 97.711 60.248 1.00 23.26 163 ASP F N 1
ATOM 10718 C CA . ASP F 1 163 ? 66.472 98.654 61.048 1.00 24.33 163 ASP F CA 1
ATOM 10719 C C . ASP F 1 163 ? 65.603 99.554 61.895 1.00 25.13 163 ASP F C 1
ATOM 10720 O O . ASP F 1 163 ? 66.037 99.973 62.943 1.00 26.29 163 ASP F O 1
ATOM 10725 N N . ILE F 1 164 ? 64.362 99.839 61.481 1.00 25.41 164 ILE F N 1
ATOM 10726 C CA . ILE F 1 164 ? 63.449 100.603 62.336 1.00 24.16 164 ILE F CA 1
ATOM 10727 C C . ILE F 1 164 ? 63.067 99.803 63.583 1.00 24.84 164 ILE F C 1
ATOM 10728 O O . ILE F 1 164 ? 62.952 100.360 64.659 1.00 23.42 164 ILE F O 1
ATOM 10733 N N . ASN F 1 165 ? 62.883 98.496 63.441 1.00 24.99 165 ASN F N 1
ATOM 10734 C CA . ASN F 1 165 ? 62.504 97.679 64.594 1.00 25.61 165 ASN F CA 1
ATOM 10735 C C . ASN F 1 165 ? 63.700 97.115 65.368 1.00 26.96 165 ASN F C 1
ATOM 10736 O O . ASN F 1 165 ? 63.550 96.693 66.509 1.00 26.94 165 ASN F O 1
ATOM 10741 N N . ARG F 1 166 ? 64.871 97.091 64.735 1.00 28.65 166 ARG F N 1
ATOM 10742 C CA . ARG F 1 166 ? 66.070 96.456 65.303 1.00 30.15 166 ARG F CA 1
ATOM 10743 C C . ARG F 1 166 ? 65.838 94.948 65.579 1.00 30.60 166 ARG F C 1
ATOM 10744 O O . ARG F 1 166 ? 66.390 94.389 66.510 1.00 31.01 166 ARG F O 1
ATOM 10752 N N . LYS F 1 167 ? 64.979 94.310 64.774 1.00 31.23 167 LYS F N 1
ATOM 10753 C CA . LYS F 1 167 ? 64.726 92.853 64.855 1.00 30.56 167 LYS F CA 1
ATOM 10754 C C . LYS F 1 167 ? 64.734 92.285 63.453 1.00 30.53 167 LYS F C 1
ATOM 10755 O O . LYS F 1 167 ? 64.181 92.908 62.531 1.00 30.63 167 LYS F O 1
ATOM 10761 N N . TYR F 1 168 ? 65.348 91.109 63.278 1.00 29.70 168 TYR F N 1
ATOM 10762 C CA . TYR F 1 168 ? 65.389 90.500 61.972 1.00 29.42 168 TYR F CA 1
ATOM 10763 C C . TYR F 1 168 ? 64.303 89.437 62.019 1.00 29.74 168 TYR F C 1
ATOM 10764 O O . TYR F 1 168 ? 64.013 88.932 63.079 1.00 28.30 168 TYR F O 1
ATOM 10773 N N . LYS F 1 169 ? 63.646 89.161 60.892 1.00 30.58 169 LYS F N 1
ATOM 10774 C CA . LYS F 1 169 ? 62.727 88.013 60.857 1.00 31.58 169 LYS F CA 1
ATOM 10775 C C . LYS F 1 169 ? 63.616 86.748 61.051 1.00 32.30 169 LYS F C 1
ATOM 10776 O O . LYS F 1 169 ? 64.758 86.741 60.583 1.00 32.56 169 LYS F O 1
ATOM 10782 N N . PRO F 1 170 ? 63.094 85.659 61.661 1.00 33.14 170 PRO F N 1
ATOM 10783 C CA . PRO F 1 170 ? 61.721 85.349 62.074 1.00 33.62 170 PRO F CA 1
ATOM 10784 C C . PRO F 1 170 ? 61.409 85.621 63.540 1.00 33.99 170 PRO F C 1
ATOM 10785 O O . PRO F 1 170 ? 60.497 85.004 64.122 1.00 35.20 170 PRO F O 1
ATOM 10789 N N . ASP F 1 171 ? 62.145 86.559 64.133 1.00 34.32 171 ASP F N 1
ATOM 10790 C CA . ASP F 1 171 ? 61.844 87.022 65.458 1.00 33.63 171 ASP F CA 1
ATOM 10791 C C . ASP F 1 171 ? 60.446 87.603 65.495 1.00 33.38 171 ASP F C 1
ATOM 10792 O O . ASP F 1 171 ? 60.140 88.517 64.721 1.00 33.27 171 ASP F O 1
ATOM 10797 N N . PRO F 1 172 ? 59.591 87.072 66.376 1.00 32.35 172 PRO F N 1
ATOM 10798 C CA . PRO F 1 172 ? 58.243 87.595 66.554 1.00 31.84 172 PRO F CA 1
ATOM 10799 C C . PRO F 1 172 ? 58.154 89.113 66.473 1.00 31.19 172 PRO F C 1
ATOM 10800 O O . PRO F 1 172 ? 57.265 89.674 65.816 1.00 30.30 172 PRO F O 1
ATOM 10804 N N . GLN F 1 173 ? 59.084 89.773 67.145 1.00 30.79 173 GLN F N 1
ATOM 10805 C CA . GLN F 1 173 ? 59.001 91.215 67.321 1.00 30.55 173 GLN F CA 1
ATOM 10806 C C . GLN F 1 173 ? 59.057 91.942 66.002 1.00 29.50 173 GLN F C 1
ATOM 10807 O O . GLN F 1 173 ? 58.587 93.060 65.898 1.00 31.04 173 GLN F O 1
ATOM 10813 N N . ALA F 1 174 ? 59.629 91.308 64.994 1.00 29.26 174 ALA F N 1
ATOM 10814 C CA . ALA F 1 174 ? 59.725 91.882 63.665 1.00 28.84 174 ALA F CA 1
ATOM 10815 C C . ALA F 1 174 ? 58.312 92.052 63.112 1.00 29.27 174 ALA F C 1
ATOM 10816 O O . ALA F 1 174 ? 57.994 93.022 62.472 1.00 30.97 174 ALA F O 1
ATOM 10818 N N . TYR F 1 175 ? 57.458 91.093 63.378 1.00 29.20 175 TYR F N 1
ATOM 10819 C CA . TYR F 1 175 ? 56.123 91.100 62.858 1.00 28.83 175 TYR F CA 1
ATOM 10820 C C . TYR F 1 175 ? 55.279 92.007 63.694 1.00 28.53 175 TYR F C 1
ATOM 10821 O O . TYR F 1 175 ? 54.507 92.817 63.168 1.00 28.74 175 TYR F O 1
ATOM 10830 N N . LEU F 1 176 ? 55.446 91.888 65.009 1.00 28.17 176 LEU F N 1
ATOM 10831 C CA . LEU F 1 176 ? 54.635 92.625 65.947 1.00 27.98 176 LEU F CA 1
ATOM 10832 C C . LEU F 1 176 ? 54.904 94.107 65.991 1.00 27.06 176 LEU F C 1
ATOM 10833 O O . LEU F 1 176 ? 53.962 94.884 66.179 1.00 26.58 176 LEU F O 1
ATOM 10838 N N . ARG F 1 177 ? 56.167 94.512 65.858 1.00 26.20 177 ARG F N 1
ATOM 10839 C CA . ARG F 1 177 ? 56.477 95.934 65.944 1.00 26.07 177 ARG F CA 1
ATOM 10840 C C . ARG F 1 177 ? 56.047 96.674 64.691 1.00 25.56 177 ARG F C 1
ATOM 10841 O O . ARG F 1 177 ? 55.523 97.778 64.799 1.00 27.10 177 ARG F O 1
ATOM 10849 N N . THR F 1 178 ? 56.244 96.050 63.521 1.00 24.99 178 THR F N 1
ATOM 10850 C CA . THR F 1 178 ? 55.700 96.522 62.242 1.00 23.72 178 THR F CA 1
ATOM 10851 C C . THR F 1 178 ? 54.228 96.839 62.370 1.00 24.01 178 THR F C 1
ATOM 10852 O O . THR F 1 178 ? 53.835 97.923 62.020 1.00 24.20 178 THR F O 1
ATOM 10856 N N . ALA F 1 179 ? 53.433 95.912 62.915 1.00 24.69 179 ALA F N 1
ATOM 10857 C CA . ALA F 1 179 ? 51.954 96.094 62.998 1.00 24.26 179 ALA F CA 1
ATOM 10858 C C . ALA F 1 179 ? 51.637 97.242 63.920 1.00 24.44 179 ALA F C 1
ATOM 10859 O O . ALA F 1 179 ? 50.688 98.014 63.692 1.00 24.24 179 ALA F O 1
ATOM 10861 N N . GLN F 1 180 ? 52.415 97.330 64.983 1.00 24.27 180 GLN F N 1
ATOM 10862 C CA . GLN F 1 180 ? 52.217 98.367 65.978 1.00 25.30 180 GLN F CA 1
ATOM 10863 C C . GLN F 1 180 ? 52.501 99.778 65.435 1.00 23.51 180 GLN F C 1
ATOM 10864 O O . GLN F 1 180 ? 51.735 100.699 65.676 1.00 23.58 180 GLN F O 1
ATOM 10870 N N . VAL F 1 181 ? 53.591 99.974 64.707 1.00 22.42 181 VAL F N 1
ATOM 10871 C CA . VAL F 1 181 ? 53.871 101.320 64.221 1.00 21.91 181 VAL F CA 1
ATOM 10872 C C . VAL F 1 181 ? 52.890 101.709 63.092 1.00 21.04 181 VAL F C 1
ATOM 10873 O O . VAL F 1 181 ? 52.641 102.892 62.829 1.00 20.31 181 VAL F O 1
ATOM 10877 N N . LEU F 1 182 ? 52.330 100.690 62.475 1.00 18.92 182 LEU F N 1
ATOM 10878 C CA . LEU F 1 182 ? 51.302 100.863 61.494 1.00 18.97 182 LEU F CA 1
ATOM 10879 C C . LEU F 1 182 ? 49.944 101.200 62.121 1.00 18.20 182 LEU F C 1
ATOM 10880 O O . LEU F 1 182 ? 49.027 101.589 61.417 1.00 17.82 182 LEU F O 1
ATOM 10885 N N . GLY F 1 183 ? 49.813 101.028 63.425 1.00 18.48 183 GLY F N 1
ATOM 10886 C CA . GLY F 1 183 ? 48.509 101.227 64.105 1.00 19.09 183 GLY F CA 1
ATOM 10887 C C . GLY F 1 183 ? 47.471 100.129 63.866 1.00 19.95 183 GLY F C 1
ATOM 10888 O O . GLY F 1 183 ? 46.263 100.397 63.859 1.00 19.01 183 GLY F O 1
ATOM 10889 N N . LEU F 1 184 ? 47.940 98.896 63.646 1.00 20.77 184 LEU F N 1
ATOM 10890 C CA . LEU F 1 184 ? 47.080 97.781 63.313 1.00 21.55 184 LEU F CA 1
ATOM 10891 C C . LEU F 1 184 ? 47.240 96.657 64.298 1.00 23.19 184 LEU F C 1
ATOM 10892 O O . LEU F 1 184 ? 48.349 96.453 64.830 1.00 23.88 184 LEU F O 1
ATOM 10897 N N . HIS F 1 185 ? 46.153 95.893 64.506 1.00 24.03 185 HIS F N 1
ATOM 10898 C CA . HIS F 1 185 ? 46.231 94.658 65.284 1.00 25.16 185 HIS F CA 1
ATOM 10899 C C . HIS F 1 185 ? 46.972 93.703 64.396 1.00 25.45 185 HIS F C 1
ATOM 10900 O O . HIS F 1 185 ? 46.800 93.753 63.180 1.00 26.26 185 HIS F O 1
ATOM 10907 N N . PRO F 1 186 ? 47.730 92.763 64.994 1.00 26.16 186 PRO F N 1
ATOM 10908 C CA . PRO F 1 186 ? 48.383 91.764 64.159 1.00 25.36 186 PRO F CA 1
ATOM 10909 C C . PRO F 1 186 ? 47.437 91.036 63.201 1.00 24.67 186 PRO F C 1
ATOM 10910 O O . PRO F 1 186 ? 47.806 90.870 62.032 1.00 25.98 186 PRO F O 1
ATOM 10914 N N . GLY F 1 187 ? 46.245 90.644 63.660 1.00 22.75 187 GLY F N 1
ATOM 10915 C CA . GLY F 1 187 ? 45.255 89.950 62.829 1.00 21.80 187 GLY F CA 1
ATOM 10916 C C . GLY F 1 187 ? 44.857 90.681 61.561 1.00 21.63 187 GLY F C 1
ATOM 10917 O O . GLY F 1 187 ? 44.387 90.068 60.594 1.00 22.05 187 GLY F O 1
ATOM 10918 N N . GLU F 1 188 ? 44.993 92.004 61.575 1.00 21.28 188 GLU F N 1
ATOM 10919 C CA . GLU F 1 188 ? 44.597 92.828 60.449 1.00 21.28 188 GLU F CA 1
ATOM 10920 C C . GLU F 1 188 ? 45.748 92.911 59.449 1.00 20.50 188 GLU F C 1
ATOM 10921 O O . GLU F 1 188 ? 45.609 93.576 58.444 1.00 19.68 188 GLU F O 1
ATOM 10927 N N . VAL F 1 189 ? 46.868 92.250 59.740 1.00 20.24 189 VAL F N 1
ATOM 10928 C CA . VAL F 1 189 ? 48.076 92.304 58.888 1.00 21.30 189 VAL F CA 1
ATOM 10929 C C . VAL F 1 189 ? 48.336 90.943 58.270 1.00 21.69 189 VAL F C 1
ATOM 10930 O O . VAL F 1 189 ? 48.359 89.921 58.981 1.00 22.98 189 VAL F O 1
ATOM 10934 N N . MET F 1 190 ? 48.473 90.940 56.943 1.00 21.73 190 MET F N 1
ATOM 10935 C CA . MET F 1 190 ? 48.808 89.761 56.193 1.00 21.37 190 MET F CA 1
ATOM 10936 C C . MET F 1 190 ? 50.221 89.868 55.708 1.00 21.02 190 MET F C 1
ATOM 10937 O O . MET F 1 190 ? 50.611 90.888 55.162 1.00 21.65 190 MET F O 1
ATOM 10942 N N . LEU F 1 191 ? 50.986 88.822 55.963 1.00 20.81 191 LEU F N 1
ATOM 10943 C CA . LEU F 1 191 ? 52.272 88.593 55.374 1.00 21.27 191 LEU F CA 1
ATOM 10944 C C . LEU F 1 191 ? 52.103 87.751 54.152 1.00 20.95 191 LEU F C 1
ATOM 10945 O O . LEU F 1 191 ? 51.533 86.675 54.227 1.00 21.70 191 LEU F O 1
ATOM 10950 N N . ALA F 1 192 ? 52.614 88.229 53.037 1.00 20.73 192 ALA F N 1
ATOM 10951 C CA . ALA F 1 192 ? 52.632 87.471 51.812 1.00 20.87 192 ALA F CA 1
ATOM 10952 C C . ALA F 1 192 ? 54.053 87.045 51.659 1.00 20.59 192 ALA F C 1
ATOM 10953 O O . ALA F 1 192 ? 54.941 87.861 51.738 1.00 18.58 192 ALA F O 1
ATOM 10955 N N . ALA F 1 193 ? 54.293 85.759 51.452 1.00 21.79 193 ALA F N 1
ATOM 10956 C CA . ALA F 1 193 ? 55.666 85.246 51.410 1.00 22.26 193 ALA F CA 1
ATOM 10957 C C . ALA F 1 193 ? 55.788 84.054 50.468 1.00 22.96 193 ALA F C 1
ATOM 10958 O O . ALA F 1 193 ? 54.878 83.255 50.403 1.00 22.69 193 ALA F O 1
ATOM 10960 N N . ALA F 1 194 ? 56.896 83.984 49.720 1.00 23.90 194 ALA F N 1
ATOM 10961 C CA . ALA F 1 194 ? 57.275 82.772 48.973 1.00 24.58 194 ALA F CA 1
ATOM 10962 C C . ALA F 1 194 ? 57.787 81.655 49.857 1.00 25.10 194 ALA F C 1
ATOM 10963 O O . ALA F 1 194 ? 58.096 80.583 49.343 1.00 26.78 194 ALA F O 1
ATOM 10965 N N . HIS F 1 195 ? 57.866 81.851 51.169 1.00 26.82 195 HIS F N 1
ATOM 10966 C CA . HIS F 1 195 ? 58.578 80.870 52.059 1.00 26.88 195 HIS F CA 1
ATOM 10967 C C . HIS F 1 195 ? 57.762 80.493 53.248 1.00 27.77 195 HIS F C 1
ATOM 10968 O O . HIS F 1 195 ? 57.341 81.336 54.016 1.00 28.29 195 HIS F O 1
ATOM 10975 N N . ASN F 1 196 ? 57.539 79.190 53.392 1.00 29.41 196 ASN F N 1
ATOM 10976 C CA . ASN F 1 196 ? 56.702 78.639 54.444 1.00 29.81 196 ASN F CA 1
ATOM 10977 C C . ASN F 1 196 ? 57.227 78.870 55.831 1.00 30.15 196 ASN F C 1
ATOM 10978 O O . ASN F 1 196 ? 56.446 79.064 56.746 1.00 29.76 196 ASN F O 1
ATOM 10983 N N . GLY F 1 197 ? 58.554 78.823 55.991 1.00 31.33 197 GLY F N 1
ATOM 10984 C CA . GLY F 1 197 ? 59.189 79.181 57.287 1.00 31.84 197 GLY F CA 1
ATOM 10985 C C . GLY F 1 197 ? 58.727 80.528 57.838 1.00 31.91 197 GLY F C 1
ATOM 10986 O O . GLY F 1 197 ? 58.270 80.637 58.964 1.00 32.58 197 GLY F O 1
ATOM 10987 N N . ASP F 1 198 ? 58.815 81.541 56.993 1.00 32.96 198 ASP F N 1
ATOM 10988 C CA . ASP F 1 198 ? 58.434 82.921 57.339 1.00 33.06 198 ASP F CA 1
ATOM 10989 C C . ASP F 1 198 ? 56.948 82.982 57.689 1.00 32.52 198 ASP F C 1
ATOM 10990 O O . ASP F 1 198 ? 56.544 83.583 58.686 1.00 33.32 198 ASP F O 1
ATOM 10995 N N . LEU F 1 199 ? 56.118 82.333 56.887 1.00 32.33 199 LEU F N 1
ATOM 10996 C CA . LEU F 1 199 ? 54.680 82.311 57.166 1.00 31.35 199 LEU F CA 1
ATOM 10997 C C . LEU F 1 199 ? 54.383 81.553 58.463 1.00 32.12 199 LEU F C 1
ATOM 10998 O O . LEU F 1 199 ? 53.470 81.930 59.183 1.00 32.02 199 LEU F O 1
ATOM 11003 N N . GLU F 1 200 ? 55.145 80.508 58.781 1.00 33.64 200 GLU F N 1
ATOM 11004 C CA . GLU F 1 200 ? 54.921 79.787 60.066 1.00 35.20 200 GLU F CA 1
ATOM 11005 C C . GLU F 1 200 ? 55.190 80.729 61.214 1.00 34.20 200 GLU F C 1
ATOM 11006 O O . GLU F 1 200 ? 54.409 80.806 62.162 1.00 34.39 200 GLU F O 1
ATOM 11012 N N . ALA F 1 201 ? 56.266 81.489 61.134 1.00 33.08 201 ALA F N 1
ATOM 11013 C CA . ALA F 1 201 ? 56.552 82.382 62.266 1.00 32.86 201 ALA F CA 1
ATOM 11014 C C . ALA F 1 201 ? 55.624 83.637 62.326 1.00 31.92 201 ALA F C 1
ATOM 11015 O O . ALA F 1 201 ? 55.322 84.116 63.429 1.00 32.18 201 ALA F O 1
ATOM 11017 N N . ALA F 1 202 ? 55.138 84.126 61.168 1.00 30.63 202 ALA F N 1
ATOM 11018 C CA . ALA F 1 202 ? 54.062 85.146 61.115 1.00 28.94 202 ALA F CA 1
ATOM 11019 C C . ALA F 1 202 ? 52.741 84.641 61.669 1.00 28.52 202 ALA F C 1
ATOM 11020 O O . ALA F 1 202 ? 52.059 85.347 62.401 1.00 27.27 202 ALA F O 1
ATOM 11022 N N . HIS F 1 203 ? 52.370 83.410 61.321 1.00 28.92 203 HIS F N 1
ATOM 11023 C CA . HIS F 1 203 ? 51.136 82.787 61.858 1.00 28.96 203 HIS F CA 1
ATOM 11024 C C . HIS F 1 203 ? 51.224 82.558 63.365 1.00 28.04 203 HIS F C 1
ATOM 11025 O O . HIS F 1 203 ? 50.252 82.788 64.088 1.00 27.69 203 HIS F O 1
ATOM 11032 N N . ALA F 1 204 ? 52.383 82.099 63.832 1.00 28.42 204 ALA F N 1
ATOM 11033 C CA . ALA F 1 204 ? 52.608 81.880 65.287 1.00 29.55 204 ALA F CA 1
ATOM 11034 C C . ALA F 1 204 ? 52.456 83.171 66.105 1.00 29.75 204 ALA F C 1
ATOM 11035 O O . ALA F 1 204 ? 52.076 83.136 67.265 1.00 31.29 204 ALA F O 1
ATOM 11037 N N . THR F 1 205 ? 52.685 84.313 65.468 1.00 29.68 205 THR F N 1
ATOM 11038 C CA . THR F 1 205 ? 52.600 85.595 66.141 1.00 29.44 205 THR F CA 1
ATOM 11039 C C . THR F 1 205 ? 51.241 86.261 65.981 1.00 29.02 205 THR F C 1
ATOM 11040 O O . THR F 1 205 ? 50.968 87.252 66.611 1.00 28.51 205 THR F O 1
ATOM 11044 N N . GLY F 1 206 ? 50.351 85.681 65.189 1.00 28.63 206 GLY F N 1
ATOM 11045 C CA . GLY F 1 206 ? 48.983 86.211 65.108 1.00 28.24 206 GLY F CA 1
ATOM 11046 C C . GLY F 1 206 ? 48.646 86.925 63.800 1.00 27.68 206 GLY F C 1
ATOM 11047 O O . GLY F 1 206 ? 47.561 87.523 63.702 1.00 29.11 206 GLY F O 1
ATOM 11048 N N . LEU F 1 207 ? 49.548 86.863 62.805 1.00 26.25 207 LEU F N 1
ATOM 11049 C CA . LEU F 1 207 ? 49.306 87.485 61.477 1.00 25.66 207 LEU F CA 1
ATOM 11050 C C . LEU F 1 207 ? 48.538 86.592 60.495 1.00 25.31 207 LEU F C 1
ATOM 11051 O O . LEU F 1 207 ? 48.555 85.354 60.584 1.00 25.41 207 LEU F O 1
ATOM 11056 N N . ALA F 1 208 ? 47.901 87.246 59.525 1.00 24.50 208 ALA F N 1
ATOM 11057 C CA . ALA F 1 208 ? 47.287 86.560 58.407 1.00 23.75 208 ALA F CA 1
ATOM 11058 C C . ALA F 1 208 ? 48.429 86.143 57.465 1.00 23.45 208 ALA F C 1
ATOM 11059 O O . ALA F 1 208 ? 49.551 86.644 57.596 1.00 22.06 208 ALA F O 1
ATOM 11061 N N . THR F 1 209 ? 48.149 85.230 56.529 1.00 23.32 209 THR F N 1
ATOM 11062 C CA . THR F 1 209 ? 49.191 84.576 55.724 1.00 22.72 209 THR F CA 1
ATOM 11063 C C . THR F 1 209 ? 48.819 84.418 54.249 1.00 23.49 209 THR F C 1
ATOM 11064 O O . THR F 1 209 ? 47.650 84.167 53.928 1.00 24.03 209 THR F O 1
ATOM 11068 N N . ALA F 1 210 ? 49.795 84.595 53.352 1.00 22.89 210 ALA F N 1
ATOM 11069 C CA . ALA F 1 210 ? 49.599 84.285 51.952 1.00 23.69 210 ALA F CA 1
ATOM 11070 C C . ALA F 1 210 ? 50.863 83.688 51.423 1.00 24.85 210 ALA F C 1
ATOM 11071 O O . ALA F 1 210 ? 51.926 84.322 51.530 1.00 23.65 210 ALA F O 1
ATOM 11073 N N . PHE F 1 211 ? 50.753 82.473 50.847 1.00 25.90 211 PHE F N 1
ATOM 11074 C CA . PHE F 1 211 ? 51.898 81.830 50.201 1.00 26.41 211 PHE F CA 1
ATOM 11075 C C . PHE F 1 211 ? 51.997 82.254 48.755 1.00 27.15 211 PHE F C 1
ATOM 11076 O O . PHE F 1 211 ? 51.006 82.281 48.042 1.00 27.48 211 PHE F O 1
ATOM 11084 N N . ILE F 1 212 ? 53.191 82.627 48.315 1.00 27.45 212 ILE F N 1
ATOM 11085 C CA . ILE F 1 212 ? 53.359 82.974 46.907 1.00 27.71 212 ILE F CA 1
ATOM 11086 C C . ILE F 1 212 ? 54.376 82.040 46.241 1.00 27.68 212 ILE F C 1
ATOM 11087 O O . ILE F 1 212 ? 55.544 81.986 46.639 1.00 27.03 212 ILE F O 1
ATOM 11092 N N . LEU F 1 213 ? 53.921 81.315 45.235 1.00 27.55 213 LEU F N 1
ATOM 11093 C CA . LEU F 1 213 ? 54.751 80.324 44.612 1.00 28.32 213 LEU F CA 1
ATOM 11094 C C . LEU F 1 213 ? 55.843 80.999 43.791 1.00 28.49 213 LEU F C 1
ATOM 11095 O O . LEU F 1 213 ? 55.543 81.716 42.801 1.00 27.30 213 LEU F O 1
ATOM 11100 N N . ARG F 1 214 ? 57.102 80.797 44.212 1.00 29.25 214 ARG F N 1
ATOM 11101 C CA . ARG F 1 214 ? 58.259 81.272 43.428 1.00 30.35 214 ARG F CA 1
ATOM 11102 C C . ARG F 1 214 ? 59.192 80.078 43.190 1.00 31.97 214 ARG F C 1
ATOM 11103 O O . ARG F 1 214 ? 60.090 79.797 43.999 1.00 31.60 214 ARG F O 1
ATOM 11111 N N . PRO F 1 215 ? 58.945 79.339 42.096 1.00 33.27 215 PRO F N 1
ATOM 11112 C CA . PRO F 1 215 ? 59.588 78.043 41.938 1.00 33.79 215 PRO F CA 1
ATOM 11113 C C . PRO F 1 215 ? 60.999 78.124 41.371 1.00 34.27 215 PRO F C 1
ATOM 11114 O O . PRO F 1 215 ? 61.744 77.160 41.545 1.00 34.48 215 PRO F O 1
ATOM 11118 N N . VAL F 1 216 ? 61.338 79.238 40.711 1.00 34.75 216 VAL F N 1
ATOM 11119 C CA . VAL F 1 216 ? 62.691 79.503 40.224 1.00 35.63 216 VAL F CA 1
ATOM 11120 C C . VAL F 1 216 ? 63.432 80.670 40.938 1.00 35.92 216 VAL F C 1
ATOM 11121 O O . VAL F 1 216 ? 64.274 81.346 40.311 1.00 36.50 216 VAL F O 1
ATOM 11125 N N . GLU F 1 217 ? 63.164 80.871 42.235 1.00 35.84 217 GLU F N 1
ATOM 11126 C CA . GLU F 1 217 ? 63.911 81.855 43.048 1.00 36.15 217 GLU F CA 1
ATOM 11127 C C . GLU F 1 217 ? 65.397 81.507 42.941 1.00 36.78 217 GLU F C 1
ATOM 11128 O O . GLU F 1 217 ? 66.237 82.364 42.566 1.00 36.07 217 GLU F O 1
ATOM 11134 N N . HIS F 1 218 ? 65.693 80.236 43.257 1.00 37.89 218 HIS F N 1
ATOM 11135 C CA . HIS F 1 218 ? 67.056 79.659 43.157 1.00 38.38 218 HIS F CA 1
ATOM 11136 C C . HIS F 1 218 ? 67.350 78.987 41.813 1.00 38.76 218 HIS F C 1
ATOM 11137 O O . HIS F 1 218 ? 68.160 78.065 41.758 1.00 39.88 218 HIS F O 1
ATOM 11144 N N . GLY F 1 219 ? 66.711 79.453 40.750 1.00 39.44 219 GLY F N 1
ATOM 11145 C CA . GLY F 1 219 ? 66.870 78.875 39.409 1.00 40.36 219 GLY F CA 1
ATOM 11146 C C . GLY F 1 219 ? 66.255 77.488 39.224 1.00 41.05 219 GLY F C 1
ATOM 11147 O O . GLY F 1 219 ? 65.609 76.962 40.138 1.00 41.64 219 GLY F O 1
ATOM 11148 N N . PRO F 1 220 ? 66.514 76.858 38.062 1.00 42.29 220 PRO F N 1
ATOM 11149 C CA . PRO F 1 220 ? 65.868 75.594 37.631 1.00 42.71 220 PRO F CA 1
ATOM 11150 C C . PRO F 1 220 ? 65.919 74.444 38.629 1.00 43.13 220 PRO F C 1
ATOM 11151 O O . PRO F 1 220 ? 65.005 73.633 38.673 1.00 43.00 220 PRO F O 1
ATOM 11155 N N . HIS F 1 221 ? 66.946 74.385 39.463 1.00 43.84 221 HIS F N 1
ATOM 11156 C CA . HIS F 1 221 ? 67.098 73.225 40.330 1.00 44.37 221 HIS F CA 1
ATOM 11157 C C . HIS F 1 221 ? 66.591 73.416 41.738 1.00 44.17 221 HIS F C 1
ATOM 11158 O O . HIS F 1 221 ? 66.930 72.612 42.601 1.00 44.90 221 HIS F O 1
ATOM 11165 N N . GLN F 1 222 ? 65.782 74.454 41.966 1.00 43.29 222 GLN F N 1
ATOM 11166 C CA . GLN F 1 222 ? 65.222 74.739 43.286 1.00 42.43 222 GLN F CA 1
ATOM 11167 C C . GLN F 1 222 ? 64.593 73.552 44.037 1.00 42.53 222 GLN F C 1
ATOM 11168 O O . GLN F 1 222 ? 63.836 72.760 43.458 1.00 43.10 222 GLN F O 1
ATOM 11174 N N . THR F 1 223 ? 64.853 73.515 45.344 1.00 42.30 223 THR F N 1
ATOM 11175 C CA . THR F 1 223 ? 64.501 72.424 46.242 1.00 43.02 223 THR F CA 1
ATOM 11176 C C . THR F 1 223 ? 63.288 72.726 47.102 1.00 43.00 223 THR F C 1
ATOM 11177 O O . THR F 1 223 ? 62.358 71.927 47.172 1.00 43.07 223 THR F O 1
ATOM 11181 N N . ASP F 1 224 ? 63.333 73.855 47.810 1.00 43.07 224 ASP F N 1
ATOM 11182 C CA . ASP F 1 224 ? 62.292 74.177 48.789 1.00 42.99 224 ASP F CA 1
ATOM 11183 C C . ASP F 1 224 ? 61.230 75.113 48.264 1.00 41.34 224 ASP F C 1
ATOM 11184 O O . ASP F 1 224 ? 61.383 75.766 47.225 1.00 40.42 224 ASP F O 1
ATOM 11189 N N . ASP F 1 225 ? 60.155 75.146 49.044 1.00 40.51 225 ASP F N 1
ATOM 11190 C CA . ASP F 1 225 ? 59.073 76.102 48.903 1.00 40.04 225 ASP F CA 1
ATOM 11191 C C . ASP F 1 225 ? 58.435 75.966 47.559 1.00 39.72 225 ASP F C 1
ATOM 11192 O O . ASP F 1 225 ? 58.095 76.952 46.916 1.00 39.94 225 ASP F O 1
ATOM 11197 N N . LEU F 1 226 ? 58.275 74.717 47.139 1.00 39.80 226 LEU F N 1
ATOM 11198 C CA . LEU F 1 226 ? 57.606 74.414 45.877 1.00 39.54 226 LEU F CA 1
ATOM 11199 C C . LEU F 1 226 ? 56.117 74.250 46.074 1.00 38.99 226 LEU F C 1
ATOM 11200 O O . LEU F 1 226 ? 55.355 74.375 45.137 1.00 39.34 226 LEU F O 1
ATOM 11205 N N . ALA F 1 227 ? 55.707 73.971 47.305 1.00 38.84 227 ALA F N 1
ATOM 11206 C CA . ALA F 1 227 ? 54.310 73.930 47.637 1.00 38.74 227 ALA F CA 1
ATOM 11207 C C . ALA F 1 227 ? 54.110 74.632 48.964 1.00 38.11 227 ALA F C 1
ATOM 11208 O O . ALA F 1 227 ? 55.023 74.671 49.755 1.00 38.85 227 ALA F O 1
ATOM 11210 N N . PRO F 1 228 ? 52.892 75.148 49.221 1.00 37.84 228 PRO F N 1
ATOM 11211 C CA . PRO F 1 228 ? 52.550 75.573 50.569 1.00 37.73 228 PRO F CA 1
ATOM 11212 C C . PRO F 1 228 ? 52.596 74.384 51.498 1.00 38.17 228 PRO F C 1
ATOM 11213 O O . PRO F 1 228 ? 52.185 73.331 51.094 1.00 38.99 228 PRO F O 1
ATOM 11217 N N . THR F 1 229 ? 53.084 74.543 52.727 1.00 38.69 229 THR F N 1
ATOM 11218 C CA . THR F 1 229 ? 53.230 73.411 53.655 1.00 38.79 229 THR F CA 1
ATOM 11219 C C . THR F 1 229 ? 52.484 73.624 54.955 1.00 38.46 229 THR F C 1
ATOM 11220 O O . THR F 1 229 ? 52.734 72.910 55.915 1.00 38.58 229 THR F O 1
ATOM 11224 N N . GLY F 1 230 ? 51.581 74.608 54.994 1.00 38.32 230 GLY F N 1
ATOM 11225 C CA . GLY F 1 230 ? 50.619 74.759 56.105 1.00 37.76 230 GLY F CA 1
ATOM 11226 C C . GLY F 1 230 ? 49.361 75.473 55.623 1.00 37.29 230 GLY F C 1
ATOM 11227 O O . GLY F 1 230 ? 49.301 75.901 54.471 1.00 37.75 230 GLY F O 1
ATOM 11228 N N . SER F 1 231 ? 48.368 75.627 56.497 1.00 36.13 231 SER F N 1
ATOM 11229 C CA . SER F 1 231 ? 47.069 76.152 56.102 1.00 36.47 231 SER F CA 1
ATOM 11230 C C . SER F 1 231 ? 46.996 77.691 56.066 1.00 35.35 231 SER F C 1
ATOM 11231 O O . SER F 1 231 ? 46.270 78.314 56.856 1.00 35.29 231 SER F O 1
ATOM 11234 N N . TRP F 1 232 ? 47.689 78.272 55.087 1.00 32.82 232 TRP F N 1
ATOM 11235 C CA . TRP F 1 232 ? 47.703 79.697 54.877 1.00 31.48 232 TRP F CA 1
ATOM 11236 C C . TRP F 1 232 ? 46.340 80.184 54.365 1.00 31.24 232 TRP F C 1
ATOM 11237 O O . TRP F 1 232 ? 45.640 79.461 53.667 1.00 31.27 232 TRP F O 1
ATOM 11248 N N . ASP F 1 233 ? 45.978 81.408 54.732 1.00 30.22 233 ASP F N 1
ATOM 11249 C CA . ASP F 1 233 ? 44.717 81.982 54.341 1.00 29.26 233 ASP F CA 1
ATOM 11250 C C . ASP F 1 233 ? 44.648 81.871 52.808 1.00 28.75 233 ASP F C 1
ATOM 11251 O O . ASP F 1 233 ? 43.710 81.329 52.260 1.00 28.61 233 ASP F O 1
ATOM 11256 N N . ILE F 1 234 ? 45.694 82.322 52.129 1.00 28.66 234 ILE F N 1
ATOM 11257 C CA . ILE F 1 234 ? 45.753 82.312 50.673 1.00 27.48 234 ILE F CA 1
ATOM 11258 C C . ILE F 1 234 ? 46.975 81.542 50.191 1.00 27.61 234 ILE F C 1
ATOM 11259 O O . ILE F 1 234 ? 48.023 81.587 50.805 1.00 27.21 234 ILE F O 1
ATOM 11264 N N . SER F 1 235 ? 46.795 80.777 49.126 1.00 28.03 235 SER F N 1
ATOM 11265 C CA . SER F 1 235 ? 47.920 80.242 48.357 1.00 29.07 235 SER F CA 1
ATOM 11266 C C . SER F 1 235 ? 47.682 80.641 46.911 1.00 28.42 235 SER F C 1
ATOM 11267 O O . SER F 1 235 ? 46.599 80.407 46.343 1.00 28.26 235 SER F O 1
ATOM 11270 N N . ALA F 1 236 ? 48.673 81.333 46.359 1.00 27.59 236 ALA F N 1
ATOM 11271 C CA . ALA F 1 236 ? 48.569 81.978 45.084 1.00 27.12 236 ALA F CA 1
ATOM 11272 C C . ALA F 1 236 ? 49.718 81.571 44.193 1.00 27.23 236 ALA F C 1
ATOM 11273 O O . ALA F 1 236 ? 50.772 81.121 44.670 1.00 27.99 236 ALA F O 1
ATOM 11275 N N . THR F 1 237 ? 49.541 81.731 42.892 1.00 26.85 237 THR F N 1
ATOM 11276 C CA . THR F 1 237 ? 50.616 81.414 41.945 1.00 26.56 237 THR F CA 1
ATOM 11277 C C . THR F 1 237 ? 51.586 82.606 41.747 1.00 26.87 237 THR F C 1
ATOM 11278 O O . THR F 1 237 ? 52.658 82.487 41.124 1.00 26.25 237 THR F O 1
ATOM 11282 N N . ASP F 1 238 ? 51.182 83.780 42.238 1.00 27.37 238 ASP F N 1
ATOM 11283 C CA . ASP F 1 238 ? 51.941 85.004 41.997 1.00 26.57 238 ASP F CA 1
ATOM 11284 C C . ASP F 1 238 ? 51.199 86.128 42.667 1.00 25.77 238 ASP F C 1
ATOM 11285 O O . ASP F 1 238 ? 50.143 85.913 43.241 1.00 26.29 238 ASP F O 1
ATOM 11290 N N . ILE F 1 239 ? 51.738 87.337 42.595 1.00 24.16 239 ILE F N 1
ATOM 11291 C CA . ILE F 1 239 ? 51.169 88.422 43.352 1.00 22.01 239 ILE F CA 1
ATOM 11292 C C . ILE F 1 239 ? 49.883 88.955 42.686 1.00 21.59 239 ILE F C 1
ATOM 11293 O O . ILE F 1 239 ? 49.023 89.539 43.351 1.00 18.60 239 ILE F O 1
ATOM 11298 N N . THR F 1 240 ? 49.786 88.746 41.369 1.00 21.01 240 THR F N 1
ATOM 11299 C CA . THR F 1 240 ? 48.597 89.038 40.614 1.00 21.35 240 THR F CA 1
ATOM 11300 C C . THR F 1 240 ? 47.468 88.076 41.037 1.00 21.18 240 THR F C 1
ATOM 11301 O O . THR F 1 240 ? 46.321 88.492 41.096 1.00 21.65 240 THR F O 1
ATOM 11305 N N . ASP F 1 241 ? 47.785 86.810 41.318 1.00 20.89 241 ASP F N 1
ATOM 11306 C CA . ASP F 1 241 ? 46.751 85.862 41.785 1.00 21.61 241 ASP F CA 1
ATOM 11307 C C . ASP F 1 241 ? 46.332 86.315 43.181 1.00 21.03 241 ASP F C 1
ATOM 11308 O O . ASP F 1 241 ? 45.136 86.406 43.475 1.00 19.88 241 ASP F O 1
ATOM 11313 N N . LEU F 1 242 ? 47.327 86.622 44.018 1.00 20.10 242 LEU F N 1
ATOM 11314 C CA . LEU F 1 242 ? 47.066 87.149 45.362 1.00 20.58 242 LEU F CA 1
ATOM 11315 C C . LEU F 1 242 ? 46.040 88.279 45.322 1.00 18.76 242 LEU F C 1
ATOM 11316 O O . LEU F 1 242 ? 45.094 88.281 46.063 1.00 18.11 242 LEU F O 1
ATOM 11321 N N . ALA F 1 243 ? 46.216 89.212 44.420 1.00 18.80 243 ALA F N 1
ATOM 11322 C CA . ALA F 1 243 ? 45.307 90.367 44.375 1.00 19.17 243 ALA F CA 1
ATOM 11323 C C . ALA F 1 243 ? 43.920 89.887 43.957 1.00 18.73 243 ALA F C 1
ATOM 11324 O O . ALA F 1 243 ? 42.924 90.355 44.470 1.00 19.67 243 ALA F O 1
ATOM 11326 N N . ALA F 1 244 ? 43.874 88.958 43.024 1.00 17.82 244 ALA F N 1
ATOM 11327 C CA . ALA F 1 244 ? 42.631 88.362 42.617 1.00 19.38 244 ALA F CA 1
ATOM 11328 C C . ALA F 1 244 ? 41.923 87.722 43.793 1.00 19.39 244 ALA F C 1
ATOM 11329 O O . ALA F 1 244 ? 40.732 87.971 43.971 1.00 19.07 244 ALA F O 1
ATOM 11331 N N . GLN F 1 245 ? 42.639 86.936 44.604 1.00 20.08 245 GLN F N 1
ATOM 11332 C CA . GLN F 1 245 ? 41.988 86.174 45.702 1.00 21.06 245 GLN F CA 1
ATOM 11333 C C . GLN F 1 245 ? 41.524 87.086 46.826 1.00 21.35 245 GLN F C 1
ATOM 11334 O O . GLN F 1 245 ? 40.516 86.836 47.463 1.00 22.56 245 GLN F O 1
ATOM 11340 N N . LEU F 1 246 ? 42.287 88.128 47.081 1.00 21.69 246 LEU F N 1
ATOM 11341 C CA . LEU F 1 246 ? 41.926 89.137 48.047 1.00 22.29 246 LEU F CA 1
ATOM 11342 C C . LEU F 1 246 ? 40.581 89.797 47.651 1.00 24.52 246 LEU F C 1
ATOM 11343 O O . LEU F 1 246 ? 39.727 90.026 48.500 1.00 24.52 246 LEU F O 1
ATOM 11348 N N . ARG F 1 247 ? 40.407 90.089 46.361 1.00 26.24 247 ARG F N 1
ATOM 11349 C CA . ARG F 1 247 ? 39.183 90.690 45.835 1.00 26.77 247 ARG F CA 1
ATOM 11350 C C . ARG F 1 247 ? 37.958 89.764 45.882 1.00 27.24 247 ARG F C 1
ATOM 11351 O O . ARG F 1 247 ? 36.840 90.249 46.044 1.00 26.28 247 ARG F O 1
ATOM 11359 N N . ALA F 1 248 ? 38.171 88.449 45.705 1.00 28.53 248 ALA F N 1
ATOM 11360 C CA . ALA F 1 248 ? 37.078 87.476 45.435 1.00 29.66 248 ALA F CA 1
ATOM 11361 C C . ALA F 1 248 ? 35.919 87.565 46.416 1.00 30.70 248 ALA F C 1
ATOM 11362 O O . ALA F 1 248 ? 35.852 86.783 47.352 1.00 31.60 248 ALA F O 1
ATOM 11364 N N . VAL G 1 4 ? 59.480 89.731 25.990 1.00 44.19 4 VAL G N 1
ATOM 11365 C CA . VAL G 1 4 ? 59.485 88.491 25.132 1.00 44.53 4 VAL G CA 1
ATOM 11366 C C . VAL G 1 4 ? 58.038 88.035 24.804 1.00 43.53 4 VAL G C 1
ATOM 11367 O O . VAL G 1 4 ? 57.410 87.223 25.530 1.00 43.39 4 VAL G O 1
ATOM 11371 N N . PRO G 1 5 ? 57.495 88.550 23.698 1.00 42.67 5 PRO G N 1
ATOM 11372 C CA . PRO G 1 5 ? 56.053 88.357 23.459 1.00 41.81 5 PRO G CA 1
ATOM 11373 C C . PRO G 1 5 ? 55.634 86.895 23.262 1.00 40.80 5 PRO G C 1
ATOM 11374 O O . PRO G 1 5 ? 56.479 86.004 23.179 1.00 41.29 5 PRO G O 1
ATOM 11378 N N . PHE G 1 6 ? 54.329 86.656 23.255 1.00 39.46 6 PHE G N 1
ATOM 11379 C CA . PHE G 1 6 ? 53.787 85.324 23.040 1.00 38.39 6 PHE G CA 1
ATOM 11380 C C . PHE G 1 6 ? 53.614 85.134 21.534 1.00 38.18 6 PHE G C 1
ATOM 11381 O O . PHE G 1 6 ? 52.955 85.946 20.895 1.00 37.86 6 PHE G O 1
ATOM 11389 N N . ARG G 1 7 ? 54.233 84.089 20.973 1.00 38.39 7 ARG G N 1
ATOM 11390 C CA . ARG G 1 7 ? 54.010 83.734 19.570 1.00 39.19 7 ARG G CA 1
ATOM 11391 C C . ARG G 1 7 ? 52.889 82.720 19.467 1.00 38.77 7 ARG G C 1
ATOM 11392 O O . ARG G 1 7 ? 52.938 81.640 20.054 1.00 38.59 7 ARG G O 1
ATOM 11400 N N . SER G 1 8 ? 51.882 83.092 18.704 1.00 38.97 8 SER G N 1
ATOM 11401 C CA . SER G 1 8 ? 50.705 82.256 18.483 1.00 39.49 8 SER G CA 1
ATOM 11402 C C . SER G 1 8 ? 51.091 81.019 17.638 1.00 39.91 8 SER G C 1
ATOM 11403 O O . SER G 1 8 ? 51.691 81.173 16.579 1.00 41.13 8 SER G O 1
ATOM 11406 N N . PRO G 1 9 ? 50.825 79.803 18.136 1.00 39.87 9 PRO G N 1
ATOM 11407 C CA . PRO G 1 9 ? 50.880 78.584 17.327 1.00 40.18 9 PRO G CA 1
ATOM 11408 C C . PRO G 1 9 ? 49.977 78.634 16.095 1.00 40.00 9 PRO G C 1
ATOM 11409 O O . PRO G 1 9 ? 50.388 78.215 15.018 1.00 40.49 9 PRO G O 1
ATOM 11413 N N . SER G 1 10 ? 48.772 79.169 16.263 1.00 39.69 10 SER G N 1
ATOM 11414 C CA . SER G 1 10 ? 47.796 79.258 15.176 1.00 39.31 10 SER G CA 1
ATOM 11415 C C . SER G 1 10 ? 48.092 80.295 14.090 1.00 39.10 10 SER G C 1
ATOM 11416 O O . SER G 1 10 ? 47.955 79.988 12.933 1.00 38.62 10 SER G O 1
ATOM 11419 N N . THR G 1 11 ? 48.461 81.530 14.440 1.00 39.29 11 THR G N 1
ATOM 11420 C CA . THR G 1 11 ? 48.784 82.531 13.416 1.00 38.56 11 THR G CA 1
ATOM 11421 C C . THR G 1 11 ? 50.292 82.599 13.082 1.00 38.69 11 THR G C 1
ATOM 11422 O O . THR G 1 11 ? 50.695 83.344 12.189 1.00 37.27 11 THR G O 1
ATOM 11426 N N . GLY G 1 12 ? 51.122 81.854 13.812 1.00 38.99 12 GLY G N 1
ATOM 11427 C CA . GLY G 1 12 ? 52.592 81.946 13.653 1.00 39.44 12 GLY G CA 1
ATOM 11428 C C . GLY G 1 12 ? 53.255 83.288 13.982 1.00 39.63 12 GLY G C 1
ATOM 11429 O O . GLY G 1 12 ? 54.472 83.420 13.834 1.00 40.00 12 GLY G O 1
ATOM 11430 N N . ARG G 1 13 ? 52.464 84.260 14.451 1.00 39.28 13 ARG G N 1
ATOM 11431 C CA . ARG G 1 13 ? 52.906 85.617 14.645 1.00 39.54 13 ARG G CA 1
ATOM 11432 C C . ARG G 1 13 ? 53.032 85.949 16.128 1.00 39.57 13 ARG G C 1
ATOM 11433 O O . ARG G 1 13 ? 52.367 85.354 16.992 1.00 40.63 13 ARG G O 1
ATOM 11441 N N . ASN G 1 14 ? 53.912 86.900 16.427 1.00 39.03 14 ASN G N 1
ATOM 11442 C CA . ASN G 1 14 ? 54.063 87.406 17.800 1.00 37.96 14 ASN G CA 1
ATOM 11443 C C . ASN G 1 14 ? 52.874 88.290 18.108 1.00 36.33 14 ASN G C 1
ATOM 11444 O O . ASN G 1 14 ? 52.597 89.239 17.356 1.00 36.28 14 ASN G O 1
ATOM 11449 N N . VAL G 1 15 ? 52.190 87.982 19.216 1.00 34.81 15 VAL G N 1
ATOM 11450 C CA . VAL G 1 15 ? 51.007 88.751 19.656 1.00 33.38 15 VAL G CA 1
ATOM 11451 C C . VAL G 1 15 ? 51.398 90.138 20.184 1.00 32.65 15 VAL G C 1
ATOM 11452 O O . VAL G 1 15 ? 52.306 90.238 20.973 1.00 32.50 15 VAL G O 1
ATOM 11456 N N . ARG G 1 16 ? 50.686 91.176 19.752 1.00 32.16 16 ARG G N 1
ATOM 11457 C CA . ARG G 1 16 ? 50.957 92.578 20.102 1.00 32.66 16 ARG G CA 1
ATOM 11458 C C . ARG G 1 16 ? 49.757 93.285 20.799 1.00 31.38 16 ARG G C 1
ATOM 11459 O O . ARG G 1 16 ? 49.906 94.422 21.273 1.00 30.51 16 ARG G O 1
ATOM 11467 N N . ALA G 1 17 ? 48.590 92.629 20.810 1.00 29.51 17 ALA G N 1
ATOM 11468 C CA . ALA G 1 17 ? 47.347 93.196 21.335 1.00 28.49 17 ALA G CA 1
ATOM 11469 C C . ALA G 1 17 ? 46.482 92.044 21.784 1.00 28.32 17 ALA G C 1
ATOM 11470 O O . ALA G 1 17 ? 46.249 91.119 21.010 1.00 28.95 17 ALA G O 1
ATOM 11472 N N . VAL G 1 18 ? 46.090 92.058 23.064 1.00 28.01 18 VAL G N 1
ATOM 11473 C CA . VAL G 1 18 ? 45.208 91.043 23.624 1.00 26.35 18 VAL G CA 1
ATOM 11474 C C . VAL G 1 18 ? 43.972 91.816 23.920 1.00 25.93 18 VAL G C 1
ATOM 11475 O O . VAL G 1 18 ? 43.975 92.669 24.809 1.00 26.96 18 VAL G O 1
ATOM 11479 N N . LEU G 1 19 ? 42.937 91.599 23.120 1.00 25.05 19 LEU G N 1
ATOM 11480 C CA . LEU G 1 19 ? 41.690 92.317 23.279 1.00 24.57 19 LEU G CA 1
ATOM 11481 C C . LEU G 1 19 ? 40.632 91.338 23.742 1.00 23.48 19 LEU G C 1
ATOM 11482 O O . LEU G 1 19 ? 40.750 90.138 23.483 1.00 23.13 19 LEU G O 1
ATOM 11487 N N . PHE G 1 20 ? 39.610 91.858 24.418 1.00 21.68 20 PHE G N 1
ATOM 11488 C CA . PHE G 1 20 ? 38.725 91.023 25.224 1.00 22.24 20 PHE G CA 1
ATOM 11489 C C . PHE G 1 20 ? 37.273 91.117 24.846 1.00 22.38 20 PHE G C 1
ATOM 11490 O O . PHE G 1 20 ? 36.748 92.213 24.713 1.00 21.12 20 PHE G O 1
ATOM 11498 N N . ASP G 1 21 ? 36.605 89.967 24.754 1.00 22.16 21 ASP G N 1
ATOM 11499 C CA . ASP G 1 21 ? 35.169 89.984 24.937 1.00 22.31 21 ASP G CA 1
ATOM 11500 C C . ASP G 1 21 ? 34.977 90.554 26.337 1.00 21.81 21 ASP G C 1
ATOM 11501 O O . ASP G 1 21 ? 35.797 90.313 27.198 1.00 20.37 21 ASP G O 1
ATOM 11506 N N . THR G 1 22 ? 33.940 91.366 26.555 1.00 21.84 22 THR G N 1
ATOM 11507 C CA . THR G 1 22 ? 33.830 92.124 27.811 1.00 21.10 22 THR G CA 1
ATOM 11508 C C . THR G 1 22 ? 32.721 91.633 28.686 1.00 20.88 22 THR G C 1
ATOM 11509 O O . THR G 1 22 ? 32.960 91.226 29.812 1.00 21.62 22 THR G O 1
ATOM 11513 N N . PHE G 1 23 ? 31.506 91.646 28.166 1.00 20.73 23 PHE G N 1
ATOM 11514 C CA . PHE G 1 23 ? 30.383 91.091 28.895 1.00 20.63 23 PHE G CA 1
ATOM 11515 C C . PHE G 1 23 ? 30.639 89.636 29.100 1.00 20.52 23 PHE G C 1
ATOM 11516 O O . PHE G 1 23 ? 30.751 88.856 28.150 1.00 20.60 23 PHE G O 1
ATOM 11524 N N . GLY G 1 24 ? 30.773 89.266 30.363 1.00 20.60 24 GLY G N 1
ATOM 11525 C CA . GLY G 1 24 ? 30.914 87.875 30.712 1.00 20.18 24 GLY G CA 1
ATOM 11526 C C . GLY G 1 24 ? 32.366 87.492 30.804 1.00 19.83 24 GLY G C 1
ATOM 11527 O O . GLY G 1 24 ? 32.801 86.916 31.793 1.00 20.30 24 GLY G O 1
ATOM 11528 N N . THR G 1 25 ? 33.138 87.757 29.768 1.00 19.03 25 THR G N 1
ATOM 11529 C CA . THR G 1 25 ? 34.550 87.385 29.870 1.00 18.93 25 THR G CA 1
ATOM 11530 C C . THR G 1 25 ? 35.273 88.218 30.969 1.00 18.03 25 THR G C 1
ATOM 11531 O O . THR G 1 25 ? 36.102 87.673 31.723 1.00 16.91 25 THR G O 1
ATOM 11535 N N . VAL G 1 26 ? 34.916 89.509 31.051 1.00 16.54 26 VAL G N 1
ATOM 11536 C CA . VAL G 1 26 ? 35.643 90.473 31.866 1.00 16.45 26 VAL G CA 1
ATOM 11537 C C . VAL G 1 26 ? 34.748 90.877 33.028 1.00 17.53 26 VAL G C 1
ATOM 11538 O O . VAL G 1 26 ? 35.226 90.869 34.143 1.00 16.26 26 VAL G O 1
ATOM 11542 N N . VAL G 1 27 ? 33.473 91.229 32.763 1.00 17.38 27 VAL G N 1
ATOM 11543 C CA . VAL G 1 27 ? 32.547 91.658 33.806 1.00 18.46 27 VAL G CA 1
ATOM 11544 C C . VAL G 1 27 ? 31.383 90.689 34.009 1.00 19.48 27 VAL G C 1
ATOM 11545 O O . VAL G 1 27 ? 30.927 90.065 33.065 1.00 19.88 27 VAL G O 1
ATOM 11549 N N . ASP G 1 28 ? 30.887 90.629 35.245 1.00 19.77 28 ASP G N 1
ATOM 11550 C CA . ASP G 1 28 ? 29.768 89.779 35.642 1.00 20.27 28 ASP G CA 1
ATOM 11551 C C . ASP G 1 28 ? 28.517 90.612 35.508 1.00 20.76 28 ASP G C 1
ATOM 11552 O O . ASP G 1 28 ? 28.101 91.299 36.452 1.00 21.71 28 ASP G O 1
ATOM 11557 N N . TRP G 1 29 ? 27.918 90.543 34.321 1.00 21.05 29 TRP G N 1
ATOM 11558 C CA . TRP G 1 29 ? 26.706 91.315 34.030 1.00 20.54 29 TRP G CA 1
ATOM 11559 C C . TRP G 1 29 ? 25.508 90.803 34.801 1.00 20.22 29 TRP G C 1
ATOM 11560 O O . TRP G 1 29 ? 24.654 91.576 35.144 1.00 21.41 29 TRP G O 1
ATOM 11571 N N . ARG G 1 30 ? 25.411 89.512 35.076 1.00 20.71 30 ARG G N 1
ATOM 11572 C CA . ARG G 1 30 ? 24.131 89.000 35.581 1.00 21.46 30 ARG G CA 1
ATOM 11573 C C . ARG G 1 30 ? 23.856 89.487 37.005 1.00 22.03 30 ARG G C 1
ATOM 11574 O O . ARG G 1 30 ? 22.746 89.873 37.319 1.00 21.59 30 ARG G O 1
ATOM 11582 N N . THR G 1 31 ? 24.879 89.501 37.854 1.00 22.73 31 THR G N 1
ATOM 11583 C CA . THR G 1 31 ? 24.745 90.133 39.191 1.00 23.47 31 THR G CA 1
ATOM 11584 C C . THR G 1 31 ? 24.458 91.622 39.073 1.00 23.45 31 THR G C 1
ATOM 11585 O O . THR G 1 31 ? 23.508 92.152 39.717 1.00 22.50 31 THR G O 1
ATOM 11589 N N . GLY G 1 32 ? 25.241 92.311 38.228 1.00 23.15 32 GLY G N 1
ATOM 11590 C CA . GLY G 1 32 ? 25.076 93.757 38.084 1.00 23.18 32 GLY G CA 1
ATOM 11591 C C . GLY G 1 32 ? 23.676 94.183 37.657 1.00 23.40 32 GLY G C 1
ATOM 11592 O O . GLY G 1 32 ? 23.090 95.068 38.264 1.00 24.24 32 GLY G O 1
ATOM 11593 N N . ILE G 1 33 ? 23.141 93.522 36.627 1.00 23.69 33 ILE G N 1
ATOM 11594 C CA . ILE G 1 33 ? 21.785 93.785 36.129 1.00 24.06 33 ILE G CA 1
ATOM 11595 C C . ILE G 1 33 ? 20.679 93.336 37.075 1.00 24.07 33 ILE G C 1
ATOM 11596 O O . ILE G 1 33 ? 19.747 94.073 37.288 1.00 24.58 33 ILE G O 1
ATOM 11601 N N . ALA G 1 34 ? 20.761 92.128 37.632 1.00 24.89 34 ALA G N 1
ATOM 11602 C CA . ALA G 1 34 ? 19.805 91.696 38.688 1.00 25.53 34 ALA G CA 1
ATOM 11603 C C . ALA G 1 34 ? 19.640 92.763 39.780 1.00 26.03 34 ALA G C 1
ATOM 11604 O O . ALA G 1 34 ? 18.539 93.064 40.219 1.00 26.30 34 ALA G O 1
ATOM 11606 N N . THR G 1 35 ? 20.750 93.342 40.199 1.00 27.36 35 THR G N 1
ATOM 11607 C CA . THR G 1 35 ? 20.776 94.396 41.218 1.00 27.96 35 THR G CA 1
ATOM 11608 C C . THR G 1 35 ? 20.126 95.655 40.715 1.00 28.41 35 THR G C 1
ATOM 11609 O O . THR G 1 35 ? 19.314 96.236 41.402 1.00 29.65 35 THR G O 1
ATOM 11613 N N . ALA G 1 36 ? 20.470 96.081 39.510 1.00 28.99 36 ALA G N 1
ATOM 11614 C CA . ALA G 1 36 ? 19.874 97.288 38.942 1.00 29.57 36 ALA G CA 1
ATOM 11615 C C . ALA G 1 36 ? 18.376 97.141 38.811 1.00 29.42 36 ALA G C 1
ATOM 11616 O O . ALA G 1 36 ? 17.623 98.097 39.072 1.00 27.62 36 ALA G O 1
ATOM 11618 N N . VAL G 1 37 ? 17.942 95.927 38.461 1.00 30.38 37 VAL G N 1
ATOM 11619 C CA . VAL G 1 37 ? 16.508 95.665 38.338 1.00 30.81 37 VAL G CA 1
ATOM 11620 C C . VAL G 1 37 ? 15.754 95.619 39.681 1.00 32.45 37 VAL G C 1
ATOM 11621 O O . VAL G 1 37 ? 14.700 96.260 39.851 1.00 32.51 37 VAL G O 1
ATOM 11625 N N . ALA G 1 38 ? 16.274 94.871 40.635 1.00 33.63 38 ALA G N 1
ATOM 11626 C CA . ALA G 1 38 ? 15.682 94.872 41.953 1.00 34.65 38 ALA G CA 1
ATOM 11627 C C . ALA G 1 38 ? 15.639 96.291 42.529 1.00 36.02 38 ALA G C 1
ATOM 11628 O O . ALA G 1 38 ? 14.650 96.666 43.173 1.00 35.76 38 ALA G O 1
ATOM 11630 N N . ASP G 1 39 ? 16.686 97.085 42.311 1.00 37.74 39 ASP G N 1
ATOM 11631 C CA . ASP G 1 39 ? 16.682 98.461 42.860 1.00 39.35 39 ASP G CA 1
ATOM 11632 C C . ASP G 1 39 ? 15.539 99.275 42.229 1.00 40.02 39 ASP G C 1
ATOM 11633 O O . ASP G 1 39 ? 14.847 100.044 42.915 1.00 40.79 39 ASP G O 1
ATOM 11638 N N . TYR G 1 40 ? 15.341 99.100 40.922 1.00 40.57 40 TYR G N 1
ATOM 11639 C CA . TYR G 1 40 ? 14.252 99.776 40.204 1.00 40.99 40 TYR G CA 1
ATOM 11640 C C . TYR G 1 40 ? 12.861 99.286 40.658 1.00 41.54 40 TYR G C 1
ATOM 11641 O O . TYR G 1 40 ? 11.992 100.094 40.948 1.00 40.87 40 TYR G O 1
ATOM 11650 N N . ALA G 1 41 ? 12.657 97.974 40.728 1.00 42.27 41 ALA G N 1
ATOM 11651 C CA . ALA G 1 41 ? 11.408 97.435 41.229 1.00 43.09 41 ALA G CA 1
ATOM 11652 C C . ALA G 1 41 ? 11.093 98.000 42.628 1.00 44.73 41 ALA G C 1
ATOM 11653 O O . ALA G 1 41 ? 9.978 98.415 42.875 1.00 44.73 41 ALA G O 1
ATOM 11655 N N . ALA G 1 42 ? 12.080 98.059 43.517 1.00 46.80 42 ALA G N 1
ATOM 11656 C CA . ALA G 1 42 ? 11.901 98.607 44.870 1.00 48.39 42 ALA G CA 1
ATOM 11657 C C . ALA G 1 42 ? 11.403 100.062 44.917 1.00 50.13 42 ALA G C 1
ATOM 11658 O O . ALA G 1 42 ? 10.561 100.404 45.735 1.00 50.21 42 ALA G O 1
ATOM 11660 N N . ARG G 1 43 ? 11.945 100.910 44.043 1.00 52.48 43 ARG G N 1
ATOM 11661 C CA . ARG G 1 43 ? 11.556 102.337 43.926 1.00 54.08 43 ARG G CA 1
ATOM 11662 C C . ARG G 1 43 ? 10.164 102.590 43.299 1.00 54.74 43 ARG G C 1
ATOM 11663 O O . ARG G 1 43 ? 9.586 103.663 43.463 1.00 54.99 43 ARG G O 1
ATOM 11671 N N . HIS G 1 44 ? 9.650 101.629 42.545 1.00 55.49 44 HIS G N 1
ATOM 11672 C CA . HIS G 1 44 ? 8.333 101.761 41.908 1.00 55.74 44 HIS G CA 1
ATOM 11673 C C . HIS G 1 44 ? 7.435 100.632 42.384 1.00 55.70 44 HIS G C 1
ATOM 11674 O O . HIS G 1 44 ? 6.445 100.305 41.736 1.00 55.91 44 HIS G O 1
ATOM 11681 N N . GLN G 1 45 ? 7.779 100.101 43.562 1.00 55.84 45 GLN G N 1
ATOM 11682 C CA . GLN G 1 45 ? 7.285 98.831 44.103 1.00 55.86 45 GLN G CA 1
ATOM 11683 C C . GLN G 1 45 ? 6.577 97.928 43.071 1.00 55.29 45 GLN G C 1
ATOM 11684 O O . GLN G 1 45 ? 5.368 97.697 43.127 1.00 55.43 45 GLN G O 1
ATOM 11690 N N . LEU G 1 46 ? 7.369 97.413 42.137 1.00 54.52 46 LEU G N 1
ATOM 11691 C CA . LEU G 1 46 ? 6.914 96.423 41.176 1.00 53.76 46 LEU G CA 1
ATOM 11692 C C . LEU G 1 46 ? 7.235 95.061 41.743 1.00 52.84 46 LEU G C 1
ATOM 11693 O O . LEU G 1 46 ? 7.987 94.952 42.701 1.00 53.10 46 LEU G O 1
ATOM 11698 N N . GLU G 1 47 ? 6.662 94.020 41.168 1.00 51.72 47 GLU G N 1
ATOM 11699 C CA . GLU G 1 47 ? 6.853 92.695 41.709 1.00 51.26 47 GLU G CA 1
ATOM 11700 C C . GLU G 1 47 ? 7.522 91.903 40.611 1.00 49.29 47 GLU G C 1
ATOM 11701 O O . GLU G 1 47 ? 6.895 91.574 39.592 1.00 48.51 47 GLU G O 1
ATOM 11707 N N . VAL G 1 48 ? 8.822 91.646 40.813 1.00 46.91 48 VAL G N 1
ATOM 11708 C CA . VAL G 1 48 ? 9.652 90.974 39.815 1.00 44.75 48 VAL G CA 1
ATOM 11709 C C . VAL G 1 48 ? 10.708 90.038 40.438 1.00 42.42 48 VAL G C 1
ATOM 11710 O O . VAL G 1 48 ? 11.222 90.317 41.514 1.00 42.63 48 VAL G O 1
ATOM 11714 N N . ASP G 1 49 ? 10.935 88.905 39.768 1.00 39.42 49 ASP G N 1
ATOM 11715 C CA . ASP G 1 49 ? 12.112 88.037 39.906 1.00 37.23 49 ASP G CA 1
ATOM 11716 C C . ASP G 1 49 ? 13.261 88.754 39.131 1.00 35.72 49 ASP G C 1
ATOM 11717 O O . ASP G 1 49 ? 13.329 88.708 37.885 1.00 34.09 49 ASP G O 1
ATOM 11722 N N . ALA G 1 50 ? 14.129 89.452 39.868 1.00 33.73 50 ALA G N 1
ATOM 11723 C CA . ALA G 1 50 ? 15.137 90.326 39.252 1.00 31.96 50 ALA G CA 1
ATOM 11724 C C . ALA G 1 50 ? 16.193 89.530 38.495 1.00 30.63 50 ALA G C 1
ATOM 11725 O O . ALA G 1 50 ? 16.678 89.966 37.435 1.00 29.58 50 ALA G O 1
ATOM 11727 N N . VAL G 1 51 ? 16.514 88.344 39.012 1.00 29.61 51 VAL G N 1
ATOM 11728 C CA . VAL G 1 51 ? 17.456 87.441 38.348 1.00 28.99 51 VAL G CA 1
ATOM 11729 C C . VAL G 1 51 ? 16.897 86.834 37.065 1.00 29.35 51 VAL G C 1
ATOM 11730 O O . VAL G 1 51 ? 17.618 86.736 36.068 1.00 28.10 51 VAL G O 1
ATOM 11734 N N . ALA G 1 52 ? 15.635 86.384 37.112 1.00 29.96 52 ALA G N 1
ATOM 11735 C CA . ALA G 1 52 ? 14.932 85.858 35.914 1.00 30.24 52 ALA G CA 1
ATOM 11736 C C . ALA G 1 52 ? 14.801 86.968 34.845 1.00 29.67 52 ALA G C 1
ATOM 11737 O O . ALA G 1 52 ? 15.021 86.752 33.654 1.00 31.00 52 ALA G O 1
ATOM 11739 N N . PHE G 1 53 ? 14.459 88.158 35.291 1.00 29.75 53 PHE G N 1
ATOM 11740 C CA . PHE G 1 53 ? 14.327 89.337 34.440 1.00 30.15 53 PHE G CA 1
ATOM 11741 C C . PHE G 1 53 ? 15.650 89.664 33.719 1.00 30.29 53 PHE G C 1
ATOM 11742 O O . PHE G 1 53 ? 15.642 89.972 32.524 1.00 29.98 53 PHE G O 1
ATOM 11750 N N . ALA G 1 54 ? 16.774 89.603 34.449 1.00 30.12 54 ALA G N 1
ATOM 11751 C CA . ALA G 1 54 ? 18.096 89.865 33.864 1.00 30.35 54 ALA G CA 1
ATOM 11752 C C . ALA G 1 54 ? 18.438 88.811 32.830 1.00 30.39 54 ALA G C 1
ATOM 11753 O O . ALA G 1 54 ? 19.088 89.096 31.824 1.00 29.34 54 ALA G O 1
ATOM 11755 N N . ASP G 1 55 ? 17.991 87.585 33.082 1.00 30.94 55 ASP G N 1
ATOM 11756 C CA . ASP G 1 55 ? 18.155 86.535 32.093 1.00 31.79 55 ASP G CA 1
ATOM 11757 C C . ASP G 1 55 ? 17.347 86.871 30.853 1.00 31.31 55 ASP G C 1
ATOM 11758 O O . ASP G 1 55 ? 17.832 86.714 29.739 1.00 30.40 55 ASP G O 1
ATOM 11763 N N . ARG G 1 56 ? 16.119 87.351 31.054 1.00 32.33 56 ARG G N 1
ATOM 11764 C CA . ARG G 1 56 ? 15.206 87.613 29.918 1.00 32.43 56 ARG G CA 1
ATOM 11765 C C . ARG G 1 56 ? 15.687 88.807 29.132 1.00 31.55 56 ARG G C 1
ATOM 11766 O O . ARG G 1 56 ? 15.688 88.794 27.910 1.00 31.65 56 ARG G O 1
ATOM 11774 N N . TRP G 1 57 ? 16.132 89.838 29.833 1.00 30.93 57 TRP G N 1
ATOM 11775 C CA . TRP G 1 57 ? 16.763 90.998 29.188 1.00 30.05 57 TRP G CA 1
ATOM 11776 C C . TRP G 1 57 ? 17.952 90.575 28.321 1.00 30.17 57 TRP G C 1
ATOM 11777 O O . TRP G 1 57 ? 18.077 91.014 27.182 1.00 30.36 57 TRP G O 1
ATOM 11788 N N . ARG G 1 58 ? 18.800 89.697 28.841 1.00 29.74 58 ARG G N 1
ATOM 11789 C CA . ARG G 1 58 ? 19.939 89.225 28.089 1.00 29.87 58 ARG G CA 1
ATOM 11790 C C . ARG G 1 58 ? 19.553 88.356 26.918 1.00 30.79 58 ARG G C 1
ATOM 11791 O O . ARG G 1 58 ? 20.291 88.314 25.958 1.00 30.65 58 ARG G O 1
ATOM 11799 N N . ALA G 1 59 ? 18.454 87.601 27.026 1.00 31.81 59 ALA G N 1
ATOM 11800 C CA . ALA G 1 59 ? 18.077 86.660 25.983 1.00 33.01 59 ALA G CA 1
ATOM 11801 C C . ALA G 1 59 ? 17.688 87.355 24.667 1.00 33.82 59 ALA G C 1
ATOM 11802 O O . ALA G 1 59 ? 17.712 86.709 23.609 1.00 33.00 59 ALA G O 1
ATOM 11804 N N . ARG G 1 60 ? 17.388 88.663 24.758 1.00 34.67 60 ARG G N 1
ATOM 11805 C CA . ARG G 1 60 ? 17.062 89.527 23.630 1.00 35.87 60 ARG G CA 1
ATOM 11806 C C . ARG G 1 60 ? 18.276 90.149 22.963 1.00 36.55 60 ARG G C 1
ATOM 11807 O O . ARG G 1 60 ? 18.155 90.740 21.895 1.00 36.86 60 ARG G O 1
ATOM 11815 N N . TYR G 1 61 ? 19.438 89.999 23.582 1.00 37.06 61 TYR G N 1
ATOM 11816 C CA . TYR G 1 61 ? 20.713 90.505 23.054 1.00 37.53 61 TYR G CA 1
ATOM 11817 C C . TYR G 1 61 ? 20.841 90.020 21.659 1.00 37.60 61 TYR G C 1
ATOM 11818 O O . TYR G 1 61 ? 20.765 90.813 20.751 1.00 38.36 61 TYR G O 1
ATOM 11827 N N . GLN G 1 62 ? 21.006 88.710 21.492 1.00 38.14 62 GLN G N 1
ATOM 11828 C CA . GLN G 1 62 ? 21.354 88.154 20.193 1.00 38.44 62 GLN G CA 1
ATOM 11829 C C . GLN G 1 62 ? 20.232 88.359 19.159 1.00 38.47 62 GLN G C 1
ATOM 11830 O O . GLN G 1 62 ? 20.508 88.745 18.047 1.00 38.77 62 GLN G O 1
ATOM 11836 N N . PRO G 1 63 ? 18.966 88.133 19.533 1.00 38.90 63 PRO G N 1
ATOM 11837 C CA . PRO G 1 63 ? 17.905 88.359 18.544 1.00 39.22 63 PRO G CA 1
ATOM 11838 C C . PRO G 1 63 ? 17.827 89.799 18.016 1.00 39.17 63 PRO G C 1
ATOM 11839 O O . PRO G 1 63 ? 17.714 90.014 16.808 1.00 39.93 63 PRO G O 1
ATOM 11843 N N . SER G 1 64 ? 17.899 90.767 18.911 1.00 38.91 64 SER G N 1
ATOM 11844 C CA . SER G 1 64 ? 17.874 92.172 18.526 1.00 39.00 64 SER G CA 1
ATOM 11845 C C . SER G 1 64 ? 19.059 92.535 17.661 1.00 38.63 64 SER G C 1
ATOM 11846 O O . SER G 1 64 ? 19.008 93.516 16.937 1.00 39.18 64 SER G O 1
ATOM 11849 N N . MET G 1 65 ? 20.133 91.769 17.784 1.00 38.04 65 MET G N 1
ATOM 11850 C CA . MET G 1 65 ? 21.362 92.060 17.092 1.00 37.69 65 MET G CA 1
ATOM 11851 C C . MET G 1 65 ? 21.369 91.320 15.761 1.00 37.43 65 MET G C 1
ATOM 11852 O O . MET G 1 65 ? 21.969 91.799 14.791 1.00 36.07 65 MET G O 1
ATOM 11857 N N . ASP G 1 66 ? 20.752 90.131 15.755 1.00 36.87 66 ASP G N 1
ATOM 11858 C CA . ASP G 1 66 ? 20.591 89.323 14.554 1.00 37.54 66 ASP G CA 1
ATOM 11859 C C . ASP G 1 66 ? 20.023 90.140 13.391 1.00 36.84 66 ASP G C 1
ATOM 11860 O O . ASP G 1 66 ? 20.536 90.040 12.292 1.00 36.69 66 ASP G O 1
ATOM 11865 N N . ALA G 1 67 ? 19.011 90.963 13.668 1.00 36.23 67 ALA G N 1
ATOM 11866 C CA . ALA G 1 67 ? 18.424 91.881 12.691 1.00 36.24 67 ALA G CA 1
ATOM 11867 C C . ALA G 1 67 ? 19.440 92.817 12.003 1.00 37.07 67 ALA G C 1
ATOM 11868 O O . ALA G 1 67 ? 19.286 93.161 10.811 1.00 37.92 67 ALA G O 1
ATOM 11870 N N . ILE G 1 68 ? 20.499 93.222 12.701 1.00 37.01 68 ILE G N 1
ATOM 11871 C CA . ILE G 1 68 ? 21.509 94.082 12.070 1.00 36.37 68 ILE G CA 1
ATOM 11872 C C . ILE G 1 68 ? 22.479 93.196 11.303 1.00 37.17 68 ILE G C 1
ATOM 11873 O O . ILE G 1 68 ? 22.857 93.509 10.156 1.00 37.24 68 ILE G O 1
ATOM 11878 N N . LEU G 1 69 ? 22.858 92.070 11.901 1.00 37.59 69 LEU G N 1
ATOM 11879 C CA . LEU G 1 69 ? 23.790 91.146 11.239 1.00 37.87 69 LEU G CA 1
ATOM 11880 C C . LEU G 1 69 ? 23.183 90.533 9.983 1.00 38.90 69 LEU G C 1
ATOM 11881 O O . LEU G 1 69 ? 23.933 90.060 9.124 1.00 38.97 69 LEU G O 1
ATOM 11886 N N . SER G 1 70 ? 21.846 90.498 9.911 1.00 39.28 70 SER G N 1
ATOM 11887 C CA . SER G 1 70 ? 21.148 89.864 8.804 1.00 40.16 70 SER G CA 1
ATOM 11888 C C . SER G 1 70 ? 21.056 90.805 7.608 1.00 40.53 70 SER G C 1
ATOM 11889 O O . SER G 1 70 ? 20.924 90.338 6.498 1.00 41.34 70 SER G O 1
ATOM 11892 N N . GLY G 1 71 ? 21.138 92.114 7.837 1.00 41.23 71 GLY G N 1
ATOM 11893 C CA . GLY G 1 71 ? 20.928 93.116 6.802 1.00 41.22 71 GLY G CA 1
ATOM 11894 C C . GLY G 1 71 ? 19.545 93.726 6.974 1.00 41.98 71 GLY G C 1
ATOM 11895 O O . GLY G 1 71 ? 19.216 94.735 6.345 1.00 42.62 71 GLY G O 1
ATOM 11896 N N . ALA G 1 72 ? 18.716 93.116 7.825 1.00 42.45 72 ALA G N 1
ATOM 11897 C CA . ALA G 1 72 ? 17.331 93.562 8.001 1.00 42.36 72 ALA G CA 1
ATOM 11898 C C . ALA G 1 72 ? 17.228 94.953 8.611 1.00 42.67 72 ALA G C 1
ATOM 11899 O O . ALA G 1 72 ? 16.231 95.685 8.399 1.00 42.83 72 ALA G O 1
ATOM 11901 N N . ARG G 1 73 ? 18.238 95.304 9.402 1.00 42.27 73 ARG G N 1
ATOM 11902 C CA . ARG G 1 73 ? 18.195 96.534 10.152 1.00 41.64 73 ARG G CA 1
ATOM 11903 C C . ARG G 1 73 ? 19.496 97.319 9.961 1.00 40.76 73 ARG G C 1
ATOM 11904 O O . ARG G 1 73 ? 20.592 96.766 9.781 1.00 40.27 73 ARG G O 1
ATOM 11912 N N . GLU G 1 74 ? 19.329 98.627 9.938 1.00 39.83 74 GLU G N 1
ATOM 11913 C CA . GLU G 1 74 ? 20.443 99.576 9.994 1.00 39.99 74 GLU G CA 1
ATOM 11914 C C . GLU G 1 74 ? 21.155 99.535 11.367 1.00 37.77 74 GLU G C 1
ATOM 11915 O O . GLU G 1 74 ? 20.538 99.313 12.407 1.00 37.88 74 GLU G O 1
ATOM 11921 N N . PHE G 1 75 ? 22.447 99.778 11.364 1.00 35.55 75 PHE G N 1
ATOM 11922 C CA . PHE G 1 75 ? 23.211 99.702 12.585 1.00 34.27 75 PHE G CA 1
ATOM 11923 C C . PHE G 1 75 ? 22.666 100.702 13.601 1.00 33.64 75 PHE G C 1
ATOM 11924 O O . PHE G 1 75 ? 22.429 101.867 13.265 1.00 33.22 75 PHE G O 1
ATOM 11932 N N . VAL G 1 76 ? 22.417 100.229 14.827 1.00 32.54 76 VAL G N 1
ATOM 11933 C CA . VAL G 1 76 ? 22.264 101.123 15.976 1.00 31.84 76 VAL G CA 1
ATOM 11934 C C . VAL G 1 76 ? 23.228 100.684 17.075 1.00 31.26 76 VAL G C 1
ATOM 11935 O O . VAL G 1 76 ? 23.737 99.552 17.057 1.00 30.52 76 VAL G O 1
ATOM 11939 N N . THR G 1 77 ? 23.496 101.586 18.014 1.00 30.27 77 THR G N 1
ATOM 11940 C CA . THR G 1 77 ? 24.422 101.271 19.089 1.00 30.53 77 THR G CA 1
ATOM 11941 C C . THR G 1 77 ? 23.833 100.221 20.021 1.00 29.90 77 THR G C 1
ATOM 11942 O O . THR G 1 77 ? 22.627 100.102 20.152 1.00 29.54 77 THR G O 1
ATOM 11946 N N . LEU G 1 78 ? 24.677 99.433 20.667 1.00 30.16 78 LEU G N 1
ATOM 11947 C CA . LEU G 1 78 ? 24.170 98.460 21.650 1.00 29.79 78 LEU G CA 1
ATOM 11948 C C . LEU G 1 78 ? 23.338 99.145 22.719 1.00 29.48 78 LEU G C 1
ATOM 11949 O O . LEU G 1 78 ? 22.345 98.603 23.186 1.00 29.43 78 LEU G O 1
ATOM 11954 N N . ASP G 1 79 ? 23.711 100.355 23.100 1.00 30.36 79 ASP G N 1
ATOM 11955 C CA . ASP G 1 79 ? 22.875 101.166 23.996 1.00 30.46 79 ASP G CA 1
ATOM 11956 C C . ASP G 1 79 ? 21.414 101.219 23.598 1.00 31.18 79 ASP G C 1
ATOM 11957 O O . ASP G 1 79 ? 20.535 101.171 24.457 1.00 31.49 79 ASP G O 1
ATOM 11962 N N . ILE G 1 80 ? 21.150 101.249 22.294 1.00 31.73 80 ILE G N 1
ATOM 11963 C CA . ILE G 1 80 ? 19.796 101.355 21.774 1.00 31.48 80 ILE G CA 1
ATOM 11964 C C . ILE G 1 80 ? 19.119 100.010 21.863 1.00 31.59 80 ILE G C 1
ATOM 11965 O O . ILE G 1 80 ? 17.970 99.922 22.291 1.00 32.31 80 ILE G O 1
ATOM 11970 N N . LEU G 1 81 ? 19.818 98.954 21.463 1.00 30.69 81 LEU G N 1
ATOM 11971 C CA . LEU G 1 81 ? 19.219 97.648 21.501 1.00 30.41 81 LEU G CA 1
ATOM 11972 C C . LEU G 1 81 ? 18.784 97.255 22.900 1.00 30.84 81 LEU G C 1
ATOM 11973 O O . LEU G 1 81 ? 17.692 96.652 23.067 1.00 30.71 81 LEU G O 1
ATOM 11978 N N . HIS G 1 82 ? 19.643 97.583 23.891 1.00 30.10 82 HIS G N 1
ATOM 11979 C CA . HIS G 1 82 ? 19.355 97.337 25.293 1.00 29.44 82 HIS G CA 1
ATOM 11980 C C . HIS G 1 82 ? 18.174 98.162 25.772 1.00 29.82 82 HIS G C 1
ATOM 11981 O O . HIS G 1 82 ? 17.377 97.693 26.593 1.00 29.35 82 HIS G O 1
ATOM 11988 N N . ARG G 1 83 ? 18.078 99.413 25.359 1.00 30.79 83 ARG G N 1
ATOM 11989 C CA . ARG G 1 83 ? 16.952 100.206 25.847 1.00 32.22 83 ARG G CA 1
ATOM 11990 C C . ARG G 1 83 ? 15.657 99.599 25.322 1.00 32.74 83 ARG G C 1
ATOM 11991 O O . ARG G 1 83 ? 14.631 99.619 26.022 1.00 32.57 83 ARG G O 1
ATOM 11999 N N . GLU G 1 84 ? 15.704 99.039 24.109 1.00 32.66 84 GLU G N 1
ATOM 12000 C CA . GLU G 1 84 ? 14.498 98.460 23.534 1.00 33.11 84 GLU G CA 1
ATOM 12001 C C . GLU G 1 84 ? 14.201 97.083 24.124 1.00 33.15 84 GLU G C 1
ATOM 12002 O O . GLU G 1 84 ? 13.041 96.696 24.312 1.00 34.19 84 GLU G O 1
ATOM 12008 N N . ASN G 1 85 ? 15.246 96.302 24.356 1.00 32.63 85 ASN G N 1
ATOM 12009 C CA . ASN G 1 85 ? 15.069 94.967 24.904 1.00 31.55 85 ASN G CA 1
ATOM 12010 C C . ASN G 1 85 ? 14.479 95.049 26.305 1.00 31.49 85 ASN G C 1
ATOM 12011 O O . ASN G 1 85 ? 13.755 94.167 26.727 1.00 30.58 85 ASN G O 1
ATOM 12016 N N . LEU G 1 86 ? 14.779 96.139 27.008 1.00 31.88 86 LEU G N 1
ATOM 12017 C CA . LEU G 1 86 ? 14.158 96.438 28.287 1.00 31.82 86 LEU G CA 1
ATOM 12018 C C . LEU G 1 86 ? 12.636 96.601 28.140 1.00 32.85 86 LEU G C 1
ATOM 12019 O O . LEU G 1 86 ? 11.866 96.010 28.903 1.00 32.70 86 LEU G O 1
ATOM 12024 N N . ASP G 1 87 ? 12.208 97.420 27.174 1.00 34.25 87 ASP G N 1
ATOM 12025 C CA . ASP G 1 87 ? 10.780 97.642 26.937 1.00 35.27 87 ASP G CA 1
ATOM 12026 C C . ASP G 1 87 ? 10.105 96.288 26.683 1.00 34.79 87 ASP G C 1
ATOM 12027 O O . ASP G 1 87 ? 9.080 95.993 27.247 1.00 33.23 87 ASP G O 1
ATOM 12032 N N . PHE G 1 88 ? 10.744 95.450 25.877 1.00 35.13 88 PHE G N 1
ATOM 12033 C CA . PHE G 1 88 ? 10.242 94.111 25.601 1.00 35.24 88 PHE G CA 1
ATOM 12034 C C . PHE G 1 88 ? 10.057 93.276 26.862 1.00 35.78 88 PHE G C 1
ATOM 12035 O O . PHE G 1 88 ? 9.042 92.554 27.006 1.00 35.52 88 PHE G O 1
ATOM 12043 N N . VAL G 1 89 ? 11.065 93.303 27.754 1.00 35.11 89 VAL G N 1
ATOM 12044 C CA . VAL G 1 89 ? 11.092 92.357 28.862 1.00 33.81 89 VAL G CA 1
ATOM 12045 C C . VAL G 1 89 ? 10.084 92.789 29.897 1.00 34.88 89 VAL G C 1
ATOM 12046 O O . VAL G 1 89 ? 9.330 91.955 30.415 1.00 34.98 89 VAL G O 1
ATOM 12050 N N . LEU G 1 90 ? 10.022 94.088 30.164 1.00 35.33 90 LEU G N 1
ATOM 12051 C CA . LEU G 1 90 ? 8.983 94.611 31.012 1.00 36.88 90 LEU G CA 1
ATOM 12052 C C . LEU G 1 90 ? 7.636 94.110 30.551 1.00 38.87 90 LEU G C 1
ATOM 12053 O O . LEU G 1 90 ? 6.922 93.479 31.319 1.00 39.10 90 LEU G O 1
ATOM 12058 N N . ARG G 1 91 ? 7.298 94.344 29.282 1.00 40.87 91 ARG G N 1
ATOM 12059 C CA . ARG G 1 91 ? 6.024 93.849 28.728 1.00 42.16 91 ARG G CA 1
ATOM 12060 C C . ARG G 1 91 ? 5.795 92.341 28.948 1.00 43.03 91 ARG G C 1
ATOM 12061 O O . ARG G 1 91 ? 4.713 91.921 29.377 1.00 42.14 91 ARG G O 1
ATOM 12069 N N . GLU G 1 92 ? 6.827 91.550 28.662 1.00 44.23 92 GLU G N 1
ATOM 12070 C CA . GLU G 1 92 ? 6.820 90.103 28.899 1.00 45.68 92 GLU G CA 1
ATOM 12071 C C . GLU G 1 92 ? 6.543 89.775 30.367 1.00 46.05 92 GLU G C 1
ATOM 12072 O O . GLU G 1 92 ? 6.047 88.692 30.690 1.00 46.37 92 GLU G O 1
ATOM 12078 N N . SER G 1 93 ? 6.891 90.713 31.242 1.00 46.61 93 SER G N 1
ATOM 12079 C CA . SER G 1 93 ? 6.773 90.551 32.685 1.00 47.24 93 SER G CA 1
ATOM 12080 C C . SER G 1 93 ? 5.559 91.299 33.216 1.00 47.69 93 SER G C 1
ATOM 12081 O O . SER G 1 93 ? 5.501 91.602 34.408 1.00 47.64 93 SER G O 1
ATOM 12084 N N . GLY G 1 94 ? 4.610 91.623 32.334 1.00 48.03 94 GLY G N 1
ATOM 12085 C CA . GLY G 1 94 ? 3.313 92.175 32.752 1.00 48.39 94 GLY G CA 1
ATOM 12086 C C . GLY G 1 94 ? 3.333 93.621 33.212 1.00 48.52 94 GLY G C 1
ATOM 12087 O O . GLY G 1 94 ? 2.442 94.040 33.962 1.00 48.89 94 GLY G O 1
ATOM 12088 N N . ILE G 1 95 ? 4.334 94.379 32.768 1.00 48.29 95 ILE G N 1
ATOM 12089 C CA . ILE G 1 95 ? 4.490 95.789 33.121 1.00 48.61 95 ILE G CA 1
ATOM 12090 C C . ILE G 1 95 ? 4.479 96.639 31.860 1.00 49.64 95 ILE G C 1
ATOM 12091 O O . ILE G 1 95 ? 5.204 96.345 30.888 1.00 49.29 95 ILE G O 1
ATOM 12096 N N . ASP G 1 96 ? 3.694 97.714 31.896 1.00 50.62 96 ASP G N 1
ATOM 12097 C CA . ASP G 1 96 ? 3.535 98.615 30.749 1.00 51.06 96 ASP G CA 1
ATOM 12098 C C . ASP G 1 96 ? 4.517 99.774 30.884 1.00 50.97 96 ASP G C 1
ATOM 12099 O O . ASP G 1 96 ? 4.357 100.599 31.774 1.00 50.99 96 ASP G O 1
ATOM 12104 N N . PRO G 1 97 ? 5.538 99.838 29.998 1.00 51.11 97 PRO G N 1
ATOM 12105 C CA . PRO G 1 97 ? 6.525 100.912 30.094 1.00 51.24 97 PRO G CA 1
ATOM 12106 C C . PRO G 1 97 ? 5.936 102.300 29.883 1.00 51.77 97 PRO G C 1
ATOM 12107 O O . PRO G 1 97 ? 6.518 103.283 30.340 1.00 51.28 97 PRO G O 1
ATOM 12111 N N . THR G 1 98 ? 4.791 102.381 29.204 1.00 52.79 98 THR G N 1
ATOM 12112 C CA . THR G 1 98 ? 4.072 103.653 29.049 1.00 53.54 98 THR G CA 1
ATOM 12113 C C . THR G 1 98 ? 3.634 104.238 30.415 1.00 54.18 98 THR G C 1
ATOM 12114 O O . THR G 1 98 ? 3.368 105.439 30.531 1.00 54.34 98 THR G O 1
ATOM 12118 N N . ASN G 1 99 ? 3.569 103.411 31.455 1.00 55.00 99 ASN G N 1
ATOM 12119 C CA . ASN G 1 99 ? 3.282 103.934 32.800 1.00 55.58 99 ASN G CA 1
ATOM 12120 C C . ASN G 1 99 ? 4.503 104.568 33.502 1.00 55.52 99 ASN G C 1
ATOM 12121 O O . ASN G 1 99 ? 4.363 105.107 34.602 1.00 55.49 99 ASN G O 1
ATOM 12126 N N . HIS G 1 100 ? 5.680 104.521 32.865 1.00 55.56 100 HIS G N 1
ATOM 12127 C CA . HIS G 1 100 ? 6.947 104.982 33.474 1.00 55.66 100 HIS G CA 1
ATOM 12128 C C . HIS G 1 100 ? 7.628 106.138 32.712 1.00 55.65 100 HIS G C 1
ATOM 12129 O O . HIS G 1 100 ? 7.338 106.380 31.532 1.00 55.63 100 HIS G O 1
ATOM 12136 N N . ASP G 1 101 ? 8.541 106.846 33.383 1.00 55.62 101 ASP G N 1
ATOM 12137 C CA . ASP G 1 101 ? 9.304 107.914 32.723 1.00 55.64 101 ASP G CA 1
ATOM 12138 C C . ASP G 1 101 ? 10.388 107.329 31.772 1.00 55.19 101 ASP G C 1
ATOM 12139 O O . ASP G 1 101 ? 11.159 106.459 32.164 1.00 54.57 101 ASP G O 1
ATOM 12144 N N . SER G 1 102 ? 10.414 107.812 30.528 1.00 54.87 102 SER G N 1
ATOM 12145 C CA . SER G 1 102 ? 11.393 107.385 29.519 1.00 55.06 102 SER G CA 1
ATOM 12146 C C . SER G 1 102 ? 12.837 107.741 29.935 1.00 54.97 102 SER G C 1
ATOM 12147 O O . SER G 1 102 ? 13.777 107.003 29.621 1.00 55.23 102 SER G O 1
ATOM 12150 N N . GLY G 1 103 ? 13.008 108.872 30.627 1.00 54.26 103 GLY G N 1
ATOM 12151 C CA . GLY G 1 103 ? 14.263 109.183 31.299 1.00 53.30 103 GLY G CA 1
ATOM 12152 C C . GLY G 1 103 ? 14.646 108.122 32.314 1.00 52.45 103 GLY G C 1
ATOM 12153 O O . GLY G 1 103 ? 15.730 107.577 32.262 1.00 52.65 103 GLY G O 1
ATOM 12154 N N . GLU G 1 104 ? 13.754 107.814 33.242 1.00 51.89 104 GLU G N 1
ATOM 12155 C CA . GLU G 1 104 ? 14.043 106.792 34.261 1.00 51.14 104 GLU G CA 1
ATOM 12156 C C . GLU G 1 104 ? 14.442 105.471 33.623 1.00 49.66 104 GLU G C 1
ATOM 12157 O O . GLU G 1 104 ? 15.389 104.809 34.085 1.00 50.24 104 GLU G O 1
ATOM 12163 N N . LEU G 1 105 ? 13.739 105.094 32.557 1.00 47.35 105 LEU G N 1
ATOM 12164 C CA . LEU G 1 105 ? 13.979 103.825 31.908 1.00 45.84 105 LEU G CA 1
ATOM 12165 C C . LEU G 1 105 ? 15.337 103.804 31.223 1.00 45.29 105 LEU G C 1
ATOM 12166 O O . LEU G 1 105 ? 16.065 102.827 31.340 1.00 45.21 105 LEU G O 1
ATOM 12171 N N . ASP G 1 106 ? 15.682 104.896 30.546 1.00 44.54 106 ASP G N 1
ATOM 12172 C CA . ASP G 1 106 ? 16.997 105.078 29.973 1.00 44.15 106 ASP G CA 1
ATOM 12173 C C . ASP G 1 106 ? 18.122 104.792 30.967 1.00 43.53 106 ASP G C 1
ATOM 12174 O O . ASP G 1 106 ? 19.082 104.129 30.635 1.00 43.55 106 ASP G O 1
ATOM 12179 N N . GLU G 1 107 ? 18.003 105.303 32.183 1.00 42.66 107 GLU G N 1
ATOM 12180 C CA . GLU G 1 107 ? 19.032 105.118 33.193 1.00 41.71 107 GLU G CA 1
ATOM 12181 C C . GLU G 1 107 ? 19.201 103.643 33.499 1.00 39.46 107 GLU G C 1
ATOM 12182 O O . GLU G 1 107 ? 20.312 103.156 33.614 1.00 39.61 107 GLU G O 1
ATOM 12188 N N . LEU G 1 108 ? 18.095 102.925 33.587 1.00 37.21 108 LEU G N 1
ATOM 12189 C CA . LEU G 1 108 ? 18.146 101.520 33.929 1.00 35.02 108 LEU G CA 1
ATOM 12190 C C . LEU G 1 108 ? 18.870 100.795 32.813 1.00 34.20 108 LEU G C 1
ATOM 12191 O O . LEU G 1 108 ? 19.849 100.074 33.065 1.00 34.56 108 LEU G O 1
ATOM 12196 N N . ALA G 1 109 ? 18.447 101.041 31.585 1.00 32.58 109 ALA G N 1
ATOM 12197 C CA . ALA G 1 109 ? 19.136 100.542 30.407 1.00 32.21 109 ALA G CA 1
ATOM 12198 C C . ALA G 1 109 ? 20.694 100.776 30.392 1.00 32.15 109 ALA G C 1
ATOM 12199 O O . ALA G 1 109 ? 21.462 99.948 29.857 1.00 31.12 109 ALA G O 1
ATOM 12201 N N . ARG G 1 110 ? 21.142 101.876 31.012 1.00 31.66 110 ARG G N 1
ATOM 12202 C CA . ARG G 1 110 ? 22.572 102.129 31.265 1.00 31.71 110 ARG G CA 1
ATOM 12203 C C . ARG G 1 110 ? 23.194 101.283 32.438 1.00 30.44 110 ARG G C 1
ATOM 12204 O O . ARG G 1 110 ? 24.391 101.415 32.730 1.00 30.51 110 ARG G O 1
ATOM 12212 N N . ALA G 1 111 ? 22.430 100.388 33.063 1.00 27.88 111 ALA G N 1
ATOM 12213 C CA . ALA G 1 111 ? 22.995 99.480 34.061 1.00 26.40 111 ALA G CA 1
ATOM 12214 C C . ALA G 1 111 ? 24.145 98.641 33.485 1.00 24.72 111 ALA G C 1
ATOM 12215 O O . ALA G 1 111 ? 25.064 98.221 34.212 1.00 22.47 111 ALA G O 1
ATOM 12217 N N . TRP G 1 112 ? 24.098 98.408 32.175 1.00 24.65 112 TRP G N 1
ATOM 12218 C CA . TRP G 1 112 ? 25.145 97.651 31.450 1.00 24.30 112 TRP G CA 1
ATOM 12219 C C . TRP G 1 112 ? 26.444 98.467 31.378 1.00 25.14 112 TRP G C 1
ATOM 12220 O O . TRP G 1 112 ? 27.494 97.934 31.004 1.00 23.76 112 TRP G O 1
ATOM 12231 N N . HIS G 1 113 ? 26.343 99.773 31.681 1.00 25.73 113 HIS G N 1
ATOM 12232 C CA . HIS G 1 113 ? 27.518 100.647 31.828 1.00 27.03 113 HIS G CA 1
ATOM 12233 C C . HIS G 1 113 ? 28.203 100.456 33.198 1.00 27.75 113 HIS G C 1
ATOM 12234 O O . HIS G 1 113 ? 29.373 100.749 33.341 1.00 30.42 113 HIS G O 1
ATOM 12241 N N . VAL G 1 114 ? 27.508 99.962 34.204 1.00 27.74 114 VAL G N 1
ATOM 12242 C CA . VAL G 1 114 ? 28.099 99.876 35.550 1.00 27.30 114 VAL G CA 1
ATOM 12243 C C . VAL G 1 114 ? 28.023 98.448 36.049 1.00 26.77 114 VAL G C 1
ATOM 12244 O O . VAL G 1 114 ? 27.050 98.066 36.728 1.00 27.49 114 VAL G O 1
ATOM 12248 N N . LEU G 1 115 ? 29.018 97.663 35.671 1.00 25.27 115 LEU G N 1
ATOM 12249 C CA . LEU G 1 115 ? 29.095 96.272 35.988 1.00 24.63 115 LEU G CA 1
ATOM 12250 C C . LEU G 1 115 ? 30.449 96.029 36.663 1.00 23.99 115 LEU G C 1
ATOM 12251 O O . LEU G 1 115 ? 31.391 96.775 36.430 1.00 24.82 115 LEU G O 1
ATOM 12256 N N . THR G 1 116 ? 30.491 94.997 37.504 1.00 23.29 116 THR G N 1
ATOM 12257 C CA . THR G 1 116 ? 31.631 94.628 38.310 1.00 22.92 116 THR G CA 1
ATOM 12258 C C . THR G 1 116 ? 32.467 93.575 37.580 1.00 22.46 116 THR G C 1
ATOM 12259 O O . THR G 1 116 ? 31.946 92.533 37.134 1.00 20.54 116 THR G O 1
ATOM 12263 N N . PRO G 1 117 ? 33.774 93.850 37.421 1.00 22.60 117 PRO G N 1
ATOM 12264 C CA . PRO G 1 117 ? 34.648 92.814 36.912 1.00 22.48 117 PRO G CA 1
ATOM 12265 C C . PRO G 1 117 ? 34.702 91.597 37.829 1.00 22.37 117 PRO G C 1
ATOM 12266 O O . PRO G 1 117 ? 34.516 91.721 39.042 1.00 21.74 117 PRO G O 1
ATOM 12270 N N . TRP G 1 118 ? 35.000 90.445 37.248 1.00 22.66 118 TRP G N 1
ATOM 12271 C CA . TRP G 1 118 ? 35.356 89.288 38.022 1.00 22.97 118 TRP G CA 1
ATOM 12272 C C . TRP G 1 118 ? 36.579 89.679 38.868 1.00 22.85 118 TRP G C 1
ATOM 12273 O O . TRP G 1 118 ? 37.292 90.628 38.524 1.00 21.84 118 TRP G O 1
ATOM 12284 N N . PRO G 1 119 ? 36.798 88.996 40.010 1.00 22.74 119 PRO G N 1
ATOM 12285 C CA . PRO G 1 119 ? 37.897 89.458 40.926 1.00 21.79 119 PRO G CA 1
ATOM 12286 C C . PRO G 1 119 ? 39.273 89.468 40.268 1.00 20.57 119 PRO G C 1
ATOM 12287 O O . PRO G 1 119 ? 40.154 90.239 40.642 1.00 19.02 119 PRO G O 1
ATOM 12291 N N . ASP G 1 120 ? 39.433 88.619 39.262 1.00 20.09 120 ASP G N 1
ATOM 12292 C CA . ASP G 1 120 ? 40.716 88.396 38.642 1.00 19.85 120 ASP G CA 1
ATOM 12293 C C . ASP G 1 120 ? 40.941 89.338 37.493 1.00 20.55 120 ASP G C 1
ATOM 12294 O O . ASP G 1 120 ? 42.057 89.399 36.983 1.00 21.69 120 ASP G O 1
ATOM 12299 N N . SER G 1 121 ? 39.911 90.102 37.086 1.00 20.85 121 SER G N 1
ATOM 12300 C CA . SER G 1 121 ? 40.008 90.885 35.831 1.00 19.98 121 SER G CA 1
ATOM 12301 C C . SER G 1 121 ? 40.905 92.113 35.939 1.00 20.57 121 SER G C 1
ATOM 12302 O O . SER G 1 121 ? 41.858 92.255 35.156 1.00 21.21 121 SER G O 1
ATOM 12305 N N . VAL G 1 122 ? 40.642 93.019 36.892 1.00 20.80 122 VAL G N 1
ATOM 12306 C CA . VAL G 1 122 ? 41.536 94.163 37.065 1.00 19.30 122 VAL G CA 1
ATOM 12307 C C . VAL G 1 122 ? 43.039 93.785 37.278 1.00 19.60 122 VAL G C 1
ATOM 12308 O O . VAL G 1 122 ? 43.897 94.320 36.623 1.00 19.15 122 VAL G O 1
ATOM 12312 N N . PRO G 1 123 ? 43.355 92.893 38.218 1.00 20.68 123 PRO G N 1
ATOM 12313 C CA . PRO G 1 123 ? 44.758 92.445 38.358 1.00 20.78 123 PRO G CA 1
ATOM 12314 C C . PRO G 1 123 ? 45.345 91.848 37.073 1.00 21.04 123 PRO G C 1
ATOM 12315 O O . PRO G 1 123 ? 46.395 92.277 36.624 1.00 21.12 123 PRO G O 1
ATOM 12319 N N . GLY G 1 124 ? 44.664 90.848 36.509 1.00 20.57 124 GLY G N 1
ATOM 12320 C CA . GLY G 1 124 ? 45.132 90.178 35.311 1.00 19.67 124 GLY G CA 1
ATOM 12321 C C . GLY G 1 124 ? 45.371 91.113 34.162 1.00 18.18 124 GLY G C 1
ATOM 12322 O O . GLY G 1 124 ? 46.358 90.971 33.461 1.00 17.56 124 GLY G O 1
ATOM 12323 N N . LEU G 1 125 ? 44.490 92.085 33.985 1.00 17.54 125 LEU G N 1
ATOM 12324 C CA . LEU G 1 125 ? 44.572 92.985 32.840 1.00 16.79 125 LEU G CA 1
ATOM 12325 C C . LEU G 1 125 ? 45.670 94.023 33.035 1.00 17.41 125 LEU G C 1
ATOM 12326 O O . LEU G 1 125 ? 46.309 94.433 32.052 1.00 16.13 125 LEU G O 1
ATOM 12331 N N . THR G 1 126 ? 45.869 94.470 34.285 1.00 17.46 126 THR G N 1
ATOM 12332 C CA . THR G 1 126 ? 47.018 95.361 34.618 1.00 17.28 126 THR G CA 1
ATOM 12333 C C . THR G 1 126 ? 48.348 94.633 34.333 1.00 16.45 126 THR G C 1
ATOM 12334 O O . THR G 1 126 ? 49.285 95.221 33.814 1.00 17.34 126 THR G O 1
ATOM 12338 N N . ALA G 1 127 ? 48.425 93.357 34.636 1.00 15.70 127 ALA G N 1
ATOM 12339 C CA . ALA G 1 127 ? 49.630 92.577 34.308 1.00 17.10 127 ALA G CA 1
ATOM 12340 C C . ALA G 1 127 ? 49.770 92.433 32.780 1.00 17.66 127 ALA G C 1
ATOM 12341 O O . ALA G 1 127 ? 50.818 92.680 32.214 1.00 18.07 127 ALA G O 1
ATOM 12343 N N . ILE G 1 128 ? 48.699 92.086 32.090 1.00 19.90 128 ILE G N 1
ATOM 12344 C CA . ILE G 1 128 ? 48.805 91.875 30.642 1.00 20.93 128 ILE G CA 1
ATOM 12345 C C . ILE G 1 128 ? 49.175 93.196 29.978 1.00 21.72 128 ILE G C 1
ATOM 12346 O O . ILE G 1 128 ? 50.004 93.163 29.091 1.00 23.15 128 ILE G O 1
ATOM 12351 N N . LYS G 1 129 ? 48.612 94.321 30.453 1.00 21.85 129 LYS G N 1
ATOM 12352 C CA . LYS G 1 129 ? 48.877 95.697 29.944 1.00 21.85 129 LYS G CA 1
ATOM 12353 C C . LYS G 1 129 ? 50.376 96.102 29.867 1.00 23.08 129 LYS G C 1
ATOM 12354 O O . LYS G 1 129 ? 50.758 96.948 29.058 1.00 22.80 129 LYS G O 1
ATOM 12360 N N . ALA G 1 130 ? 51.182 95.489 30.714 1.00 23.95 130 ALA G N 1
ATOM 12361 C CA . ALA G 1 130 ? 52.602 95.797 30.810 1.00 26.05 130 ALA G CA 1
ATOM 12362 C C . ALA G 1 130 ? 53.431 95.193 29.691 1.00 27.10 130 ALA G C 1
ATOM 12363 O O . ALA G 1 130 ? 54.515 95.678 29.415 1.00 27.74 130 ALA G O 1
ATOM 12365 N N . GLU G 1 131 ? 52.940 94.105 29.092 1.00 28.42 131 GLU G N 1
ATOM 12366 C CA . GLU G 1 131 ? 53.670 93.361 28.054 1.00 28.71 131 GLU G CA 1
ATOM 12367 C C . GLU G 1 131 ? 52.903 93.431 26.706 1.00 28.28 131 GLU G C 1
ATOM 12368 O O . GLU G 1 131 ? 53.439 93.043 25.671 1.00 28.68 131 GLU G O 1
ATOM 12374 N N . TYR G 1 132 ? 51.686 94.007 26.698 1.00 27.53 132 TYR G N 1
ATOM 12375 C CA . TYR G 1 132 ? 50.801 93.980 25.506 1.00 26.42 132 TYR G CA 1
ATOM 12376 C C . TYR G 1 132 ? 49.872 95.181 25.431 1.00 25.79 132 TYR G C 1
ATOM 12377 O O . TYR G 1 132 ? 49.587 95.836 26.449 1.00 26.31 132 TYR G O 1
ATOM 12386 N N . ILE G 1 133 ? 49.409 95.481 24.217 1.00 25.21 133 ILE G N 1
ATOM 12387 C CA . ILE G 1 133 ? 48.270 96.388 24.021 1.00 25.28 133 ILE G CA 1
ATOM 12388 C C . ILE G 1 133 ? 47.007 95.687 24.537 1.00 25.11 133 ILE G C 1
ATOM 12389 O O . ILE G 1 133 ? 46.827 94.513 24.247 1.00 25.29 133 ILE G O 1
ATOM 12394 N N . ILE G 1 134 ? 46.138 96.376 25.297 1.00 24.29 134 ILE G N 1
ATOM 12395 C CA . ILE G 1 134 ? 44.880 95.730 25.712 1.00 23.79 134 ILE G CA 1
ATOM 12396 C C . ILE G 1 134 ? 43.709 96.615 25.463 1.00 23.41 134 ILE G C 1
ATOM 12397 O O . ILE G 1 134 ? 43.822 97.840 25.430 1.00 24.62 134 ILE G O 1
ATOM 12402 N N . GLY G 1 135 ? 42.568 95.993 25.273 1.00 21.94 135 GLY G N 1
ATOM 12403 C CA . GLY G 1 135 ? 41.375 96.758 24.957 1.00 22.09 135 GLY G CA 1
ATOM 12404 C C . GLY G 1 135 ? 40.237 95.773 24.778 1.00 21.25 135 GLY G C 1
ATOM 12405 O O . GLY G 1 135 ? 40.473 94.605 24.705 1.00 20.92 135 GLY G O 1
ATOM 12406 N N . PRO G 1 136 ? 39.007 96.255 24.719 1.00 21.47 136 PRO G N 1
ATOM 12407 C CA . PRO G 1 136 ? 37.879 95.409 24.403 1.00 22.32 136 PRO G CA 1
ATOM 12408 C C . PRO G 1 136 ? 37.811 95.090 22.899 1.00 22.85 136 PRO G C 1
ATOM 12409 O O . PRO G 1 136 ? 38.240 95.898 22.060 1.00 22.55 136 PRO G O 1
ATOM 12413 N N . LEU G 1 137 ? 37.302 93.905 22.581 1.00 23.04 137 LEU G N 1
ATOM 12414 C CA . LEU G 1 137 ? 36.837 93.531 21.226 1.00 22.25 137 LEU G CA 1
ATOM 12415 C C . LEU G 1 137 ? 35.416 93.012 21.483 1.00 21.45 137 LEU G C 1
ATOM 12416 O O . LEU G 1 137 ? 35.193 91.847 21.745 1.00 20.39 137 LEU G O 1
ATOM 12421 N N . SER G 1 138 ? 34.478 93.938 21.485 1.00 21.23 138 SER G N 1
ATOM 12422 C CA . SER G 1 138 ? 33.222 93.711 22.121 1.00 21.74 138 SER G CA 1
ATOM 12423 C C . SER G 1 138 ? 32.099 94.313 21.319 1.00 22.08 138 SER G C 1
ATOM 12424 O O . SER G 1 138 ? 32.301 95.248 20.536 1.00 23.76 138 SER G O 1
ATOM 12427 N N . ASN G 1 139 ? 30.901 93.787 21.523 1.00 21.64 139 ASN G N 1
ATOM 12428 C CA . ASN G 1 139 ? 29.753 94.362 20.848 1.00 21.86 139 ASN G CA 1
ATOM 12429 C C . ASN G 1 139 ? 29.343 95.664 21.449 1.00 21.31 139 ASN G C 1
ATOM 12430 O O . ASN G 1 139 ? 28.566 96.373 20.855 1.00 20.96 139 ASN G O 1
ATOM 12435 N N . GLY G 1 140 ? 29.853 95.998 22.633 1.00 21.47 140 GLY G N 1
ATOM 12436 C CA . GLY G 1 140 ? 29.401 97.215 23.275 1.00 21.63 140 GLY G CA 1
ATOM 12437 C C . GLY G 1 140 ? 29.823 98.385 22.450 1.00 21.82 140 GLY G C 1
ATOM 12438 O O . GLY G 1 140 ? 30.914 98.329 21.839 1.00 21.92 140 GLY G O 1
ATOM 12439 N N . ASN G 1 141 ? 29.011 99.454 22.420 1.00 22.52 141 ASN G N 1
ATOM 12440 C CA . ASN G 1 141 ? 29.507 100.694 21.840 1.00 22.57 141 ASN G CA 1
ATOM 12441 C C . ASN G 1 141 ? 30.569 101.325 22.707 1.00 23.52 141 ASN G C 1
ATOM 12442 O O . ASN G 1 141 ? 30.644 101.092 23.924 1.00 22.43 141 ASN G O 1
ATOM 12447 N N . THR G 1 142 ? 31.325 102.212 22.069 1.00 24.00 142 THR G N 1
ATOM 12448 C CA . THR G 1 142 ? 32.399 102.965 22.707 1.00 24.98 142 THR G CA 1
ATOM 12449 C C . THR G 1 142 ? 32.075 103.676 24.046 1.00 24.72 142 THR G C 1
ATOM 12450 O O . THR G 1 142 ? 32.757 103.449 25.037 1.00 24.15 142 THR G O 1
ATOM 12454 N N . SER G 1 143 ? 31.089 104.555 24.063 1.00 25.13 143 SER G N 1
ATOM 12455 C CA . SER G 1 143 ? 30.787 105.315 25.259 1.00 25.88 143 SER G CA 1
ATOM 12456 C C . SER G 1 143 ? 30.369 104.380 26.428 1.00 25.98 143 SER G C 1
ATOM 12457 O O . SER G 1 143 ? 30.579 104.686 27.604 1.00 26.44 143 SER G O 1
ATOM 12460 N N . LEU G 1 144 ? 29.768 103.250 26.084 1.00 25.53 144 LEU G N 1
ATOM 12461 C CA . LEU G 1 144 ? 29.357 102.240 27.041 1.00 24.68 144 LEU G CA 1
ATOM 12462 C C . LEU G 1 144 ? 30.566 101.557 27.661 1.00 24.07 144 LEU G C 1
ATOM 12463 O O . LEU G 1 144 ? 30.613 101.320 28.866 1.00 23.73 144 LEU G O 1
ATOM 12468 N N . LEU G 1 145 ? 31.503 101.142 26.819 1.00 21.94 145 LEU G N 1
ATOM 12469 C CA . LEU G 1 145 ? 32.643 100.465 27.293 1.00 20.95 145 LEU G CA 1
ATOM 12470 C C . LEU G 1 145 ? 33.583 101.431 28.090 1.00 21.54 145 LEU G C 1
ATOM 12471 O O . LEU G 1 145 ? 34.246 101.032 29.072 1.00 19.49 145 LEU G O 1
ATOM 12476 N N . LEU G 1 146 ? 33.602 102.687 27.671 1.00 20.98 146 LEU G N 1
ATOM 12477 C CA . LEU G 1 146 ? 34.355 103.702 28.368 1.00 21.76 146 LEU G CA 1
ATOM 12478 C C . LEU G 1 146 ? 33.814 103.959 29.764 1.00 22.58 146 LEU G C 1
ATOM 12479 O O . LEU G 1 146 ? 34.613 104.053 30.723 1.00 23.02 146 LEU G O 1
ATOM 12484 N N . ASP G 1 147 ? 32.489 104.094 29.866 1.00 21.91 147 ASP G N 1
ATOM 12485 C CA . ASP G 1 147 ? 31.845 104.298 31.122 1.00 23.07 147 ASP G CA 1
ATOM 12486 C C . ASP G 1 147 ? 32.135 103.132 32.022 1.00 23.04 147 ASP G C 1
ATOM 12487 O O . ASP G 1 147 ? 32.457 103.354 33.166 1.00 23.44 147 ASP G O 1
ATOM 12492 N N . MET G 1 148 ? 31.999 101.897 31.504 1.00 22.81 148 MET G N 1
ATOM 12493 C CA . MET G 1 148 ? 32.260 100.673 32.261 1.00 22.15 148 MET G CA 1
ATOM 12494 C C . MET G 1 148 ? 33.620 100.665 32.902 1.00 22.18 148 MET G C 1
ATOM 12495 O O . MET G 1 148 ? 33.757 100.277 34.067 1.00 22.46 148 MET G O 1
ATOM 12500 N N . ALA G 1 149 ? 34.617 101.033 32.100 1.00 21.49 149 ALA G N 1
ATOM 12501 C CA . ALA G 1 149 ? 36.031 100.962 32.470 1.00 21.62 149 ALA G CA 1
ATOM 12502 C C . ALA G 1 149 ? 36.461 102.026 33.478 1.00 20.99 149 ALA G C 1
ATOM 12503 O O . ALA G 1 149 ? 37.303 101.759 34.303 1.00 21.30 149 ALA G O 1
ATOM 12505 N N . LYS G 1 150 ? 35.918 103.238 33.345 1.00 20.66 150 LYS G N 1
ATOM 12506 C CA . LYS G 1 150 ? 36.133 104.318 34.267 1.00 19.78 150 LYS G CA 1
ATOM 12507 C C . LYS G 1 150 ? 35.512 103.999 35.622 1.00 20.87 150 LYS G C 1
ATOM 12508 O O . LYS G 1 150 ? 36.108 104.276 36.646 1.00 17.57 150 LYS G O 1
ATOM 12514 N N . ASN G 1 151 ? 34.292 103.454 35.584 1.00 22.09 151 ASN G N 1
ATOM 12515 C CA . ASN G 1 151 ? 33.558 103.082 36.776 1.00 23.50 151 ASN G CA 1
ATOM 12516 C C . ASN G 1 151 ? 34.193 101.937 37.585 1.00 22.14 151 ASN G C 1
ATOM 12517 O O . ASN G 1 151 ? 34.160 101.935 38.814 1.00 21.99 151 ASN G O 1
ATOM 12522 N N . ALA G 1 152 ? 34.786 100.984 36.876 1.00 20.72 152 ALA G N 1
ATOM 12523 C CA . ALA G 1 152 ? 35.390 99.811 37.493 1.00 18.89 152 ALA G CA 1
ATOM 12524 C C . ALA G 1 152 ? 36.923 99.819 37.500 1.00 18.15 152 ALA G C 1
ATOM 12525 O O . ALA G 1 152 ? 37.526 98.846 37.907 1.00 18.02 152 ALA G O 1
ATOM 12527 N N . GLY G 1 153 ? 37.567 100.866 36.991 1.00 17.55 153 GLY G N 1
ATOM 12528 C CA . GLY G 1 153 ? 39.034 100.827 36.791 1.00 17.03 153 GLY G CA 1
ATOM 12529 C C . GLY G 1 153 ? 39.549 99.721 35.897 1.00 17.00 153 GLY G C 1
ATOM 12530 O O . GLY G 1 153 ? 40.572 99.079 36.172 1.00 15.26 153 GLY G O 1
ATOM 12531 N N . ILE G 1 154 ? 38.865 99.500 34.775 1.00 18.85 154 ILE G N 1
ATOM 12532 C CA . ILE G 1 154 ? 39.359 98.515 33.791 1.00 19.02 154 ILE G CA 1
ATOM 12533 C C . ILE G 1 154 ? 40.394 99.275 32.997 1.00 19.17 154 ILE G C 1
ATOM 12534 O O . ILE G 1 154 ? 40.060 100.238 32.315 1.00 20.31 154 ILE G O 1
ATOM 12539 N N . PRO G 1 155 ? 41.669 98.889 33.095 1.00 19.70 155 PRO G N 1
ATOM 12540 C CA . PRO G 1 155 ? 42.702 99.771 32.546 1.00 19.55 155 PRO G CA 1
ATOM 12541 C C . PRO G 1 155 ? 42.986 99.568 31.035 1.00 19.36 155 PRO G C 1
ATOM 12542 O O . PRO G 1 155 ? 44.082 99.189 30.644 1.00 19.22 155 PRO G O 1
ATOM 12546 N N . TRP G 1 156 ? 42.021 99.820 30.193 1.00 19.76 156 TRP G N 1
ATOM 12547 C CA . TRP G 1 156 ? 42.250 99.584 28.765 1.00 20.45 156 TRP G CA 1
ATOM 12548 C C . TRP G 1 156 ? 43.220 100.621 28.216 1.00 20.70 156 TRP G C 1
ATOM 12549 O O . TRP G 1 156 ? 43.222 101.763 28.645 1.00 23.28 156 TRP G O 1
ATOM 12560 N N . ASP G 1 157 ? 44.015 100.206 27.257 1.00 20.48 157 ASP G N 1
ATOM 12561 C CA . ASP G 1 157 ? 44.795 101.123 26.407 1.00 21.36 157 ASP G CA 1
ATOM 12562 C C . ASP G 1 157 ? 43.976 101.894 25.358 1.00 22.09 157 ASP G C 1
ATOM 12563 O O . ASP G 1 157 ? 44.195 103.096 25.120 1.00 20.46 157 ASP G O 1
ATOM 12568 N N . VAL G 1 158 ? 43.046 101.158 24.741 1.00 22.24 158 VAL G N 1
ATOM 12569 C CA . VAL G 1 158 ? 42.304 101.601 23.572 1.00 21.98 158 VAL G CA 1
ATOM 12570 C C . VAL G 1 158 ? 40.950 100.863 23.587 1.00 21.09 158 VAL G C 1
ATOM 12571 O O . VAL G 1 158 ? 40.857 99.667 23.931 1.00 21.99 158 VAL G O 1
ATOM 12575 N N . ILE G 1 159 ? 39.928 101.610 23.265 1.00 19.85 159 ILE G N 1
ATOM 12576 C CA . ILE G 1 159 ? 38.584 101.145 23.250 1.00 20.55 159 ILE G CA 1
ATOM 12577 C C . ILE G 1 159 ? 38.034 101.331 21.795 1.00 21.07 159 ILE G C 1
ATOM 12578 O O . ILE G 1 159 ? 37.728 102.446 21.384 1.00 21.05 159 ILE G O 1
ATOM 12583 N N . ILE G 1 160 ? 37.973 100.246 21.021 1.00 22.25 160 ILE G N 1
ATOM 12584 C CA . ILE G 1 160 ? 37.371 100.276 19.665 1.00 22.26 160 ILE G CA 1
ATOM 12585 C C . ILE G 1 160 ? 36.027 99.579 19.739 1.00 22.71 160 ILE G C 1
ATOM 12586 O O . ILE G 1 160 ? 35.952 98.336 19.731 1.00 21.48 160 ILE G O 1
ATOM 12591 N N . GLY G 1 161 ? 34.988 100.400 19.871 1.00 23.33 161 GLY G N 1
ATOM 12592 C CA . GLY G 1 161 ? 33.613 99.937 19.978 1.00 24.19 161 GLY G CA 1
ATOM 12593 C C . GLY G 1 161 ? 32.963 99.486 18.666 1.00 24.42 161 GLY G C 1
ATOM 12594 O O . GLY G 1 161 ? 33.337 99.877 17.564 1.00 25.20 161 GLY G O 1
ATOM 12595 N N . SER G 1 162 ? 31.935 98.682 18.807 1.00 25.00 162 SER G N 1
ATOM 12596 C CA . SER G 1 162 ? 31.168 98.174 17.665 1.00 24.68 162 SER G CA 1
ATOM 12597 C C . SER G 1 162 ? 30.641 99.335 16.807 1.00 25.12 162 SER G C 1
ATOM 12598 O O . SER G 1 162 ? 30.462 99.176 15.617 1.00 25.90 162 SER G O 1
ATOM 12601 N N . ASP G 1 163 ? 30.416 100.498 17.411 1.00 24.98 163 ASP G N 1
ATOM 12602 C CA . ASP G 1 163 ? 29.907 101.673 16.685 1.00 25.01 163 ASP G CA 1
ATOM 12603 C C . ASP G 1 163 ? 30.941 102.456 15.898 1.00 26.42 163 ASP G C 1
ATOM 12604 O O . ASP G 1 163 ? 30.540 103.298 15.062 1.00 28.80 163 ASP G O 1
ATOM 12609 N N . ILE G 1 164 ? 32.236 102.246 16.185 1.00 26.39 164 ILE G N 1
ATOM 12610 C CA . ILE G 1 164 ? 33.340 102.736 15.356 1.00 25.64 164 ILE G CA 1
ATOM 12611 C C . ILE G 1 164 ? 33.439 101.900 14.067 1.00 27.25 164 ILE G C 1
ATOM 12612 O O . ILE G 1 164 ? 33.540 102.488 12.982 1.00 28.48 164 ILE G O 1
ATOM 12617 N N . ASN G 1 165 ? 33.476 100.559 14.185 1.00 27.43 165 ASN G N 1
ATOM 12618 C CA . ASN G 1 165 ? 33.454 99.656 13.022 1.00 27.35 165 ASN G CA 1
ATOM 12619 C C . ASN G 1 165 ? 32.108 99.511 12.282 1.00 28.94 165 ASN G C 1
ATOM 12620 O O . ASN G 1 165 ? 32.048 99.034 11.134 1.00 29.02 165 ASN G O 1
ATOM 12625 N N . ARG G 1 166 ? 31.034 99.909 12.945 1.00 30.03 166 ARG G N 1
ATOM 12626 C CA . ARG G 1 166 ? 29.655 99.733 12.473 1.00 30.92 166 ARG G CA 1
ATOM 12627 C C . ARG G 1 166 ? 29.337 98.273 12.123 1.00 31.26 166 ARG G C 1
ATOM 12628 O O . ARG G 1 166 ? 28.510 97.992 11.250 1.00 31.98 166 ARG G O 1
ATOM 12636 N N . LYS G 1 167 ? 29.970 97.366 12.862 1.00 31.29 167 LYS G N 1
ATOM 12637 C CA . LYS G 1 167 ? 29.804 95.923 12.707 1.00 31.45 167 LYS G CA 1
ATOM 12638 C C . LYS G 1 167 ? 29.708 95.248 14.072 1.00 31.03 167 LYS G C 1
ATOM 12639 O O . LYS G 1 167 ? 30.340 95.697 15.038 1.00 30.68 167 LYS G O 1
ATOM 12645 N N . TYR G 1 168 ? 28.927 94.169 14.158 1.00 30.69 168 TYR G N 1
ATOM 12646 C CA . TYR G 1 168 ? 28.879 93.349 15.362 1.00 29.87 168 TYR G CA 1
ATOM 12647 C C . TYR G 1 168 ? 29.549 92.016 15.171 1.00 30.23 168 TYR G C 1
ATOM 12648 O O . TYR G 1 168 ? 29.507 91.436 14.092 1.00 30.30 168 TYR G O 1
ATOM 12657 N N . LYS G 1 169 ? 30.160 91.529 16.243 1.00 30.23 169 LYS G N 1
ATOM 12658 C CA . LYS G 1 169 ? 30.597 90.142 16.313 1.00 30.58 169 LYS G CA 1
ATOM 12659 C C . LYS G 1 169 ? 29.407 89.195 16.090 1.00 30.94 169 LYS G C 1
ATOM 12660 O O . LYS G 1 169 ? 28.275 89.505 16.534 1.00 32.86 169 LYS G O 1
ATOM 12666 N N . PRO G 1 170 ? 29.630 88.035 15.440 1.00 30.18 170 PRO G N 1
ATOM 12667 C CA . PRO G 1 170 ? 30.828 87.445 14.877 1.00 30.40 170 PRO G CA 1
ATOM 12668 C C . PRO G 1 170 ? 31.076 87.755 13.367 1.00 30.98 170 PRO G C 1
ATOM 12669 O O . PRO G 1 170 ? 31.759 86.980 12.685 1.00 30.19 170 PRO G O 1
ATOM 12673 N N . ASP G 1 171 ? 30.555 88.884 12.878 1.00 31.36 171 ASP G N 1
ATOM 12674 C CA . ASP G 1 171 ? 30.867 89.352 11.532 1.00 32.82 171 ASP G CA 1
ATOM 12675 C C . ASP G 1 171 ? 32.375 89.492 11.411 1.00 33.30 171 ASP G C 1
ATOM 12676 O O . ASP G 1 171 ? 32.965 90.272 12.136 1.00 35.22 171 ASP G O 1
ATOM 12681 N N . PRO G 1 172 ? 33.010 88.753 10.491 1.00 33.34 172 PRO G N 1
ATOM 12682 C CA . PRO G 1 172 ? 34.483 88.810 10.354 1.00 32.79 172 PRO G CA 1
ATOM 12683 C C . PRO G 1 172 ? 35.064 90.211 10.403 1.00 31.69 172 PRO G C 1
ATOM 12684 O O . PRO G 1 172 ? 36.186 90.405 10.848 1.00 31.44 172 PRO G O 1
ATOM 12688 N N . GLN G 1 173 ? 34.306 91.175 9.916 1.00 31.12 173 GLN G N 1
ATOM 12689 C CA . GLN G 1 173 ? 34.733 92.571 9.936 1.00 31.45 173 GLN G CA 1
ATOM 12690 C C . GLN G 1 173 ? 34.773 93.233 11.314 1.00 31.49 173 GLN G C 1
ATOM 12691 O O . GLN G 1 173 ? 35.491 94.242 11.484 1.00 32.34 173 GLN G O 1
ATOM 12697 N N . ALA G 1 174 ? 34.020 92.735 12.300 1.00 30.37 174 ALA G N 1
ATOM 12698 C CA . ALA G 1 174 ? 34.245 93.233 13.674 1.00 29.67 174 ALA G CA 1
ATOM 12699 C C . ALA G 1 174 ? 35.723 93.046 14.014 1.00 28.55 174 ALA G C 1
ATOM 12700 O O . ALA G 1 174 ? 36.374 93.970 14.492 1.00 29.32 174 ALA G O 1
ATOM 12702 N N . TYR G 1 175 ? 36.271 91.892 13.710 1.00 27.83 175 TYR G N 1
ATOM 12703 C CA . TYR G 1 175 ? 37.639 91.610 14.130 1.00 28.54 175 TYR G CA 1
ATOM 12704 C C . TYR G 1 175 ? 38.709 92.298 13.261 1.00 30.17 175 TYR G C 1
ATOM 12705 O O . TYR G 1 175 ? 39.693 92.852 13.776 1.00 30.15 175 TYR G O 1
ATOM 12714 N N . LEU G 1 176 ? 38.482 92.303 11.939 1.00 30.82 176 LEU G N 1
ATOM 12715 C CA . LEU G 1 176 ? 39.411 92.864 10.943 1.00 30.36 176 LEU G CA 1
ATOM 12716 C C . LEU G 1 176 ? 39.521 94.399 10.961 1.00 30.48 176 LEU G C 1
ATOM 12717 O O . LEU G 1 176 ? 40.613 94.968 10.858 1.00 29.90 176 LEU G O 1
ATOM 12722 N N . ARG G 1 177 ? 38.386 95.068 11.050 1.00 30.26 177 ARG G N 1
ATOM 12723 C CA . ARG G 1 177 ? 38.390 96.499 11.186 1.00 30.88 177 ARG G CA 1
ATOM 12724 C C . ARG G 1 177 ? 39.064 96.942 12.472 1.00 32.25 177 ARG G C 1
ATOM 12725 O O . ARG G 1 177 ? 39.780 97.961 12.456 1.00 33.05 177 ARG G O 1
ATOM 12733 N N . THR G 1 178 ? 38.877 96.174 13.565 1.00 32.41 178 THR G N 1
ATOM 12734 C CA . THR G 1 178 ? 39.545 96.465 14.848 1.00 31.82 178 THR G CA 1
ATOM 12735 C C . THR G 1 178 ? 41.040 96.468 14.661 1.00 32.66 178 THR G C 1
ATOM 12736 O O . THR G 1 178 ? 41.715 97.475 14.995 1.00 32.95 178 THR G O 1
ATOM 12740 N N . ALA G 1 179 ? 41.538 95.355 14.117 1.00 33.37 179 ALA G N 1
ATOM 12741 C CA . ALA G 1 179 ? 42.978 95.141 13.881 1.00 34.09 179 ALA G CA 1
ATOM 12742 C C . ALA G 1 179 ? 43.533 96.201 12.955 1.00 34.35 179 ALA G C 1
ATOM 12743 O O . ALA G 1 179 ? 44.651 96.688 13.167 1.00 34.96 179 ALA G O 1
ATOM 12745 N N . GLN G 1 180 ? 42.760 96.622 11.968 1.00 34.48 180 GLN G N 1
ATOM 12746 C CA . GLN G 1 180 ? 43.298 97.659 11.061 1.00 35.18 180 GLN G CA 1
ATOM 12747 C C . GLN G 1 180 ? 43.455 99.023 11.736 1.00 34.28 180 GLN G C 1
ATOM 12748 O O . GLN G 1 180 ? 44.481 99.706 11.548 1.00 33.32 180 GLN G O 1
ATOM 12754 N N . VAL G 1 181 ? 42.463 99.414 12.528 1.00 33.83 181 VAL G N 1
ATOM 12755 C CA . VAL G 1 181 ? 42.536 100.727 13.202 1.00 33.24 181 VAL G CA 1
ATOM 12756 C C . VAL G 1 181 ? 43.666 100.746 14.269 1.00 32.24 181 VAL G C 1
ATOM 12757 O O . VAL G 1 181 ? 44.209 101.782 14.595 1.00 31.58 181 VAL G O 1
ATOM 12761 N N . LEU G 1 182 ? 44.047 99.582 14.763 1.00 31.57 182 LEU G N 1
ATOM 12762 C CA . LEU G 1 182 ? 45.189 99.496 15.638 1.00 31.52 182 LEU G CA 1
ATOM 12763 C C . LEU G 1 182 ? 46.478 99.427 14.877 1.00 32.29 182 LEU G C 1
ATOM 12764 O O . LEU G 1 182 ? 47.541 99.545 15.479 1.00 33.92 182 LEU G O 1
ATOM 12769 N N . GLY G 1 183 ? 46.397 99.232 13.567 1.00 32.31 183 GLY G N 1
ATOM 12770 C CA . GLY G 1 183 ? 47.567 99.072 12.737 1.00 32.33 183 GLY G CA 1
ATOM 12771 C C . GLY G 1 183 ? 48.280 97.751 12.931 1.00 32.25 183 GLY G C 1
ATOM 12772 O O . GLY G 1 183 ? 49.491 97.683 12.812 1.00 32.79 183 GLY G O 1
ATOM 12773 N N . LEU G 1 184 ? 47.556 96.685 13.220 1.00 32.69 184 LEU G N 1
ATOM 12774 C CA . LEU G 1 184 ? 48.207 95.383 13.382 1.00 32.71 184 LEU G CA 1
ATOM 12775 C C . LEU G 1 184 ? 47.597 94.416 12.385 1.00 33.92 184 LEU G C 1
ATOM 12776 O O . LEU G 1 184 ? 46.472 94.605 11.930 1.00 33.30 184 LEU G O 1
ATOM 12781 N N . HIS G 1 185 ? 48.358 93.375 12.070 1.00 34.59 185 HIS G N 1
ATOM 12782 C CA . HIS G 1 185 ? 47.882 92.328 11.237 1.00 35.92 185 HIS G CA 1
ATOM 12783 C C . HIS G 1 185 ? 46.983 91.449 12.116 1.00 36.03 185 HIS G C 1
ATOM 12784 O O . HIS G 1 185 ? 47.292 91.244 13.286 1.00 37.01 185 HIS G O 1
ATOM 12791 N N . PRO G 1 186 ? 45.899 90.891 11.555 1.00 35.71 186 PRO G N 1
ATOM 12792 C CA . PRO G 1 186 ? 45.011 90.007 12.328 1.00 34.97 186 PRO G CA 1
ATOM 12793 C C . PRO G 1 186 ? 45.755 88.930 13.121 1.00 34.64 186 PRO G C 1
ATOM 12794 O O . PRO G 1 186 ? 45.345 88.555 14.234 1.00 35.15 186 PRO G O 1
ATOM 12798 N N . GLY G 1 187 ? 46.859 88.450 12.573 1.00 33.33 187 GLY G N 1
ATOM 12799 C CA . GLY G 1 187 ? 47.679 87.463 13.254 1.00 32.42 187 GLY G CA 1
ATOM 12800 C C . GLY G 1 187 ? 48.399 87.957 14.504 1.00 32.11 187 GLY G C 1
ATOM 12801 O O . GLY G 1 187 ? 48.912 87.153 15.278 1.00 31.87 187 GLY G O 1
ATOM 12802 N N . GLU G 1 188 ? 48.425 89.268 14.713 1.00 31.95 188 GLU G N 1
ATOM 12803 C CA . GLU G 1 188 ? 49.046 89.855 15.912 1.00 32.64 188 GLU G CA 1
ATOM 12804 C C . GLU G 1 188 ? 48.051 90.162 17.013 1.00 32.32 188 GLU G C 1
ATOM 12805 O O . GLU G 1 188 ? 48.456 90.365 18.161 1.00 33.55 188 GLU G O 1
ATOM 12811 N N . VAL G 1 189 ? 46.769 90.221 16.666 1.00 31.09 189 VAL G N 1
ATOM 12812 C CA . VAL G 1 189 ? 45.727 90.436 17.642 1.00 30.72 189 VAL G CA 1
ATOM 12813 C C . VAL G 1 189 ? 45.254 89.073 18.173 1.00 30.49 189 VAL G C 1
ATOM 12814 O O . VAL G 1 189 ? 45.023 88.147 17.397 1.00 31.56 189 VAL G O 1
ATOM 12818 N N . MET G 1 190 ? 45.147 88.957 19.500 1.00 29.77 190 MET G N 1
ATOM 12819 C CA . MET G 1 190 ? 44.541 87.814 20.170 1.00 28.22 190 MET G CA 1
ATOM 12820 C C . MET G 1 190 ? 43.205 88.175 20.787 1.00 27.72 190 MET G C 1
ATOM 12821 O O . MET G 1 190 ? 43.131 89.130 21.550 1.00 27.38 190 MET G O 1
ATOM 12826 N N . LEU G 1 191 ? 42.165 87.402 20.449 1.00 25.14 191 LEU G N 1
ATOM 12827 C CA . LEU G 1 191 ? 40.886 87.468 21.125 1.00 24.10 191 LEU G CA 1
ATOM 12828 C C . LEU G 1 191 ? 40.918 86.596 22.354 1.00 22.87 191 LEU G C 1
ATOM 12829 O O . LEU G 1 191 ? 41.234 85.403 22.265 1.00 24.09 191 LEU G O 1
ATOM 12834 N N . ALA G 1 192 ? 40.660 87.218 23.512 1.00 21.82 192 ALA G N 1
ATOM 12835 C CA . ALA G 1 192 ? 40.468 86.523 24.816 1.00 19.75 192 ALA G CA 1
ATOM 12836 C C . ALA G 1 192 ? 38.965 86.594 25.083 1.00 18.66 192 ALA G C 1
ATOM 12837 O O . ALA G 1 192 ? 38.350 87.679 25.071 1.00 17.67 192 ALA G O 1
ATOM 12839 N N . ALA G 1 193 ? 38.344 85.431 25.218 1.00 18.11 193 ALA G N 1
ATOM 12840 C CA . ALA G 1 193 ? 36.885 85.377 25.347 1.00 17.13 193 ALA G CA 1
ATOM 12841 C C . ALA G 1 193 ? 36.480 84.141 26.113 1.00 17.26 193 ALA G C 1
ATOM 12842 O O . ALA G 1 193 ? 37.171 83.114 26.071 1.00 15.70 193 ALA G O 1
ATOM 12844 N N . ALA G 1 194 ? 35.363 84.247 26.823 1.00 18.34 194 ALA G N 1
ATOM 12845 C CA . ALA G 1 194 ? 34.789 83.105 27.532 1.00 20.02 194 ALA G CA 1
ATOM 12846 C C . ALA G 1 194 ? 33.817 82.289 26.651 1.00 20.99 194 ALA G C 1
ATOM 12847 O O . ALA G 1 194 ? 33.156 81.385 27.172 1.00 22.01 194 ALA G O 1
ATOM 12849 N N . HIS G 1 195 ? 33.806 82.545 25.343 1.00 21.15 195 HIS G N 1
ATOM 12850 C CA . HIS G 1 195 ? 32.718 82.104 24.451 1.00 22.69 195 HIS G CA 1
ATOM 12851 C C . HIS G 1 195 ? 33.319 81.516 23.201 1.00 22.61 195 HIS G C 1
ATOM 12852 O O . HIS G 1 195 ? 33.863 82.249 22.370 1.00 21.91 195 HIS G O 1
ATOM 12859 N N . ASN G 1 196 ? 33.216 80.187 23.109 1.00 23.38 196 ASN G N 1
ATOM 12860 C CA . ASN G 1 196 ? 33.806 79.385 22.037 1.00 25.42 196 ASN G CA 1
ATOM 12861 C C . ASN G 1 196 ? 33.403 79.774 20.611 1.00 26.33 196 ASN G C 1
ATOM 12862 O O . ASN G 1 196 ? 34.166 79.576 19.661 1.00 27.02 196 ASN G O 1
ATOM 12867 N N . GLY G 1 197 ? 32.212 80.318 20.457 1.00 27.64 197 GLY G N 1
ATOM 12868 C CA . GLY G 1 197 ? 31.753 80.712 19.127 1.00 28.74 197 GLY G CA 1
ATOM 12869 C C . GLY G 1 197 ? 32.483 81.965 18.713 1.00 28.92 197 GLY G C 1
ATOM 12870 O O . GLY G 1 197 ? 32.840 82.156 17.537 1.00 29.40 197 GLY G O 1
ATOM 12871 N N . ASP G 1 198 ? 32.692 82.853 19.680 1.00 29.43 198 ASP G N 1
ATOM 12872 C CA . ASP G 1 198 ? 33.412 84.088 19.386 1.00 29.48 198 ASP G CA 1
ATOM 12873 C C . ASP G 1 198 ? 34.842 83.730 18.957 1.00 28.87 198 ASP G C 1
ATOM 12874 O O . ASP G 1 198 ? 35.344 84.266 17.982 1.00 28.19 198 ASP G O 1
ATOM 12879 N N . LEU G 1 199 ? 35.460 82.776 19.648 1.00 28.34 199 LEU G N 1
ATOM 12880 C CA . LEU G 1 199 ? 36.789 82.345 19.281 1.00 29.43 199 LEU G CA 1
ATOM 12881 C C . LEU G 1 199 ? 36.821 81.718 17.861 1.00 30.62 199 LEU G C 1
ATOM 12882 O O . LEU G 1 199 ? 37.589 82.176 17.016 1.00 29.77 199 LEU G O 1
ATOM 12887 N N . GLU G 1 200 ? 35.993 80.701 17.599 1.00 32.21 200 GLU G N 1
ATOM 12888 C CA . GLU G 1 200 ? 35.849 80.144 16.216 1.00 33.49 200 GLU G CA 1
ATOM 12889 C C . GLU G 1 200 ? 35.744 81.289 15.183 1.00 32.93 200 GLU G C 1
ATOM 12890 O O . GLU G 1 200 ? 36.530 81.393 14.252 1.00 32.62 200 GLU G O 1
ATOM 12896 N N . ALA G 1 201 ? 34.809 82.188 15.400 1.00 32.82 201 ALA G N 1
ATOM 12897 C CA . ALA G 1 201 ? 34.725 83.349 14.570 1.00 33.35 201 ALA G CA 1
ATOM 12898 C C . ALA G 1 201 ? 36.100 84.012 14.446 1.00 34.18 201 ALA G C 1
ATOM 12899 O O . ALA G 1 201 ? 36.585 84.248 13.317 1.00 36.07 201 ALA G O 1
ATOM 12901 N N . ALA G 1 202 ? 36.761 84.299 15.574 1.00 33.85 202 ALA G N 1
ATOM 12902 C CA . ALA G 1 202 ? 38.075 84.998 15.535 1.00 33.13 202 ALA G CA 1
ATOM 12903 C C . ALA G 1 202 ? 39.146 84.159 14.837 1.00 32.82 202 ALA G C 1
ATOM 12904 O O . ALA G 1 202 ? 39.900 84.670 14.019 1.00 32.22 202 ALA G O 1
ATOM 12906 N N . HIS G 1 203 ? 39.212 82.880 15.163 1.00 33.09 203 HIS G N 1
ATOM 12907 C CA . HIS G 1 203 ? 40.170 82.003 14.531 1.00 33.46 203 HIS G CA 1
ATOM 12908 C C . HIS G 1 203 ? 40.010 82.036 13.008 1.00 33.48 203 HIS G C 1
ATOM 12909 O O . HIS G 1 203 ? 40.928 82.412 12.299 1.00 33.72 203 HIS G O 1
ATOM 12916 N N . ALA G 1 204 ? 38.813 81.730 12.519 1.00 33.06 204 ALA G N 1
ATOM 12917 C CA . ALA G 1 204 ? 38.508 81.768 11.075 1.00 32.96 204 ALA G CA 1
ATOM 12918 C C . ALA G 1 204 ? 39.062 83.006 10.378 1.00 32.74 204 ALA G C 1
ATOM 12919 O O . ALA G 1 204 ? 39.541 82.921 9.243 1.00 32.74 204 ALA G O 1
ATOM 12921 N N . THR G 1 205 ? 38.987 84.148 11.071 1.00 32.47 205 THR G N 1
ATOM 12922 C CA . THR G 1 205 ? 39.286 85.470 10.511 1.00 31.02 205 THR G CA 1
ATOM 12923 C C . THR G 1 205 ? 40.763 85.877 10.536 1.00 30.90 205 THR G C 1
ATOM 12924 O O . THR G 1 205 ? 41.113 86.989 10.069 1.00 30.94 205 THR G O 1
ATOM 12928 N N . GLY G 1 206 ? 41.605 85.001 11.087 1.00 30.00 206 GLY G N 1
ATOM 12929 C CA . GLY G 1 206 ? 43.045 85.221 11.191 1.00 29.38 206 GLY G CA 1
ATOM 12930 C C . GLY G 1 206 ? 43.597 85.717 12.535 1.00 29.26 206 GLY G C 1
ATOM 12931 O O . GLY G 1 206 ? 44.739 86.181 12.585 1.00 29.24 206 GLY G O 1
ATOM 12932 N N . LEU G 1 207 ? 42.813 85.631 13.623 1.00 28.09 207 LEU G N 1
ATOM 12933 C CA . LEU G 1 207 ? 43.268 86.098 14.946 1.00 26.70 207 LEU G CA 1
ATOM 12934 C C . LEU G 1 207 ? 43.818 84.981 15.780 1.00 25.49 207 LEU G C 1
ATOM 12935 O O . LEU G 1 207 ? 43.355 83.847 15.687 1.00 25.38 207 LEU G O 1
ATOM 12940 N N . ALA G 1 208 ? 44.754 85.328 16.658 1.00 24.63 208 ALA G N 1
ATOM 12941 C CA . ALA G 1 208 ? 45.081 84.481 17.776 1.00 24.26 208 ALA G CA 1
ATOM 12942 C C . ALA G 1 208 ? 43.881 84.418 18.751 1.00 24.17 208 ALA G C 1
ATOM 12943 O O . ALA G 1 208 ? 42.975 85.273 18.721 1.00 24.25 208 ALA G O 1
ATOM 12945 N N . THR G 1 209 ? 43.894 83.412 19.619 1.00 24.48 209 THR G N 1
ATOM 12946 C CA . THR G 1 209 ? 42.719 83.060 20.420 1.00 24.95 209 THR G CA 1
ATOM 12947 C C . THR G 1 209 ? 43.089 82.622 21.843 1.00 24.38 209 THR G C 1
ATOM 12948 O O . THR G 1 209 ? 44.006 81.836 22.048 1.00 23.19 209 THR G O 1
ATOM 12952 N N . ALA G 1 210 ? 42.377 83.129 22.845 1.00 24.46 210 ALA G N 1
ATOM 12953 C CA . ALA G 1 210 ? 42.508 82.516 24.198 1.00 23.78 210 ALA G CA 1
ATOM 12954 C C . ALA G 1 210 ? 41.135 82.369 24.857 1.00 23.73 210 ALA G C 1
ATOM 12955 O O . ALA G 1 210 ? 40.333 83.341 24.851 1.00 24.12 210 ALA G O 1
ATOM 12957 N N . PHE G 1 211 ? 40.849 81.162 25.365 1.00 23.15 211 PHE G N 1
ATOM 12958 C CA . PHE G 1 211 ? 39.580 80.848 26.052 1.00 23.38 211 PHE G CA 1
ATOM 12959 C C . PHE G 1 211 ? 39.754 81.137 27.523 1.00 23.47 211 PHE G C 1
ATOM 12960 O O . PHE G 1 211 ? 40.777 80.732 28.101 1.00 24.89 211 PHE G O 1
ATOM 12968 N N . ILE G 1 212 ? 38.789 81.862 28.112 1.00 22.99 212 ILE G N 1
ATOM 12969 C CA . ILE G 1 212 ? 38.759 82.128 29.539 1.00 22.44 212 ILE G CA 1
ATOM 12970 C C . ILE G 1 212 ? 37.494 81.524 30.158 1.00 21.85 212 ILE G C 1
ATOM 12971 O O . ILE G 1 212 ? 36.404 81.966 29.909 1.00 20.71 212 ILE G O 1
ATOM 12976 N N . LEU G 1 213 ? 37.662 80.504 30.971 1.00 22.27 213 LEU G N 1
ATOM 12977 C CA . LEU G 1 213 ? 36.543 79.827 31.617 1.00 23.03 213 LEU G CA 1
ATOM 12978 C C . LEU G 1 213 ? 35.785 80.770 32.559 1.00 23.45 213 LEU G C 1
ATOM 12979 O O . LEU G 1 213 ? 36.378 81.297 33.501 1.00 22.57 213 LEU G O 1
ATOM 12984 N N . ARG G 1 214 ? 34.501 80.997 32.252 1.00 23.82 214 ARG G N 1
ATOM 12985 C CA . ARG G 1 214 ? 33.568 81.758 33.079 1.00 24.76 214 ARG G CA 1
ATOM 12986 C C . ARG G 1 214 ? 32.322 80.884 33.305 1.00 25.47 214 ARG G C 1
ATOM 12987 O O . ARG G 1 214 ? 31.283 81.039 32.652 1.00 24.10 214 ARG G O 1
ATOM 12995 N N . PRO G 1 215 ? 32.410 79.997 34.294 1.00 26.82 215 PRO G N 1
ATOM 12996 C CA . PRO G 1 215 ? 31.431 78.921 34.454 1.00 27.08 215 PRO G CA 1
ATOM 12997 C C . PRO G 1 215 ? 30.118 79.303 35.144 1.00 26.80 215 PRO G C 1
ATOM 12998 O O . PRO G 1 215 ? 29.134 78.548 35.097 1.00 28.95 215 PRO G O 1
ATOM 13002 N N . VAL G 1 216 ? 30.079 80.486 35.733 1.00 26.37 216 VAL G N 1
ATOM 13003 C CA . VAL G 1 216 ? 28.868 81.018 36.307 1.00 24.67 216 VAL G CA 1
ATOM 13004 C C . VAL G 1 216 ? 28.562 82.420 35.792 1.00 23.71 216 VAL G C 1
ATOM 13005 O O . VAL G 1 216 ? 27.944 83.219 36.448 1.00 23.50 216 VAL G O 1
ATOM 13009 N N . GLU G 1 217 ? 28.961 82.716 34.566 1.00 24.11 217 GLU G N 1
ATOM 13010 C CA . GLU G 1 217 ? 28.489 83.950 33.915 1.00 23.67 217 GLU G CA 1
ATOM 13011 C C . GLU G 1 217 ? 26.950 84.033 33.909 1.00 24.02 217 GLU G C 1
ATOM 13012 O O . GLU G 1 217 ? 26.352 85.077 34.163 1.00 24.50 217 GLU G O 1
ATOM 13018 N N . HIS G 1 218 ? 26.322 82.908 33.595 1.00 25.26 218 HIS G N 1
ATOM 13019 C CA . HIS G 1 218 ? 24.867 82.754 33.614 1.00 25.64 218 HIS G CA 1
ATOM 13020 C C . HIS G 1 218 ? 24.401 82.075 34.890 1.00 26.18 218 HIS G C 1
ATOM 13021 O O . HIS G 1 218 ? 23.347 81.496 34.907 1.00 26.51 218 HIS G O 1
ATOM 13028 N N . GLY G 1 219 ? 25.180 82.137 35.961 1.00 27.01 219 GLY G N 1
ATOM 13029 C CA . GLY G 1 219 ? 24.788 81.516 37.219 1.00 27.44 219 GLY G CA 1
ATOM 13030 C C . GLY G 1 219 ? 25.133 80.051 37.224 1.00 28.00 219 GLY G C 1
ATOM 13031 O O . GLY G 1 219 ? 25.669 79.539 36.249 1.00 28.01 219 GLY G O 1
ATOM 13032 N N . PRO G 1 220 ? 24.817 79.349 38.316 1.00 28.87 220 PRO G N 1
ATOM 13033 C CA . PRO G 1 220 ? 25.150 77.921 38.449 1.00 29.93 220 PRO G CA 1
ATOM 13034 C C . PRO G 1 220 ? 24.417 76.981 37.468 1.00 30.79 220 PRO G C 1
ATOM 13035 O O . PRO G 1 220 ? 24.818 75.842 37.262 1.00 30.04 220 PRO G O 1
ATOM 13039 N N . HIS G 1 221 ? 23.340 77.447 36.868 1.00 32.65 221 HIS G N 1
ATOM 13040 C CA . HIS G 1 221 ? 22.633 76.622 35.892 1.00 34.23 221 HIS G CA 1
ATOM 13041 C C . HIS G 1 221 ? 23.234 76.811 34.510 1.00 34.71 221 HIS G C 1
ATOM 13042 O O . HIS G 1 221 ? 22.593 76.490 33.516 1.00 35.58 221 HIS G O 1
ATOM 13049 N N . GLN G 1 222 ? 24.442 77.360 34.422 1.00 35.26 222 GLN G N 1
ATOM 13050 C CA . GLN G 1 222 ? 24.998 77.644 33.109 1.00 35.08 222 GLN G CA 1
ATOM 13051 C C . GLN G 1 222 ? 25.138 76.348 32.302 1.00 35.46 222 GLN G C 1
ATOM 13052 O O . GLN G 1 222 ? 25.493 75.320 32.834 1.00 35.51 222 GLN G O 1
ATOM 13058 N N . THR G 1 223 ? 24.868 76.449 31.013 1.00 36.03 223 THR G N 1
ATOM 13059 C CA . THR G 1 223 ? 24.881 75.328 30.072 1.00 37.03 223 THR G CA 1
ATOM 13060 C C . THR G 1 223 ? 26.156 75.269 29.208 1.00 36.53 223 THR G C 1
ATOM 13061 O O . THR G 1 223 ? 26.860 74.257 29.132 1.00 35.66 223 THR G O 1
ATOM 13065 N N . ASP G 1 224 ? 26.410 76.387 28.549 1.00 36.53 224 ASP G N 1
ATOM 13066 C CA . ASP G 1 224 ? 27.416 76.469 27.530 1.00 37.46 224 ASP G CA 1
ATOM 13067 C C . ASP G 1 224 ? 28.737 76.974 28.083 1.00 36.11 224 ASP G C 1
ATOM 13068 O O . ASP G 1 224 ? 28.799 77.576 29.162 1.00 35.29 224 ASP G O 1
ATOM 13073 N N . ASP G 1 225 ? 29.781 76.689 27.304 1.00 34.86 225 ASP G N 1
ATOM 13074 C CA . ASP G 1 225 ? 31.091 77.257 27.468 1.00 33.89 225 ASP G CA 1
ATOM 13075 C C . ASP G 1 225 ? 31.712 76.868 28.820 1.00 33.62 225 ASP G C 1
ATOM 13076 O O . ASP G 1 225 ? 32.453 77.628 29.435 1.00 32.96 225 ASP G O 1
ATOM 13081 N N . LEU G 1 226 ? 31.403 75.648 29.249 1.00 33.49 226 LEU G N 1
ATOM 13082 C CA . LEU G 1 226 ? 32.004 75.073 30.429 1.00 33.32 226 LEU G CA 1
ATOM 13083 C C . LEU G 1 226 ? 33.386 74.475 30.090 1.00 32.29 226 LEU G C 1
ATOM 13084 O O . LEU G 1 226 ? 34.128 74.066 30.974 1.00 31.16 226 LEU G O 1
ATOM 13089 N N . ALA G 1 227 ? 33.734 74.438 28.812 1.00 32.10 227 ALA G N 1
ATOM 13090 C CA . ALA G 1 227 ? 35.040 73.920 28.387 1.00 33.04 227 ALA G CA 1
ATOM 13091 C C . ALA G 1 227 ? 35.442 74.545 27.077 1.00 32.94 227 ALA G C 1
ATOM 13092 O O . ALA G 1 227 ? 34.597 75.065 26.375 1.00 33.71 227 ALA G O 1
ATOM 13094 N N . PRO G 1 228 ? 36.740 74.510 26.755 1.00 33.62 228 PRO G N 1
ATOM 13095 C CA . PRO G 1 228 ? 37.209 74.910 25.440 1.00 33.98 228 PRO G CA 1
ATOM 13096 C C . PRO G 1 228 ? 36.821 73.850 24.410 1.00 34.01 228 PRO G C 1
ATOM 13097 O O . PRO G 1 228 ? 37.035 72.646 24.656 1.00 34.32 228 PRO G O 1
ATOM 13101 N N . THR G 1 229 ? 36.235 74.276 23.287 1.00 33.99 229 THR G N 1
ATOM 13102 C CA . THR G 1 229 ? 35.780 73.312 22.288 1.00 34.06 229 THR G CA 1
ATOM 13103 C C . THR G 1 229 ? 36.600 73.315 21.003 1.00 34.80 229 THR G C 1
ATOM 13104 O O . THR G 1 229 ? 36.224 72.660 20.048 1.00 34.54 229 THR G O 1
ATOM 13108 N N . GLY G 1 230 ? 37.741 74.001 21.013 1.00 35.79 230 GLY G N 1
ATOM 13109 C CA . GLY G 1 230 ? 38.622 74.108 19.831 1.00 36.04 230 GLY G CA 1
ATOM 13110 C C . GLY G 1 230 ? 40.091 74.149 20.256 1.00 36.45 230 GLY G C 1
ATOM 13111 O O . GLY G 1 230 ? 40.398 74.163 21.450 1.00 37.07 230 GLY G O 1
ATOM 13112 N N . SER G 1 231 ? 40.992 74.199 19.277 1.00 36.70 231 SER G N 1
ATOM 13113 C CA . SER G 1 231 ? 42.434 74.274 19.514 1.00 36.94 231 SER G CA 1
ATOM 13114 C C . SER G 1 231 ? 42.886 75.743 19.660 1.00 36.11 231 SER G C 1
ATOM 13115 O O . SER G 1 231 ? 43.626 76.291 18.821 1.00 37.47 231 SER G O 1
ATOM 13118 N N . TRP G 1 232 ? 42.423 76.379 20.729 1.00 34.48 232 TRP G N 1
ATOM 13119 C CA . TRP G 1 232 ? 42.775 77.760 21.025 1.00 33.29 232 TRP G CA 1
ATOM 13120 C C . TRP G 1 232 ? 44.233 77.807 21.457 1.00 32.28 232 TRP G C 1
ATOM 13121 O O . TRP G 1 232 ? 44.760 76.816 22.008 1.00 30.07 232 TRP G O 1
ATOM 13132 N N . ASP G 1 233 ? 44.877 78.953 21.203 1.00 31.51 233 ASP G N 1
ATOM 13133 C CA . ASP G 1 233 ? 46.305 79.107 21.549 1.00 30.67 233 ASP G CA 1
ATOM 13134 C C . ASP G 1 233 ? 46.500 78.941 23.036 1.00 30.56 233 ASP G C 1
ATOM 13135 O O . ASP G 1 233 ? 47.436 78.281 23.488 1.00 30.30 233 ASP G O 1
ATOM 13140 N N . ILE G 1 234 ? 45.581 79.520 23.817 1.00 30.30 234 ILE G N 1
ATOM 13141 C CA . ILE G 1 234 ? 45.587 79.352 25.291 1.00 29.03 234 ILE G CA 1
ATOM 13142 C C . ILE G 1 234 ? 44.195 79.033 25.841 1.00 29.00 234 ILE G C 1
ATOM 13143 O O . ILE G 1 234 ? 43.205 79.629 25.417 1.00 26.68 234 ILE G O 1
ATOM 13148 N N . SER G 1 235 ? 44.135 78.073 26.770 1.00 29.63 235 SER G N 1
ATOM 13149 C CA . SER G 1 235 ? 42.957 77.870 27.588 1.00 30.66 235 SER G CA 1
ATOM 13150 C C . SER G 1 235 ? 43.305 78.115 29.050 1.00 30.74 235 SER G C 1
ATOM 13151 O O . SER G 1 235 ? 44.233 77.511 29.629 1.00 30.99 235 SER G O 1
ATOM 13154 N N . ALA G 1 236 ? 42.564 79.057 29.626 1.00 30.64 236 ALA G N 1
ATOM 13155 C CA . ALA G 1 236 ? 42.938 79.691 30.882 1.00 29.81 236 ALA G CA 1
ATOM 13156 C C . ALA G 1 236 ? 41.796 79.580 31.853 1.00 28.79 236 ALA G C 1
ATOM 13157 O O . ALA G 1 236 ? 40.647 79.557 31.446 1.00 27.35 236 ALA G O 1
ATOM 13159 N N . THR G 1 237 ? 42.121 79.509 33.144 1.00 29.58 237 THR G N 1
ATOM 13160 C CA . THR G 1 237 ? 41.108 79.460 34.209 1.00 29.57 237 THR G CA 1
ATOM 13161 C C . THR G 1 237 ? 40.577 80.854 34.585 1.00 29.35 237 THR G C 1
ATOM 13162 O O . THR G 1 237 ? 39.447 80.982 35.087 1.00 28.67 237 THR G O 1
ATOM 13166 N N . ASP G 1 238 ? 41.399 81.879 34.355 1.00 29.25 238 ASP G N 1
ATOM 13167 C CA . ASP G 1 238 ? 41.043 83.279 34.612 1.00 28.92 238 ASP G CA 1
ATOM 13168 C C . ASP G 1 238 ? 42.064 84.196 33.942 1.00 28.52 238 ASP G C 1
ATOM 13169 O O . ASP G 1 238 ? 43.071 83.721 33.406 1.00 30.85 238 ASP G O 1
ATOM 13174 N N . ILE G 1 239 ? 41.854 85.507 33.990 1.00 26.91 239 ILE G N 1
ATOM 13175 C CA . ILE G 1 239 ? 42.742 86.433 33.286 1.00 25.52 239 ILE G CA 1
ATOM 13176 C C . ILE G 1 239 ? 44.150 86.438 33.906 1.00 25.63 239 ILE G C 1
ATOM 13177 O O . ILE G 1 239 ? 45.138 86.730 33.226 1.00 24.88 239 ILE G O 1
ATOM 13182 N N . THR G 1 240 ? 44.235 86.094 35.192 1.00 25.30 240 THR G N 1
ATOM 13183 C CA . THR G 1 240 ? 45.517 86.006 35.869 1.00 25.72 240 THR G CA 1
ATOM 13184 C C . THR G 1 240 ? 46.271 84.820 35.290 1.00 24.76 240 THR G C 1
ATOM 13185 O O . THR G 1 240 ? 47.465 84.886 35.127 1.00 24.71 240 THR G O 1
ATOM 13189 N N . ASP G 1 241 ? 45.575 83.726 35.034 1.00 24.09 241 ASP G N 1
ATOM 13190 C CA . ASP G 1 241 ? 46.213 82.568 34.442 1.00 24.95 241 ASP G CA 1
ATOM 13191 C C . ASP G 1 241 ? 46.580 82.888 32.978 1.00 24.00 241 ASP G C 1
ATOM 13192 O O . ASP G 1 241 ? 47.663 82.599 32.536 1.00 23.47 241 ASP G O 1
ATOM 13197 N N . LEU G 1 242 ? 45.702 83.558 32.253 1.00 24.23 242 LEU G N 1
ATOM 13198 C CA . LEU G 1 242 ? 46.062 84.072 30.946 1.00 24.92 242 LEU G CA 1
ATOM 13199 C C . LEU G 1 242 ? 47.397 84.846 31.051 1.00 26.10 242 LEU G C 1
ATOM 13200 O O . LEU G 1 242 ? 48.258 84.705 30.195 1.00 27.56 242 LEU G O 1
ATOM 13205 N N . ALA G 1 243 ? 47.601 85.645 32.097 1.00 26.91 243 ALA G N 1
ATOM 13206 C CA . ALA G 1 243 ? 48.821 86.453 32.154 1.00 27.44 243 ALA G CA 1
ATOM 13207 C C . ALA G 1 243 ? 49.992 85.517 32.300 1.00 27.24 243 ALA G C 1
ATOM 13208 O O . ALA G 1 243 ? 50.990 85.672 31.616 1.00 27.76 243 ALA G O 1
ATOM 13210 N N . ALA G 1 244 ? 49.871 84.530 33.165 1.00 27.68 244 ALA G N 1
ATOM 13211 C CA . ALA G 1 244 ? 50.995 83.627 33.380 1.00 28.69 244 ALA G CA 1
ATOM 13212 C C . ALA G 1 244 ? 51.322 82.866 32.084 1.00 29.43 244 ALA G C 1
ATOM 13213 O O . ALA G 1 244 ? 52.483 82.794 31.703 1.00 29.44 244 ALA G O 1
ATOM 13215 N N . GLN G 1 245 ? 50.304 82.357 31.385 1.00 30.38 245 GLN G N 1
ATOM 13216 C CA . GLN G 1 245 ? 50.545 81.520 30.211 1.00 30.82 245 GLN G CA 1
ATOM 13217 C C . GLN G 1 245 ? 51.124 82.282 29.056 1.00 31.52 245 GLN G C 1
ATOM 13218 O O . GLN G 1 245 ? 51.926 81.729 28.310 1.00 32.30 245 GLN G O 1
ATOM 13224 N N . LEU G 1 246 ? 50.704 83.535 28.890 1.00 32.05 246 LEU G N 1
ATOM 13225 C CA . LEU G 1 246 ? 51.268 84.422 27.861 1.00 32.48 246 LEU G CA 1
ATOM 13226 C C . LEU G 1 246 ? 52.780 84.634 27.986 1.00 34.16 246 LEU G C 1
ATOM 13227 O O . LEU G 1 246 ? 53.503 84.566 26.988 1.00 34.44 246 LEU G O 1
ATOM 13232 N N . ARG G 1 247 ? 53.268 84.957 29.181 1.00 35.19 247 ARG G N 1
ATOM 13233 C CA . ARG G 1 247 ? 54.687 85.334 29.276 1.00 36.79 247 ARG G CA 1
ATOM 13234 C C . ARG G 1 247 ? 55.549 84.101 29.408 1.00 37.93 247 ARG G C 1
ATOM 13235 O O . ARG G 1 247 ? 56.767 84.189 29.151 1.00 37.99 247 ARG G O 1
ATOM 13243 N N . ALA G 1 248 ? 54.905 82.980 29.775 1.00 38.77 248 ALA G N 1
ATOM 13244 C CA . ALA G 1 248 ? 55.567 81.673 29.975 1.00 40.04 248 ALA G CA 1
ATOM 13245 C C . ALA G 1 248 ? 56.082 81.056 28.677 1.00 41.32 248 ALA G C 1
ATOM 13246 O O . ALA G 1 248 ? 57.173 80.490 28.654 1.00 42.73 248 ALA G O 1
ATOM 13248 N N . GLY G 1 249 ? 55.290 81.141 27.613 1.00 42.32 249 GLY G N 1
ATOM 13249 C CA . GLY G 1 249 ? 55.703 80.628 26.306 1.00 43.18 249 GLY G CA 1
ATOM 13250 C C . GLY G 1 249 ? 54.595 79.930 25.542 1.00 43.22 249 GLY G C 1
ATOM 13251 O O . GLY G 1 249 ? 54.416 80.191 24.345 1.00 43.79 249 GLY G O 1
ATOM 13252 N N . PRO H 1 5 ? 33.224 118.114 40.365 1.00 46.89 5 PRO H N 1
ATOM 13253 C CA . PRO H 1 5 ? 33.975 118.407 39.121 1.00 46.64 5 PRO H CA 1
ATOM 13254 C C . PRO H 1 5 ? 34.085 119.895 38.755 1.00 45.82 5 PRO H C 1
ATOM 13255 O O . PRO H 1 5 ? 33.507 120.750 39.419 1.00 46.69 5 PRO H O 1
ATOM 13259 N N . PHE H 1 6 ? 34.872 120.168 37.720 1.00 44.48 6 PHE H N 1
ATOM 13260 C CA . PHE H 1 6 ? 35.023 121.497 37.143 1.00 43.99 6 PHE H CA 1
ATOM 13261 C C . PHE H 1 6 ? 33.825 121.823 36.210 1.00 43.92 6 PHE H C 1
ATOM 13262 O O . PHE H 1 6 ? 33.467 121.000 35.352 1.00 43.57 6 PHE H O 1
ATOM 13270 N N . ARG H 1 7 ? 33.210 122.996 36.391 1.00 43.25 7 ARG H N 1
ATOM 13271 C CA . ARG H 1 7 ? 32.139 123.457 35.517 1.00 43.29 7 ARG H CA 1
ATOM 13272 C C . ARG H 1 7 ? 32.708 124.543 34.625 1.00 43.45 7 ARG H C 1
ATOM 13273 O O . ARG H 1 7 ? 33.148 125.568 35.110 1.00 43.83 7 ARG H O 1
ATOM 13281 N N . SER H 1 8 ? 32.725 124.285 33.319 1.00 44.00 8 SER H N 1
ATOM 13282 C CA . SER H 1 8 ? 33.212 125.236 32.332 1.00 44.32 8 SER H CA 1
ATOM 13283 C C . SER H 1 8 ? 32.301 126.455 32.355 1.00 44.29 8 SER H C 1
ATOM 13284 O O . SER H 1 8 ? 31.073 126.299 32.236 1.00 44.71 8 SER H O 1
ATOM 13287 N N . PRO H 1 9 ? 32.889 127.654 32.535 1.00 44.37 9 PRO H N 1
ATOM 13288 C CA . PRO H 1 9 ? 32.154 128.943 32.482 1.00 44.73 9 PRO H CA 1
ATOM 13289 C C . PRO H 1 9 ? 31.587 129.248 31.090 1.00 44.76 9 PRO H C 1
ATOM 13290 O O . PRO H 1 9 ? 30.449 129.714 30.971 1.00 45.30 9 PRO H O 1
ATOM 13294 N N . SER H 1 10 ? 32.391 128.966 30.069 1.00 44.63 10 SER H N 1
ATOM 13295 C CA . SER H 1 10 ? 31.982 129.062 28.667 1.00 45.07 10 SER H CA 1
ATOM 13296 C C . SER H 1 10 ? 30.852 128.119 28.234 1.00 44.60 10 SER H C 1
ATOM 13297 O O . SER H 1 10 ? 29.919 128.571 27.575 1.00 44.92 10 SER H O 1
ATOM 13300 N N . THR H 1 11 ? 30.927 126.831 28.576 1.00 44.03 11 THR H N 1
ATOM 13301 C CA . THR H 1 11 ? 29.900 125.875 28.114 1.00 43.97 11 THR H CA 1
ATOM 13302 C C . THR H 1 11 ? 28.795 125.659 29.132 1.00 44.38 11 THR H C 1
ATOM 13303 O O . THR H 1 11 ? 27.736 125.115 28.784 1.00 44.55 11 THR H O 1
ATOM 13307 N N . GLY H 1 12 ? 29.035 126.076 30.384 1.00 44.06 12 GLY H N 1
ATOM 13308 C CA . GLY H 1 12 ? 28.032 125.948 31.442 1.00 43.48 12 GLY H CA 1
ATOM 13309 C C . GLY H 1 12 ? 27.764 124.515 31.881 1.00 43.10 12 GLY H C 1
ATOM 13310 O O . GLY H 1 12 ? 26.804 124.272 32.612 1.00 42.98 12 GLY H O 1
ATOM 13311 N N . ARG H 1 13 ? 28.590 123.563 31.434 1.00 41.97 13 ARG H N 1
ATOM 13312 C CA . ARG H 1 13 ? 28.387 122.151 31.774 1.00 41.60 13 ARG H CA 1
ATOM 13313 C C . ARG H 1 13 ? 29.582 121.576 32.499 1.00 40.30 13 ARG H C 1
ATOM 13314 O O . ARG H 1 13 ? 30.699 122.058 32.361 1.00 39.06 13 ARG H O 1
ATOM 13322 N N . ASN H 1 14 ? 29.312 120.534 33.286 1.00 39.38 14 ASN H N 1
ATOM 13323 C CA . ASN H 1 14 ? 30.334 119.845 34.055 1.00 38.21 14 ASN H CA 1
ATOM 13324 C C . ASN H 1 14 ? 31.215 119.057 33.118 1.00 37.12 14 ASN H C 1
ATOM 13325 O O . ASN H 1 14 ? 30.740 118.202 32.374 1.00 37.83 14 ASN H O 1
ATOM 13330 N N . VAL H 1 15 ? 32.501 119.340 33.193 1.00 35.54 15 VAL H N 1
ATOM 13331 C CA . VAL H 1 15 ? 33.499 118.697 32.338 1.00 34.84 15 VAL H CA 1
ATOM 13332 C C . VAL H 1 15 ? 33.713 117.254 32.755 1.00 34.08 15 VAL H C 1
ATOM 13333 O O . VAL H 1 15 ? 34.030 116.996 33.908 1.00 34.12 15 VAL H O 1
ATOM 13337 N N . ARG H 1 16 ? 33.477 116.342 31.804 1.00 33.82 16 ARG H N 1
ATOM 13338 C CA . ARG H 1 16 ? 33.563 114.887 31.987 1.00 33.35 16 ARG H CA 1
ATOM 13339 C C . ARG H 1 16 ? 34.793 114.294 31.319 1.00 31.31 16 ARG H C 1
ATOM 13340 O O . ARG H 1 16 ? 35.269 113.241 31.768 1.00 31.89 16 ARG H O 1
ATOM 13348 N N . ALA H 1 17 ? 35.299 114.966 30.269 1.00 29.10 17 ALA H N 1
ATOM 13349 C CA . ALA H 1 17 ? 36.443 114.499 29.493 1.00 27.41 17 ALA H CA 1
ATOM 13350 C C . ALA H 1 17 ? 37.398 115.619 29.256 1.00 27.03 17 ALA H C 1
ATOM 13351 O O . ALA H 1 17 ? 36.995 116.765 28.935 1.00 27.38 17 ALA H O 1
ATOM 13353 N N . VAL H 1 18 ? 38.671 115.314 29.410 1.00 26.05 18 VAL H N 1
ATOM 13354 C CA . VAL H 1 18 ? 39.703 116.286 29.163 1.00 25.59 18 VAL H CA 1
ATOM 13355 C C . VAL H 1 18 ? 40.601 115.672 28.116 1.00 26.38 18 VAL H C 1
ATOM 13356 O O . VAL H 1 18 ? 41.333 114.733 28.391 1.00 25.22 18 VAL H O 1
ATOM 13360 N N . LEU H 1 19 ? 40.490 116.183 26.887 1.00 26.62 19 LEU H N 1
ATOM 13361 C CA . LEU H 1 19 ? 41.254 115.655 25.792 1.00 27.06 19 LEU H CA 1
ATOM 13362 C C . LEU H 1 19 ? 42.269 116.686 25.301 1.00 28.01 19 LEU H C 1
ATOM 13363 O O . LEU H 1 19 ? 42.023 117.916 25.332 1.00 28.45 19 LEU H O 1
ATOM 13368 N N . PHE H 1 20 ? 43.367 116.135 24.794 1.00 28.62 20 PHE H N 1
ATOM 13369 C CA . PHE H 1 20 ? 44.656 116.783 24.681 1.00 29.98 20 PHE H CA 1
ATOM 13370 C C . PHE H 1 20 ? 45.136 116.779 23.242 1.00 31.29 20 PHE H C 1
ATOM 13371 O O . PHE H 1 20 ? 45.540 115.738 22.717 1.00 31.75 20 PHE H O 1
ATOM 13379 N N . ASP H 1 21 ? 45.114 117.936 22.599 1.00 32.83 21 ASP H N 1
ATOM 13380 C CA . ASP H 1 21 ? 46.045 118.126 21.521 1.00 34.42 21 ASP H CA 1
ATOM 13381 C C . ASP H 1 21 ? 47.299 117.482 22.074 1.00 34.03 21 ASP H C 1
ATOM 13382 O O . ASP H 1 21 ? 47.600 117.644 23.247 1.00 36.09 21 ASP H O 1
ATOM 13387 N N . THR H 1 22 ? 47.965 116.653 21.301 1.00 33.93 22 THR H N 1
ATOM 13388 C CA . THR H 1 22 ? 49.036 115.812 21.836 1.00 33.10 22 THR H CA 1
ATOM 13389 C C . THR H 1 22 ? 50.384 116.377 21.415 1.00 34.64 22 THR H C 1
ATOM 13390 O O . THR H 1 22 ? 51.360 116.365 22.192 1.00 36.09 22 THR H O 1
ATOM 13394 N N . PHE H 1 23 ? 50.462 116.875 20.180 1.00 34.80 23 PHE H N 1
ATOM 13395 C CA . PHE H 1 23 ? 51.713 117.394 19.641 1.00 34.75 23 PHE H CA 1
ATOM 13396 C C . PHE H 1 23 ? 51.791 118.813 20.190 1.00 34.69 23 PHE H C 1
ATOM 13397 O O . PHE H 1 23 ? 50.810 119.553 20.177 1.00 34.07 23 PHE H O 1
ATOM 13405 N N . GLY H 1 24 ? 52.940 119.154 20.743 1.00 35.39 24 GLY H N 1
ATOM 13406 C CA . GLY H 1 24 ? 53.083 120.372 21.526 1.00 35.71 24 GLY H CA 1
ATOM 13407 C C . GLY H 1 24 ? 52.622 120.105 22.938 1.00 36.40 24 GLY H C 1
ATOM 13408 O O . GLY H 1 24 ? 53.442 119.930 23.870 1.00 36.56 24 GLY H O 1
ATOM 13409 N N . THR H 1 25 ? 51.304 120.012 23.082 1.00 36.51 25 THR H N 1
ATOM 13410 C CA . THR H 1 25 ? 50.694 120.078 24.387 1.00 36.79 25 THR H CA 1
ATOM 13411 C C . THR H 1 25 ? 51.181 119.006 25.361 1.00 36.08 25 THR H C 1
ATOM 13412 O O . THR H 1 25 ? 51.496 119.311 26.498 1.00 37.02 25 THR H O 1
ATOM 13416 N N . VAL H 1 26 ? 51.340 117.777 24.917 1.00 34.75 26 VAL H N 1
ATOM 13417 C CA . VAL H 1 26 ? 51.712 116.711 25.833 1.00 33.37 26 VAL H CA 1
ATOM 13418 C C . VAL H 1 26 ? 53.121 116.239 25.588 1.00 33.55 26 VAL H C 1
ATOM 13419 O O . VAL H 1 26 ? 53.834 115.830 26.530 1.00 34.24 26 VAL H O 1
ATOM 13423 N N . VAL H 1 27 ? 53.535 116.244 24.330 1.00 32.67 27 VAL H N 1
ATOM 13424 C CA . VAL H 1 27 ? 54.808 115.668 24.001 1.00 32.26 27 VAL H CA 1
ATOM 13425 C C . VAL H 1 27 ? 55.686 116.752 23.424 1.00 32.78 27 VAL H C 1
ATOM 13426 O O . VAL H 1 27 ? 55.178 117.800 22.978 1.00 33.30 27 VAL H O 1
ATOM 13430 N N . ASP H 1 28 ? 56.992 116.521 23.483 1.00 33.09 28 ASP H N 1
ATOM 13431 C CA . ASP H 1 28 ? 57.956 117.418 22.852 1.00 34.28 28 ASP H CA 1
ATOM 13432 C C . ASP H 1 28 ? 58.324 116.854 21.500 1.00 34.41 28 ASP H C 1
ATOM 13433 O O . ASP H 1 28 ? 59.204 115.982 21.378 1.00 33.58 28 ASP H O 1
ATOM 13438 N N . TRP H 1 29 ? 57.613 117.367 20.491 1.00 35.87 29 TRP H N 1
ATOM 13439 C CA . TRP H 1 29 ? 57.716 116.862 19.120 1.00 36.60 29 TRP H CA 1
ATOM 13440 C C . TRP H 1 29 ? 59.024 117.283 18.473 1.00 37.44 29 TRP H C 1
ATOM 13441 O O . TRP H 1 29 ? 59.553 116.564 17.637 1.00 38.26 29 TRP H O 1
ATOM 13452 N N . ARG H 1 30 ? 59.547 118.431 18.904 1.00 38.46 30 ARG H N 1
ATOM 13453 C CA . ARG H 1 30 ? 60.813 119.029 18.386 1.00 38.91 30 ARG H CA 1
ATOM 13454 C C . ARG H 1 30 ? 62.115 118.314 18.821 1.00 38.43 30 ARG H C 1
ATOM 13455 O O . ARG H 1 30 ? 63.027 118.110 18.031 1.00 38.48 30 ARG H O 1
ATOM 13463 N N . THR H 1 31 ? 62.223 117.952 20.086 1.00 38.67 31 THR H N 1
ATOM 13464 C CA . THR H 1 31 ? 63.439 117.286 20.564 1.00 37.57 31 THR H CA 1
ATOM 13465 C C . THR H 1 31 ? 63.497 115.889 19.994 1.00 36.75 31 THR H C 1
ATOM 13466 O O . THR H 1 31 ? 64.551 115.423 19.550 1.00 35.37 31 THR H O 1
ATOM 13470 N N . GLY H 1 32 ? 62.338 115.228 19.985 1.00 36.98 32 GLY H N 1
ATOM 13471 C CA . GLY H 1 32 ? 62.258 113.829 19.563 1.00 36.98 32 GLY H CA 1
ATOM 13472 C C . GLY H 1 32 ? 62.482 113.696 18.081 1.00 37.28 32 GLY H C 1
ATOM 13473 O O . GLY H 1 32 ? 63.246 112.865 17.609 1.00 36.57 32 GLY H O 1
ATOM 13474 N N . ILE H 1 33 ? 61.823 114.535 17.315 1.00 38.96 33 ILE H N 1
ATOM 13475 C CA . ILE H 1 33 ? 62.005 114.430 15.883 1.00 40.46 33 ILE H CA 1
ATOM 13476 C C . ILE H 1 33 ? 63.477 114.781 15.557 1.00 41.88 33 ILE H C 1
ATOM 13477 O O . ILE H 1 33 ? 64.150 114.014 14.837 1.00 41.83 33 ILE H O 1
ATOM 13482 N N . ALA H 1 34 ? 63.968 115.887 16.161 1.00 42.85 34 ALA H N 1
ATOM 13483 C CA . ALA H 1 34 ? 65.384 116.352 16.035 1.00 43.62 34 ALA H CA 1
ATOM 13484 C C . ALA H 1 34 ? 66.438 115.291 16.427 1.00 43.62 34 ALA H C 1
ATOM 13485 O O . ALA H 1 34 ? 67.450 115.141 15.736 1.00 44.55 34 ALA H O 1
ATOM 13487 N N . THR H 1 35 ? 66.198 114.573 17.528 1.00 43.27 35 THR H N 1
ATOM 13488 C CA . THR H 1 35 ? 67.062 113.466 17.942 1.00 43.09 35 THR H CA 1
ATOM 13489 C C . THR H 1 35 ? 67.112 112.502 16.796 1.00 43.09 35 THR H C 1
ATOM 13490 O O . THR H 1 35 ? 68.181 112.071 16.394 1.00 42.84 35 THR H O 1
ATOM 13494 N N . ALA H 1 36 ? 65.924 112.211 16.253 1.00 43.09 36 ALA H N 1
ATOM 13495 C CA . ALA H 1 36 ? 65.731 111.156 15.279 1.00 42.81 36 ALA H CA 1
ATOM 13496 C C . ALA H 1 36 ? 66.351 111.490 13.923 1.00 42.86 36 ALA H C 1
ATOM 13497 O O . ALA H 1 36 ? 67.042 110.683 13.320 1.00 42.16 36 ALA H O 1
ATOM 13499 N N . VAL H 1 37 ? 66.120 112.704 13.457 1.00 43.55 37 VAL H N 1
ATOM 13500 C CA . VAL H 1 37 ? 66.695 113.129 12.196 1.00 43.67 37 VAL H CA 1
ATOM 13501 C C . VAL H 1 37 ? 68.226 113.111 12.308 1.00 44.53 37 VAL H C 1
ATOM 13502 O O . VAL H 1 37 ? 68.881 112.595 11.412 1.00 43.47 37 VAL H O 1
ATOM 13506 N N . ALA H 1 38 ? 68.782 113.610 13.429 1.00 45.96 38 ALA H N 1
ATOM 13507 C CA . ALA H 1 38 ? 70.275 113.572 13.687 1.00 46.81 38 ALA H CA 1
ATOM 13508 C C . ALA H 1 38 ? 70.903 112.204 14.015 1.00 47.84 38 ALA H C 1
ATOM 13509 O O . ALA H 1 38 ? 72.091 112.008 13.769 1.00 48.81 38 ALA H O 1
ATOM 13511 N N . ASP H 1 39 ? 70.145 111.263 14.579 1.00 49.53 39 ASP H N 1
ATOM 13512 C CA . ASP H 1 39 ? 70.636 109.880 14.741 1.00 50.28 39 ASP H CA 1
ATOM 13513 C C . ASP H 1 39 ? 70.759 109.245 13.368 1.00 51.28 39 ASP H C 1
ATOM 13514 O O . ASP H 1 39 ? 71.741 108.573 13.062 1.00 51.84 39 ASP H O 1
ATOM 13519 N N . TYR H 1 40 ? 69.740 109.458 12.540 1.00 52.33 40 TYR H N 1
ATOM 13520 C CA . TYR H 1 40 ? 69.693 108.887 11.184 1.00 53.57 40 TYR H CA 1
ATOM 13521 C C . TYR H 1 40 ? 70.733 109.505 10.218 1.00 54.81 40 TYR H C 1
ATOM 13522 O O . TYR H 1 40 ? 71.338 108.774 9.413 1.00 55.20 40 TYR H O 1
ATOM 13531 N N . ALA H 1 41 ? 70.922 110.832 10.292 1.00 55.58 41 ALA H N 1
ATOM 13532 C CA . ALA H 1 41 ? 72.001 111.535 9.574 1.00 56.34 41 ALA H CA 1
ATOM 13533 C C . ALA H 1 41 ? 73.369 111.350 10.262 1.00 57.07 41 ALA H C 1
ATOM 13534 O O . ALA H 1 41 ? 74.232 112.226 10.155 1.00 57.73 41 ALA H O 1
ATOM 13536 N N . ALA H 1 42 ? 73.537 110.232 10.974 1.00 57.78 42 ALA H N 1
ATOM 13537 C CA . ALA H 1 42 ? 74.802 109.833 11.584 1.00 58.45 42 ALA H CA 1
ATOM 13538 C C . ALA H 1 42 ? 75.103 108.428 11.078 1.00 59.38 42 ALA H C 1
ATOM 13539 O O . ALA H 1 42 ? 76.081 108.222 10.364 1.00 59.41 42 ALA H O 1
ATOM 13541 N N . ARG H 1 43 ? 74.246 107.466 11.417 1.00 60.86 43 ARG H N 1
ATOM 13542 C CA . ARG H 1 43 ? 74.327 106.119 10.826 1.00 62.02 43 ARG H CA 1
ATOM 13543 C C . ARG H 1 43 ? 74.628 106.183 9.319 1.00 62.75 43 ARG H C 1
ATOM 13544 O O . ARG H 1 43 ? 75.496 105.435 8.812 1.00 62.64 43 ARG H O 1
ATOM 13552 N N . HIS H 1 44 ? 73.895 107.070 8.626 1.00 63.23 44 HIS H N 1
ATOM 13553 C CA . HIS H 1 44 ? 73.991 107.247 7.166 1.00 64.03 44 HIS H CA 1
ATOM 13554 C C . HIS H 1 44 ? 74.840 108.474 6.792 1.00 64.02 44 HIS H C 1
ATOM 13555 O O . HIS H 1 44 ? 74.564 109.149 5.802 1.00 63.74 44 HIS H O 1
ATOM 13562 N N . GLN H 1 45 ? 75.860 108.751 7.608 1.00 64.36 45 GLN H N 1
ATOM 13563 C CA . GLN H 1 45 ? 76.983 109.648 7.265 1.00 64.88 45 GLN H CA 1
ATOM 13564 C C . GLN H 1 45 ? 76.575 110.985 6.589 1.00 65.07 45 GLN H C 1
ATOM 13565 O O . GLN H 1 45 ? 77.335 111.565 5.798 1.00 65.09 45 GLN H O 1
ATOM 13571 N N . LEU H 1 46 ? 75.386 111.479 6.919 1.00 65.23 46 LEU H N 1
ATOM 13572 C CA . LEU H 1 46 ? 74.797 112.602 6.189 1.00 65.33 46 LEU H CA 1
ATOM 13573 C C . LEU H 1 46 ? 74.832 113.894 7.006 1.00 65.17 46 LEU H C 1
ATOM 13574 O O . LEU H 1 46 ? 75.118 113.895 8.221 1.00 65.28 46 LEU H O 1
ATOM 13579 N N . GLU H 1 47 ? 74.518 114.988 6.314 1.00 64.51 47 GLU H N 1
ATOM 13580 C CA . GLU H 1 47 ? 75.006 116.305 6.681 1.00 64.26 47 GLU H CA 1
ATOM 13581 C C . GLU H 1 47 ? 73.913 117.361 6.604 1.00 63.37 47 GLU H C 1
ATOM 13582 O O . GLU H 1 47 ? 73.808 118.083 5.604 1.00 63.38 47 GLU H O 1
ATOM 13588 N N . VAL H 1 48 ? 73.111 117.456 7.667 1.00 62.24 48 VAL H N 1
ATOM 13589 C CA . VAL H 1 48 ? 72.115 118.529 7.788 1.00 61.16 48 VAL H CA 1
ATOM 13590 C C . VAL H 1 48 ? 71.950 118.926 9.242 1.00 60.16 48 VAL H C 1
ATOM 13591 O O . VAL H 1 48 ? 72.530 118.276 10.141 1.00 60.26 48 VAL H O 1
ATOM 13595 N N . ASP H 1 49 ? 71.166 119.989 9.463 1.00 58.43 49 ASP H N 1
ATOM 13596 C CA . ASP H 1 49 ? 70.822 120.448 10.824 1.00 57.16 49 ASP H CA 1
ATOM 13597 C C . ASP H 1 49 ? 69.450 119.911 11.338 1.00 55.91 49 ASP H C 1
ATOM 13598 O O . ASP H 1 49 ? 68.401 120.555 11.158 1.00 55.26 49 ASP H O 1
ATOM 13603 N N . ALA H 1 50 ? 69.519 118.720 11.963 1.00 53.87 50 ALA H N 1
ATOM 13604 C CA . ALA H 1 50 ? 68.421 118.028 12.655 1.00 52.71 50 ALA H CA 1
ATOM 13605 C C . ALA H 1 50 ? 67.250 118.886 13.140 1.00 51.57 50 ALA H C 1
ATOM 13606 O O . ALA H 1 50 ? 66.094 118.573 12.861 1.00 51.79 50 ALA H O 1
ATOM 13608 N N . VAL H 1 51 ? 67.537 119.953 13.876 1.00 50.08 51 VAL H N 1
ATOM 13609 C CA . VAL H 1 51 ? 66.470 120.782 14.461 1.00 49.25 51 VAL H CA 1
ATOM 13610 C C . VAL H 1 51 ? 65.757 121.701 13.439 1.00 48.87 51 VAL H C 1
ATOM 13611 O O . VAL H 1 51 ? 64.511 121.847 13.487 1.00 48.77 51 VAL H O 1
ATOM 13615 N N . ALA H 1 52 ? 66.520 122.294 12.514 1.00 48.23 52 ALA H N 1
ATOM 13616 C CA . ALA H 1 52 ? 65.923 123.081 11.398 1.00 47.91 52 ALA H CA 1
ATOM 13617 C C . ALA H 1 52 ? 65.163 122.201 10.398 1.00 47.25 52 ALA H C 1
ATOM 13618 O O . ALA H 1 52 ? 64.294 122.681 9.668 1.00 47.67 52 ALA H O 1
ATOM 13620 N N . PHE H 1 53 ? 65.518 120.920 10.370 1.00 46.57 53 PHE H N 1
ATOM 13621 C CA . PHE H 1 53 ? 64.827 119.908 9.576 1.00 45.82 53 PHE H CA 1
ATOM 13622 C C . PHE H 1 53 ? 63.508 119.626 10.239 1.00 45.02 53 PHE H C 1
ATOM 13623 O O . PHE H 1 53 ? 62.468 119.701 9.614 1.00 44.09 53 PHE H O 1
ATOM 13631 N N . ALA H 1 54 ? 63.580 119.304 11.532 1.00 45.28 54 ALA H N 1
ATOM 13632 C CA . ALA H 1 54 ? 62.392 119.037 12.328 1.00 45.26 54 ALA H CA 1
ATOM 13633 C C . ALA H 1 54 ? 61.292 120.060 12.005 1.00 45.36 54 ALA H C 1
ATOM 13634 O O . ALA H 1 54 ? 60.155 119.667 11.729 1.00 45.90 54 ALA H O 1
ATOM 13636 N N . ASP H 1 55 ? 61.647 121.346 12.018 1.00 45.07 55 ASP H N 1
ATOM 13637 C CA . ASP H 1 55 ? 60.694 122.450 11.787 1.00 45.06 55 ASP H CA 1
ATOM 13638 C C . ASP H 1 55 ? 60.065 122.472 10.369 1.00 44.43 55 ASP H C 1
ATOM 13639 O O . ASP H 1 55 ? 58.885 122.792 10.212 1.00 44.21 55 ASP H O 1
ATOM 13644 N N . ARG H 1 56 ? 60.847 122.152 9.341 1.00 44.22 56 ARG H N 1
ATOM 13645 C CA . ARG H 1 56 ? 60.294 122.067 7.968 1.00 43.78 56 ARG H CA 1
ATOM 13646 C C . ARG H 1 56 ? 59.327 120.859 7.878 1.00 42.13 56 ARG H C 1
ATOM 13647 O O . ARG H 1 56 ? 58.290 120.898 7.186 1.00 41.49 56 ARG H O 1
ATOM 13655 N N . TRP H 1 57 ? 59.693 119.784 8.566 1.00 40.85 57 TRP H N 1
ATOM 13656 C CA . TRP H 1 57 ? 58.840 118.607 8.657 1.00 40.25 57 TRP H CA 1
ATOM 13657 C C . TRP H 1 57 ? 57.480 119.007 9.221 1.00 41.08 57 TRP H C 1
ATOM 13658 O O . TRP H 1 57 ? 56.421 118.639 8.667 1.00 41.59 57 TRP H O 1
ATOM 13669 N N . ARG H 1 58 ? 57.516 119.812 10.281 1.00 41.27 58 ARG H N 1
ATOM 13670 C CA . ARG H 1 58 ? 56.304 120.369 10.893 1.00 42.12 58 ARG H CA 1
ATOM 13671 C C . ARG H 1 58 ? 55.653 121.467 10.061 1.00 42.78 58 ARG H C 1
ATOM 13672 O O . ARG H 1 58 ? 54.445 121.717 10.193 1.00 42.97 58 ARG H O 1
ATOM 13680 N N . ALA H 1 59 ? 56.453 122.156 9.250 1.00 43.63 59 ALA H N 1
ATOM 13681 C CA . ALA H 1 59 ? 55.930 123.166 8.321 1.00 44.54 59 ALA H CA 1
ATOM 13682 C C . ALA H 1 59 ? 54.958 122.526 7.319 1.00 44.94 59 ALA H C 1
ATOM 13683 O O . ALA H 1 59 ? 54.001 123.184 6.888 1.00 45.44 59 ALA H O 1
ATOM 13685 N N . ARG H 1 60 ? 55.198 121.251 6.963 1.00 45.24 60 ARG H N 1
ATOM 13686 C CA . ARG H 1 60 ? 54.337 120.495 6.005 1.00 44.95 60 ARG H CA 1
ATOM 13687 C C . ARG H 1 60 ? 53.036 119.960 6.624 1.00 45.31 60 ARG H C 1
ATOM 13688 O O . ARG H 1 60 ? 52.039 119.805 5.921 1.00 44.33 60 ARG H O 1
ATOM 13696 N N . TYR H 1 61 ? 53.079 119.659 7.925 1.00 45.89 61 TYR H N 1
ATOM 13697 C CA . TYR H 1 61 ? 51.915 119.194 8.699 1.00 46.86 61 TYR H CA 1
ATOM 13698 C C . TYR H 1 61 ? 50.612 119.828 8.180 1.00 47.16 61 TYR H C 1
ATOM 13699 O O . TYR H 1 61 ? 49.810 119.147 7.522 1.00 46.76 61 TYR H O 1
ATOM 13708 N N . GLN H 1 62 ? 50.412 121.124 8.421 1.00 47.48 62 GLN H N 1
ATOM 13709 C CA . GLN H 1 62 ? 49.110 121.739 8.128 1.00 48.10 62 GLN H CA 1
ATOM 13710 C C . GLN H 1 62 ? 48.688 121.794 6.633 1.00 48.24 62 GLN H C 1
ATOM 13711 O O . GLN H 1 62 ? 47.537 121.445 6.326 1.00 48.12 62 GLN H O 1
ATOM 13717 N N . PRO H 1 63 ? 49.586 122.247 5.711 1.00 47.97 63 PRO H N 1
ATOM 13718 C CA . PRO H 1 63 ? 49.225 122.235 4.263 1.00 47.61 63 PRO H CA 1
ATOM 13719 C C . PRO H 1 63 ? 49.009 120.832 3.655 1.00 47.47 63 PRO H C 1
ATOM 13720 O O . PRO H 1 63 ? 48.228 120.694 2.706 1.00 48.47 63 PRO H O 1
ATOM 13724 N N . SER H 1 64 ? 49.691 119.809 4.167 1.00 47.00 64 SER H N 1
ATOM 13725 C CA . SER H 1 64 ? 49.428 118.429 3.711 1.00 46.75 64 SER H CA 1
ATOM 13726 C C . SER H 1 64 ? 48.014 117.963 4.119 1.00 46.52 64 SER H C 1
ATOM 13727 O O . SER H 1 64 ? 47.359 117.220 3.392 1.00 47.38 64 SER H O 1
ATOM 13730 N N . MET H 1 65 ? 47.544 118.443 5.260 1.00 46.54 65 MET H N 1
ATOM 13731 C CA . MET H 1 65 ? 46.181 118.194 5.736 1.00 46.30 65 MET H CA 1
ATOM 13732 C C . MET H 1 65 ? 45.149 119.031 5.025 1.00 46.12 65 MET H C 1
ATOM 13733 O O . MET H 1 65 ? 43.991 118.620 4.921 1.00 45.16 65 MET H O 1
ATOM 13738 N N . ASP H 1 66 ? 45.558 120.233 4.605 1.00 46.78 66 ASP H N 1
ATOM 13739 C CA . ASP H 1 66 ? 44.688 121.171 3.878 1.00 47.13 66 ASP H CA 1
ATOM 13740 C C . ASP H 1 66 ? 44.319 120.643 2.498 1.00 46.69 66 ASP H C 1
ATOM 13741 O O . ASP H 1 66 ? 43.272 121.018 1.951 1.00 46.59 66 ASP H O 1
ATOM 13746 N N . ALA H 1 67 ? 45.193 119.809 1.933 1.00 46.12 67 ALA H N 1
ATOM 13747 C CA . ALA H 1 67 ? 44.854 119.014 0.742 1.00 46.28 67 ALA H CA 1
ATOM 13748 C C . ALA H 1 67 ? 43.545 118.246 1.014 1.00 45.99 67 ALA H C 1
ATOM 13749 O O . ALA H 1 67 ? 42.544 118.367 0.284 1.00 46.54 67 ALA H O 1
ATOM 13751 N N . ILE H 1 68 ? 43.545 117.531 2.133 1.00 45.72 68 ILE H N 1
ATOM 13752 C CA . ILE H 1 68 ? 42.441 116.682 2.548 1.00 44.69 68 ILE H CA 1
ATOM 13753 C C . ILE H 1 68 ? 41.260 117.549 3.040 1.00 45.90 68 ILE H C 1
ATOM 13754 O O . ILE H 1 68 ? 40.079 117.190 2.834 1.00 46.47 68 ILE H O 1
ATOM 13759 N N . LEU H 1 69 ? 41.555 118.699 3.650 1.00 46.47 69 LEU H N 1
ATOM 13760 C CA . LEU H 1 69 ? 40.487 119.538 4.248 1.00 47.30 69 LEU H CA 1
ATOM 13761 C C . LEU H 1 69 ? 39.702 120.306 3.183 1.00 47.91 69 LEU H C 1
ATOM 13762 O O . LEU H 1 69 ? 38.544 120.671 3.406 1.00 48.34 69 LEU H O 1
ATOM 13767 N N . SER H 1 70 ? 40.334 120.515 2.029 1.00 48.52 70 SER H N 1
ATOM 13768 C CA . SER H 1 70 ? 39.718 121.191 0.876 1.00 48.79 70 SER H CA 1
ATOM 13769 C C . SER H 1 70 ? 38.932 120.230 0.022 1.00 48.64 70 SER H C 1
ATOM 13770 O O . SER H 1 70 ? 38.103 120.653 -0.756 1.00 48.84 70 SER H O 1
ATOM 13773 N N . GLY H 1 71 ? 39.210 118.935 0.159 1.00 49.23 71 GLY H N 1
ATOM 13774 C CA . GLY H 1 71 ? 38.610 117.903 -0.698 1.00 48.87 71 GLY H CA 1
ATOM 13775 C C . GLY H 1 71 ? 39.479 117.578 -1.910 1.00 48.93 71 GLY H C 1
ATOM 13776 O O . GLY H 1 71 ? 39.055 116.851 -2.803 1.00 49.29 71 GLY H O 1
ATOM 13777 N N . ALA H 1 72 ? 40.711 118.091 -1.932 1.00 48.88 72 ALA H N 1
ATOM 13778 C CA . ALA H 1 72 ? 41.628 117.911 -3.074 1.00 48.27 72 ALA H CA 1
ATOM 13779 C C . ALA H 1 72 ? 42.255 116.524 -3.085 1.00 47.80 72 ALA H C 1
ATOM 13780 O O . ALA H 1 72 ? 42.966 116.154 -4.019 1.00 47.88 72 ALA H O 1
ATOM 13782 N N . ARG H 1 73 ? 42.022 115.759 -2.030 1.00 46.70 73 ARG H N 1
ATOM 13783 C CA . ARG H 1 73 ? 42.540 114.404 -1.977 1.00 45.41 73 ARG H CA 1
ATOM 13784 C C . ARG H 1 73 ? 41.709 113.569 -0.974 1.00 45.02 73 ARG H C 1
ATOM 13785 O O . ARG H 1 73 ? 41.001 114.119 -0.099 1.00 45.46 73 ARG H O 1
ATOM 13793 N N . GLU H 1 74 ? 41.749 112.250 -1.148 1.00 44.21 74 GLU H N 1
ATOM 13794 C CA . GLU H 1 74 ? 41.055 111.342 -0.253 1.00 44.38 74 GLU H CA 1
ATOM 13795 C C . GLU H 1 74 ? 41.772 111.321 1.115 1.00 42.94 74 GLU H C 1
ATOM 13796 O O . GLU H 1 74 ? 43.024 111.446 1.187 1.00 41.99 74 GLU H O 1
ATOM 13802 N N . PHE H 1 75 ? 40.985 111.135 2.180 1.00 40.77 75 PHE H N 1
ATOM 13803 C CA . PHE H 1 75 ? 41.562 111.015 3.505 1.00 38.80 75 PHE H CA 1
ATOM 13804 C C . PHE H 1 75 ? 42.594 109.886 3.512 1.00 37.52 75 PHE H C 1
ATOM 13805 O O . PHE H 1 75 ? 42.308 108.792 3.048 1.00 38.55 75 PHE H O 1
ATOM 13813 N N . VAL H 1 76 ? 43.797 110.165 4.004 1.00 35.66 76 VAL H N 1
ATOM 13814 C CA . VAL H 1 76 ? 44.744 109.122 4.423 1.00 34.46 76 VAL H CA 1
ATOM 13815 C C . VAL H 1 76 ? 45.225 109.424 5.873 1.00 33.74 76 VAL H C 1
ATOM 13816 O O . VAL H 1 76 ? 45.017 110.541 6.364 1.00 32.25 76 VAL H O 1
ATOM 13820 N N . THR H 1 77 ? 45.880 108.446 6.526 1.00 33.23 77 THR H N 1
ATOM 13821 C CA . THR H 1 77 ? 46.317 108.588 7.926 1.00 33.17 77 THR H CA 1
ATOM 13822 C C . THR H 1 77 ? 47.355 109.719 8.028 1.00 33.33 77 THR H C 1
ATOM 13823 O O . THR H 1 77 ? 47.839 110.176 6.992 1.00 33.86 77 THR H O 1
ATOM 13827 N N . LEU H 1 78 ? 47.605 110.225 9.239 1.00 33.04 78 LEU H N 1
ATOM 13828 C CA . LEU H 1 78 ? 48.700 111.187 9.493 1.00 32.92 78 LEU H CA 1
ATOM 13829 C C . LEU H 1 78 ? 50.012 110.443 9.381 1.00 32.70 78 LEU H C 1
ATOM 13830 O O . LEU H 1 78 ? 51.002 111.019 8.970 1.00 32.88 78 LEU H O 1
ATOM 13835 N N . ASP H 1 79 ? 50.036 109.167 9.731 1.00 32.47 79 ASP H N 1
ATOM 13836 C CA . ASP H 1 79 ? 51.259 108.414 9.534 1.00 33.57 79 ASP H CA 1
ATOM 13837 C C . ASP H 1 79 ? 51.684 108.493 8.083 1.00 34.19 79 ASP H C 1
ATOM 13838 O O . ASP H 1 79 ? 52.887 108.612 7.821 1.00 35.29 79 ASP H O 1
ATOM 13843 N N . ILE H 1 80 ? 50.711 108.405 7.153 1.00 33.93 80 ILE H N 1
ATOM 13844 C CA . ILE H 1 80 ? 51.014 108.529 5.707 1.00 33.94 80 ILE H CA 1
ATOM 13845 C C . ILE H 1 80 ? 51.523 109.933 5.382 1.00 33.93 80 ILE H C 1
ATOM 13846 O O . ILE H 1 80 ? 52.608 110.074 4.787 1.00 34.91 80 ILE H O 1
ATOM 13851 N N . LEU H 1 81 ? 50.780 110.966 5.796 1.00 33.77 81 LEU H N 1
ATOM 13852 C CA . LEU H 1 81 ? 51.171 112.362 5.513 1.00 34.10 81 LEU H CA 1
ATOM 13853 C C . LEU H 1 81 ? 52.546 112.729 6.046 1.00 34.94 81 LEU H C 1
ATOM 13854 O O . LEU H 1 81 ? 53.177 113.659 5.524 1.00 35.83 81 LEU H O 1
ATOM 13859 N N . HIS H 1 82 ? 53.019 112.016 7.068 1.00 36.21 82 HIS H N 1
ATOM 13860 C CA . HIS H 1 82 ? 54.347 112.266 7.678 1.00 36.80 82 HIS H CA 1
ATOM 13861 C C . HIS H 1 82 ? 55.487 111.688 6.876 1.00 37.88 82 HIS H C 1
ATOM 13862 O O . HIS H 1 82 ? 56.624 112.122 7.013 1.00 38.91 82 HIS H O 1
ATOM 13869 N N . ARG H 1 83 ? 55.214 110.636 6.137 1.00 38.33 83 ARG H N 1
ATOM 13870 C CA . ARG H 1 83 ? 56.238 109.964 5.356 1.00 39.13 83 ARG H CA 1
ATOM 13871 C C . ARG H 1 83 ? 56.403 110.678 4.000 1.00 38.85 83 ARG H C 1
ATOM 13872 O O . ARG H 1 83 ? 57.502 110.777 3.488 1.00 39.11 83 ARG H O 1
ATOM 13880 N N . GLU H 1 84 ? 55.284 111.166 3.447 1.00 38.82 84 GLU H N 1
ATOM 13881 C CA . GLU H 1 84 ? 55.268 112.016 2.264 1.00 37.78 84 GLU H CA 1
ATOM 13882 C C . GLU H 1 84 ? 55.941 113.334 2.615 1.00 38.39 84 GLU H C 1
ATOM 13883 O O . GLU H 1 84 ? 56.803 113.808 1.869 1.00 37.08 84 GLU H O 1
ATOM 13889 N N . ASN H 1 85 ? 55.552 113.915 3.759 1.00 38.70 85 ASN H N 1
ATOM 13890 C CA . ASN H 1 85 ? 56.176 115.143 4.246 1.00 38.60 85 ASN H CA 1
ATOM 13891 C C . ASN H 1 85 ? 57.664 114.917 4.596 1.00 38.78 85 ASN H C 1
ATOM 13892 O O . ASN H 1 85 ? 58.466 115.852 4.489 1.00 39.54 85 ASN H O 1
ATOM 13897 N N . LEU H 1 86 ? 58.043 113.697 4.980 1.00 38.77 86 LEU H N 1
ATOM 13898 C CA . LEU H 1 86 ? 59.465 113.326 5.160 1.00 38.91 86 LEU H CA 1
ATOM 13899 C C . LEU H 1 86 ? 60.292 113.485 3.896 1.00 40.83 86 LEU H C 1
ATOM 13900 O O . LEU H 1 86 ? 61.462 113.892 3.926 1.00 40.78 86 LEU H O 1
ATOM 13905 N N . ASP H 1 87 ? 59.710 113.064 2.784 1.00 42.67 87 ASP H N 1
ATOM 13906 C CA . ASP H 1 87 ? 60.447 113.005 1.537 1.00 43.87 87 ASP H CA 1
ATOM 13907 C C . ASP H 1 87 ? 60.560 114.403 0.942 1.00 43.94 87 ASP H C 1
ATOM 13908 O O . ASP H 1 87 ? 61.629 114.814 0.519 1.00 44.06 87 ASP H O 1
ATOM 13913 N N . PHE H 1 88 ? 59.460 115.141 0.961 1.00 44.67 88 PHE H N 1
ATOM 13914 C CA . PHE H 1 88 ? 59.427 116.542 0.502 1.00 45.13 88 PHE H CA 1
ATOM 13915 C C . PHE H 1 88 ? 60.576 117.354 1.086 1.00 45.84 88 PHE H C 1
ATOM 13916 O O . PHE H 1 88 ? 61.330 118.035 0.374 1.00 45.82 88 PHE H O 1
ATOM 13924 N N . VAL H 1 89 ? 60.681 117.278 2.407 1.00 46.69 89 VAL H N 1
ATOM 13925 C CA . VAL H 1 89 ? 61.683 117.997 3.161 1.00 47.35 89 VAL H CA 1
ATOM 13926 C C . VAL H 1 89 ? 63.120 117.448 2.927 1.00 48.35 89 VAL H C 1
ATOM 13927 O O . VAL H 1 89 ? 64.098 118.213 3.021 1.00 48.37 89 VAL H O 1
ATOM 13931 N N . LEU H 1 90 ? 63.236 116.149 2.616 1.00 49.03 90 LEU H N 1
ATOM 13932 C CA . LEU H 1 90 ? 64.524 115.539 2.298 1.00 49.71 90 LEU H CA 1
ATOM 13933 C C . LEU H 1 90 ? 65.132 116.173 1.025 1.00 51.17 90 LEU H C 1
ATOM 13934 O O . LEU H 1 90 ? 66.272 116.687 1.066 1.00 51.24 90 LEU H O 1
ATOM 13939 N N . ARG H 1 91 ? 64.360 116.174 -0.067 1.00 52.54 91 ARG H N 1
ATOM 13940 C CA . ARG H 1 91 ? 64.685 116.931 -1.312 1.00 53.63 91 ARG H CA 1
ATOM 13941 C C . ARG H 1 91 ? 64.859 118.440 -1.069 1.00 54.49 91 ARG H C 1
ATOM 13942 O O . ARG H 1 91 ? 65.837 119.049 -1.537 1.00 55.25 91 ARG H O 1
ATOM 13950 N N . GLU H 1 92 ? 63.919 119.034 -0.338 1.00 55.06 92 GLU H N 1
ATOM 13951 C CA . GLU H 1 92 ? 64.054 120.414 0.139 1.00 55.41 92 GLU H CA 1
ATOM 13952 C C . GLU H 1 92 ? 65.417 120.678 0.831 1.00 55.95 92 GLU H C 1
ATOM 13953 O O . GLU H 1 92 ? 65.989 121.769 0.677 1.00 56.28 92 GLU H O 1
ATOM 13959 N N . SER H 1 93 ? 65.924 119.686 1.579 1.00 56.15 93 SER H N 1
ATOM 13960 C CA . SER H 1 93 ? 67.213 119.786 2.270 1.00 56.67 93 SER H CA 1
ATOM 13961 C C . SER H 1 93 ? 68.426 119.440 1.381 1.00 57.38 93 SER H C 1
ATOM 13962 O O . SER H 1 93 ? 69.544 119.350 1.881 1.00 57.51 93 SER H O 1
ATOM 13965 N N . GLY H 1 94 ? 68.208 119.244 0.078 1.00 58.24 94 GLY H N 1
ATOM 13966 C CA . GLY H 1 94 ? 69.274 118.873 -0.855 1.00 58.49 94 GLY H CA 1
ATOM 13967 C C . GLY H 1 94 ? 69.503 117.368 -0.979 1.00 59.13 94 GLY H C 1
ATOM 13968 O O . GLY H 1 94 ? 70.439 116.961 -1.676 1.00 58.88 94 GLY H O 1
ATOM 13969 N N . ILE H 1 95 ? 68.669 116.538 -0.329 1.00 59.56 95 ILE H N 1
ATOM 13970 C CA . ILE H 1 95 ? 68.832 115.049 -0.362 1.00 60.00 95 ILE H CA 1
ATOM 13971 C C . ILE H 1 95 ? 67.803 114.315 -1.263 1.00 60.67 95 ILE H C 1
ATOM 13972 O O . ILE H 1 95 ? 66.612 114.643 -1.275 1.00 61.13 95 ILE H O 1
ATOM 13977 N N . ASP H 1 96 ? 68.263 113.312 -2.016 1.00 61.32 96 ASP H N 1
ATOM 13978 C CA . ASP H 1 96 ? 67.390 112.570 -2.950 1.00 61.43 96 ASP H CA 1
ATOM 13979 C C . ASP H 1 96 ? 66.841 111.320 -2.232 1.00 61.44 96 ASP H C 1
ATOM 13980 O O . ASP H 1 96 ? 67.610 110.401 -1.899 1.00 61.48 96 ASP H O 1
ATOM 13985 N N . PRO H 1 97 ? 65.512 111.283 -1.982 1.00 61.33 97 PRO H N 1
ATOM 13986 C CA . PRO H 1 97 ? 64.907 110.158 -1.250 1.00 61.38 97 PRO H CA 1
ATOM 13987 C C . PRO H 1 97 ? 65.290 108.791 -1.814 1.00 61.51 97 PRO H C 1
ATOM 13988 O O . PRO H 1 97 ? 65.603 107.874 -1.034 1.00 61.42 97 PRO H O 1
ATOM 13992 N N . THR H 1 98 ? 65.284 108.703 -3.158 1.00 61.87 98 THR H N 1
ATOM 13993 C CA . THR H 1 98 ? 65.479 107.467 -3.952 1.00 61.69 98 THR H CA 1
ATOM 13994 C C . THR H 1 98 ? 66.728 106.669 -3.570 1.00 61.80 98 THR H C 1
ATOM 13995 O O . THR H 1 98 ? 66.675 105.435 -3.476 1.00 61.71 98 THR H O 1
ATOM 13999 N N . ASN H 1 99 ? 67.830 107.379 -3.323 1.00 61.98 99 ASN H N 1
ATOM 14000 C CA . ASN H 1 99 ? 69.059 106.776 -2.766 1.00 62.33 99 ASN H CA 1
ATOM 14001 C C . ASN H 1 99 ? 68.840 105.901 -1.534 1.00 62.28 99 ASN H C 1
ATOM 14002 O O . ASN H 1 99 ? 69.598 104.954 -1.295 1.00 62.10 99 ASN H O 1
ATOM 14007 N N . HIS H 1 100 ? 67.790 106.230 -0.774 1.00 62.30 100 HIS H N 1
ATOM 14008 C CA . HIS H 1 100 ? 67.534 105.632 0.527 1.00 62.22 100 HIS H CA 1
ATOM 14009 C C . HIS H 1 100 ? 66.477 104.532 0.500 1.00 61.70 100 HIS H C 1
ATOM 14010 O O . HIS H 1 100 ? 65.593 104.508 -0.367 1.00 61.92 100 HIS H O 1
ATOM 14017 N N . ASP H 1 101 ? 66.613 103.613 1.457 1.00 60.98 101 ASP H N 1
ATOM 14018 C CA . ASP H 1 101 ? 65.715 102.469 1.638 1.00 60.34 101 ASP H CA 1
ATOM 14019 C C . ASP H 1 101 ? 64.319 102.942 2.069 1.00 59.82 101 ASP H C 1
ATOM 14020 O O . ASP H 1 101 ? 64.180 103.935 2.817 1.00 59.93 101 ASP H O 1
ATOM 14025 N N . SER H 1 102 ? 63.286 102.250 1.587 1.00 58.52 102 SER H N 1
ATOM 14026 C CA . SER H 1 102 ? 61.924 102.612 1.937 1.00 57.61 102 SER H CA 1
ATOM 14027 C C . SER H 1 102 ? 61.626 102.207 3.395 1.00 57.01 102 SER H C 1
ATOM 14028 O O . SER H 1 102 ? 61.004 102.988 4.122 1.00 56.61 102 SER H O 1
ATOM 14031 N N . GLY H 1 103 ? 62.087 101.019 3.815 1.00 56.16 103 GLY H N 1
ATOM 14032 C CA . GLY H 1 103 ? 61.826 100.501 5.163 1.00 55.76 103 GLY H CA 1
ATOM 14033 C C . GLY H 1 103 ? 62.485 101.334 6.253 1.00 55.52 103 GLY H C 1
ATOM 14034 O O . GLY H 1 103 ? 62.013 101.375 7.382 1.00 55.45 103 GLY H O 1
ATOM 14035 N N . GLU H 1 104 ? 63.586 101.993 5.903 1.00 54.97 104 GLU H N 1
ATOM 14036 C CA . GLU H 1 104 ? 64.353 102.762 6.851 1.00 54.40 104 GLU H CA 1
ATOM 14037 C C . GLU H 1 104 ? 63.809 104.185 6.888 1.00 53.45 104 GLU H C 1
ATOM 14038 O O . GLU H 1 104 ? 63.862 104.844 7.936 1.00 53.62 104 GLU H O 1
ATOM 14044 N N . LEU H 1 105 ? 63.292 104.660 5.754 1.00 52.04 105 LEU H N 1
ATOM 14045 C CA . LEU H 1 105 ? 62.571 105.954 5.705 1.00 51.06 105 LEU H CA 1
ATOM 14046 C C . LEU H 1 105 ? 61.194 105.879 6.432 1.00 49.76 105 LEU H C 1
ATOM 14047 O O . LEU H 1 105 ? 60.740 106.850 7.062 1.00 48.69 105 LEU H O 1
ATOM 14052 N N . ASP H 1 106 ? 60.553 104.719 6.295 1.00 48.57 106 ASP H N 1
ATOM 14053 C CA . ASP H 1 106 ? 59.399 104.322 7.107 1.00 48.00 106 ASP H CA 1
ATOM 14054 C C . ASP H 1 106 ? 59.723 104.357 8.616 1.00 47.28 106 ASP H C 1
ATOM 14055 O O . ASP H 1 106 ? 58.951 104.904 9.398 1.00 46.84 106 ASP H O 1
ATOM 14060 N N . GLU H 1 107 ? 60.836 103.742 9.008 1.00 46.53 107 GLU H N 1
ATOM 14061 C CA . GLU H 1 107 ? 61.204 103.637 10.413 1.00 46.74 107 GLU H CA 1
ATOM 14062 C C . GLU H 1 107 ? 61.411 105.035 10.998 1.00 45.49 107 GLU H C 1
ATOM 14063 O O . GLU H 1 107 ? 60.839 105.370 12.035 1.00 45.48 107 GLU H O 1
ATOM 14069 N N . LEU H 1 108 ? 62.179 105.856 10.304 1.00 43.92 108 LEU H N 1
ATOM 14070 C CA . LEU H 1 108 ? 62.354 107.261 10.687 1.00 43.63 108 LEU H CA 1
ATOM 14071 C C . LEU H 1 108 ? 61.041 108.082 10.703 1.00 43.58 108 LEU H C 1
ATOM 14072 O O . LEU H 1 108 ? 60.903 109.069 11.481 1.00 42.95 108 LEU H O 1
ATOM 14077 N N . ALA H 1 109 ? 60.108 107.716 9.817 1.00 43.22 109 ALA H N 1
ATOM 14078 C CA . ALA H 1 109 ? 58.795 108.369 9.748 1.00 42.97 109 ALA H CA 1
ATOM 14079 C C . ALA H 1 109 ? 57.973 108.025 10.990 1.00 42.48 109 ALA H C 1
ATOM 14080 O O . ALA H 1 109 ? 57.085 108.781 11.383 1.00 43.24 109 ALA H O 1
ATOM 14082 N N . ARG H 1 110 ? 58.274 106.894 11.609 1.00 42.13 110 ARG H N 1
ATOM 14083 C CA . ARG H 1 110 ? 57.571 106.458 12.824 1.00 42.70 110 ARG H CA 1
ATOM 14084 C C . ARG H 1 110 ? 58.164 107.009 14.164 1.00 42.31 110 ARG H C 1
ATOM 14085 O O . ARG H 1 110 ? 57.731 106.617 15.238 1.00 42.63 110 ARG H O 1
ATOM 14093 N N . ALA H 1 111 ? 59.127 107.935 14.086 1.00 41.61 111 ALA H N 1
ATOM 14094 C CA . ALA H 1 111 ? 59.663 108.655 15.259 1.00 40.98 111 ALA H CA 1
ATOM 14095 C C . ALA H 1 111 ? 58.574 109.465 15.882 1.00 40.00 111 ALA H C 1
ATOM 14096 O O . ALA H 1 111 ? 58.639 109.7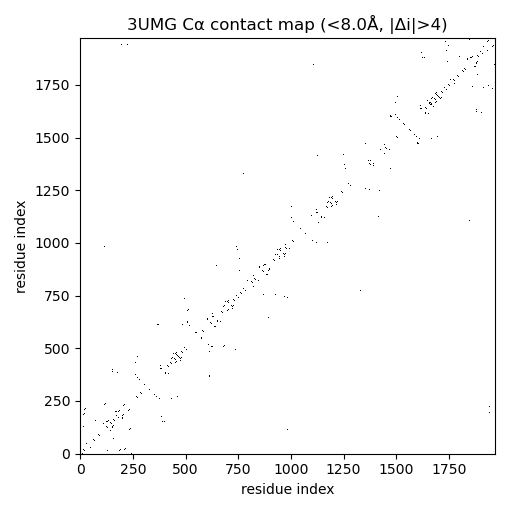95 17.064 1.00 40.35 111 ALA H O 1
ATOM 14098 N N . TRP H 1 112 ? 57.582 109.836 15.079 1.00 39.05 112 TRP H N 1
ATOM 14099 C CA . TRP H 1 112 ? 56.440 110.536 15.629 1.00 37.98 112 TRP H CA 1
ATOM 14100 C C . TRP H 1 112 ? 55.649 109.634 16.568 1.00 37.02 112 TRP H C 1
ATOM 14101 O O . TRP H 1 112 ? 54.806 110.124 17.278 1.00 36.05 112 TRP H O 1
ATOM 14112 N N . HIS H 1 113 ? 55.954 108.340 16.577 1.00 37.00 113 HIS H N 1
ATOM 14113 C CA . HIS H 1 113 ? 55.296 107.377 17.450 1.00 37.99 113 HIS H CA 1
ATOM 14114 C C . HIS H 1 113 ? 55.997 107.253 18.770 1.00 38.37 113 HIS H C 1
ATOM 14115 O O . HIS H 1 113 ? 55.439 106.658 19.667 1.00 39.53 113 HIS H O 1
ATOM 14122 N N . VAL H 1 114 ? 57.241 107.715 18.884 1.00 38.85 114 VAL H N 1
ATOM 14123 C CA . VAL H 1 114 ? 58.107 107.281 19.995 1.00 39.07 114 VAL H CA 1
ATOM 14124 C C . VAL H 1 114 ? 58.640 108.477 20.762 1.00 39.34 114 VAL H C 1
ATOM 14125 O O . VAL H 1 114 ? 59.793 108.482 21.207 1.00 40.76 114 VAL H O 1
ATOM 14129 N N . LEU H 1 115 ? 57.763 109.475 20.919 1.00 38.02 115 LEU H N 1
ATOM 14130 C CA . LEU H 1 115 ? 58.115 110.764 21.416 1.00 37.31 115 LEU H CA 1
ATOM 14131 C C . LEU H 1 115 ? 57.917 110.814 22.941 1.00 38.60 115 LEU H C 1
ATOM 14132 O O . LEU H 1 115 ? 57.152 110.014 23.543 1.00 39.50 115 LEU H O 1
ATOM 14137 N N . THR H 1 116 ? 58.627 111.760 23.565 1.00 38.34 116 THR H N 1
ATOM 14138 C CA . THR H 1 116 ? 58.725 111.836 25.018 1.00 37.43 116 THR H CA 1
ATOM 14139 C C . THR H 1 116 ? 57.800 112.919 25.554 1.00 36.34 116 THR H C 1
ATOM 14140 O O . THR H 1 116 ? 57.758 114.049 25.030 1.00 35.42 116 THR H O 1
ATOM 14144 N N . PRO H 1 117 ? 57.004 112.548 26.574 1.00 35.71 117 PRO H N 1
ATOM 14145 C CA . PRO H 1 117 ? 56.192 113.509 27.303 1.00 35.02 117 PRO H CA 1
ATOM 14146 C C . PRO H 1 117 ? 57.078 114.556 27.953 1.00 34.16 117 PRO H C 1
ATOM 14147 O O . PRO H 1 117 ? 58.151 114.219 28.427 1.00 32.72 117 PRO H O 1
ATOM 14151 N N . TRP H 1 118 ? 56.631 115.806 27.920 1.00 34.84 118 TRP H N 1
ATOM 14152 C CA . TRP H 1 118 ? 57.152 116.850 28.774 1.00 34.83 118 TRP H CA 1
ATOM 14153 C C . TRP H 1 118 ? 57.158 116.247 30.184 1.00 34.60 118 TRP H C 1
ATOM 14154 O O . TRP H 1 118 ? 56.425 115.277 30.425 1.00 35.16 118 TRP H O 1
ATOM 14165 N N . PRO H 1 119 ? 57.985 116.789 31.124 1.00 33.67 119 PRO H N 1
ATOM 14166 C CA . PRO H 1 119 ? 58.031 116.052 32.427 1.00 32.62 119 PRO H CA 1
ATOM 14167 C C . PRO H 1 119 ? 56.781 116.194 33.336 1.00 30.79 119 PRO H C 1
ATOM 14168 O O . PRO H 1 119 ? 56.532 115.323 34.140 1.00 31.48 119 PRO H O 1
ATOM 14172 N N . ASP H 1 120 ? 56.004 117.250 33.165 1.00 29.69 120 ASP H N 1
ATOM 14173 C CA . ASP H 1 120 ? 54.718 117.433 33.885 1.00 28.52 120 ASP H CA 1
ATOM 14174 C C . ASP H 1 120 ? 53.513 116.601 33.356 1.00 27.73 120 ASP H C 1
ATOM 14175 O O . ASP H 1 120 ? 52.432 116.590 33.999 1.00 26.20 120 ASP H O 1
ATOM 14180 N N . SER H 1 121 ? 53.696 115.945 32.200 1.00 26.58 121 SER H N 1
ATOM 14181 C CA . SER H 1 121 ? 52.573 115.336 31.449 1.00 25.37 121 SER H CA 1
ATOM 14182 C C . SER H 1 121 ? 52.031 114.085 32.091 1.00 23.70 121 SER H C 1
ATOM 14183 O O . SER H 1 121 ? 50.907 114.079 32.534 1.00 24.41 121 SER H O 1
ATOM 14186 N N . VAL H 1 122 ? 52.844 113.049 32.171 1.00 23.00 122 VAL H N 1
ATOM 14187 C CA . VAL H 1 122 ? 52.433 111.768 32.717 1.00 23.25 122 VAL H CA 1
ATOM 14188 C C . VAL H 1 122 ? 51.937 111.852 34.171 1.00 25.06 122 VAL H C 1
ATOM 14189 O O . VAL H 1 122 ? 50.901 111.245 34.492 1.00 25.69 122 VAL H O 1
ATOM 14193 N N . PRO H 1 123 ? 52.665 112.586 35.047 1.00 25.71 123 PRO H N 1
ATOM 14194 C CA . PRO H 1 123 ? 52.153 112.990 36.361 1.00 25.87 123 PRO H CA 1
ATOM 14195 C C . PRO H 1 123 ? 50.817 113.732 36.371 1.00 25.59 123 PRO H C 1
ATOM 14196 O O . PRO H 1 123 ? 49.924 113.372 37.113 1.00 24.94 123 PRO H O 1
ATOM 14200 N N . GLY H 1 124 ? 50.702 114.790 35.594 1.00 25.92 124 GLY H N 1
ATOM 14201 C CA . GLY H 1 124 ? 49.479 115.586 35.580 1.00 25.42 124 GLY H CA 1
ATOM 14202 C C . GLY H 1 124 ? 48.303 114.799 35.031 1.00 25.56 124 GLY H C 1
ATOM 14203 O O . GLY H 1 124 ? 47.163 114.954 35.494 1.00 26.13 124 GLY H O 1
ATOM 14204 N N . LEU H 1 125 ? 48.554 113.962 34.032 1.00 25.63 125 LEU H N 1
ATOM 14205 C CA . LEU H 1 125 ? 47.459 113.163 33.425 1.00 25.45 125 LEU H CA 1
ATOM 14206 C C . LEU H 1 125 ? 46.992 112.070 34.382 1.00 24.76 125 LEU H C 1
ATOM 14207 O O . LEU H 1 125 ? 45.805 111.848 34.557 1.00 24.96 125 LEU H O 1
ATOM 14212 N N . THR H 1 126 ? 47.938 111.410 35.038 1.00 25.06 126 THR H N 1
ATOM 14213 C CA . THR H 1 126 ? 47.615 110.434 36.082 1.00 24.45 126 THR H CA 1
ATOM 14214 C C . THR H 1 126 ? 46.641 111.052 37.086 1.00 24.33 126 THR H C 1
ATOM 14215 O O . THR H 1 126 ? 45.660 110.443 37.464 1.00 24.49 126 THR H O 1
ATOM 14219 N N . ALA H 1 127 ? 46.854 112.306 37.437 1.00 23.91 127 ALA H N 1
ATOM 14220 C CA . ALA H 1 127 ? 46.008 112.931 38.399 1.00 23.96 127 ALA H CA 1
ATOM 14221 C C . ALA H 1 127 ? 44.651 113.236 37.762 1.00 23.71 127 ALA H C 1
ATOM 14222 O O . ALA H 1 127 ? 43.626 113.119 38.405 1.00 24.71 127 ALA H O 1
ATOM 14224 N N . ILE H 1 128 ? 44.619 113.594 36.493 1.00 23.83 128 ILE H N 1
ATOM 14225 C CA . ILE H 1 128 ? 43.333 113.984 35.861 1.00 23.63 128 ILE H CA 1
ATOM 14226 C C . ILE H 1 128 ? 42.476 112.731 35.593 1.00 23.38 128 ILE H C 1
ATOM 14227 O O . ILE H 1 128 ? 41.275 112.732 35.840 1.00 22.27 128 ILE H O 1
ATOM 14232 N N . LYS H 1 129 ? 43.139 111.673 35.112 1.00 23.55 129 LYS H N 1
ATOM 14233 C CA . LYS H 1 129 ? 42.560 110.339 34.888 1.00 24.70 129 LYS H CA 1
ATOM 14234 C C . LYS H 1 129 ? 41.713 109.874 36.055 1.00 25.38 129 LYS H C 1
ATOM 14235 O O . LYS H 1 129 ? 40.668 109.292 35.890 1.00 25.77 129 LYS H O 1
ATOM 14241 N N . ALA H 1 130 ? 42.198 110.192 37.244 1.00 26.65 130 ALA H N 1
ATOM 14242 C CA . ALA H 1 130 ? 41.586 109.851 38.487 1.00 26.18 130 ALA H CA 1
ATOM 14243 C C . ALA H 1 130 ? 40.194 110.415 38.653 1.00 25.57 130 ALA H C 1
ATOM 14244 O O . ALA H 1 130 ? 39.474 109.893 39.435 1.00 25.54 130 ALA H O 1
ATOM 14246 N N . GLU H 1 131 ? 39.820 111.461 37.925 1.00 26.53 131 GLU H N 1
ATOM 14247 C CA . GLU H 1 131 ? 38.469 112.114 38.024 1.00 27.15 131 GLU H CA 1
ATOM 14248 C C . GLU H 1 131 ? 37.762 112.391 36.664 1.00 27.20 131 GLU H C 1
ATOM 14249 O O . GLU H 1 131 ? 36.620 112.933 36.605 1.00 26.17 131 GLU H O 1
ATOM 14255 N N . TYR H 1 132 ? 38.452 112.069 35.570 1.00 26.88 132 TYR H N 1
ATOM 14256 C CA . TYR H 1 132 ? 37.981 112.426 34.232 1.00 26.97 132 TYR H CA 1
ATOM 14257 C C . TYR H 1 132 ? 38.411 111.400 33.222 1.00 26.24 132 TYR H C 1
ATOM 14258 O O . TYR H 1 132 ? 39.415 110.714 33.366 1.00 27.09 132 TYR H O 1
ATOM 14267 N N . ILE H 1 133 ? 37.624 111.269 32.177 1.00 26.69 133 ILE H N 1
ATOM 14268 C CA . ILE H 1 133 ? 38.117 110.577 30.970 1.00 25.14 133 ILE H CA 1
ATOM 14269 C C . ILE H 1 133 ? 39.242 111.462 30.423 1.00 23.86 133 ILE H C 1
ATOM 14270 O O . ILE H 1 133 ? 39.090 112.649 30.388 1.00 21.39 133 ILE H O 1
ATOM 14275 N N . ILE H 1 134 ? 40.373 110.876 30.057 1.00 24.02 134 ILE H N 1
ATOM 14276 C CA . ILE H 1 134 ? 41.427 111.613 29.344 1.00 24.09 134 ILE H CA 1
ATOM 14277 C C . ILE H 1 134 ? 41.841 110.844 28.103 1.00 24.69 134 ILE H C 1
ATOM 14278 O O . ILE H 1 134 ? 41.793 109.634 28.086 1.00 24.03 134 ILE H O 1
ATOM 14283 N N . GLY H 1 135 ? 42.325 111.560 27.093 1.00 25.81 135 GLY H N 1
ATOM 14284 C CA . GLY H 1 135 ? 42.777 110.919 25.851 1.00 26.06 135 GLY H CA 1
ATOM 14285 C C . GLY H 1 135 ? 43.102 111.957 24.812 1.00 26.74 135 GLY H C 1
ATOM 14286 O O . GLY H 1 135 ? 42.878 113.150 25.022 1.00 27.84 135 GLY H O 1
ATOM 14287 N N . PRO H 1 136 ? 43.612 111.525 23.661 1.00 27.33 136 PRO H N 1
ATOM 14288 C CA . PRO H 1 136 ? 43.924 112.585 22.693 1.00 26.88 136 PRO H CA 1
ATOM 14289 C C . PRO H 1 136 ? 42.730 113.200 21.929 1.00 25.84 136 PRO H C 1
ATOM 14290 O O . PRO H 1 136 ? 41.721 112.538 21.685 1.00 25.33 136 PRO H O 1
ATOM 14294 N N . LEU H 1 137 ? 42.824 114.488 21.616 1.00 26.30 137 LEU H N 1
ATOM 14295 C CA . LEU H 1 137 ? 41.993 115.115 20.523 1.00 27.14 137 LEU H CA 1
ATOM 14296 C C . LEU H 1 137 ? 42.987 115.693 19.534 1.00 28.24 137 LEU H C 1
ATOM 14297 O O . LEU H 1 137 ? 43.394 116.873 19.613 1.00 29.78 137 LEU H O 1
ATOM 14302 N N . SER H 1 138 ? 43.476 114.798 18.693 1.00 28.64 138 SER H N 1
ATOM 14303 C CA . SER H 1 138 ? 44.716 114.992 17.953 1.00 28.57 138 SER H CA 1
ATOM 14304 C C . SER H 1 138 ? 44.499 114.669 16.471 1.00 28.91 138 SER H C 1
ATOM 14305 O O . SER H 1 138 ? 43.481 114.073 16.086 1.00 28.71 138 SER H O 1
ATOM 14308 N N . ASN H 1 139 ? 45.460 115.079 15.650 1.00 29.08 139 ASN H N 1
ATOM 14309 C CA . ASN H 1 139 ? 45.437 114.767 14.232 1.00 28.97 139 ASN H CA 1
ATOM 14310 C C . ASN H 1 139 ? 46.193 113.492 14.018 1.00 29.06 139 ASN H C 1
ATOM 14311 O O . ASN H 1 139 ? 46.196 112.948 12.918 1.00 29.97 139 ASN H O 1
ATOM 14316 N N . GLY H 1 140 ? 46.824 112.986 15.061 1.00 28.10 140 GLY H N 1
ATOM 14317 C CA . GLY H 1 140 ? 47.436 111.672 14.935 1.00 28.29 140 GLY H CA 1
ATOM 14318 C C . GLY H 1 140 ? 46.374 110.581 14.752 1.00 28.10 140 GLY H C 1
ATOM 14319 O O . GLY H 1 140 ? 45.226 110.702 15.195 1.00 27.29 140 GLY H O 1
ATOM 14320 N N . ASN H 1 141 ? 46.779 109.517 14.077 1.00 28.72 141 ASN H N 1
ATOM 14321 C CA . ASN H 1 141 ? 45.928 108.362 13.862 1.00 28.66 141 ASN H CA 1
ATOM 14322 C C . ASN H 1 141 ? 46.097 107.450 15.043 1.00 28.35 141 ASN H C 1
ATOM 14323 O O . ASN H 1 141 ? 47.112 107.462 15.747 1.00 28.51 141 ASN H O 1
ATOM 14328 N N . THR H 1 142 ? 45.065 106.650 15.210 1.00 28.64 142 THR H N 1
ATOM 14329 C CA . THR H 1 142 ? 44.881 105.815 16.366 1.00 27.78 142 THR H CA 1
ATOM 14330 C C . THR H 1 142 ? 46.115 104.994 16.642 1.00 27.64 142 THR H C 1
ATOM 14331 O O . THR H 1 142 ? 46.610 105.026 17.755 1.00 26.78 142 THR H O 1
ATOM 14335 N N . SER H 1 143 ? 46.667 104.297 15.643 1.00 27.68 143 SER H N 1
ATOM 14336 C CA . SER H 1 143 ? 47.851 103.512 15.931 1.00 27.19 143 SER H CA 1
ATOM 14337 C C . SER H 1 143 ? 49.036 104.425 16.300 1.00 27.87 143 SER H C 1
ATOM 14338 O O . SER H 1 143 ? 49.963 103.978 16.983 1.00 27.65 143 SER H O 1
ATOM 14341 N N . LEU H 1 144 ? 49.017 105.678 15.822 1.00 27.38 144 LEU H N 1
ATOM 14342 C CA . LEU H 1 144 ? 50.134 106.615 16.087 1.00 28.82 144 LEU H CA 1
ATOM 14343 C C . LEU H 1 144 ? 50.091 106.935 17.573 1.00 28.42 144 LEU H C 1
ATOM 14344 O O . LEU H 1 144 ? 51.013 106.624 18.312 1.00 27.80 144 LEU H O 1
ATOM 14349 N N . LEU H 1 145 ? 48.970 107.531 17.970 1.00 28.94 145 LEU H N 1
ATOM 14350 C CA . LEU H 1 145 ? 48.709 107.926 19.340 1.00 28.46 145 LEU H CA 1
ATOM 14351 C C . LEU H 1 145 ? 48.878 106.705 20.275 1.00 28.97 145 LEU H C 1
ATOM 14352 O O . LEU H 1 145 ? 49.609 106.751 21.234 1.00 30.34 145 LEU H O 1
ATOM 14357 N N . LEU H 1 146 ? 48.309 105.573 19.934 1.00 29.92 146 LEU H N 1
ATOM 14358 C CA . LEU H 1 146 ? 48.459 104.363 20.746 1.00 30.04 146 LEU H CA 1
ATOM 14359 C C . LEU H 1 146 ? 49.901 103.875 20.937 1.00 31.33 146 LEU H C 1
ATOM 14360 O O . LEU H 1 146 ? 50.286 103.419 22.029 1.00 31.53 146 LEU H O 1
ATOM 14365 N N . ASP H 1 147 ? 50.694 103.903 19.880 1.00 32.99 147 ASP H N 1
ATOM 14366 C CA . ASP H 1 147 ? 52.085 103.466 19.989 1.00 33.69 147 ASP H CA 1
ATOM 14367 C C . ASP H 1 147 ? 52.887 104.390 20.954 1.00 32.17 147 ASP H C 1
ATOM 14368 O O . ASP H 1 147 ? 53.739 103.938 21.697 1.00 31.08 147 ASP H O 1
ATOM 14373 N N . MET H 1 148 ? 52.587 105.681 20.907 1.00 31.38 148 MET H N 1
ATOM 14374 C CA . MET H 1 148 ? 53.224 106.672 21.764 1.00 30.92 148 MET H CA 1
ATOM 14375 C C . MET H 1 148 ? 52.898 106.298 23.216 1.00 31.12 148 MET H C 1
ATOM 14376 O O . MET H 1 148 ? 53.821 106.082 24.031 1.00 31.98 148 MET H O 1
ATOM 14381 N N . ALA H 1 149 ? 51.594 106.173 23.490 1.00 29.58 149 ALA H N 1
ATOM 14382 C CA . ALA H 1 149 ? 51.073 105.824 24.797 1.00 28.85 149 ALA H CA 1
ATOM 14383 C C . ALA H 1 149 ? 51.762 104.616 25.381 1.00 27.91 149 ALA H C 1
ATOM 14384 O O . ALA H 1 149 ? 52.124 104.619 26.520 1.00 27.21 149 ALA H O 1
ATOM 14386 N N . LYS H 1 150 ? 51.973 103.581 24.602 1.00 28.85 150 LYS H N 1
ATOM 14387 C CA . LYS H 1 150 ? 52.519 102.357 25.176 1.00 29.40 150 LYS H CA 1
ATOM 14388 C C . LYS H 1 150 ? 54.010 102.536 25.479 1.00 30.01 150 LYS H C 1
ATOM 14389 O O . LYS H 1 150 ? 54.550 101.915 26.401 1.00 29.24 150 LYS H O 1
ATOM 14395 N N . ASN H 1 151 ? 54.665 103.338 24.642 1.00 30.89 151 ASN H N 1
ATOM 14396 C CA . ASN H 1 151 ? 56.089 103.517 24.712 1.00 31.83 151 ASN H CA 1
ATOM 14397 C C . ASN H 1 151 ? 56.461 104.425 25.907 1.00 30.83 151 ASN H C 1
ATOM 14398 O O . ASN H 1 151 ? 57.401 104.110 26.621 1.00 29.14 151 ASN H O 1
ATOM 14403 N N . ALA H 1 152 ? 55.682 105.508 26.088 1.00 29.74 152 ALA H N 1
ATOM 14404 C CA . ALA H 1 152 ? 55.941 106.523 27.073 1.00 29.89 152 ALA H CA 1
ATOM 14405 C C . ALA H 1 152 ? 55.027 106.439 28.305 1.00 29.98 152 ALA H C 1
ATOM 14406 O O . ALA H 1 152 ? 54.956 107.393 29.077 1.00 31.04 152 ALA H O 1
ATOM 14408 N N . GLY H 1 153 ? 54.290 105.347 28.471 1.00 29.52 153 GLY H N 1
ATOM 14409 C CA . GLY H 1 153 ? 53.368 105.212 29.586 1.00 28.35 153 GLY H CA 1
ATOM 14410 C C . GLY H 1 153 ? 52.422 106.368 29.716 1.00 28.47 153 GLY H C 1
ATOM 14411 O O . GLY H 1 153 ? 52.159 106.799 30.847 1.00 29.10 153 GLY H O 1
ATOM 14412 N N . ILE H 1 154 ? 51.904 106.882 28.580 1.00 28.15 154 ILE H N 1
ATOM 14413 C CA . ILE H 1 154 ? 50.835 107.917 28.578 1.00 28.03 154 ILE H CA 1
ATOM 14414 C C . ILE H 1 154 ? 49.527 107.177 28.880 1.00 28.27 154 ILE H C 1
ATOM 14415 O O . ILE H 1 154 ? 49.071 106.324 28.089 1.00 27.78 154 ILE H O 1
ATOM 14420 N N . PRO H 1 155 ? 48.922 107.472 30.045 1.00 28.33 155 PRO H N 1
ATOM 14421 C CA . PRO H 1 155 ? 47.904 106.559 30.601 1.00 27.66 155 PRO H CA 1
ATOM 14422 C C . PRO H 1 155 ? 46.486 106.862 30.077 1.00 26.99 155 PRO H C 1
ATOM 14423 O O . PRO H 1 155 ? 45.578 107.069 30.863 1.00 27.83 155 PRO H O 1
ATOM 14427 N N . TRP H 1 156 ? 46.282 106.895 28.762 1.00 26.38 156 TRP H N 1
ATOM 14428 C CA . TRP H 1 156 ? 45.011 107.398 28.205 1.00 24.92 156 TRP H CA 1
ATOM 14429 C C . TRP H 1 156 ? 43.867 106.435 28.532 1.00 24.33 156 TRP H C 1
ATOM 14430 O O . TRP H 1 156 ? 44.096 105.241 28.693 1.00 24.34 156 TRP H O 1
ATOM 14441 N N . ASP H 1 157 ? 42.657 106.957 28.680 1.00 24.04 157 ASP H N 1
ATOM 14442 C CA . ASP H 1 157 ? 41.455 106.123 28.811 1.00 25.06 157 ASP H CA 1
ATOM 14443 C C . ASP H 1 157 ? 40.850 105.717 27.435 1.00 25.75 157 ASP H C 1
ATOM 14444 O O . ASP H 1 157 ? 40.245 104.666 27.303 1.00 26.72 157 ASP H O 1
ATOM 14449 N N . VAL H 1 158 ? 41.021 106.558 26.423 1.00 25.74 158 VAL H N 1
ATOM 14450 C CA . VAL H 1 158 ? 40.426 106.289 25.124 1.00 25.21 158 VAL H CA 1
ATOM 14451 C C . VAL H 1 158 ? 41.232 107.055 24.063 1.00 25.94 158 VAL H C 1
ATOM 14452 O O . VAL H 1 158 ? 41.969 108.006 24.389 1.00 27.17 158 VAL H O 1
ATOM 14456 N N . ILE H 1 159 ? 41.144 106.605 22.815 1.00 25.85 159 ILE H N 1
ATOM 14457 C CA . ILE H 1 159 ? 42.013 107.072 21.723 1.00 25.17 159 ILE H CA 1
ATOM 14458 C C . ILE H 1 159 ? 41.202 107.091 20.442 1.00 25.33 159 ILE H C 1
ATOM 14459 O O . ILE H 1 159 ? 41.148 106.111 19.738 1.00 26.31 159 ILE H O 1
ATOM 14464 N N . ILE H 1 160 ? 40.494 108.191 20.229 1.00 25.47 160 ILE H N 1
ATOM 14465 C CA . ILE H 1 160 ? 39.866 108.517 18.975 1.00 25.89 160 ILE H CA 1
ATOM 14466 C C . ILE H 1 160 ? 40.855 109.265 18.031 1.00 26.35 160 ILE H C 1
ATOM 14467 O O . ILE H 1 160 ? 40.854 110.486 17.954 1.00 25.64 160 ILE H O 1
ATOM 14472 N N . GLY H 1 161 ? 41.716 108.516 17.339 1.00 26.90 161 GLY H N 1
ATOM 14473 C CA . GLY H 1 161 ? 42.567 109.121 16.314 1.00 27.65 161 GLY H CA 1
ATOM 14474 C C . GLY H 1 161 ? 41.747 109.794 15.203 1.00 28.35 161 GLY H C 1
ATOM 14475 O O . GLY H 1 161 ? 40.504 109.654 15.112 1.00 28.65 161 GLY H O 1
ATOM 14476 N N . SER H 1 162 ? 42.437 110.518 14.348 1.00 28.62 162 SER H N 1
ATOM 14477 C CA . SER H 1 162 ? 41.770 111.347 13.357 1.00 29.45 162 SER H CA 1
ATOM 14478 C C . SER H 1 162 ? 41.098 110.482 12.280 1.00 30.07 162 SER H C 1
ATOM 14479 O O . SER H 1 162 ? 40.044 110.869 11.734 1.00 30.95 162 SER H O 1
ATOM 14482 N N . ASP H 1 163 ? 41.724 109.330 12.009 1.00 29.84 163 ASP H N 1
ATOM 14483 C CA . ASP H 1 163 ? 41.233 108.319 11.097 1.00 30.13 163 ASP H CA 1
ATOM 14484 C C . ASP H 1 163 ? 39.853 107.746 11.460 1.00 30.31 163 ASP H C 1
ATOM 14485 O O . ASP H 1 163 ? 39.039 107.447 10.597 1.00 30.88 163 ASP H O 1
ATOM 14490 N N . ILE H 1 164 ? 39.577 107.579 12.731 1.00 29.51 164 ILE H N 1
ATOM 14491 C CA . ILE H 1 164 ? 38.309 107.022 13.107 1.00 28.81 164 ILE H CA 1
ATOM 14492 C C . ILE H 1 164 ? 37.215 107.964 12.649 1.00 29.59 164 ILE H C 1
ATOM 14493 O O . ILE H 1 164 ? 36.146 107.516 12.210 1.00 29.45 164 ILE H O 1
ATOM 14498 N N . ASN H 1 165 ? 37.464 109.269 12.801 1.00 30.34 165 ASN H N 1
ATOM 14499 C CA . ASN H 1 165 ? 36.476 110.279 12.382 1.00 31.38 165 ASN H CA 1
ATOM 14500 C C . ASN H 1 165 ? 36.610 110.661 10.882 1.00 31.43 165 ASN H C 1
ATOM 14501 O O . ASN H 1 165 ? 35.657 111.227 10.323 1.00 31.59 165 ASN H O 1
ATOM 14506 N N . ARG H 1 166 ? 37.785 110.396 10.293 1.00 30.91 166 ARG H N 1
ATOM 14507 C CA . ARG H 1 166 ? 38.138 110.830 8.932 1.00 33.00 166 ARG H CA 1
ATOM 14508 C C . ARG H 1 166 ? 37.921 112.325 8.719 1.00 33.06 166 ARG H C 1
ATOM 14509 O O . ARG H 1 166 ? 37.294 112.747 7.748 1.00 33.88 166 ARG H O 1
ATOM 14517 N N . LYS H 1 167 ? 38.492 113.091 9.637 1.00 33.23 167 LYS H N 1
ATOM 14518 C CA . LYS H 1 167 ? 38.393 114.528 9.692 1.00 33.57 167 LYS H CA 1
ATOM 14519 C C . LYS H 1 167 ? 39.616 115.043 10.449 1.00 34.03 167 LYS H C 1
ATOM 14520 O O . LYS H 1 167 ? 40.047 114.455 11.446 1.00 34.62 167 LYS H O 1
ATOM 14526 N N . TYR H 1 168 ? 40.191 116.136 9.975 1.00 34.13 168 TYR H N 1
ATOM 14527 C CA . TYR H 1 168 ? 41.323 116.744 10.664 1.00 33.93 168 TYR H CA 1
ATOM 14528 C C . TYR H 1 168 ? 40.864 118.044 11.282 1.00 34.71 168 TYR H C 1
ATOM 14529 O O . TYR H 1 168 ? 39.997 118.754 10.714 1.00 36.67 168 TYR H O 1
ATOM 14538 N N . LYS H 1 169 ? 41.405 118.347 12.461 1.00 34.53 169 LYS H N 1
ATOM 14539 C CA . LYS H 1 169 ? 41.231 119.658 13.027 1.00 34.51 169 LYS H CA 1
ATOM 14540 C C . LYS H 1 169 ? 41.898 120.600 12.003 1.00 34.93 169 LYS H C 1
ATOM 14541 O O . LYS H 1 169 ? 42.970 120.279 11.460 1.00 34.93 169 LYS H O 1
ATOM 14547 N N . PRO H 1 170 ? 41.334 121.792 11.807 1.00 34.97 170 PRO H N 1
ATOM 14548 C CA . PRO H 1 170 ? 40.229 122.319 12.578 1.00 35.54 170 PRO H CA 1
ATOM 14549 C C . PRO H 1 170 ? 38.815 122.063 12.037 1.00 36.20 170 PRO H C 1
ATOM 14550 O O . PRO H 1 170 ? 37.898 122.818 12.392 1.00 36.19 170 PRO H O 1
ATOM 14554 N N . ASP H 1 171 ? 38.579 121.017 11.246 1.00 36.66 171 ASP H N 1
ATOM 14555 C CA . ASP H 1 171 ? 37.184 120.820 10.793 1.00 37.13 171 ASP H CA 1
ATOM 14556 C C . ASP H 1 171 ? 36.298 120.671 12.018 1.00 37.28 171 ASP H C 1
ATOM 14557 O O . ASP H 1 171 ? 36.593 119.841 12.888 1.00 36.79 171 ASP H O 1
ATOM 14562 N N . PRO H 1 172 ? 35.238 121.512 12.133 1.00 37.88 172 PRO H N 1
ATOM 14563 C CA . PRO H 1 172 ? 34.319 121.375 13.280 1.00 37.88 172 PRO H CA 1
ATOM 14564 C C . PRO H 1 172 ? 33.850 119.921 13.547 1.00 38.11 172 PRO H C 1
ATOM 14565 O O . PRO H 1 172 ? 33.560 119.575 14.716 1.00 37.95 172 PRO H O 1
ATOM 14569 N N . GLN H 1 173 ? 33.790 119.079 12.498 1.00 36.73 173 GLN H N 1
ATOM 14570 C CA . GLN H 1 173 ? 33.502 117.647 12.698 1.00 36.23 173 GLN H CA 1
ATOM 14571 C C . GLN H 1 173 ? 34.602 116.791 13.414 1.00 36.11 173 GLN H C 1
ATOM 14572 O O . GLN H 1 173 ? 34.273 115.750 13.993 1.00 36.31 173 GLN H O 1
ATOM 14578 N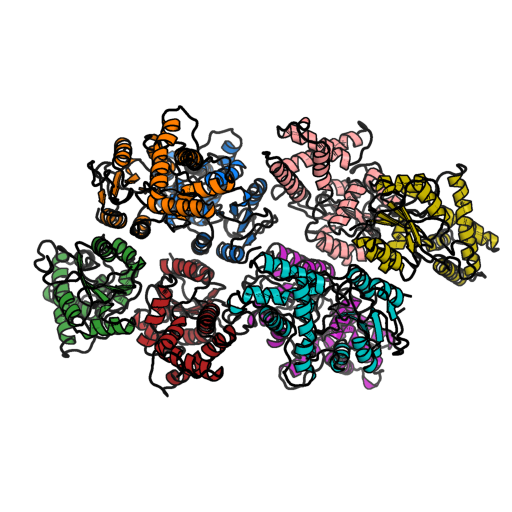 N . ALA H 1 174 ? 35.881 117.174 13.369 1.00 35.20 174 ALA H N 1
ATOM 14579 C CA . ALA H 1 174 ? 36.867 116.488 14.228 1.00 34.94 174 ALA H CA 1
ATOM 14580 C C . ALA H 1 174 ? 36.420 116.531 15.736 1.00 35.07 174 ALA H C 1
ATOM 14581 O O . ALA H 1 174 ? 36.399 115.506 16.433 1.00 33.40 174 ALA H O 1
ATOM 14583 N N . TYR H 1 175 ? 36.003 117.709 16.209 1.00 35.22 175 TYR H N 1
ATOM 14584 C CA . TYR H 1 175 ? 35.605 117.852 17.621 1.00 35.69 175 TYR H CA 1
ATOM 14585 C C . TYR H 1 175 ? 34.232 117.226 17.861 1.00 35.57 175 TYR H C 1
ATOM 14586 O O . TYR H 1 175 ? 34.011 116.544 18.862 1.00 35.63 175 TYR H O 1
ATOM 14595 N N . LEU H 1 176 ? 33.303 117.464 16.951 1.00 35.13 176 LEU H N 1
ATOM 14596 C CA . LEU H 1 176 ? 31.961 116.982 17.145 1.00 35.48 176 LEU H CA 1
ATOM 14597 C C . LEU H 1 176 ? 31.864 115.430 17.137 1.00 35.24 176 LEU H C 1
ATOM 14598 O O . LEU H 1 176 ? 31.070 114.840 17.874 1.00 34.94 176 LEU H O 1
ATOM 14603 N N . ARG H 1 177 ? 32.701 114.776 16.349 1.00 34.76 177 ARG H N 1
ATOM 14604 C CA . ARG H 1 177 ? 32.620 113.325 16.199 1.00 35.06 177 ARG H CA 1
ATOM 14605 C C . ARG H 1 177 ? 33.322 112.565 17.342 1.00 35.12 177 ARG H C 1
ATOM 14606 O O . ARG H 1 177 ? 32.959 111.428 17.671 1.00 35.01 177 ARG H O 1
ATOM 14614 N N . THR H 1 178 ? 34.328 113.216 17.927 1.00 35.02 178 THR H N 1
ATOM 14615 C CA . THR H 1 178 ? 34.946 112.782 19.190 1.00 33.71 178 THR H CA 1
ATOM 14616 C C . THR H 1 178 ? 33.903 112.872 20.341 1.00 33.29 178 THR H C 1
ATOM 14617 O O . THR H 1 178 ? 33.619 111.881 21.001 1.00 33.42 178 THR H O 1
ATOM 14621 N N . ALA H 1 179 ? 33.224 113.992 20.506 1.00 32.86 179 ALA H N 1
ATOM 14622 C CA . ALA H 1 179 ? 32.265 114.076 21.590 1.00 32.92 179 ALA H CA 1
ATOM 14623 C C . ALA H 1 179 ? 31.153 112.990 21.541 1.00 33.60 179 ALA H C 1
ATOM 14624 O O . ALA H 1 179 ? 30.772 112.419 22.580 1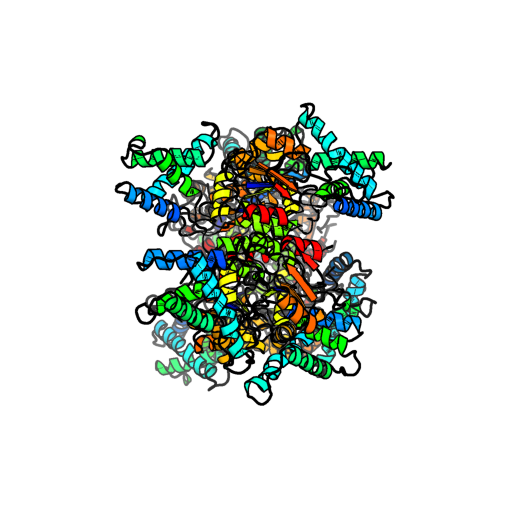.00 34.45 179 ALA H O 1
ATOM 14626 N N . GLN H 1 180 ? 30.666 112.704 20.333 1.00 33.37 180 GLN H N 1
ATOM 14627 C CA . GLN H 1 180 ? 29.499 111.873 20.098 1.00 32.75 180 GLN H CA 1
ATOM 14628 C C . GLN H 1 180 ? 29.861 110.433 20.265 1.00 31.38 180 GLN H C 1
ATOM 14629 O O . GLN H 1 180 ? 29.094 109.627 20.816 1.00 31.05 180 GLN H O 1
ATOM 14635 N N . VAL H 1 181 ? 31.048 110.093 19.813 1.00 29.60 181 VAL H N 1
ATOM 14636 C CA . VAL H 1 181 ? 31.461 108.738 19.953 1.00 29.46 181 VAL H CA 1
ATOM 14637 C C . VAL H 1 181 ? 31.759 108.403 21.435 1.00 29.18 181 VAL H C 1
ATOM 14638 O O . VAL H 1 181 ? 31.656 107.264 21.849 1.00 27.47 181 VAL H O 1
ATOM 14642 N N . LEU H 1 182 ? 32.068 109.423 22.228 1.00 30.23 182 LEU H N 1
ATOM 14643 C CA . LEU H 1 182 ? 32.363 109.254 23.656 1.00 30.71 182 LEU H CA 1
ATOM 14644 C C . LEU H 1 182 ? 31.088 109.360 24.481 1.00 31.90 182 LEU H C 1
ATOM 14645 O O . LEU H 1 182 ? 31.110 109.100 25.677 1.00 32.69 182 LEU H O 1
ATOM 14650 N N . GLY H 1 183 ? 29.973 109.713 23.846 1.00 32.24 183 GLY H N 1
ATOM 14651 C CA . GLY H 1 183 ? 28.696 109.730 24.540 1.00 32.89 183 GLY H CA 1
ATOM 14652 C C . GLY H 1 183 ? 28.445 111.021 25.262 1.00 33.06 183 GLY H C 1
ATOM 14653 O O . GLY H 1 183 ? 27.471 111.155 26.019 1.00 33.47 183 GLY H O 1
ATOM 14654 N N . LEU H 1 184 ? 29.294 111.998 24.992 1.00 33.19 184 LEU H N 1
ATOM 14655 C CA . LEU H 1 184 ? 29.212 113.290 25.673 1.00 33.41 184 LEU H CA 1
ATOM 14656 C C . LEU H 1 184 ? 28.640 114.387 24.775 1.00 34.48 184 LEU H C 1
ATOM 14657 O O . LEU H 1 184 ? 28.892 114.417 23.570 1.00 34.97 184 LEU H O 1
ATOM 14662 N N . HIS H 1 185 ? 27.887 115.304 25.366 1.00 36.00 185 HIS H N 1
ATOM 14663 C CA . HIS H 1 185 ? 27.576 116.552 24.678 1.00 37.12 185 HIS H CA 1
ATOM 14664 C C . HIS H 1 185 ? 28.877 117.363 24.570 1.00 37.54 185 HIS H C 1
ATOM 14665 O O . HIS H 1 185 ? 29.742 117.261 25.424 1.00 39.18 185 HIS H O 1
ATOM 14672 N N . PRO H 1 186 ? 29.060 118.137 23.494 1.00 37.92 186 PRO H N 1
ATOM 14673 C CA . PRO H 1 186 ? 30.359 118.831 23.385 1.00 37.63 186 PRO H CA 1
ATOM 14674 C C . PRO H 1 186 ? 30.692 119.808 24.517 1.00 37.31 186 PRO H C 1
ATOM 14675 O O . PRO H 1 186 ? 31.862 120.129 24.731 1.00 38.09 186 PRO H O 1
ATOM 14679 N N . GLY H 1 187 ? 29.678 120.284 25.230 1.00 37.33 187 GLY H N 1
ATOM 14680 C CA . GLY H 1 187 ? 29.909 121.114 26.403 1.00 36.85 187 GLY H CA 1
ATOM 14681 C C . GLY H 1 187 ? 30.707 120.370 27.471 1.00 36.78 187 GLY H C 1
ATOM 14682 O O . GLY H 1 187 ? 31.360 121.006 28.299 1.00 37.12 187 GLY H O 1
ATOM 14683 N N . GLU H 1 188 ? 30.679 119.033 27.431 1.00 35.71 188 GLU H N 1
ATOM 14684 C CA . GLU H 1 188 ? 31.247 118.231 28.500 1.00 35.53 188 GLU H CA 1
ATOM 14685 C C . GLU H 1 188 ? 32.700 117.846 28.236 1.00 34.23 188 GLU H C 1
ATOM 14686 O O . GLU H 1 188 ? 33.338 117.199 29.066 1.00 33.66 188 GLU H O 1
ATOM 14692 N N . VAL H 1 189 ? 33.217 118.284 27.094 1.00 33.20 189 VAL H N 1
ATOM 14693 C CA . VAL H 1 189 ? 34.539 117.912 26.621 1.00 31.46 189 VAL H CA 1
ATOM 14694 C C . VAL H 1 189 ? 35.440 119.115 26.667 1.00 32.40 189 VAL H C 1
ATOM 14695 O O . VAL H 1 189 ? 35.087 120.207 26.177 1.00 33.32 189 VAL H O 1
ATOM 14699 N N . MET H 1 190 ? 36.593 118.954 27.302 1.00 32.39 190 MET H N 1
ATOM 14700 C CA . MET H 1 190 ? 37.534 120.040 27.412 1.00 31.72 190 MET H CA 1
ATOM 14701 C C . MET H 1 190 ? 38.657 119.634 26.531 1.00 31.33 190 MET H C 1
ATOM 14702 O O . MET H 1 190 ? 39.168 118.519 26.653 1.00 30.63 190 MET H O 1
ATOM 14707 N N . LEU H 1 191 ? 39.056 120.522 25.634 1.00 30.75 191 LEU H N 1
ATOM 14708 C CA . LEU H 1 191 ? 40.284 120.302 24.925 1.00 30.69 191 LEU H CA 1
ATOM 14709 C C . LEU H 1 191 ? 41.340 121.130 25.610 1.00 31.05 191 LEU H C 1
ATOM 14710 O O . LEU H 1 191 ? 41.127 122.309 25.865 1.00 31.13 191 LEU H O 1
ATOM 14715 N N . ALA H 1 192 ? 42.474 120.486 25.891 1.00 31.44 192 ALA H N 1
ATOM 14716 C CA . ALA H 1 192 ? 43.662 121.135 26.368 1.00 31.28 192 ALA H CA 1
ATOM 14717 C C . ALA H 1 192 ? 44.594 121.160 25.202 1.00 31.40 192 ALA H C 1
ATOM 14718 O O . ALA H 1 192 ? 44.910 120.110 24.666 1.00 29.53 192 ALA H O 1
ATOM 14720 N N . ALA H 1 193 ? 45.075 122.371 24.879 1.00 31.65 193 ALA H N 1
ATOM 14721 C CA . ALA H 1 193 ? 45.985 122.603 23.781 1.00 31.76 193 ALA H CA 1
ATOM 14722 C C . ALA H 1 193 ? 46.950 123.718 24.155 1.00 32.13 193 ALA H C 1
A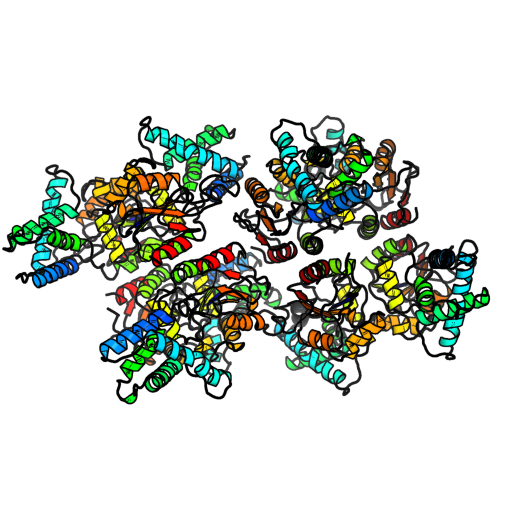TOM 14723 O O . ALA H 1 193 ? 46.617 124.665 24.875 1.00 30.81 193 ALA H O 1
ATOM 14725 N N . ALA H 1 194 ? 48.134 123.631 23.600 1.00 33.11 194 ALA H N 1
ATOM 14726 C CA . ALA H 1 194 ? 49.048 124.745 23.668 1.00 34.75 194 ALA H CA 1
ATOM 14727 C C . ALA H 1 194 ? 48.705 125.845 22.631 1.00 36.61 194 ALA H C 1
ATOM 14728 O O . ALA H 1 194 ? 49.403 126.860 22.570 1.00 37.18 194 ALA H O 1
ATOM 14730 N N . HIS H 1 195 ? 47.663 125.644 21.804 1.00 38.15 195 HIS H N 1
ATOM 14731 C CA . HIS H 1 195 ? 47.461 126.467 20.587 1.00 38.58 195 HIS H CA 1
ATOM 14732 C C . HIS H 1 195 ? 46.124 127.154 20.565 1.00 39.12 195 HIS H C 1
ATOM 14733 O O . HIS H 1 195 ? 45.082 126.482 20.586 1.00 39.46 195 HIS H O 1
ATOM 14740 N N . ASN H 1 196 ? 46.125 128.488 20.492 1.00 39.95 196 ASN H N 1
ATOM 14741 C CA . ASN H 1 196 ? 44.856 129.249 20.477 1.00 40.53 196 ASN H CA 1
ATOM 14742 C C . ASN H 1 196 ? 43.955 128.847 19.290 1.00 40.61 196 ASN H C 1
ATOM 14743 O O . ASN H 1 196 ? 42.713 128.776 19.434 1.00 41.31 196 ASN H O 1
ATOM 14748 N N . GLY H 1 197 ? 44.576 128.569 18.138 1.00 40.36 197 GLY H N 1
ATOM 14749 C CA . GLY H 1 197 ? 43.827 128.240 16.905 1.00 40.63 197 GLY H CA 1
ATOM 14750 C C . GLY H 1 197 ? 42.908 127.043 17.100 1.00 40.08 197 GLY H C 1
ATOM 14751 O O . GLY H 1 197 ? 41.712 127.096 16.783 1.00 39.43 197 GLY H O 1
ATOM 14752 N N . ASP H 1 198 ? 43.493 125.979 17.659 1.00 40.14 198 ASP H N 1
ATOM 14753 C CA . ASP H 1 198 ? 42.762 124.763 18.068 1.00 40.12 198 ASP H CA 1
ATOM 14754 C C . ASP H 1 198 ? 41.620 125.120 19.029 1.00 39.95 198 ASP H C 1
ATOM 14755 O O . ASP H 1 198 ? 40.475 124.630 18.899 1.00 39.23 198 ASP H O 1
ATOM 14760 N N . LEU H 1 199 ? 41.940 125.975 19.997 1.00 39.69 199 LEU H N 1
ATOM 14761 C CA . LEU H 1 199 ? 41.003 126.294 21.062 1.00 40.24 199 LEU H CA 1
ATOM 14762 C C . LEU H 1 199 ? 39.879 127.156 20.517 1.00 41.15 199 LEU H C 1
ATOM 14763 O O . LEU H 1 199 ? 38.697 126.953 20.862 1.00 41.21 199 LEU H O 1
ATOM 14768 N N . GLU H 1 200 ? 40.243 128.099 19.639 1.00 42.22 200 GLU H N 1
ATOM 14769 C CA . GLU H 1 200 ? 39.248 128.966 18.964 1.00 42.86 200 GLU H CA 1
ATOM 14770 C C . GLU H 1 200 ? 38.224 128.057 18.269 1.00 42.21 200 GLU H C 1
ATOM 14771 O O . GLU H 1 200 ? 37.008 128.255 18.404 1.00 42.83 200 GLU H O 1
ATOM 14777 N N . ALA H 1 201 ? 38.717 126.994 17.627 1.00 41.73 201 ALA H N 1
ATOM 14778 C CA . ALA H 1 201 ? 37.883 126.093 16.827 1.00 41.36 201 ALA H CA 1
ATOM 14779 C C . ALA H 1 201 ? 36.987 125.231 17.685 1.00 41.41 201 ALA H C 1
ATOM 14780 O O . ALA H 1 201 ? 35.775 125.117 17.410 1.00 41.75 201 ALA H O 1
ATOM 14782 N N . ALA H 1 202 ? 37.589 124.609 18.708 1.00 41.15 202 ALA H N 1
ATOM 14783 C CA . ALA H 1 202 ? 36.859 123.871 19.724 1.00 40.56 202 ALA H CA 1
ATOM 14784 C C . ALA H 1 202 ? 35.762 124.737 20.338 1.00 41.11 202 ALA H C 1
ATOM 14785 O O . ALA H 1 202 ? 34.604 124.305 20.480 1.00 40.78 202 ALA H O 1
ATOM 14787 N N . HIS H 1 203 ? 36.114 125.963 20.709 1.00 42.05 203 HIS H N 1
ATOM 14788 C CA . HIS H 1 203 ? 35.159 126.801 21.420 1.00 43.46 203 HIS H CA 1
ATOM 14789 C C . HIS H 1 203 ? 34.006 127.184 20.477 1.00 43.44 203 HIS H C 1
ATOM 14790 O O . HIS H 1 203 ? 32.850 127.236 20.895 1.00 43.38 203 HIS H O 1
ATOM 14797 N N . ALA H 1 204 ? 34.337 127.444 19.207 1.00 44.13 204 ALA H N 1
ATOM 14798 C CA . ALA H 1 204 ? 33.322 127.649 18.146 1.00 44.21 204 ALA H CA 1
ATOM 14799 C C . ALA H 1 204 ? 32.383 126.447 18.051 1.00 44.11 204 ALA H C 1
ATOM 14800 O O . ALA H 1 204 ? 31.203 126.587 17.776 1.00 44.13 204 ALA H O 1
ATOM 14802 N N . THR H 1 205 ? 32.911 125.256 18.311 1.00 44.27 205 THR H N 1
ATOM 14803 C CA . THR H 1 205 ? 32.106 124.043 18.268 1.00 44.32 205 THR H CA 1
ATOM 14804 C C . THR H 1 205 ? 31.223 123.763 19.510 1.00 43.94 205 THR H C 1
ATOM 14805 O O . THR H 1 205 ? 30.282 122.958 19.442 1.00 43.88 205 THR H O 1
ATOM 14809 N N . GLY H 1 206 ? 31.512 124.440 20.623 1.00 42.76 206 GLY H N 1
ATOM 14810 C CA . GLY H 1 206 ? 30.770 124.254 21.875 1.00 41.86 206 GLY H CA 1
ATOM 14811 C C . GLY H 1 206 ? 31.594 123.547 22.951 1.00 41.15 206 GLY H C 1
ATOM 14812 O O . GLY H 1 206 ? 31.093 123.323 24.037 1.00 41.57 206 GLY H O 1
ATOM 14813 N N . LEU H 1 207 ? 32.844 123.192 22.646 1.00 39.88 207 LEU H N 1
ATOM 14814 C CA . LEU H 1 207 ? 33.743 122.541 23.608 1.00 39.63 207 LEU H CA 1
ATOM 14815 C C . LEU H 1 207 ? 34.280 123.477 24.725 1.00 39.59 207 LEU H C 1
ATOM 14816 O O . LEU H 1 207 ? 34.320 124.701 24.579 1.00 39.82 207 LEU H O 1
ATOM 14821 N N . ALA H 1 208 ? 34.672 122.861 25.843 1.00 39.69 208 ALA H N 1
ATOM 14822 C CA . ALA H 1 208 ? 35.365 123.534 26.956 1.00 39.00 208 ALA H CA 1
ATOM 14823 C C . ALA H 1 208 ? 36.805 123.724 26.566 1.00 38.52 208 ALA H C 1
ATOM 14824 O O . ALA H 1 208 ? 37.305 122.998 25.704 1.00 37.55 208 ALA H O 1
ATOM 14826 N N . THR H 1 209 ? 37.495 124.665 27.218 1.00 38.48 209 THR H N 1
ATOM 14827 C CA . THR H 1 209 ? 38.833 125.027 26.769 1.00 38.24 209 THR H CA 1
ATOM 14828 C C . THR H 1 209 ? 39.873 125.256 27.867 1.00 39.08 209 THR H C 1
ATOM 14829 O O . THR H 1 209 ? 39.595 125.904 28.860 1.00 38.72 209 THR H O 1
ATOM 14833 N N . ALA H 1 210 ? 41.079 124.717 27.645 1.00 39.77 210 ALA H N 1
ATOM 14834 C CA . ALA H 1 210 ? 42.224 124.927 28.518 1.00 40.33 210 ALA H CA 1
ATOM 14835 C C . ALA H 1 210 ? 43.435 125.250 27.688 1.00 40.75 210 ALA H C 1
ATOM 14836 O O . ALA H 1 210 ? 43.817 124.432 26.864 1.00 42.04 210 ALA H O 1
ATOM 14838 N N . PHE H 1 211 ? 44.080 126.393 27.925 1.00 41.01 211 PHE H N 1
ATOM 14839 C CA . PHE H 1 211 ? 45.350 126.704 27.246 1.00 41.24 211 PHE H CA 1
ATOM 14840 C C . PHE H 1 211 ? 46.506 126.198 28.094 1.00 41.09 211 PHE H C 1
ATOM 14841 O O . PHE H 1 211 ? 46.536 126.419 29.297 1.00 40.94 211 PHE H O 1
ATOM 14849 N N . ILE H 1 212 ? 47.446 125.506 27.473 1.00 41.31 212 ILE H N 1
ATOM 14850 C CA . ILE H 1 212 ? 48.561 124.918 28.201 1.00 41.78 212 ILE H CA 1
ATOM 14851 C C . ILE H 1 212 ? 49.777 125.661 27.720 1.00 43.22 212 ILE H C 1
ATOM 14852 O O . ILE H 1 212 ? 50.310 125.345 26.651 1.00 43.01 212 ILE H O 1
ATOM 14857 N N . LEU H 1 213 ? 50.208 126.672 28.488 1.00 44.09 213 LEU H N 1
ATOM 14858 C CA . LEU H 1 213 ? 51.335 127.472 28.067 1.00 44.46 213 LEU H CA 1
ATOM 14859 C C . LEU H 1 213 ? 52.460 126.500 27.847 1.00 45.21 213 LEU H C 1
ATOM 14860 O O . LEU H 1 213 ? 52.829 125.753 28.739 1.00 45.94 213 LEU H O 1
ATOM 14865 N N . ARG H 1 214 ? 52.915 126.451 26.599 1.00 46.13 214 ARG H N 1
ATOM 14866 C CA . ARG H 1 214 ? 54.082 125.688 26.169 1.00 46.77 214 ARG H CA 1
ATOM 14867 C C . ARG H 1 214 ? 54.858 126.733 25.383 1.00 47.79 214 ARG H C 1
ATOM 14868 O O . ARG H 1 214 ? 54.765 126.787 24.137 1.00 47.37 214 ARG H O 1
ATOM 14876 N N . PRO H 1 215 ? 55.581 127.615 26.111 1.00 48.46 215 PRO H N 1
ATOM 14877 C CA . PRO H 1 215 ? 56.134 128.794 25.467 1.00 48.56 215 PRO H CA 1
ATOM 14878 C C . PRO H 1 215 ? 57.403 128.490 24.668 1.00 48.94 215 PRO H C 1
ATOM 14879 O O . PRO H 1 215 ? 57.972 129.417 24.060 1.00 50.02 215 PRO H O 1
ATOM 14883 N N . VAL H 1 216 ? 57.847 127.225 24.685 1.00 48.45 216 VAL H N 1
ATOM 14884 C CA . VAL H 1 216 ? 59.045 126.809 23.965 1.00 47.91 216 VAL H CA 1
ATOM 14885 C C . VAL H 1 216 ? 58.805 125.473 23.244 1.00 47.60 216 VAL H C 1
ATOM 14886 O O . VAL H 1 216 ? 59.697 124.626 23.139 1.00 47.42 216 VAL H O 1
ATOM 14890 N N . GLU H 1 217 ? 57.585 125.307 22.735 1.00 47.21 217 GLU H N 1
ATOM 14891 C CA . GLU H 1 217 ? 57.257 124.208 21.820 1.00 47.73 217 GLU H CA 1
ATOM 14892 C C . GLU H 1 217 ? 58.108 124.302 20.500 1.00 47.94 217 GLU H C 1
ATOM 14893 O O . GLU H 1 217 ? 58.552 123.273 19.938 1.00 46.85 217 GLU H O 1
ATOM 14899 N N . HIS H 1 218 ? 58.340 125.545 20.047 1.00 48.46 218 HIS H N 1
ATOM 14900 C CA . HIS H 1 218 ? 59.198 125.846 18.881 1.00 48.86 218 HIS H CA 1
ATOM 14901 C C . HIS H 1 218 ? 60.514 126.554 19.313 1.00 48.86 218 HIS H C 1
ATOM 14902 O O . HIS H 1 218 ? 61.099 127.322 18.543 1.00 47.90 218 HIS H O 1
ATOM 14909 N N . GLY H 1 219 ? 60.980 126.246 20.530 1.00 49.37 219 GLY H N 1
ATOM 14910 C CA . GLY H 1 219 ? 62.137 126.917 21.144 1.00 50.05 219 GLY H CA 1
ATOM 14911 C C . GLY H 1 219 ? 61.797 128.289 21.721 1.00 50.66 219 GLY H C 1
ATOM 14912 O O . GLY H 1 219 ? 60.617 128.678 21.767 1.00 51.36 219 GLY H O 1
ATOM 14913 N N . PRO H 1 220 ? 62.829 129.042 22.172 1.00 51.22 220 PRO H N 1
ATOM 14914 C CA . PRO H 1 220 ? 62.594 130.382 22.775 1.00 51.52 220 PRO H CA 1
ATOM 14915 C C . PRO H 1 220 ? 62.240 131.510 21.791 1.00 52.13 220 PRO H C 1
ATOM 14916 O O . PRO H 1 220 ? 61.903 132.611 22.245 1.00 51.55 220 PRO H O 1
ATOM 14920 N N . HIS H 1 221 ? 62.298 131.222 20.477 1.00 52.60 221 HIS H N 1
ATOM 14921 C CA . HIS H 1 221 ? 61.925 132.176 19.431 1.00 52.53 221 HIS H CA 1
ATOM 14922 C C . HIS H 1 221 ? 60.549 131.890 18.827 1.00 52.85 221 HIS H C 1
ATOM 14923 O O . HIS H 1 221 ? 60.311 132.219 17.640 1.00 52.18 221 HIS H O 1
ATOM 14930 N N . GLN H 1 222 ? 59.652 131.290 19.625 1.00 52.76 222 GLN H N 1
ATOM 14931 C CA . GLN H 1 222 ? 58.280 131.014 19.166 1.00 53.16 222 GLN H CA 1
ATOM 14932 C C . GLN H 1 222 ? 57.424 132.287 19.366 1.00 53.32 222 GLN H C 1
ATOM 14933 O O . GLN H 1 222 ? 57.572 132.964 20.391 1.00 53.46 222 GLN H O 1
ATOM 14939 N N . THR H 1 223 ? 56.549 132.617 18.397 1.00 53.42 223 THR H N 1
ATOM 14940 C CA . THR H 1 223 ? 55.896 133.962 18.376 1.00 53.44 223 THR H CA 1
ATOM 14941 C C . THR H 1 223 ? 54.426 133.972 18.777 1.00 52.81 223 THR H C 1
ATOM 14942 O O . THR H 1 223 ? 53.943 134.969 19.355 1.00 52.96 223 THR H O 1
ATOM 14946 N N . ASP H 1 224 ? 53.721 132.886 18.463 1.00 52.08 224 ASP H N 1
ATOM 14947 C CA . ASP H 1 224 ? 52.287 132.775 18.778 1.00 51.60 224 ASP H CA 1
ATOM 14948 C C . ASP H 1 224 ? 52.144 131.875 19.990 1.00 50.69 224 ASP H C 1
ATOM 14949 O O . ASP H 1 224 ? 53.060 131.119 20.326 1.00 49.58 224 ASP H O 1
ATOM 14954 N N . ASP H 1 225 ? 50.983 131.937 20.631 1.00 50.09 225 ASP H N 1
ATOM 14955 C CA . ASP H 1 225 ? 50.685 131.002 21.728 1.00 49.86 225 ASP H CA 1
ATOM 14956 C C . ASP H 1 225 ? 51.654 131.186 22.912 1.00 49.80 225 ASP H C 1
ATOM 14957 O O . ASP H 1 225 ? 52.202 130.220 23.468 1.00 50.06 225 ASP H O 1
ATOM 14962 N N . LEU H 1 226 ? 51.873 132.450 23.258 1.00 49.96 226 LEU H N 1
ATOM 14963 C CA . LEU H 1 226 ? 52.621 132.838 24.442 1.00 49.63 226 LEU H CA 1
ATOM 14964 C C . LEU H 1 226 ? 51.689 133.479 25.479 1.00 49.57 226 LEU H C 1
ATOM 14965 O O . LEU H 1 226 ? 52.153 134.020 26.483 1.00 50.00 226 LEU H O 1
ATOM 14970 N N . ALA H 1 227 ? 50.381 133.413 25.243 1.00 49.24 227 ALA H N 1
ATOM 14971 C CA . ALA H 1 227 ? 49.412 134.050 26.132 1.00 49.35 227 ALA H CA 1
ATOM 14972 C C . ALA H 1 227 ? 47.996 133.784 25.628 1.00 49.32 227 ALA H C 1
ATOM 14973 O O . ALA H 1 227 ? 47.772 133.798 24.416 1.00 49.15 227 ALA H O 1
ATOM 14975 N N . PRO H 1 228 ? 47.039 133.565 26.555 1.00 49.78 228 PRO H N 1
ATOM 14976 C CA . PRO H 1 228 ? 45.629 133.375 26.193 1.00 49.88 228 PRO H CA 1
ATOM 14977 C C . PRO H 1 228 ? 45.081 134.458 25.250 1.00 49.76 228 PRO H C 1
ATOM 14978 O O . PRO H 1 228 ? 44.769 135.571 25.685 1.00 50.22 228 PRO H O 1
ATOM 14982 N N . THR H 1 229 ? 44.944 134.117 23.975 1.00 49.39 229 THR H N 1
ATOM 14983 C CA . THR H 1 229 ? 44.421 135.064 22.998 1.00 49.36 229 THR H CA 1
ATOM 14984 C C . THR H 1 229 ? 42.895 134.986 22.904 1.00 48.75 229 THR H C 1
ATOM 14985 O O . THR H 1 229 ? 42.294 135.607 22.011 1.00 49.23 229 THR H O 1
ATOM 14989 N N . GLY H 1 230 ? 42.285 134.194 23.795 1.00 47.87 230 GLY H N 1
ATOM 14990 C CA . GLY H 1 230 ? 40.838 134.212 24.019 1.00 47.15 230 GLY H CA 1
ATOM 14991 C C . GLY H 1 230 ? 40.498 133.973 25.483 1.00 46.62 230 GLY H C 1
ATOM 14992 O O . GLY H 1 230 ? 41.376 133.704 26.287 1.00 46.07 230 GLY H O 1
ATOM 14993 N N . SER H 1 231 ? 39.215 134.068 25.829 1.00 46.50 231 SER H N 1
ATOM 14994 C CA . SER H 1 231 ? 38.760 133.779 27.206 1.00 46.40 231 SER H CA 1
ATOM 14995 C C . SER H 1 231 ? 38.573 132.264 27.482 1.00 45.58 231 SER H C 1
ATOM 14996 O O . SER H 1 231 ? 37.452 131.764 27.741 1.00 45.66 231 SER H O 1
ATOM 14999 N N . TRP H 1 232 ? 39.690 131.535 27.453 1.00 44.20 232 TRP H N 1
ATOM 15000 C CA . TRP H 1 232 ? 39.656 130.088 27.723 1.00 43.39 232 TRP H CA 1
ATOM 15001 C C . TRP H 1 232 ? 39.192 129.805 29.172 1.00 42.85 232 TRP H C 1
ATOM 15002 O O . TRP H 1 232 ? 39.382 130.638 30.062 1.00 42.70 232 TRP H O 1
ATOM 15013 N N . ASP H 1 233 ? 38.544 128.657 29.380 1.00 41.95 233 ASP H N 1
ATOM 15014 C CA . ASP H 1 233 ? 38.077 128.264 30.694 1.00 40.99 233 ASP H CA 1
ATOM 15015 C C . ASP H 1 233 ? 39.233 128.199 31.716 1.00 40.34 233 ASP H C 1
ATOM 15016 O O . ASP H 1 233 ? 39.078 128.619 32.860 1.00 40.36 233 ASP H O 1
ATOM 15021 N N . ILE H 1 234 ? 40.377 127.688 31.279 1.00 39.06 234 ILE H N 1
ATOM 15022 C CA . ILE H 1 234 ? 41.558 127.547 32.109 1.00 38.86 234 ILE H CA 1
ATOM 15023 C C . ILE H 1 234 ? 42.768 127.990 31.292 1.00 39.03 234 ILE H C 1
ATOM 15024 O O . ILE H 1 234 ? 42.825 127.755 30.081 1.00 38.80 234 ILE H O 1
ATOM 15029 N N . SER H 1 235 ? 43.736 128.606 31.967 1.00 38.93 235 SER H N 1
ATOM 15030 C CA . SER H 1 235 ? 45.071 128.803 31.421 1.00 38.90 235 SER H CA 1
ATOM 15031 C C . SER H 1 235 ? 46.081 128.354 32.471 1.00 38.37 235 SER H C 1
ATOM 15032 O O . SER H 1 235 ? 45.923 128.689 33.665 1.00 38.20 235 SER H O 1
ATOM 15035 N N . ALA H 1 236 ? 47.107 127.628 32.019 1.00 37.44 236 ALA H N 1
ATOM 15036 C CA . ALA H 1 236 ? 47.999 126.915 32.900 1.00 37.40 236 ALA H CA 1
ATOM 15037 C C . ALA H 1 236 ? 49.395 126.906 32.359 1.00 37.16 236 ALA H C 1
ATOM 15038 O O . ALA H 1 236 ? 49.592 127.179 31.202 1.00 38.02 236 ALA H O 1
ATOM 15040 N N . THR H 1 237 ? 50.374 126.559 33.185 1.00 36.93 237 THR H N 1
ATOM 15041 C CA . THR H 1 237 ? 51.771 126.532 32.738 1.00 36.86 237 THR H CA 1
ATOM 15042 C C . THR H 1 237 ? 52.236 125.144 32.368 1.00 35.64 237 THR H C 1
ATOM 15043 O O . THR H 1 237 ? 53.312 124.958 31.768 1.00 35.40 237 THR H O 1
ATOM 15047 N N . ASP H 1 238 ? 51.436 124.149 32.750 1.00 34.51 238 ASP H N 1
ATOM 15048 C CA . ASP H 1 238 ? 51.767 122.756 32.486 1.00 33.44 238 ASP H CA 1
ATOM 15049 C C . ASP H 1 238 ? 50.556 121.902 32.830 1.00 32.36 238 ASP H C 1
ATOM 15050 O O . ASP H 1 238 ? 49.535 122.425 33.288 1.00 32.49 238 ASP H O 1
ATOM 15055 N N . ILE H 1 239 ? 50.658 120.606 32.555 1.00 31.21 239 ILE H N 1
ATOM 15056 C CA . ILE H 1 239 ? 49.542 119.651 32.737 1.00 30.92 239 ILE H CA 1
ATOM 15057 C C . ILE H 1 239 ? 49.272 119.469 34.252 1.00 29.66 239 ILE H C 1
ATOM 15058 O O . ILE H 1 239 ? 48.152 119.607 34.691 1.00 29.13 239 ILE H O 1
ATOM 15063 N N . THR H 1 240 ? 50.319 119.259 35.041 1.00 29.61 240 THR H N 1
ATOM 15064 C CA . THR H 1 240 ? 50.219 119.318 36.525 1.00 29.46 240 THR H CA 1
ATOM 15065 C C . THR H 1 240 ? 49.429 120.566 37.031 1.00 29.59 240 THR H C 1
ATOM 15066 O O . THR H 1 240 ? 48.486 120.453 37.854 1.00 29.29 240 THR H O 1
ATOM 15070 N N . ASP H 1 241 ? 49.762 121.746 36.518 1.00 28.76 241 ASP H N 1
ATOM 15071 C CA . ASP H 1 241 ? 48.991 122.939 36.881 1.00 28.99 241 ASP H CA 1
ATOM 15072 C C . ASP H 1 241 ? 47.559 122.830 36.378 1.00 27.55 241 ASP H C 1
ATOM 15073 O O . ASP H 1 241 ? 46.629 123.258 37.061 1.00 26.39 241 ASP H O 1
ATOM 15078 N N . LEU H 1 242 ? 47.368 122.191 35.223 1.00 27.08 242 LEU H N 1
ATOM 15079 C CA . LEU H 1 242 ? 45.996 121.877 34.750 1.00 26.87 242 LEU H CA 1
ATOM 15080 C C . LEU H 1 242 ? 45.277 120.975 35.739 1.00 26.31 242 LEU H C 1
ATOM 15081 O O . LEU H 1 242 ? 44.104 121.246 36.136 1.00 26.10 242 LEU H O 1
ATOM 15086 N N . ALA H 1 243 ? 45.957 119.895 36.133 1.00 25.42 243 ALA H N 1
ATOM 15087 C CA . ALA H 1 243 ? 45.312 118.933 37.051 1.00 25.68 243 ALA H CA 1
ATOM 15088 C C . ALA H 1 243 ? 44.872 119.650 38.331 1.00 25.86 243 ALA H C 1
ATOM 15089 O O . ALA H 1 243 ? 43.815 119.382 38.862 1.00 25.87 243 ALA H O 1
ATOM 15091 N N . ALA H 1 244 ? 45.679 120.605 38.772 1.00 26.90 244 ALA H N 1
ATOM 15092 C CA . ALA H 1 244 ? 45.440 121.307 40.005 1.00 27.34 244 ALA H CA 1
ATOM 15093 C C . ALA H 1 244 ? 44.300 122.287 39.850 1.00 27.83 244 ALA H C 1
ATOM 15094 O O . ALA H 1 244 ? 43.487 122.422 40.746 1.00 27.93 244 ALA H O 1
ATOM 15096 N N . GLN H 1 245 ? 44.245 122.980 38.716 1.00 29.01 245 GLN H N 1
ATOM 15097 C CA . GLN H 1 245 ? 43.129 123.905 38.485 1.00 29.83 245 GLN H CA 1
ATOM 15098 C C . GLN H 1 245 ? 41.834 123.134 38.286 1.00 30.10 245 GLN H C 1
ATOM 15099 O O . GLN H 1 245 ? 40.740 123.655 38.586 1.00 30.21 245 GLN H O 1
ATOM 15105 N N . LEU H 1 246 ? 41.939 121.909 37.778 1.00 30.51 246 LEU H N 1
ATOM 15106 C CA . LEU H 1 246 ? 40.737 121.060 37.632 1.00 30.95 246 LEU H CA 1
ATOM 15107 C C . LEU H 1 246 ? 40.204 120.592 38.983 1.00 32.00 246 LEU H C 1
ATOM 15108 O O . LEU H 1 246 ? 39.020 120.799 39.256 1.00 32.78 246 LEU H O 1
ATOM 15113 N N . ARG H 1 247 ? 41.059 120.013 39.837 1.00 33.21 247 ARG H N 1
ATOM 15114 C CA . ARG H 1 247 ? 40.649 119.636 41.248 1.00 34.11 247 ARG H CA 1
ATOM 15115 C C . ARG H 1 247 ? 40.106 120.806 42.053 1.00 34.98 247 ARG H C 1
ATOM 15116 O O . ARG H 1 247 ? 39.216 120.611 42.869 1.00 34.82 247 ARG H O 1
ATOM 15124 N N . ALA H 1 248 ? 40.652 122.009 41.831 1.00 36.32 248 ALA H N 1
ATOM 15125 C CA . ALA H 1 248 ? 40.165 123.212 42.506 1.00 37.39 248 ALA H CA 1
ATOM 15126 C C . ALA H 1 248 ? 38.708 123.527 42.142 1.00 38.56 248 ALA H C 1
ATOM 15127 O O . ALA H 1 248 ? 37.980 124.124 42.958 1.00 39.18 248 ALA H O 1
ATOM 15129 N N . GLY H 1 249 ? 38.306 123.188 40.906 1.00 39.20 249 GLY H N 1
ATOM 15130 C CA . GLY H 1 249 ? 36.901 123.365 40.455 1.00 39.14 249 GLY H CA 1
ATOM 15131 C C . GLY H 1 249 ? 36.600 124.719 39.823 1.00 38.86 249 GLY H C 1
ATOM 15132 O O . GLY H 1 249 ? 37.419 125.632 39.887 1.00 38.35 249 GLY H O 1
#